Protein 6OWO (pdb70)

Nearest PDB structures (foldseek):
  6owo-assembly1_M  TM=1.003E+00  e=2.687E-81  Mus musculus
  6oxl-assembly1_M  TM=9.918E-01  e=1.181E-70  Mus musculus
  1w63-assembly1_M  TM=8.713E-01  e=2.940E-41  Mus musculus
  3ml6-assembly5_E  TM=6.870E-01  e=5.315E-43  Mus musculus
  4hmy-assembly1_M  TM=5.629E-01  e=2.619E-36  Mus musculus

InterPro domains:
  IPR002553 Clathrin/coatomer adaptor, adaptin-like, N-terminal [PF01602] (30-587)
  IPR003164 Clathrin adaptor, alpha-adaptin, appendage, C-terminal subdomain [PF02296] (824-938)
  IPR008152 Clathrin adaptor, alpha/beta/gamma-adaptin, appendage, Ig-like subdomain [PF02883] (712-816)
  IPR008152 Clathrin adaptor, alpha/beta/gamma-adaptin, appendage, Ig-like subdomain [SM00809] (706-819)
  IPR009028 Coatomer/calthrin adaptor appendage, C-terminal subdomain [SSF55711] (825-938)
  IPR011989 Armadillo-like helical [G3DSA:1.25.10.10] (1-620)
  IPR012295 TBP domain superfamily [G3DSA:3.30.310.10] (826-938)
  IPR013041 Clathrin adaptor, appendage, Ig-like subdomain superfamily [SSF49348] (696-824)
  IPR016024 Armadillo-type fold [SSF48371] (9-587)
  IPR017104 Adaptor protein complex AP-2, alpha subunit [PIRSF037091] (8-938)
  IPR050840 Adaptor Complexes Large Subunit [PTHR22780] (15-917)

Foldseek 3Di:
DVQVVLVVVLVPDPDPVSNVVSLVVLVVVLVVVCDDLVVLLSVLSVVVVCVVVPDDDDDSLVSLLVLLPDDDLSSNLSSLVSCLVDPDDDPVSLVSVLVSLVVQCVDQDLSSPLSSLVSCQRNVDVSNLVRPLVPLLVLLQDPSRDLVSVLSSLSSNVSNCVRPVVSNDDDDSLVRLLVQLVDPPVSNVLSSLSNLLVVCLVVVVSSQVSLLSLLVSLLVQLVCPPQDDQNHRNLSSLLSSLSSNLSDEQHDDVVSNVSNVVSLVSLLVVLVDDFPDDDVRSVVSSCSSVLSSLVSCLSRLPDLVSLLSNLVSLLVQCPPDDPVSNQSSLVSLLSSCVRPRCVVNNVVCPVSLLVSLQPDDDPNSNQSSLSNLLSSDDLVCLVVSLVSLLVQLQPDDPPNNLVSLVSSLVSLVVNPPDLLVSLVRVLSSCLRPVVNDDVVSVVVSVVSCVVDPPCLLVNLVVLQVSLVDPDHDLSSLLSNQVSCLVRLVSVCPDPCSNLLVSLVSSVVVCPPHDDVSVLSNLVSLLSCVVPPVVCLVVSLCVLPPCCQCVPPDPSSNVSSVVSNVVNPD/DPPDDCPDDDLVVLLVCLPPDDPVVVLVSLVVVVVCPVVPHDNVVCLVSLLVQCPDDDPSSNVSSLVVLQVCQAPPLVSSVVSLVSLLVQLPDPPCVSNLSSLLSLLSHLDPVSVVVCPPSLVCLLVDPPLVSVLSSLQSLLSVLVNVVSVVVLVSLVVQCPDPQLSSVQSSLVSVVVVVVPDDDQDPDPRLVSLLVSLVPHDPNSVLSSLLNCLPHDDDDLVVLVVSLVSLLVQLVDPDLSSNLSSVLSCVRSQSVVNVVVLQSNQVSLLVQVVDDQVSLLLSLLLVQLCCQVPVVSCLPPLVSLQDDDPHDPSSLVSSLLVNLSSQEPVCVVVLLVRLLVQLPDPPLVNNLVSLLSLLSSCLVYVVCVVVSVVSLLVQVVVVDLSSLLSNLLSVLLSCLAPPPPPLVCLVVNLVNQVSDDDLSSLLSNLQNLLPPVVVPDPSVVSLVVCLVPLPPHDVSNLVSSLLSLLSVCLVDPPVSPPVLVSSLCCQQPVDPDPVRNVSSVVSVVDVVPDSVVVCCVRVPDDDGDHHDDVVLSVQCSSVSNDVCSSVVHHPVVD/DQKKFKAFQVQHTLAIDGLHPVDDPVVSCVCSVPAVLPQADDHDQWDDDDQKIWGWDDFPRMTTIDIDNDPDDNVVVVVLVVLLQVLVCVQAVGDHSVQCNVPVPQNVQVVPQQAHSNRGDDSDNVVCVVRGDDGGDYDDDPDDDQADFFADDPAWAKEKEWEKAKAFEAELVGHTDFIKMWTWIKIAGPHGGFKKKKWAKDDLADVVDDWDKDADPQWDDDNRMIIGTDHHGIDTGMTTMGTGSFADQKDWNWDKDDDDPFKIKIKIKIAGADDQVWKKAWKKKKAAAFLFWDDKDKDWPAFDWDQDNVVRIIITTHGMDGHGDMIMMMMMTGGDDPDGDGDWTWMWIKIFAARSNMDTDDMWIDHDPDPDTRVSYHYYYTYIYIYDRYTYTD/DWAWKWKDFLVQDTLDIDGLDDDDPVVSVVVSNVVSVPVVVDDPPDAQWDADPQAIWGWDDDVTMIIIITGGNPDDNVVVNVLSVLLVVLVCVVVVNDDSCCSVVVVVLSVVSCCLAPNNRHGDDRDSVVSVVVSVVVVVD/DDWLDKAAWKFKFDAPDVAADVNTDVPDGPDHAIWTWDDDDQWIKTFGAHHPPGDTPWIAIDNDQPDDQWDAGPHDLFWIWGDTPNDIIIMGDDDNVVSVSVNVSVVVSNVVSVVVVVVVVD

Secondary structure (DSSP, 8-state):
-HHHHHHHHHHT-SSHHHHHHHHHHHHHHHHHH---HHHHHHHHHHHHHHHHTT------HHHHHHHHT-SSHHHHHHHHHHHHHS----HHHHHHHHHHHHHHHHS--HHHHHHHHHHHHHH--HHHHHHHTTTHHHHHH-TTS-HHHHHHHHHHHHHHHHH-GGGS--STTHHHHGGGGG-S-HHHHHHHHHHHHHHTTT-TTTTTTHHHHHHHHHHHHH--TTTBSSS-B-HHHHHHHHHHGGGSPSPS-HHHHHHHHHHHHHHHHHHHSPPS--SHHHHHHHHHHHHHHHHHHHHH---HHHHHHHHHHHTTTTT-SSHHHHHHHHHHHHHHTTSTTTHHHHGGGHHHHHHHHHH---HHHHHHHHHHHHHT--TTTHHHHHHHHHHHHTS--TTTHHHHHHHHHHHHHHT-SSHHHHHHHHHHHHHHS-TTS-HHHHHHHHHHHHH-STTHHHHHHHHHHHTTSSS--HHHHHHHHHHHHHHSGGGTTSGGG-HHHHHHHHHTTTSSS-HHHHHHHHHHHHHHHHH-TTTHHHHHHHHTSHHHHS-SSHHHHHHHHHHHHHHH-/--S--SSSSHHHHHHHHHTSS-STTTHHHHHHHHHHHHHT---GGGHHHHGGGSSSS-HHHHHHHHHHHHHHHHHSHHHHGGGHHHHHHHTT-SSTHHHHHHHHHHHT---GGGGGTSSTHHHHHTT-SSHHHHHHHHHHHHHHHH--HHHHHHHHHHHHHS-SSHHHHHHHHHHHHHHTT------HHHHHHHHHHHHTTS-HHHHHHHHHHHTT----SHHHHHHHHHHHGGGTTSS-HHHHHHHHHHHHHS---HHHHHHHTTHHHHHGGGGS-HHHHHHHHHHHHHHHHH-TTSSTT-TTTTPPPTTS-HHHHHHHHHHHHHT--GGGHHHHHHHHHHHTTSS-HHHHHHHHHHHHHHHHH-GGGHHHHHHHHHHHHTT--HHHHHHHHHHHHHHHHHSTTSSTTTHHHHTT-GGG--SHHHHHHHHHHHHTTTTTSTTHHHHHHHHHTT-TTS-HHHHHHHHHHHHHHHHHSTTTSHHHHHHHHHIIIII---HHHHHHHHHHHHHHHH-HHHHHHHHSSPPPP-----HHHHHHHHTTSSBHHHHHTS-GGG-/--EEEEE-SSS-EEEEEES-TTS-TTHHHHHIIIIIT-SSPPP-SEEEETTEEEEEEEETTEEEEEEESS--BHHHHHHHHHHHHHHHHHHHSS--HHHHTT-HHHHHHHHHHSEETTEE----TTTGGGT--S----------SSS-S----SS-EEEEEEEEEEEEEE-TTS-EEEEEEEEEEEEEEE-SS--EEEEEE-S-S------EEEE-TT-B----EEEE-PPSEEEEEEEEEE-SS----EEEEEEEEEETTTEEEEEEEEEE-S-TTSEEEEEEEEEE--TTEEEEEEEESSSEEEEETTTTEEEEEEEEEESSEEEEEEEEEEE-----PPPPEEEEEE-SS-TT---EEEEEEE-SSSS--GGGSEEEEEEEEEEEEEEE--/-EEEEEEEEEEEE-------STTS-SSS-SEEEEEEEEEETTEEEEEEE-SSS--EEEEEE-SSSSSSSEEE-SS-SS-EEEEE--EEEEE--SSHHHHHHHHHHHHHHHHHHHHHHHHHT-/-EEEEEEEETTS-EEEEEE-S---HHHHHHHHHTTHHHHTT--TTS-SEEEETTEEEEEEE-SSEEEEEEE-TTS-TTTHHHHHHHHHHHHHHHTTS--SHHHHHTHHHHHHHHHHHEETTEE----HHHHHHHHHHHH--

Radius of gyration: 39.4 Å; Cα contacts (8 Å, |Δi|>4): 2834; chains: 5; bounding box: 85×93×110 Å

Organism: Mus musculus (NCBI:txid10090)

Sequence (1785 aa):
RGLAVFISDIRNCKSKEAEIKRINKELANIRSKFLDGYSKKKYVCKLLFIFLLGHDIDFGHMEAVNLLSSNRYTEKQIGYLFISVLVNSNSELIRLINNAIKNDLASRNPTFMGLALHCIANVGSREMAEAFAGEIPKILVAGDTMDSVKQSAALCLLRLYRTSPDLVPMGDWTSRVVHLLNDQHLGVVTAATSLITTLAQKNPEEFKTSVSLAVSRLSRIVTLQDYTYYFVPAPWLSVKLLRLLQCYPPPEDPAVRGRLTECLETILNKAQEPPKSKKVQHSNAKNAVLFEAISLIIHHDSEPNLLVRACNQLGQFLQHRETNLRYLALESMCTLASSEFSHEAVKTHIETVINALKTERDVSVRQRAVDLLYAMCDRSNAQQIVAEMLSYLETADYSIREEIVLKVAILAEKYAVDYTWYVDTILNLIRIAGDYVSEEVWYRVIQIVINRDDVQGYAAKTVFEALQAPACHENLVKVGGYILGEFGNLIAGDPRSSPLIQFNLLHSKFHLCSVPTRALLLSTYIKFVNLFPEVKATIQDVLRSDSQLKNADVELQQRAVEYLRLSTVKYFTTNKKGEIFELKAELNNEKKEKRKEAVKKVIAAMTVGKDVSSLFPDVVNCMQTDNLELKKLVYLYLMNYAKSQPDMAIMAVNSFVKDCEDPNPLIRALAVRTMGCIRVDKITEYLCEPLRKCLKDEDPYVRKTAAVCVAKLHDIVEDQGFLDSLRDLIADSNPMVVANAVAALSEISESHLLDLNPQNINKLLTALNECTEWGQIFILDCLSNYNPKDDREAQSICERVTPRLSHANSAVVLSAVKVLMKFLEDYYNMLLKKLAPPLVTLLSGEPEVQYVALRNINLIVQKRPEILKQEIKVFFVKYNDPIYVKLEKLDIMIRLASQANIAQVLAELKEYATEVDVDFVRKAVRAIGRCAIKVEQSAERCVSTLLDLIQTKVNYVVQEAIVVIRDIFRKYPNKYESIIATLCENLDSLDEPDARAAMIWIVGEYAERIDNADELLESFLEGFHDESTQVQLTLLTAIVKLFLKKPSETQELVQQVLSLATQDSDNPDLRDRGYIYWRLLSTDPVTAKEVVLSEKPLIDLIEPTLLDELICHIGSLASVYHKPPNAFIGGLFIYNHKGEVLISRVYRDDIGRNAVDAFRVNVIHARQQVRSPVTNIARTSFFHVKRSNIWLAAVTKQNVNAAMVFEFLYKMCDVMAAYFGKISEENIKNNFVLIYELLDEILDFGYPQNSETGALKTFITQQGIKSQVGQIGWRREGIKYRRNELFLDVLESVNLLMSPQGQVLSAHVSGRVVMKSYLSGMPECKFGMNDKIVIIAIDDCTFHQCVRLSERSISFIPPDGEFELMRYRTTKDIILPFRVIPLVREVGRTKLEVKVVIKSNFKPSLLAQKIEVRIPTPLNTSGVQVICMKGKAKYKASENAIVWKIKRMAGMKESQISAEIELLPKKWARPPISMNFEVPFAPSGLKVRYLKVFEPKLNYSDHDVIKWVRYIGRSGIYETRCMIRFILIQNRAGKTRLAKWYMQFDDDEKQKLIEEVHAVVTVRDAKHTNFVEFRNFKIIYRRYAGLYFCICVDVNDNNLAYLEAIHNFVEVLNEYFHNVCELDLVFNFYKVYTVVDEMFLAGEIRETSQTKVLKQLLMLQSLESVLCVKPEVHVYRIPPGYRASEWQLDQPSWSGRLRITAKGKVAYIKLEDRTSGELFAQAPVDQFPGTAVESVTDSSRYFVIRIERAFIGLGFGDRGDAFDFNVALQDHFKWVKQQCEFAKQ

GO terms:
  GO:0019901 protein kinase binding (F, IPI)
  GO:0005886 plasma membrane (C, EXP)
  GO:0005515 protein binding (F, IPI)
  GO:0019900 kinase binding (F, IPI)
  GO:0030117 membrane coat (C, IDA)
  GO:0030141 secretory granule (C, TAS)
  GO:0016192 vesicle-mediated transport (P, TAS)
  GO:0006886 intracellular protein transport (P, TAS)
  GO:0031410 cytoplasmic vesicle (C, IDA)
  GO:0097718 disordered domain specific binding (F, IPI)
  GO:0019904 protein domain specific binding (F, IPI)
  GO:0030122 AP-2 adaptor complex (C, IDA)
  GO:0072583 clathrin-dependent endocytosis (P, IDA)
  GO:0048488 synaptic vesicle endocytosis (P, IDA)
  GO:0048488 synaptic vesicle endocytosis (P, IMP)

Structure (mmCIF, N/CA/C/O backbone):
data_6OWO
#
_entry.id   6OWO
#
_cell.length_a   1.00
_cell.length_b   1.00
_cell.length_c   1.00
_cell.angle_alpha   90.00
_cell.angle_beta   90.00
_cell.angle_gamma   90.00
#
_symmetry.space_group_name_H-M   'P 1'
#
loop_
_entity.id
_entity.type
_entity.pdbx_description
1 polymer 'AP-2 complex subunit alpha-2'
2 polymer 'AP-2 complex subunit beta'
3 polymer 'AP-2 complex subunit mu'
4 polymer 'AP-2 complex subunit sigma'
5 polymer 'Adaptin ear-binding coat-associated protein 2'
#
loop_
_atom_site.group_PDB
_atom_site.id
_atom_site.type_symbol
_atom_site.label_atom_id
_atom_site.label_alt_id
_atom_site.label_comp_id
_atom_site.label_asym_id
_atom_site.label_entity_id
_atom_site.label_seq_id
_atom_site.pdbx_PDB_ins_code
_atom_site.Cartn_x
_atom_site.Cartn_y
_atom_site.Cartn_z
_atom_site.occupancy
_atom_site.B_iso_or_equiv
_atom_site.auth_seq_id
_atom_site.auth_comp_id
_atom_site.auth_asym_id
_atom_site.auth_atom_id
_atom_site.pdbx_PDB_model_num
ATOM 1 N N . ARG A 1 11 ? 170.671 206.011 136.016 1.00 118.68 11 ARG A N 1
ATOM 2 C CA . ARG A 1 11 ? 171.676 206.322 137.022 1.00 113.06 11 ARG A CA 1
ATOM 3 C C . ARG A 1 11 ? 171.010 206.497 138.370 1.00 97.24 11 ARG A C 1
ATOM 4 O O . ARG A 1 11 ? 171.681 206.657 139.383 1.00 92.81 11 ARG A O 1
ATOM 6 N N . GLY A 1 12 ? 169.679 206.467 138.375 1.00 96.48 12 GLY A N 1
ATOM 7 C CA . GLY A 1 12 ? 168.953 206.725 139.606 1.00 90.07 12 GLY A CA 1
ATOM 8 C C . GLY A 1 12 ? 168.999 205.565 140.581 1.00 77.88 12 GLY A C 1
ATOM 9 O O . GLY A 1 12 ? 168.762 205.741 141.777 1.00 76.99 12 GLY A O 1
ATOM 10 N N . LEU A 1 13 ? 169.293 204.365 140.085 1.00 77.15 13 LEU A N 1
ATOM 11 C CA . LEU A 1 13 ? 169.336 203.200 140.960 1.00 71.32 13 LEU A CA 1
ATOM 12 C C . LEU A 1 13 ? 170.604 203.190 141.797 1.00 70.59 13 LEU A C 1
ATOM 13 O O . LEU A 1 13 ? 170.559 202.933 143.004 1.00 75.10 13 LEU A O 1
ATOM 18 N N . ALA A 1 14 ? 171.745 203.492 141.175 1.00 70.98 14 ALA A N 1
ATOM 19 C CA . ALA A 1 14 ? 173.025 203.415 141.872 1.00 70.06 14 ALA A CA 1
ATOM 20 C C . ALA A 1 14 ? 173.155 204.504 142.929 1.00 71.13 14 ALA A C 1
ATOM 21 O O . ALA A 1 14 ? 173.940 204.372 143.874 1.00 70.05 14 ALA A O 1
ATOM 23 N N . VAL A 1 15 ? 172.396 205.591 142.782 1.00 74.88 15 VAL A N 1
ATOM 24 C CA . VAL A 1 15 ? 172.340 206.614 143.820 1.00 71.76 15 VAL A CA 1
ATOM 25 C C . VAL A 1 15 ? 171.608 206.080 145.043 1.00 70.66 15 VAL A C 1
ATOM 26 O O . VAL A 1 15 ? 172.034 206.282 146.186 1.00 72.71 15 VAL A O 1
ATOM 30 N N . PHE A 1 16 ? 170.505 205.367 144.816 1.00 68.38 16 PHE A N 1
ATOM 31 C CA . PHE A 1 16 ? 169.666 204.914 145.919 1.00 66.21 16 PHE A CA 1
ATOM 32 C C . PHE A 1 16 ? 170.321 203.779 146.693 1.00 66.02 16 PHE A C 1
ATOM 33 O O . PHE A 1 16 ? 170.121 203.646 147.905 1.00 67.24 16 PHE A O 1
ATOM 41 N N . ILE A 1 17 ? 171.110 202.951 146.010 1.00 64.48 17 ILE A N 1
ATOM 42 C CA . ILE A 1 17 ? 171.743 201.816 146.675 1.00 60.48 17 ILE A CA 1
ATOM 43 C C . ILE A 1 17 ? 172.837 202.298 147.616 1.00 68.66 17 ILE A C 1
ATOM 44 O O . ILE A 1 17 ? 172.910 201.880 148.777 1.00 74.55 17 ILE A O 1
ATOM 49 N N . SER A 1 18 ? 173.677 203.220 147.144 1.00 68.26 18 SER A N 1
ATOM 50 C CA . SER A 1 18 ? 174.732 203.753 147.996 1.00 66.06 18 SER A CA 1
ATOM 51 C C . SER A 1 18 ? 174.182 204.718 149.034 1.00 69.99 18 SER A C 1
ATOM 52 O O . SER A 1 18 ? 174.868 205.028 150.011 1.00 75.20 18 SER A O 1
ATOM 55 N N . ASP A 1 19 ? 172.959 205.207 148.844 1.00 68.98 19 ASP A N 1
ATOM 56 C CA . ASP A 1 19 ? 172.299 205.954 149.907 1.00 72.84 19 ASP A CA 1
ATOM 57 C C . ASP A 1 19 ? 171.875 205.015 151.031 1.00 71.57 19 ASP A C 1
ATOM 58 O O . ASP A 1 19 ? 171.809 205.414 152.197 1.00 74.40 19 ASP A O 1
ATOM 63 N N . ILE A 1 20 ? 171.588 203.756 150.697 1.00 69.93 20 ILE A N 1
ATOM 64 C CA . ILE A 1 20 ? 171.312 202.751 151.718 1.00 68.95 20 ILE A CA 1
ATOM 65 C C . ILE A 1 20 ? 172.604 202.278 152.365 1.00 70.35 20 ILE A C 1
ATOM 66 O O . ILE A 1 20 ? 172.672 202.089 153.585 1.00 75.46 20 ILE A O 1
ATOM 71 N N . ARG A 1 21 ? 173.659 202.112 151.570 1.00 69.37 21 ARG A N 1
ATOM 72 C CA . ARG A 1 21 ? 174.909 201.588 152.104 1.00 71.72 21 ARG A CA 1
ATOM 73 C C . ARG A 1 21 ? 175.635 202.606 152.970 1.00 77.86 21 ARG A C 1
ATOM 74 O O . ARG A 1 21 ? 176.490 202.231 153.778 1.00 83.13 21 ARG A O 1
ATOM 82 N N . ASN A 1 22 ? 175.325 203.888 152.818 1.00 76.50 22 ASN A N 1
ATOM 83 C CA . ASN A 1 22 ? 175.905 204.911 153.668 1.00 75.39 22 ASN A CA 1
ATOM 84 C C . ASN A 1 22 ? 175.073 205.173 154.910 1.00 75.87 22 ASN A C 1
ATOM 85 O O . ASN A 1 22 ? 175.270 206.198 155.567 1.00 81.23 22 ASN A O 1
ATOM 90 N N . CYS A 1 23 ? 174.135 204.289 155.232 1.00 75.72 23 CYS A N 1
ATOM 91 C CA . CYS A 1 23 ? 173.458 204.373 156.512 1.00 77.82 23 CYS A CA 1
ATOM 92 C C . CYS A 1 23 ? 174.356 203.811 157.601 1.00 83.61 23 CYS A C 1
ATOM 93 O O . CYS A 1 23 ? 175.028 202.793 157.420 1.00 83.26 23 CYS A O 1
ATOM 96 N N . LYS A 1 24 ? 174.372 204.488 158.739 1.00 87.86 24 LYS A N 1
ATOM 97 C CA . LYS A 1 24 ? 175.220 204.065 159.839 1.00 87.69 24 LYS A CA 1
ATOM 98 C C . LYS A 1 24 ? 174.459 203.316 160.920 1.00 84.25 24 LYS A C 1
ATOM 99 O O . LYS A 1 24 ? 175.037 203.027 161.973 1.00 85.17 24 LYS A O 1
ATOM 105 N N . SER A 1 25 ? 173.190 202.998 160.692 1.00 78.27 25 SER A N 1
ATOM 106 C CA . SER A 1 25 ? 172.419 202.234 161.660 1.00 77.17 25 SER A CA 1
ATOM 107 C C . SER A 1 25 ? 171.321 201.500 160.912 1.00 79.41 25 SER A C 1
ATOM 108 O O . SER A 1 25 ? 171.077 201.748 159.730 1.00 83.91 25 SER A O 1
ATOM 111 N N . LYS A 1 26 ? 170.663 200.582 161.618 1.00 76.99 26 LYS A N 1
ATOM 112 C CA . LYS A 1 26 ? 169.531 199.879 161.029 1.00 75.85 26 LYS A CA 1
ATOM 113 C C . LYS A 1 26 ? 168.326 200.795 160.901 1.00 77.72 26 LYS A C 1
ATOM 114 O O . LYS A 1 26 ? 167.620 200.756 159.890 1.00 84.02 26 LYS A O 1
ATOM 120 N N . GLU A 1 27 ? 168.088 201.649 161.901 1.00 78.95 27 GLU A N 1
ATOM 121 C CA . GLU A 1 27 ? 166.915 202.518 161.865 1.00 81.42 27 GLU A CA 1
ATOM 122 C C . GLU A 1 27 ? 167.075 203.639 160.848 1.00 81.43 27 GLU A C 1
ATOM 123 O O . GLU A 1 27 ? 166.082 204.236 160.419 1.00 79.97 27 GLU A O 1
ATOM 129 N N . ALA A 1 28 ? 168.312 203.948 160.459 1.00 78.77 28 ALA A N 1
ATOM 130 C CA . ALA A 1 28 ? 168.519 204.899 159.374 1.00 76.17 28 ALA A CA 1
ATOM 131 C C . ALA A 1 28 ? 168.105 204.299 158.041 1.00 72.24 28 ALA A C 1
ATOM 132 O O . ALA A 1 28 ? 167.719 205.024 157.120 1.00 74.28 28 ALA A O 1
ATOM 134 N N . GLU A 1 29 ? 168.183 202.977 157.916 1.00 72.18 29 GLU A N 1
ATOM 135 C CA . GLU A 1 29 ? 167.730 202.335 156.692 1.00 69.81 29 GLU A CA 1
ATOM 136 C C . GLU A 1 29 ? 166.216 202.346 156.603 1.00 68.71 29 GLU A C 1
ATOM 137 O O . GLU A 1 29 ? 165.656 202.633 155.543 1.00 72.94 29 GLU A O 1
ATOM 143 N N . ILE A 1 30 ? 165.539 202.052 157.719 1.00 70.42 30 ILE A N 1
ATOM 144 C CA . ILE A 1 30 ? 164.083 201.920 157.727 1.00 68.16 30 ILE A CA 1
ATOM 145 C C . ILE A 1 30 ? 163.424 203.253 157.403 1.00 70.96 30 ILE A C 1
ATOM 146 O O . ILE A 1 30 ? 162.403 203.305 156.710 1.00 72.59 30 ILE A O 1
ATOM 151 N N . LYS A 1 31 ? 164.018 204.352 157.861 1.00 72.66 31 LYS A N 1
ATOM 152 C CA . LYS A 1 31 ? 163.486 205.664 157.523 1.00 71.08 31 LYS A CA 1
ATOM 153 C C . LYS A 1 31 ? 163.826 206.045 156.089 1.00 70.55 31 LYS A C 1
ATOM 154 O O . LYS A 1 31 ? 163.067 206.766 155.435 1.00 76.24 31 LYS A O 1
ATOM 160 N N . ARG A 1 32 ? 164.958 205.566 155.575 1.00 66.63 32 ARG A N 1
ATOM 161 C CA . ARG A 1 32 ? 165.327 205.903 154.205 1.00 62.85 32 ARG A CA 1
ATOM 162 C C . ARG A 1 32 ? 164.575 205.032 153.213 1.00 62.70 32 ARG A C 1
ATOM 163 O O . ARG A 1 32 ? 164.232 205.481 152.114 1.00 69.00 32 ARG A O 1
ATOM 171 N N . ILE A 1 33 ? 164.300 203.784 153.587 1.00 63.91 33 ILE A N 1
ATOM 172 C CA . ILE A 1 33 ? 163.431 202.934 152.780 1.00 62.92 33 ILE A CA 1
ATOM 173 C C . ILE A 1 33 ? 162.019 203.504 152.742 1.00 65.57 33 ILE A C 1
ATOM 174 O O . ILE A 1 33 ? 161.416 203.636 151.671 1.00 70.41 33 ILE A O 1
ATOM 179 N N . ASN A 1 34 ? 161.487 203.889 153.905 1.00 65.24 34 ASN A N 1
ATOM 180 C CA . ASN A 1 34 ? 160.087 204.293 153.967 1.00 64.41 34 ASN A CA 1
ATOM 181 C C . ASN A 1 34 ? 159.863 205.656 153.331 1.00 67.66 34 ASN A C 1
ATOM 182 O O . ASN A 1 34 ? 158.751 205.957 152.887 1.00 72.26 34 ASN A O 1
ATOM 187 N N . LYS A 1 35 ? 160.899 206.493 153.260 1.00 68.95 35 LYS A N 1
ATOM 188 C CA . LYS A 1 35 ? 160.732 207.748 152.536 1.00 68.93 35 LYS A CA 1
ATOM 189 C C . LYS A 1 35 ? 160.861 207.519 151.039 1.00 68.23 35 LYS A C 1
ATOM 190 O O . LYS A 1 35 ? 160.470 208.372 150.235 1.00 70.17 35 LYS A O 1
ATOM 196 N N . GLU A 1 36 ? 161.401 206.369 150.644 1.00 68.43 36 GLU A N 1
ATOM 197 C CA . GLU A 1 36 ? 161.425 206.028 149.229 1.00 67.01 36 GLU A CA 1
ATOM 198 C C . GLU A 1 36 ? 160.201 205.210 148.850 1.00 66.95 36 GLU A C 1
ATOM 199 O O . GLU A 1 36 ? 159.680 205.348 147.740 1.00 73.86 36 GLU A O 1
ATOM 205 N N . LEU A 1 37 ? 159.724 204.359 149.762 1.00 63.71 37 LEU A N 1
ATOM 206 C CA . LEU A 1 37 ? 158.472 203.650 149.525 1.00 62.57 37 LEU A CA 1
ATOM 207 C C . LEU A 1 37 ? 157.297 204.609 149.453 1.00 66.65 37 LEU A C 1
ATOM 208 O O . LEU A 1 37 ? 156.350 204.378 148.696 1.00 73.20 37 LEU A O 1
ATOM 213 N N . ALA A 1 38 ? 157.340 205.689 150.229 1.00 67.62 38 ALA A N 1
ATOM 214 C CA . ALA A 1 38 ? 156.298 206.701 150.127 1.00 67.96 38 ALA A CA 1
ATOM 215 C C . ALA A 1 38 ? 156.432 207.491 148.837 1.00 72.01 38 ALA A C 1
ATOM 216 O O . ALA A 1 38 ? 155.431 207.949 148.276 1.00 76.91 38 ALA A O 1
ATOM 218 N N . ASN A 1 39 ? 157.661 207.661 148.350 1.00 69.02 39 ASN A N 1
ATOM 219 C CA . ASN A 1 39 ? 157.870 208.368 147.094 1.00 67.03 39 ASN A CA 1
ATOM 220 C C . ASN A 1 39 ? 157.372 207.539 145.920 1.00 73.26 39 ASN A C 1
ATOM 221 O O . ASN A 1 39 ? 156.706 208.059 145.020 1.00 78.59 39 ASN A O 1
ATOM 226 N N . ILE A 1 40 ? 157.685 206.241 145.920 1.00 74.98 40 ILE A N 1
ATOM 227 C CA . ILE A 1 40 ? 157.321 205.372 144.804 1.00 70.56 40 ILE A CA 1
ATOM 228 C C . ILE A 1 40 ? 155.814 205.159 144.761 1.00 73.07 40 ILE A C 1
ATOM 229 O O . ILE A 1 40 ? 155.212 205.099 143.682 1.00 81.37 40 ILE A O 1
ATOM 234 N N . ARG A 1 41 ? 155.175 205.097 145.930 1.00 72.05 41 ARG A N 1
ATOM 235 C CA . ARG A 1 41 ? 153.730 204.911 145.979 1.00 70.90 41 ARG A CA 1
ATOM 236 C C . ARG A 1 41 ? 153.007 206.139 145.443 1.00 78.91 41 ARG A C 1
ATOM 237 O O . ARG A 1 41 ? 151.937 206.030 144.833 1.00 88.63 41 ARG A O 1
ATOM 245 N N . SER A 1 42 ? 153.603 207.318 145.629 1.00 80.41 42 SER A N 1
ATOM 246 C CA . SER A 1 42 ? 153.020 208.542 145.096 1.00 82.21 42 SER A CA 1
ATOM 247 C C . SER A 1 42 ? 153.132 208.606 143.582 1.00 85.24 42 SER A C 1
ATOM 248 O O . SER A 1 42 ? 152.317 209.264 142.930 1.00 91.93 42 SER A O 1
ATOM 251 N N . LYS A 1 43 ? 154.128 207.932 143.006 1.00 84.27 43 LYS A N 1
ATOM 252 C CA . LYS A 1 43 ? 154.273 207.929 141.556 1.00 82.04 43 LYS A CA 1
ATOM 253 C C . LYS A 1 43 ? 153.294 206.963 140.909 1.00 86.19 43 LYS A C 1
ATOM 254 O O . LYS A 1 43 ? 153.078 207.011 139.695 1.00 92.01 43 LYS A O 1
ATOM 260 N N . PHE A 1 44 ? 152.708 206.072 141.694 1.00 85.29 44 PHE A N 1
ATOM 261 C CA . PHE A 1 44 ? 151.799 205.073 141.155 1.00 88.14 44 PHE A CA 1
ATOM 262 C C . PHE A 1 44 ? 150.360 205.423 141.517 1.00 99.78 44 PHE A C 1
ATOM 263 O O . PHE A 1 44 ? 149.979 206.593 141.540 1.00 104.36 44 PHE A O 1
ATOM 271 N N . LEU A 1 50 ? 153.530 207.657 133.485 1.00 119.92 50 LEU A N 1
ATOM 272 C CA . LEU A 1 50 ? 154.972 207.619 133.679 1.00 112.36 50 LEU A CA 1
ATOM 273 C C . LEU A 1 50 ? 155.685 207.143 132.430 1.00 106.72 50 LEU A C 1
ATOM 274 O O . LEU A 1 50 ? 155.135 206.370 131.649 1.00 106.98 50 LEU A O 1
ATOM 279 N N . ASP A 1 51 ? 156.915 207.610 132.249 1.00 104.92 51 ASP A N 1
ATOM 280 C CA . ASP A 1 51 ? 157.781 207.058 131.220 1.00 103.22 51 ASP A CA 1
ATOM 281 C C . ASP A 1 51 ? 158.143 205.627 131.592 1.00 101.00 51 ASP A C 1
ATOM 282 O O . ASP A 1 51 ? 158.265 205.300 132.776 1.00 97.42 51 ASP A O 1
ATOM 287 N N . GLY A 1 52 ? 158.306 204.776 130.578 1.00 94.58 52 GLY A N 1
ATOM 288 C CA . GLY A 1 52 ? 158.682 203.398 130.833 1.00 85.85 52 GLY A CA 1
ATOM 289 C C . GLY A 1 52 ? 160.078 203.261 131.397 1.00 84.67 52 GLY A C 1
ATOM 290 O O . GLY A 1 52 ? 160.352 202.336 132.163 1.00 85.32 52 GLY A O 1
ATOM 291 N N . TYR A 1 53 ? 160.979 204.176 131.033 1.00 88.03 53 TYR A N 1
ATOM 292 C CA . TYR A 1 53 ? 162.288 204.216 131.673 1.00 86.30 53 TYR A CA 1
ATOM 293 C C . TYR A 1 53 ? 162.156 204.608 133.135 1.00 85.41 53 TYR A C 1
ATOM 294 O O . TYR A 1 53 ? 162.836 204.056 134.006 1.00 84.18 53 TYR A O 1
ATOM 303 N N . SER A 1 54 ? 161.273 205.561 133.424 1.00 84.88 54 SER A N 1
ATOM 304 C CA . SER A 1 54 ? 161.071 205.973 134.804 1.00 83.22 54 SER A CA 1
ATOM 305 C C . SER A 1 54 ? 160.223 204.968 135.564 1.00 78.73 54 SER A C 1
ATOM 306 O O . SER A 1 54 ? 160.204 204.985 136.798 1.00 82.75 54 SER A O 1
ATOM 309 N N . LYS A 1 55 ? 159.508 204.101 134.850 1.00 76.21 55 LYS A N 1
ATOM 310 C CA . LYS A 1 55 ? 158.716 203.081 135.523 1.00 73.26 55 LYS A CA 1
ATOM 311 C C . LYS A 1 55 ? 159.573 201.878 135.885 1.00 68.55 55 LYS A C 1
ATOM 312 O O . LYS A 1 55 ? 159.414 201.299 136.964 1.00 67.70 55 LYS A O 1
ATOM 318 N N . LYS A 1 56 ? 160.499 201.488 135.002 1.00 68.02 56 LYS A N 1
ATOM 319 C CA . LYS A 1 56 ? 161.337 200.335 135.317 1.00 62.46 56 LYS A CA 1
ATOM 320 C C . LYS A 1 56 ? 162.403 200.691 136.336 1.00 63.39 56 LYS A C 1
ATOM 321 O O . LYS A 1 56 ? 162.952 199.800 136.987 1.00 68.14 56 LYS A O 1
ATOM 327 N N . LYS A 1 57 ? 162.713 201.979 136.485 1.00 68.73 57 LYS A N 1
ATOM 328 C CA . LYS A 1 57 ? 163.689 202.391 137.482 1.00 64.44 57 LYS A CA 1
ATOM 329 C C . LYS A 1 57 ? 163.118 202.229 138.876 1.00 58.92 57 LYS A C 1
ATOM 330 O O . LYS A 1 57 ? 163.837 201.879 139.815 1.00 62.23 57 LYS A O 1
ATOM 336 N N . TYR A 1 58 ? 161.814 202.438 139.014 1.00 60.99 58 TYR A N 1
ATOM 337 C CA . TYR A 1 58 ? 161.188 202.323 140.319 1.00 59.19 58 TYR A CA 1
ATOM 338 C C . TYR A 1 58 ? 160.983 200.869 140.699 1.00 56.61 58 TYR A C 1
ATOM 339 O O . TYR A 1 58 ? 161.034 200.523 141.882 1.00 61.98 58 TYR A O 1
ATOM 348 N N . VAL A 1 59 ? 160.757 200.003 139.715 1.00 53.76 59 VAL A N 1
ATOM 349 C CA . VAL A 1 59 ? 160.614 198.585 140.014 1.00 51.66 59 VAL A CA 1
ATOM 350 C C . VAL A 1 59 ? 161.954 197.997 140.440 1.00 51.53 59 VAL A C 1
ATOM 351 O O . VAL A 1 59 ? 162.013 197.156 141.342 1.00 56.31 59 VAL A O 1
ATOM 355 N N . CYS A 1 60 ? 163.054 198.463 139.838 1.00 55.13 60 CYS A N 1
ATOM 356 C CA . CYS A 1 60 ? 164.378 198.091 140.329 1.00 49.98 60 CYS A CA 1
ATOM 357 C C . CYS A 1 60 ? 164.625 198.633 141.725 1.00 51.57 60 CYS A C 1
ATOM 358 O O . CYS A 1 60 ? 165.334 198.010 142.520 1.00 56.31 60 CYS A O 1
ATOM 361 N N . LYS A 1 61 ? 164.058 199.796 142.045 1.00 49.86 61 LYS A N 1
ATOM 362 C CA . LYS A 1 61 ? 164.098 200.245 143.427 1.00 47.71 61 LYS A CA 1
ATOM 363 C C . LYS A 1 61 ? 163.232 199.358 144.303 1.00 51.30 61 LYS A C 1
ATOM 364 O O . LYS A 1 61 ? 163.647 198.970 145.395 1.00 55.66 61 LYS A O 1
ATOM 370 N N . LEU A 1 62 ? 162.040 198.994 143.824 1.00 50.18 62 LEU A N 1
ATOM 371 C CA . LEU A 1 62 ? 161.150 198.155 144.620 1.00 46.96 62 LEU A CA 1
ATOM 372 C C . LEU A 1 62 ? 161.674 196.733 144.737 1.00 48.37 62 LEU A C 1
ATOM 373 O O . LEU A 1 62 ? 161.392 196.044 145.721 1.00 54.58 62 LEU A O 1
ATOM 378 N N . LEU A 1 63 ? 162.425 196.269 143.741 1.00 46.58 63 LEU A N 1
ATOM 379 C CA . LEU A 1 63 ? 162.993 194.931 143.824 1.00 43.57 63 LEU A CA 1
ATOM 380 C C . LEU A 1 63 ? 164.162 194.907 144.791 1.00 44.23 63 LEU A C 1
ATOM 381 O O . LEU A 1 63 ? 164.336 193.949 145.547 1.00 50.50 63 LEU A O 1
ATOM 386 N N . PHE A 1 64 ? 164.971 195.967 144.784 1.00 45.51 64 PHE A N 1
ATOM 387 C CA . PHE A 1 64 ? 166.126 196.030 145.669 1.00 43.84 64 PHE A CA 1
ATOM 388 C C . PHE A 1 64 ? 165.698 196.179 147.118 1.00 47.36 64 PHE A C 1
ATOM 389 O O . PHE A 1 64 ? 166.385 195.713 148.031 1.00 52.31 64 PHE A O 1
ATOM 397 N N . ILE A 1 65 ? 164.566 196.840 147.349 1.00 49.00 65 ILE A N 1
ATOM 398 C CA . ILE A 1 65 ? 164.024 196.937 148.697 1.00 44.71 65 ILE A CA 1
ATOM 399 C C . ILE A 1 65 ? 163.524 195.577 149.167 1.00 49.64 65 ILE A C 1
ATOM 400 O O . ILE A 1 65 ? 163.672 195.217 150.341 1.00 55.16 65 ILE A O 1
ATOM 405 N N . PHE A 1 66 ? 162.978 194.777 148.248 1.00 49.12 66 PHE A N 1
ATOM 406 C CA . PHE A 1 66 ? 162.488 193.451 148.610 1.00 46.32 66 PHE A CA 1
ATOM 407 C C . PHE A 1 66 ? 163.632 192.510 148.959 1.00 47.71 66 PHE A C 1
ATOM 408 O O . PHE A 1 66 ? 163.523 191.703 149.886 1.00 52.26 66 PHE A O 1
ATOM 416 N N . LEU A 1 67 ? 164.740 192.599 148.226 1.00 49.13 67 LEU A N 1
ATOM 417 C CA . LEU A 1 67 ? 165.826 191.647 148.418 1.00 45.17 67 LEU A CA 1
ATOM 418 C C . LEU A 1 67 ? 166.612 191.944 149.682 1.00 49.04 67 LEU A C 1
ATOM 419 O O . LEU A 1 67 ? 167.340 191.078 150.173 1.00 54.71 67 LEU A O 1
ATOM 424 N N . LEU A 1 68 ? 166.486 193.155 150.220 1.00 52.51 68 LEU A N 1
ATOM 425 C CA . LEU A 1 68 ? 167.006 193.417 151.553 1.00 52.35 68 LEU A CA 1
ATOM 426 C C . LEU A 1 68 ? 166.133 192.802 152.631 1.00 52.06 68 LEU A C 1
ATOM 427 O O . LEU A 1 68 ? 166.591 192.658 153.767 1.00 57.07 68 LEU A O 1
ATOM 432 N N . GLY A 1 69 ? 164.901 192.435 152.304 1.00 52.73 69 GLY A N 1
ATOM 433 C CA . GLY A 1 69 ? 164.032 191.743 153.222 1.00 52.75 69 GLY A CA 1
ATOM 434 C C . GLY A 1 69 ? 162.818 192.517 153.659 1.00 56.17 69 GLY A C 1
ATOM 435 O O . GLY A 1 69 ? 162.039 192.002 154.466 1.00 62.82 69 GLY A O 1
ATOM 436 N N . HIS A 1 70 ? 162.625 193.727 153.159 1.00 58.16 70 HIS A N 1
ATOM 437 C CA . HIS A 1 70 ? 161.510 194.555 153.577 1.00 58.11 70 HIS A CA 1
ATOM 438 C C . HIS A 1 70 ? 160.253 194.136 152.837 1.00 59.91 70 HIS A C 1
ATOM 439 O O . HIS A 1 70 ? 160.311 193.615 151.724 1.00 63.21 70 HIS A O 1
ATOM 446 N N . ASP A 1 71 ? 159.111 194.370 153.465 1.00 62.28 71 ASP A N 1
ATOM 447 C CA . ASP A 1 71 ? 157.845 193.905 152.918 1.00 66.77 71 ASP A CA 1
ATOM 448 C C . ASP A 1 71 ? 157.412 194.858 151.810 1.00 68.85 71 ASP A C 1
ATOM 449 O O . ASP A 1 71 ? 157.376 196.076 152.003 1.00 72.20 71 ASP A O 1
ATOM 454 N N . ILE A 1 72 ? 157.106 194.304 150.646 1.00 63.43 72 ILE A N 1
ATOM 455 C CA . ILE A 1 72 ? 156.568 195.069 149.530 1.00 61.98 72 ILE A CA 1
ATOM 456 C C . ILE A 1 72 ? 155.153 194.581 149.260 1.00 70.12 72 ILE A C 1
ATOM 457 O O . ILE A 1 72 ? 154.929 193.386 149.051 1.00 70.06 72 ILE A O 1
ATOM 462 N N . ASP A 1 73 ? 154.194 195.506 149.260 1.00 75.48 73 ASP A N 1
ATOM 463 C CA . ASP A 1 73 ? 152.786 195.164 149.104 1.00 74.92 73 ASP A CA 1
ATOM 464 C C . ASP A 1 73 ? 152.130 195.882 147.930 1.00 74.26 73 ASP A C 1
ATOM 465 O O . ASP A 1 73 ? 150.902 195.981 147.881 1.00 75.91 73 ASP A O 1
ATOM 470 N N . PHE A 1 74 ? 152.917 196.388 146.988 1.00 68.70 74 PHE A N 1
ATOM 471 C CA . PHE A 1 74 ? 152.361 197.015 145.798 1.00 67.33 74 PHE A CA 1
ATOM 472 C C . PHE A 1 74 ? 153.347 196.814 144.660 1.00 67.69 74 PHE A C 1
ATOM 473 O O . PHE A 1 74 ? 154.345 196.105 144.796 1.00 67.76 74 PHE A O 1
ATOM 481 N N . GLY A 1 75 ? 153.054 197.446 143.531 1.00 68.74 75 GLY A N 1
ATOM 482 C CA . GLY A 1 75 ? 153.950 197.435 142.400 1.00 67.42 75 GLY A CA 1
ATOM 483 C C . GLY A 1 75 ? 153.733 196.311 141.418 1.00 65.04 75 GLY A C 1
ATOM 484 O O . GLY A 1 75 ? 154.456 196.239 140.419 1.00 67.52 75 GLY A O 1
ATOM 485 N N . HIS A 1 76 ? 152.759 195.439 141.656 1.00 64.08 76 HIS A N 1
ATOM 486 C CA . HIS A 1 76 ? 152.546 194.321 140.749 1.00 62.77 76 HIS A CA 1
ATOM 487 C C . HIS A 1 76 ? 151.886 194.773 139.457 1.00 66.74 76 HIS A C 1
ATOM 488 O O . HIS A 1 76 ? 152.230 194.284 138.378 1.00 69.00 76 HIS A O 1
ATOM 495 N N . MET A 1 77 ? 150.933 195.702 139.545 1.00 67.66 77 MET A N 1
ATOM 496 C CA . MET A 1 77 ? 150.266 196.185 138.342 1.00 67.46 77 MET A CA 1
ATOM 497 C C . MET A 1 77 ? 151.197 197.033 137.495 1.00 67.00 77 MET A C 1
ATOM 498 O O . MET A 1 77 ? 151.028 197.115 136.275 1.00 69.80 77 MET A O 1
ATOM 503 N N . GLU A 1 78 ? 152.187 197.666 138.117 1.00 65.75 78 GLU A N 1
ATOM 504 C CA . GLU A 1 78 ? 153.156 198.418 137.337 1.00 65.29 78 GLU A CA 1
ATOM 505 C C . GLU A 1 78 ? 154.148 197.495 136.654 1.00 64.09 78 GLU A C 1
ATOM 506 O O . GLU A 1 78 ? 154.681 197.837 135.596 1.00 66.48 78 GLU A O 1
ATOM 512 N N . ALA A 1 79 ? 154.388 196.319 137.229 1.00 61.49 79 ALA A N 1
ATOM 513 C CA . ALA A 1 79 ? 155.339 195.388 136.638 1.00 57.13 79 ALA A CA 1
ATOM 514 C C . ALA A 1 79 ? 154.737 194.665 135.445 1.00 59.12 79 ALA A C 1
ATOM 515 O O . ALA A 1 79 ? 155.434 194.389 134.464 1.00 61.86 79 ALA A O 1
ATOM 517 N N . VAL A 1 80 ? 153.446 194.340 135.515 1.00 61.63 80 VAL A N 1
ATOM 518 C CA . VAL A 1 80 ? 152.773 193.683 134.398 1.00 58.82 80 VAL A CA 1
ATOM 519 C C . VAL A 1 80 ? 152.628 194.650 133.229 1.00 58.19 80 VAL A C 1
ATOM 520 O O . VAL A 1 80 ? 152.663 194.248 132.059 1.00 59.70 80 VAL A O 1
ATOM 524 N N . ASN A 1 81 ? 152.528 195.946 133.524 1.00 60.57 81 ASN A N 1
ATOM 525 C CA . ASN A 1 81 ? 152.531 196.949 132.465 1.00 61.58 81 ASN A CA 1
ATOM 526 C C . ASN A 1 81 ? 153.884 197.019 131.772 1.00 60.74 81 ASN A C 1
ATOM 527 O O . ASN A 1 81 ? 153.971 197.426 130.609 1.00 65.04 81 ASN A O 1
ATOM 532 N N . LEU A 1 82 ? 154.952 196.622 132.466 1.00 57.90 82 LEU A N 1
ATOM 533 C CA . LEU A 1 82 ? 156.249 196.514 131.813 1.00 55.50 82 LEU A CA 1
ATOM 534 C C . LEU A 1 82 ? 156.340 195.278 130.933 1.00 56.65 82 LEU A C 1
ATOM 535 O O . LEU A 1 82 ? 157.166 195.241 130.017 1.00 60.68 82 LEU A O 1
ATOM 540 N N . LEU A 1 83 ? 155.515 194.260 131.190 1.00 56.38 83 LEU A N 1
ATOM 541 C CA . LEU A 1 83 ? 155.587 193.039 130.396 1.00 51.59 83 LEU A CA 1
ATOM 542 C C . LEU A 1 83 ? 155.056 193.267 128.995 1.00 57.49 83 LEU A C 1
ATOM 543 O O . LEU A 1 83 ? 155.489 192.611 128.043 1.00 60.18 83 LEU A O 1
ATOM 548 N N . SER A 1 84 ? 154.117 194.199 128.850 1.00 63.04 84 SER A N 1
ATOM 549 C CA . SER A 1 84 ? 153.523 194.501 127.558 1.00 62.17 84 SER A CA 1
ATOM 550 C C . SER A 1 84 ? 154.347 195.480 126.740 1.00 61.27 84 SER A C 1
ATOM 551 O O . SER A 1 84 ? 153.898 195.889 125.667 1.00 67.94 84 SER A O 1
ATOM 554 N N . SER A 1 85 ? 155.527 195.867 127.211 1.00 62.03 85 SER A N 1
ATOM 555 C CA . SER A 1 85 ? 156.371 196.777 126.461 1.00 64.59 85 SER A CA 1
ATOM 556 C C . SER A 1 85 ? 157.058 196.047 125.310 1.00 65.18 85 SER A C 1
ATOM 557 O O . SER A 1 85 ? 156.862 194.851 125.083 1.00 66.06 85 SER A O 1
ATOM 560 N N . ASN A 1 86 ? 157.880 196.790 124.571 1.00 69.14 86 ASN A N 1
ATOM 561 C CA . ASN A 1 86 ? 158.548 196.262 123.391 1.00 69.81 86 ASN A CA 1
ATOM 562 C C . ASN A 1 86 ? 160.053 196.480 123.420 1.00 68.11 86 ASN A C 1
ATOM 563 O O . ASN A 1 86 ? 160.751 196.070 122.491 1.00 68.88 86 ASN A O 1
ATOM 568 N N . ARG A 1 87 ? 160.570 197.118 124.461 1.00 67.45 87 ARG A N 1
ATOM 569 C CA . ARG A 1 87 ? 162.003 197.192 124.684 1.00 67.33 87 ARG A CA 1
ATOM 570 C C . ARG A 1 87 ? 162.401 196.092 125.650 1.00 64.59 87 ARG A C 1
ATOM 571 O O . ARG A 1 87 ? 161.615 195.707 126.518 1.00 65.63 87 ARG A O 1
ATOM 579 N N . TYR A 1 88 ? 163.622 195.581 125.480 1.00 63.06 88 TYR A N 1
ATOM 580 C CA . TYR A 1 88 ? 164.036 194.381 126.199 1.00 60.49 88 TYR A CA 1
ATOM 581 C C . TYR A 1 88 ? 164.217 194.650 127.681 1.00 61.65 88 TYR A C 1
ATOM 582 O O . TYR A 1 88 ? 163.848 193.820 128.518 1.00 63.17 88 TYR A O 1
ATOM 591 N N . THR A 1 89 ? 164.801 195.798 128.023 1.00 60.57 89 THR A N 1
ATOM 592 C CA . THR A 1 89 ? 165.183 196.039 129.408 1.00 59.96 89 THR A CA 1
ATOM 593 C C . THR A 1 89 ? 163.953 196.282 130.270 1.00 59.20 89 THR A C 1
ATOM 594 O O . THR A 1 89 ? 163.916 195.895 131.441 1.00 61.80 89 THR A O 1
ATOM 598 N N . GLU A 1 90 ? 162.915 196.885 129.693 1.00 58.37 90 GLU A N 1
ATOM 599 C CA . GLU A 1 90 ? 161.667 197.049 130.426 1.00 56.02 90 GLU A CA 1
ATOM 600 C C . GLU A 1 90 ? 160.961 195.716 130.617 1.00 55.18 90 GLU A C 1
ATOM 601 O O . GLU A 1 90 ? 160.239 195.526 131.598 1.00 59.03 90 GLU A O 1
ATOM 607 N N . LYS A 1 91 ? 161.157 194.776 129.694 1.00 54.76 91 LYS A N 1
ATOM 608 C CA . LYS A 1 91 ? 160.506 193.481 129.841 1.00 51.93 91 LYS A CA 1
ATOM 609 C C . LYS A 1 91 ? 161.224 192.613 130.860 1.00 51.61 91 LYS A C 1
ATOM 610 O O . LYS A 1 91 ? 160.583 191.988 131.709 1.00 53.90 91 LYS A O 1
ATOM 616 N N . GLN A 1 92 ? 162.555 192.567 130.796 1.00 52.17 92 GLN A N 1
ATOM 617 C CA . GLN A 1 92 ? 163.296 191.611 131.610 1.00 50.85 92 GLN A CA 1
ATOM 618 C C . GLN A 1 92 ? 163.368 192.067 133.056 1.00 48.31 92 GLN A C 1
ATOM 619 O O . GLN A 1 92 ? 163.677 191.277 133.948 1.00 50.00 92 GLN A O 1
ATOM 625 N N . ILE A 1 93 ? 163.105 193.347 133.304 1.00 49.94 93 ILE A N 1
ATOM 626 C CA . ILE A 1 93 ? 162.920 193.823 134.669 1.00 45.68 93 ILE A CA 1
ATOM 627 C C . ILE A 1 93 ? 161.485 193.578 135.118 1.00 46.94 93 ILE A C 1
ATOM 628 O O . ILE A 1 93 ? 161.219 193.305 136.295 1.00 49.68 93 ILE A O 1
ATOM 633 N N . GLY A 1 94 ? 160.546 193.611 134.175 1.00 46.47 94 GLY A N 1
ATOM 634 C CA . GLY A 1 94 ? 159.174 193.263 134.501 1.00 45.25 94 GLY A CA 1
ATOM 635 C C . GLY A 1 94 ? 159.013 191.795 134.840 1.00 45.32 94 GLY A C 1
ATOM 636 O O . GLY A 1 94 ? 158.296 191.440 135.775 1.00 49.00 94 GLY A O 1
ATOM 637 N N . TYR A 1 95 ? 159.685 190.919 134.089 1.00 47.10 95 TYR A N 1
ATOM 638 C CA . TYR A 1 95 ? 159.615 189.494 134.394 1.00 44.44 95 TYR A CA 1
ATOM 639 C C . TYR A 1 95 ? 160.394 189.152 135.650 1.00 45.15 95 TYR A C 1
ATOM 640 O O . TYR A 1 95 ? 160.063 188.189 136.348 1.00 50.05 95 TYR A O 1
ATOM 649 N N . LEU A 1 96 ? 161.442 189.916 135.942 1.00 44.46 96 LEU A N 1
ATOM 650 C CA . LEU A 1 96 ? 162.251 189.638 137.118 1.00 40.50 96 LEU A CA 1
ATOM 651 C C . LEU A 1 96 ? 161.488 189.965 138.390 1.00 43.37 96 LEU A C 1
ATOM 652 O O . LEU A 1 96 ? 161.663 189.302 139.416 1.00 50.87 96 LEU A O 1
ATOM 657 N N . PHE A 1 97 ? 160.618 190.971 138.337 1.00 44.22 97 PHE A N 1
ATOM 658 C CA . PHE A 1 97 ? 159.775 191.272 139.485 1.00 42.60 97 PHE A CA 1
ATOM 659 C C . PHE A 1 97 ? 158.765 190.160 139.715 1.00 45.45 97 PHE A C 1
ATOM 660 O O . PHE A 1 97 ? 158.478 189.790 140.856 1.00 52.66 97 PHE A O 1
ATOM 668 N N . ILE A 1 98 ? 158.205 189.627 138.632 1.00 47.05 98 ILE A N 1
ATOM 669 C CA . ILE A 1 98 ? 157.173 188.601 138.731 1.00 45.78 98 ILE A CA 1
ATOM 670 C C . ILE A 1 98 ? 157.764 187.299 139.244 1.00 50.02 98 ILE A C 1
ATOM 671 O O . ILE A 1 98 ? 157.152 186.596 140.058 1.00 55.85 98 ILE A O 1
ATOM 676 N N . SER A 1 99 ? 158.981 186.981 138.808 1.00 50.19 99 SER A N 1
ATOM 677 C CA . SER A 1 99 ? 159.607 185.720 139.179 1.00 47.18 99 SER A CA 1
ATOM 678 C C . SER A 1 99 ? 160.027 185.719 140.641 1.00 50.86 99 SER A C 1
ATOM 679 O O . SER A 1 99 ? 160.009 184.674 141.298 1.00 54.57 99 SER A O 1
ATOM 682 N N . VAL A 1 100 ? 160.391 186.880 141.173 1.00 49.35 100 VAL A N 1
ATOM 683 C CA . VAL A 1 100 ? 160.856 186.946 142.551 1.00 46.72 100 VAL A CA 1
ATOM 684 C C . VAL A 1 100 ? 159.689 187.135 143.511 1.00 52.27 100 VAL A C 1
ATOM 685 O O . VAL A 1 100 ? 159.544 186.390 144.484 1.00 57.76 100 VAL A O 1
ATOM 689 N N . LEU A 1 101 ? 158.832 188.122 143.252 1.00 54.38 101 LEU A N 1
ATOM 690 C CA . LEU A 1 101 ? 157.694 188.413 144.125 1.00 56.49 101 LEU A CA 1
ATOM 691 C C . LEU A 1 101 ? 156.453 187.733 143.557 1.00 63.83 101 LEU A C 1
ATOM 692 O O . LEU A 1 101 ? 155.736 188.279 142.720 1.00 67.14 101 LEU A O 1
ATOM 697 N N . VAL A 1 102 ? 156.187 186.526 144.040 1.00 66.23 102 VAL A N 1
ATOM 698 C CA . VAL A 1 102 ? 155.077 185.735 143.521 1.00 74.95 102 VAL A CA 1
ATOM 699 C C . VAL A 1 102 ? 153.806 186.099 144.276 1.00 81.55 102 VAL A C 1
ATOM 700 O O . VAL A 1 102 ? 153.666 185.792 145.464 1.00 78.76 102 VAL A O 1
ATOM 704 N N . ASN A 1 103 ? 152.873 186.747 143.584 1.00 85.68 103 ASN A N 1
ATOM 705 C CA . ASN A 1 103 ? 151.575 187.087 144.137 1.00 90.31 103 ASN A CA 1
ATOM 706 C C . ASN A 1 103 ? 150.555 186.075 143.631 1.00 95.21 103 ASN A C 1
ATOM 707 O O . ASN A 1 103 ? 150.686 185.515 142.542 1.00 93.87 103 ASN A O 1
ATOM 712 N N . SER A 1 104 ? 149.515 185.850 144.428 1.00 99.46 104 SER A N 1
ATOM 713 C CA . SER A 1 104 ? 148.473 184.887 144.108 1.00 97.95 104 SER A CA 1
ATOM 714 C C . SER A 1 104 ? 147.131 185.566 143.888 1.00 95.94 104 SER A C 1
ATOM 715 O O . SER A 1 104 ? 146.085 184.946 144.095 1.00 100.37 104 SER A O 1
ATOM 718 N N . ASN A 1 105 ? 147.142 186.835 143.495 1.00 96.57 105 ASN A N 1
ATOM 719 C CA . ASN A 1 105 ? 145.936 187.512 143.040 1.00 94.43 105 ASN A CA 1
ATOM 720 C C . ASN A 1 105 ? 145.498 186.855 141.741 1.00 97.13 105 ASN A C 1
ATOM 721 O O . ASN A 1 105 ? 146.295 186.723 140.808 1.00 89.85 105 ASN A O 1
ATOM 726 N N . SER A 1 106 ? 144.230 186.446 141.682 1.00 93.61 106 SER A N 1
ATOM 727 C CA . SER A 1 106 ? 143.726 185.747 140.506 1.00 93.93 106 SER A CA 1
ATOM 728 C C . SER A 1 106 ? 143.633 186.667 139.298 1.00 93.20 106 SER A C 1
ATOM 729 O O . SER A 1 106 ? 143.682 186.198 138.156 1.00 92.69 106 SER A O 1
ATOM 732 N N . GLU A 1 107 ? 143.497 187.972 139.527 1.00 92.16 107 GLU A N 1
ATOM 733 C CA . GLU A 1 107 ? 143.503 188.921 138.422 1.00 91.78 107 GLU A CA 1
ATOM 734 C C . GLU A 1 107 ? 144.898 189.074 137.835 1.00 86.11 107 GLU A C 1
ATOM 735 O O . GLU A 1 107 ? 145.052 189.196 136.614 1.00 86.12 107 GLU A O 1
ATOM 741 N N . LEU A 1 108 ? 145.924 189.049 138.685 1.00 84.94 108 LEU A N 1
ATOM 742 C CA . LEU A 1 108 ? 147.292 189.191 138.200 1.00 83.75 108 LEU A CA 1
ATOM 743 C C . LEU A 1 108 ? 147.729 187.983 137.392 1.00 80.06 108 LEU A C 1
ATOM 744 O O . LEU A 1 108 ? 148.416 188.132 136.378 1.00 82.69 108 LEU A O 1
ATOM 749 N N . ILE A 1 109 ? 147.333 186.785 137.824 1.00 81.35 109 ILE A N 1
ATOM 750 C CA . ILE A 1 109 ? 147.748 185.563 137.144 1.00 77.13 109 ILE A CA 1
ATOM 751 C C . ILE A 1 109 ? 147.134 185.500 135.751 1.00 78.20 109 ILE A C 1
ATOM 752 O O . ILE A 1 109 ? 147.760 185.029 134.794 1.00 78.20 109 ILE A O 1
ATOM 757 N N . ARG A 1 110 ? 145.926 186.043 135.604 1.00 80.84 110 ARG A N 1
ATOM 758 C CA . ARG A 1 110 ? 145.322 186.159 134.283 1.00 79.93 110 ARG A CA 1
ATOM 759 C C . ARG A 1 110 ? 146.067 187.177 133.424 1.00 77.65 110 ARG A C 1
ATOM 760 O O . ARG A 1 110 ? 146.248 186.976 132.218 1.00 74.79 110 ARG A O 1
ATOM 768 N N . LEU A 1 111 ? 146.521 188.272 134.037 1.00 76.12 111 LEU A N 1
ATOM 769 C CA . LEU A 1 111 ? 147.239 189.299 133.288 1.00 75.43 111 LEU A CA 1
ATOM 770 C C . LEU A 1 111 ? 148.640 188.845 132.906 1.00 73.49 111 LEU A C 1
ATOM 771 O O . LEU A 1 111 ? 149.168 189.249 131.865 1.00 73.79 111 LEU A O 1
ATOM 776 N N . ILE A 1 112 ? 149.266 188.021 133.745 1.00 71.37 112 ILE A N 1
ATOM 777 C CA . ILE A 1 112 ? 150.614 187.547 133.453 1.00 64.42 112 ILE A CA 1
ATOM 778 C C . ILE A 1 112 ? 150.578 186.514 132.336 1.00 67.33 112 ILE A C 1
ATOM 779 O O . ILE A 1 112 ? 151.395 186.553 131.410 1.00 70.00 112 ILE A O 1
ATOM 784 N N . ASN A 1 113 ? 149.599 185.601 132.387 1.00 67.36 113 ASN A N 1
ATOM 785 C CA . ASN A 1 113 ? 149.507 184.534 131.393 1.00 64.52 113 ASN A CA 1
ATOM 786 C C . ASN A 1 113 ? 149.190 185.082 130.009 1.00 67.10 113 ASN A C 1
ATOM 787 O O . ASN A 1 113 ? 149.610 184.513 128.998 1.00 69.27 113 ASN A O 1
ATOM 792 N N . ASN A 1 114 ? 148.454 186.188 129.944 1.00 70.05 114 ASN A N 1
ATOM 793 C CA . ASN A 1 114 ? 148.216 186.828 128.658 1.00 70.49 114 ASN A CA 1
ATOM 794 C C . ASN A 1 114 ? 149.455 187.564 128.175 1.00 66.91 114 ASN A C 1
ATOM 795 O O . ASN A 1 114 ? 149.652 187.741 126.969 1.00 68.80 114 ASN A O 1
ATOM 800 N N . ALA A 1 115 ? 150.304 188.003 129.102 1.00 62.86 115 ALA A N 1
ATOM 801 C CA . ALA A 1 115 ? 151.542 188.658 128.710 1.00 60.61 115 ALA A CA 1
ATOM 802 C C . ALA A 1 115 ? 152.569 187.639 128.255 1.00 64.43 115 ALA A C 1
ATOM 803 O O . ALA A 1 115 ? 153.517 187.976 127.538 1.00 70.13 115 ALA A O 1
ATOM 805 N N . ILE A 1 116 ? 152.401 186.385 128.667 1.00 63.93 116 ILE A N 1
ATOM 806 C CA . ILE A 1 116 ? 153.333 185.342 128.258 1.00 60.92 116 ILE A CA 1
ATOM 807 C C . ILE A 1 116 ? 152.900 184.730 126.933 1.00 64.36 116 ILE A C 1
ATOM 808 O O . ILE A 1 116 ? 153.737 184.433 126.070 1.00 65.92 116 ILE A O 1
ATOM 813 N N . LYS A 1 117 ? 151.584 184.578 126.727 1.00 66.88 117 LYS A N 1
ATOM 814 C CA . LYS A 1 117 ? 151.081 184.100 125.441 1.00 64.24 117 LYS A CA 1
ATOM 815 C C . LYS A 1 117 ? 151.384 185.083 124.322 1.00 66.01 117 LYS A C 1
ATOM 816 O O . LYS A 1 117 ? 151.546 184.680 123.167 1.00 68.11 117 LYS A O 1
ATOM 822 N N . ASN A 1 118 ? 151.470 186.373 124.643 1.00 65.06 118 ASN A N 1
ATOM 823 C CA . ASN A 1 118 ? 151.919 187.343 123.654 1.00 66.18 118 ASN A CA 1
ATOM 824 C C . ASN A 1 118 ? 153.388 187.143 123.318 1.00 66.54 118 ASN A C 1
ATOM 825 O O . ASN A 1 118 ? 153.794 187.296 122.162 1.00 71.38 118 ASN A O 1
ATOM 830 N N . ASP A 1 119 ? 154.202 186.795 124.312 1.00 63.05 119 ASP A N 1
ATOM 831 C CA . ASP A 1 119 ? 155.623 186.625 124.046 1.00 63.16 119 ASP A CA 1
ATOM 832 C C . ASP A 1 119 ? 155.933 185.265 123.444 1.00 63.55 119 ASP A C 1
ATOM 833 O O . ASP A 1 119 ? 156.860 185.149 122.639 1.00 64.12 119 ASP A O 1
ATOM 838 N N . LEU A 1 120 ? 155.181 184.230 123.814 1.00 64.19 120 LEU A N 1
ATOM 839 C CA . LEU A 1 120 ? 155.388 182.926 123.198 1.00 61.74 120 LEU A CA 1
ATOM 840 C C . LEU A 1 120 ? 154.900 182.890 121.758 1.00 65.23 120 LEU A C 1
ATOM 841 O O . LEU A 1 120 ? 155.480 182.178 120.933 1.00 66.59 120 LEU A O 1
ATOM 846 N N . ALA A 1 121 ? 153.841 183.638 121.433 1.00 70.87 121 ALA A N 1
ATOM 847 C CA . ALA A 1 121 ? 153.371 183.683 120.052 1.00 68.07 121 ALA A CA 1
ATOM 848 C C . ALA A 1 121 ? 154.276 184.535 119.182 1.00 67.94 121 ALA A C 1
ATOM 849 O O . ALA A 1 121 ? 154.266 184.391 117.955 1.00 72.73 121 ALA A O 1
ATOM 851 N N . SER A 1 122 ? 155.038 185.439 119.787 1.00 68.62 122 SER A N 1
ATOM 852 C CA . SER A 1 122 ? 156.067 186.162 119.060 1.00 69.27 122 SER A CA 1
ATOM 853 C C . SER A 1 122 ? 157.156 185.206 118.605 1.00 69.93 122 SER A C 1
ATOM 854 O O . SER A 1 122 ? 157.372 184.156 119.211 1.00 77.98 122 SER A O 1
ATOM 857 N N . ARG A 1 123 ? 157.828 185.558 117.521 1.00 70.93 123 ARG A N 1
ATOM 858 C CA . ARG A 1 123 ? 158.942 184.750 117.055 1.00 72.04 123 ARG A CA 1
ATOM 859 C C . ARG A 1 123 ? 160.281 185.408 117.323 1.00 70.50 123 ARG A C 1
ATOM 860 O O . ARG A 1 123 ? 161.274 185.051 116.685 1.00 69.90 123 ARG A O 1
ATOM 868 N N . ASN A 1 124 ? 160.325 186.363 118.241 1.00 66.71 124 ASN A N 1
ATOM 869 C CA . ASN A 1 124 ? 161.579 186.913 118.717 1.00 62.08 124 ASN A CA 1
ATOM 870 C C . ASN A 1 124 ? 162.152 185.905 119.701 1.00 61.29 124 ASN A C 1
ATOM 871 O O . ASN A 1 124 ? 161.478 185.543 120.672 1.00 63.73 124 ASN A O 1
ATOM 876 N N . PRO A 1 125 ? 163.362 185.401 119.465 1.00 58.71 125 PRO A N 1
ATOM 877 C CA . PRO A 1 125 ? 163.924 184.390 120.372 1.00 57.23 125 PRO A CA 1
ATOM 878 C C . PRO A 1 125 ? 164.269 184.923 121.743 1.00 59.04 125 PRO A C 1
ATOM 879 O O . PRO A 1 125 ? 164.279 184.158 122.713 1.00 60.36 125 PRO A O 1
ATOM 883 N N . THR A 1 126 ? 164.556 186.215 121.858 1.00 58.46 126 THR A N 1
ATOM 884 C CA . THR A 1 126 ? 164.816 186.792 123.164 1.00 54.53 126 THR A CA 1
ATOM 885 C C . THR A 1 126 ? 163.538 187.079 123.935 1.00 54.34 126 THR A C 1
ATOM 886 O O . THR A 1 126 ? 163.554 187.034 125.167 1.00 60.32 126 THR A O 1
ATOM 890 N N . PHE A 1 127 ? 162.437 187.373 123.248 1.00 52.53 127 PHE A N 1
ATOM 891 C CA . PHE A 1 127 ? 161.180 187.575 123.957 1.00 50.75 127 PHE A CA 1
ATOM 892 C C . PHE A 1 127 ? 160.584 186.252 124.398 1.00 50.57 127 PHE A C 1
ATOM 893 O O . PHE A 1 127 ? 159.930 186.183 125.441 1.00 55.36 127 PHE A O 1
ATOM 901 N N . MET A 1 128 ? 160.791 185.193 123.618 1.00 52.43 128 MET A N 1
ATOM 902 C CA . MET A 1 128 ? 160.369 183.873 124.062 1.00 51.46 128 MET A CA 1
ATOM 903 C C . MET A 1 128 ? 161.255 183.372 125.188 1.00 50.41 128 MET A C 1
ATOM 904 O O . MET A 1 128 ? 160.797 182.627 126.057 1.00 53.58 128 MET A O 1
ATOM 909 N N . GLY A 1 129 ? 162.524 183.780 125.192 1.00 50.91 129 GLY A N 1
ATOM 910 C CA . GLY A 1 129 ? 163.433 183.344 126.238 1.00 47.01 129 GLY A CA 1
ATOM 911 C C . GLY A 1 129 ? 163.069 183.902 127.598 1.00 45.91 129 GLY A C 1
ATOM 912 O O . GLY A 1 129 ? 163.248 183.239 128.618 1.00 49.78 129 GLY A O 1
ATOM 913 N N . LEU A 1 130 ? 162.545 185.126 127.632 1.00 46.61 130 LEU A N 1
ATOM 914 C CA . LEU A 1 130 ? 162.069 185.677 128.895 1.00 43.72 130 LEU A CA 1
ATOM 915 C C . LEU A 1 130 ? 160.812 184.972 129.363 1.00 45.66 130 LEU A C 1
ATOM 916 O O . LEU A 1 130 ? 160.624 184.756 130.563 1.00 49.82 130 LEU A O 1
ATOM 921 N N . ALA A 1 131 ? 159.937 184.612 128.430 1.00 46.18 131 ALA A N 1
ATOM 922 C CA . ALA A 1 131 ? 158.678 183.989 128.804 1.00 43.99 131 ALA A CA 1
ATOM 923 C C . ALA A 1 131 ? 158.901 182.568 129.288 1.00 45.94 131 ALA A C 1
ATOM 924 O O . ALA A 1 131 ? 158.239 182.109 130.220 1.00 49.72 131 ALA A O 1
ATOM 926 N N . LEU A 1 132 ? 159.848 181.860 128.676 1.00 46.72 132 LEU A N 1
ATOM 927 C CA . LEU A 1 132 ? 160.104 180.487 129.084 1.00 44.34 132 LEU A CA 1
ATOM 928 C C . LEU A 1 132 ? 160.810 180.430 130.429 1.00 47.26 132 LEU A C 1
ATOM 929 O O . LEU A 1 132 ? 160.661 179.455 131.171 1.00 53.58 132 LEU A O 1
ATOM 934 N N . HIS A 1 133 ? 161.577 181.463 130.767 1.00 45.47 133 HIS A N 1
ATOM 935 C CA . HIS A 1 133 ? 162.212 181.486 132.076 1.00 41.07 133 HIS A CA 1
ATOM 936 C C . HIS A 1 133 ? 161.207 181.833 133.161 1.00 46.01 133 HIS A C 1
ATOM 937 O O . HIS A 1 133 ? 161.274 181.289 134.264 1.00 53.96 133 HIS A O 1
ATOM 944 N N . CYS A 1 134 ? 160.248 182.707 132.855 1.00 47.27 134 CYS A N 1
ATOM 945 C CA . CYS A 1 134 ? 159.288 183.141 133.866 1.00 46.46 134 CYS A CA 1
ATOM 946 C C . CYS A 1 134 ? 158.318 182.025 134.222 1.00 47.98 134 CYS A C 1
ATOM 947 O O . CYS A 1 134 ? 157.813 181.961 135.346 1.00 55.49 134 CYS A O 1
ATOM 950 N N . ILE A 1 135 ? 158.044 181.130 133.276 1.00 48.53 135 ILE A N 1
ATOM 951 C CA . ILE A 1 135 ? 157.265 179.942 133.601 1.00 50.21 135 ILE A CA 1
ATOM 952 C C . ILE A 1 135 ? 158.110 178.987 134.428 1.00 51.86 135 ILE A C 1
ATOM 953 O O . ILE A 1 135 ? 157.635 178.375 135.390 1.00 55.67 135 ILE A O 1
ATOM 958 N N . ALA A 1 136 ? 159.396 178.889 134.094 1.00 51.06 136 ALA A N 1
ATOM 959 C CA . ALA A 1 136 ? 160.264 177.929 134.761 1.00 47.88 136 ALA A CA 1
ATOM 960 C C . ALA A 1 136 ? 160.813 178.481 136.068 1.00 51.74 136 ALA A C 1
ATOM 961 O O . ALA A 1 136 ? 161.524 177.778 136.791 1.00 55.95 136 ALA A O 1
ATOM 963 N N . ASN A 1 137 ? 160.518 179.739 136.389 1.00 51.71 137 ASN A N 1
ATOM 964 C CA . ASN A 1 137 ? 160.919 180.247 137.695 1.00 48.63 137 ASN A CA 1
ATOM 965 C C . ASN A 1 137 ? 159.749 180.251 138.661 1.00 52.81 137 ASN A C 1
ATOM 966 O O . ASN A 1 137 ? 159.915 179.943 139.844 1.00 59.52 137 ASN A O 1
ATOM 971 N N . VAL A 1 138 ? 158.559 180.592 138.184 1.00 52.89 138 VAL A N 1
ATOM 972 C CA . VAL A 1 138 ? 157.401 180.613 139.062 1.00 51.57 138 VAL A CA 1
ATOM 973 C C . VAL A 1 138 ? 156.899 179.188 139.212 1.00 59.31 138 VAL A C 1
ATOM 974 O O . VAL A 1 138 ? 156.940 178.617 140.306 1.00 64.70 138 VAL A O 1
ATOM 978 N N . GLY A 1 139 ? 156.446 178.599 138.108 1.00 61.25 139 GLY A N 1
ATOM 979 C CA . GLY A 1 139 ? 156.114 177.188 138.084 1.00 63.12 139 GLY A CA 1
ATOM 980 C C . GLY A 1 139 ? 154.904 176.772 138.884 1.00 68.09 139 GLY A C 1
ATOM 981 O O . GLY A 1 139 ? 154.854 175.638 139.357 1.00 71.56 139 GLY A O 1
ATOM 982 N N . SER A 1 140 ? 153.920 177.648 139.047 1.00 69.68 140 SER A N 1
ATOM 983 C CA . SER A 1 140 ? 152.710 177.289 139.765 1.00 75.51 140 SER A CA 1
ATOM 984 C C . SER A 1 140 ? 151.808 176.416 138.896 1.00 79.05 140 SER A C 1
ATOM 985 O O . SER A 1 140 ? 152.085 176.173 137.720 1.00 80.52 140 SER A O 1
ATOM 988 N N . ARG A 1 141 ? 150.712 175.937 139.491 1.00 78.68 141 ARG A N 1
ATOM 989 C CA . ARG A 1 141 ? 149.765 175.146 138.712 1.00 81.43 141 ARG A CA 1
ATOM 990 C C . ARG A 1 141 ? 148.971 176.005 137.745 1.00 81.71 141 ARG A C 1
ATOM 991 O O . ARG A 1 141 ? 148.639 175.544 136.649 1.00 80.79 141 ARG A O 1
ATOM 999 N N . GLU A 1 142 ? 148.672 177.250 138.122 1.00 80.95 142 GLU A N 1
ATOM 1000 C CA . GLU A 1 142 ? 147.886 178.132 137.268 1.00 81.54 142 GLU A CA 1
ATOM 1001 C C . GLU A 1 142 ? 148.617 178.492 135.986 1.00 80.74 142 GLU A C 1
ATOM 1002 O O . GLU A 1 142 ? 147.972 178.820 134.986 1.00 81.47 142 GLU A O 1
ATOM 1008 N N . MET A 1 143 ? 149.943 178.431 135.991 1.00 77.95 143 MET A N 1
ATOM 1009 C CA . MET A 1 143 ? 150.727 178.552 134.776 1.00 73.26 143 MET A CA 1
ATOM 1010 C C . MET A 1 143 ? 150.920 177.216 134.088 1.00 73.25 143 MET A C 1
ATOM 1011 O O . MET A 1 143 ? 151.178 177.176 132.887 1.00 77.05 143 MET A O 1
ATOM 1016 N N . ALA A 1 144 ? 150.801 176.113 134.823 1.00 72.71 144 ALA A N 1
ATOM 1017 C CA . ALA A 1 144 ? 150.820 174.807 134.181 1.00 73.22 144 ALA A CA 1
ATOM 1018 C C . ALA A 1 144 ? 149.497 174.529 133.485 1.00 75.55 144 ALA A C 1
ATOM 1019 O O . ALA A 1 144 ? 149.457 173.836 132.462 1.00 74.74 144 ALA A O 1
ATOM 1021 N N . GLU A 1 145 ? 148.401 175.071 134.023 1.00 78.04 145 GLU A N 1
ATOM 1022 C CA . GLU A 1 145 ? 147.089 174.839 133.430 1.00 77.66 145 GLU A CA 1
ATOM 1023 C C . GLU A 1 145 ? 146.921 175.582 132.117 1.00 75.08 145 GLU A C 1
ATOM 1024 O O . GLU A 1 145 ? 146.036 175.244 131.325 1.00 80.67 145 GLU A O 1
ATOM 1030 N N . ALA A 1 146 ? 147.749 176.589 131.865 1.00 73.59 146 ALA A N 1
ATOM 1031 C CA . ALA A 1 146 ? 147.591 177.395 130.667 1.00 71.63 146 ALA A CA 1
ATOM 1032 C C . ALA A 1 146 ? 148.664 177.135 129.621 1.00 70.01 146 ALA A C 1
ATOM 1033 O O . ALA A 1 146 ? 148.477 177.502 128.457 1.00 72.81 146 ALA A O 1
ATOM 1035 N N . PHE A 1 147 ? 149.775 176.503 129.991 1.00 67.92 147 PHE A N 1
ATOM 1036 C CA . PHE A 1 147 ? 150.952 176.481 129.139 1.00 64.19 147 PHE A CA 1
ATOM 1037 C C . PHE A 1 147 ? 151.498 175.103 128.821 1.00 65.45 147 PHE A C 1
ATOM 1038 O O . PHE A 1 147 ? 152.218 174.971 127.829 1.00 66.82 147 PHE A O 1
ATOM 1046 N N . ALA A 1 148 ? 151.150 174.069 129.594 1.00 66.62 148 ALA A N 1
ATOM 1047 C CA . ALA A 1 148 ? 151.834 172.783 129.472 1.00 63.70 148 ALA A CA 1
ATOM 1048 C C . ALA A 1 148 ? 151.467 172.039 128.193 1.00 65.58 148 ALA A C 1
ATOM 1049 O O . ALA A 1 148 ? 152.088 171.022 127.874 1.00 67.61 148 ALA A O 1
ATOM 1051 N N . GLY A 1 149 ? 150.466 172.507 127.461 1.00 67.08 149 GLY A N 1
ATOM 1052 C CA . GLY A 1 149 ? 150.189 171.985 126.144 1.00 68.07 149 GLY A CA 1
ATOM 1053 C C . GLY A 1 149 ? 150.868 172.725 125.018 1.00 68.28 149 GLY A C 1
ATOM 1054 O O . GLY A 1 149 ? 150.888 172.233 123.887 1.00 70.94 149 GLY A O 1
ATOM 1055 N N . GLU A 1 150 ? 151.431 173.897 125.294 1.00 65.47 150 GLU A N 1
ATOM 1056 C CA . GLU A 1 150 ? 152.150 174.704 124.316 1.00 65.47 150 GLU A CA 1
ATOM 1057 C C . GLU A 1 150 ? 153.651 174.466 124.344 1.00 66.24 150 GLU A C 1
ATOM 1058 O O . GLU A 1 150 ? 154.307 174.539 123.303 1.00 66.10 150 GLU A O 1
ATOM 1064 N N . ILE A 1 151 ? 154.183 174.137 125.526 1.00 64.80 151 ILE A N 1
ATOM 1065 C CA . ILE A 1 151 ? 155.634 173.961 125.664 1.00 57.91 151 ILE A CA 1
ATOM 1066 C C . ILE A 1 151 ? 156.189 172.781 124.881 1.00 62.21 151 ILE A C 1
ATOM 1067 O O . ILE A 1 151 ? 157.258 172.936 124.267 1.00 64.31 151 ILE A O 1
ATOM 1072 N N . PRO A 1 152 ? 155.555 171.585 124.824 1.00 60.80 152 PRO A N 1
ATOM 1073 C CA . PRO A 1 152 ? 156.108 170.564 123.919 1.00 56.64 152 PRO A CA 1
ATOM 1074 C C . PRO A 1 152 ? 155.965 170.907 122.449 1.00 60.12 152 PRO A C 1
ATOM 1075 O O . PRO A 1 152 ? 156.732 170.396 121.631 1.00 67.19 152 PRO A O 1
ATOM 1079 N N . LYS A 1 153 ? 155.021 171.772 122.088 1.00 60.35 153 LYS A N 1
ATOM 1080 C CA . LYS A 1 153 ? 154.882 172.150 120.687 1.00 63.80 153 LYS A CA 1
ATOM 1081 C C . LYS A 1 153 ? 156.015 173.068 120.249 1.00 65.65 153 LYS A C 1
ATOM 1082 O O . LYS A 1 153 ? 156.430 173.038 119.085 1.00 67.45 153 LYS A O 1
ATOM 1088 N N . ILE A 1 154 ? 156.532 173.885 121.169 1.00 64.59 154 ILE A N 1
ATOM 1089 C CA . ILE A 1 154 ? 157.666 174.753 120.860 1.00 60.29 154 ILE A CA 1
ATOM 1090 C C . ILE A 1 154 ? 158.942 173.933 120.760 1.00 60.85 154 ILE A C 1
ATOM 1091 O O . ILE A 1 154 ? 159.804 174.184 119.908 1.00 62.46 154 ILE A O 1
ATOM 1096 N N . LEU A 1 155 ? 159.069 172.925 121.618 1.00 61.50 155 LEU A N 1
ATOM 1097 C CA . LEU A 1 155 ? 160.256 172.081 121.622 1.00 60.04 155 LEU A CA 1
ATOM 1098 C C . LEU A 1 155 ? 160.308 171.200 120.381 1.00 64.31 155 LEU A C 1
ATOM 1099 O O . LEU A 1 155 ? 161.385 170.918 119.846 1.00 66.06 155 LEU A O 1
ATOM 1104 N N . VAL A 1 156 ? 159.142 170.775 119.898 1.00 64.24 156 VAL A N 1
ATOM 1105 C CA . VAL A 1 156 ? 159.070 169.916 118.721 1.00 64.85 156 VAL A CA 1
ATOM 1106 C C . VAL A 1 156 ? 159.420 170.681 117.450 1.00 71.41 156 VAL A C 1
ATOM 1107 O O . VAL A 1 156 ? 160.196 170.192 116.618 1.00 75.51 156 VAL A O 1
ATOM 1111 N N . ALA A 1 157 ? 158.880 171.890 117.296 1.00 71.45 157 ALA A N 1
ATOM 1112 C CA . ALA A 1 157 ? 158.837 172.617 116.032 1.00 72.47 157 ALA A CA 1
ATOM 1113 C C . ALA A 1 157 ? 160.223 172.937 115.495 1.00 75.97 157 ALA A C 1
ATOM 1114 O O . ALA A 1 157 ? 161.137 173.267 116.255 1.00 78.67 157 ALA A O 1
ATOM 1116 N N . GLY A 1 158 ? 160.382 172.805 114.178 1.00 80.04 158 GLY A N 1
ATOM 1117 C CA . GLY A 1 158 ? 161.687 172.952 113.563 1.00 80.17 158 GLY A CA 1
ATOM 1118 C C . GLY A 1 158 ? 162.146 174.385 113.407 1.00 82.58 158 GLY A C 1
ATOM 1119 O O . GLY A 1 158 ? 163.338 174.623 113.196 1.00 82.75 158 GLY A O 1
ATOM 1120 N N . ASP A 1 159 ? 161.232 175.347 113.498 1.00 82.44 159 ASP A N 1
ATOM 1121 C CA . ASP A 1 159 ? 161.591 176.753 113.379 1.00 83.13 159 ASP A CA 1
ATOM 1122 C C . ASP A 1 159 ? 162.098 177.346 114.684 1.00 84.46 159 ASP A C 1
ATOM 1123 O O . ASP A 1 159 ? 162.537 178.500 114.697 1.00 85.47 159 ASP A O 1
ATOM 1128 N N . THR A 1 160 ? 162.031 176.587 115.772 1.00 81.30 160 THR A N 1
ATOM 1129 C CA . THR A 1 160 ? 162.425 177.085 117.079 1.00 71.52 160 THR A CA 1
ATOM 1130 C C . THR A 1 160 ? 163.937 177.238 117.145 1.00 70.87 160 THR A C 1
ATOM 1131 O O . THR A 1 160 ? 164.683 176.354 116.720 1.00 74.43 160 THR A O 1
ATOM 1135 N N . MET A 1 161 ? 164.382 178.388 117.647 1.00 67.97 161 MET A N 1
ATOM 1136 C CA . MET A 1 161 ? 165.804 178.655 117.784 1.00 66.62 161 MET A CA 1
ATOM 1137 C C . MET A 1 161 ? 166.403 177.725 118.832 1.00 64.48 161 MET A C 1
ATOM 1138 O O . MET A 1 161 ? 165.708 177.275 119.748 1.00 64.82 161 MET A O 1
ATOM 1143 N N . ASP A 1 162 ? 167.693 177.411 118.668 1.00 63.38 162 ASP A N 1
ATOM 1144 C CA . ASP A 1 162 ? 168.354 176.437 119.531 1.00 62.79 162 ASP A CA 1
ATOM 1145 C C . ASP A 1 162 ? 168.433 176.910 120.977 1.00 59.42 162 ASP A C 1
ATOM 1146 O O . ASP A 1 162 ? 168.320 176.103 121.905 1.00 59.67 162 ASP A O 1
ATOM 1151 N N . SER A 1 163 ? 168.615 178.212 121.193 1.00 57.87 163 SER A N 1
ATOM 1152 C CA . SER A 1 163 ? 168.609 178.720 122.558 1.00 52.95 163 SER A CA 1
ATOM 1153 C C . SER A 1 163 ? 167.209 178.709 123.146 1.00 52.54 163 SER A C 1
ATOM 1154 O O . SER A 1 163 ? 167.051 178.672 124.369 1.00 56.81 163 SER A O 1
ATOM 1157 N N . VAL A 1 164 ? 166.186 178.744 122.300 1.00 53.38 164 VAL A N 1
ATOM 1158 C CA . VAL A 1 164 ? 164.826 178.590 122.793 1.00 49.31 164 VAL A CA 1
ATOM 1159 C C . VAL A 1 164 ? 164.529 177.117 123.035 1.00 50.25 164 VAL A C 1
ATOM 1160 O O . VAL A 1 164 ? 163.766 176.765 123.941 1.00 52.40 164 VAL A O 1
ATOM 1164 N N . LYS A 1 165 ? 165.168 176.228 122.266 1.00 51.30 165 LYS A N 1
ATOM 1165 C CA . LYS A 1 165 ? 165.027 174.794 122.510 1.00 49.36 165 LYS A CA 1
ATOM 1166 C C . LYS A 1 165 ? 165.659 174.382 123.831 1.00 48.52 165 LYS A C 1
ATOM 1167 O O . LYS A 1 165 ? 165.218 173.414 124.458 1.00 48.71 165 LYS A O 1
ATOM 1173 N N . GLN A 1 166 ? 166.700 175.094 124.265 1.00 47.34 166 GLN A N 1
ATOM 1174 C CA . GLN A 1 166 ? 167.251 174.846 125.590 1.00 40.23 166 GLN A CA 1
ATOM 1175 C C . GLN A 1 166 ? 166.262 175.249 126.666 1.00 41.90 166 GLN A C 1
ATOM 1176 O O . GLN A 1 166 ? 165.988 174.484 127.594 1.00 47.68 166 GLN A O 1
ATOM 1182 N N . SER A 1 167 ? 165.719 176.458 126.559 1.00 44.31 167 SER A N 1
ATOM 1183 C CA . SER A 1 167 ? 164.886 176.988 127.628 1.00 39.99 167 SER A CA 1
ATOM 1184 C C . SER A 1 167 ? 163.524 176.321 127.654 1.00 41.44 167 SER A C 1
ATOM 1185 O O . SER A 1 167 ? 162.887 176.263 128.706 1.00 45.97 167 SER A O 1
ATOM 1188 N N . ALA A 1 168 ? 163.058 175.809 126.515 1.00 43.35 168 ALA A N 1
ATOM 1189 C CA . ALA A 1 168 ? 161.753 175.160 126.498 1.00 41.62 168 ALA A CA 1
ATOM 1190 C C . ALA A 1 168 ? 161.826 173.765 127.089 1.00 42.61 168 ALA A C 1
ATOM 1191 O O . ALA A 1 168 ? 160.863 173.295 127.702 1.00 46.59 168 ALA A O 1
ATOM 1193 N N . ALA A 1 169 ? 162.956 173.085 126.908 1.00 41.97 169 ALA A N 1
ATOM 1194 C CA . ALA A 1 169 ? 163.099 171.736 127.440 1.00 37.53 169 ALA A CA 1
ATOM 1195 C C . ALA A 1 169 ? 163.208 171.755 128.953 1.00 40.19 169 ALA A C 1
ATOM 1196 O O . ALA A 1 169 ? 162.620 170.911 129.636 1.00 44.38 169 ALA A O 1
ATOM 1198 N N . LEU A 1 170 ? 163.928 172.730 129.499 1.00 40.77 170 LEU A N 1
ATOM 1199 C CA . LEU A 1 170 ? 164.041 172.834 130.945 1.00 37.43 170 LEU A CA 1
ATOM 1200 C C . LEU A 1 170 ? 162.778 173.406 131.564 1.00 41.62 170 LEU A C 1
ATOM 1201 O O . LEU A 1 170 ? 162.493 173.143 132.735 1.00 45.83 170 LEU A O 1
ATOM 1206 N N . CYS A 1 171 ? 162.008 174.181 130.802 1.00 44.40 171 CYS A N 1
ATOM 1207 C CA . CYS A 1 171 ? 160.720 174.655 131.294 1.00 42.91 171 CYS A CA 1
ATOM 1208 C C . CYS A 1 171 ? 159.712 173.520 131.358 1.00 42.89 171 CYS A C 1
ATOM 1209 O O . CYS A 1 171 ? 158.865 173.476 132.254 1.00 45.90 171 CYS A O 1
ATOM 1212 N N . LEU A 1 172 ? 159.789 172.587 130.409 1.00 43.53 172 LEU A N 1
ATOM 1213 C CA . LEU A 1 172 ? 158.922 171.416 130.453 1.00 44.00 172 LEU A CA 1
ATOM 1214 C C . LEU A 1 172 ? 159.350 170.470 131.563 1.00 44.50 172 LEU A C 1
ATOM 1215 O O . LEU A 1 172 ? 158.549 169.668 132.055 1.00 50.04 172 LEU A O 1
ATOM 1220 N N . LEU A 1 173 ? 160.612 170.561 131.979 1.00 43.88 173 LEU A N 1
ATOM 1221 C CA . LEU A 1 173 ? 161.107 169.731 133.069 1.00 41.47 173 LEU A CA 1
ATOM 1222 C C . LEU A 1 173 ? 160.465 170.123 134.386 1.00 43.73 173 LEU A C 1
ATOM 1223 O O . LEU A 1 173 ? 160.094 169.262 135.188 1.00 49.66 173 LEU A O 1
ATOM 1228 N N . ARG A 1 174 ? 160.329 171.425 134.628 1.00 45.52 174 ARG A N 1
ATOM 1229 C CA . ARG A 1 174 ? 159.742 171.867 135.883 1.00 45.30 174 ARG A CA 1
ATOM 1230 C C . ARG A 1 174 ? 158.240 171.633 135.898 1.00 47.59 174 ARG A C 1
ATOM 1231 O O . ARG A 1 174 ? 157.668 171.286 136.938 1.00 54.36 174 ARG A O 1
ATOM 1239 N N . LEU A 1 175 ? 157.588 171.777 134.744 1.00 49.02 175 LEU A N 1
ATOM 1240 C CA . LEU A 1 175 ? 156.158 171.503 134.671 1.00 47.40 175 LEU A CA 1
ATOM 1241 C C . LEU A 1 175 ? 155.871 170.023 134.869 1.00 51.81 175 LEU A C 1
ATOM 1242 O O . LEU A 1 175 ? 154.794 169.653 135.343 1.00 60.63 175 LEU A O 1
ATOM 1247 N N . TYR A 1 176 ? 156.831 169.163 134.539 1.00 50.23 176 TYR A N 1
ATOM 1248 C CA . TYR A 1 176 ? 156.695 167.754 134.876 1.00 50.74 176 TYR A CA 1
ATOM 1249 C C . TYR A 1 176 ? 156.977 167.516 136.352 1.00 51.66 176 TYR A C 1
ATOM 1250 O O . TYR A 1 176 ? 156.373 166.643 136.977 1.00 60.50 176 TYR A O 1
ATOM 1259 N N . ARG A 1 177 ? 157.910 168.273 136.924 1.00 51.16 177 ARG A N 1
ATOM 1260 C CA . ARG A 1 177 ? 158.245 168.081 138.330 1.00 50.88 177 ARG A CA 1
ATOM 1261 C C . ARG A 1 177 ? 157.177 168.658 139.242 1.00 54.49 177 ARG A C 1
ATOM 1262 O O . ARG A 1 177 ? 156.886 168.096 140.302 1.00 57.45 177 ARG A O 1
ATOM 1270 N N . THR A 1 178 ? 156.589 169.786 138.855 1.00 56.35 178 THR A N 1
ATOM 1271 C CA . THR A 1 178 ? 155.553 170.393 139.679 1.00 56.61 178 THR A CA 1
ATOM 1272 C C . THR A 1 178 ? 154.256 169.604 139.591 1.00 60.58 178 THR A C 1
ATOM 1273 O O . THR A 1 178 ? 153.660 169.253 140.614 1.00 64.36 178 THR A O 1
ATOM 1277 N N . SER A 1 179 ? 153.807 169.306 138.378 1.00 60.66 179 SER A N 1
ATOM 1278 C CA . SER A 1 179 ? 152.535 168.618 138.170 1.00 61.25 179 SER A CA 1
ATOM 1279 C C . SER A 1 179 ? 152.684 167.624 137.034 1.00 60.80 179 SER A C 1
ATOM 1280 O O . SER A 1 179 ? 152.541 167.971 135.857 1.00 63.68 179 SER A O 1
ATOM 1283 N N . PRO A 1 180 ? 152.961 166.360 137.354 1.00 60.47 180 PRO A N 1
ATOM 1284 C CA . PRO A 1 180 ? 153.146 165.353 136.300 1.00 59.76 180 PRO A CA 1
ATOM 1285 C C . PRO A 1 180 ? 151.871 165.010 135.561 1.00 66.47 180 PRO A C 1
ATOM 1286 O O . PRO A 1 180 ? 151.926 164.551 134.414 1.00 69.42 180 PRO A O 1
ATOM 1290 N N . ASP A 1 181 ? 150.717 165.210 136.193 1.00 68.07 181 ASP A N 1
ATOM 1291 C CA . ASP A 1 181 ? 149.452 164.871 135.561 1.00 66.72 181 ASP A CA 1
ATOM 1292 C C . ASP A 1 181 ? 149.051 165.862 134.481 1.00 68.43 181 ASP A C 1
ATOM 1293 O O . ASP A 1 181 ? 148.300 165.496 133.573 1.00 71.97 181 ASP A O 1
ATOM 1298 N N . LEU A 1 182 ? 149.525 167.100 134.555 1.00 68.35 182 LEU A N 1
ATOM 1299 C CA . LEU A 1 182 ? 149.250 168.073 133.509 1.00 66.13 182 LEU A CA 1
ATOM 1300 C C . LEU A 1 182 ? 150.226 167.992 132.352 1.00 67.28 182 LEU A C 1
ATOM 1301 O O . LEU A 1 182 ? 150.054 168.715 131.367 1.00 69.13 182 LEU A O 1
ATOM 1306 N N . VAL A 1 183 ? 151.235 167.135 132.442 1.00 65.32 183 VAL A N 1
ATOM 1307 C CA . VAL A 1 183 ? 152.132 166.873 131.324 1.00 66.47 183 VAL A CA 1
ATOM 1308 C C . VAL A 1 183 ? 151.980 165.398 130.973 1.00 70.79 183 VAL A C 1
ATOM 1309 O O . VAL A 1 183 ? 152.685 164.549 131.540 1.00 71.24 183 VAL A O 1
ATOM 1313 N N . PRO A 1 184 ? 151.048 165.033 130.100 1.00 71.93 184 PRO A N 1
ATOM 1314 C CA . PRO A 1 184 ? 150.978 163.640 129.667 1.00 73.47 184 PRO A CA 1
ATOM 1315 C C . PRO A 1 184 ? 151.845 163.424 128.441 1.00 72.73 184 PRO A C 1
ATOM 1316 O O . PRO A 1 184 ? 152.097 164.340 127.656 1.00 70.91 184 PRO A O 1
ATOM 1320 N N . MET A 1 185 ? 152.314 162.195 128.289 1.00 74.50 185 MET A N 1
ATOM 1321 C CA . MET A 1 185 ? 153.191 161.878 127.179 1.00 76.04 185 MET A CA 1
ATOM 1322 C C . MET A 1 185 ? 152.374 161.543 125.936 1.00 75.46 185 MET A C 1
ATOM 1323 O O . MET A 1 185 ? 151.175 161.270 126.002 1.00 78.28 185 MET A O 1
ATOM 1328 N N . GLY A 1 186 ? 153.038 161.582 124.791 1.00 74.20 186 GLY A N 1
ATOM 1329 C CA . GLY A 1 186 ? 152.341 161.368 123.543 1.00 72.47 186 GLY A CA 1
ATOM 1330 C C . GLY A 1 186 ? 153.279 161.460 122.365 1.00 75.71 186 GLY A C 1
ATOM 1331 O O . GLY A 1 186 ? 154.368 160.883 122.370 1.00 78.24 186 GLY A O 1
ATOM 1332 N N . ASP A 1 187 ? 152.836 162.199 121.351 1.00 77.10 187 ASP A N 1
ATOM 1333 C CA . ASP A 1 187 ? 153.532 162.290 120.074 1.00 78.83 187 ASP A CA 1
ATOM 1334 C C . ASP A 1 187 ? 154.868 163.012 120.175 1.00 75.76 187 ASP A C 1
ATOM 1335 O O . ASP A 1 187 ? 155.800 162.714 119.423 1.00 76.03 187 ASP A O 1
ATOM 1340 N N . TRP A 1 188 ? 154.967 163.962 121.103 1.00 72.82 188 TRP A N 1
ATOM 1341 C CA . TRP A 1 188 ? 156.168 164.779 121.202 1.00 68.44 188 TRP A CA 1
ATOM 1342 C C . TRP A 1 188 ? 157.338 164.028 121.811 1.00 70.02 188 TRP A C 1
ATOM 1343 O O . TRP A 1 188 ? 158.477 164.477 121.673 1.00 72.63 188 TRP A O 1
ATOM 1354 N N . THR A 1 189 ? 157.088 162.894 122.464 1.00 69.23 189 THR A N 1
ATOM 1355 C CA . THR A 1 189 ? 158.156 162.182 123.153 1.00 67.73 189 THR A CA 1
ATOM 1356 C C . THR A 1 189 ? 159.108 161.500 122.184 1.00 66.15 189 THR A C 1
ATOM 1357 O O . THR A 1 189 ? 160.293 161.342 122.490 1.00 68.17 189 THR A O 1
ATOM 1361 N N . SER A 1 190 ? 158.620 161.100 121.016 1.00 65.41 190 SER A N 1
ATOM 1362 C CA . SER A 1 190 ? 159.487 160.445 120.049 1.00 67.70 190 SER A CA 1
ATOM 1363 C C . SER A 1 190 ? 160.369 161.441 119.317 1.00 69.64 190 SER A C 1
ATOM 1364 O O . SER A 1 190 ? 161.331 161.040 118.656 1.00 70.14 190 SER A O 1
ATOM 1367 N N . ARG A 1 191 ? 160.054 162.732 119.411 1.00 69.60 191 ARG A N 1
ATOM 1368 C CA . ARG A 1 191 ? 160.877 163.738 118.754 1.00 68.43 191 ARG A CA 1
ATOM 1369 C C . ARG A 1 191 ? 161.760 164.469 119.750 1.00 66.75 191 ARG A C 1
ATOM 1370 O O . ARG A 1 191 ? 162.629 165.248 119.349 1.00 68.04 191 ARG A O 1
ATOM 1378 N N . VAL A 1 192 ? 161.549 164.236 121.046 1.00 65.89 192 VAL A N 1
ATOM 1379 C CA . VAL A 1 192 ? 162.498 164.709 122.047 1.00 59.86 192 VAL A CA 1
ATOM 1380 C C . VAL A 1 192 ? 163.789 163.912 121.964 1.00 58.86 192 VAL A C 1
ATOM 1381 O O . VAL A 1 192 ? 164.887 164.475 122.027 1.00 59.74 192 VAL A O 1
ATOM 1385 N N . VAL A 1 193 ? 163.682 162.597 121.753 1.00 59.52 193 VAL A N 1
ATOM 1386 C CA . VAL A 1 193 ? 164.870 161.753 121.732 1.00 54.56 193 VAL A CA 1
ATOM 1387 C C . VAL A 1 193 ? 165.719 161.994 120.492 1.00 56.66 193 VAL A C 1
ATOM 1388 O O . VAL A 1 193 ? 166.894 161.624 120.478 1.00 60.53 193 VAL A O 1
ATOM 1392 N N . HIS A 1 194 ? 165.169 162.633 119.457 1.00 61.51 194 HIS A N 1
ATOM 1393 C CA . HIS A 1 194 ? 165.971 162.990 118.294 1.00 63.25 194 HIS A CA 1
ATOM 1394 C C . HIS A 1 194 ? 166.897 164.161 118.571 1.00 62.44 194 HIS A C 1
ATOM 1395 O O . HIS A 1 194 ? 167.821 164.403 117.790 1.00 62.10 194 HIS A O 1
ATOM 1402 N N . LEU A 1 195 ? 166.674 164.892 119.665 1.00 61.22 195 LEU A N 1
ATOM 1403 C CA . LEU A 1 195 ? 167.535 166.018 119.999 1.00 56.22 195 LEU A CA 1
ATOM 1404 C C . LEU A 1 195 ? 168.896 165.575 120.503 1.00 54.58 195 LEU A C 1
ATOM 1405 O O . LEU A 1 195 ? 169.794 166.407 120.627 1.00 58.35 195 LEU A O 1
ATOM 1410 N N . LEU A 1 196 ? 169.075 164.287 120.788 1.00 54.39 196 LEU A N 1
ATOM 1411 C CA . LEU A 1 196 ? 170.392 163.769 121.112 1.00 52.74 196 LEU A CA 1
ATOM 1412 C C . LEU A 1 196 ? 171.294 163.675 119.889 1.00 56.96 196 LEU A C 1
ATOM 1413 O O . LEU A 1 196 ? 172.509 163.524 120.046 1.00 57.00 196 LEU A O 1
ATOM 1418 N N . ASN A 1 197 ? 170.734 163.764 118.685 1.00 60.38 197 ASN A N 1
ATOM 1419 C CA . ASN A 1 197 ? 171.501 163.794 117.449 1.00 60.75 197 ASN A CA 1
ATOM 1420 C C . ASN A 1 197 ? 171.858 165.207 117.017 1.00 63.44 197 ASN A C 1
ATOM 1421 O O . ASN A 1 197 ? 172.494 165.380 115.972 1.00 67.83 197 ASN A O 1
ATOM 1426 N N . ASP A 1 198 ? 171.490 166.215 117.801 1.00 61.55 198 ASP A N 1
ATOM 1427 C CA . ASP A 1 198 ? 171.615 167.597 117.364 1.00 62.49 198 ASP A CA 1
ATOM 1428 C C . ASP A 1 198 ? 173.061 168.070 117.477 1.00 64.19 198 ASP A C 1
ATOM 1429 O O . ASP A 1 198 ? 173.819 167.641 118.348 1.00 66.61 198 ASP A O 1
ATOM 1434 N N . GLN A 1 199 ? 173.432 168.980 116.578 1.00 65.48 199 GLN A N 1
ATOM 1435 C CA . GLN A 1 199 ? 174.788 169.507 116.538 1.00 67.44 199 GLN A CA 1
ATOM 1436 C C . GLN A 1 199 ? 175.079 170.467 117.675 1.00 64.87 199 GLN A C 1
ATOM 1437 O O . GLN A 1 199 ? 176.214 170.514 118.159 1.00 69.74 199 GLN A O 1
ATOM 1443 N N . HIS A 1 200 ? 174.086 171.231 118.112 1.00 62.54 200 HIS A N 1
ATOM 1444 C CA . HIS A 1 200 ? 174.279 172.193 119.188 1.00 57.67 200 HIS A CA 1
ATOM 1445 C C . HIS A 1 200 ? 174.243 171.433 120.502 1.00 57.99 200 HIS A C 1
ATOM 1446 O O . HIS A 1 200 ? 173.193 170.914 120.890 1.00 59.71 200 HIS A O 1
ATOM 1453 N N . LEU A 1 201 ? 175.389 171.351 121.184 1.00 53.29 201 LEU A N 1
ATOM 1454 C CA . LEU A 1 201 ? 175.476 170.541 122.394 1.00 49.64 201 LEU A CA 1
ATOM 1455 C C . LEU A 1 201 ? 174.708 171.150 123.551 1.00 51.52 201 LEU A C 1
ATOM 1456 O O . LEU A 1 201 ? 174.365 170.440 124.501 1.00 52.87 201 LEU A O 1
ATOM 1461 N N . GLY A 1 202 ? 174.441 172.452 123.497 1.00 51.18 202 GLY A N 1
ATOM 1462 C CA . GLY A 1 202 ? 173.599 173.057 124.507 1.00 49.63 202 GLY A CA 1
ATOM 1463 C C . GLY A 1 202 ? 172.163 172.589 124.413 1.00 48.17 202 GLY A C 1
ATOM 1464 O O . GLY A 1 202 ? 171.453 172.538 125.416 1.00 52.00 202 GLY A O 1
ATOM 1465 N N . VAL A 1 203 ? 171.720 172.236 123.207 1.00 49.07 203 VAL A N 1
ATOM 1466 C CA . VAL A 1 203 ? 170.396 171.648 123.046 1.00 46.41 203 VAL A CA 1
ATOM 1467 C C . VAL A 1 203 ? 170.394 170.223 123.567 1.00 47.37 203 VAL A C 1
ATOM 1468 O O . VAL A 1 203 ? 169.419 169.770 124.179 1.00 50.55 203 VAL A O 1
ATOM 1472 N N . VAL A 1 204 ? 171.495 169.500 123.351 1.00 47.10 204 VAL A N 1
ATOM 1473 C CA . VAL A 1 204 ? 171.603 168.132 123.845 1.00 43.27 204 VAL A CA 1
ATOM 1474 C C . VAL A 1 204 ? 171.669 168.127 125.366 1.00 47.08 204 VAL A C 1
ATOM 1475 O O . VAL A 1 204 ? 171.107 167.242 126.020 1.00 50.41 204 VAL A O 1
ATOM 1479 N N . THR A 1 205 ? 172.307 169.146 125.950 1.00 46.29 205 THR A N 1
ATOM 1480 C CA . THR A 1 205 ? 172.447 169.230 127.402 1.00 41.98 205 THR A CA 1
ATOM 1481 C C . THR A 1 205 ? 171.095 169.439 128.069 1.00 42.05 205 THR A C 1
ATOM 1482 O O . THR A 1 205 ? 170.798 168.843 129.107 1.00 46.54 205 THR A O 1
ATOM 1486 N N . ALA A 1 206 ? 170.241 170.255 127.457 1.00 43.46 206 ALA A N 1
ATOM 1487 C CA . ALA A 1 206 ? 168.897 170.434 127.986 1.00 39.77 206 ALA A CA 1
ATOM 1488 C C . ALA A 1 206 ? 168.000 169.262 127.623 1.00 41.73 206 ALA A C 1
ATOM 1489 O O . ALA A 1 206 ? 166.930 169.084 128.210 1.00 46.19 206 ALA A O 1
ATOM 1491 N N . ALA A 1 207 ? 168.408 168.456 126.645 1.00 45.63 207 ALA A N 1
ATOM 1492 C CA . ALA A 1 207 ? 167.606 167.296 126.283 1.00 42.45 207 ALA A CA 1
ATOM 1493 C C . ALA A 1 207 ? 167.844 166.144 127.245 1.00 44.81 207 ALA A C 1
ATOM 1494 O O . ALA A 1 207 ? 166.893 165.481 127.667 1.00 49.59 207 ALA A O 1
ATOM 1496 N N . THR A 1 208 ? 169.108 165.900 127.607 1.00 45.07 208 THR A N 1
ATOM 1497 C CA . THR A 1 208 ? 169.456 164.781 128.479 1.00 39.37 208 THR A CA 1
ATOM 1498 C C . THR A 1 208 ? 168.876 164.930 129.869 1.00 40.19 208 THR A C 1
ATOM 1499 O O . THR A 1 208 ? 168.522 163.931 130.492 1.00 45.16 208 THR A O 1
ATOM 1503 N N . SER A 1 209 ? 168.768 166.159 130.368 1.00 41.19 209 SER A N 1
ATOM 1504 C CA . SER A 1 209 ? 168.121 166.374 131.653 1.00 36.42 209 SER A CA 1
ATOM 1505 C C . SER A 1 209 ? 166.627 166.129 131.552 1.00 39.52 209 SER A C 1
ATOM 1506 O O . SER A 1 209 ? 165.983 165.749 132.533 1.00 45.71 209 SER A O 1
ATOM 1509 N N . LEU A 1 210 ? 166.055 166.351 130.372 1.00 40.61 210 LEU A N 1
ATOM 1510 C CA . LEU A 1 210 ? 164.627 166.135 130.199 1.00 38.75 210 LEU A CA 1
ATOM 1511 C C . LEU A 1 210 ? 164.318 164.658 130.027 1.00 43.08 210 LEU A C 1
ATOM 1512 O O . LEU A 1 210 ? 163.331 164.155 130.567 1.00 51.35 210 LEU A O 1
ATOM 1517 N N . ILE A 1 211 ? 165.161 163.942 129.287 1.00 42.83 211 ILE A N 1
ATOM 1518 C CA . ILE A 1 211 ? 164.933 162.518 129.068 1.00 41.14 211 ILE A CA 1
ATOM 1519 C C . ILE A 1 211 ? 165.205 161.732 130.347 1.00 45.17 211 ILE A C 1
ATOM 1520 O O . ILE A 1 211 ? 164.563 160.708 130.606 1.00 52.61 211 ILE A O 1
ATOM 1525 N N . THR A 1 212 ? 166.116 162.228 131.194 1.00 43.33 212 THR A N 1
ATOM 1526 C CA . THR A 1 212 ? 166.486 161.513 132.417 1.00 41.84 212 THR A CA 1
ATOM 1527 C C . THR A 1 212 ? 165.334 161.468 133.406 1.00 47.24 212 THR A C 1
ATOM 1528 O O . THR A 1 212 ? 165.001 160.410 133.947 1.00 56.12 212 THR A O 1
ATOM 1532 N N . THR A 1 213 ? 164.709 162.616 133.645 1.00 46.73 213 THR A N 1
ATOM 1533 C CA . THR A 1 213 ? 163.647 162.690 134.638 1.00 45.70 213 THR A CA 1
ATOM 1534 C C . THR A 1 213 ? 162.380 162.027 134.127 1.00 50.34 213 THR A C 1
ATOM 1535 O O . THR A 1 213 ? 161.648 161.390 134.894 1.00 58.97 213 THR A O 1
ATOM 1539 N N . LEU A 1 214 ? 162.127 162.122 132.825 1.00 50.13 214 LEU A N 1
ATOM 1540 C CA . LEU A 1 214 ? 160.947 161.478 132.267 1.00 50.50 214 LEU A CA 1
ATOM 1541 C C . LEU A 1 214 ? 161.101 159.966 132.206 1.00 53.53 214 LEU A C 1
ATOM 1542 O O . LEU A 1 214 ? 160.100 159.244 132.217 1.00 60.09 214 LEU A O 1
ATOM 1547 N N . ALA A 1 215 ? 162.329 159.465 132.158 1.00 49.52 215 ALA A N 1
ATOM 1548 C CA . ALA A 1 215 ? 162.503 158.022 132.166 1.00 54.58 215 ALA A CA 1
ATOM 1549 C C . ALA A 1 215 ? 162.524 157.439 133.565 1.00 58.98 215 ALA A C 1
ATOM 1550 O O . ALA A 1 215 ? 162.712 156.228 133.704 1.00 65.18 215 ALA A O 1
ATOM 1552 N N . GLN A 1 216 ? 162.353 158.258 134.599 1.00 59.28 216 GLN A N 1
ATOM 1553 C CA . GLN A 1 216 ? 162.274 157.726 135.951 1.00 60.72 216 GLN A CA 1
ATOM 1554 C C . GLN A 1 216 ? 160.979 156.962 136.175 1.00 64.99 216 GLN A C 1
ATOM 1555 O O . GLN A 1 216 ? 160.955 155.996 136.942 1.00 65.28 216 GLN A O 1
ATOM 1561 N N . LYS A 1 217 ? 159.895 157.381 135.526 1.00 67.85 217 LYS A N 1
ATOM 1562 C CA . LYS A 1 217 ? 158.597 156.753 135.710 1.00 67.02 217 LYS A CA 1
ATOM 1563 C C . LYS A 1 217 ? 158.066 156.046 134.478 1.00 67.64 217 LYS 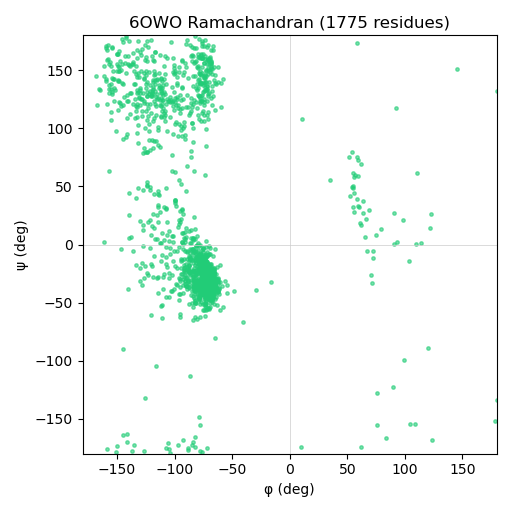A C 1
ATOM 1564 O O . LYS A 1 217 ? 157.295 155.099 134.620 1.00 72.59 217 LYS A O 1
ATOM 1570 N N . ASN A 1 218 ? 158.443 156.472 133.278 1.00 64.38 218 ASN A N 1
ATOM 1571 C CA . ASN A 1 218 ? 158.096 155.755 132.052 1.00 66.54 218 ASN A CA 1
ATOM 1572 C C . ASN A 1 218 ? 159.380 155.429 131.308 1.00 67.96 218 ASN A C 1
ATOM 1573 O O . ASN A 1 218 ? 159.745 156.103 130.339 1.00 69.55 218 ASN A O 1
ATOM 1578 N N . PRO A 1 219 ? 160.093 154.381 131.733 1.00 66.72 219 PRO A N 1
ATOM 1579 C CA . PRO A 1 219 ? 161.410 154.114 131.141 1.00 64.83 219 PRO A CA 1
ATOM 1580 C C . PRO A 1 219 ? 161.345 153.555 129.737 1.00 70.32 219 PRO A C 1
ATOM 1581 O O . PRO A 1 219 ? 162.181 153.904 128.898 1.00 72.63 219 PRO A O 1
ATOM 1585 N N . GLU A 1 220 ? 160.361 152.698 129.457 1.00 75.06 220 GLU A N 1
ATOM 1586 C CA . GLU A 1 220 ? 160.364 151.934 128.214 1.00 77.28 220 GLU A CA 1
ATOM 1587 C C . GLU A 1 220 ? 159.935 152.792 127.034 1.00 74.07 220 GLU A C 1
ATOM 1588 O O . GLU A 1 220 ? 160.172 152.435 125.876 1.00 74.97 220 GLU A O 1
ATOM 1594 N N . GLU A 1 221 ? 159.287 153.925 127.307 1.00 71.69 221 GLU A N 1
ATOM 1595 C CA . GLU A 1 221 ? 158.896 154.809 126.220 1.00 70.74 221 GLU A CA 1
ATOM 1596 C C . GLU A 1 221 ? 160.107 155.528 125.649 1.00 67.45 221 GLU A C 1
ATOM 1597 O O . GLU A 1 221 ? 160.182 155.763 124.439 1.00 67.35 221 GLU A O 1
ATOM 1603 N N . PHE A 1 222 ? 161.067 155.870 126.500 1.00 66.92 222 PHE A N 1
ATOM 1604 C CA . PHE A 1 222 ? 162.284 156.551 126.096 1.00 63.11 222 PHE A CA 1
ATOM 1605 C C . PHE A 1 222 ? 163.437 155.589 125.855 1.00 63.53 222 PHE A C 1
ATOM 1606 O O . PHE A 1 222 ? 164.595 155.973 126.032 1.00 64.03 222 PHE A O 1
ATOM 1614 N N . LYS A 1 223 ? 163.145 154.350 125.451 1.00 64.03 223 LYS A N 1
ATOM 1615 C CA . LYS A 1 223 ? 164.177 153.326 125.350 1.00 64.47 223 LYS A CA 1
ATOM 1616 C C . LYS A 1 223 ? 165.110 153.564 124.172 1.00 63.48 223 LYS A C 1
ATOM 1617 O O . LYS A 1 223 ? 166.287 153.196 124.241 1.00 65.91 223 LYS A O 1
ATOM 1623 N N . THR A 1 224 ? 164.637 154.226 123.117 1.00 63.40 224 THR A N 1
ATOM 1624 C CA . THR A 1 224 ? 165.486 154.465 121.956 1.00 63.68 224 THR A CA 1
ATOM 1625 C C . THR A 1 224 ? 166.548 155.524 122.212 1.00 61.48 224 THR A C 1
ATOM 1626 O O . THR A 1 224 ? 167.426 155.716 121.367 1.00 63.57 224 THR A O 1
ATOM 1630 N N . SER A 1 225 ? 166.491 156.215 123.350 1.00 59.90 225 SER A N 1
ATOM 1631 C CA . SER A 1 225 ? 167.534 157.168 123.695 1.00 58.17 225 SER A CA 1
ATOM 1632 C C . SER A 1 225 ? 168.788 156.490 124.223 1.00 57.81 225 SER A C 1
ATOM 1633 O O . SER A 1 225 ? 169.830 157.142 124.310 1.00 58.17 225 SER A O 1
ATOM 1636 N N . VAL A 1 226 ? 168.709 155.206 124.576 1.00 57.64 226 VAL A N 1
ATOM 1637 C CA . VAL A 1 226 ? 169.872 154.495 125.099 1.00 56.06 226 VAL A CA 1
ATOM 1638 C C . VAL A 1 226 ? 170.912 154.317 124.004 1.00 57.48 226 VAL A C 1
ATOM 1639 O O . VAL A 1 226 ? 172.115 154.488 124.228 1.00 62.12 226 VAL A O 1
ATOM 1643 N N . SER A 1 227 ? 170.461 153.994 122.795 1.00 59.38 227 SER A N 1
ATOM 1644 C CA . SER A 1 227 ? 171.387 153.864 121.680 1.00 61.52 227 SER A CA 1
ATOM 1645 C C . SER A 1 227 ? 171.880 155.220 121.201 1.00 57.76 227 SER A C 1
ATOM 1646 O O . SER A 1 227 ? 172.979 155.318 120.649 1.00 59.33 227 SER A O 1
ATOM 1649 N N . LEU A 1 228 ? 171.091 156.271 121.402 1.00 56.15 228 LEU A N 1
ATOM 1650 C CA . LEU A 1 228 ? 171.513 157.592 120.960 1.00 55.22 228 LEU A CA 1
ATOM 1651 C C . LEU A 1 228 ? 172.447 158.234 121.971 1.00 56.33 228 LEU A C 1
ATOM 1652 O O . LEU A 1 228 ? 173.224 159.129 121.626 1.00 58.34 228 LEU A O 1
ATOM 1657 N N . ALA A 1 229 ? 172.387 157.789 123.225 1.00 54.93 229 ALA A N 1
ATOM 1658 C CA . ALA A 1 229 ? 173.252 158.364 124.245 1.00 50.33 229 ALA A CA 1
ATOM 1659 C C . ALA A 1 229 ? 174.672 157.845 124.117 1.00 54.09 229 ALA A C 1
ATOM 1660 O O . ALA A 1 229 ? 175.629 158.613 124.243 1.00 57.15 229 ALA A O 1
ATOM 1662 N N . VAL A 1 230 ? 174.827 156.546 123.856 1.00 53.93 230 VAL A N 1
ATOM 1663 C CA . VAL A 1 230 ? 176.153 155.940 123.800 1.00 51.69 230 VAL A CA 1
ATOM 1664 C C . VAL A 1 230 ? 176.904 156.414 122.564 1.00 56.73 230 VAL A C 1
ATOM 1665 O O . VAL A 1 230 ? 178.108 156.690 122.618 1.00 59.30 230 VAL A O 1
ATOM 1669 N N . SER A 1 231 ? 176.198 156.548 121.442 1.00 56.60 231 SER A N 1
ATOM 1670 C CA . SER A 1 231 ? 176.850 156.931 120.196 1.00 56.55 231 SER A CA 1
ATOM 1671 C C . SER A 1 231 ? 177.308 158.381 120.232 1.00 60.14 231 SER A C 1
ATOM 1672 O O . SER A 1 231 ? 178.343 158.724 119.651 1.00 64.73 231 SER A O 1
ATOM 1675 N N . ARG A 1 232 ? 176.552 159.245 120.906 1.00 58.34 232 ARG A N 1
ATOM 1676 C CA . ARG A 1 232 ? 177.010 160.615 121.096 1.00 58.40 232 ARG A CA 1
ATOM 1677 C C . ARG A 1 232 ? 178.147 160.678 122.106 1.00 58.11 232 ARG A C 1
ATOM 1678 O O . ARG A 1 232 ? 179.110 161.428 121.912 1.00 60.32 232 ARG A O 1
ATOM 1686 N N . LEU A 1 233 ? 178.066 159.877 123.170 1.00 56.05 233 LEU A N 1
ATOM 1687 C CA . LEU A 1 233 ? 179.098 159.877 124.203 1.00 53.43 233 LEU A CA 1
ATOM 1688 C C . LEU A 1 233 ? 180.420 159.355 123.665 1.00 58.65 233 LEU A C 1
ATOM 1689 O O . LEU A 1 233 ? 181.492 159.811 124.075 1.00 62.92 233 LEU A O 1
ATOM 1694 N N . SER A 1 234 ? 180.359 158.410 122.726 1.00 61.23 234 SER A N 1
ATOM 1695 C CA . SER A 1 234 ? 181.571 157.887 122.107 1.00 60.73 234 SER A CA 1
ATOM 1696 C C . SER A 1 234 ? 182.258 158.933 121.242 1.00 63.48 234 SER A C 1
ATOM 1697 O O . SER A 1 234 ? 183.477 158.879 121.059 1.00 66.55 234 SER A O 1
ATOM 1700 N N . ARG A 1 235 ? 181.500 159.887 120.700 1.00 63.10 235 ARG A N 1
ATOM 1701 C CA . ARG A 1 235 ? 182.122 160.972 119.951 1.00 62.52 235 ARG A CA 1
ATOM 1702 C C . ARG A 1 235 ? 182.679 162.038 120.881 1.00 66.86 235 ARG A C 1
ATOM 1703 O O . ARG A 1 235 ? 183.702 162.658 120.575 1.00 72.40 235 ARG A O 1
ATOM 1711 N N . ILE A 1 236 ? 182.025 162.262 122.021 1.00 64.94 236 ILE A N 1
ATOM 1712 C CA . ILE A 1 236 ? 182.452 163.315 122.937 1.00 64.22 236 ILE A CA 1
ATOM 1713 C C . ILE A 1 236 ? 183.736 162.913 123.647 1.00 66.09 236 ILE A C 1
ATOM 1714 O O . ILE A 1 236 ? 184.670 163.712 123.773 1.00 70.85 236 ILE A O 1
ATOM 1719 N N . VAL A 1 237 ? 183.808 161.661 124.096 1.00 67.51 237 VAL A N 1
ATOM 1720 C CA . VAL A 1 237 ? 184.980 161.191 124.828 1.00 68.04 237 VAL A CA 1
ATOM 1721 C C . VAL A 1 237 ? 186.182 161.068 123.903 1.00 73.79 237 VAL A C 1
ATOM 1722 O O . VAL A 1 237 ? 187.243 161.646 124.161 1.00 76.07 237 VAL A O 1
ATOM 1726 N N . THR A 1 238 ? 186.033 160.329 122.811 1.00 76.11 238 THR A N 1
ATOM 1727 C CA . THR A 1 238 ? 187.101 160.184 121.834 1.00 77.65 238 THR A CA 1
ATOM 1728 C C . THR A 1 238 ? 187.289 161.461 121.024 1.00 83.66 238 THR A C 1
ATOM 1729 O O . THR A 1 238 ? 186.660 161.644 119.985 1.00 91.06 238 THR A O 1
ATOM 1733 N N . LEU A 1 244 ? 185.168 170.581 118.999 1.00 103.02 244 LEU A N 1
ATOM 1734 C CA . LEU A 1 244 ? 184.332 171.186 120.028 1.00 88.80 244 LEU A CA 1
ATOM 1735 C C . LEU A 1 244 ? 185.109 172.226 120.799 1.00 82.40 244 LEU A C 1
ATOM 1736 O O . LEU A 1 244 ? 185.284 172.093 122.000 1.00 80.55 244 LEU A O 1
ATOM 1741 N N . GLN A 1 245 ? 185.566 173.266 120.101 1.00 87.29 245 GLN A N 1
ATOM 1742 C CA . GLN A 1 245 ? 186.412 174.277 120.727 1.00 82.63 245 GLN A CA 1
ATOM 1743 C C . GLN A 1 245 ? 185.632 175.114 121.725 1.00 77.26 245 GLN A C 1
ATOM 1744 O O . GLN A 1 245 ? 186.209 175.648 122.677 1.00 75.53 245 GLN A O 1
ATOM 1750 N N . ASP A 1 246 ? 184.323 175.231 121.528 1.00 77.54 246 ASP A N 1
ATOM 1751 C CA . ASP A 1 246 ? 183.493 176.039 122.405 1.00 71.30 246 ASP A CA 1
ATOM 1752 C C . ASP A 1 246 ? 182.987 175.271 123.615 1.00 65.57 246 ASP A C 1
ATOM 1753 O O . ASP A 1 246 ? 182.485 175.890 124.555 1.00 63.10 246 ASP A O 1
ATOM 1758 N N . TYR A 1 247 ? 183.096 173.944 123.612 1.00 64.81 247 TYR A N 1
ATOM 1759 C CA . TYR A 1 247 ? 182.594 173.122 124.703 1.00 58.04 247 TYR A CA 1
ATOM 1760 C C . TYR A 1 247 ? 183.689 172.383 125.451 1.00 58.21 247 TYR A C 1
ATOM 1761 O O . TYR A 1 247 ? 183.384 171.571 126.324 1.00 59.51 247 TYR A O 1
ATOM 1770 N N . THR A 1 248 ? 184.950 172.621 125.133 1.00 57.90 248 THR A N 1
ATOM 1771 C CA . THR A 1 248 ? 185.968 172.113 126.031 1.00 53.76 248 THR A CA 1
ATOM 1772 C C . THR A 1 248 ? 186.065 173.020 127.245 1.00 54.95 248 THR A C 1
ATOM 1773 O O . THR A 1 248 ? 185.859 174.231 127.169 1.00 61.44 248 THR A O 1
ATOM 1777 N N . TYR A 1 249 ? 186.375 172.415 128.382 1.00 51.62 249 TYR A N 1
ATOM 1778 C CA . TYR A 1 249 ? 186.533 173.166 129.619 1.00 49.28 249 TYR A CA 1
ATOM 1779 C C . TYR A 1 249 ? 187.821 172.692 130.260 1.00 50.54 249 TYR A C 1
ATOM 1780 O O . TYR A 1 249 ? 187.817 171.673 130.956 1.00 53.27 249 TYR A O 1
ATOM 1789 N N . TYR A 1 250 ? 188.895 173.435 130.010 1.00 49.77 250 TYR A N 1
ATOM 1790 C CA . TYR A 1 250 ? 190.254 173.111 130.437 1.00 51.25 250 TYR A CA 1
ATOM 1791 C C . TYR A 1 250 ? 190.653 171.726 129.951 1.00 55.14 250 TYR A C 1
ATOM 1792 O O . TYR A 1 250 ? 190.858 170.795 130.732 1.00 56.82 250 TYR A O 1
ATOM 1801 N N . PHE A 1 251 ? 190.670 171.598 128.622 1.00 56.16 251 PHE A N 1
ATOM 1802 C CA . PHE A 1 251 ? 191.212 170.473 127.869 1.00 55.24 251 PHE A CA 1
ATOM 1803 C C . PHE A 1 251 ? 190.413 169.198 128.106 1.00 54.67 251 PHE A C 1
ATOM 1804 O O . PHE A 1 251 ? 190.920 168.093 127.897 1.00 59.77 251 PHE A O 1
ATOM 1812 N N . VAL A 1 252 ? 189.164 169.341 128.534 1.00 52.72 252 VAL A N 1
ATOM 1813 C CA . VAL A 1 252 ? 188.271 168.204 128.723 1.00 49.94 252 VAL A CA 1
ATOM 1814 C C . VAL A 1 252 ? 187.097 168.362 127.768 1.00 50.36 252 VAL A C 1
ATOM 1815 O O . VAL A 1 252 ? 186.390 169.373 127.835 1.00 55.00 252 VAL A O 1
ATOM 1819 N N . PRO A 1 253 ? 186.854 167.413 126.869 1.00 48.66 253 PRO A N 1
ATOM 1820 C CA . PRO A 1 253 ? 185.786 167.599 125.880 1.00 50.85 253 PRO A CA 1
ATOM 1821 C C . PRO A 1 253 ? 184.406 167.375 126.483 1.00 50.00 253 PRO A C 1
ATOM 1822 O O . PRO A 1 253 ? 184.005 166.239 126.737 1.00 52.86 253 PRO A O 1
ATOM 1826 N N . ALA A 1 254 ? 183.681 168.485 126.695 1.00 47.91 254 ALA A N 1
ATOM 1827 C CA . ALA A 1 254 ? 182.303 168.575 127.178 1.00 43.31 254 ALA A CA 1
ATOM 1828 C C . ALA A 1 254 ? 182.071 167.777 128.452 1.00 43.98 254 ALA A C 1
ATOM 1829 O O . ALA A 1 254 ? 181.493 166.686 128.394 1.00 46.54 254 ALA A O 1
ATOM 1831 N N . PRO A 1 255 ? 182.531 168.258 129.608 1.00 40.43 255 PRO A N 1
ATOM 1832 C CA . PRO A 1 255 ? 182.383 167.472 130.837 1.00 35.81 255 PRO A CA 1
ATOM 1833 C C . PRO A 1 255 ? 180.962 167.360 131.339 1.00 37.44 255 PRO A C 1
ATOM 1834 O O . PRO A 1 255 ? 180.564 166.258 131.720 1.00 43.61 255 PRO A O 1
ATOM 1838 N N . TRP A 1 256 ? 180.175 168.431 131.342 1.00 36.81 256 TRP A N 1
ATOM 1839 C CA . TRP A 1 256 ? 178.840 168.361 131.922 1.00 35.11 256 TRP A CA 1
ATOM 1840 C C . TRP A 1 256 ? 177.862 167.596 131.056 1.00 38.03 256 TRP A C 1
ATOM 1841 O O . TRP A 1 256 ? 176.926 166.996 131.582 1.00 42.58 256 TRP A O 1
ATOM 1852 N N . LEU A 1 257 ? 178.050 167.604 129.739 1.00 38.93 257 LEU A N 1
ATOM 1853 C CA . LEU A 1 257 ? 177.195 166.789 128.891 1.00 37.05 257 LEU A CA 1
ATOM 1854 C C . LEU A 1 257 ? 177.536 165.319 129.048 1.00 37.10 257 LEU A C 1
ATOM 1855 O O . LEU A 1 257 ? 176.648 164.463 129.073 1.00 44.38 257 LEU A O 1
ATOM 1860 N N . SER A 1 258 ? 178.820 165.010 129.201 1.00 36.54 258 SER A N 1
ATOM 1861 C CA . SER A 1 258 ? 179.206 163.624 129.411 1.00 36.06 258 SER A CA 1
ATOM 1862 C C . SER A 1 258 ? 178.824 163.136 130.801 1.00 37.91 258 SER A C 1
ATOM 1863 O O . SER A 1 258 ? 178.662 161.936 131.003 1.00 44.08 258 SER A O 1
ATOM 1866 N N . VAL A 1 259 ? 178.671 164.036 131.767 1.00 38.53 259 VAL A N 1
ATOM 1867 C CA . VAL A 1 259 ? 178.117 163.639 133.058 1.00 34.31 259 VAL A CA 1
ATOM 1868 C C . VAL A 1 259 ? 176.629 163.336 132.923 1.00 38.99 259 VAL A C 1
ATOM 1869 O O . VAL A 1 259 ? 176.137 162.326 133.436 1.00 46.71 259 VAL A O 1
ATOM 1873 N N . LYS A 1 260 ? 175.903 164.177 132.184 1.00 39.66 260 LYS A N 1
ATOM 1874 C CA . LYS A 1 260 ? 174.466 163.981 132.016 1.00 36.89 260 LYS A CA 1
ATOM 1875 C C . LYS A 1 260 ? 174.154 162.784 131.133 1.00 40.15 260 LYS A C 1
ATOM 1876 O O . LYS A 1 260 ? 173.092 162.170 131.269 1.00 44.81 260 LYS A O 1
ATOM 1882 N N . LEU A 1 261 ? 175.046 162.452 130.202 1.00 40.43 261 LEU A N 1
ATOM 1883 C CA . LEU A 1 261 ? 174.837 161.255 129.399 1.00 37.03 261 LEU A CA 1
ATOM 1884 C C . LEU A 1 261 ? 175.049 160.002 130.227 1.00 40.50 261 LEU A C 1
ATOM 1885 O O . LEU A 1 261 ? 174.355 159.000 130.035 1.00 46.46 261 LEU A O 1
ATOM 1890 N N . LEU A 1 262 ? 175.983 160.045 131.172 1.00 38.75 262 LEU A N 1
ATOM 1891 C CA . LEU A 1 262 ? 176.207 158.881 132.016 1.00 35.06 262 LEU A CA 1
ATOM 1892 C C . LEU A 1 262 ? 175.110 158.730 133.059 1.00 39.80 262 LEU A C 1
ATOM 1893 O O . LEU A 1 262 ? 174.854 157.620 133.526 1.00 47.76 262 LEU A O 1
ATOM 1898 N N . ARG A 1 263 ? 174.446 159.821 133.436 1.00 41.66 263 ARG A N 1
ATOM 1899 C CA . ARG A 1 263 ? 173.291 159.686 134.316 1.00 40.38 263 ARG A CA 1
ATOM 1900 C C . ARG A 1 263 ? 172.066 159.230 133.544 1.00 44.47 263 ARG A C 1
ATOM 1901 O O . ARG A 1 263 ? 171.133 158.680 134.133 1.00 49.80 263 ARG A O 1
ATOM 1909 N N . LEU A 1 264 ? 172.046 159.479 132.236 1.00 46.44 264 LEU A N 1
ATOM 1910 C CA . LEU A 1 264 ? 170.951 159.011 131.398 1.00 43.74 264 LEU A CA 1
ATOM 1911 C C . LEU A 1 264 ? 170.988 157.500 131.262 1.00 47.31 264 LEU A C 1
ATOM 1912 O O . LEU A 1 264 ? 169.945 156.840 131.235 1.00 53.12 264 LEU A O 1
ATOM 1917 N N . LEU A 1 265 ? 172.190 156.934 131.204 1.00 44.19 265 LEU A N 1
ATOM 1918 C CA . LEU A 1 265 ? 172.319 155.497 131.026 1.00 40.59 265 LEU A CA 1
ATOM 1919 C C . LEU A 1 265 ? 172.027 154.741 132.313 1.00 46.20 265 LEU A C 1
ATOM 1920 O O . LEU A 1 265 ? 171.793 153.531 132.277 1.00 52.16 265 LEU A O 1
ATOM 1925 N N . GLN A 1 266 ? 172.027 155.429 133.454 1.00 46.45 266 GLN A N 1
ATOM 1926 C CA . GLN A 1 266 ? 171.747 154.776 134.724 1.00 46.06 266 GLN A CA 1
ATOM 1927 C C . GLN A 1 266 ? 170.263 154.607 134.994 1.00 52.18 266 GLN A C 1
ATOM 1928 O O . GLN A 1 266 ? 169.905 153.994 136.003 1.00 60.71 266 GLN A O 1
ATOM 1934 N N . CYS A 1 267 ? 169.395 155.151 134.149 1.00 50.93 267 CYS A N 1
ATOM 1935 C CA . CYS A 1 267 ? 167.972 154.870 134.267 1.00 52.60 267 CYS A CA 1
ATOM 1936 C C . CYS A 1 267 ? 167.566 153.596 133.546 1.00 56.21 267 CYS A C 1
ATOM 1937 O O . CYS A 1 267 ? 166.368 153.363 133.363 1.00 62.01 267 CYS A O 1
ATOM 1940 N N . TYR A 1 268 ? 168.519 152.776 133.136 1.00 55.91 268 TYR A N 1
ATOM 1941 C CA . TYR A 1 268 ? 168.278 151.621 132.292 1.00 57.54 268 TYR A CA 1
ATOM 1942 C C . TYR A 1 268 ? 169.178 150.467 132.690 1.00 62.09 268 TYR A C 1
ATOM 1943 O O . TYR A 1 268 ? 170.246 150.672 133.275 1.00 63.49 268 TYR A O 1
ATOM 1952 N N . PRO A 1 269 ? 168.780 149.238 132.374 1.00 63.72 269 PRO A N 1
ATOM 1953 C CA . PRO A 1 269 ? 169.720 148.115 132.398 1.00 64.83 269 PRO A CA 1
ATOM 1954 C C . PRO A 1 269 ? 170.710 148.221 131.250 1.00 66.42 269 PRO A C 1
ATOM 1955 O O . PRO A 1 269 ? 170.568 149.115 130.402 1.00 70.39 269 PRO A O 1
ATOM 1959 N N . PRO A 1 270 ? 171.746 147.376 131.208 1.00 66.52 270 PRO A N 1
ATOM 1960 C CA . PRO A 1 270 ? 172.607 147.312 130.014 1.00 69.57 270 PRO A CA 1
ATOM 1961 C C . PRO A 1 270 ? 171.795 146.978 128.777 1.00 78.41 270 PRO A C 1
ATOM 1962 O O . PRO A 1 270 ? 170.840 146.191 128.860 1.00 82.60 270 PRO A O 1
ATOM 1966 N N . PRO A 1 271 ? 172.129 147.578 127.633 1.00 74.37 271 PRO A N 1
ATOM 1967 C CA . PRO A 1 271 ? 171.195 147.632 126.499 1.00 78.96 271 PRO A CA 1
ATOM 1968 C C . PRO A 1 271 ? 170.893 146.277 125.873 1.00 91.57 271 PRO A C 1
ATOM 1969 O O . PRO A 1 271 ? 171.504 145.262 126.205 1.00 95.22 271 PRO A O 1
ATOM 1973 N N . GLU A 1 272 ? 169.913 146.261 124.974 1.00 93.10 272 GLU A N 1
ATOM 1974 C CA . GLU A 1 272 ? 169.516 145.001 124.361 1.00 98.35 272 GLU A CA 1
ATOM 1975 C C . GLU A 1 272 ? 170.449 144.632 123.217 1.00 97.97 272 GLU A C 1
ATOM 1976 O O . GLU A 1 272 ? 170.744 143.451 123.002 1.00 98.54 272 GLU A O 1
ATOM 1982 N N . ASP A 1 273 ? 170.931 145.629 122.484 1.00 96.77 273 ASP A N 1
ATOM 1983 C CA . ASP A 1 273 ? 171.774 145.423 121.315 1.00 95.25 273 ASP A CA 1
ATOM 1984 C C . ASP A 1 273 ? 173.224 145.259 121.749 1.00 93.83 273 ASP A C 1
ATOM 1985 O O . ASP A 1 273 ? 173.790 146.172 122.360 1.00 81.84 273 ASP A O 1
ATOM 1990 N N . PRO A 1 274 ? 173.861 144.128 121.438 1.00 92.52 274 PRO A N 1
ATOM 1991 C CA . PRO A 1 274 ? 175.280 143.964 121.792 1.00 90.63 274 PRO A CA 1
ATOM 1992 C C . PRO A 1 274 ? 176.218 144.850 120.995 1.00 86.65 274 PRO A C 1
ATOM 1993 O O . PRO A 1 274 ? 177.375 145.023 121.394 1.00 88.24 274 PRO A O 1
ATOM 1997 N N . ALA A 1 275 ? 175.767 145.402 119.869 1.00 86.61 275 ALA A N 1
ATOM 1998 C CA . ALA A 1 275 ? 176.566 146.410 119.186 1.00 87.47 275 ALA A CA 1
ATOM 1999 C C . ALA A 1 275 ? 176.582 147.713 119.971 1.00 84.85 275 ALA A C 1
ATOM 2000 O O . ALA A 1 275 ? 177.581 148.439 119.963 1.00 84.30 275 ALA A O 1
ATOM 2002 N N . VAL A 1 276 ? 175.481 148.026 120.651 1.00 84.22 276 VAL A N 1
ATOM 2003 C CA . VAL A 1 276 ? 175.456 149.179 121.540 1.00 78.56 276 VAL A CA 1
ATOM 2004 C C . VAL A 1 276 ? 176.278 148.894 122.788 1.00 79.27 276 VAL A C 1
ATOM 2005 O O . VAL A 1 276 ? 177.043 149.748 123.251 1.00 78.04 276 VAL A O 1
ATOM 2009 N N . ARG A 1 277 ? 176.156 147.674 123.324 1.00 83.32 277 ARG A N 1
ATOM 2010 C CA . ARG A 1 277 ? 176.853 147.306 124.553 1.00 78.25 277 ARG A CA 1
ATOM 2011 C C . ARG A 1 277 ? 178.353 147.264 124.345 1.00 73.13 277 ARG A C 1
ATOM 2012 O O . ARG A 1 277 ? 179.123 147.593 125.252 1.00 74.43 277 ARG A O 1
ATOM 2020 N N . GLY A 1 278 ? 178.785 146.819 123.168 1.00 73.24 278 GLY A N 1
ATOM 2021 C CA . GLY A 1 278 ? 180.208 146.774 122.896 1.00 72.52 278 GLY A CA 1
ATOM 2022 C C . GLY A 1 278 ? 180.792 148.159 122.752 1.00 72.92 278 GLY A C 1
ATOM 2023 O O . GLY A 1 278 ? 181.898 148.431 123.215 1.00 74.85 278 GLY A O 1
ATOM 2024 N N . ARG A 1 279 ? 180.033 149.061 122.133 1.00 72.34 279 ARG A N 1
ATOM 2025 C CA . ARG A 1 279 ? 180.456 150.448 122.003 1.00 71.08 279 ARG A CA 1
ATOM 2026 C C . ARG A 1 279 ? 180.470 151.137 123.359 1.00 69.48 279 ARG A C 1
ATOM 2027 O O . ARG A 1 279 ? 181.254 152.063 123.588 1.00 70.10 279 ARG A O 1
ATOM 2035 N N . LEU A 1 280 ? 179.615 150.681 124.277 1.00 70.05 280 LEU A N 1
ATOM 2036 C CA . LEU A 1 280 ? 179.591 151.231 125.626 1.00 65.35 280 LEU A CA 1
ATOM 2037 C C . LEU A 1 280 ? 180.803 150.778 126.429 1.00 65.13 280 LEU A C 1
ATOM 2038 O O . LEU A 1 280 ? 181.172 151.415 127.419 1.00 68.55 280 LEU A O 1
ATOM 2043 N N . THR A 1 281 ? 181.436 149.678 126.028 1.00 63.56 281 THR A N 1
ATOM 2044 C CA . THR A 1 281 ? 182.616 149.236 126.757 1.00 62.32 281 THR A CA 1
ATOM 2045 C C . THR A 1 281 ? 183.837 150.092 126.462 1.00 65.02 281 THR A C 1
ATOM 2046 O O . THR A 1 281 ? 184.531 150.492 127.401 1.00 69.02 281 THR A O 1
ATOM 2050 N N . GLU A 1 282 ? 184.133 150.398 125.194 1.00 65.57 282 GLU A N 1
ATOM 2051 C CA . GLU A 1 282 ? 185.411 151.059 124.941 1.00 67.84 282 GLU A CA 1
ATOM 2052 C C . GLU A 1 282 ? 185.337 152.548 125.223 1.00 67.24 282 GLU A C 1
ATOM 2053 O O . GLU A 1 282 ? 186.374 153.200 125.380 1.00 68.22 282 GLU A O 1
ATOM 2059 N N . CYS A 1 283 ? 184.133 153.116 125.280 1.00 64.98 283 CYS A N 1
ATOM 2060 C CA . CYS A 1 283 ? 184.028 154.487 125.764 1.00 64.09 283 CYS A CA 1
ATOM 2061 C C . CYS A 1 283 ? 184.294 154.536 127.259 1.00 64.91 283 CYS A C 1
ATOM 2062 O O . CYS A 1 283 ? 184.920 155.475 127.758 1.00 67.70 283 CYS A O 1
ATOM 2065 N N . LEU A 1 284 ? 183.836 153.520 127.991 1.00 61.35 284 LEU A N 1
ATOM 2066 C CA . LEU A 1 284 ? 184.175 153.436 129.406 1.00 56.17 284 LEU A CA 1
ATOM 2067 C C . LEU A 1 284 ? 185.626 153.032 129.601 1.00 60.36 284 LEU A C 1
ATOM 2068 O O . LEU A 1 284 ? 186.244 153.388 130.607 1.00 62.84 284 LEU A O 1
ATOM 2073 N N . GLU A 1 285 ? 186.193 152.297 128.646 1.00 62.88 285 GLU A N 1
ATOM 2074 C CA . GLU A 1 285 ? 187.618 152.004 128.713 1.00 63.30 285 GLU A CA 1
ATOM 2075 C C . GLU A 1 285 ? 188.450 153.234 128.389 1.00 65.63 285 GLU A C 1
ATOM 2076 O O . GLU A 1 285 ? 189.565 153.383 128.895 1.00 70.29 285 GLU A O 1
ATOM 2082 N N . THR A 1 286 ? 187.928 154.129 127.549 1.00 64.68 286 THR A N 1
ATOM 2083 C CA . THR A 1 286 ? 188.680 155.327 127.189 1.00 64.84 286 THR A CA 1
ATOM 2084 C C . THR A 1 286 ? 188.743 156.302 128.355 1.00 62.44 286 THR A C 1
ATOM 2085 O O . THR A 1 286 ? 189.777 156.936 128.590 1.00 64.69 286 THR A O 1
ATOM 2089 N N . ILE A 1 287 ? 187.644 156.410 129.108 1.00 63.45 287 ILE A N 1
ATOM 2090 C CA . ILE A 1 287 ? 187.592 157.265 130.291 1.00 62.11 287 ILE A CA 1
ATOM 2091 C C . ILE A 1 287 ? 188.567 156.770 131.348 1.00 65.55 287 ILE A C 1
ATOM 2092 O O . ILE A 1 287 ? 189.260 157.563 131.998 1.00 69.97 287 ILE A O 1
ATOM 2097 N N . LEU A 1 288 ? 188.668 155.451 131.508 1.00 62.17 288 LEU A N 1
ATOM 2098 C CA . LEU A 1 288 ? 189.620 154.905 132.464 1.00 61.61 288 LEU A CA 1
ATOM 2099 C C . LEU A 1 288 ? 191.051 155.076 131.976 1.00 69.31 288 LEU A C 1
ATOM 2100 O O . LEU A 1 288 ? 191.960 155.314 132.777 1.00 71.77 288 LEU A O 1
ATOM 2105 N N . ASN A 1 289 ? 191.268 154.976 130.662 1.00 69.36 289 ASN A N 1
ATOM 2106 C CA . ASN A 1 289 ? 192.623 155.078 130.130 1.00 68.43 289 ASN A CA 1
ATOM 2107 C C . ASN A 1 289 ? 193.133 156.510 130.176 1.00 74.37 289 ASN A C 1
ATOM 2108 O O . ASN A 1 289 ? 194.339 156.737 130.317 1.00 78.47 289 ASN A O 1
ATOM 2113 N N . LYS A 1 290 ? 192.234 157.489 130.061 1.00 73.28 290 LYS A N 1
ATOM 2114 C CA . LYS A 1 290 ? 192.640 158.881 130.214 1.00 72.69 290 LYS A CA 1
ATOM 2115 C C . LYS A 1 290 ? 193.024 159.189 131.652 1.00 74.86 290 LYS A C 1
ATOM 2116 O O . LYS A 1 290 ? 193.832 160.088 131.904 1.00 76.49 290 LYS A O 1
ATOM 2122 N N . ALA A 1 291 ? 192.455 158.453 132.607 1.00 75.34 291 ALA A N 1
ATOM 2123 C CA . ALA A 1 291 ? 192.739 158.704 134.014 1.00 73.90 291 ALA A CA 1
ATOM 2124 C C . ALA A 1 291 ? 194.166 158.314 134.371 1.00 79.68 291 ALA A C 1
ATOM 2125 O O . ALA A 1 291 ? 194.802 158.958 135.212 1.00 81.86 291 ALA A O 1
ATOM 2127 N N . GLN A 1 292 ? 194.691 157.272 133.729 1.00 82.94 292 GLN A N 1
ATOM 2128 C CA . GLN A 1 292 ? 196.054 156.823 133.974 1.00 83.59 292 GLN A CA 1
ATOM 2129 C C . GLN A 1 292 ? 197.105 157.763 133.401 1.00 85.50 292 GLN A C 1
ATOM 2130 O O . GLN A 1 292 ? 198.236 157.774 133.895 1.00 90.72 292 GLN A O 1
ATOM 2136 N N . GLU A 1 293 ? 196.763 158.538 132.393 1.00 85.31 293 GLU A N 1
ATOM 2137 C CA . GLU A 1 293 ? 197.654 159.417 131.658 1.00 86.90 293 GLU A CA 1
ATOM 2138 C C . GLU A 1 293 ? 198.109 160.576 132.532 1.00 87.70 293 GLU A C 1
ATOM 2139 O O . GLU A 1 293 ? 197.445 160.918 133.513 1.00 89.95 293 GLU A O 1
ATOM 2145 N N . PRO A 1 294 ? 199.260 161.185 132.230 1.00 88.88 294 PRO A N 1
ATOM 2146 C CA . PRO A 1 294 ? 199.632 162.410 132.927 1.00 88.11 294 PRO A CA 1
ATOM 2147 C C . PRO A 1 294 ? 198.709 163.556 132.514 1.00 89.08 294 PRO A C 1
ATOM 2148 O O . PRO A 1 294 ? 198.225 163.586 131.375 1.00 89.74 294 PRO A O 1
ATOM 2152 N N . PRO A 1 295 ? 198.445 164.494 133.417 1.00 86.42 295 PRO A N 1
ATOM 2153 C CA . PRO A 1 295 ? 197.453 165.532 133.114 1.00 80.82 295 PRO A CA 1
ATOM 2154 C C . PRO A 1 295 ? 197.967 166.557 132.119 1.00 77.06 295 PRO A C 1
ATOM 2155 O O . PRO A 1 295 ? 199.133 166.953 132.136 1.00 80.50 295 PRO A O 1
ATOM 2159 N N . LYS A 1 296 ? 197.058 166.995 131.252 1.00 75.95 296 LYS A N 1
ATOM 2160 C CA . LYS A 1 296 ? 197.333 168.004 130.242 1.00 72.39 296 LYS A CA 1
ATOM 2161 C C . LYS A 1 296 ? 197.309 169.417 130.800 1.00 71.78 296 LYS A C 1
ATOM 2162 O O . LYS A 1 296 ? 197.493 170.371 130.042 1.00 76.60 296 LYS A O 1
ATOM 2168 N N . SER A 1 297 ? 197.074 169.574 132.097 1.00 69.22 297 SER A N 1
ATOM 2169 C CA . SER A 1 297 ? 197.115 170.877 132.732 1.00 70.65 297 SER A CA 1
ATOM 2170 C C . SER A 1 297 ? 197.424 170.684 134.204 1.00 72.27 297 SER A C 1
ATOM 2171 O O . SER A 1 297 ? 197.137 169.635 134.783 1.00 73.03 297 SER A O 1
ATOM 2174 N N . LYS A 1 298 ? 198.018 171.710 134.795 1.00 74.96 298 LYS A N 1
ATOM 2175 C CA . LYS A 1 298 ? 198.397 171.675 136.196 1.00 76.74 298 LYS A CA 1
ATOM 2176 C C . LYS A 1 298 ? 197.271 172.135 137.112 1.00 74.46 298 LYS A C 1
ATOM 2177 O O . LYS A 1 298 ? 197.218 171.703 138.269 1.00 78.92 298 LYS A O 1
ATOM 2183 N N . LYS A 1 299 ? 196.340 172.938 136.599 1.00 71.49 299 LYS A N 1
ATOM 2184 C CA . LYS A 1 299 ? 195.313 173.565 137.421 1.00 66.25 299 LYS A CA 1
ATOM 2185 C C . LYS A 1 299 ? 194.326 172.535 137.947 1.00 62.73 299 LYS A C 1
ATOM 2186 O O . LYS A 1 299 ? 194.088 171.505 137.310 1.00 63.32 299 LYS A O 1
ATOM 2192 N N . VAL A 1 300 ? 193.755 172.815 139.121 1.00 60.90 300 VAL A N 1
ATOM 2193 C CA . VAL A 1 300 ? 192.877 171.851 139.773 1.00 56.79 300 VAL A CA 1
ATOM 2194 C C . VAL A 1 300 ? 191.538 171.777 139.055 1.00 54.73 300 VAL A C 1
ATOM 2195 O O . VAL A 1 300 ? 190.826 170.770 139.153 1.00 55.49 300 VAL A O 1
ATOM 2199 N N . GLN A 1 301 ? 191.189 172.810 138.282 1.00 53.14 301 GLN A N 1
ATOM 2200 C CA . GLN A 1 301 ? 189.928 172.775 137.559 1.00 47.37 301 GLN A CA 1
ATOM 2201 C C . GLN A 1 301 ? 190.008 171.854 136.355 1.00 49.05 301 GLN A C 1
ATOM 2202 O O . GLN A 1 301 ? 188.973 171.444 135.824 1.00 52.69 301 GLN A O 1
ATOM 2208 N N . HIS A 1 302 ? 191.215 171.536 135.893 1.00 50.85 302 HIS A N 1
ATOM 2209 C CA . HIS A 1 302 ? 191.350 170.468 134.914 1.00 49.02 302 HIS A CA 1
ATOM 2210 C C . HIS A 1 302 ? 191.051 169.122 135.542 1.00 48.30 302 HIS A C 1
ATOM 2211 O O . HIS A 1 302 ? 190.285 168.328 134.992 1.00 52.32 302 HIS A O 1
ATOM 2218 N N . SER A 1 303 ? 191.634 168.856 136.707 1.00 48.47 303 SER A N 1
ATOM 2219 C CA . SER A 1 303 ? 191.514 167.534 137.300 1.00 46.10 303 SER A CA 1
ATOM 2220 C C . SER A 1 303 ? 190.146 167.313 137.921 1.00 46.06 303 SER A C 1
ATOM 2221 O O . SER A 1 303 ? 189.706 166.171 138.035 1.00 47.84 303 SER A O 1
ATOM 2224 N N . ASN A 1 304 ? 189.454 168.377 138.322 1.00 47.47 304 ASN A N 1
ATOM 2225 C CA . ASN A 1 304 ? 188.096 168.202 138.823 1.00 42.92 304 ASN A CA 1
ATOM 2226 C C . ASN A 1 304 ? 187.130 167.924 137.683 1.00 42.78 304 ASN A C 1
ATOM 2227 O O . ASN A 1 304 ? 186.205 167.118 137.821 1.00 44.20 304 ASN A O 1
ATOM 2232 N N . ALA A 1 305 ? 187.342 168.570 136.539 1.00 43.79 305 ALA A N 1
ATOM 2233 C CA . ALA A 1 305 ? 186.504 168.311 135.378 1.00 40.38 305 ALA A CA 1
ATOM 2234 C C . ALA A 1 305 ? 186.824 166.961 134.761 1.00 43.85 305 ALA A C 1
ATOM 2235 O O . ALA A 1 305 ? 185.939 166.287 134.226 1.00 47.62 305 ALA A O 1
ATOM 2237 N N . LYS A 1 306 ? 188.090 166.554 134.827 1.00 43.84 306 LYS A N 1
ATOM 2238 C CA . LYS A 1 306 ? 188.497 165.251 134.319 1.00 37.99 306 LYS A CA 1
ATOM 2239 C C . LYS A 1 306 ? 187.930 164.137 135.175 1.00 41.94 306 LYS A C 1
ATOM 2240 O O . LYS A 1 306 ? 187.559 163.075 134.668 1.00 44.53 306 LYS A O 1
ATOM 2246 N N . ASN A 1 307 ? 187.850 164.367 136.486 1.00 44.48 307 ASN A N 1
ATOM 2247 C CA . ASN A 1 307 ? 187.387 163.326 137.393 1.00 40.14 307 ASN A CA 1
ATOM 2248 C C . ASN A 1 307 ? 185.880 163.357 137.572 1.00 40.82 307 ASN A C 1
ATOM 2249 O O . ASN A 1 307 ? 185.312 162.418 138.134 1.00 46.22 307 ASN A O 1
ATOM 2254 N N . ALA A 1 308 ? 185.219 164.423 137.119 1.00 40.55 308 ALA A N 1
ATOM 2255 C CA . ALA A 1 308 ? 183.765 164.456 137.172 1.00 36.94 308 ALA A CA 1
ATOM 2256 C C . ALA A 1 308 ? 183.168 163.461 136.194 1.00 40.32 308 ALA A C 1
ATOM 2257 O O . ALA A 1 308 ? 182.123 162.862 136.463 1.00 46.06 308 ALA A O 1
ATOM 2259 N N . VAL A 1 309 ? 183.823 163.273 135.051 1.00 40.97 309 VAL A N 1
ATOM 2260 C CA . VAL A 1 309 ? 183.404 162.248 134.106 1.00 38.04 309 VAL A CA 1
ATOM 2261 C C . VAL A 1 309 ? 183.705 160.870 134.671 1.00 41.33 309 VAL A C 1
ATOM 2262 O O . VAL A 1 309 ? 182.949 159.914 134.472 1.00 45.51 309 VAL A O 1
ATOM 2266 N N . LEU A 1 310 ? 184.804 160.761 135.418 1.00 43.25 310 LEU A N 1
ATOM 2267 C CA . LEU A 1 310 ? 185.301 159.462 135.853 1.00 41.36 310 LEU A CA 1
ATOM 2268 C C . LEU A 1 310 ? 184.414 158.858 136.929 1.00 41.83 310 LEU A C 1
ATOM 2269 O O . LEU A 1 310 ? 184.118 157.661 136.903 1.00 46.62 310 LEU A O 1
ATOM 2274 N N . PHE A 1 311 ? 183.964 159.676 137.878 1.00 41.39 311 PHE A N 1
ATOM 2275 C CA . PHE A 1 311 ? 183.135 159.165 138.961 1.00 38.32 311 PHE A CA 1
ATOM 2276 C C . PHE A 1 311 ? 181.718 158.856 138.498 1.00 44.12 311 PHE A C 1
ATOM 2277 O O . PHE A 1 311 ? 181.039 158.026 139.109 1.00 48.72 311 PHE A O 1
ATOM 2285 N N . GLU A 1 312 ? 181.250 159.504 137.432 1.00 43.87 312 GLU A N 1
ATOM 2286 C CA . GLU A 1 312 ? 179.986 159.088 136.832 1.00 41.43 312 GLU A CA 1
ATOM 2287 C C . GLU A 1 312 ? 180.177 157.881 135.935 1.00 44.23 312 GLU A C 1
ATOM 2288 O O . GLU A 1 312 ? 179.230 157.127 135.694 1.00 47.88 312 GLU A O 1
ATOM 2294 N N . ALA A 1 313 ? 181.385 157.698 135.409 1.00 40.51 313 ALA A N 1
ATOM 2295 C CA . ALA A 1 313 ? 181.676 156.473 134.683 1.00 38.72 313 ALA A CA 1
ATOM 2296 C C . ALA A 1 313 ? 181.705 155.289 135.632 1.00 43.35 313 ALA A C 1
ATOM 2297 O O . ALA A 1 313 ? 181.150 154.230 135.328 1.00 48.32 313 ALA A O 1
ATOM 2299 N N . ILE A 1 314 ? 182.312 155.470 136.805 1.00 42.93 314 ILE A N 1
ATOM 2300 C CA . ILE A 1 314 ? 182.401 154.396 137.788 1.00 41.57 314 ILE A CA 1
ATOM 2301 C C . ILE A 1 314 ? 181.026 154.075 138.355 1.00 44.97 314 ILE A C 1
ATOM 2302 O O . ILE A 1 314 ? 180.690 152.905 138.572 1.00 51.55 314 ILE A O 1
ATOM 2307 N N . SER A 1 315 ? 180.183 155.094 138.530 1.00 43.79 315 SER A N 1
ATOM 2308 C CA . SER A 1 315 ? 178.835 154.862 139.041 1.00 43.36 315 SER A CA 1
ATOM 2309 C C . SER A 1 315 ? 177.973 154.121 138.028 1.00 44.61 315 SER A C 1
ATOM 2310 O O . SER A 1 315 ? 177.028 153.422 138.402 1.00 49.66 315 SER A O 1
ATOM 2313 N N . LEU A 1 316 ? 178.288 154.248 136.742 1.00 46.06 316 LEU A N 1
ATOM 2314 C CA . LEU A 1 316 ? 177.567 153.478 135.737 1.00 46.05 316 LEU A CA 1
ATOM 2315 C C . LEU A 1 316 ? 178.014 152.026 135.733 1.00 50.46 316 LEU A C 1
ATOM 2316 O O . LEU A 1 316 ? 177.189 151.117 135.594 1.00 57.15 316 LEU A O 1
ATOM 2321 N N . ILE A 1 317 ? 179.317 151.792 135.888 1.00 49.14 317 ILE A N 1
ATOM 2322 C CA . ILE A 1 317 ? 179.854 150.435 135.895 1.00 44.79 317 ILE A CA 1
ATOM 2323 C C . ILE A 1 317 ? 179.364 149.679 137.126 1.00 50.12 317 ILE A C 1
ATOM 2324 O O . ILE A 1 317 ? 179.066 148.480 137.066 1.00 57.76 317 ILE A O 1
ATOM 2329 N N . ILE A 1 318 ? 179.233 150.383 138.252 1.00 49.78 318 ILE A N 1
ATOM 2330 C CA . ILE A 1 318 ? 178.655 149.786 139.453 1.00 48.22 318 ILE A CA 1
ATOM 2331 C C . ILE A 1 318 ? 177.168 149.530 139.257 1.00 51.13 318 ILE A C 1
ATOM 2332 O O . ILE A 1 318 ? 176.627 148.526 139.738 1.00 62.23 318 ILE A O 1
ATOM 2337 N N . HIS A 1 319 ? 176.490 150.407 138.514 1.00 51.65 319 HIS A N 1
ATOM 2338 C CA . HIS A 1 319 ? 175.057 150.236 138.290 1.00 54.25 319 HIS A CA 1
ATOM 2339 C C . HIS A 1 319 ? 174.766 149.021 137.423 1.00 56.98 319 HIS A C 1
ATOM 2340 O O . HIS A 1 319 ? 173.811 148.281 137.675 1.00 64.86 319 HIS A O 1
ATOM 2347 N N . HIS A 1 320 ? 175.568 148.809 136.386 1.00 56.72 320 HIS A N 1
ATOM 2348 C CA . HIS A 1 320 ? 175.367 147.639 135.547 1.00 57.81 320 HIS A CA 1
ATOM 2349 C C . HIS A 1 320 ? 175.799 146.373 136.266 1.00 64.80 320 HIS A C 1
ATOM 2350 O O . HIS A 1 320 ? 175.037 145.398 136.307 1.00 71.07 320 HIS A O 1
ATOM 2357 N N . ASP A 1 321 ? 177.001 146.394 136.858 1.00 64.41 321 ASP A N 1
ATOM 2358 C CA . ASP A 1 321 ? 177.616 145.259 137.555 1.00 65.58 321 ASP A CA 1
ATOM 2359 C C . ASP A 1 321 ? 177.687 144.041 136.636 1.00 72.78 321 ASP A C 1
ATOM 2360 O O . ASP A 1 321 ? 177.287 142.934 136.995 1.00 78.23 321 ASP A O 1
ATOM 2365 N N . SER A 1 322 ? 178.186 144.258 135.422 1.00 69.67 322 SER A N 1
ATOM 2366 C CA . SER A 1 322 ? 178.132 143.239 134.390 1.00 70.38 322 SER A CA 1
ATOM 2367 C C . SER A 1 322 ? 179.472 142.925 133.747 1.00 73.31 322 SER A C 1
ATOM 2368 O O . SER A 1 322 ? 179.657 141.793 133.292 1.00 76.85 322 SER A O 1
ATOM 2371 N N . GLU A 1 323 ? 180.405 143.871 133.687 1.00 70.93 323 GLU A N 1
ATOM 2372 C CA . GLU A 1 323 ? 181.740 143.606 133.158 1.00 70.14 323 GLU A CA 1
ATOM 2373 C C . GLU A 1 323 ? 182.743 143.609 134.301 1.00 69.26 323 GLU A C 1
ATOM 2374 O O . GLU A 1 323 ? 183.077 144.682 134.833 1.00 70.51 323 GLU A O 1
ATOM 2380 N N . PRO A 1 324 ? 183.245 142.441 134.701 1.00 67.54 324 PRO A N 1
ATOM 2381 C CA . PRO A 1 324 ? 184.194 142.393 135.822 1.00 66.48 324 PRO A CA 1
ATOM 2382 C C . PRO A 1 324 ? 185.555 142.970 135.499 1.00 66.84 324 PRO A C 1
ATOM 2383 O O . PRO A 1 324 ? 186.296 143.328 136.418 1.00 69.88 324 PRO A O 1
ATOM 2387 N N . ASN A 1 325 ? 185.917 143.051 134.220 1.00 66.53 325 ASN A N 1
ATOM 2388 C CA . ASN A 1 325 ? 187.182 143.675 133.854 1.00 67.51 325 ASN A CA 1
ATOM 2389 C C . ASN A 1 325 ? 187.134 145.174 134.113 1.00 68.16 325 ASN A C 1
ATOM 2390 O O . ASN A 1 325 ? 188.132 145.780 134.516 1.00 68.45 325 ASN A O 1
ATOM 2395 N N . LEU A 1 326 ? 185.972 145.789 133.896 1.00 67.37 326 LEU A N 1
ATOM 2396 C CA . LEU A 1 326 ? 185.836 147.211 134.183 1.00 62.19 326 LEU A CA 1
ATOM 2397 C C . LEU A 1 326 ? 185.803 147.471 135.678 1.00 60.88 326 LEU A C 1
ATOM 2398 O O . LEU A 1 326 ? 186.279 148.512 136.137 1.00 67.30 326 LEU A O 1
ATOM 2403 N N . LEU A 1 327 ? 185.265 146.534 136.453 1.00 60.34 327 LEU A N 1
ATOM 2404 C CA . LEU A 1 327 ? 185.180 146.730 137.895 1.00 58.35 327 LEU A CA 1
ATOM 2405 C C . LEU A 1 327 ? 186.549 146.624 138.548 1.00 58.89 327 LEU A C 1
ATOM 2406 O O . LEU A 1 327 ? 186.834 147.326 139.522 1.00 64.42 327 LEU A O 1
ATOM 2411 N N . VAL A 1 328 ? 187.414 145.764 138.016 1.00 58.42 328 VAL A N 1
ATOM 2412 C CA . VAL A 1 328 ? 188.758 145.627 138.562 1.00 57.82 328 VAL A CA 1
ATOM 2413 C C . VAL A 1 328 ? 189.590 146.859 138.240 1.00 60.47 328 VAL A C 1
ATOM 2414 O O . VAL A 1 328 ? 190.323 147.370 139.096 1.00 61.33 328 VAL A O 1
ATOM 2418 N N . ARG A 1 329 ? 189.457 147.383 137.021 1.00 61.10 329 ARG A N 1
ATOM 2419 C CA . ARG A 1 329 ? 190.183 148.592 136.653 1.00 58.92 329 ARG A CA 1
ATOM 2420 C C . ARG A 1 329 ? 189.635 149.807 137.382 1.00 57.75 329 ARG A C 1
ATOM 2421 O O . ARG A 1 329 ? 190.373 150.760 137.656 1.00 59.27 329 ARG A O 1
ATOM 2429 N N . ALA A 1 330 ? 188.342 149.794 137.708 1.00 55.92 330 ALA A N 1
ATOM 2430 C CA . ALA A 1 330 ? 187.767 150.911 138.445 1.00 55.01 330 ALA A CA 1
ATOM 2431 C C . ALA A 1 330 ? 188.244 150.918 139.885 1.00 57.22 330 ALA A C 1
ATOM 2432 O O . ALA A 1 330 ? 188.544 151.980 140.436 1.00 62.30 330 ALA A O 1
ATOM 2434 N N . CYS A 1 331 ? 188.337 149.742 140.506 1.00 55.98 331 CYS A N 1
ATOM 2435 C CA . CYS A 1 331 ? 188.837 149.665 141.873 1.00 52.76 331 CYS A CA 1
ATOM 2436 C C . CYS A 1 331 ? 190.318 150.012 141.936 1.00 54.98 331 CYS A C 1
ATOM 2437 O O . CYS A 1 331 ? 190.791 150.591 142.919 1.00 57.84 331 CYS A O 1
ATOM 2440 N N . ASN A 1 332 ? 191.064 149.690 140.879 1.00 57.10 332 ASN A N 1
ATOM 2441 C CA . ASN A 1 332 ? 192.476 150.049 140.843 1.00 58.21 332 ASN A CA 1
ATOM 2442 C C . ASN A 1 332 ? 192.658 151.542 140.617 1.00 57.47 332 ASN A C 1
ATOM 2443 O O . ASN A 1 332 ? 193.676 152.118 141.015 1.00 61.01 332 ASN A O 1
ATOM 2448 N N . GLN A 1 333 ? 191.680 152.188 139.987 1.00 54.54 333 GLN A N 1
ATOM 2449 C CA . GLN A 1 333 ? 191.763 153.630 139.805 1.00 53.82 333 GLN A CA 1
ATOM 2450 C C . GLN A 1 333 ? 191.391 154.358 141.086 1.00 54.47 333 GLN A C 1
ATOM 2451 O O . GLN A 1 333 ? 191.954 155.414 141.393 1.00 57.45 333 GLN A O 1
ATOM 2457 N N . LEU A 1 334 ? 190.459 153.798 141.857 1.00 53.25 334 LEU A N 1
ATOM 2458 C CA . LEU A 1 334 ? 190.061 154.428 143.110 1.00 49.83 334 LEU A CA 1
ATOM 2459 C C . LEU A 1 334 ? 191.146 154.292 144.167 1.00 54.11 334 LEU A C 1
ATOM 2460 O O . LEU A 1 334 ? 191.232 155.117 145.081 1.00 58.00 334 LEU A O 1
ATOM 2465 N N . GLY A 1 335 ? 191.993 153.269 144.057 1.00 55.44 335 GLY A N 1
ATOM 2466 C CA . GLY A 1 335 ? 193.113 153.154 144.975 1.00 54.51 335 GLY A CA 1
ATOM 2467 C C . GLY A 1 335 ? 194.177 154.205 144.726 1.00 57.99 335 GLY A C 1
ATOM 2468 O O . GLY A 1 335 ? 194.975 154.518 145.610 1.00 61.50 335 GLY A O 1
ATOM 2469 N N . GLN A 1 336 ? 194.204 154.760 143.515 1.00 57.30 336 GLN A N 1
ATOM 2470 C CA . GLN A 1 336 ? 195.139 155.833 143.210 1.00 57.90 336 GLN A CA 1
ATOM 2471 C C . GLN A 1 336 ? 194.721 157.140 143.860 1.00 58.00 336 GLN A C 1
ATOM 2472 O O . GLN A 1 336 ? 195.559 158.018 144.079 1.00 62.41 336 GLN A O 1
ATOM 2478 N N . PHE A 1 337 ? 193.430 157.294 144.159 1.00 54.80 337 PHE A N 1
ATOM 2479 C CA . PHE A 1 337 ? 192.934 158.550 144.710 1.00 51.59 337 PHE A CA 1
ATOM 2480 C C . PHE A 1 337 ? 193.005 158.579 146.226 1.00 53.85 337 PHE A C 1
ATOM 2481 O O . PHE A 1 337 ? 192.725 159.613 146.836 1.00 57.79 337 PHE A O 1
ATOM 2489 N N . LEU A 1 338 ? 193.375 157.466 146.853 1.00 56.64 338 LEU A N 1
ATOM 2490 C CA . LEU A 1 338 ? 193.465 157.444 148.306 1.00 53.82 338 LEU A CA 1
ATOM 2491 C C . LEU A 1 338 ? 194.715 158.161 148.785 1.00 59.69 338 LEU A C 1
ATOM 2492 O O . LEU A 1 338 ? 194.703 158.821 149.828 1.00 59.71 338 LEU A O 1
ATOM 2497 N N . GLN A 1 339 ? 195.811 158.019 148.052 1.00 65.43 339 GLN A N 1
ATOM 2498 C CA . GLN A 1 339 ? 197.032 158.772 148.323 1.00 65.31 339 GLN A CA 1
ATOM 2499 C C . GLN A 1 339 ? 197.129 159.956 147.360 1.00 64.92 339 GLN A C 1
ATOM 2500 O O . GLN A 1 339 ? 198.054 160.098 146.562 1.00 71.19 339 GLN A O 1
ATOM 2506 N N . HIS A 1 340 ? 196.146 160.843 147.470 1.00 62.38 340 HIS A N 1
ATOM 2507 C CA . HIS A 1 340 ? 196.088 161.990 146.581 1.00 63.96 340 HIS A CA 1
ATOM 2508 C C . HIS A 1 340 ? 196.214 163.260 147.406 1.00 65.23 340 HIS A C 1
ATOM 2509 O O . HIS A 1 340 ? 195.962 163.254 148.614 1.00 64.18 340 HIS A O 1
ATOM 2516 N N . ARG A 1 341 ? 196.625 164.337 146.738 1.00 67.21 341 ARG A N 1
ATOM 2517 C CA . ARG A 1 341 ? 196.829 165.638 147.358 1.00 67.82 341 ARG A CA 1
ATOM 2518 C C . ARG A 1 341 ? 195.573 166.217 147.988 1.00 64.54 341 ARG A C 1
ATOM 2519 O O . ARG A 1 341 ? 195.591 166.539 149.178 1.00 68.16 341 ARG A O 1
ATOM 2527 N N . GLU A 1 342 ? 194.494 166.374 147.229 1.00 64.76 342 GLU A N 1
ATOM 2528 C CA . GLU A 1 342 ? 193.359 167.149 147.709 1.00 60.00 342 GLU A CA 1
ATOM 2529 C C . GLU A 1 342 ? 192.363 166.258 148.437 1.00 56.65 342 GLU A C 1
ATOM 2530 O O . GLU A 1 342 ? 192.307 165.049 148.200 1.00 58.18 342 GLU A O 1
ATOM 2536 N N . THR A 1 343 ? 191.572 166.869 149.318 1.00 51.01 343 THR A N 1
ATOM 2537 C CA . THR A 1 343 ? 190.663 166.105 150.160 1.00 48.18 343 THR A CA 1
ATOM 2538 C C . THR A 1 343 ? 189.433 165.675 149.373 1.00 46.83 343 THR A C 1
ATOM 2539 O O . THR A 1 343 ? 188.792 164.672 149.703 1.00 51.46 343 THR A O 1
ATOM 2543 N N . ASN A 1 344 ? 189.124 166.399 148.296 1.00 44.43 344 ASN A N 1
ATOM 2544 C CA . ASN A 1 344 ? 187.906 166.148 147.532 1.00 40.76 344 ASN A CA 1
ATOM 2545 C C . ASN A 1 344 ? 187.960 164.819 146.800 1.00 43.39 344 ASN A C 1
ATOM 2546 O O . ASN A 1 344 ? 186.922 164.202 146.546 1.00 45.48 344 ASN A O 1
ATOM 2551 N N . LEU A 1 345 ? 189.157 164.359 146.452 1.00 46.16 345 LEU A N 1
ATOM 2552 C CA . LEU A 1 345 ? 189.257 163.087 145.757 1.00 41.57 345 LEU A CA 1
ATOM 2553 C C . LEU A 1 345 ? 189.434 161.926 146.718 1.00 42.70 345 LEU A C 1
ATOM 2554 O O . LEU A 1 345 ? 189.057 160.799 146.391 1.00 46.51 345 LEU A O 1
ATOM 2559 N N . ARG A 1 346 ? 190.020 162.165 147.892 1.00 42.60 346 ARG A N 1
ATOM 2560 C CA . ARG A 1 346 ? 190.121 161.092 148.875 1.00 42.92 346 ARG A CA 1
ATOM 2561 C C . ARG A 1 346 ? 188.759 160.737 149.442 1.00 45.00 346 ARG A C 1
ATOM 2562 O O . ARG A 1 346 ? 188.496 159.574 149.757 1.00 51.82 346 ARG A O 1
ATOM 2570 N N . TYR A 1 347 ? 187.880 161.724 149.579 1.00 44.75 347 TYR A N 1
ATOM 2571 C CA . TYR A 1 347 ? 186.563 161.460 150.140 1.00 42.01 347 TYR A CA 1
ATOM 2572 C C . TYR A 1 347 ? 185.689 160.700 149.156 1.00 43.33 347 TYR A C 1
ATOM 2573 O O . TYR A 1 347 ? 184.999 159.748 149.529 1.00 47.35 347 TYR A O 1
ATOM 2582 N N . LEU A 1 348 ? 185.712 161.106 147.889 1.00 44.22 348 LEU A N 1
ATOM 2583 C CA . LEU A 1 348 ? 184.823 160.504 146.903 1.00 41.68 348 LEU A CA 1
ATOM 2584 C C . LEU A 1 348 ? 185.301 159.125 146.486 1.00 44.85 348 LEU A C 1
ATOM 2585 O O . LEU A 1 348 ? 184.508 158.300 146.024 1.00 48.89 348 LEU A O 1
ATOM 2590 N N . ALA A 1 349 ? 186.597 158.860 146.624 1.00 43.21 349 ALA A N 1
ATOM 2591 C CA . ALA A 1 349 ? 187.091 157.521 146.351 1.00 39.05 349 ALA A CA 1
ATOM 2592 C C . ALA A 1 349 ? 186.695 156.558 147.458 1.00 44.56 349 ALA A C 1
ATOM 2593 O O . ALA A 1 349 ? 186.557 155.354 147.221 1.00 49.68 349 ALA A O 1
ATOM 2595 N N . LEU A 1 350 ? 186.512 157.064 148.677 1.00 45.51 350 LEU A N 1
ATOM 2596 C CA . LEU A 1 350 ? 186.122 156.192 149.777 1.00 40.77 350 LEU A CA 1
ATOM 2597 C C . LEU A 1 350 ? 184.631 155.888 149.756 1.00 44.97 350 LEU A C 1
ATOM 2598 O O . LEU A 1 350 ? 184.220 154.794 150.149 1.00 48.64 350 LEU A O 1
ATOM 2603 N N . GLU A 1 351 ? 183.800 156.849 149.334 1.00 45.54 351 GLU A N 1
ATOM 2604 C CA . GLU A 1 351 ? 182.380 156.560 149.141 1.00 44.84 351 GLU A CA 1
ATOM 2605 C C . GLU A 1 351 ? 182.168 155.519 148.061 1.00 48.95 351 GLU A C 1
ATOM 2606 O O . GLU A 1 351 ? 181.277 154.671 148.170 1.00 51.38 351 GLU A O 1
ATOM 2612 N N . SER A 1 352 ? 182.971 155.580 147.003 1.00 49.32 352 SER A N 1
ATOM 2613 C CA . SER A 1 352 ? 182.763 154.701 145.865 1.00 44.79 352 SER A CA 1
ATOM 2614 C C . SER A 1 352 ? 183.208 153.285 146.183 1.00 47.30 352 SER A C 1
ATOM 2615 O O . SER A 1 352 ? 182.558 152.318 145.777 1.00 51.15 352 SER A O 1
ATOM 2618 N N . MET A 1 353 ? 184.295 153.138 146.940 1.00 44.73 353 MET A N 1
ATOM 2619 C CA . MET A 1 353 ? 184.784 151.800 147.238 1.00 44.73 353 MET A CA 1
ATOM 2620 C C . MET A 1 353 ? 183.924 151.095 148.274 1.00 48.22 353 MET A C 1
ATOM 2621 O O . MET A 1 353 ? 183.979 149.867 148.381 1.00 53.11 353 MET A O 1
ATOM 2626 N N . CYS A 1 354 ? 183.137 151.838 149.052 1.00 48.44 354 CYS A N 1
ATOM 2627 C CA . CYS A 1 354 ? 182.190 151.179 149.943 1.00 47.90 354 CYS A CA 1
ATOM 2628 C C . CYS A 1 354 ? 181.047 150.550 149.165 1.00 52.68 354 CYS A C 1
ATOM 2629 O O . CYS A 1 354 ? 180.604 149.448 149.500 1.00 56.99 354 CYS A O 1
ATOM 2632 N N . THR A 1 355 ? 180.569 151.219 148.120 1.00 51.52 355 THR A N 1
ATOM 2633 C CA . THR A 1 355 ? 179.553 150.655 147.242 1.00 51.83 355 THR A CA 1
ATOM 2634 C C . THR A 1 355 ? 180.116 149.623 146.290 1.00 52.96 355 THR A C 1
ATOM 2635 O O . THR A 1 355 ? 179.365 148.798 145.766 1.00 58.04 355 THR A O 1
ATOM 2639 N N . LEU A 1 356 ? 181.424 149.664 146.058 1.00 53.84 356 LEU A N 1
ATOM 2640 C CA . LEU A 1 356 ? 182.042 148.756 145.104 1.00 50.54 356 LEU A CA 1
ATOM 2641 C C . LEU A 1 356 ? 182.393 147.434 145.761 1.00 53.77 356 LEU A C 1
ATOM 2642 O O . LEU A 1 356 ? 182.361 146.384 145.114 1.00 61.93 356 LEU A O 1
ATOM 2647 N N . ALA A 1 357 ? 182.708 147.464 147.056 1.00 53.65 357 ALA A N 1
ATOM 2648 C CA . ALA A 1 357 ? 183.114 146.255 147.757 1.00 54.07 357 ALA A CA 1
ATOM 2649 C C . ALA A 1 357 ? 181.956 145.308 148.005 1.00 57.58 357 ALA A C 1
ATOM 2650 O O . ALA A 1 357 ? 182.187 144.149 148.354 1.00 66.48 357 ALA A O 1
ATOM 2652 N N . SER A 1 358 ? 180.720 145.769 147.850 1.00 57.04 358 SER A N 1
ATOM 2653 C CA . SER A 1 358 ? 179.580 144.899 148.079 1.00 58.75 358 SER A CA 1
ATOM 2654 C C . SER A 1 358 ? 179.257 144.028 146.878 1.00 63.81 358 SER A C 1
ATOM 2655 O O . SER A 1 358 ? 178.476 143.083 147.013 1.00 70.23 358 SER A O 1
ATOM 2658 N N . SER A 1 359 ? 179.828 144.324 145.716 1.00 64.77 359 SER A N 1
ATOM 2659 C CA . SER A 1 359 ? 179.525 143.570 144.509 1.00 66.13 359 SER A CA 1
ATOM 2660 C C . SER A 1 359 ? 180.180 142.199 144.554 1.00 69.01 359 SER A C 1
ATOM 2661 O O . SER A 1 359 ? 181.102 141.968 145.330 1.00 71.29 359 SER A O 1
ATOM 2664 N N . GLU A 1 360 ? 179.698 141.279 143.716 1.00 72.85 360 GLU A N 1
ATOM 2665 C CA . GLU A 1 360 ? 180.298 139.949 143.678 1.00 76.02 360 GLU A CA 1
ATOM 2666 C C . GLU A 1 360 ? 181.662 139.947 143.011 1.00 75.18 360 GLU A C 1
ATOM 2667 O O . GLU A 1 360 ? 182.473 139.060 143.290 1.00 78.68 360 GLU A O 1
ATOM 2673 N N . PHE A 1 361 ? 181.929 140.915 142.140 1.00 71.63 361 PHE A N 1
ATOM 2674 C CA . PHE A 1 361 ? 183.061 140.861 141.226 1.00 69.99 361 PHE A CA 1
ATOM 2675 C C . PHE A 1 361 ? 184.270 141.621 141.754 1.00 70.15 361 PHE A C 1
ATOM 2676 O O . PHE A 1 361 ? 185.390 141.108 141.731 1.00 74.39 361 PHE A O 1
ATOM 2684 N N . SER A 1 362 ? 184.059 142.846 142.226 1.00 68.81 362 SER A N 1
ATOM 2685 C CA . SER A 1 362 ? 185.163 143.686 142.665 1.00 64.95 362 SER A CA 1
ATOM 2686 C C . SER A 1 362 ? 185.558 143.433 144.108 1.00 66.11 362 SER A C 1
ATOM 2687 O O . SER A 1 362 ? 186.538 144.023 144.569 1.00 68.85 362 SER A O 1
ATOM 2690 N N . HIS A 1 363 ? 184.824 142.574 144.820 1.00 66.75 363 HIS A N 1
ATOM 2691 C CA . HIS A 1 363 ? 185.017 142.419 146.260 1.00 66.31 363 HIS A CA 1
ATOM 2692 C C . HIS A 1 363 ? 186.363 141.798 146.587 1.00 67.99 363 HIS A C 1
ATOM 2693 O O . HIS A 1 363 ? 186.950 142.087 147.634 1.00 72.45 363 HIS A O 1
ATOM 2700 N N . GLU A 1 364 ? 186.876 140.956 145.698 1.00 67.92 364 GLU A N 1
ATOM 2701 C CA . GLU A 1 364 ? 188.203 140.406 145.914 1.00 69.61 364 GLU A CA 1
ATOM 2702 C C . GLU A 1 364 ? 189.286 141.417 145.572 1.00 69.03 364 GLU A C 1
ATOM 2703 O O . GLU A 1 364 ? 190.423 141.284 146.034 1.00 70.77 364 GLU A O 1
ATOM 2709 N N . ALA A 1 365 ? 188.954 142.434 144.775 1.00 68.39 365 ALA A N 1
ATOM 2710 C CA . ALA A 1 365 ? 189.958 143.407 144.361 1.00 67.09 365 ALA A CA 1
ATOM 2711 C C . ALA A 1 365 ? 190.032 144.579 145.326 1.00 63.74 365 ALA A C 1
ATOM 2712 O O . ALA A 1 365 ? 191.053 145.271 145.387 1.00 65.35 365 ALA A O 1
ATOM 2714 N N . VAL A 1 366 ? 188.953 144.834 146.068 1.00 64.46 366 VAL A N 1
ATOM 2715 C CA . VAL A 1 366 ? 188.992 145.856 147.110 1.00 62.49 366 VAL A CA 1
ATOM 2716 C C . VAL A 1 366 ? 189.887 145.396 148.250 1.00 64.92 366 VAL A C 1
ATOM 2717 O O . VAL A 1 366 ? 190.626 146.191 148.845 1.00 68.58 366 VAL A O 1
ATOM 2721 N N . LYS A 1 367 ? 189.887 144.088 148.521 1.00 65.06 367 LYS A N 1
ATOM 2722 C CA . LYS A 1 367 ? 190.675 143.517 149.607 1.00 64.15 367 LYS A CA 1
ATOM 2723 C C . LYS A 1 367 ? 192.171 143.633 149.379 1.00 67.70 367 LYS A C 1
ATOM 2724 O O . LYS A 1 367 ? 192.940 143.536 150.338 1.00 71.62 367 LYS A O 1
ATOM 2730 N N . THR A 1 368 ? 192.606 143.829 148.139 1.00 66.13 368 THR A N 1
ATOM 2731 C CA . THR A 1 368 ? 194.014 144.074 147.880 1.00 65.64 368 THR A CA 1
ATOM 2732 C C . THR A 1 368 ? 194.456 145.456 148.332 1.00 65.27 368 THR A C 1
ATOM 2733 O O . THR A 1 368 ? 195.659 145.703 148.438 1.00 67.94 368 THR A O 1
ATOM 2737 N N . HIS A 1 369 ? 193.516 146.356 148.597 1.00 64.16 369 HIS A N 1
ATOM 2738 C CA . HIS A 1 369 ? 193.809 147.706 149.041 1.00 63.56 369 HIS A CA 1
ATOM 2739 C C . HIS A 1 369 ? 193.749 147.850 150.550 1.00 63.64 369 HIS A C 1
ATOM 2740 O O . HIS A 1 369 ? 193.589 148.968 151.041 1.00 65.93 369 HIS A O 1
ATOM 2747 N N . ILE A 1 370 ? 193.880 146.748 151.291 1.00 62.93 370 ILE A N 1
ATOM 2748 C CA . ILE A 1 370 ? 193.780 146.796 152.748 1.00 62.56 370 ILE A CA 1
ATOM 2749 C C . ILE A 1 370 ? 194.949 147.571 153.345 1.00 64.44 370 ILE A C 1
ATOM 2750 O O . ILE A 1 370 ? 194.793 148.285 154.342 1.00 65.65 370 ILE A O 1
ATOM 2755 N N . GLU A 1 371 ? 196.116 147.504 152.708 1.00 67.18 371 GLU A N 1
ATOM 2756 C CA . GLU A 1 371 ? 197.265 148.261 153.185 1.00 70.86 371 GLU A CA 1
ATOM 2757 C C . GLU A 1 371 ? 197.096 149.746 152.894 1.00 69.51 371 GLU A C 1
ATOM 2758 O O . GLU A 1 371 ? 197.566 150.597 153.657 1.00 69.74 371 GLU A O 1
ATOM 2764 N N . THR A 1 372 ? 196.383 150.076 151.818 1.00 66.07 372 THR A N 1
ATOM 2765 C CA . THR A 1 372 ? 196.270 151.470 151.409 1.00 66.43 372 THR A CA 1
ATOM 2766 C C . THR A 1 372 ? 195.266 152.219 152.276 1.00 66.97 372 THR A C 1
ATOM 2767 O O . THR A 1 372 ? 195.463 153.400 152.588 1.00 68.13 372 THR A O 1
ATOM 2771 N N . VAL A 1 373 ? 194.200 151.540 152.701 1.00 64.69 373 VAL A N 1
ATOM 2772 C CA . VAL A 1 373 ? 193.145 152.201 153.463 1.00 60.31 373 VAL A CA 1
ATOM 2773 C C . VAL A 1 373 ? 193.626 152.527 154.873 1.00 64.72 373 VAL A C 1
ATOM 2774 O O . VAL A 1 373 ? 193.388 153.627 155.386 1.00 65.26 373 VAL A O 1
ATOM 2778 N N . ILE A 1 374 ? 194.330 151.583 155.506 1.00 65.96 374 ILE A N 1
ATOM 2779 C CA . ILE A 1 374 ? 194.820 151.770 156.870 1.00 63.97 374 ILE A CA 1
ATOM 2780 C C . ILE A 1 374 ? 195.862 152.875 156.922 1.00 66.59 374 ILE A C 1
ATOM 2781 O O . ILE A 1 374 ? 195.879 153.686 157.857 1.00 67.02 374 ILE A O 1
ATOM 2786 N N . ASN A 1 375 ? 196.708 152.960 155.899 1.00 68.77 375 ASN A N 1
ATOM 2787 C CA . ASN A 1 375 ? 197.694 154.030 155.837 1.00 69.81 375 ASN A CA 1
ATOM 2788 C C . ASN A 1 375 ? 197.033 155.371 155.554 1.00 70.21 375 ASN A C 1
ATOM 2789 O O . ASN A 1 375 ? 197.594 156.425 155.869 1.00 70.24 375 ASN A O 1
ATOM 2794 N N . ALA A 1 376 ? 195.838 155.349 154.961 1.00 68.99 376 ALA A N 1
ATOM 2795 C CA . ALA A 1 376 ? 195.065 156.575 154.821 1.00 68.86 376 ALA A CA 1
ATOM 2796 C C . ALA A 1 376 ? 194.363 156.934 156.121 1.00 66.84 376 ALA A C 1
ATOM 2797 O O . ALA A 1 376 ? 194.162 158.115 156.419 1.00 69.21 376 ALA A O 1
ATOM 2799 N N . LEU A 1 377 ? 193.976 155.929 156.906 1.00 65.45 377 LEU A N 1
ATOM 2800 C CA . LEU A 1 377 ? 193.268 156.192 158.155 1.00 63.85 377 LEU A CA 1
ATOM 2801 C C . LEU A 1 377 ? 194.192 156.811 159.193 1.00 66.82 377 LEU A C 1
ATOM 2802 O O . LEU A 1 377 ? 193.776 157.667 159.982 1.00 67.62 377 LEU A O 1
ATOM 2807 N N . LYS A 1 378 ? 195.461 156.407 159.191 1.00 67.47 378 LYS A N 1
ATOM 2808 C CA . LYS A 1 378 ? 196.369 156.858 160.235 1.00 66.85 378 LYS A CA 1
ATOM 2809 C C . LYS A 1 378 ? 196.813 158.295 160.023 1.00 68.29 378 LYS A C 1
ATOM 2810 O O . LYS A 1 378 ? 197.169 158.980 160.987 1.00 66.86 378 LYS A O 1
ATOM 2816 N N . THR A 1 379 ? 196.786 158.775 158.782 1.00 71.14 379 THR A N 1
ATOM 2817 C CA . THR A 1 379 ? 197.356 160.075 158.465 1.00 70.33 379 THR A CA 1
ATOM 2818 C C . THR A 1 379 ? 196.327 161.130 158.100 1.00 71.90 379 THR A C 1
ATOM 2819 O O . THR A 1 379 ? 196.694 162.302 157.976 1.00 77.40 379 THR A O 1
ATOM 2823 N N . GLU A 1 380 ? 195.065 160.764 157.919 1.00 70.39 380 GLU A N 1
ATOM 2824 C CA . GLU A 1 380 ? 194.086 161.753 157.500 1.00 68.34 380 GLU A CA 1
ATOM 2825 C C . GLU A 1 380 ? 193.640 162.590 158.686 1.00 68.32 380 GLU A C 1
ATOM 2826 O O . GLU A 1 380 ? 193.350 162.058 159.759 1.00 70.98 380 GLU A O 1
ATOM 2832 N N . ARG A 1 381 ? 193.589 163.904 158.490 1.00 72.37 381 ARG A N 1
ATOM 2833 C CA . ARG A 1 381 ? 193.130 164.806 159.531 1.00 75.34 381 ARG A CA 1
ATOM 2834 C C . ARG A 1 381 ? 191.627 165.022 159.522 1.00 70.51 381 ARG A C 1
ATOM 2835 O O . ARG A 1 381 ? 191.048 165.256 160.587 1.00 73.80 381 ARG A O 1
ATOM 2843 N N . ASP A 1 382 ? 190.984 164.962 158.361 1.00 69.23 382 ASP A N 1
ATOM 2844 C CA . ASP A 1 382 ? 189.607 165.417 158.224 1.00 65.89 382 ASP A CA 1
ATOM 2845 C C . ASP A 1 382 ? 188.695 164.336 158.785 1.00 63.35 382 ASP A C 1
ATOM 2846 O O . ASP A 1 382 ? 188.775 163.176 158.375 1.00 64.95 382 ASP A O 1
ATOM 2851 N N . VAL A 1 383 ? 187.821 164.723 159.717 1.00 62.98 383 VAL A N 1
ATOM 2852 C CA . VAL A 1 383 ? 187.032 163.753 160.470 1.00 62.70 383 VAL A CA 1
ATOM 2853 C C . VAL A 1 383 ? 185.963 163.111 159.595 1.00 59.68 383 VAL A C 1
ATOM 2854 O O . VAL A 1 383 ? 185.511 161.995 159.870 1.00 61.54 383 VAL A O 1
ATOM 2858 N N . SER A 1 384 ? 185.578 163.770 158.502 1.00 59.54 384 SER A N 1
ATOM 2859 C CA . SER A 1 384 ? 184.628 163.159 157.584 1.00 57.55 384 SER A CA 1
ATOM 2860 C C . SER A 1 384 ? 185.287 162.099 156.720 1.00 53.97 384 SER A C 1
ATOM 2861 O O . SER A 1 384 ? 184.690 161.051 156.472 1.00 55.86 384 SER A O 1
ATOM 2864 N N . VAL A 1 385 ? 186.510 162.349 156.266 1.00 55.96 385 VAL A N 1
ATOM 2865 C CA . VAL A 1 385 ? 187.238 161.370 155.469 1.00 52.65 385 VAL A CA 1
ATOM 2866 C C . VAL A 1 385 ? 187.706 160.223 156.348 1.00 51.95 385 VAL A C 1
ATOM 2867 O O . VAL A 1 385 ? 187.792 159.070 155.912 1.00 55.72 385 VAL A O 1
ATOM 2871 N N . ARG A 1 386 ? 187.972 160.525 157.616 1.00 54.38 386 ARG A N 1
ATOM 2872 C CA . ARG A 1 386 ? 188.497 159.530 158.538 1.00 53.59 386 ARG A CA 1
ATOM 2873 C C . ARG A 1 386 ? 187.438 158.492 158.877 1.00 52.40 386 ARG A C 1
ATOM 2874 O O . ARG A 1 386 ? 187.751 157.323 159.115 1.00 55.82 386 ARG A O 1
ATOM 2882 N N . GLN A 1 387 ? 186.169 158.898 158.879 1.00 53.67 387 GLN A N 1
ATOM 2883 C CA . GLN A 1 387 ? 185.115 157.973 159.278 1.00 51.69 387 GLN A CA 1
ATOM 2884 C C . GLN A 1 387 ? 184.515 157.249 158.083 1.00 49.11 387 GLN A C 1
ATOM 2885 O O . GLN A 1 387 ? 183.777 156.275 158.252 1.00 51.75 387 GLN A O 1
ATOM 2891 N N . ARG A 1 388 ? 184.795 157.715 156.867 1.00 51.74 388 ARG A N 1
ATOM 2892 C CA . ARG A 1 388 ? 184.486 156.892 155.703 1.00 50.17 388 ARG A CA 1
ATOM 2893 C C . ARG A 1 388 ? 185.610 155.904 155.438 1.00 48.81 388 ARG A C 1
ATOM 2894 O O . ARG A 1 388 ? 185.440 154.943 154.681 1.00 50.24 388 ARG A O 1
ATOM 2902 N N . ALA A 1 389 ? 186.775 156.137 156.041 1.00 48.80 389 ALA A N 1
ATOM 2903 C CA . ALA A 1 389 ? 187.846 155.153 155.981 1.00 43.47 389 ALA A CA 1
ATOM 2904 C C . ALA A 1 389 ? 187.526 153.963 156.860 1.00 44.97 389 ALA A C 1
ATOM 2905 O O . ALA A 1 389 ? 187.885 152.827 156.536 1.00 50.22 389 ALA A O 1
ATOM 2907 N N . VAL A 1 390 ? 186.850 154.205 157.983 1.00 45.66 390 VAL A N 1
ATOM 2908 C CA . VAL A 1 390 ? 186.489 153.123 158.891 1.00 43.95 390 VAL A CA 1
ATOM 2909 C C . VAL A 1 390 ? 185.358 152.295 158.297 1.00 46.03 390 VAL A C 1
ATOM 2910 O O . VAL A 1 390 ? 185.315 151.070 158.458 1.00 49.91 390 VAL A O 1
ATOM 2914 N N . ASP A 1 391 ? 184.450 152.943 157.564 1.00 47.04 391 ASP A N 1
ATOM 2915 C CA . ASP A 1 391 ? 183.324 152.232 156.968 1.00 43.80 391 ASP A CA 1
ATOM 2916 C C . ASP A 1 391 ? 183.777 151.316 155.847 1.00 45.44 391 ASP A C 1
ATOM 2917 O O . ASP A 1 391 ? 183.134 150.301 155.567 1.00 47.37 391 ASP A O 1
ATOM 2922 N N . LEU A 1 392 ? 184.878 151.661 155.185 1.00 46.84 392 LEU A N 1
ATOM 2923 C CA . LEU A 1 392 ? 185.397 150.788 154.144 1.00 43.09 392 LEU A CA 1
ATOM 2924 C C . LEU A 1 392 ? 186.059 149.562 154.748 1.00 46.04 392 LEU A C 1
ATOM 2925 O O . LEU A 1 392 ? 185.944 148.461 154.205 1.00 53.02 392 LEU A O 1
ATOM 2930 N N . LEU A 1 393 ? 186.729 149.733 155.890 1.00 45.33 393 LEU A N 1
ATOM 2931 C CA . LEU A 1 393 ? 187.369 148.611 156.567 1.00 42.11 393 LEU A CA 1
ATOM 2932 C C . LEU A 1 393 ? 186.345 147.613 157.077 1.00 45.23 393 LEU A C 1
ATOM 2933 O O . LEU A 1 393 ? 186.569 146.401 157.022 1.00 52.55 393 LEU A O 1
ATOM 2938 N N . TYR A 1 394 ? 185.210 148.104 157.566 1.00 44.39 394 TYR A N 1
ATOM 2939 C CA . TYR A 1 394 ? 184.150 147.215 158.016 1.00 42.87 394 TYR A CA 1
ATOM 2940 C C . TYR A 1 394 ? 183.484 146.513 156.841 1.00 47.43 394 TYR A C 1
ATOM 2941 O O . TYR A 1 394 ? 183.047 145.365 156.955 1.00 48.76 394 TYR A O 1
ATOM 2950 N N . ALA A 1 395 ? 183.413 147.189 155.695 1.00 51.69 395 ALA A N 1
ATOM 2951 C CA . ALA A 1 395 ? 182.677 146.647 154.559 1.00 48.97 395 ALA A CA 1
ATOM 2952 C C . ALA A 1 395 ? 183.451 145.539 153.866 1.00 51.04 395 ALA A C 1
ATOM 2953 O O . ALA A 1 395 ? 182.855 144.586 153.355 1.00 56.93 395 ALA A O 1
ATOM 2955 N N . MET A 1 396 ? 184.775 145.648 153.819 1.00 51.14 396 MET A N 1
ATOM 2956 C CA . MET A 1 396 ? 185.585 144.655 153.133 1.00 51.08 396 MET A CA 1
ATOM 2957 C C . MET A 1 396 ? 186.160 143.610 154.072 1.00 55.75 396 MET A C 1
ATOM 2958 O O . MET A 1 396 ? 187.069 142.875 153.678 1.00 63.05 396 MET A O 1
ATOM 2963 N N . CYS A 1 397 ? 185.647 143.509 155.292 1.00 56.89 397 CYS A N 1
ATOM 2964 C CA . CYS A 1 397 ? 186.169 142.525 156.225 1.00 54.25 397 CYS A CA 1
ATOM 2965 C C . CYS A 1 397 ? 185.685 141.134 155.839 1.00 58.37 397 CYS A C 1
ATOM 2966 O O . CYS A 1 397 ? 184.559 140.958 155.371 1.00 62.48 397 CYS A O 1
ATOM 2969 N N . ASP A 1 398 ? 186.552 140.144 156.021 1.00 59.94 398 ASP A N 1
ATOM 2970 C CA . ASP A 1 398 ? 186.247 138.778 155.632 1.00 59.97 398 ASP A CA 1
ATOM 2971 C C . ASP A 1 398 ? 186.888 137.855 156.660 1.00 64.13 398 ASP A C 1
ATOM 2972 O O . ASP A 1 398 ? 187.592 138.306 157.564 1.00 66.89 398 ASP A O 1
ATOM 2977 N N . ARG A 1 399 ? 186.617 136.552 156.528 1.00 66.68 399 ARG A N 1
ATOM 2978 C CA . ARG A 1 399 ? 187.311 135.538 157.317 1.00 67.07 399 ARG A CA 1
ATOM 2979 C C . ARG A 1 399 ? 188.815 135.581 157.097 1.00 67.68 399 ARG A C 1
ATOM 2980 O O . ARG A 1 399 ? 189.586 135.375 158.040 1.00 70.32 399 ARG A O 1
ATOM 2988 N N . SER A 1 400 ? 189.248 135.873 155.871 1.00 65.90 400 SER A N 1
ATOM 2989 C CA . SER A 1 400 ? 190.661 135.845 155.526 1.00 63.46 400 SER A CA 1
ATOM 2990 C C . SER A 1 400 ? 191.449 137.014 156.092 1.00 61.60 400 SER A C 1
ATOM 2991 O O . SER A 1 400 ? 192.666 136.891 156.250 1.00 66.75 400 SER A O 1
ATOM 2994 N N . ASN A 1 401 ? 190.809 138.137 156.397 1.00 62.22 401 ASN A N 1
ATOM 2995 C CA . ASN A 1 401 ? 191.549 139.301 156.858 1.00 60.68 401 ASN A CA 1
ATOM 2996 C C . ASN A 1 401 ? 191.004 139.935 158.125 1.00 59.34 401 ASN A C 1
ATOM 2997 O O . ASN A 1 401 ? 191.305 141.104 158.374 1.00 60.16 401 ASN A O 1
ATOM 3002 N N . ALA A 1 402 ? 190.220 139.215 158.926 1.00 58.48 402 ALA A N 1
ATOM 3003 C CA . ALA A 1 402 ? 189.628 139.823 160.110 1.00 54.76 402 ALA A CA 1
ATOM 3004 C C . ALA A 1 402 ? 190.662 140.051 161.195 1.00 54.17 402 ALA A C 1
ATOM 3005 O O . ALA A 1 402 ? 190.582 141.037 161.929 1.00 59.20 402 ALA A O 1
ATOM 3007 N N . GLN A 1 403 ? 191.634 139.145 161.321 1.00 55.69 403 GLN A N 1
ATOM 3008 C CA . GLN A 1 403 ? 192.680 139.330 162.322 1.00 57.22 403 GLN A CA 1
ATOM 3009 C C . GLN A 1 403 ? 193.557 140.521 161.972 1.00 56.54 403 GLN A C 1
ATOM 3010 O O . GLN A 1 403 ? 194.087 141.197 162.859 1.00 55.63 403 GLN A O 1
ATOM 3016 N N . GLN A 1 404 ? 193.699 140.807 160.680 1.00 56.82 404 GLN A N 1
ATOM 3017 C CA . GLN A 1 404 ? 194.519 141.931 160.259 1.00 56.26 404 GLN A CA 1
ATOM 3018 C C . GLN A 1 404 ? 193.804 143.250 160.507 1.00 58.62 404 GLN A C 1
ATOM 3019 O O . GLN A 1 404 ? 194.411 144.207 160.992 1.00 60.76 404 GLN A O 1
ATOM 3025 N N . ILE A 1 405 ? 192.504 143.306 160.211 1.00 57.62 405 ILE A N 1
ATOM 3026 C CA . ILE A 1 405 ? 191.753 144.553 160.340 1.00 52.35 405 ILE A CA 1
ATOM 3027 C C . ILE A 1 405 ? 191.552 144.912 161.807 1.00 54.24 405 ILE A C 1
ATOM 3028 O O . ILE A 1 405 ? 191.741 146.066 162.204 1.00 58.08 405 ILE A O 1
ATOM 3033 N N . VAL A 1 406 ? 191.214 143.920 162.636 1.00 52.51 406 VAL A N 1
ATOM 3034 C CA . VAL A 1 406 ? 190.932 144.164 164.050 1.00 49.93 406 VAL A CA 1
ATOM 3035 C C . VAL A 1 406 ? 192.192 144.603 164.787 1.00 53.86 406 VAL A C 1
ATOM 3036 O O . VAL A 1 406 ? 192.157 145.519 165.618 1.00 54.23 406 VAL A O 1
ATOM 3040 N N . ALA A 1 407 ? 193.335 144.006 164.446 1.00 57.26 407 ALA A N 1
ATOM 3041 C CA . ALA A 1 407 ? 194.588 144.381 165.093 1.00 56.02 407 ALA A CA 1
ATOM 3042 C C . ALA A 1 407 ? 195.060 145.758 164.648 1.00 56.06 407 ALA A C 1
ATOM 3043 O O . ALA A 1 407 ? 195.797 146.431 165.375 1.00 57.35 407 ALA A O 1
ATOM 3045 N N . GLU A 1 408 ? 194.659 146.191 163.454 1.00 57.48 408 GLU A N 1
ATOM 3046 C CA . GLU A 1 408 ? 195.029 147.527 163.007 1.00 58.28 408 GLU A CA 1
ATOM 3047 C C . GLU A 1 408 ? 194.083 148.582 163.556 1.00 59.41 408 GLU A C 1
ATOM 3048 O O . GLU A 1 408 ? 194.475 149.741 163.728 1.00 63.39 408 GLU A O 1
ATOM 3054 N N . MET A 1 409 ? 192.834 148.210 163.833 1.00 56.39 409 MET A N 1
ATOM 3055 C CA . MET A 1 409 ? 191.921 149.147 164.476 1.00 53.02 409 MET A CA 1
ATOM 3056 C C . MET A 1 409 ? 192.290 149.349 165.939 1.00 56.08 409 MET A C 1
ATOM 3057 O O . MET A 1 409 ? 192.180 150.462 166.463 1.00 62.30 409 MET A O 1
ATOM 3062 N N . LEU A 1 410 ? 192.745 148.289 166.612 1.00 56.32 410 LEU A N 1
ATOM 3063 C CA . LEU A 1 410 ? 193.183 148.424 167.998 1.00 56.76 410 LEU A CA 1
ATOM 3064 C C . LEU A 1 410 ? 194.473 149.221 168.100 1.00 58.34 410 LEU A C 1
ATOM 3065 O O . LEU A 1 410 ? 194.707 149.906 169.100 1.00 62.64 410 LEU A O 1
ATOM 3070 N N . SER A 1 411 ? 195.323 149.143 167.078 1.00 60.53 411 SER A N 1
ATOM 3071 C CA . SER A 1 411 ? 196.512 149.981 167.060 1.00 62.70 411 SER A CA 1
ATOM 3072 C C . SER A 1 411 ? 196.156 151.432 166.786 1.00 61.22 411 SER A C 1
ATOM 3073 O O . SER A 1 411 ? 196.933 152.332 167.114 1.00 65.12 411 SER A O 1
ATOM 3076 N N . TYR A 1 412 ? 194.994 151.677 166.184 1.00 58.95 412 TYR A N 1
ATOM 3077 C CA . TYR A 1 412 ? 194.562 153.048 165.967 1.00 58.54 412 TYR A CA 1
ATOM 3078 C C . TYR A 1 412 ? 193.909 153.623 167.218 1.00 60.63 412 TYR A C 1
ATOM 3079 O O . TYR A 1 412 ? 194.003 154.825 167.477 1.00 62.32 412 TYR A O 1
ATOM 3088 N N . LEU A 1 413 ? 193.255 152.774 168.015 1.00 61.35 413 LEU A N 1
ATOM 3089 C CA . LEU A 1 413 ? 192.475 153.263 169.151 1.00 60.44 413 LEU A CA 1
ATOM 3090 C C . LEU A 1 413 ? 193.342 153.755 170.297 1.00 65.39 413 LEU A C 1
ATOM 3091 O O . LEU A 1 413 ? 192.848 154.463 171.179 1.00 66.76 413 LEU A O 1
ATOM 3096 N N . GLU A 1 414 ? 194.620 153.384 170.326 1.00 65.71 414 GLU A N 1
ATOM 3097 C CA . GLU A 1 414 ? 195.466 153.827 171.426 1.00 65.17 414 GLU A CA 1
ATOM 3098 C C . GLU A 1 414 ? 195.849 155.288 171.278 1.00 67.77 414 GLU A C 1
ATOM 3099 O O . GLU A 1 414 ? 196.102 155.969 172.275 1.00 72.16 414 GLU A O 1
ATOM 3105 N N . THR A 1 415 ? 195.892 155.788 170.047 1.00 71.68 415 THR A N 1
ATOM 3106 C CA . THR A 1 415 ? 196.209 157.180 169.778 1.00 73.21 415 THR A CA 1
ATOM 3107 C C . THR A 1 415 ? 195.087 157.916 169.067 1.00 71.63 415 THR A C 1
ATOM 3108 O O . THR A 1 415 ? 195.329 158.994 168.515 1.00 72.38 415 THR A O 1
ATOM 3112 N N . ALA A 1 416 ? 193.876 157.369 169.052 1.00 70.41 416 ALA A N 1
ATOM 3113 C CA . ALA A 1 416 ? 192.788 158.005 168.329 1.00 72.25 416 ALA A CA 1
ATOM 3114 C C . ALA A 1 416 ? 192.242 159.192 169.105 1.00 72.56 416 ALA A C 1
ATOM 3115 O O . ALA A 1 416 ? 192.476 159.346 170.305 1.00 73.12 416 ALA A O 1
ATOM 3117 N N . ASP A 1 417 ? 191.508 160.036 168.395 1.00 73.49 417 ASP A N 1
ATOM 3118 C CA . ASP A 1 417 ? 190.811 161.138 169.032 1.00 76.74 417 ASP A CA 1
ATOM 3119 C C . ASP A 1 417 ? 189.483 160.634 169.576 1.00 78.84 417 ASP A C 1
ATOM 3120 O O . ASP A 1 417 ? 188.996 159.574 169.178 1.00 79.72 417 ASP A O 1
ATOM 3125 N N . TYR A 1 418 ? 188.888 161.398 170.492 1.00 79.90 418 TYR A N 1
ATOM 3126 C CA . TYR A 1 418 ? 187.635 160.975 171.104 1.00 78.50 418 TYR A CA 1
ATOM 3127 C C . TYR A 1 418 ? 186.434 161.166 170.188 1.00 77.87 418 TYR A C 1
ATOM 3128 O O . TYR A 1 418 ? 185.323 160.773 170.556 1.00 78.57 418 TYR A O 1
ATOM 3137 N N . SER A 1 419 ? 186.622 161.760 169.013 1.00 77.83 419 SER A N 1
ATOM 3138 C CA . SER A 1 419 ? 185.528 161.976 168.078 1.00 75.86 419 SER A CA 1
ATOM 3139 C C . SER A 1 419 ? 185.133 160.685 167.377 1.00 72.74 419 SER A C 1
ATOM 3140 O O . SER A 1 419 ? 183.944 160.401 167.207 1.00 76.85 419 SER A O 1
ATOM 3143 N N . ILE A 1 420 ? 186.123 159.902 166.954 1.00 66.56 420 ILE A N 1
ATOM 3144 C CA . ILE A 1 420 ? 185.829 158.722 166.153 1.00 64.13 420 ILE A CA 1
ATOM 3145 C C . ILE A 1 420 ? 185.812 157.477 167.028 1.00 62.03 420 ILE A C 1
ATOM 3146 O O . ILE A 1 420 ? 185.450 156.387 166.570 1.00 63.92 420 ILE A O 1
ATOM 3151 N N . ARG A 1 421 ? 186.162 157.623 168.309 1.00 65.19 421 ARG A N 1
ATOM 3152 C CA . ARG A 1 421 ? 186.481 156.468 169.143 1.00 62.09 421 ARG A CA 1
ATOM 3153 C C . ARG A 1 421 ? 185.257 155.609 169.429 1.00 55.03 421 ARG A C 1
ATOM 3154 O O . ARG A 1 421 ? 185.368 154.388 169.548 1.00 57.39 421 ARG A O 1
ATOM 3162 N N . GLU A 1 422 ? 184.075 156.224 169.465 1.00 57.65 422 GLU A N 1
ATOM 3163 C CA . GLU A 1 422 ? 182.856 155.503 169.826 1.00 58.12 422 GLU A CA 1
ATOM 3164 C C . GLU A 1 422 ? 182.458 154.491 168.759 1.00 53.54 422 GLU A C 1
ATOM 3165 O O . GLU A 1 422 ? 182.046 153.370 169.073 1.00 53.44 422 GLU A O 1
ATOM 3171 N N . GLU A 1 423 ? 182.597 154.860 167.488 1.00 57.68 423 GLU A N 1
ATOM 3172 C CA . GLU A 1 423 ? 182.103 153.995 166.424 1.00 53.61 423 GLU A CA 1
ATOM 3173 C C . GLU A 1 423 ? 183.104 152.902 166.082 1.00 50.99 423 GLU A C 1
ATOM 3174 O O . GLU A 1 423 ? 182.731 151.874 165.509 1.00 50.88 423 GLU A O 1
ATOM 3180 N N . ILE A 1 424 ? 184.376 153.094 166.428 1.00 50.43 424 ILE A N 1
ATOM 3181 C CA . ILE A 1 424 ? 185.375 152.069 166.145 1.00 44.81 424 ILE A CA 1
ATOM 3182 C C . ILE A 1 424 ? 185.299 150.962 167.189 1.00 46.67 424 ILE A C 1
ATOM 3183 O O . ILE A 1 424 ? 185.449 149.779 166.868 1.00 50.00 424 ILE A O 1
ATOM 3188 N N . VAL A 1 425 ? 185.005 151.328 168.442 1.00 46.11 425 VAL A N 1
ATOM 3189 C CA . VAL A 1 425 ? 184.823 150.342 169.510 1.00 42.67 425 VAL A CA 1
ATOM 3190 C C . VAL A 1 425 ? 183.637 149.440 169.207 1.00 44.47 425 VAL A C 1
ATOM 3191 O O . VAL A 1 425 ? 183.677 148.224 169.435 1.00 50.19 425 VAL A O 1
ATOM 3195 N N . LEU A 1 426 ? 182.588 150.012 168.628 1.00 45.87 426 LEU A N 1
ATOM 3196 C CA . LEU A 1 426 ? 181.432 149.218 168.242 1.00 42.31 426 LEU A CA 1
ATOM 3197 C C . LEU A 1 426 ? 181.768 148.284 167.088 1.00 42.60 426 LEU A C 1
ATOM 3198 O O . LEU A 1 426 ? 181.290 147.148 167.037 1.00 45.03 426 LEU A O 1
ATOM 3203 N N . LYS A 1 427 ? 182.625 148.724 166.171 1.00 42.95 427 LYS A N 1
ATOM 3204 C CA . LYS A 1 427 ? 182.929 147.890 165.017 1.00 41.61 427 LYS A CA 1
ATOM 3205 C C . LYS A 1 427 ? 183.967 146.829 165.342 1.00 43.16 427 LYS A C 1
ATOM 3206 O O . LYS A 1 427 ? 184.029 145.799 164.667 1.00 48.04 427 LYS A O 1
ATOM 3212 N N . VAL A 1 428 ? 184.804 147.059 166.353 1.00 43.13 428 VAL A N 1
ATOM 3213 C CA . VAL A 1 428 ? 185.743 146.017 166.764 1.00 40.52 428 VAL A CA 1
ATOM 3214 C C . VAL A 1 428 ? 184.994 144.866 167.419 1.00 45.40 428 VAL A C 1
ATOM 3215 O O . VAL A 1 428 ? 185.231 143.693 167.112 1.00 49.68 428 VAL A O 1
ATOM 3219 N N . ALA A 1 429 ? 184.031 145.188 168.282 1.00 44.57 429 ALA A N 1
ATOM 3220 C CA . ALA A 1 429 ? 183.311 144.156 169.018 1.00 41.18 429 ALA A CA 1
ATOM 3221 C C . ALA A 1 429 ? 182.337 143.403 168.124 1.00 44.30 429 ALA A C 1
ATOM 3222 O O . ALA A 1 429 ? 181.931 142.285 168.448 1.00 52.70 429 ALA A O 1
ATOM 3224 N N . ILE A 1 430 ? 181.947 143.996 166.997 1.00 45.80 430 ILE A N 1
ATOM 3225 C CA . ILE A 1 430 ? 181.053 143.311 166.066 1.00 43.67 430 ILE A CA 1
ATOM 3226 C C . ILE A 1 430 ? 181.845 142.384 165.155 1.00 47.45 430 ILE A C 1
ATOM 3227 O O . ILE A 1 430 ? 181.435 141.250 164.886 1.00 53.42 430 ILE A O 1
ATOM 3232 N N . LEU A 1 431 ? 183.015 142.831 164.706 1.00 48.43 431 LEU A N 1
ATOM 3233 C CA . LEU A 1 431 ? 183.852 141.974 163.875 1.00 47.40 431 LEU A CA 1
ATOM 3234 C C . LEU A 1 431 ? 184.484 140.853 164.686 1.00 49.29 431 LEU A C 1
ATOM 3235 O O . LEU A 1 431 ? 184.813 139.799 164.135 1.00 57.09 431 LEU A O 1
ATOM 3240 N N . ALA A 1 432 ? 184.658 141.057 165.992 1.00 47.46 432 ALA A N 1
ATOM 3241 C CA . ALA A 1 432 ? 185.348 140.058 166.799 1.00 47.94 432 ALA A CA 1
ATOM 3242 C C . ALA A 1 432 ? 184.483 138.830 167.018 1.00 53.50 432 ALA A C 1
ATOM 3243 O O . ALA A 1 432 ? 184.959 137.701 166.874 1.00 62.85 432 ALA A O 1
ATOM 3245 N N . GLU A 1 433 ? 183.212 139.024 167.360 1.00 54.54 433 GLU A N 1
ATOM 3246 C CA . GLU A 1 433 ? 182.348 137.875 167.597 1.00 55.41 433 GLU A CA 1
ATOM 3247 C C . GLU A 1 433 ? 181.959 137.192 166.297 1.00 58.05 433 GLU A C 1
ATOM 3248 O O . GLU A 1 433 ? 181.772 135.973 166.267 1.00 60.13 433 GLU A O 1
ATOM 3254 N N . LYS A 1 434 ? 181.854 137.961 165.217 1.00 61.05 434 LYS A N 1
ATOM 3255 C CA . LYS A 1 434 ? 181.348 137.419 163.963 1.00 60.83 434 LYS A CA 1
ATOM 3256 C C . LYS A 1 434 ? 182.383 136.537 163.288 1.00 63.61 434 LYS A C 1
ATOM 3257 O O . LYS A 1 434 ? 182.055 135.468 162.762 1.00 67.37 434 LYS A O 1
ATOM 3263 N N . TYR A 1 435 ? 183.638 136.963 163.301 1.00 61.64 435 TYR A N 1
ATOM 3264 C CA . TYR A 1 435 ? 184.712 136.318 162.561 1.00 59.92 435 TYR A CA 1
ATOM 3265 C C . TYR A 1 435 ? 185.741 135.711 163.504 1.00 64.68 435 TYR A C 1
ATOM 3266 O O . TYR A 1 435 ? 186.938 135.697 163.215 1.00 67.04 435 TYR A O 1
ATOM 3275 N N . ALA A 1 436 ? 185.285 135.222 164.652 1.00 67.69 436 ALA A N 1
ATOM 3276 C CA . ALA A 1 436 ? 186.185 134.620 165.625 1.00 68.18 436 ALA A CA 1
ATOM 3277 C C . ALA A 1 436 ? 186.690 133.282 165.109 1.00 75.80 436 ALA A C 1
ATOM 3278 O O . ALA A 1 436 ? 185.913 132.339 164.938 1.00 79.18 436 ALA A O 1
ATOM 3280 N N . VAL A 1 437 ? 187.992 133.212 164.842 1.00 78.18 437 VAL A N 1
ATOM 3281 C CA . VAL A 1 437 ? 188.589 131.977 164.349 1.00 79.63 437 VAL A CA 1
ATOM 3282 C C . VAL A 1 437 ? 188.641 130.919 165.449 1.00 81.43 437 VAL A C 1
ATOM 3283 O O . VAL A 1 437 ? 188.252 129.765 165.235 1.00 81.60 437 VAL A O 1
ATOM 3287 N N . ASP A 1 438 ? 189.082 131.293 166.645 1.00 79.96 438 ASP A N 1
ATOM 3288 C CA . ASP A 1 438 ? 189.037 130.414 167.803 1.00 80.59 438 ASP A CA 1
ATOM 3289 C C . ASP A 1 438 ? 188.682 131.257 169.018 1.00 78.04 438 ASP A C 1
ATOM 3290 O O . ASP A 1 438 ? 188.518 132.476 168.928 1.00 75.93 438 ASP A O 1
ATOM 3295 N N . TYR A 1 439 ? 188.582 130.598 170.165 1.00 77.42 439 TYR A N 1
ATOM 3296 C CA . TYR A 1 439 ? 188.123 131.295 171.354 1.00 73.16 439 TYR A CA 1
ATOM 3297 C C . TYR A 1 439 ? 189.288 131.845 172.156 1.00 69.84 439 TYR A C 1
ATOM 3298 O O . TYR A 1 439 ? 189.079 132.525 173.161 1.00 70.95 439 TYR A O 1
ATOM 3307 N N . THR A 1 440 ? 190.517 131.561 171.733 1.00 70.26 440 THR A N 1
ATOM 3308 C CA . THR A 1 440 ? 191.672 132.189 172.358 1.00 68.77 440 THR A CA 1
ATOM 3309 C C . THR A 1 440 ? 191.926 133.577 171.795 1.00 63.56 440 THR A C 1
ATOM 3310 O O . THR A 1 440 ? 192.468 134.437 172.496 1.00 62.14 440 THR A O 1
ATOM 3314 N N . TRP A 1 441 ? 191.558 133.806 170.535 1.00 66.64 441 TRP A N 1
ATOM 3315 C CA . TRP A 1 441 ? 191.798 135.103 169.917 1.00 63.93 441 TRP A CA 1
ATOM 3316 C C . TRP A 1 441 ? 190.769 136.121 170.369 1.00 61.19 441 TRP A C 1
ATOM 3317 O O . TRP A 1 441 ? 191.093 137.296 170.572 1.00 63.07 441 TRP A O 1
ATOM 3328 N N . TYR A 1 442 ? 189.517 135.686 170.506 1.00 61.10 442 TYR A N 1
ATOM 3329 C CA . TYR A 1 442 ? 188.433 136.594 170.857 1.00 54.81 442 TYR A CA 1
ATOM 3330 C C . TYR A 1 442 ? 188.604 137.143 172.264 1.00 54.95 442 TYR A C 1
ATOM 3331 O O . TYR A 1 442 ? 188.335 138.321 172.518 1.00 56.37 442 TYR A O 1
ATOM 3340 N N . VAL A 1 443 ? 189.059 136.303 173.190 1.00 57.34 443 VAL A N 1
ATOM 3341 C CA . VAL A 1 443 ? 189.278 136.747 174.560 1.00 53.02 443 VAL A CA 1
ATOM 3342 C C . VAL A 1 443 ? 190.453 137.713 174.620 1.00 52.73 443 VAL A C 1
ATOM 3343 O O . VAL A 1 443 ? 190.415 138.718 175.337 1.00 53.79 443 VAL A O 1
ATOM 3347 N N . ASP A 1 444 ? 191.490 137.453 173.826 1.00 58.16 444 ASP A N 1
ATOM 3348 C CA . ASP A 1 444 ? 192.625 138.367 173.755 1.00 58.82 444 ASP A CA 1
ATOM 3349 C C . ASP A 1 444 ? 192.235 139.673 173.087 1.00 55.68 444 ASP A C 1
ATOM 3350 O O . ASP A 1 444 ? 192.806 140.728 173.378 1.00 56.49 444 ASP A O 1
ATOM 3355 N N . THR A 1 445 ? 191.247 139.623 172.199 1.00 55.78 445 THR A N 1
ATOM 3356 C CA . THR A 1 445 ? 190.838 140.816 171.473 1.00 51.12 445 THR A CA 1
ATOM 3357 C C . THR A 1 445 ? 190.067 141.774 172.367 1.00 50.34 445 THR A C 1
ATOM 3358 O O . THR A 1 445 ? 190.389 142.965 172.440 1.00 50.70 445 THR A O 1
ATOM 3362 N N . ILE A 1 446 ? 189.044 141.272 173.060 1.00 50.89 446 ILE A N 1
ATOM 3363 C CA . ILE A 1 446 ? 188.157 142.168 173.791 1.00 46.98 446 ILE A CA 1
ATOM 3364 C C . ILE A 1 446 ? 188.826 142.667 175.063 1.00 48.48 446 ILE A C 1
ATOM 3365 O O . ILE A 1 446 ? 188.617 143.813 175.466 1.00 53.76 446 ILE A O 1
ATOM 3370 N N . LEU A 1 447 ? 189.652 141.835 175.706 1.00 47.20 447 LEU A N 1
ATOM 3371 C CA . LEU A 1 447 ? 190.407 142.309 176.864 1.00 45.90 447 LEU A CA 1
ATOM 3372 C C . LEU A 1 447 ? 191.396 143.392 176.468 1.00 48.77 447 LEU A C 1
ATOM 3373 O O . LEU A 1 447 ? 191.666 144.314 177.244 1.00 49.51 447 LEU A O 1
ATOM 3378 N N . ASN A 1 448 ? 191.924 143.308 175.252 1.00 52.07 448 ASN A N 1
ATOM 3379 C CA . ASN A 1 448 ? 192.730 144.394 174.726 1.00 50.36 448 ASN A CA 1
ATOM 3380 C C . ASN A 1 448 ? 191.858 145.604 174.420 1.00 50.41 448 ASN A C 1
ATOM 3381 O O . ASN A 1 448 ? 192.317 146.744 174.510 1.00 55.17 448 ASN A O 1
ATOM 3386 N N . LEU A 1 449 ? 190.587 145.376 174.092 1.00 48.68 449 LEU A N 1
ATOM 3387 C CA . LEU A 1 449 ? 189.686 146.483 173.789 1.00 47.19 449 LEU A CA 1
ATOM 3388 C C . LEU A 1 449 ? 189.237 147.200 175.055 1.00 48.22 449 LEU A C 1
ATOM 3389 O O . LEU A 1 449 ? 189.084 148.426 175.065 1.00 51.70 449 LEU A O 1
ATOM 3394 N N . ILE A 1 450 ? 189.027 146.450 176.140 1.00 49.49 450 ILE A N 1
ATOM 3395 C CA . ILE A 1 450 ? 188.597 147.053 177.400 1.00 47.14 450 ILE A CA 1
ATOM 3396 C C . ILE A 1 450 ? 189.737 147.849 178.024 1.00 50.50 450 ILE A C 1
ATOM 3397 O O . ILE A 1 450 ? 189.520 148.877 178.675 1.00 52.31 450 ILE A O 1
ATOM 3402 N N . ARG A 1 451 ? 190.975 147.414 177.797 1.00 51.63 451 ARG A N 1
ATOM 3403 C CA . ARG A 1 451 ? 192.126 148.155 178.301 1.00 52.39 451 ARG A CA 1
ATOM 3404 C C . ARG A 1 451 ? 192.298 149.484 177.575 1.00 53.73 451 ARG A C 1
ATOM 3405 O O . ARG A 1 451 ? 192.547 150.519 178.200 1.00 53.98 451 ARG A O 1
ATOM 3413 N N . ILE A 1 452 ? 192.153 149.472 176.250 1.00 53.80 452 ILE A N 1
ATOM 3414 C CA . ILE A 1 452 ? 192.341 150.688 175.467 1.00 52.40 452 ILE A CA 1
ATOM 3415 C C . ILE A 1 452 ? 191.161 151.632 175.649 1.00 56.02 452 ILE A C 1
ATOM 3416 O O . ILE A 1 452 ? 191.318 152.759 176.130 1.00 60.12 452 ILE A O 1
ATOM 3421 N N . ALA A 1 453 ? 189.962 151.191 175.266 1.00 55.09 453 ALA A N 1
ATOM 3422 C CA . ALA A 1 453 ? 188.776 152.024 175.386 1.00 53.68 453 ALA A CA 1
ATOM 3423 C C . ALA A 1 453 ? 187.681 151.191 176.046 1.00 52.88 453 ALA A C 1
ATOM 3424 O O . ALA A 1 453 ? 186.849 150.575 175.398 1.00 53.85 453 ALA A O 1
ATOM 3426 N N . GLY A 1 454 ? 187.668 151.195 177.378 1.00 55.39 454 GLY A N 1
ATOM 3427 C CA . GLY A 1 454 ? 186.703 150.397 178.106 1.00 53.91 454 GLY A CA 1
ATOM 3428 C C . GLY A 1 454 ? 185.425 151.124 178.441 1.00 56.08 454 GLY A C 1
ATOM 3429 O O . GLY A 1 454 ? 184.424 150.478 178.761 1.00 59.63 454 GLY A O 1
ATOM 3430 N N . ASP A 1 455 ? 185.430 152.450 178.376 1.00 55.65 455 ASP A N 1
ATOM 3431 C CA . ASP A 1 455 ? 184.229 153.207 178.690 1.00 55.44 455 ASP A CA 1
ATOM 3432 C C . ASP A 1 455 ? 183.193 153.187 177.575 1.00 56.76 455 ASP A C 1
ATOM 3433 O O . ASP A 1 455 ? 182.059 153.618 177.805 1.00 60.63 455 ASP A O 1
ATOM 3438 N N . TYR A 1 456 ? 183.544 152.705 176.388 1.00 54.77 456 TYR A N 1
ATOM 3439 C CA . TYR A 1 456 ? 182.624 152.620 175.265 1.00 52.45 456 TYR A CA 1
ATOM 3440 C C . TYR A 1 456 ? 182.145 151.200 175.023 1.00 51.84 456 TYR A C 1
ATOM 3441 O O . TYR A 1 456 ? 181.318 150.976 174.135 1.00 55.19 456 TYR A O 1
ATOM 3450 N N . VAL A 1 457 ? 182.645 150.237 175.784 1.00 47.56 457 VAL A N 1
ATOM 3451 C CA . VAL A 1 457 ? 182.300 148.835 175.606 1.00 46.23 457 VAL A CA 1
ATOM 3452 C C . VAL A 1 457 ? 180.994 148.574 176.331 1.00 49.94 457 VAL A C 1
ATOM 3453 O O . VAL A 1 457 ? 180.873 148.851 177.529 1.00 54.37 457 VAL A O 1
ATOM 3457 N N . SER A 1 458 ? 180.013 148.059 175.598 1.00 50.34 458 SER A N 1
ATOM 3458 C CA . SER A 1 458 ? 178.734 147.724 176.196 1.00 48.32 458 SER A CA 1
ATOM 3459 C C . SER A 1 458 ? 178.890 146.545 177.136 1.00 55.50 458 SER A C 1
ATOM 3460 O O . SER A 1 458 ? 179.810 145.738 176.996 1.00 60.43 458 SER A O 1
ATOM 3463 N N . GLU A 1 459 ? 177.981 146.443 178.101 1.00 55.96 459 GLU A N 1
ATOM 3464 C CA . GLU A 1 459 ? 178.153 145.422 179.117 1.00 54.42 459 GLU A CA 1
ATOM 3465 C C . GLU A 1 459 ? 177.803 144.037 178.609 1.00 54.60 459 GLU A C 1
ATOM 3466 O O . GLU A 1 459 ? 178.373 143.065 179.100 1.00 63.54 459 GLU A O 1
ATOM 3472 N N . GLU A 1 460 ? 176.925 143.909 177.612 1.00 53.50 460 GLU A N 1
ATOM 3473 C CA . GLU A 1 460 ? 176.650 142.570 177.110 1.00 56.66 460 GLU A CA 1
ATOM 3474 C C . GLU A 1 460 ? 177.780 142.079 176.221 1.00 56.79 460 GLU A C 1
ATOM 3475 O O . GLU A 1 460 ? 177.930 140.869 176.029 1.00 64.75 460 GLU A O 1
ATOM 3481 N N . VAL A 1 461 ? 178.585 142.992 175.680 1.00 54.65 461 VAL A N 1
ATOM 3482 C CA . VAL A 1 461 ? 179.874 142.602 175.120 1.00 56.95 461 VAL A CA 1
ATOM 3483 C C . VAL A 1 461 ? 180.796 142.133 176.233 1.00 53.96 461 VAL A C 1
ATOM 3484 O O . VAL A 1 461 ? 181.405 141.061 176.152 1.00 58.09 461 VAL A O 1
ATOM 3488 N N . TRP A 1 462 ? 180.863 142.912 177.310 1.00 52.87 462 TRP A N 1
ATOM 3489 C CA . TRP A 1 462 ? 181.740 142.614 178.435 1.00 48.92 462 TRP A CA 1
ATOM 3490 C C . TRP A 1 462 ? 181.266 141.397 179.231 1.00 49.93 462 TRP A C 1
ATOM 3491 O O . TRP A 1 462 ? 182.078 140.679 179.818 1.00 54.60 462 TRP A O 1
ATOM 3502 N N . TYR A 1 463 ? 179.959 141.125 179.233 1.00 52.29 463 TYR A N 1
ATOM 3503 C CA . TYR A 1 463 ? 179.459 139.954 179.951 1.00 47.82 463 TYR A CA 1
ATOM 3504 C C . TYR A 1 463 ? 179.881 138.657 179.282 1.00 53.48 463 TYR A C 1
ATOM 3505 O O . TYR A 1 463 ? 180.149 137.663 179.962 1.00 60.68 463 TYR A O 1
ATOM 3514 N N . ARG A 1 464 ? 179.932 138.636 177.950 1.00 56.01 464 ARG A N 1
ATOM 3515 C CA . ARG A 1 464 ? 180.210 137.384 177.253 1.00 54.89 464 ARG A CA 1
ATOM 3516 C C . ARG A 1 464 ? 181.683 137.030 177.279 1.00 52.45 464 ARG A C 1
ATOM 3517 O O . ARG A 1 464 ? 182.039 135.886 176.991 1.00 59.70 464 ARG A O 1
ATOM 3525 N N . VAL A 1 465 ? 182.548 137.998 177.579 1.00 49.83 465 VAL A N 1
ATOM 3526 C CA . VAL A 1 465 ? 183.977 137.726 177.686 1.00 47.85 465 VAL A CA 1
ATOM 3527 C C . VAL A 1 465 ? 184.240 136.790 178.850 1.00 52.82 465 VAL A C 1
ATOM 3528 O O . VAL A 1 465 ? 185.037 135.851 178.758 1.00 58.47 465 VAL A O 1
ATOM 3532 N N . ILE A 1 466 ? 183.524 137.005 179.946 1.00 54.05 466 ILE A N 1
ATOM 3533 C CA . ILE A 1 466 ? 183.708 136.194 181.137 1.00 49.08 466 ILE A CA 1
ATOM 3534 C C . ILE A 1 466 ? 183.082 134.820 180.949 1.00 52.44 466 ILE A C 1
ATOM 3535 O O . ILE A 1 466 ? 183.612 133.813 181.430 1.00 63.02 466 ILE A O 1
ATOM 3540 N N . GLN A 1 467 ? 181.986 134.746 180.189 1.00 53.88 467 GLN A N 1
ATOM 3541 C CA . GLN A 1 467 ? 181.325 133.465 179.950 1.00 56.05 467 GLN A CA 1
ATOM 3542 C C . GLN A 1 467 ? 182.195 132.530 179.126 1.00 59.61 467 GLN A C 1
ATOM 3543 O O . GLN A 1 467 ? 182.047 131.309 179.201 1.00 70.18 467 GLN A O 1
ATOM 3549 N N . ILE A 1 468 ? 183.105 133.082 178.333 1.00 58.64 468 ILE A N 1
ATOM 3550 C CA . ILE A 1 468 ? 184.005 132.243 177.557 1.00 61.14 468 ILE A CA 1
ATOM 3551 C C . ILE A 1 468 ? 185.196 131.822 178.406 1.00 65.14 468 ILE A C 1
ATOM 3552 O O . ILE A 1 468 ? 185.729 130.717 178.255 1.00 76.96 468 ILE A O 1
ATOM 3557 N N . VAL A 1 469 ? 185.593 132.669 179.352 1.00 59.89 469 VAL A N 1
ATOM 3558 C CA . VAL A 1 469 ? 186.671 132.312 180.266 1.00 57.41 469 VAL A CA 1
ATOM 3559 C C . VAL A 1 469 ? 186.205 131.246 181.252 1.00 65.40 469 VAL A C 1
ATOM 3560 O O . VAL A 1 469 ? 186.934 130.295 181.546 1.00 71.97 469 VAL A O 1
ATOM 3564 N N . ILE A 1 470 ? 184.973 131.360 181.746 1.00 65.55 470 ILE A N 1
ATOM 3565 C CA . ILE A 1 470 ? 184.481 130.391 182.722 1.00 67.99 470 ILE A CA 1
ATOM 3566 C C . ILE A 1 470 ? 184.208 129.045 182.061 1.00 71.33 470 ILE A C 1
ATOM 3567 O O . ILE A 1 470 ? 184.532 127.990 182.618 1.00 78.90 470 ILE A O 1
ATOM 3572 N N . ASN A 1 471 ? 183.645 129.056 180.854 1.00 72.12 471 ASN A N 1
ATOM 3573 C CA . ASN A 1 471 ? 183.252 127.806 180.214 1.00 78.20 471 ASN A CA 1
ATOM 3574 C C . ASN A 1 471 ? 184.469 127.038 179.710 1.00 80.57 471 ASN A C 1
ATOM 3575 O O . ASN A 1 471 ? 184.495 125.805 179.748 1.00 85.76 471 ASN A O 1
ATOM 3580 N N . ARG A 1 472 ? 185.494 127.742 179.251 1.00 79.95 472 ARG A N 1
ATOM 3581 C CA . ARG A 1 472 ? 186.630 127.066 178.648 1.00 82.31 472 ARG A CA 1
ATOM 3582 C C . ARG A 1 472 ? 187.909 127.290 179.442 1.00 85.43 472 ARG A C 1
ATOM 3583 O O . ARG A 1 472 ? 188.261 128.415 179.798 1.00 82.88 472 ARG A O 1
ATOM 3591 N N . ASP A 1 473 ? 188.619 126.191 179.685 1.00 89.94 473 ASP A N 1
ATOM 3592 C CA . ASP A 1 473 ? 189.728 126.135 180.627 1.00 91.48 473 ASP A CA 1
ATOM 3593 C C . ASP A 1 473 ? 191.065 126.573 180.052 1.00 90.77 473 ASP A C 1
ATOM 3594 O O . ASP A 1 473 ? 191.950 126.975 180.814 1.00 88.54 473 ASP A O 1
ATOM 3599 N N . ASP A 1 474 ? 191.233 126.491 178.734 1.00 90.25 474 ASP A N 1
ATOM 3600 C CA . ASP A 1 474 ? 192.547 126.683 178.135 1.00 89.36 474 ASP A CA 1
ATOM 3601 C C . ASP A 1 474 ? 192.975 128.146 178.153 1.00 88.01 474 ASP A C 1
ATOM 3602 O O . ASP A 1 474 ? 194.165 128.451 178.285 1.00 84.57 474 ASP A O 1
ATOM 3607 N N . VAL A 1 475 ? 192.021 129.069 178.035 1.00 84.72 475 VAL A N 1
ATOM 3608 C CA . VAL A 1 475 ? 192.352 130.490 178.032 1.00 77.43 475 VAL A CA 1
ATOM 3609 C C . VAL A 1 475 ? 192.515 131.069 179.424 1.00 77.69 475 VAL A C 1
ATOM 3610 O O . VAL A 1 475 ? 192.919 132.233 179.548 1.00 75.85 475 VAL A O 1
ATOM 3614 N N . GLN A 1 476 ? 192.226 130.295 180.470 1.00 79.61 476 GLN A N 1
ATOM 3615 C CA . GLN A 1 476 ? 192.116 130.854 181.813 1.00 78.15 476 GLN A CA 1
ATOM 3616 C C . GLN A 1 476 ? 193.474 131.245 182.373 1.00 75.91 476 GLN A C 1
ATOM 3617 O O . GLN A 1 476 ? 193.589 132.224 183.118 1.00 73.95 476 GLN A O 1
ATOM 3623 N N . GLY A 1 477 ? 194.516 130.495 182.028 1.00 75.11 477 GLY A N 1
ATOM 3624 C CA . GLY A 1 477 ? 195.854 130.934 182.368 1.00 76.60 477 GLY A CA 1
ATOM 3625 C C . GLY A 1 477 ? 196.264 132.149 181.565 1.00 75.60 477 GLY A C 1
ATOM 3626 O O . GLY A 1 477 ? 197.015 132.999 182.046 1.00 73.91 477 GLY A O 1
ATOM 3627 N N . TYR A 1 478 ? 195.757 132.257 180.337 1.00 76.38 478 TYR A N 1
ATOM 3628 C CA . TYR A 1 478 ? 196.122 133.375 179.479 1.00 75.53 478 TYR A CA 1
ATOM 3629 C C . TYR A 1 478 ? 195.294 134.610 179.797 1.00 76.73 478 TYR A C 1
ATOM 3630 O O . TYR A 1 478 ? 195.801 135.735 179.753 1.00 76.68 478 TYR A O 1
ATOM 3639 N N . ALA A 1 479 ? 194.013 134.419 180.121 1.00 74.84 479 ALA A N 1
ATOM 3640 C CA . ALA A 1 479 ? 193.145 135.560 180.392 1.00 68.37 479 ALA A CA 1
ATOM 3641 C C . ALA A 1 479 ? 193.476 136.194 181.730 1.00 70.38 479 ALA A C 1
ATOM 3642 O O . ALA A 1 479 ? 193.533 137.421 181.846 1.00 72.89 479 ALA A O 1
ATOM 3644 N N . ALA A 1 480 ? 193.710 135.371 182.752 1.00 70.40 480 ALA A N 1
ATOM 3645 C CA . ALA A 1 480 ? 194.047 135.908 184.065 1.00 69.68 480 ALA A CA 1
ATOM 3646 C C . ALA A 1 480 ? 195.430 136.537 184.061 1.00 74.05 480 ALA A C 1
ATOM 3647 O O . ALA A 1 480 ? 195.723 137.414 184.879 1.00 74.26 480 ALA A O 1
ATOM 3649 N N . LYS A 1 481 ? 196.288 136.114 183.133 1.00 74.54 481 LYS A N 1
ATOM 3650 C CA . LYS A 1 481 ? 197.585 136.757 182.985 1.00 74.59 481 LYS A CA 1
ATOM 3651 C C . LYS A 1 481 ? 197.446 138.144 182.373 1.00 73.84 481 LYS A C 1
ATOM 3652 O O . LYS A 1 481 ? 197.881 139.132 182.968 1.00 72.82 481 LYS A O 1
ATOM 3658 N N . THR A 1 482 ? 196.817 138.236 181.191 1.00 74.10 482 THR A N 1
ATOM 3659 C CA . THR A 1 482 ? 196.781 139.482 180.421 1.00 76.38 482 THR A CA 1
ATOM 3660 C C . THR A 1 482 ? 196.008 140.585 181.122 1.00 71.46 482 THR A C 1
ATOM 3661 O O . THR A 1 482 ? 196.261 141.769 180.880 1.00 72.07 482 THR A O 1
ATOM 3665 N N . VAL A 1 483 ? 195.065 140.212 181.978 1.00 70.97 483 VAL A N 1
ATOM 3666 C CA . VAL A 1 483 ? 194.345 141.180 182.792 1.00 66.64 483 VAL A CA 1
ATOM 3667 C C . VAL A 1 483 ? 195.277 141.821 183.819 1.00 71.36 483 VAL A C 1
ATOM 3668 O O . VAL A 1 483 ? 195.188 143.025 184.099 1.00 70.43 483 VAL A O 1
ATOM 3672 N N . PHE A 1 484 ? 196.234 141.042 184.333 1.00 72.22 484 PHE A N 1
ATOM 3673 C CA . PHE A 1 484 ? 197.075 141.487 185.443 1.00 72.69 484 PHE A CA 1
ATOM 3674 C C . PHE A 1 484 ? 198.008 142.623 185.030 1.00 75.30 484 PHE A C 1
ATOM 3675 O O . PHE A 1 484 ? 198.150 143.611 185.758 1.00 75.77 484 PHE A O 1
ATOM 3683 N N . GLU A 1 485 ? 198.638 142.517 183.856 1.00 77.53 485 GLU A N 1
ATOM 3684 C CA . GLU A 1 485 ? 199.480 143.619 183.391 1.00 80.18 485 GLU A CA 1
ATOM 3685 C C . GLU A 1 485 ? 198.638 144.780 182.888 1.00 77.29 485 GLU A C 1
ATOM 3686 O O . GLU A 1 485 ? 199.102 145.925 182.862 1.00 75.87 485 GLU A O 1
ATOM 3692 N N . ALA A 1 486 ? 197.399 144.502 182.478 1.00 76.64 486 ALA A N 1
ATOM 3693 C CA . ALA A 1 486 ? 196.499 145.573 182.073 1.00 71.89 486 ALA A CA 1
ATOM 3694 C C . ALA A 1 486 ? 196.101 146.426 183.265 1.00 74.80 486 ALA A C 1
ATOM 3695 O O . ALA A 1 486 ? 195.889 147.635 183.130 1.00 76.63 486 ALA A O 1
ATOM 3697 N N . LEU A 1 487 ? 196.020 145.819 184.445 1.00 74.59 487 LEU A N 1
ATOM 3698 C CA . LEU A 1 487 ? 195.710 146.542 185.668 1.00 74.57 487 LEU A CA 1
ATOM 3699 C C . LEU A 1 487 ? 196.905 147.285 186.247 1.00 78.50 487 LEU A C 1
ATOM 3700 O O . LEU A 1 487 ? 196.727 148.071 187.180 1.00 79.92 487 LEU A O 1
ATOM 3705 N N . GLN A 1 488 ? 198.109 147.064 185.728 1.00 80.07 488 GLN A N 1
ATOM 3706 C CA . GLN A 1 488 ? 199.279 147.756 186.248 1.00 81.12 488 GLN A CA 1
ATOM 3707 C C . GLN A 1 488 ? 199.388 149.189 185.754 1.00 81.83 488 GLN A C 1
ATOM 3708 O O . GLN A 1 488 ? 200.221 149.940 186.269 1.00 84.79 488 GLN A O 1
ATOM 3714 N N . ALA A 1 489 ? 198.578 149.580 184.777 1.00 83.42 489 ALA A N 1
ATOM 3715 C CA . ALA A 1 489 ? 198.567 150.954 184.318 1.00 88.94 489 ALA A CA 1
ATOM 3716 C C . ALA A 1 489 ? 197.933 151.854 185.377 1.00 91.26 489 ALA A C 1
ATOM 3717 O O . ALA A 1 489 ? 197.074 151.412 186.142 1.00 91.37 489 ALA A O 1
ATOM 3719 N N . PRO A 1 490 ? 198.350 153.120 185.458 1.00 90.96 490 PRO A N 1
ATOM 3720 C CA . PRO A 1 490 ? 197.724 154.034 186.421 1.00 94.12 490 PRO A CA 1
ATOM 3721 C C . PRO A 1 490 ? 196.381 154.584 185.979 1.00 96.27 490 PRO A C 1
ATOM 3722 O O . PRO A 1 490 ? 195.678 155.175 186.808 1.00 99.86 490 PRO A O 1
ATOM 3726 N N . ALA A 1 491 ? 196.000 154.419 184.718 1.00 94.89 491 ALA A N 1
ATOM 3727 C CA . ALA A 1 491 ? 194.815 155.060 184.164 1.00 93.81 491 ALA A CA 1
ATOM 3728 C C . ALA A 1 491 ? 193.823 154.037 183.633 1.00 91.95 491 ALA A C 1
ATOM 3729 O O . ALA A 1 491 ? 193.350 154.140 182.500 1.00 91.97 491 ALA A O 1
ATOM 3731 N N . CYS A 1 492 ? 193.511 153.024 184.435 1.00 87.31 492 CYS A N 1
ATOM 3732 C CA . CYS A 1 492 ? 192.604 151.979 183.988 1.00 80.67 492 CYS A CA 1
ATOM 3733 C C . CYS A 1 492 ? 191.168 152.482 183.928 1.00 73.84 492 CYS A C 1
ATOM 3734 O O . CYS A 1 492 ? 190.741 153.317 184.728 1.00 74.01 492 CYS A O 1
ATOM 3737 N N . HIS A 1 493 ? 190.429 151.978 182.946 1.00 69.46 493 HIS A N 1
ATOM 3738 C CA . HIS A 1 493 ? 189.001 152.230 182.869 1.00 64.51 493 HIS A CA 1
ATOM 3739 C C . HIS A 1 493 ? 188.301 151.455 183.971 1.00 64.54 493 HIS A C 1
ATOM 3740 O O . HIS A 1 493 ? 188.832 150.472 184.493 1.00 65.30 493 HIS A O 1
ATOM 3747 N N . GLU A 1 494 ? 187.097 151.898 184.325 1.00 65.32 494 GLU A N 1
ATOM 3748 C CA . GLU A 1 494 ? 186.412 151.240 185.429 1.00 63.20 494 GLU A CA 1
ATOM 3749 C C . GLU A 1 494 ? 185.826 149.907 184.993 1.00 60.38 494 GLU A C 1
ATOM 3750 O O . GLU A 1 494 ? 185.602 149.031 185.831 1.00 65.73 494 GLU A O 1
ATOM 3756 N N . ASN A 1 495 ? 185.578 149.730 183.696 1.00 57.94 495 ASN A N 1
ATOM 3757 C CA . ASN A 1 495 ? 185.184 148.416 183.211 1.00 54.02 495 ASN A CA 1
ATOM 3758 C C . ASN A 1 495 ? 186.356 147.457 183.208 1.00 56.12 495 ASN A C 1
ATOM 3759 O O . ASN A 1 495 ? 186.155 146.241 183.266 1.00 59.47 495 ASN A O 1
ATOM 3764 N N . LEU A 1 496 ? 187.579 147.980 183.124 1.00 56.85 496 LEU A N 1
ATOM 3765 C CA . LEU A 1 496 ? 188.750 147.122 183.236 1.00 57.67 496 LEU A CA 1
ATOM 3766 C C . LEU A 1 496 ? 188.925 146.627 184.661 1.00 59.30 496 LEU A C 1
ATOM 3767 O O . LEU A 1 496 ? 189.356 145.492 184.876 1.00 57.59 496 LEU A O 1
ATOM 3772 N N . VAL A 1 497 ? 188.577 147.458 185.644 1.00 59.87 497 VAL A N 1
ATOM 3773 C CA . VAL A 1 497 ? 188.658 147.043 187.038 1.00 55.13 497 VAL A CA 1
ATOM 3774 C C . VAL A 1 497 ? 187.626 145.962 187.318 1.00 54.81 497 VAL A C 1
ATOM 3775 O O . VAL A 1 497 ? 187.892 144.995 188.042 1.00 56.01 497 VAL A O 1
ATOM 3779 N N . LYS A 1 498 ? 186.441 146.091 186.718 1.00 56.96 498 LYS A N 1
ATOM 3780 C CA . LYS A 1 498 ? 185.377 145.120 186.947 1.00 51.44 498 LYS A CA 1
ATOM 3781 C C . LYS A 1 498 ? 185.676 143.796 186.264 1.00 52.21 498 LYS A C 1
ATOM 3782 O O . LYS A 1 498 ? 185.396 142.727 186.811 1.00 57.77 498 LYS A O 1
ATOM 3788 N N . VAL A 1 499 ? 186.259 143.837 185.069 1.00 53.09 499 VAL A N 1
ATOM 3789 C CA . VAL A 1 499 ? 186.719 142.582 184.488 1.00 52.00 499 VAL A CA 1
ATOM 3790 C C . VAL A 1 499 ? 188.035 142.169 185.134 1.00 52.89 499 VAL A C 1
ATOM 3791 O O . VAL A 1 499 ? 188.438 141.004 185.056 1.00 54.36 499 VAL A O 1
ATOM 3795 N N . GLY A 1 500 ? 188.710 143.102 185.808 1.00 53.56 500 GLY A N 1
ATOM 3796 C CA . GLY A 1 500 ? 189.959 142.766 186.463 1.00 55.05 500 GLY A CA 1
ATOM 3797 C C . GLY A 1 500 ? 189.756 141.976 187.736 1.00 54.59 500 GLY A C 1
ATOM 3798 O O . GLY A 1 500 ? 190.478 141.014 188.004 1.00 58.62 500 GLY A O 1
ATOM 3799 N N . GLY A 1 501 ? 188.775 142.379 188.538 1.00 53.90 501 GLY A N 1
ATOM 3800 C CA . GLY A 1 501 ? 188.555 141.710 189.802 1.00 50.98 501 GLY A CA 1
ATOM 3801 C C . GLY A 1 501 ? 188.012 140.310 189.628 1.00 51.76 501 GLY A C 1
ATOM 3802 O O . GLY A 1 501 ? 188.466 139.376 190.290 1.00 55.73 501 GLY A O 1
ATOM 3803 N N . TYR A 1 502 ? 187.074 140.137 188.698 1.00 50.85 502 TYR A N 1
ATOM 3804 C CA . TYR A 1 502 ? 186.333 138.885 188.625 1.00 50.59 502 TYR A CA 1
ATOM 3805 C C . TYR A 1 502 ? 187.196 137.758 188.073 1.00 54.21 502 TYR A C 1
ATOM 3806 O O . TYR A 1 502 ? 187.000 136.590 188.420 1.00 59.46 502 TYR A O 1
ATOM 3815 N N . ILE A 1 503 ? 188.163 138.082 187.218 1.00 55.83 503 ILE A N 1
ATOM 3816 C CA . ILE A 1 503 ? 188.992 137.023 186.649 1.00 52.29 503 ILE A CA 1
ATOM 3817 C C . ILE A 1 503 ? 190.107 136.646 187.613 1.00 58.14 503 ILE A C 1
ATOM 3818 O O . ILE A 1 503 ? 190.395 135.459 187.816 1.00 65.50 503 ILE A O 1
ATOM 3823 N N . LEU A 1 504 ? 190.743 137.642 188.234 1.00 56.47 504 LEU A N 1
ATOM 3824 C CA . LEU A 1 504 ? 191.771 137.349 189.226 1.00 57.72 504 LEU A CA 1
ATOM 3825 C C . LEU A 1 504 ? 191.181 136.711 190.472 1.00 60.34 504 LEU A C 1
ATOM 3826 O O . LEU A 1 504 ? 191.844 135.904 191.127 1.00 64.65 504 LEU A O 1
ATOM 3831 N N . GLY A 1 505 ? 189.940 137.054 190.811 1.00 63.79 505 GLY A N 1
ATOM 3832 C CA . GLY A 1 505 ? 189.290 136.407 191.934 1.00 59.88 505 GLY A CA 1
ATOM 3833 C C . GLY A 1 505 ? 188.948 134.961 191.648 1.00 60.74 505 GLY A C 1
ATOM 3834 O O . GLY A 1 505 ? 188.898 134.135 192.557 1.00 66.53 505 GLY A O 1
ATOM 3835 N N . GLU A 1 506 ? 188.706 134.637 190.382 1.00 61.51 506 GLU A N 1
ATOM 3836 C CA . GLU A 1 506 ? 188.436 133.253 190.023 1.00 66.84 506 GLU A CA 1
ATOM 3837 C C . GLU A 1 506 ? 189.712 132.502 189.682 1.00 68.63 506 GLU A C 1
ATOM 3838 O O . GLU A 1 506 ? 189.832 131.310 189.983 1.00 70.58 506 GLU A O 1
ATOM 3844 N N . PHE A 1 507 ? 190.676 133.175 189.052 1.00 68.13 507 PHE A N 1
ATOM 3845 C CA . PHE A 1 507 ? 191.837 132.485 188.508 1.00 69.28 507 PHE A CA 1
ATOM 3846 C C . PHE A 1 507 ? 193.146 133.176 188.867 1.00 71.83 507 PHE A C 1
ATOM 3847 O O . PHE A 1 507 ? 194.040 133.260 188.026 1.00 75.69 507 PHE A O 1
ATOM 3855 N N . GLY A 1 508 ? 193.282 133.668 190.096 1.00 71.35 508 GLY A N 1
ATOM 3856 C CA . GLY A 1 508 ? 194.557 134.218 190.516 1.00 75.58 508 GLY A CA 1
ATOM 3857 C C . GLY A 1 508 ? 195.572 133.148 190.854 1.00 83.81 508 GLY A C 1
ATOM 3858 O O . GLY A 1 508 ? 196.779 133.397 190.812 1.00 88.09 508 GLY A O 1
ATOM 3859 N N . ASN A 1 509 ? 195.101 131.950 191.202 1.00 82.40 509 ASN A N 1
ATOM 3860 C CA . ASN A 1 509 ? 195.977 130.819 191.470 1.00 84.13 509 ASN A CA 1
ATOM 3861 C C . ASN A 1 509 ? 196.727 130.332 190.243 1.00 89.40 509 ASN A C 1
ATOM 3862 O O . ASN A 1 509 ? 197.833 129.799 190.393 1.00 92.56 509 ASN A O 1
ATOM 3867 N N . LEU A 1 510 ? 196.163 130.500 189.048 1.00 86.93 510 LEU A N 1
ATOM 3868 C CA . LEU A 1 510 ? 196.815 130.084 187.816 1.00 84.51 510 LEU A CA 1
ATOM 3869 C C . LEU A 1 510 ? 198.051 130.906 187.492 1.00 84.98 510 LEU A C 1
ATOM 3870 O O . LEU A 1 510 ? 198.901 130.440 186.729 1.00 91.75 510 LEU A O 1
ATOM 3875 N N . ILE A 1 511 ? 198.169 132.115 188.041 1.00 85.63 511 ILE A N 1
ATOM 3876 C CA . ILE A 1 511 ? 199.368 132.924 187.885 1.00 90.46 511 ILE A CA 1
ATOM 3877 C C . ILE A 1 511 ? 200.003 133.289 189.216 1.00 98.94 511 ILE A C 1
ATOM 3878 O O . ILE A 1 511 ? 200.771 134.248 189.279 1.00 104.00 511 ILE A O 1
ATOM 3883 N N . ALA A 1 512 ? 199.719 132.548 190.288 1.00 94.47 512 ALA A N 1
ATOM 3884 C CA . ALA A 1 512 ? 200.344 132.852 191.570 1.00 97.76 512 ALA A CA 1
ATOM 3885 C C . ALA A 1 512 ? 201.792 132.381 191.622 1.00 107.56 512 ALA A C 1
ATOM 3886 O O . ALA A 1 512 ? 202.551 132.821 192.492 1.00 108.09 512 ALA A O 1
ATOM 3888 N N . GLY A 1 513 ? 202.192 131.492 190.707 1.00 109.30 513 GLY A N 1
ATOM 3889 C CA . GLY A 1 513 ? 203.553 130.984 190.685 1.00 115.52 513 GLY A CA 1
ATOM 3890 C C . GLY A 1 513 ? 204.601 132.016 190.324 1.00 114.85 513 GLY A C 1
ATOM 3891 O O . GLY A 1 513 ? 205.763 131.860 190.710 1.00 119.42 513 GLY A O 1
ATOM 3892 N N . ASP A 1 514 ? 204.221 133.053 189.593 1.00 116.86 514 ASP A N 1
ATOM 3893 C CA . ASP A 1 514 ? 205.129 134.151 189.295 1.00 115.94 514 ASP A CA 1
ATOM 3894 C C . ASP A 1 514 ? 205.355 134.955 190.569 1.00 117.32 514 ASP A C 1
ATOM 3895 O O . ASP A 1 514 ? 204.380 135.335 191.225 1.00 111.99 514 ASP A O 1
ATOM 3900 N N . PRO A 1 515 ? 206.601 135.201 190.975 1.00 119.45 515 PRO A N 1
ATOM 3901 C CA . PRO A 1 515 ? 206.830 136.107 192.112 1.00 118.71 515 PRO A CA 1
ATOM 3902 C C . PRO A 1 515 ? 206.470 137.553 191.821 1.00 115.70 515 PRO A C 1
ATOM 3903 O O . PRO A 1 515 ? 206.280 138.335 192.760 1.00 116.00 515 PRO A O 1
ATOM 3907 N N . ARG A 1 516 ? 206.382 137.940 190.549 1.00 117.25 516 ARG A N 1
ATOM 3908 C CA . ARG A 1 516 ? 205.852 139.251 190.206 1.00 116.44 516 ARG A CA 1
ATOM 3909 C C . ARG A 1 516 ? 204.337 139.300 190.317 1.00 111.01 516 ARG A C 1
ATOM 3910 O O . ARG A 1 516 ? 203.770 140.391 190.431 1.00 105.54 516 ARG A O 1
ATOM 3918 N N . SER A 1 517 ? 203.681 138.144 190.278 1.00 108.68 517 SER A N 1
ATOM 3919 C CA . SER A 1 517 ? 202.235 138.007 190.377 1.00 100.92 517 SER A CA 1
ATOM 3920 C C . SER A 1 517 ? 201.855 137.195 191.608 1.00 101.23 517 SER A C 1
ATOM 3921 O O . SER A 1 517 ? 200.998 136.310 191.558 1.00 98.35 517 SER A O 1
ATOM 3924 N N . SER A 1 518 ? 202.520 137.488 192.719 1.00 105.89 518 SER A N 1
ATOM 3925 C CA . SER A 1 518 ? 202.243 136.827 193.983 1.00 98.63 518 SER A CA 1
ATOM 3926 C C . SER A 1 518 ? 200.862 137.237 194.490 1.00 93.93 518 SER A C 1
ATOM 3927 O O . SER A 1 518 ? 200.386 138.326 194.151 1.00 94.20 518 SER A O 1
ATOM 3930 N N . PRO A 1 519 ? 200.174 136.369 195.270 1.00 91.52 519 PRO A N 1
ATOM 3931 C CA . PRO A 1 519 ? 198.828 136.694 195.775 1.00 92.09 519 PRO A CA 1
ATOM 3932 C C . PRO A 1 519 ? 198.694 137.978 196.579 1.00 89.50 519 PRO A C 1
ATOM 3933 O O . PRO A 1 519 ? 197.651 138.636 196.540 1.00 89.93 519 PRO A O 1
ATOM 3937 N N . LEU A 1 520 ? 199.741 138.351 197.302 1.00 87.37 520 LEU A N 1
ATOM 3938 C CA . LEU A 1 520 ? 199.701 139.603 198.042 1.00 89.37 520 LEU A CA 1
ATOM 3939 C C . LEU A 1 520 ? 199.844 140.797 197.107 1.00 89.92 520 LEU A C 1
ATOM 3940 O O . LEU A 1 520 ? 199.427 141.910 197.443 1.00 91.39 520 LEU A O 1
ATOM 3945 N N . ILE A 1 521 ? 200.439 140.586 195.933 1.00 91.79 521 ILE A N 1
ATOM 3946 C CA . ILE A 1 521 ? 200.578 141.662 194.956 1.00 92.45 521 ILE A CA 1
ATOM 3947 C C . ILE A 1 521 ? 199.289 141.834 194.156 1.00 89.83 521 ILE A C 1
ATOM 3948 O O . ILE A 1 521 ? 198.880 142.963 193.849 1.00 87.06 521 ILE A O 1
ATOM 3953 N N . GLN A 1 522 ? 198.607 140.725 193.852 1.00 89.58 522 GLN A N 1
ATOM 3954 C CA . GLN A 1 522 ? 197.317 140.789 193.169 1.00 82.47 522 GLN A CA 1
ATOM 3955 C C . GLN A 1 522 ? 196.280 141.525 194.007 1.00 81.62 522 GLN A C 1
ATOM 3956 O O . GLN A 1 522 ? 195.490 142.311 193.477 1.00 81.92 522 GLN A O 1
ATOM 3962 N N . PHE A 1 523 ? 196.285 141.296 195.324 1.00 83.37 523 PHE A N 1
ATOM 3963 C CA . PHE A 1 523 ? 195.386 142.022 196.214 1.00 79.19 523 PHE A CA 1
ATOM 3964 C C . PHE A 1 523 ? 195.734 143.502 196.261 1.00 81.57 523 PHE A C 1
ATOM 3965 O O . PHE A 1 523 ? 194.845 144.359 196.256 1.00 82.87 523 PHE A O 1
ATOM 3973 N N . ASN A 1 524 ? 197.026 143.820 196.323 1.00 81.05 524 ASN A N 1
ATOM 3974 C CA . ASN A 1 524 ? 197.426 145.217 196.421 1.00 84.57 524 ASN A CA 1
ATOM 3975 C C . ASN A 1 524 ? 197.225 145.939 195.103 1.00 83.24 524 ASN A C 1
ATOM 3976 O O . ASN A 1 524 ? 197.089 147.166 195.074 1.00 82.69 524 ASN A O 1
ATOM 3981 N N . LEU A 1 525 ? 197.214 145.195 194.000 1.00 83.28 525 LEU A N 1
ATOM 3982 C CA . LEU A 1 525 ? 196.938 145.812 192.711 1.00 84.21 525 LEU A CA 1
ATOM 3983 C C . LEU A 1 525 ? 195.466 146.170 192.596 1.00 81.55 525 LEU A C 1
ATOM 3984 O O . LEU A 1 525 ? 195.113 147.234 192.078 1.00 83.77 525 LEU A O 1
ATOM 3989 N N . LEU A 1 526 ? 194.592 145.296 193.095 1.00 78.08 526 LEU A N 1
ATOM 3990 C CA . LEU A 1 526 ? 193.165 145.581 193.056 1.00 74.89 526 LEU A CA 1
ATOM 3991 C C . LEU A 1 526 ? 192.795 146.667 194.051 1.00 77.75 526 LEU A C 1
ATOM 3992 O O . LEU A 1 526 ? 192.038 147.587 193.722 1.00 78.64 526 LEU A O 1
ATOM 3997 N N . HIS A 1 527 ? 193.339 146.594 195.266 1.00 81.11 527 HIS A N 1
ATOM 3998 C CA . HIS A 1 527 ? 192.906 147.512 196.309 1.00 80.06 527 HIS A CA 1
ATOM 3999 C C . HIS A 1 527 ? 193.494 148.902 196.110 1.00 80.40 527 HIS A C 1
ATOM 4000 O O . HIS A 1 527 ? 192.972 149.878 196.660 1.00 83.92 527 HIS A O 1
ATOM 4007 N N . SER A 1 528 ? 194.543 149.022 195.294 1.00 81.70 528 SER A N 1
ATOM 4008 C CA . SER A 1 528 ? 194.995 150.340 194.867 1.00 84.18 528 SER A CA 1
ATOM 4009 C C . SER A 1 528 ? 193.960 151.022 193.986 1.00 84.25 528 SER A C 1
ATOM 4010 O O . SER A 1 528 ? 193.928 152.254 193.899 1.00 86.23 528 SER A O 1
ATOM 4013 N N . LYS A 1 529 ? 193.107 150.242 193.332 1.00 81.95 529 LYS A N 1
ATOM 4014 C CA . LYS A 1 529 ? 192.032 150.770 192.517 1.00 82.15 529 LYS A CA 1
ATOM 4015 C C . LYS A 1 529 ? 190.663 150.511 193.125 1.00 85.81 529 LYS A C 1
ATOM 4016 O O . LYS A 1 529 ? 189.653 150.728 192.452 1.00 89.10 529 LYS A O 1
ATOM 4022 N N . PHE A 1 530 ? 190.606 150.047 194.378 1.00 83.76 530 PHE A N 1
ATOM 4023 C CA . PHE A 1 530 ? 189.317 149.896 195.046 1.00 81.51 530 PHE A CA 1
ATOM 4024 C C . PHE A 1 530 ? 188.693 151.250 195.333 1.00 83.40 530 PHE A C 1
ATOM 4025 O O . PHE A 1 530 ? 187.469 151.391 195.345 1.00 83.19 530 PHE A O 1
ATOM 4033 N N . HIS A 1 531 ? 189.508 152.250 195.606 1.00 88.22 531 HIS A N 1
ATOM 4034 C CA . HIS A 1 531 ? 188.966 153.592 195.622 1.00 90.93 531 HIS A CA 1
ATOM 4035 C C . HIS A 1 531 ? 189.071 154.178 194.223 1.00 95.51 531 HIS A C 1
ATOM 4036 O O . HIS A 1 531 ? 189.596 153.546 193.302 1.00 92.18 531 HIS A O 1
ATOM 4043 N N . LEU A 1 532 ? 188.528 155.390 194.075 1.00 98.34 532 LEU A N 1
ATOM 4044 C CA . LEU A 1 532 ? 188.507 156.150 192.819 1.00 103.04 532 LEU A CA 1
ATOM 4045 C C . LEU A 1 532 ? 187.764 155.392 191.720 1.00 99.50 532 LEU A C 1
ATOM 4046 O O . LEU A 1 532 ? 188.089 155.502 190.537 1.00 102.86 532 LEU A O 1
ATOM 4051 N N . CYS A 1 533 ? 186.758 154.615 192.112 1.00 93.15 533 CYS A N 1
ATOM 4052 C CA . CYS A 1 533 ? 185.925 153.898 191.160 1.00 85.51 533 CYS A CA 1
ATOM 4053 C C . CYS A 1 533 ? 184.492 153.928 191.668 1.00 79.44 533 CYS A C 1
ATOM 4054 O O . CYS A 1 533 ? 184.205 154.456 192.744 1.00 79.91 533 CYS A O 1
ATOM 4057 N N . SER A 1 534 ? 183.589 153.351 190.886 1.00 74.18 534 SER A N 1
ATOM 4058 C CA . SER A 1 534 ? 182.174 153.578 191.120 1.00 69.03 534 SER A CA 1
ATOM 4059 C C . SER A 1 534 ? 181.640 152.662 192.211 1.00 66.64 534 SER A C 1
ATOM 4060 O O . SER A 1 534 ? 182.353 151.838 192.785 1.00 69.29 534 SER A O 1
ATOM 4063 N N . VAL A 1 535 ? 180.349 152.819 192.481 1.00 63.82 535 VAL A N 1
ATOM 4064 C CA . VAL A 1 535 ? 179.723 152.048 193.551 1.00 61.70 535 VAL A CA 1
ATOM 4065 C C . VAL A 1 535 ? 179.513 150.583 193.184 1.00 60.24 535 VAL A C 1
ATOM 4066 O O . VAL A 1 535 ? 179.854 149.716 194.007 1.00 65.05 535 VAL A O 1
ATOM 4070 N N . PRO A 1 536 ? 178.999 150.215 191.988 1.00 57.40 536 PRO A N 1
ATOM 4071 C CA . PRO A 1 536 ? 178.980 148.775 191.669 1.00 58.55 536 PRO A CA 1
ATOM 4072 C C . PRO A 1 536 ? 180.350 148.202 191.357 1.00 62.19 536 PRO A C 1
ATOM 4073 O O . PRO A 1 536 ? 180.506 146.977 191.309 1.00 62.47 536 PRO A O 1
ATOM 4077 N N . THR A 1 537 ? 181.348 149.054 191.123 1.00 60.81 537 THR A N 1
ATOM 4078 C CA . THR A 1 537 ? 182.705 148.565 190.927 1.00 55.42 537 THR A CA 1
ATOM 4079 C C . THR A 1 537 ? 183.315 148.137 192.252 1.00 58.19 537 THR A C 1
ATOM 4080 O O . THR A 1 537 ? 184.020 147.125 192.327 1.00 60.92 537 THR A O 1
ATOM 4084 N N . ARG A 1 538 ? 183.047 148.901 193.313 1.00 58.20 538 ARG A N 1
ATOM 4085 C CA . ARG A 1 538 ? 183.521 148.525 194.639 1.00 56.49 538 ARG A CA 1
ATOM 4086 C C . ARG A 1 538 ? 182.811 147.287 195.146 1.00 54.46 538 ARG A C 1
ATOM 4087 O O . ARG A 1 538 ? 183.396 146.486 195.878 1.00 61.88 538 ARG A O 1
ATOM 4095 N N . ALA A 1 539 ? 181.551 147.109 194.760 1.00 52.30 539 ALA A N 1
ATOM 4096 C CA . ALA A 1 539 ? 180.796 145.954 195.222 1.00 49.89 539 ALA A CA 1
ATOM 4097 C C . ALA A 1 539 ? 181.251 144.684 194.530 1.00 53.45 539 ALA A C 1
ATOM 4098 O O . ALA A 1 539 ? 181.062 143.583 195.053 1.00 59.45 539 ALA A O 1
ATOM 4100 N N . LEU A 1 540 ? 181.841 144.806 193.345 1.00 52.90 540 LEU A N 1
ATOM 4101 C CA . LEU A 1 540 ? 182.371 143.621 192.684 1.00 51.95 540 LEU A CA 1
ATOM 4102 C C . LEU A 1 540 ? 183.742 143.257 193.234 1.00 54.55 540 LEU A C 1
ATOM 4103 O O . LEU A 1 540 ? 184.104 142.078 193.295 1.00 59.64 540 LEU A O 1
ATOM 4108 N N . LEU A 1 541 ? 184.512 144.253 193.664 1.00 54.16 541 LEU A N 1
ATOM 4109 C CA . LEU A 1 541 ? 185.833 143.967 194.203 1.00 53.71 541 LEU A CA 1
ATOM 4110 C C . LEU A 1 541 ? 185.743 143.363 195.595 1.00 58.26 541 LEU A C 1
ATOM 4111 O O . LEU A 1 541 ? 186.655 142.650 196.026 1.00 66.91 541 LEU A O 1
ATOM 4116 N N . LEU A 1 542 ? 184.653 143.631 196.313 1.00 54.55 542 LEU A N 1
ATOM 4117 C CA . LEU A 1 542 ? 184.448 142.958 197.588 1.00 53.67 542 LEU A CA 1
ATOM 4118 C C . LEU A 1 542 ? 184.172 141.481 197.381 1.00 54.04 542 LEU A C 1
ATOM 4119 O O . LEU A 1 542 ? 184.503 140.657 198.237 1.00 62.31 542 LEU A O 1
ATOM 4124 N N . SER A 1 543 ? 183.564 141.128 196.247 1.00 52.37 543 SER A N 1
ATOM 4125 C CA . SER A 1 543 ? 183.208 139.741 195.986 1.00 54.35 543 SER A CA 1
ATOM 4126 C C . SER A 1 543 ? 184.433 138.878 195.736 1.00 61.65 543 SER A C 1
ATOM 4127 O O . SER A 1 543 ? 184.380 137.661 195.930 1.00 65.23 543 SER A O 1
ATOM 4130 N N . THR A 1 544 ? 185.536 139.482 195.299 1.00 59.31 544 THR A N 1
ATOM 4131 C CA . THR A 1 544 ? 186.722 138.696 194.993 1.00 57.64 544 THR A CA 1
ATOM 4132 C C . THR A 1 544 ? 187.728 138.736 196.131 1.00 63.44 544 THR A C 1
ATOM 4133 O O . THR A 1 544 ? 188.617 137.881 196.194 1.00 67.63 544 THR A O 1
ATOM 4137 N N . TYR A 1 545 ? 187.603 139.717 197.030 1.00 63.70 545 TYR A N 1
ATOM 4138 C CA . TYR A 1 545 ? 188.392 139.726 198.258 1.00 59.52 545 TYR A CA 1
ATOM 4139 C C . TYR A 1 545 ? 188.089 138.511 199.117 1.00 62.90 545 TYR A C 1
ATOM 4140 O O . TYR A 1 545 ? 188.989 137.957 199.753 1.00 76.36 545 TYR A O 1
ATOM 4149 N N . ILE A 1 546 ? 186.831 138.081 199.153 1.00 59.82 546 ILE A N 1
ATOM 4150 C CA . ILE A 1 546 ? 186.521 136.882 199.910 1.00 62.50 546 ILE A CA 1
ATOM 4151 C C . ILE A 1 546 ? 186.943 135.644 199.129 1.00 69.05 546 ILE A C 1
ATOM 4152 O O . ILE A 1 546 ? 187.160 134.576 199.711 1.00 79.41 546 ILE A O 1
ATOM 4157 N N . LYS A 1 547 ? 187.119 135.766 197.814 1.00 65.93 547 LYS A N 1
ATOM 4158 C CA . LYS A 1 547 ? 187.638 134.640 197.048 1.00 67.64 547 LYS A CA 1
ATOM 4159 C C . LYS A 1 547 ? 189.139 134.497 197.242 1.00 71.85 547 LYS A C 1
ATOM 4160 O O . LYS A 1 547 ? 189.697 133.410 197.059 1.00 79.73 547 LYS A O 1
ATOM 4166 N N . PHE A 1 548 ? 189.814 135.588 197.605 1.00 70.96 548 PHE A N 1
ATOM 4167 C CA . PHE A 1 548 ? 191.214 135.480 197.990 1.00 71.32 548 PHE A CA 1
ATOM 4168 C C . PHE A 1 548 ? 191.360 134.886 199.381 1.00 78.06 548 PHE A C 1
ATOM 4169 O O . PHE A 1 548 ? 192.410 134.332 199.706 1.00 82.95 548 PHE A O 1
ATOM 4177 N N . VAL A 1 549 ? 190.327 134.988 200.212 1.00 75.06 549 VAL A N 1
ATOM 4178 C CA . VAL A 1 549 ? 190.358 134.316 201.505 1.00 75.02 549 VAL A CA 1
ATOM 4179 C C . VAL A 1 549 ? 190.223 132.813 201.315 1.00 76.38 549 VAL A C 1
ATOM 4180 O O . VAL A 1 549 ? 190.897 132.021 201.983 1.00 88.42 549 VAL A O 1
ATOM 4184 N N . ASN A 1 550 ? 189.386 132.398 200.370 1.00 74.89 550 ASN A N 1
ATOM 4185 C CA . ASN A 1 550 ? 189.171 130.976 200.140 1.00 81.18 550 ASN A CA 1
ATOM 4186 C C . ASN A 1 550 ? 190.366 130.341 199.434 1.00 86.67 550 ASN A C 1
ATOM 4187 O O . ASN A 1 550 ? 190.763 129.217 199.757 1.00 91.73 550 ASN A O 1
ATOM 4192 N N . LEU A 1 551 ? 190.955 131.045 198.466 1.00 88.18 551 LEU A N 1
ATOM 4193 C CA . LEU A 1 551 ? 192.025 130.445 197.672 1.00 86.65 551 LEU A CA 1
ATOM 4194 C C . LEU A 1 551 ? 193.389 130.639 198.313 1.00 87.91 551 LEU A C 1
ATOM 4195 O O . LEU A 1 551 ? 194.253 129.762 198.220 1.00 90.18 551 LEU A O 1
ATOM 4200 N N . PHE A 1 552 ? 193.615 131.789 198.937 1.00 86.38 552 PHE A N 1
ATOM 4201 C CA . PHE A 1 552 ? 194.948 132.224 199.351 1.00 91.73 552 PHE A CA 1
ATOM 4202 C C . PHE A 1 552 ? 194.939 132.462 200.854 1.00 92.22 552 PHE A C 1
ATOM 4203 O O . PHE A 1 552 ? 194.669 133.581 201.309 1.00 94.67 552 PHE A O 1
ATOM 4211 N N . PRO A 1 553 ? 195.240 131.435 201.656 1.00 93.99 553 PRO A N 1
ATOM 4212 C CA . PRO A 1 553 ? 195.154 131.600 203.119 1.00 96.54 553 PRO A CA 1
ATOM 4213 C C . PRO A 1 553 ? 196.211 132.521 203.711 1.00 93.77 553 PRO A C 1
ATOM 4214 O O . PRO A 1 553 ? 196.032 133.030 204.822 1.00 92.50 553 PRO A O 1
ATOM 4218 N N . GLU A 1 554 ? 197.301 132.768 202.987 1.00 95.61 554 GLU A N 1
ATOM 4219 C CA . GLU A 1 554 ? 198.369 133.623 203.485 1.00 96.65 554 GLU A CA 1
ATOM 4220 C C . GLU A 1 554 ? 198.108 135.106 203.257 1.00 97.30 554 GLU A C 1
ATOM 4221 O O . GLU A 1 554 ? 198.994 135.920 203.537 1.00 95.78 554 GLU A O 1
ATOM 4227 N N . VAL A 1 555 ? 196.933 135.473 202.755 1.00 94.94 555 VAL A N 1
ATOM 4228 C CA . VAL A 1 555 ? 196.604 136.859 202.448 1.00 95.10 555 VAL A CA 1
ATOM 4229 C C . VAL A 1 555 ? 195.534 137.287 203.447 1.00 96.14 555 VAL A C 1
ATOM 4230 O O . VAL A 1 555 ? 195.286 138.482 203.654 1.00 95.67 555 VAL A O 1
ATOM 4234 N N . LYS A 1 556 ? 194.957 136.293 204.128 1.00 96.51 556 LYS A N 1
ATOM 4235 C CA . LYS A 1 556 ? 193.758 136.390 204.958 1.00 93.60 556 LYS A CA 1
ATOM 4236 C C . LYS A 1 556 ? 193.820 137.462 206.041 1.00 94.04 556 LYS A C 1
ATOM 4237 O O . LYS A 1 556 ? 192.812 138.107 206.332 1.00 97.31 556 LYS A O 1
ATOM 4243 N N . ALA A 1 557 ? 194.999 137.690 206.616 1.00 93.66 557 ALA A N 1
ATOM 4244 C CA . ALA A 1 557 ? 195.128 138.746 207.614 1.00 97.20 557 ALA A CA 1
ATOM 4245 C C . ALA A 1 557 ? 195.070 140.124 206.971 1.00 98.11 557 ALA A C 1
ATOM 4246 O O . ALA A 1 557 ? 194.596 141.087 207.585 1.00 98.30 557 ALA A O 1
ATOM 4248 N N . THR A 1 558 ? 195.551 140.239 205.734 1.00 96.23 558 THR A N 1
ATOM 4249 C CA . THR A 1 558 ? 195.617 141.539 205.081 1.00 98.00 558 THR A CA 1
ATOM 4250 C C . THR A 1 558 ? 194.286 141.943 204.472 1.00 98.68 558 THR A C 1
ATOM 4251 O O . THR A 1 558 ? 194.136 143.088 204.036 1.00 101.96 558 THR A O 1
ATOM 4255 N N . ILE A 1 559 ? 193.332 141.017 204.396 1.00 94.36 559 ILE A N 1
ATOM 4256 C CA . ILE A 1 559 ? 192.031 141.324 203.811 1.00 90.48 559 ILE A CA 1
ATOM 4257 C C . ILE A 1 559 ? 191.037 141.706 204.897 1.00 90.53 559 ILE A C 1
ATOM 4258 O O . ILE A 1 559 ? 190.198 142.596 204.710 1.00 89.14 559 ILE A O 1
ATOM 4263 N N . GLN A 1 560 ? 191.133 141.053 206.059 1.00 94.65 560 GLN A N 1
ATOM 4264 C CA . GLN A 1 560 ? 190.092 141.184 207.073 1.00 92.05 560 GLN A CA 1
ATOM 4265 C C . GLN A 1 560 ? 190.105 142.554 207.730 1.00 95.77 560 GLN A C 1
ATOM 4266 O O . GLN A 1 560 ? 189.051 143.066 208.120 1.00 95.43 560 GLN A O 1
ATOM 4272 N N . ASP A 1 561 ? 191.282 143.168 207.855 1.00 98.66 561 ASP A N 1
ATOM 4273 C CA . ASP A 1 561 ? 191.338 144.527 208.383 1.00 100.47 561 ASP A CA 1
ATOM 4274 C C . ASP A 1 561 ? 190.767 145.525 207.387 1.00 97.92 561 ASP A C 1
ATOM 4275 O O . ASP A 1 561 ? 190.218 146.562 207.776 1.00 97.50 561 ASP A O 1
ATOM 4280 N N . VAL A 1 562 ? 190.897 145.227 206.095 1.00 96.72 562 VAL A N 1
ATOM 4281 C CA . VAL A 1 562 ? 190.256 146.037 205.067 1.00 95.16 562 VAL A CA 1
ATOM 4282 C C . VAL A 1 562 ? 188.742 145.887 205.151 1.00 93.51 562 VAL A C 1
ATOM 4283 O O . VAL A 1 562 ? 187.995 146.866 205.050 1.00 90.73 562 VAL A O 1
ATOM 4287 N N . LEU A 1 563 ? 188.272 144.659 205.377 1.00 92.27 563 LEU A N 1
ATOM 4288 C CA . LEU A 1 563 ? 186.841 144.422 205.520 1.00 90.10 563 LEU A CA 1
ATOM 4289 C C . LEU A 1 563 ? 186.296 145.011 206.813 1.00 91.73 563 LEU A C 1
ATOM 4290 O O . LEU A 1 563 ? 185.222 145.620 206.805 1.00 92.98 563 LEU A O 1
ATOM 4295 N N . ARG A 1 564 ? 187.015 144.865 207.930 1.00 99.42 564 ARG A N 1
ATOM 4296 C CA . ARG A 1 564 ? 186.488 145.376 209.191 1.00 93.90 564 ARG A CA 1
ATOM 4297 C C . ARG A 1 564 ? 186.775 146.852 209.402 1.00 93.07 564 ARG A C 1
ATOM 4298 O O . ARG A 1 564 ? 186.463 147.377 210.476 1.00 95.54 564 ARG A O 1
ATOM 4306 N N . SER A 1 565 ? 187.353 147.530 208.418 1.00 93.44 565 SER A N 1
ATOM 4307 C CA . SER A 1 565 ? 187.593 148.957 208.538 1.00 91.90 565 SER A CA 1
ATOM 4308 C C . SER A 1 565 ? 186.278 149.719 208.517 1.00 89.22 565 SER A C 1
ATOM 4309 O O . SER A 1 565 ? 185.252 149.213 208.059 1.00 92.02 565 SER A O 1
ATOM 4312 N N . ASP A 1 566 ? 186.316 150.948 209.024 1.00 90.56 566 ASP A N 1
ATOM 4313 C CA . ASP A 1 566 ? 185.120 151.774 209.081 1.00 88.10 566 ASP A CA 1
ATOM 4314 C C . ASP A 1 566 ? 184.675 152.262 207.711 1.00 89.96 566 ASP A C 1
ATOM 4315 O O . ASP A 1 566 ? 183.523 152.672 207.557 1.00 90.58 566 ASP A O 1
ATOM 4320 N N . SER A 1 567 ? 185.557 152.232 206.715 1.00 89.33 567 SER A N 1
ATOM 4321 C CA . SER A 1 567 ? 185.176 152.697 205.390 1.00 91.05 567 SER A CA 1
ATOM 4322 C C . SER A 1 567 ? 184.381 151.652 204.620 1.00 85.80 567 SER A C 1
ATOM 4323 O O . SER A 1 567 ? 183.858 151.955 203.544 1.00 84.99 567 SER A O 1
ATOM 4326 N N . GLN A 1 568 ? 184.276 150.437 205.145 1.00 84.95 568 GLN A N 1
ATOM 4327 C CA . GLN A 1 568 ? 183.496 149.374 204.529 1.00 79.18 568 GLN A CA 1
ATOM 4328 C C . GLN A 1 568 ? 182.358 148.876 205.404 1.00 80.42 568 GLN A C 1
ATOM 4329 O O . GLN A 1 568 ? 181.354 148.398 204.879 1.00 79.25 568 GLN A O 1
ATOM 4335 N N . LEU A 1 569 ? 182.489 148.963 206.729 1.00 83.26 569 LEU A N 1
ATOM 4336 C CA . LEU A 1 569 ? 181.384 148.589 207.605 1.00 81.11 569 LEU A CA 1
ATOM 4337 C C . LEU A 1 569 ? 180.411 149.740 207.800 1.00 78.13 569 LEU A C 1
ATOM 4338 O O . LEU A 1 569 ? 179.196 149.527 207.832 1.00 77.25 569 LEU A O 1
ATOM 4343 N N . LYS A 1 570 ? 180.921 150.954 207.939 1.00 77.18 570 LYS A N 1
ATOM 4344 C CA . LYS A 1 570 ? 180.121 152.155 208.133 1.00 76.20 570 LYS A CA 1
ATOM 4345 C C . LYS A 1 570 ? 179.970 152.866 206.785 1.00 78.53 570 LYS A C 1
ATOM 4346 O O . LYS A 1 570 ? 179.891 154.087 206.679 1.00 82.18 570 LYS A O 1
ATOM 4352 N N . ASN A 1 571 ? 179.913 152.086 205.714 1.00 79.11 571 ASN A N 1
ATOM 4353 C CA . ASN A 1 571 ? 179.773 152.677 204.394 1.00 75.76 571 ASN A CA 1
ATOM 4354 C C . ASN A 1 571 ? 178.321 153.070 204.164 1.00 73.08 571 ASN A C 1
ATOM 4355 O O . ASN A 1 571 ? 177.396 152.373 204.588 1.00 70.04 571 ASN A O 1
ATOM 4360 N N . ALA A 1 572 ? 178.131 154.202 203.484 1.00 70.83 572 ALA A N 1
ATOM 4361 C CA . ALA A 1 572 ? 176.812 154.817 203.419 1.00 68.38 572 ALA A CA 1
ATOM 4362 C C . ALA A 1 572 ? 175.880 154.073 202.479 1.00 70.17 572 ALA A C 1
ATOM 4363 O O . ALA A 1 572 ? 174.658 154.204 202.597 1.00 70.56 572 ALA A O 1
ATOM 4365 N N . ASP A 1 573 ? 176.421 153.301 201.540 1.00 70.07 573 ASP A N 1
ATOM 4366 C CA . ASP A 1 573 ? 175.564 152.485 200.695 1.00 64.27 573 ASP A CA 1
ATOM 4367 C C . ASP A 1 573 ? 175.086 151.272 201.473 1.00 62.95 573 ASP A C 1
ATOM 4368 O O . ASP A 1 573 ? 175.797 150.745 202.331 1.00 67.90 573 ASP A O 1
ATOM 4373 N N . VAL A 1 574 ? 173.875 150.828 201.155 1.00 60.06 574 VAL A N 1
ATOM 4374 C CA . VAL A 1 574 ? 173.349 149.607 201.744 1.00 56.62 574 VAL A CA 1
ATOM 4375 C C . VAL A 1 574 ? 174.087 148.399 201.194 1.00 59.44 574 VAL A C 1
ATOM 4376 O O . VAL A 1 574 ? 174.515 147.513 201.942 1.00 65.39 574 VAL A O 1
ATOM 4380 N N . GLU A 1 575 ? 174.259 148.355 199.875 1.00 61.61 575 GLU A N 1
ATOM 4381 C CA . GLU A 1 575 ? 174.780 147.153 199.238 1.00 57.76 575 GLU A CA 1
ATOM 4382 C C . GLU A 1 575 ? 176.273 146.995 199.475 1.00 60.23 575 GLU A C 1
ATOM 4383 O O . GLU A 1 575 ? 176.773 145.871 199.576 1.00 69.20 575 GLU A O 1
ATOM 4389 N N . LEU A 1 576 ? 177.001 148.102 199.593 1.00 59.46 576 LEU A N 1
ATOM 4390 C CA . LEU A 1 576 ? 178.406 148.004 199.965 1.00 57.91 576 LEU A CA 1
ATOM 4391 C C . LEU A 1 576 ? 178.565 147.564 201.413 1.00 59.12 576 LEU A C 1
ATOM 4392 O O . LEU A 1 576 ? 179.551 146.912 201.762 1.00 61.22 576 LEU A O 1
ATOM 4397 N N . GLN A 1 577 ? 177.602 147.901 202.268 1.00 61.17 577 GLN A N 1
ATOM 4398 C CA . GLN A 1 577 ? 177.691 147.489 203.661 1.00 61.07 577 GLN A CA 1
ATOM 4399 C C . GLN A 1 577 ? 177.285 146.038 203.830 1.00 57.75 577 GLN A C 1
ATOM 4400 O O . GLN A 1 577 ? 177.974 145.270 204.505 1.00 62.19 577 GLN A O 1
ATOM 4406 N N . GLN A 1 578 ? 176.166 145.648 203.212 1.00 57.69 578 GLN A N 1
ATOM 4407 C CA . GLN A 1 578 ? 175.627 144.299 203.357 1.00 58.55 578 GLN A CA 1
ATOM 4408 C C . GLN A 1 578 ? 176.585 143.259 202.801 1.00 58.60 578 GLN A C 1
ATOM 4409 O O . GLN A 1 578 ? 176.663 142.133 203.297 1.00 63.72 578 GLN A O 1
ATOM 4415 N N . ARG A 1 579 ? 177.358 143.638 201.790 1.00 61.80 579 ARG A N 1
ATOM 4416 C CA . ARG A 1 579 ? 178.296 142.700 201.195 1.00 58.45 579 ARG A CA 1
ATOM 4417 C C . ARG A 1 579 ? 179.597 142.651 201.985 1.00 58.65 579 ARG A C 1
ATOM 4418 O O . ARG A 1 579 ? 180.274 141.619 202.017 1.00 62.50 579 ARG A O 1
ATOM 4426 N N . ALA A 1 580 ? 179.947 143.744 202.660 1.00 60.18 580 ALA A N 1
ATOM 4427 C CA . ALA A 1 580 ? 181.183 143.755 203.431 1.00 57.83 580 ALA A CA 1
ATOM 4428 C C . ALA A 1 580 ? 181.006 143.051 204.766 1.00 61.35 580 ALA A C 1
ATOM 4429 O O . ALA A 1 580 ? 181.942 142.426 205.273 1.00 69.74 580 ALA A O 1
ATOM 4431 N N . VAL A 1 581 ? 179.819 143.153 205.359 1.00 61.54 581 VAL A N 1
ATOM 4432 C CA . VAL A 1 581 ? 179.587 142.550 206.665 1.00 56.87 581 VAL A CA 1
ATOM 4433 C C . VAL A 1 581 ? 179.472 141.037 206.542 1.00 61.06 581 VAL A C 1
ATOM 4434 O O . VAL A 1 581 ? 180.001 140.296 207.378 1.00 72.84 581 VAL A O 1
ATOM 4438 N N . GLU A 1 582 ? 178.813 140.554 205.483 1.00 57.74 582 GLU A N 1
ATOM 4439 C CA . GLU A 1 582 ? 178.673 139.114 205.283 1.00 60.44 582 GLU A CA 1
ATOM 4440 C C . GLU A 1 582 ? 180.015 138.448 205.024 1.00 69.98 582 GLU A C 1
ATOM 4441 O O . GLU A 1 582 ? 180.230 137.295 205.411 1.00 77.52 582 GLU A O 1
ATOM 4447 N N . TYR A 1 583 ? 180.931 139.155 204.372 1.00 67.68 583 TYR A N 1
ATOM 4448 C CA . TYR A 1 583 ? 182.198 138.531 204.021 1.00 67.64 583 TYR A CA 1
ATOM 4449 C C . TYR A 1 583 ? 183.154 138.527 205.197 1.00 73.51 583 TYR A C 1
ATOM 4450 O O . TYR A 1 583 ? 184.045 137.678 205.274 1.00 83.80 583 TYR A O 1
ATOM 4459 N N . LEU A 1 584 ? 182.990 139.468 206.122 1.00 75.05 584 LEU A N 1
ATOM 4460 C CA . LEU A 1 584 ? 183.783 139.441 207.342 1.00 76.99 584 LEU A CA 1
ATOM 4461 C C . LEU A 1 584 ? 183.374 138.266 208.213 1.00 77.45 584 LEU A C 1
ATOM 4462 O O . LEU A 1 584 ? 184.193 137.697 208.940 1.00 88.30 584 LEU A O 1
ATOM 4467 N N . ARG A 1 585 ? 182.110 137.866 208.122 1.00 80.68 585 ARG A N 1
ATOM 4468 C CA . ARG A 1 585 ? 181.642 136.744 208.916 1.00 83.35 585 ARG A CA 1
ATOM 4469 C C . ARG A 1 585 ? 181.878 135.422 208.208 1.00 82.87 585 ARG A C 1
ATOM 4470 O O . ARG A 1 585 ? 181.860 134.369 208.850 1.00 95.19 585 ARG A O 1
ATOM 4478 N N . LEU A 1 586 ? 182.098 135.445 206.896 1.00 81.91 586 LEU A N 1
ATOM 4479 C CA . LEU A 1 586 ? 182.533 134.227 206.224 1.00 85.94 586 LEU A CA 1
ATOM 4480 C C . LEU A 1 586 ? 183.997 133.942 206.498 1.00 89.52 586 LEU A C 1
ATOM 4481 O O . LEU A 1 586 ? 184.423 132.783 206.502 1.00 99.44 586 LEU A O 1
ATOM 4486 N N . SER A 1 587 ? 184.786 134.985 206.722 1.00 88.33 587 SER A N 1
ATOM 4487 C CA . SER A 1 587 ? 186.210 134.794 206.923 1.00 90.98 587 SER A CA 1
ATOM 4488 C C . SER A 1 587 ? 186.544 134.346 208.335 1.00 98.41 587 SER A C 1
ATOM 4489 O O . SER A 1 587 ? 187.464 133.544 208.512 1.00 99.75 587 SER A O 1
ATOM 4492 N N . THR A 1 588 ? 185.806 134.813 209.339 1.00 100.43 588 THR A N 1
ATOM 4493 C CA . THR A 1 588 ? 186.057 134.388 210.708 1.00 100.72 588 THR A CA 1
ATOM 4494 C C . THR A 1 588 ? 185.407 133.058 211.038 1.00 104.67 588 THR A C 1
ATOM 4495 O O . THR A 1 588 ? 186.083 132.159 211.545 1.00 110.76 588 THR A O 1
ATOM 4499 N N . VAL A 1 589 ? 184.123 132.907 210.741 1.00 106.75 589 VAL A N 1
ATOM 4500 C CA . VAL A 1 589 ? 183.409 131.672 211.000 1.00 112.69 589 VAL A CA 1
ATOM 4501 C C . VAL A 1 589 ? 183.703 130.648 209.913 1.00 116.40 589 VAL A C 1
ATOM 4502 O O . VAL A 1 589 ? 184.812 130.128 209.822 1.00 106.50 589 VAL A O 1
ATOM 4506 N N . LYS B 2 5 ? 191.460 185.425 143.605 1.00 71.56 5 LYS B N 1
ATOM 4507 C CA . LYS B 2 5 ? 192.081 185.650 142.307 1.00 69.87 5 LYS B CA 1
ATOM 4508 C C . LYS B 2 5 ? 191.077 186.337 141.391 1.00 65.59 5 LYS B C 1
ATOM 4509 O O . LYS B 2 5 ? 191.451 187.030 140.448 1.00 64.47 5 LYS B O 1
ATOM 4511 N N . TYR B 2 6 ? 189.794 186.140 141.676 1.00 57.23 6 TYR B N 1
ATOM 4512 C CA . TYR B 2 6 ? 188.730 186.718 140.870 1.00 53.21 6 TYR B CA 1
ATOM 4513 C C . TYR B 2 6 ? 188.057 187.907 141.530 1.00 54.40 6 TYR B C 1
ATOM 4514 O O . TYR B 2 6 ? 187.834 188.928 140.871 1.00 57.94 6 TYR B O 1
ATOM 4523 N N . PHE B 2 7 ? 187.729 187.817 142.812 1.00 47.45 7 PHE B N 1
ATOM 4524 C CA . PHE B 2 7 ? 187.082 188.914 143.516 1.00 46.67 7 PHE B CA 1
ATOM 4525 C C . PHE B 2 7 ? 188.069 189.787 144.265 1.00 52.33 7 PHE B C 1
ATOM 4526 O O . PHE B 2 7 ? 187.679 190.511 145.185 1.00 54.70 7 PHE B O 1
ATOM 4534 N N . THR B 2 8 ? 189.340 189.723 143.899 1.00 57.33 8 THR B N 1
ATOM 4535 C CA . THR B 2 8 ? 190.354 190.646 144.369 1.00 58.92 8 THR B CA 1
ATOM 4536 C C . THR B 2 8 ? 190.797 191.506 143.200 1.00 63.88 8 THR B C 1
ATOM 4537 O O . THR B 2 8 ? 191.457 191.034 142.274 1.00 68.23 8 THR B O 1
ATOM 4541 N N . THR B 2 9 ? 190.420 192.777 143.243 1.00 70.58 9 THR B N 1
ATOM 4542 C CA . THR B 2 9 ? 190.644 193.629 142.086 1.00 78.90 9 THR B CA 1
ATOM 4543 C C . THR B 2 9 ? 191.706 194.686 142.347 1.00 84.81 9 THR B C 1
ATOM 4544 O O . THR B 2 9 ? 192.640 194.829 141.551 1.00 87.02 9 THR B O 1
ATOM 4548 N N . ASN B 2 10 ? 191.547 195.434 143.447 1.00 84.13 10 ASN B N 1
ATOM 4549 C CA . ASN B 2 10 ? 192.357 196.607 143.795 1.00 86.77 10 ASN B CA 1
ATOM 4550 C C . ASN B 2 10 ? 192.357 197.673 142.701 1.00 86.97 10 ASN B C 1
ATOM 4551 O O . ASN B 2 10 ? 193.320 198.427 142.563 1.00 91.63 10 ASN B O 1
ATOM 4556 N N . LYS B 2 11 ? 191.287 197.741 141.911 1.00 81.21 11 LYS B N 1
ATOM 4557 C CA . LYS B 2 11 ? 191.110 198.792 140.921 1.00 80.23 11 LYS B CA 1
ATOM 4558 C C . LYS B 2 11 ? 189.726 199.388 141.105 1.00 78.37 11 LYS B C 1
ATOM 4559 O O . LYS B 2 11 ? 189.501 200.574 140.848 1.00 80.91 11 LYS B O 1
ATOM 4565 N N . LYS B 2 12 ? 188.797 198.552 141.548 1.00 76.03 12 LYS B N 1
ATOM 4566 C CA . LYS B 2 12 ? 187.456 198.971 141.910 1.00 72.61 12 LYS B CA 1
ATOM 4567 C C . LYS B 2 12 ? 186.990 198.048 143.019 1.00 72.74 12 LYS B C 1
ATOM 4568 O O . LYS B 2 12 ? 187.582 196.993 143.255 1.00 76.35 12 LYS B O 1
ATOM 4574 N N . GLY B 2 13 ? 185.937 198.454 143.706 1.00 68.72 13 GLY B N 1
ATOM 4575 C CA . GLY B 2 13 ? 185.410 197.687 144.812 1.00 70.67 13 GLY B CA 1
ATOM 4576 C C . GLY B 2 13 ? 185.367 198.502 146.086 1.00 75.50 13 GLY B C 1
ATOM 4577 O O . GLY B 2 13 ? 185.539 199.718 146.087 1.00 81.11 13 GLY B O 1
ATOM 4578 N N . GLU B 2 14 ? 185.126 197.797 147.191 1.00 76.16 14 GLU B N 1
ATOM 4579 C CA . GLU B 2 14 ? 184.948 198.486 148.463 1.00 77.46 14 GLU B CA 1
ATOM 4580 C C . GLU B 2 14 ? 186.283 198.885 149.074 1.00 74.75 14 GLU B C 1
ATOM 4581 O O . GLU B 2 14 ? 186.403 199.966 149.657 1.00 79.51 14 GLU B O 1
ATOM 4587 N N . ILE B 2 15 ? 187.300 198.031 148.947 1.00 71.07 15 ILE B N 1
ATOM 4588 C CA . ILE B 2 15 ? 188.631 198.373 149.442 1.00 69.53 15 ILE B CA 1
ATOM 4589 C C . ILE B 2 15 ? 189.221 199.519 148.629 1.00 71.80 15 ILE B C 1
ATOM 4590 O O . ILE B 2 15 ? 189.902 200.400 149.170 1.00 79.28 15 ILE B O 1
ATOM 4595 N N . PHE B 2 16 ? 188.927 199.553 147.328 1.00 71.72 16 PHE B N 1
ATOM 4596 C CA . PHE B 2 16 ? 189.369 200.657 146.485 1.00 68.16 16 PHE B CA 1
ATOM 4597 C C . PHE B 2 16 ? 188.699 201.957 146.890 1.00 69.92 16 PHE B C 1
ATOM 4598 O O . PHE B 2 16 ? 189.341 203.010 146.946 1.00 76.34 16 PHE B O 1
ATOM 4606 N N . GLU B 2 17 ? 187.400 201.905 147.166 1.00 70.90 17 GLU B N 1
ATOM 4607 C CA . GLU B 2 17 ? 186.672 203.126 147.480 1.00 72.03 17 GLU B CA 1
ATOM 4608 C C . GLU B 2 17 ? 186.982 203.610 148.884 1.00 75.72 17 GLU B C 1
ATOM 4609 O O . GLU B 2 17 ? 186.912 204.809 149.159 1.00 76.76 17 GLU B O 1
ATOM 4615 N N . LEU B 2 18 ? 187.327 202.692 149.789 1.00 74.64 18 LEU B N 1
ATOM 4616 C CA . LEU B 2 18 ? 187.761 203.105 151.120 1.00 70.44 18 LEU B CA 1
ATOM 4617 C C . LEU B 2 18 ? 189.129 203.755 151.077 1.00 71.26 18 LEU B C 1
ATOM 4618 O O . LEU B 2 18 ? 189.389 204.714 151.807 1.00 80.06 18 LEU B O 1
ATOM 4623 N N . LYS B 2 19 ? 190.010 203.256 150.214 1.00 70.46 19 LYS B N 1
ATOM 4624 C CA . LYS B 2 19 ? 191.367 203.782 150.127 1.00 71.96 19 LYS B CA 1
ATOM 4625 C C . LYS B 2 19 ? 191.370 205.179 149.514 1.00 73.95 19 LYS B C 1
ATOM 4626 O O . LYS B 2 19 ? 192.317 205.951 149.695 1.00 79.51 19 LYS B O 1
ATOM 4632 N N . ALA B 2 20 ? 190.292 205.534 148.814 1.00 74.54 20 ALA B N 1
ATOM 4633 C CA . ALA B 2 20 ? 190.231 206.820 148.136 1.00 74.96 20 ALA B CA 1
ATOM 4634 C C . ALA B 2 20 ? 190.089 207.974 149.117 1.00 76.05 20 ALA B C 1
ATOM 4635 O O . ALA B 2 20 ? 190.898 208.908 149.097 1.00 81.92 20 ALA B O 1
ATOM 4637 N N . GLU B 2 21 ? 189.076 207.943 149.987 1.00 80.44 21 GLU B N 1
ATOM 4638 C CA . GLU B 2 21 ? 188.819 209.141 150.781 1.00 83.09 21 GLU B CA 1
ATOM 4639 C C . GLU B 2 21 ? 189.673 209.150 152.039 1.00 80.26 21 GLU B C 1
ATOM 4640 O O . GLU B 2 21 ? 189.786 210.181 152.709 1.00 87.44 21 GLU B O 1
ATOM 4646 N N . LEU B 2 22 ? 190.292 208.014 152.365 1.00 77.82 22 LEU B N 1
ATOM 4647 C CA . LEU B 2 22 ? 191.368 208.018 153.348 1.00 76.80 22 LEU B CA 1
ATOM 4648 C C . LEU B 2 22 ? 192.549 208.858 152.887 1.00 81.34 22 LEU B C 1
ATOM 4649 O O . LEU B 2 22 ? 193.276 209.409 153.718 1.00 87.36 22 LEU B O 1
ATOM 4654 N N . ASN B 2 23 ? 192.765 208.956 151.581 1.00 81.82 23 ASN B N 1
ATOM 4655 C CA . ASN B 2 23 ? 193.820 209.784 151.022 1.00 82.29 23 ASN B CA 1
ATOM 4656 C C . ASN B 2 23 ? 193.389 211.223 150.802 1.00 88.43 23 ASN B C 1
ATOM 4657 O O . ASN B 2 23 ? 194.220 212.049 150.416 1.00 94.00 23 ASN B O 1
ATOM 4662 N N . ASN B 2 24 ? 192.123 211.546 151.051 1.00 91.10 24 ASN B N 1
ATOM 4663 C CA . ASN B 2 24 ? 191.627 212.887 150.786 1.00 92.89 24 ASN B CA 1
ATOM 4664 C C . ASN B 2 24 ? 192.110 213.848 151.870 1.00 103.61 24 ASN B C 1
ATOM 4665 O O . ASN B 2 24 ? 192.728 213.438 152.855 1.00 104.07 24 ASN B O 1
ATOM 4670 N N . GLU B 2 25 ? 191.841 215.139 151.687 1.00 105.46 25 GLU B N 1
ATOM 4671 C CA . GLU B 2 25 ? 192.484 216.120 152.552 1.00 107.17 25 GLU B CA 1
ATOM 4672 C C . GLU B 2 25 ? 191.587 216.563 153.703 1.00 107.45 25 GLU B C 1
ATOM 4673 O O . GLU B 2 25 ? 192.094 217.081 154.704 1.00 109.68 25 GLU B O 1
ATOM 4679 N N . LYS B 2 26 ? 190.271 216.385 153.593 1.00 106.63 26 LYS B N 1
ATOM 4680 C CA . LYS B 2 26 ? 189.391 216.799 154.678 1.00 105.83 26 LYS B CA 1
ATOM 4681 C C . LYS B 2 26 ? 189.533 215.853 155.860 1.00 100.17 26 LYS B C 1
ATOM 4682 O O . LYS B 2 26 ? 189.527 214.629 155.697 1.00 121.28 26 LYS B O 1
ATOM 4688 N N . LYS B 2 27 ? 189.680 216.429 157.051 1.00 104.88 27 LYS B N 1
ATOM 4689 C CA . LYS B 2 27 ? 189.923 215.616 158.234 1.00 101.63 27 LYS B CA 1
ATOM 4690 C C . LYS B 2 27 ? 188.654 214.916 158.684 1.00 99.35 27 LYS B C 1
ATOM 4691 O O . LYS B 2 27 ? 188.699 213.772 159.146 1.00 99.13 27 LYS B O 1
ATOM 4697 N N . GLU B 2 28 ? 187.507 215.579 158.527 1.00 101.98 28 GLU B N 1
ATOM 4698 C CA . GLU B 2 28 ? 186.288 215.113 159.176 1.00 100.75 28 GLU B CA 1
ATOM 4699 C C . GLU B 2 28 ? 185.686 213.911 158.463 1.00 97.55 28 GLU B C 1
ATOM 4700 O O . GLU B 2 28 ? 184.886 213.175 159.051 1.00 95.93 28 GLU B O 1
ATOM 4706 N N . LYS B 2 29 ? 186.049 213.689 157.202 1.00 98.58 29 LYS B N 1
ATOM 4707 C CA . LYS B 2 29 ? 185.514 212.523 156.511 1.00 95.41 29 LYS B CA 1
ATOM 4708 C C . LYS B 2 29 ? 186.603 211.499 156.210 1.00 86.64 29 LYS B C 1
ATOM 4709 O O . LYS B 2 29 ? 186.333 210.464 155.592 1.00 84.55 29 LYS B O 1
ATOM 4715 N N . ARG B 2 30 ? 187.844 211.773 156.617 1.00 86.79 30 ARG B N 1
ATOM 4716 C CA . ARG B 2 30 ? 188.760 210.670 156.876 1.00 84.43 30 ARG B CA 1
ATOM 4717 C C . ARG B 2 30 ? 188.429 210.011 158.201 1.00 83.37 30 ARG B C 1
ATOM 4718 O O . ARG B 2 30 ? 188.708 208.824 158.401 1.00 80.87 30 ARG B O 1
ATOM 4726 N N . LYS B 2 31 ? 187.850 210.775 159.131 1.00 84.70 31 LYS B N 1
ATOM 4727 C CA . LYS B 2 31 ? 187.379 210.187 160.376 1.00 77.61 31 LYS B CA 1
ATOM 4728 C C . LYS B 2 31 ? 186.202 209.263 160.126 1.00 75.43 31 LYS B C 1
ATOM 4729 O O . LYS B 2 31 ? 186.051 208.247 160.809 1.00 76.96 31 LYS B O 1
ATOM 4735 N N . GLU B 2 32 ? 185.366 209.585 159.142 1.00 75.63 32 GLU B N 1
ATOM 4736 C CA . GLU B 2 32 ? 184.276 208.682 158.799 1.00 72.74 32 GLU B CA 1
ATOM 4737 C C . GLU B 2 32 ? 184.807 207.437 158.103 1.00 70.87 32 GLU B C 1
ATOM 4738 O O . GLU B 2 32 ? 184.202 206.364 158.188 1.00 71.97 32 GLU B O 1
ATOM 4744 N N . ALA B 2 33 ? 185.963 207.556 157.448 1.00 70.96 33 ALA B N 1
ATOM 4745 C CA . ALA B 2 33 ? 186.526 206.429 156.713 1.00 65.88 33 ALA B CA 1
ATOM 4746 C C . ALA B 2 33 ? 187.087 205.372 157.650 1.00 61.83 33 ALA B C 1
ATOM 4747 O O . ALA B 2 33 ? 186.849 204.179 157.448 1.00 65.42 33 ALA B O 1
ATOM 4749 N N . VAL B 2 34 ? 187.834 205.787 158.676 1.00 64.31 34 VAL B N 1
ATOM 4750 C CA . VAL B 2 34 ? 188.472 204.832 159.582 1.00 62.21 34 VAL B CA 1
ATOM 4751 C C . VAL B 2 34 ? 187.421 204.108 160.418 1.00 59.98 34 VAL B C 1
ATOM 4752 O O . VAL B 2 34 ? 187.581 202.932 160.767 1.00 61.43 34 VAL B O 1
ATOM 4756 N N . LYS B 2 35 ? 186.308 204.786 160.712 1.00 60.50 35 LYS B N 1
ATOM 4757 C CA . LYS B 2 35 ? 185.175 204.129 161.354 1.00 55.17 35 LYS B CA 1
ATOM 4758 C C . LYS B 2 35 ? 184.575 203.052 160.460 1.00 57.35 35 LYS B C 1
ATOM 4759 O O . LYS B 2 35 ? 184.038 202.055 160.953 1.00 58.69 35 LYS B O 1
ATOM 4765 N N . LYS B 2 36 ? 184.652 203.235 159.142 1.00 61.00 36 LYS B N 1
ATOM 4766 C CA . LYS B 2 36 ? 184.188 202.198 158.232 1.00 56.35 36 LYS B CA 1
ATOM 4767 C C . LYS B 2 36 ? 185.205 201.077 158.113 1.00 54.46 36 LYS B C 1
ATOM 4768 O O . LYS B 2 36 ? 184.866 199.975 157.679 1.00 60.03 36 LYS B O 1
ATOM 4774 N N . VAL B 2 37 ? 186.457 201.336 158.484 1.00 55.79 37 VAL B N 1
ATOM 4775 C CA . VAL B 2 37 ? 187.466 200.283 158.441 1.00 52.99 37 VAL B CA 1
ATOM 4776 C C . VAL B 2 37 ? 187.389 199.435 159.706 1.00 53.79 37 VAL B C 1
ATOM 4777 O O . VAL B 2 37 ? 187.578 198.213 159.666 1.00 59.60 37 VAL B O 1
ATOM 4781 N N . ILE B 2 38 ? 187.077 200.061 160.843 1.00 54.96 38 ILE B N 1
ATOM 4782 C CA . ILE B 2 38 ? 186.906 199.315 162.089 1.00 52.51 38 ILE B CA 1
ATOM 4783 C C . ILE B 2 38 ? 185.642 198.468 162.026 1.00 56.60 38 ILE B C 1
ATOM 4784 O O . ILE B 2 38 ? 185.628 197.300 162.430 1.00 59.52 38 ILE B O 1
ATOM 4789 N N . ALA B 2 39 ? 184.568 199.037 161.480 1.00 55.07 39 ALA B N 1
ATOM 4790 C CA . ALA B 2 39 ? 183.309 198.311 161.408 1.00 50.97 39 ALA B CA 1
ATOM 4791 C C . ALA B 2 39 ? 183.332 197.259 160.307 1.00 56.82 39 ALA B C 1
ATOM 4792 O O . ALA B 2 39 ? 182.473 196.375 160.272 1.00 62.15 39 ALA B O 1
ATOM 4794 N N . ALA B 2 40 ? 184.291 197.344 159.385 1.00 57.00 40 ALA B N 1
ATOM 4795 C CA . ALA B 2 40 ? 184.448 196.272 158.412 1.00 55.06 40 ALA B CA 1
ATOM 4796 C C . ALA B 2 40 ? 185.181 195.093 159.023 1.00 56.23 40 ALA B C 1
ATOM 4797 O O . ALA B 2 40 ? 184.754 193.944 158.882 1.00 62.69 40 ALA B O 1
ATOM 4799 N N . MET B 2 41 ? 186.279 195.358 159.720 1.00 57.08 41 MET B N 1
ATOM 4800 C CA . MET B 2 41 ? 187.092 194.284 160.258 1.00 58.28 41 MET B CA 1
ATOM 4801 C C . MET B 2 41 ? 186.527 193.702 161.541 1.00 59.48 41 MET B C 1
ATOM 4802 O O . MET B 2 41 ? 186.989 192.644 161.977 1.00 63.14 41 MET B O 1
ATOM 4807 N N . THR B 2 42 ? 185.562 194.373 162.169 1.00 58.63 42 THR B N 1
ATOM 4808 C CA . THR B 2 42 ? 184.880 193.772 163.309 1.00 57.94 42 THR B CA 1
ATOM 4809 C C . THR B 2 42 ? 183.991 192.628 162.856 1.00 59.94 42 THR B C 1
ATOM 4810 O O . THR B 2 42 ? 184.001 191.546 163.453 1.00 63.64 42 THR B O 1
ATOM 4814 N N . VAL B 2 43 ? 183.237 192.845 161.778 1.00 62.54 43 VAL B N 1
ATOM 4815 C CA . VAL B 2 43 ? 182.333 191.827 161.260 1.00 58.75 43 VAL B CA 1
ATOM 4816 C C . VAL B 2 43 ? 183.127 190.693 160.625 1.00 59.94 43 VAL B C 1
ATOM 4817 O O . VAL B 2 43 ? 182.709 189.530 160.644 1.00 61.06 43 VAL B O 1
ATOM 4821 N N . GLY B 2 44 ? 184.310 190.998 160.110 1.00 62.42 44 GLY B N 1
ATOM 4822 C CA . GLY B 2 44 ? 185.172 189.957 159.598 1.00 62.13 44 GLY B CA 1
ATOM 4823 C C . GLY B 2 44 ? 185.567 190.139 158.153 1.00 62.23 44 GLY B C 1
ATOM 4824 O O . GLY B 2 44 ? 185.857 189.164 157.459 1.00 63.87 44 GLY B O 1
ATOM 4825 N N . LYS B 2 45 ? 185.583 191.379 157.687 1.00 61.77 45 LYS B N 1
ATOM 4826 C CA . LYS B 2 45 ? 186.039 191.676 156.342 1.00 61.58 45 LYS B CA 1
ATOM 4827 C C . LYS B 2 45 ? 187.539 191.917 156.345 1.00 66.34 45 LYS B C 1
ATOM 4828 O O . LYS B 2 45 ? 188.093 192.508 157.273 1.00 70.30 45 LYS B O 1
ATOM 4834 N N . ASP B 2 46 ? 188.195 191.459 155.286 1.00 68.73 46 ASP B N 1
ATOM 4835 C CA . ASP B 2 46 ? 189.651 191.483 155.207 1.00 70.18 46 ASP B CA 1
ATOM 4836 C C . ASP B 2 46 ? 190.105 192.846 154.706 1.00 72.97 46 ASP B C 1
ATOM 4837 O O . ASP B 2 46 ? 190.008 193.151 153.518 1.00 75.14 46 ASP B O 1
ATOM 4842 N N . VAL B 2 47 ? 190.615 193.667 155.615 1.00 67.75 47 VAL B N 1
ATOM 4843 C CA . VAL B 2 47 ? 191.124 194.984 155.277 1.00 66.73 47 VAL B CA 1
ATOM 4844 C C . VAL B 2 47 ? 192.629 195.067 155.513 1.00 70.93 47 VAL B C 1
ATOM 4845 O O . VAL B 2 47 ? 193.152 196.131 155.838 1.00 75.00 47 VAL B O 1
ATOM 4849 N N . SER B 2 48 ? 193.334 193.951 155.328 1.00 70.38 48 SER B N 1
ATOM 4850 C CA . SER B 2 48 ? 194.773 193.920 155.564 1.00 72.82 48 SER B CA 1
ATOM 4851 C C . SER B 2 48 ? 195.546 194.733 154.532 1.00 73.80 48 SER B C 1
ATOM 4852 O O . SER B 2 48 ? 196.670 195.164 154.804 1.00 75.32 48 SER B O 1
ATOM 4855 N N . SER B 2 49 ? 194.969 194.956 153.353 1.00 70.81 49 SER B N 1
ATOM 4856 C CA . SER B 2 49 ? 195.638 195.747 152.331 1.00 69.93 49 SER B CA 1
ATOM 4857 C C . SER B 2 49 ? 195.573 197.240 152.603 1.00 71.68 49 SER B C 1
ATOM 4858 O O . SER B 2 49 ? 196.302 198.001 151.961 1.00 74.63 49 SER B O 1
ATOM 4861 N N . LEU B 2 50 ? 194.719 197.679 153.519 1.00 69.81 50 LEU B N 1
ATOM 4862 C CA . LEU B 2 50 ? 194.619 199.085 153.873 1.00 69.68 50 LEU B CA 1
ATOM 4863 C C . LEU B 2 50 ? 195.597 199.501 154.953 1.00 71.66 50 LEU B C 1
ATOM 4864 O O . LEU B 2 50 ? 195.580 200.668 155.350 1.00 74.81 50 LEU B O 1
ATOM 4869 N N . PHE B 2 51 ? 196.435 198.585 155.434 1.00 70.14 51 PHE B N 1
ATOM 4870 C CA . PHE B 2 51 ? 197.258 198.860 156.612 1.00 71.46 51 PHE B CA 1
ATOM 4871 C C . PHE B 2 51 ? 198.290 199.975 156.436 1.00 73.82 51 PHE B C 1
ATOM 4872 O O . PHE B 2 51 ? 198.390 200.817 157.342 1.00 77.58 51 PHE B O 1
ATOM 4880 N N . PRO B 2 52 ? 199.079 200.069 155.350 1.00 74.06 52 PRO B N 1
ATOM 4881 C CA . PRO B 2 52 ? 199.952 201.245 155.233 1.00 72.40 52 PRO B CA 1
ATOM 4882 C C . PRO B 2 52 ? 199.221 202.511 154.839 1.00 73.93 52 PRO B C 1
ATOM 4883 O O . PRO B 2 52 ? 199.838 203.581 154.829 1.00 76.60 52 PRO B O 1
ATOM 4887 N N . ASP B 2 53 ? 197.936 202.435 154.520 1.00 74.40 53 ASP B N 1
ATOM 4888 C CA . ASP B 2 53 ? 197.185 203.632 154.185 1.00 76.19 53 ASP B CA 1
ATOM 4889 C C . ASP B 2 53 ? 196.471 204.231 155.388 1.00 75.59 53 ASP B C 1
ATOM 4890 O O . ASP B 2 53 ? 196.187 205.433 155.396 1.00 76.63 53 ASP B O 1
ATOM 4895 N N . VAL B 2 54 ? 196.159 203.420 156.399 1.00 73.53 54 VAL B N 1
ATOM 4896 C CA . VAL B 2 54 ? 195.547 203.951 157.612 1.00 72.02 54 VAL B CA 1
ATOM 4897 C C . VAL B 2 54 ? 196.592 204.673 158.450 1.00 73.62 54 VAL B C 1
ATOM 4898 O O . VAL B 2 54 ? 196.336 205.751 158.999 1.00 75.70 54 VAL B O 1
ATOM 4902 N N . VAL B 2 55 ? 197.808 204.125 158.508 1.00 73.41 55 VAL B N 1
ATOM 4903 C CA . VAL B 2 55 ? 198.859 204.708 159.334 1.00 72.64 55 VAL B CA 1
ATOM 4904 C C . VAL B 2 55 ? 199.419 205.990 158.738 1.00 74.66 55 VAL B C 1
ATOM 4905 O O . VAL B 2 55 ? 200.200 206.681 159.395 1.00 78.02 55 VAL B O 1
ATOM 4909 N N . ASN B 2 56 ? 199.052 206.326 157.500 1.00 77.76 56 ASN B N 1
ATOM 4910 C CA . ASN B 2 56 ? 199.313 207.663 156.985 1.00 80.70 56 ASN B CA 1
ATOM 4911 C C . ASN B 2 56 ? 198.438 208.712 157.649 1.00 83.04 56 ASN B C 1
ATOM 4912 O O . ASN B 2 56 ? 198.786 209.896 157.623 1.00 91.13 56 ASN B O 1
ATOM 4917 N N . CYS B 2 57 ? 197.312 208.312 158.242 1.00 78.36 57 CYS B N 1
ATOM 4918 C CA . CYS B 2 57 ? 196.489 209.256 158.982 1.00 80.01 57 CYS B CA 1
ATOM 4919 C C . CYS B 2 57 ? 197.009 209.502 160.388 1.00 85.82 57 CYS B C 1
ATOM 4920 O O . CYS B 2 57 ? 196.407 210.295 161.119 1.00 89.43 57 CYS B O 1
ATOM 4923 N N . MET B 2 58 ? 198.094 208.832 160.784 1.00 85.08 58 MET B N 1
ATOM 4924 C CA . MET B 2 58 ? 198.697 209.076 162.088 1.00 86.78 58 MET B CA 1
ATOM 4925 C C . MET B 2 58 ? 199.287 210.474 162.182 1.00 92.43 58 MET B C 1
ATOM 4926 O O . MET B 2 58 ? 199.116 211.154 163.200 1.00 96.16 58 MET B O 1
ATOM 4931 N N . GLN B 2 59 ? 199.979 210.919 161.134 1.00 95.33 59 GLN B N 1
ATOM 4932 C CA . GLN B 2 59 ? 200.666 212.208 161.142 1.00 97.99 59 GLN B CA 1
ATOM 4933 C C . GLN B 2 59 ? 199.623 213.319 161.048 1.00 98.96 59 GLN B C 1
ATOM 4934 O O . GLN B 2 59 ? 199.288 213.828 159.976 1.00 101.84 59 GLN B O 1
ATOM 4940 N N . THR B 2 60 ? 199.096 213.683 162.210 1.00 96.57 60 THR B N 1
ATOM 4941 C CA . THR B 2 60 ? 198.062 214.702 162.303 1.00 97.68 60 THR B CA 1
ATOM 4942 C C . THR B 2 60 ? 198.187 215.383 163.659 1.00 100.51 60 THR B C 1
ATOM 4943 O O . THR B 2 60 ? 199.072 215.070 164.462 1.00 100.08 60 THR B O 1
ATOM 4947 N N . ASP B 2 61 ? 197.291 216.325 163.917 1.00 99.98 61 ASP B N 1
ATOM 4948 C CA . ASP B 2 61 ? 197.205 216.951 165.228 1.00 100.09 61 ASP B CA 1
ATOM 4949 C C . ASP B 2 61 ? 195.843 216.768 165.875 1.00 98.31 61 ASP B C 1
ATOM 4950 O O . ASP B 2 61 ? 195.599 217.374 166.921 1.00 98.42 61 ASP B O 1
ATOM 4955 N N . ASN B 2 62 ? 194.954 215.961 165.301 1.00 96.01 62 ASN B N 1
ATOM 4956 C CA . ASN B 2 62 ? 193.595 215.797 165.801 1.00 86.24 62 ASN B CA 1
ATOM 4957 C C . ASN B 2 62 ? 193.565 214.603 166.748 1.00 80.75 62 ASN B C 1
ATOM 4958 O O . ASN B 2 62 ? 194.115 213.542 166.443 1.00 82.47 62 ASN B O 1
ATOM 4963 N N . LEU B 2 63 ? 192.910 214.776 167.896 1.00 78.05 63 LEU B N 1
ATOM 4964 C CA . LEU B 2 63 ? 192.896 213.731 168.912 1.00 77.19 63 LEU B CA 1
ATOM 4965 C C . LEU B 2 63 ? 191.928 212.613 168.551 1.00 75.27 63 LEU B C 1
ATOM 4966 O O . LEU B 2 63 ? 192.205 211.434 168.795 1.00 77.14 63 LEU B O 1
ATOM 4971 N N . GLU B 2 64 ? 190.779 212.968 167.971 1.00 75.54 64 GLU B N 1
ATOM 4972 C CA . GLU B 2 64 ? 189.776 211.964 167.636 1.00 73.48 64 GLU B CA 1
ATOM 4973 C C . GLU B 2 64 ? 190.257 211.068 166.506 1.00 70.98 64 GLU B C 1
ATOM 4974 O O . GLU B 2 64 ? 190.058 209.850 166.534 1.00 71.65 64 GLU B O 1
ATOM 4980 N N . LEU B 2 65 ? 190.913 211.658 165.510 1.00 71.16 65 LEU B N 1
ATOM 4981 C CA . LEU B 2 65 ? 191.415 210.886 164.382 1.00 69.81 65 LEU B CA 1
ATOM 4982 C C . LEU B 2 65 ? 192.588 210.009 164.794 1.00 66.36 65 LEU B C 1
ATOM 4983 O O . LEU B 2 65 ? 192.771 208.910 164.263 1.00 69.79 65 LEU B O 1
ATOM 4988 N N . LYS B 2 66 ? 193.385 210.467 165.758 1.00 66.39 66 LYS B N 1
ATOM 4989 C CA . LYS B 2 66 ? 194.551 209.694 166.162 1.00 64.52 66 LYS B CA 1
ATOM 4990 C C . LYS B 2 66 ? 194.145 208.497 167.012 1.00 64.17 66 LYS B C 1
ATOM 4991 O O . LYS B 2 66 ? 194.832 207.470 167.019 1.00 69.19 66 LYS B O 1
ATOM 4997 N N . LYS B 2 67 ? 193.017 208.596 167.718 1.00 64.46 67 LYS B N 1
ATOM 4998 C CA . LYS B 2 67 ? 192.548 207.448 168.486 1.00 62.68 67 LYS B CA 1
ATOM 4999 C C . LYS B 2 67 ? 191.990 206.365 167.581 1.00 62.52 67 LYS B C 1
ATOM 5000 O O . LYS B 2 67 ? 192.157 205.173 167.858 1.00 61.94 67 LYS B O 1
ATOM 5006 N N . LEU B 2 68 ? 191.323 206.761 166.495 1.00 61.24 68 LEU B N 1
ATOM 5007 C CA . LEU B 2 68 ? 190.716 205.788 165.596 1.00 56.48 68 LEU B CA 1
ATOM 5008 C C . LEU B 2 68 ? 191.773 204.996 164.848 1.00 59.42 68 LEU B C 1
ATOM 5009 O O . LEU B 2 68 ? 191.533 203.855 164.443 1.00 65.43 68 LEU B O 1
ATOM 5014 N N . VAL B 2 69 ? 192.950 205.582 164.655 1.00 57.84 69 VAL B N 1
ATOM 5015 C CA . VAL B 2 69 ? 194.053 204.821 164.097 1.00 55.50 69 VAL B CA 1
ATOM 5016 C C . VAL B 2 69 ? 194.575 203.837 165.130 1.00 58.10 69 VAL B C 1
ATOM 5017 O O . VAL B 2 69 ? 194.858 202.678 164.814 1.00 65.31 69 VAL B O 1
ATOM 5021 N N . TYR B 2 70 ? 194.658 204.268 166.388 1.00 58.80 70 TYR B N 1
ATOM 5022 C CA . TYR B 2 70 ? 195.144 203.402 167.458 1.00 58.12 70 TYR B CA 1
ATOM 5023 C C . TYR B 2 70 ? 194.178 202.265 167.756 1.00 58.59 70 TYR B C 1
ATOM 5024 O O . TYR B 2 70 ? 194.602 201.184 168.179 1.00 63.28 70 TYR B O 1
ATOM 5033 N N . LEU B 2 71 ? 192.880 202.477 167.533 1.00 58.89 71 LEU B N 1
ATOM 5034 C CA . LEU B 2 71 ? 191.929 201.386 167.719 1.00 56.69 71 LEU B CA 1
ATOM 5035 C C . LEU B 2 71 ? 192.037 200.375 166.591 1.00 57.41 71 LEU B C 1
ATOM 5036 O O . LEU B 2 71 ? 191.820 199.178 166.797 1.00 64.60 71 LEU B O 1
ATOM 5041 N N . TYR B 2 72 ? 192.361 200.844 165.390 1.00 55.76 72 TYR B N 1
ATOM 5042 C CA . TYR B 2 72 ? 192.632 199.943 164.279 1.00 57.21 72 TYR B CA 1
ATOM 5043 C C . TYR B 2 72 ? 193.896 199.137 164.532 1.00 60.92 72 TYR B C 1
ATOM 5044 O O . TYR B 2 72 ? 193.975 197.955 164.187 1.00 63.48 72 TYR B O 1
ATOM 5053 N N . LEU B 2 73 ? 194.894 199.765 165.149 1.00 60.86 73 LEU B N 1
ATOM 5054 C CA . LEU B 2 73 ? 196.157 199.091 165.409 1.00 60.26 73 LEU B CA 1
ATOM 5055 C C . LEU B 2 73 ? 196.043 198.093 166.543 1.00 62.17 73 LEU B C 1
ATOM 5056 O O . LEU B 2 73 ? 196.778 197.102 166.565 1.00 69.44 73 LEU B O 1
ATOM 5061 N N . MET B 2 74 ? 195.141 198.335 167.492 1.00 59.75 74 MET B N 1
ATOM 5062 C CA . MET B 2 74 ? 195.057 197.460 168.651 1.00 61.41 74 MET B CA 1
ATOM 5063 C C . MET B 2 74 ? 194.453 196.114 168.284 1.00 65.37 74 MET B C 1
ATOM 5064 O O . MET B 2 74 ? 194.795 195.093 168.891 1.00 71.48 74 MET B O 1
ATOM 5069 N N . ASN B 2 75 ? 193.599 196.081 167.259 1.00 64.83 75 ASN B N 1
ATOM 5070 C CA . ASN B 2 75 ? 192.995 194.823 166.839 1.00 65.39 75 ASN B CA 1
ATOM 5071 C C . ASN B 2 75 ? 194.016 193.905 166.186 1.00 70.50 75 ASN B C 1
ATOM 5072 O O . ASN B 2 75 ? 193.834 192.684 166.166 1.00 75.36 75 ASN B O 1
ATOM 5077 N N . TYR B 2 76 ? 195.094 194.473 165.650 1.00 72.28 76 TYR B N 1
ATOM 5078 C CA . TYR B 2 76 ? 196.177 193.673 165.100 1.00 71.58 76 TYR B CA 1
ATOM 5079 C C . TYR B 2 76 ? 197.196 193.286 166.155 1.00 74.57 76 TYR B C 1
ATOM 5080 O O . TYR B 2 76 ? 198.019 192.405 165.909 1.00 81.69 76 TYR B O 1
ATOM 5089 N N . ALA B 2 77 ? 197.151 193.910 167.332 1.00 71.60 77 ALA B N 1
ATOM 5090 C CA . ALA B 2 77 ? 198.240 193.764 168.291 1.00 72.40 77 ALA B CA 1
ATOM 5091 C C . ALA B 2 77 ? 198.255 192.400 168.956 1.00 72.03 77 ALA B C 1
ATOM 5092 O O . ALA B 2 77 ? 199.264 192.012 169.549 1.00 79.24 77 ALA B O 1
ATOM 5094 N N . LYS B 2 78 ? 197.159 191.656 168.872 1.00 74.07 78 LYS B N 1
ATOM 5095 C CA . LYS B 2 78 ? 197.084 190.354 169.516 1.00 76.87 78 LYS B CA 1
ATOM 5096 C C . LYS B 2 78 ? 196.970 189.201 168.530 1.00 82.94 78 LYS B C 1
ATOM 5097 O O . LYS B 2 78 ? 197.615 188.168 168.723 1.00 87.09 78 LYS B O 1
ATOM 5103 N N . SER B 2 79 ? 196.171 189.345 167.477 1.00 84.16 79 SER B N 1
ATOM 5104 C CA . SER B 2 79 ? 196.018 188.261 166.517 1.00 86.37 79 SER B CA 1
ATOM 5105 C C . SER B 2 79 ? 197.193 188.154 165.563 1.00 89.52 79 SER B C 1
ATOM 5106 O O . SER B 2 79 ? 197.757 187.066 165.415 1.00 94.75 79 SER B O 1
ATOM 5109 N N . GLN B 2 80 ? 197.579 189.255 164.914 1.00 87.27 80 GLN B N 1
ATOM 5110 C CA . GLN B 2 80 ? 198.695 189.257 163.965 1.00 84.04 80 GLN B CA 1
ATOM 5111 C C . GLN B 2 80 ? 199.685 190.338 164.370 1.00 84.75 80 GLN B C 1
ATOM 5112 O O . GLN B 2 80 ? 199.714 191.427 163.787 1.00 86.71 80 GLN B O 1
ATOM 5118 N N . PRO B 2 81 ? 200.527 190.066 165.371 1.00 82.87 81 PRO B N 1
ATOM 5119 C CA . PRO B 2 81 ? 201.380 191.130 165.923 1.00 82.75 81 PRO B CA 1
ATOM 5120 C C . PRO B 2 81 ? 202.502 191.555 165.004 1.00 90.58 81 PRO B C 1
ATOM 5121 O O . PRO B 2 81 ? 203.039 192.656 165.168 1.00 93.60 81 PRO B O 1
ATOM 5125 N N . ASP B 2 82 ? 202.872 190.724 164.033 1.00 91.74 82 ASP B N 1
ATOM 5126 C CA . ASP B 2 82 ? 203.941 191.067 163.105 1.00 93.00 82 ASP B CA 1
ATOM 5127 C C . ASP B 2 82 ? 203.536 192.115 162.083 1.00 92.68 82 ASP B C 1
ATOM 5128 O O . ASP B 2 82 ? 204.408 192.625 161.375 1.00 96.36 82 ASP B O 1
ATOM 5133 N N . MET B 2 83 ? 202.254 192.448 161.975 1.00 90.77 83 MET B N 1
ATOM 5134 C CA . MET B 2 83 ? 201.853 193.558 161.125 1.00 89.97 83 MET B CA 1
ATOM 5135 C C . MET B 2 83 ? 201.839 194.886 161.859 1.00 90.31 83 MET B C 1
ATOM 5136 O O . MET B 2 83 ? 202.244 195.899 161.291 1.00 90.86 83 MET B O 1
ATOM 5141 N N . ALA B 2 84 ? 201.413 194.900 163.123 1.00 85.98 84 ALA B N 1
ATOM 5142 C CA . ALA B 2 84 ? 201.261 196.163 163.836 1.00 82.58 84 ALA B CA 1
ATOM 5143 C C . ALA B 2 84 ? 202.604 196.724 164.283 1.00 88.67 84 ALA B C 1
ATOM 5144 O O . ALA B 2 84 ? 202.687 197.875 164.720 1.00 91.01 84 ALA B O 1
ATOM 5146 N N . ILE B 2 85 ? 203.672 195.929 164.177 1.00 91.14 85 ILE B N 1
ATOM 5147 C CA . ILE B 2 85 ? 205.015 196.420 164.455 1.00 90.59 85 ILE B CA 1
ATOM 5148 C C . ILE B 2 85 ? 205.524 197.296 163.313 1.00 89.80 85 ILE B C 1
ATOM 5149 O O . ILE B 2 85 ? 206.500 198.034 163.477 1.00 90.91 85 ILE B O 1
ATOM 5154 N N . MET B 2 86 ? 204.848 197.274 162.163 1.00 88.07 86 MET B N 1
ATOM 5155 C CA . MET B 2 86 ? 205.314 198.034 161.010 1.00 88.01 86 MET B CA 1
ATOM 5156 C C . MET B 2 86 ? 205.030 199.524 161.151 1.00 88.62 86 MET B C 1
ATOM 5157 O O . MET B 2 86 ? 205.512 200.323 160.343 1.00 93.42 86 MET B O 1
ATOM 5162 N N . ALA B 2 87 ? 204.236 199.916 162.142 1.00 86.67 87 ALA B N 1
ATOM 5163 C CA . ALA B 2 87 ? 203.993 201.322 162.426 1.00 87.00 87 ALA B CA 1
ATOM 5164 C C . ALA B 2 87 ? 204.581 201.768 163.754 1.00 88.15 87 ALA B C 1
ATOM 5165 O O . ALA B 2 87 ? 204.062 202.711 164.358 1.00 90.07 87 ALA B O 1
ATOM 5167 N N . VAL B 2 88 ? 205.655 201.125 164.216 1.00 90.13 88 VAL B N 1
ATOM 5168 C CA . VAL B 2 88 ? 206.153 201.369 165.565 1.00 87.83 88 VAL B CA 1
ATOM 5169 C C . VAL B 2 88 ? 206.919 202.683 165.631 1.00 87.97 88 VAL B C 1
ATOM 5170 O O . VAL B 2 88 ? 207.114 203.250 166.712 1.00 90.82 88 VAL B O 1
ATOM 5174 N N . ASN B 2 89 ? 207.329 203.210 164.478 1.00 90.05 89 ASN B N 1
ATOM 5175 C CA . ASN B 2 89 ? 208.025 204.487 164.457 1.00 93.99 89 ASN B CA 1
ATOM 5176 C C . ASN B 2 89 ? 207.074 205.638 164.743 1.00 96.62 89 ASN B C 1
ATOM 5177 O O . ASN B 2 89 ? 207.506 206.710 165.176 1.00 99.74 89 ASN B O 1
ATOM 5182 N N . SER B 2 90 ? 205.783 205.437 164.509 1.00 91.14 90 SER B N 1
ATOM 5183 C CA . SER B 2 90 ? 204.794 206.458 164.805 1.00 92.23 90 SER B CA 1
ATOM 5184 C C . SER B 2 90 ? 204.355 206.425 166.257 1.00 91.47 90 SER B C 1
ATOM 5185 O O . SER B 2 90 ? 203.878 207.439 166.775 1.00 93.62 90 SER B O 1
ATOM 5188 N N . PHE B 2 91 ? 204.511 205.275 166.917 1.00 90.78 91 PHE B N 1
ATOM 5189 C CA . PHE B 2 91 ? 204.277 205.195 168.354 1.00 89.29 91 PHE B CA 1
ATOM 5190 C C . PHE B 2 91 ? 205.294 206.030 169.111 1.00 92.54 91 PHE B C 1
ATOM 5191 O O . PHE B 2 91 ? 204.931 206.880 169.932 1.00 94.73 91 PHE B O 1
ATOM 5199 N N . VAL B 2 92 ? 206.579 205.826 168.808 1.00 90.84 92 VAL B N 1
ATOM 5200 C CA . VAL B 2 92 ? 207.661 206.429 169.572 1.00 94.26 92 VAL B CA 1
ATOM 5201 C C . VAL B 2 92 ? 207.797 207.918 169.307 1.00 95.93 92 VAL B C 1
ATOM 5202 O O . VAL B 2 92 ? 208.565 208.594 169.995 1.00 97.87 92 VAL B O 1
ATOM 5206 N N . LYS B 2 93 ? 207.102 208.446 168.308 1.00 93.15 93 LYS B N 1
ATOM 5207 C CA . LYS B 2 93 ? 206.998 209.884 168.133 1.00 96.22 93 LYS B CA 1
ATOM 5208 C C . LYS B 2 93 ? 205.852 210.456 168.947 1.00 101.53 93 LYS B C 1
ATOM 5209 O O . LYS B 2 93 ? 205.859 211.644 169.280 1.00 95.58 93 LYS B O 1
ATOM 5215 N N . ASP B 2 94 ? 204.863 209.622 169.270 1.00 96.27 94 ASP B N 1
ATOM 5216 C CA . ASP B 2 94 ? 203.684 210.117 169.969 1.00 93.28 94 ASP B CA 1
ATOM 5217 C C . ASP B 2 94 ? 203.865 210.060 171.477 1.00 95.12 94 ASP B C 1
ATOM 5218 O O . ASP B 2 94 ? 203.181 210.777 172.215 1.00 94.06 94 ASP B O 1
ATOM 5223 N N . CYS B 2 95 ? 204.796 209.235 171.959 1.00 92.25 95 CYS B N 1
ATOM 5224 C CA . CYS B 2 95 ? 204.914 209.038 173.398 1.00 87.97 95 CYS B CA 1
ATOM 5225 C C . CYS B 2 95 ? 205.688 210.148 174.100 1.00 92.21 95 CYS B C 1
ATOM 5226 O O . CYS B 2 95 ? 205.974 210.011 175.292 1.00 93.54 95 CYS B O 1
ATOM 5229 N N . GLU B 2 96 ? 206.040 211.225 173.401 1.00 98.77 96 GLU B N 1
ATOM 5230 C CA . GLU B 2 96 ? 206.537 212.448 174.017 1.00 95.14 96 GLU B CA 1
ATOM 5231 C C . GLU B 2 96 ? 205.764 213.675 173.565 1.00 92.51 96 GLU B C 1
ATOM 5232 O O . GLU B 2 96 ? 206.199 214.801 173.822 1.00 94.45 96 GLU B O 1
ATOM 5238 N N . ASP B 2 97 ? 204.629 213.476 172.908 1.00 92.27 97 ASP B N 1
ATOM 5239 C CA . ASP B 2 97 ? 203.788 214.557 172.438 1.00 95.48 97 ASP B CA 1
ATOM 5240 C C . ASP B 2 97 ? 203.115 215.236 173.631 1.00 92.61 97 ASP B C 1
ATOM 5241 O O . ASP B 2 97 ? 203.005 214.647 174.703 1.00 93.22 97 ASP B O 1
ATOM 5246 N N . PRO B 2 98 ? 202.650 216.475 173.482 1.00 92.90 98 PRO B N 1
ATOM 5247 C CA . PRO B 2 98 ? 201.677 217.006 174.445 1.00 89.89 98 PRO B CA 1
ATOM 5248 C C . PRO B 2 98 ? 200.314 216.355 174.252 1.00 92.23 98 PRO B C 1
ATOM 5249 O O . PRO B 2 98 ? 200.143 215.455 173.427 1.00 94.56 98 PRO B O 1
ATOM 5253 N N . ASN B 2 99 ? 199.321 216.853 175.017 1.00 87.12 99 ASN B N 1
ATOM 5254 C CA . ASN B 2 99 ? 198.012 216.217 175.194 1.00 85.09 99 ASN B CA 1
ATOM 5255 C C . ASN B 2 99 ? 198.231 214.784 175.657 1.00 79.42 99 ASN B C 1
ATOM 5256 O O . ASN B 2 99 ? 198.178 213.855 174.844 1.00 79.37 99 ASN B O 1
ATOM 5261 N N . PRO B 2 100 ? 198.513 214.578 176.953 1.00 79.84 100 PRO B N 1
ATOM 5262 C CA . PRO B 2 100 ? 199.046 213.295 177.441 1.00 78.61 100 PRO B CA 1
ATOM 5263 C C . PRO B 2 100 ? 198.133 212.082 177.306 1.00 80.03 100 PRO B C 1
ATOM 5264 O O . PRO B 2 100 ? 198.538 210.967 177.646 1.00 80.17 100 PRO B O 1
ATOM 5268 N N . LEU B 2 101 ? 196.900 212.286 176.833 1.00 80.09 101 LEU B N 1
ATOM 5269 C CA . LEU B 2 101 ? 196.079 211.173 176.377 1.00 74.39 101 LEU B CA 1
ATOM 5270 C C . LEU B 2 101 ? 196.753 210.443 175.227 1.00 73.70 101 LEU B C 1
ATOM 5271 O O . LEU B 2 101 ? 196.610 209.226 175.086 1.00 76.36 101 LEU B O 1
ATOM 5276 N N . ILE B 2 102 ? 197.499 211.175 174.401 1.00 77.09 102 ILE B N 1
ATOM 5277 C CA . ILE B 2 102 ? 198.232 210.567 173.300 1.00 74.52 102 ILE B CA 1
ATOM 5278 C C . ILE B 2 102 ? 199.423 209.772 173.820 1.00 73.08 102 ILE B C 1
ATOM 5279 O O . ILE B 2 102 ? 199.731 208.692 173.302 1.00 74.43 102 ILE B O 1
ATOM 5284 N N . ARG B 2 103 ? 200.090 210.268 174.866 1.00 72.81 103 ARG B N 1
ATOM 5285 C CA . ARG B 2 103 ? 201.267 209.575 175.381 1.00 73.63 103 ARG B CA 1
ATOM 5286 C C . ARG B 2 103 ? 200.895 208.258 176.040 1.00 72.63 103 ARG B C 1
ATOM 5287 O O . ARG B 2 103 ? 201.584 207.250 175.858 1.00 74.38 103 ARG B O 1
ATOM 5295 N N . ALA B 2 104 ? 199.804 208.247 176.804 1.00 72.27 104 ALA B N 1
ATOM 5296 C CA . ALA B 2 104 ? 199.385 207.024 177.476 1.00 68.68 104 ALA B CA 1
ATOM 5297 C C . ALA B 2 104 ? 198.872 205.999 176.477 1.00 72.25 104 ALA B C 1
ATOM 5298 O O . ALA B 2 104 ? 199.154 204.801 176.599 1.00 71.55 104 ALA B O 1
ATOM 5300 N N . LEU B 2 105 ? 198.145 206.460 175.461 1.00 71.99 105 LEU B N 1
ATOM 5301 C CA . LEU B 2 105 ? 197.579 205.553 174.472 1.00 68.01 105 LEU B CA 1
ATOM 5302 C C . LEU B 2 105 ? 198.661 205.004 173.554 1.00 68.26 105 LEU B C 1
ATOM 5303 O O . LEU B 2 105 ? 198.509 203.929 172.964 1.00 68.53 105 LEU B O 1
ATOM 5308 N N . ALA B 2 106 ? 199.779 205.718 173.443 1.00 70.96 106 ALA B N 1
ATOM 5309 C CA . ALA B 2 106 ? 200.922 205.181 172.722 1.00 67.95 106 ALA B CA 1
ATOM 5310 C C . ALA B 2 106 ? 201.585 204.061 173.507 1.00 70.68 106 ALA B C 1
ATOM 5311 O O . ALA B 2 106 ? 201.979 203.042 172.934 1.00 72.67 106 ALA B O 1
ATOM 5313 N N . VAL B 2 107 ? 201.691 204.222 174.826 1.00 70.96 107 VAL B N 1
ATOM 5314 C CA . VAL B 2 107 ? 202.405 203.250 175.649 1.00 69.75 107 VAL B CA 1
ATOM 5315 C C . VAL B 2 107 ? 201.574 201.984 175.828 1.00 72.90 107 VAL B C 1
ATOM 5316 O O . VAL B 2 107 ? 202.116 200.871 175.851 1.00 76.16 107 VAL B O 1
ATOM 5320 N N . ARG B 2 108 ? 200.246 202.129 175.917 1.00 73.08 108 ARG B N 1
ATOM 5321 C CA . ARG B 2 108 ? 199.367 200.960 175.919 1.00 68.00 108 ARG B CA 1
ATOM 5322 C C . ARG B 2 108 ? 199.471 200.175 174.624 1.00 72.02 108 ARG B C 1
ATOM 5323 O O . ARG B 2 108 ? 199.487 198.941 174.640 1.00 75.32 108 ARG B O 1
ATOM 5331 N N . THR B 2 109 ? 199.546 200.873 173.495 1.00 71.98 109 THR B N 1
ATOM 5332 C CA . THR B 2 109 ? 199.540 200.194 172.208 1.00 70.80 109 THR B CA 1
ATOM 5333 C C . THR B 2 109 ? 200.860 199.479 171.971 1.00 74.34 109 THR B C 1
ATOM 5334 O O . THR B 2 109 ? 200.895 198.406 171.360 1.00 77.58 109 THR B O 1
ATOM 5338 N N . MET B 2 110 ? 201.952 200.039 172.488 1.00 76.29 110 MET B N 1
ATOM 5339 C CA . MET B 2 110 ? 203.249 199.391 172.356 1.00 77.41 110 MET B CA 1
ATOM 5340 C C . MET B 2 110 ? 203.350 198.173 173.260 1.00 77.56 110 MET B C 1
ATOM 5341 O O . MET B 2 110 ? 203.957 197.163 172.893 1.00 81.69 110 MET B O 1
ATOM 5346 N N . GLY B 2 111 ? 202.765 198.251 174.451 1.00 74.19 111 GLY B N 1
ATOM 5347 C CA . GLY B 2 111 ? 202.886 197.155 175.392 1.00 75.45 111 GLY B CA 1
ATOM 5348 C C . GLY B 2 111 ? 202.069 195.939 175.010 1.00 77.05 111 GLY B C 1
ATOM 5349 O O . GLY B 2 111 ? 202.432 194.811 175.350 1.00 76.74 111 GLY B O 1
ATOM 5350 N N . CYS B 2 112 ? 200.975 196.140 174.279 1.00 75.97 112 CYS B N 1
ATOM 5351 C CA . CYS B 2 112 ? 200.092 195.037 173.935 1.00 75.88 112 CYS B CA 1
ATOM 5352 C C . CYS B 2 112 ? 200.591 194.205 172.765 1.00 77.30 112 CYS B C 1
ATOM 5353 O O . CYS B 2 112 ? 199.924 193.237 172.390 1.00 80.13 112 CYS B O 1
ATOM 5356 N N . ILE B 2 113 ? 201.734 194.544 172.182 1.00 80.46 113 ILE B N 1
ATOM 5357 C CA . ILE B 2 113 ? 202.253 193.833 171.022 1.00 80.13 113 ILE B CA 1
ATOM 5358 C C . ILE B 2 113 ? 203.212 192.753 171.510 1.00 85.44 113 ILE B C 1
ATOM 5359 O O . ILE B 2 113 ? 204.247 193.050 172.108 1.00 87.37 113 ILE B O 1
ATOM 5364 N N . ARG B 2 114 ? 202.869 191.493 171.247 1.00 90.50 114 ARG B N 1
ATOM 5365 C CA . ARG B 2 114 ? 203.698 190.350 171.627 1.00 94.86 114 ARG B CA 1
ATOM 5366 C C . ARG B 2 114 ? 204.749 190.088 170.545 1.00 97.95 114 ARG B C 1
ATOM 5367 O O . ARG B 2 114 ? 204.638 189.192 169.709 1.00 98.89 114 ARG B O 1
ATOM 5375 N N . VAL B 2 115 ? 205.767 190.942 170.538 1.00 100.10 115 VAL B N 1
ATOM 5376 C CA . VAL B 2 115 ? 206.926 190.800 169.665 1.00 103.34 115 VAL B CA 1
ATOM 5377 C C . VAL B 2 115 ? 208.160 191.001 170.532 1.00 112.58 115 VAL B C 1
ATOM 5378 O O . VAL B 2 115 ? 208.207 191.933 171.339 1.00 109.08 115 VAL B O 1
ATOM 5382 N N . ASP B 2 116 ? 209.140 190.104 170.389 1.00 115.44 116 ASP B N 1
ATOM 5383 C CA . ASP B 2 116 ? 210.357 190.169 171.190 1.00 118.50 116 ASP B CA 1
ATOM 5384 C C . ASP B 2 116 ? 211.188 191.404 170.862 1.00 116.72 116 ASP B C 1
ATOM 5385 O O . ASP B 2 116 ? 211.937 191.904 171.710 1.00 120.32 116 ASP B O 1
ATOM 5390 N N . LYS B 2 117 ? 211.056 191.916 169.638 1.00 113.00 117 LYS B N 1
ATOM 5391 C CA . LYS B 2 117 ? 211.886 193.025 169.191 1.00 111.19 117 LYS B CA 1
ATOM 5392 C C . LYS B 2 117 ? 211.419 194.350 169.784 1.00 103.77 117 LYS B C 1
ATOM 5393 O O . LYS B 2 117 ? 212.187 195.317 169.819 1.00 118.54 117 LYS B O 1
ATOM 5399 N N . ILE B 2 118 ? 210.186 194.408 170.295 1.00 105.28 118 ILE B N 1
ATOM 5400 C CA . ILE B 2 118 ? 209.635 195.683 170.741 1.00 100.29 118 ILE B CA 1
ATOM 5401 C C . ILE B 2 118 ? 210.197 196.091 172.101 1.00 106.59 118 ILE B C 1
ATOM 5402 O O . ILE B 2 118 ? 210.027 197.239 172.526 1.00 102.97 118 ILE B O 1
ATOM 5407 N N . THR B 2 119 ? 210.900 195.184 172.785 1.00 104.24 119 THR B N 1
ATOM 5408 C CA . THR B 2 119 ? 211.566 195.529 174.035 1.00 100.53 119 THR B CA 1
ATOM 5409 C C . THR B 2 119 ? 212.697 196.531 173.835 1.00 108.39 119 THR B C 1
ATOM 5410 O O . THR B 2 119 ? 213.090 197.208 174.791 1.00 107.96 119 THR B O 1
ATOM 5414 N N . GLU B 2 120 ? 213.224 196.640 172.612 1.00 109.58 120 GLU B N 1
ATOM 5415 C CA . GLU B 2 120 ? 214.149 197.708 172.260 1.00 113.83 120 GLU B CA 1
ATOM 5416 C C . GLU B 2 120 ? 213.452 199.054 172.143 1.00 105.60 120 GLU B C 1
ATOM 5417 O O . GLU B 2 120 ? 214.123 200.089 172.129 1.00 103.57 120 GLU B O 1
ATOM 5423 N N . TYR B 2 121 ? 212.127 199.056 172.054 1.00 110.23 121 TYR B N 1
ATOM 5424 C CA . TYR B 2 121 ? 211.331 200.267 171.927 1.00 111.44 121 TYR B CA 1
ATOM 5425 C C . TYR B 2 121 ? 210.578 200.622 173.197 1.00 105.43 121 TYR B C 1
ATOM 5426 O O . TYR B 2 121 ? 210.181 201.776 173.365 1.00 100.80 121 TYR B O 1
ATOM 5435 N N . LEU B 2 122 ? 210.394 199.659 174.103 1.00 106.65 122 LEU B N 1
ATOM 5436 C CA . LEU B 2 122 ? 209.878 199.976 175.430 1.00 102.62 122 LEU B CA 1
ATOM 5437 C C . LEU B 2 122 ? 211.021 200.193 176.416 1.00 106.94 122 LEU B C 1
ATOM 5438 O O . LEU B 2 122 ? 210.895 199.896 177.608 1.00 103.52 122 LEU B O 1
ATOM 5443 N N . CYS B 2 123 ? 212.149 200.689 175.915 1.00 100.33 123 CYS B N 1
ATOM 5444 C CA . CYS B 2 123 ? 213.278 201.253 176.638 1.00 111.83 123 CYS B CA 1
ATOM 5445 C C . CYS B 2 123 ? 212.924 202.671 177.044 1.00 106.11 123 CYS B C 1
ATOM 5446 O O . CYS B 2 123 ? 211.764 202.969 177.324 1.00 88.13 123 CYS B O 1
ATOM 5449 N N . GLU B 2 124 ? 213.940 203.535 177.099 1.00 109.71 124 GLU B N 1
ATOM 5450 C CA . GLU B 2 124 ? 214.027 204.934 177.526 1.00 111.65 124 GLU B CA 1
ATOM 5451 C C . GLU B 2 124 ? 212.764 205.796 177.360 1.00 106.00 124 GLU B C 1
ATOM 5452 O O . GLU B 2 124 ? 212.494 206.599 178.261 1.00 107.42 124 GLU B O 1
ATOM 5458 N N . PRO B 2 125 ? 211.958 205.701 176.280 1.00 97.09 125 PRO B N 1
ATOM 5459 C CA . PRO B 2 125 ? 210.624 206.334 176.339 1.00 107.27 125 PRO B CA 1
ATOM 5460 C C . PRO B 2 125 ? 209.671 205.761 177.384 1.00 102.65 125 PRO B C 1
ATOM 5461 O O . PRO B 2 125 ? 208.709 206.449 177.741 1.00 97.15 125 PRO B O 1
ATOM 5465 N N . LEU B 2 126 ? 209.884 204.546 177.890 1.00 97.29 126 LEU B N 1
ATOM 5466 C CA . LEU B 2 126 ? 209.014 204.052 178.954 1.00 94.65 126 LEU B CA 1
ATOM 5467 C C . LEU B 2 126 ? 209.367 204.677 180.299 1.00 97.12 126 LEU B C 1
ATOM 5468 O O . LEU B 2 126 ? 208.480 204.920 181.126 1.00 95.30 126 LEU B O 1
ATOM 5473 N N . ARG B 2 127 ? 210.652 204.952 180.539 1.00 99.14 127 ARG B N 1
ATOM 5474 C CA . ARG B 2 127 ? 211.057 205.422 181.861 1.00 94.29 127 ARG B CA 1
ATOM 5475 C C . ARG B 2 127 ? 210.742 206.900 182.045 1.00 88.31 127 ARG B C 1
ATOM 5476 O O . ARG B 2 127 ? 210.728 207.401 183.174 1.00 97.93 127 ARG B O 1
ATOM 5484 N N . LYS B 2 128 ? 210.512 207.628 180.949 1.00 100.49 128 LYS B N 1
ATOM 5485 C CA . LYS B 2 128 ? 209.954 208.966 181.104 1.00 91.53 128 LYS B CA 1
ATOM 5486 C C . LYS B 2 128 ? 208.494 208.893 181.507 1.00 94.56 128 LYS B C 1
ATOM 5487 O O . LYS B 2 128 ? 207.998 209.758 182.237 1.00 87.36 128 LYS B O 1
ATOM 5493 N N . CYS B 2 129 ? 207.792 207.864 181.041 1.00 92.05 129 CYS B N 1
ATOM 5494 C CA . CYS B 2 129 ? 206.393 207.706 181.404 1.00 85.14 129 CYS B CA 1
ATOM 5495 C C . CYS B 2 129 ? 206.243 207.217 182.834 1.00 84.98 129 CYS B C 1
ATOM 5496 O O . CYS B 2 129 ? 205.229 207.499 183.480 1.00 83.02 129 CYS B O 1
ATOM 5499 N N . LEU B 2 130 ? 207.245 206.510 183.355 1.00 87.17 130 LEU B N 1
ATOM 5500 C CA . LEU B 2 130 ? 207.254 206.183 184.774 1.00 81.87 130 LEU B CA 1
ATOM 5501 C C . LEU B 2 130 ? 207.506 207.406 185.640 1.00 83.84 130 LEU B C 1
ATOM 5502 O O . LEU B 2 130 ? 207.164 207.391 186.826 1.00 87.93 130 LEU B O 1
ATOM 5507 N N . LYS B 2 131 ? 208.093 208.461 185.079 1.00 86.26 131 LYS B N 1
ATOM 5508 C CA . LYS B 2 131 ? 208.391 209.677 185.819 1.00 82.88 131 LYS B CA 1
ATOM 5509 C C . LYS B 2 131 ? 207.590 210.871 185.325 1.00 80.09 131 LYS B C 1
ATOM 5510 O O . LYS B 2 131 ? 207.971 212.012 185.597 1.00 84.45 131 LYS B O 1
ATOM 5516 N N . ASP B 2 132 ? 206.493 210.629 184.613 1.00 79.44 132 ASP B N 1
ATOM 5517 C CA . ASP B 2 132 ? 205.728 211.695 183.982 1.00 81.97 132 ASP B CA 1
ATOM 5518 C C . ASP B 2 132 ? 205.020 212.538 185.034 1.00 81.57 132 ASP B C 1
ATOM 5519 O O . ASP B 2 132 ? 204.769 212.082 186.148 1.00 85.80 132 ASP B O 1
ATOM 5524 N N . GLU B 2 133 ? 204.722 213.791 184.690 1.00 84.87 133 GLU B N 1
ATOM 5525 C CA . GLU B 2 133 ? 204.068 214.678 185.645 1.00 87.09 133 GLU B CA 1
ATOM 5526 C C . GLU B 2 133 ? 202.549 214.614 185.578 1.00 84.64 133 GLU B C 1
ATOM 5527 O O . GLU B 2 133 ? 201.887 215.078 186.510 1.00 85.56 133 GLU B O 1
ATOM 5533 N N . ASP B 2 134 ? 201.976 214.077 184.504 1.00 85.01 134 ASP B N 1
ATOM 5534 C CA . ASP B 2 134 ? 200.549 213.786 184.485 1.00 83.90 134 ASP B CA 1
ATOM 5535 C C . ASP B 2 134 ? 200.356 212.414 185.106 1.00 77.87 134 ASP B C 1
ATOM 5536 O O . ASP B 2 134 ? 200.948 211.441 184.618 1.00 78.33 134 ASP B O 1
ATOM 5541 N N . PRO B 2 135 ? 199.571 212.279 186.177 1.00 77.67 135 PRO B N 1
ATOM 5542 C CA . PRO B 2 135 ? 199.391 210.964 186.803 1.00 77.17 135 PRO B CA 1
ATOM 5543 C C . PRO B 2 135 ? 198.615 209.963 185.965 1.00 78.14 135 PRO B C 1
ATOM 5544 O O . PRO B 2 135 ? 198.672 208.761 186.234 1.00 74.00 135 PRO B O 1
ATOM 5548 N N . TYR B 2 136 ? 197.889 210.438 184.950 1.00 78.60 136 TYR B N 1
ATOM 5549 C CA . TYR B 2 136 ? 197.231 209.517 184.030 1.00 75.08 136 TYR B CA 1
ATOM 5550 C C . TYR B 2 136 ? 198.251 208.743 183.205 1.00 74.86 136 TYR B C 1
ATOM 5551 O O . TYR B 2 136 ? 197.992 207.610 182.786 1.00 73.85 136 TYR B O 1
ATOM 5560 N N . VAL B 2 137 ? 199.427 209.327 182.984 1.00 72.69 137 VAL B N 1
ATOM 5561 C CA . VAL B 2 137 ? 200.455 208.650 182.206 1.00 71.09 137 VAL B CA 1
ATOM 5562 C C . VAL B 2 137 ? 201.238 207.681 183.085 1.00 70.38 137 VAL B C 1
ATOM 5563 O O . VAL B 2 137 ? 201.626 206.594 182.638 1.00 71.72 137 VAL B O 1
ATOM 5567 N N . ARG B 2 138 ? 201.475 208.051 184.348 1.00 69.83 138 ARG B N 1
ATOM 5568 C CA . ARG B 2 138 ? 202.157 207.145 185.267 1.00 69.97 138 ARG B CA 1
ATOM 5569 C C . ARG B 2 138 ? 201.291 205.940 185.578 1.00 68.95 138 ARG B C 1
ATOM 5570 O O . ARG B 2 138 ? 201.805 204.842 185.814 1.00 70.31 138 ARG B O 1
ATOM 5578 N N . LYS B 2 139 ? 199.972 206.135 185.584 1.00 71.10 139 LYS B N 1
ATOM 5579 C CA . LYS B 2 139 ? 199.031 205.036 185.753 1.00 69.50 139 LYS B CA 1
ATOM 5580 C C . LYS B 2 139 ? 199.149 204.042 184.611 1.00 67.86 139 LYS B C 1
ATOM 5581 O O . LYS B 2 139 ? 199.082 202.825 184.811 1.00 68.13 139 LYS B O 1
ATOM 5587 N N . THR B 2 140 ? 199.332 204.558 183.400 1.00 68.66 140 THR B N 1
ATOM 5588 C CA . THR B 2 140 ? 199.457 203.711 182.225 1.00 65.39 140 THR B CA 1
ATOM 5589 C C . THR B 2 140 ? 200.796 202.994 182.213 1.00 65.64 140 THR B C 1
ATOM 5590 O O . THR B 2 140 ? 200.879 201.803 181.895 1.00 67.19 140 THR B O 1
ATOM 5594 N N . ALA B 2 141 ? 201.856 203.705 182.595 1.00 67.03 141 ALA B N 1
ATOM 5595 C CA . ALA B 2 141 ? 203.194 203.134 182.540 1.00 65.09 141 ALA B CA 1
ATOM 5596 C C . ALA B 2 141 ? 203.395 202.087 183.619 1.00 66.43 141 ALA B C 1
ATOM 5597 O O . ALA B 2 141 ? 204.247 201.205 183.483 1.00 71.01 141 ALA B O 1
ATOM 5599 N N . ALA B 2 142 ? 202.620 202.171 184.699 1.00 66.60 142 ALA B N 1
ATOM 5600 C CA . ALA B 2 142 ? 202.738 201.207 185.784 1.00 60.81 142 ALA B CA 1
ATOM 5601 C C . ALA B 2 142 ? 202.238 199.837 185.355 1.00 66.91 142 ALA B C 1
ATOM 5602 O O . ALA B 2 142 ? 202.794 198.808 185.750 1.00 70.16 142 ALA B O 1
ATOM 5604 N N . VAL B 2 143 ? 201.199 199.806 184.525 1.00 65.20 143 VAL B N 1
ATOM 5605 C CA . VAL B 2 143 ? 200.658 198.535 184.062 1.00 66.54 143 VAL B CA 1
ATOM 5606 C C . VAL B 2 143 ? 201.563 197.932 182.998 1.00 70.58 143 VAL B C 1
ATOM 5607 O O . VAL B 2 143 ? 201.755 196.711 182.941 1.00 72.02 143 VAL B O 1
ATOM 5611 N N . CYS B 2 144 ? 202.175 198.783 182.171 1.00 72.63 144 CYS B N 1
ATOM 5612 C CA . CYS B 2 144 ? 202.933 198.298 181.024 1.00 67.97 144 CYS B CA 1
ATOM 5613 C C . CYS B 2 144 ? 204.266 197.693 181.431 1.00 71.91 144 CYS B C 1
ATOM 5614 O O . CYS B 2 144 ? 204.923 197.043 180.612 1.00 74.62 144 CYS B O 1
ATOM 5617 N N . VAL B 2 145 ? 204.687 197.898 182.679 1.00 72.33 145 VAL B N 1
ATOM 5618 C CA . VAL B 2 145 ? 205.816 197.139 183.203 1.00 76.48 145 VAL B CA 1
ATOM 5619 C C . VAL B 2 145 ? 205.432 195.672 183.337 1.00 78.53 145 VAL B C 1
ATOM 5620 O O . VAL B 2 145 ? 206.230 194.774 183.044 1.00 80.57 145 VAL B O 1
ATOM 5624 N N . ALA B 2 146 ? 204.188 195.407 183.742 1.00 74.46 146 ALA B N 1
ATOM 5625 C CA . ALA B 2 146 ? 203.733 194.028 183.872 1.00 75.79 146 ALA B CA 1
ATOM 5626 C C . ALA B 2 146 ? 203.483 193.399 182.511 1.00 79.20 146 ALA B C 1
ATOM 5627 O O . ALA B 2 146 ? 203.576 192.176 182.361 1.00 85.38 146 ALA B O 1
ATOM 5629 N N . LYS B 2 147 ? 203.144 194.214 181.512 1.00 76.84 147 LYS B N 1
ATOM 5630 C CA . LYS B 2 147 ? 203.111 193.719 180.141 1.00 76.39 147 LYS B CA 1
ATOM 5631 C C . LYS B 2 147 ? 204.509 193.370 179.667 1.00 87.64 147 LYS B C 1
ATOM 5632 O O . LYS B 2 147 ? 204.715 192.351 178.998 1.00 92.42 147 LYS B O 1
ATOM 5638 N N . LEU B 2 148 ? 205.483 194.215 180.009 1.00 87.48 148 LEU B N 1
ATOM 5639 C CA . LEU B 2 148 ? 206.857 193.996 179.583 1.00 89.57 148 LEU B CA 1
ATOM 5640 C C . LEU B 2 148 ? 207.487 192.837 180.337 1.00 94.72 148 LEU B C 1
ATOM 5641 O O . LEU B 2 148 ? 208.277 192.076 179.771 1.00 98.83 148 LEU B O 1
ATOM 5646 N N . HIS B 2 149 ? 207.140 192.685 181.618 1.00 96.97 149 HIS B N 1
ATOM 5647 C CA . HIS B 2 149 ? 207.658 191.569 182.398 1.00 99.01 149 HIS B CA 1
ATOM 5648 C C . HIS B 2 149 ? 207.082 190.245 181.924 1.00 98.12 149 HIS B C 1
ATOM 5649 O O . HIS B 2 149 ? 207.740 189.204 182.022 1.00 103.69 149 HIS B O 1
ATOM 5656 N N . ASP B 2 150 ? 205.866 190.263 181.380 1.00 100.06 150 ASP B N 1
ATOM 5657 C CA . ASP B 2 150 ? 205.269 189.018 180.912 1.00 104.93 150 ASP B CA 1
ATOM 5658 C C . ASP B 2 150 ? 205.892 188.574 179.597 1.00 112.63 150 ASP B C 1
ATOM 5659 O O . ASP B 2 150 ? 205.806 187.397 179.227 1.00 113.44 150 ASP B O 1
ATOM 5664 N N . ILE B 2 151 ? 206.514 189.506 178.870 1.00 111.47 151 ILE B N 1
ATOM 5665 C CA . ILE B 2 151 ? 207.345 189.121 177.737 1.00 113.50 151 ILE B CA 1
ATOM 5666 C C . ILE B 2 151 ? 208.531 188.324 178.253 1.00 124.94 151 ILE B C 1
ATOM 5667 O O . ILE B 2 151 ? 209.336 188.820 179.052 1.00 123.11 151 ILE B O 1
ATOM 5672 N N . VAL B 2 156 ? 217.320 192.953 182.605 1.00 142.49 156 VAL B N 1
ATOM 5673 C CA . VAL B 2 156 ? 217.891 193.572 183.803 1.00 128.30 156 VAL B CA 1
ATOM 5674 C C . VAL B 2 156 ? 217.585 195.073 183.851 1.00 128.82 156 VAL B C 1
ATOM 5675 O O . VAL B 2 156 ? 217.508 195.676 184.929 1.00 126.82 156 VAL B O 1
ATOM 5679 N N . GLU B 2 157 ? 217.377 195.697 182.691 1.00 121.58 157 GLU B N 1
ATOM 5680 C CA . GLU B 2 157 ? 216.904 197.076 182.678 1.00 124.12 157 GLU B CA 1
ATOM 5681 C C . GLU B 2 157 ? 215.472 197.173 183.195 1.00 117.48 157 GLU B C 1
ATOM 5682 O O . GLU B 2 157 ? 215.124 198.131 183.896 1.00 146.18 157 GLU B O 1
ATOM 5688 N N . ASP B 2 158 ? 214.629 196.183 182.869 1.00 140.72 158 ASP B N 1
ATOM 5689 C CA . ASP B 2 158 ? 213.290 196.102 183.456 1.00 127.29 158 ASP B CA 1
ATOM 5690 C C . ASP B 2 158 ? 213.366 195.725 184.930 1.00 136.31 158 ASP B C 1
ATOM 5691 O O . ASP B 2 158 ? 212.462 196.047 185.705 1.00 105.00 158 ASP B O 1
ATOM 5696 N N . GLN B 2 159 ? 214.444 195.053 185.342 1.00 148.78 159 GLN B N 1
ATOM 5697 C CA . GLN B 2 159 ? 214.696 194.875 186.768 1.00 121.61 159 GLN B CA 1
ATOM 5698 C C . GLN B 2 159 ? 215.041 196.209 187.425 1.00 122.86 159 GLN B C 1
ATOM 5699 O O . GLN B 2 159 ? 214.867 196.376 188.638 1.00 94.25 159 GLN B O 1
ATOM 5705 N N . GLY B 2 160 ? 215.540 197.168 186.638 1.00 116.36 160 GLY B N 1
ATOM 5706 C CA . GLY B 2 160 ? 215.628 198.539 187.114 1.00 117.01 160 GLY B CA 1
ATOM 5707 C C . GLY B 2 160 ? 214.289 199.255 187.097 1.00 104.47 160 GLY B C 1
ATOM 5708 O O . GLY B 2 160 ? 214.090 200.234 187.822 1.00 104.90 160 GLY B O 1
ATOM 5709 N N . PHE B 2 161 ? 213.352 198.783 186.266 1.00 107.57 161 PHE B N 1
ATOM 5710 C CA . PHE B 2 161 ? 212.001 199.340 186.275 1.00 99.32 161 PHE B CA 1
ATOM 5711 C C . PHE B 2 161 ? 211.201 198.856 187.471 1.00 139.04 161 PHE B C 1
ATOM 5712 O O . PHE B 2 161 ? 210.219 199.501 187.851 1.00 108.46 161 PHE B O 1
ATOM 5720 N N . LEU B 2 162 ? 211.591 197.721 188.059 1.00 127.69 162 LEU B N 1
ATOM 5721 C CA . LEU B 2 162 ? 210.835 197.155 189.171 1.00 104.44 162 LEU B CA 1
ATOM 5722 C C . LEU B 2 162 ? 210.907 198.046 190.398 1.00 125.93 162 LEU B C 1
ATOM 5723 O O . LEU B 2 162 ? 209.945 198.135 191.167 1.00 96.04 162 LEU B O 1
ATOM 5728 N N . ASP B 2 163 ? 212.031 198.730 190.586 1.00 111.96 163 ASP B N 1
ATOM 5729 C CA . ASP B 2 163 ? 212.135 199.656 191.703 1.00 102.50 163 ASP B CA 1
ATOM 5730 C C . ASP B 2 163 ? 211.396 200.953 191.415 1.00 91.53 163 ASP B C 1
ATOM 5731 O O . ASP B 2 163 ? 211.100 201.714 192.342 1.00 120.03 163 ASP B O 1
ATOM 5736 N N . SER B 2 164 ? 211.094 201.223 190.145 1.00 99.36 164 SER B N 1
ATOM 5737 C CA . SER B 2 164 ? 210.308 202.405 189.816 1.00 100.70 164 SER B CA 1
ATOM 5738 C C . SER B 2 164 ? 208.842 202.200 190.162 1.00 95.18 164 SER B C 1
ATOM 5739 O O . SER B 2 164 ? 208.122 203.170 190.413 1.00 100.34 164 SER B O 1
ATOM 5742 N N . LEU B 2 165 ? 208.379 200.946 190.171 1.00 91.52 165 LEU B N 1
ATOM 5743 C CA . LEU B 2 165 ? 207.028 200.657 190.646 1.00 89.15 165 LEU B CA 1
ATOM 5744 C C . LEU B 2 165 ? 206.901 200.937 192.134 1.00 97.03 165 LEU B C 1
ATOM 5745 O O . LEU B 2 165 ? 205.855 201.400 192.603 1.00 88.41 165 LEU B O 1
ATOM 5750 N N . ARG B 2 166 ? 207.963 200.661 192.889 1.00 93.99 166 ARG B N 1
ATOM 5751 C CA . ARG B 2 166 ? 207.971 200.948 194.316 1.00 97.71 166 ARG B CA 1
ATOM 5752 C C . ARG B 2 166 ? 207.977 202.447 194.568 1.00 97.87 166 ARG B C 1
ATOM 5753 O O . ARG B 2 166 ? 207.446 202.921 195.579 1.00 93.08 166 ARG B O 1
ATOM 5761 N N . ASP B 2 167 ? 208.574 203.209 193.652 1.00 99.71 167 ASP B N 1
ATOM 5762 C CA . ASP B 2 167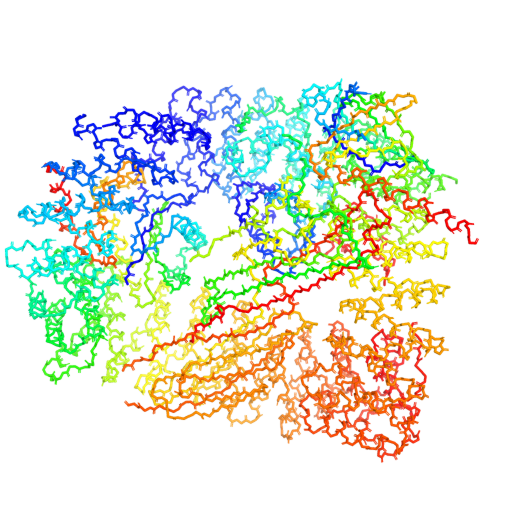 ? 208.596 204.658 193.789 1.00 94.63 167 ASP B CA 1
ATOM 5763 C C . ASP B 2 167 ? 207.228 205.251 193.498 1.00 97.25 167 ASP B C 1
ATOM 5764 O O . ASP B 2 167 ? 206.885 206.322 194.008 1.00 100.31 167 ASP B O 1
ATOM 5769 N N . LEU B 2 168 ? 206.431 204.565 192.674 1.00 94.70 168 LEU B N 1
ATOM 5770 C CA . LEU B 2 168 ? 205.111 205.070 192.320 1.00 91.65 168 LEU B CA 1
ATOM 5771 C C . LEU B 2 168 ? 204.095 204.827 193.423 1.00 89.56 168 LEU B C 1
ATOM 5772 O O . LEU B 2 168 ? 203.010 205.416 193.398 1.00 87.83 168 LEU B O 1
ATOM 5777 N N . ILE B 2 169 ? 204.417 203.957 194.381 1.00 88.45 169 ILE B N 1
ATOM 5778 C CA . ILE B 2 169 ? 203.528 203.740 195.517 1.00 87.37 169 ILE B CA 1
ATOM 5779 C C . ILE B 2 169 ? 203.471 204.994 196.381 1.00 88.49 169 ILE B C 1
ATOM 5780 O O . ILE B 2 169 ? 202.420 205.347 196.929 1.00 88.82 169 ILE B O 1
ATOM 5785 N N . ALA B 2 170 ? 204.582 205.719 196.469 1.00 90.53 170 ALA B N 1
ATOM 5786 C CA . ALA B 2 170 ? 204.591 207.023 197.123 1.00 92.01 170 ALA B CA 1
ATOM 5787 C C . ALA B 2 170 ? 204.178 208.090 196.109 1.00 94.08 170 ALA B C 1
ATOM 5788 O O . ALA B 2 170 ? 204.999 208.793 195.517 1.00 97.99 170 ALA B O 1
ATOM 5790 N N . ASP B 2 171 ? 202.869 208.203 195.907 1.00 89.34 171 ASP B N 1
ATOM 5791 C CA . ASP B 2 171 ? 202.327 209.216 195.015 1.00 91.30 171 ASP B CA 1
ATOM 5792 C C . ASP B 2 171 ? 201.114 209.872 195.661 1.00 95.70 171 ASP B C 1
ATOM 5793 O O . ASP B 2 171 ? 200.448 209.293 196.521 1.00 94.25 171 ASP B O 1
ATOM 5798 N N . SER B 2 172 ? 200.836 211.102 195.225 1.00 95.33 172 SER B N 1
ATOM 5799 C CA . SER B 2 172 ? 199.715 211.865 195.754 1.00 101.15 172 SER B CA 1
ATOM 5800 C C . SER B 2 172 ? 198.391 211.503 195.097 1.00 97.68 172 SER B C 1
ATOM 5801 O O . SER B 2 172 ? 197.353 211.573 195.762 1.00 97.78 172 SER B O 1
ATOM 5804 N N . ASN B 2 173 ? 198.395 211.137 193.812 1.00 91.63 173 ASN B N 1
ATOM 5805 C CA . ASN B 2 173 ? 197.194 210.617 193.174 1.00 89.24 173 ASN B CA 1
ATOM 5806 C C . ASN B 2 173 ? 197.147 209.129 193.476 1.00 82.21 173 ASN B C 1
ATOM 5807 O O . ASN B 2 173 ? 198.067 208.396 193.088 1.00 83.50 173 ASN B O 1
ATOM 5812 N N . PRO B 2 174 ? 196.123 208.638 194.173 1.00 83.89 174 PRO B N 1
ATOM 5813 C CA . PRO B 2 174 ? 196.164 207.251 194.648 1.00 80.53 174 PRO B CA 1
ATOM 5814 C C . PRO B 2 174 ? 195.872 206.211 193.584 1.00 75.94 174 PRO B C 1
ATOM 5815 O O . PRO B 2 174 ? 196.156 205.032 193.818 1.00 75.55 174 PRO B O 1
ATOM 5819 N N . MET B 2 175 ? 195.318 206.585 192.426 1.00 77.70 175 MET B N 1
ATOM 5820 C CA . MET B 2 175 ? 195.074 205.574 191.401 1.00 76.71 175 MET B CA 1
ATOM 5821 C C . MET B 2 175 ? 196.369 205.142 190.730 1.00 74.49 175 MET B C 1
ATOM 5822 O O . MET B 2 175 ? 196.431 204.054 190.149 1.00 73.33 175 MET B O 1
ATOM 5827 N N . VAL B 2 176 ? 197.404 205.978 190.796 1.00 72.25 176 VAL B N 1
ATOM 5828 C CA . VAL B 2 176 ? 198.734 205.565 190.367 1.00 66.59 176 VAL B CA 1
ATOM 5829 C C . VAL B 2 176 ? 199.284 204.522 191.326 1.00 69.97 176 VAL B C 1
ATOM 5830 O O . VAL B 2 176 ? 199.947 203.560 190.918 1.00 72.36 176 VAL B O 1
ATOM 5834 N N . VAL B 2 177 ? 198.989 204.691 192.616 1.00 72.01 177 VAL B N 1
ATOM 5835 C CA . VAL B 2 177 ? 199.423 203.740 193.634 1.00 71.99 177 VAL B CA 1
ATOM 5836 C C . VAL B 2 177 ? 198.710 202.411 193.438 1.00 70.46 177 VAL B C 1
ATOM 5837 O O . VAL B 2 177 ? 199.276 201.339 193.670 1.00 68.63 177 VAL B O 1
ATOM 5841 N N . ALA B 2 178 ? 197.470 202.474 192.949 1.00 71.01 178 ALA B N 1
ATOM 5842 C CA . ALA B 2 178 ? 196.617 201.297 192.849 1.00 65.24 178 ALA B CA 1
ATOM 5843 C C . ALA B 2 178 ? 197.119 200.331 191.785 1.00 67.80 178 ALA B C 1
ATOM 5844 O O . ALA B 2 178 ? 197.272 199.133 192.043 1.00 69.79 178 ALA B O 1
ATOM 5846 N N . ASN B 2 179 ? 197.387 200.837 190.582 1.00 66.09 179 ASN B N 1
ATOM 5847 C CA . ASN B 2 179 ? 197.839 199.970 189.503 1.00 65.72 179 ASN B CA 1
ATOM 5848 C C . ASN B 2 179 ? 199.275 199.515 189.701 1.00 68.24 179 ASN B C 1
ATOM 5849 O O . ASN B 2 179 ? 199.665 198.471 189.173 1.00 68.61 179 ASN B O 1
ATOM 5854 N N . ALA B 2 180 ? 200.067 200.272 190.460 1.00 69.62 180 ALA B N 1
ATOM 5855 C CA . ALA B 2 180 ? 201.436 199.856 190.736 1.00 72.19 180 ALA B CA 1
ATOM 5856 C C . ALA B 2 180 ? 201.469 198.665 191.682 1.00 74.81 180 ALA B C 1
ATOM 5857 O O . ALA B 2 180 ? 202.309 197.770 191.534 1.00 78.19 180 ALA B O 1
ATOM 5859 N N . VAL B 2 181 ? 200.564 198.640 192.663 1.00 70.97 181 VAL B N 1
ATOM 5860 C CA . VAL B 2 181 ? 200.462 197.499 193.569 1.00 69.42 181 VAL B CA 1
ATOM 5861 C C . VAL B 2 181 ? 199.949 196.281 192.816 1.00 71.72 181 VAL B C 1
ATOM 5862 O O . VAL B 2 181 ? 200.435 195.159 193.004 1.00 76.27 181 VAL B O 1
ATOM 5866 N N . ALA B 2 182 ? 198.990 196.497 191.913 1.00 71.06 182 ALA B N 1
ATOM 5867 C CA . ALA B 2 182 ? 198.480 195.405 191.092 1.00 69.31 182 ALA B CA 1
ATOM 5868 C C . ALA B 2 182 ? 199.531 194.921 190.104 1.00 75.23 182 ALA B C 1
ATOM 5869 O O . ALA B 2 182 ? 199.539 193.746 189.723 1.00 83.64 182 ALA B O 1
ATOM 5871 N N . ALA B 2 183 ? 200.436 195.809 189.687 1.00 74.82 183 ALA B N 1
ATOM 5872 C CA . ALA B 2 183 ? 201.519 195.397 188.803 1.00 72.30 183 ALA B CA 1
ATOM 5873 C C . ALA B 2 183 ? 202.556 194.571 189.549 1.00 84.64 183 ALA B C 1
ATOM 5874 O O . ALA B 2 183 ? 202.998 193.528 189.057 1.00 87.25 183 ALA B O 1
ATOM 5876 N N . LEU B 2 184 ? 202.952 195.024 190.742 1.00 82.97 184 LEU B N 1
ATOM 5877 C CA . LEU B 2 184 ? 203.954 194.308 191.527 1.00 88.80 184 LEU B CA 1
ATOM 5878 C C . LEU B 2 184 ? 203.455 192.946 191.971 1.00 83.68 184 LEU B C 1
ATOM 5879 O O . LEU B 2 184 ? 204.231 191.988 192.038 1.00 98.46 184 LEU B O 1
ATOM 5884 N N . SER B 2 185 ? 202.162 192.842 192.275 1.00 89.28 185 SER B N 1
ATOM 5885 C CA . SER B 2 185 ? 201.600 191.589 192.755 1.00 94.45 185 SER B CA 1
ATOM 5886 C C . SER B 2 185 ? 201.587 190.517 191.677 1.00 96.29 185 SER B C 1
ATOM 5887 O O . SER B 2 185 ? 201.743 189.332 191.986 1.00 105.33 185 SER B O 1
ATOM 5890 N N . GLU B 2 186 ? 201.411 190.901 190.415 1.00 86.13 186 GLU B N 1
ATOM 5891 C CA . GLU B 2 186 ? 201.460 189.904 189.354 1.00 94.81 186 GLU B CA 1
ATOM 5892 C C . GLU B 2 186 ? 202.901 189.542 189.028 1.00 108.36 186 GLU B C 1
ATOM 5893 O O . GLU B 2 186 ? 203.193 188.399 188.658 1.00 115.31 186 GLU B O 1
ATOM 5899 N N . ILE B 2 187 ? 203.812 190.507 189.158 1.00 93.95 187 ILE B N 1
ATOM 5900 C CA . ILE B 2 187 ? 205.233 190.234 188.965 1.00 95.04 187 ILE B CA 1
ATOM 5901 C C . ILE B 2 187 ? 205.768 189.367 190.098 1.00 131.89 187 ILE B C 1
ATOM 5902 O O . ILE B 2 187 ? 206.590 188.469 189.877 1.00 128.16 187 ILE B O 1
ATOM 5907 N N . SER B 2 188 ? 205.254 189.565 191.316 1.00 96.89 188 SER B N 1
ATOM 5908 C CA . SER B 2 188 ? 205.703 188.776 192.457 1.00 91.86 188 SER B CA 1
ATOM 5909 C C . SER B 2 188 ? 205.229 187.331 192.412 1.00 131.64 188 SER B C 1
ATOM 5910 O O . SER B 2 188 ? 205.683 186.529 193.233 1.00 159.04 188 SER B O 1
ATOM 5913 N N . GLU B 2 189 ? 204.331 186.979 191.492 1.00 107.86 189 GLU B N 1
ATOM 5914 C CA . GLU B 2 189 ? 203.990 185.582 191.266 1.00 119.93 189 GLU B CA 1
ATOM 5915 C C . GLU B 2 189 ? 205.165 184.788 190.711 1.00 131.71 189 GLU B C 1
ATOM 5916 O O . GLU B 2 189 ? 205.252 183.580 190.953 1.00 139.80 189 GLU B O 1
ATOM 5922 N N . SER B 2 190 ? 206.084 185.440 190.003 1.00 123.90 190 SER B N 1
ATOM 5923 C CA . SER B 2 190 ? 207.257 184.778 189.430 1.00 157.49 190 SER B CA 1
ATOM 5924 C C . SER B 2 190 ? 208.430 185.746 189.566 1.00 181.27 190 SER B C 1
ATOM 5925 O O . SER B 2 190 ? 208.663 186.584 188.691 1.00 142.31 190 SER B O 1
ATOM 5928 N N . HIS B 2 191 ? 209.165 185.624 190.665 1.00 183.63 191 HIS B N 1
ATOM 5929 C CA . HIS B 2 191 ? 210.250 186.553 190.958 1.00 163.75 191 HIS B CA 1
ATOM 5930 C C . HIS B 2 191 ? 211.558 185.814 191.210 1.00 129.74 191 HIS B C 1
ATOM 5931 O O . HIS B 2 191 ? 211.563 184.706 191.750 1.00 181.96 191 HIS B O 1
ATOM 5938 N N . LEU B 2 196 ? 208.729 191.793 196.250 1.00 152.71 196 LEU B N 1
ATOM 5939 C CA . LEU B 2 196 ? 208.096 192.792 197.109 1.00 148.14 196 LEU B CA 1
ATOM 5940 C C . LEU B 2 196 ? 208.010 192.360 198.563 1.00 146.15 196 LEU B C 1
ATOM 5941 O O . LEU B 2 196 ? 207.364 191.367 198.885 1.00 147.69 196 LEU B O 1
ATOM 5946 N N . LEU B 2 197 ? 208.679 193.100 199.444 1.00 141.24 197 LEU B N 1
ATOM 5947 C CA . LEU B 2 197 ? 208.471 192.951 200.879 1.00 142.60 197 LEU B CA 1
ATOM 5948 C C . LEU B 2 197 ? 207.780 194.199 201.430 1.00 152.30 197 LEU B C 1
ATOM 5949 O O . LEU B 2 197 ? 208.182 195.327 201.124 1.00 143.94 197 LEU B O 1
ATOM 5954 N N . ASP B 2 198 ? 206.703 194.013 202.195 1.00 145.66 198 ASP B N 1
ATOM 5955 C CA . ASP B 2 198 ? 205.941 195.130 202.762 1.00 139.33 198 ASP B CA 1
ATOM 5956 C C . ASP B 2 198 ? 206.299 195.300 204.236 1.00 124.59 198 ASP B C 1
ATOM 5957 O O . ASP B 2 198 ? 205.555 194.914 205.141 1.00 131.90 198 ASP B O 1
ATOM 5962 N N . LEU B 2 199 ? 207.459 195.893 204.487 1.00 154.78 199 LEU B N 1
ATOM 5963 C CA . LEU B 2 199 ? 207.862 196.140 205.868 1.00 131.62 199 LEU B CA 1
ATOM 5964 C C . LEU B 2 199 ? 207.149 197.387 206.367 1.00 135.82 199 LEU B C 1
ATOM 5965 O O . LEU B 2 199 ? 207.062 198.392 205.661 1.00 145.52 199 LEU B O 1
ATOM 5970 N N . ASN B 2 200 ? 206.668 197.316 207.613 1.00 122.27 200 ASN B N 1
ATOM 5971 C CA . ASN B 2 200 ? 205.731 198.189 208.320 1.00 130.70 200 ASN B CA 1
ATOM 5972 C C . ASN B 2 200 ? 205.868 199.703 208.113 1.00 124.68 200 ASN B C 1
ATOM 5973 O O . ASN B 2 200 ? 204.923 200.301 207.582 1.00 115.58 200 ASN B O 1
ATOM 5978 N N . PRO B 2 201 ? 206.973 200.299 208.587 1.00 131.98 201 PRO B N 1
ATOM 5979 C CA . PRO B 2 201 ? 207.018 201.743 208.898 1.00 136.06 201 PRO B CA 1
ATOM 5980 C C . PRO B 2 201 ? 206.511 202.769 207.912 1.00 131.22 201 PRO B C 1
ATOM 5981 O O . PRO B 2 201 ? 205.879 203.744 208.318 1.00 134.94 201 PRO B O 1
ATOM 5985 N N . GLN B 2 202 ? 206.776 202.566 206.651 1.00 134.73 202 GLN B N 1
ATOM 5986 C CA . GLN B 2 202 ? 206.327 203.483 205.610 1.00 125.95 202 GLN B CA 1
ATOM 5987 C C . GLN B 2 202 ? 205.490 202.774 204.552 1.00 129.31 202 GLN B C 1
ATOM 5988 O O . GLN B 2 202 ? 204.665 203.416 203.902 1.00 139.19 202 GLN B O 1
ATOM 5994 N N . ASN B 2 203 ? 205.681 201.469 204.340 1.00 147.74 203 ASN B N 1
ATOM 5995 C CA . ASN B 2 203 ? 204.866 200.777 203.343 1.00 136.19 203 ASN B CA 1
ATOM 5996 C C . ASN B 2 203 ? 203.421 200.640 203.800 1.00 115.25 203 ASN B C 1
ATOM 5997 O O . ASN B 2 203 ? 202.505 201.095 203.108 1.00 107.14 203 ASN B O 1
ATOM 6002 N N . ILE B 2 204 ? 203.206 200.045 204.973 1.00 119.77 204 ILE B N 1
ATOM 6003 C CA . ILE B 2 204 ? 201.862 199.708 205.422 1.00 91.68 204 ILE B CA 1
ATOM 6004 C C . ILE B 2 204 ? 201.061 200.964 205.739 1.00 101.81 204 ILE B C 1
ATOM 6005 O O . ILE B 2 204 ? 199.873 201.049 205.417 1.00 107.41 204 ILE B O 1
ATOM 6010 N N . ASN B 2 205 ? 201.707 201.980 206.309 1.00 133.70 205 ASN B N 1
ATOM 6011 C CA . ASN B 2 205 ? 200.982 203.196 206.658 1.00 104.39 205 ASN B CA 1
ATOM 6012 C C . ASN B 2 205 ? 200.610 204.001 205.421 1.00 114.07 205 ASN B C 1
ATOM 6013 O O . ASN B 2 205 ? 199.562 204.652 205.394 1.00 101.42 205 ASN B O 1
ATOM 6018 N N . LYS B 2 206 ? 201.440 203.963 204.379 1.00 111.66 206 LYS B N 1
ATOM 6019 C CA . LYS B 2 206 ? 201.080 204.695 203.171 1.00 111.34 206 LYS B CA 1
ATOM 6020 C C . LYS B 2 206 ? 200.117 203.899 202.301 1.00 100.52 206 LYS B C 1
ATOM 6021 O O . LYS B 2 206 ? 199.363 204.484 201.516 1.00 98.02 206 LYS B O 1
ATOM 6027 N N . LEU B 2 207 ? 200.125 202.567 202.418 1.00 99.03 207 LEU B N 1
ATOM 6028 C CA . LEU B 2 207 ? 199.103 201.772 201.741 1.00 93.65 207 LEU B CA 1
ATOM 6029 C C . LEU B 2 207 ? 197.732 201.993 202.360 1.00 87.96 207 LEU B C 1
ATOM 6030 O O . LEU B 2 207 ? 196.746 202.187 201.641 1.00 84.18 207 LEU B O 1
ATOM 6035 N N . LEU B 2 208 ? 197.650 201.976 203.691 1.00 89.77 208 LEU B N 1
ATOM 6036 C CA . LEU B 2 208 ? 196.354 202.073 204.350 1.00 85.61 208 LEU B CA 1
ATOM 6037 C C . LEU B 2 208 ? 195.777 203.478 204.271 1.00 88.67 208 LEU B C 1
ATOM 6038 O O . LEU B 2 208 ? 194.555 203.643 204.325 1.00 83.00 208 LEU B O 1
ATOM 6043 N N . THR B 2 209 ? 196.626 204.500 204.146 1.00 95.17 209 THR B N 1
ATOM 6044 C CA . THR B 2 209 ? 196.107 205.844 203.921 1.00 93.64 209 THR B CA 1
ATOM 6045 C C . THR B 2 209 ? 195.684 206.045 202.476 1.00 92.71 209 THR B C 1
ATOM 6046 O O . THR B 2 209 ? 194.733 206.789 202.209 1.00 95.08 209 THR B O 1
ATOM 6050 N N . ALA B 2 210 ? 196.361 205.389 201.533 1.00 90.87 210 ALA B N 1
ATOM 6051 C CA . ALA B 2 210 ? 195.895 205.414 200.152 1.00 84.70 210 ALA B CA 1
ATOM 6052 C C . ALA B 2 210 ? 194.654 204.550 199.985 1.00 86.61 210 ALA B C 1
ATOM 6053 O O . ALA B 2 210 ? 193.861 204.764 199.062 1.00 81.97 210 ALA B O 1
ATOM 6055 N N . LEU B 2 211 ? 194.476 203.574 200.880 1.00 83.94 211 LEU B N 1
ATOM 6056 C CA . LEU B 2 211 ? 193.299 202.714 200.862 1.00 75.04 211 LEU B CA 1
ATOM 6057 C C . LEU B 2 211 ? 192.027 203.499 201.143 1.00 73.69 211 LEU B C 1
ATOM 6058 O O . LEU B 2 211 ? 190.964 203.195 200.594 1.00 78.89 211 LEU B O 1
ATOM 6063 N N . ASN B 2 212 ? 192.119 204.524 201.978 1.00 81.11 212 ASN B N 1
ATOM 6064 C CA . ASN B 2 212 ? 190.962 205.317 202.358 1.00 78.64 212 ASN B CA 1
ATOM 6065 C C . ASN B 2 212 ? 190.594 206.368 201.326 1.00 82.73 212 ASN B C 1
ATOM 6066 O O . ASN B 2 212 ? 189.615 207.092 201.527 1.00 87.24 212 ASN B O 1
ATOM 6071 N N . GLU B 2 213 ? 191.346 206.482 200.233 1.00 86.05 213 GLU B N 1
ATOM 6072 C CA . GLU B 2 213 ? 191.077 207.562 199.295 1.00 84.79 213 GLU B CA 1
ATOM 6073 C C . GLU B 2 213 ? 191.044 207.106 197.842 1.00 83.14 213 GLU B C 1
ATOM 6074 O O . GLU B 2 213 ? 190.520 207.824 196.986 1.00 82.53 213 GLU B O 1
ATOM 6080 N N . CYS B 2 214 ? 191.591 205.931 197.543 1.00 85.81 214 CYS B N 1
ATOM 6081 C CA . CYS B 2 214 ? 191.644 205.512 196.153 1.00 74.20 214 CYS B CA 1
ATOM 6082 C C . CYS B 2 214 ? 190.290 204.972 195.701 1.00 72.38 214 CYS B C 1
ATOM 6083 O O . CYS B 2 214 ? 189.331 204.874 196.472 1.00 71.27 214 CYS B O 1
ATOM 6086 N N . THR B 2 215 ? 190.222 204.630 194.418 1.00 69.44 215 THR B N 1
ATOM 6087 C CA . THR B 2 215 ? 188.980 204.194 193.811 1.00 63.84 215 THR B CA 1
ATOM 6088 C C . THR B 2 215 ? 188.623 202.785 194.267 1.00 62.04 215 THR B C 1
ATOM 6089 O O . THR B 2 215 ? 189.377 202.112 194.972 1.00 63.14 215 THR B O 1
ATOM 6093 N N . GLU B 2 216 ? 187.452 202.333 193.821 1.00 61.77 216 GLU B N 1
ATOM 6094 C CA . GLU B 2 216 ? 186.887 201.087 194.324 1.00 56.60 216 GLU B CA 1
ATOM 6095 C C . GLU B 2 216 ? 187.637 199.877 193.794 1.00 51.95 216 GLU B C 1
ATOM 6096 O O . GLU B 2 216 ? 187.594 198.801 194.397 1.00 53.93 216 GLU B O 1
ATOM 6102 N N . TRP B 2 217 ? 188.348 200.032 192.680 1.00 53.43 217 TRP B N 1
ATOM 6103 C CA . TRP B 2 217 ? 189.074 198.898 192.132 1.00 47.97 217 TRP B CA 1
ATOM 6104 C C . TRP B 2 217 ? 190.464 198.818 192.729 1.00 49.26 217 TRP B C 1
ATOM 6105 O O . TRP B 2 217 ? 191.085 197.752 192.728 1.00 51.67 217 TRP B O 1
ATOM 6116 N N . GLY B 2 218 ? 190.970 199.939 193.238 1.00 50.85 218 GLY B N 1
ATOM 6117 C CA . GLY B 2 218 ? 192.284 199.924 193.850 1.00 52.17 218 GLY B CA 1
ATOM 6118 C C . GLY B 2 218 ? 192.249 199.426 195.278 1.00 52.13 218 GLY B C 1
ATOM 6119 O O . GLY B 2 218 ? 193.239 198.895 195.784 1.00 54.47 218 GLY B O 1
ATOM 6120 N N . GLN B 2 219 ? 191.107 199.591 195.944 1.00 51.03 219 GLN B N 1
ATOM 6121 C CA . GLN B 2 219 ? 190.958 199.083 197.301 1.00 48.61 219 GLN B CA 1
ATOM 6122 C C . GLN B 2 219 ? 190.945 197.566 197.316 1.00 47.51 219 GLN B C 1
ATOM 6123 O O . GLN B 2 219 ? 191.342 196.947 198.307 1.00 53.93 219 GLN B O 1
ATOM 6129 N N . ILE B 2 220 ? 190.477 196.951 196.232 1.00 48.36 220 ILE B N 1
ATOM 6130 C CA . ILE B 2 220 ? 190.641 195.514 196.057 1.00 43.89 220 ILE B CA 1
ATOM 6131 C C . ILE B 2 220 ? 192.117 195.175 195.955 1.00 48.26 220 ILE B C 1
ATOM 6132 O O . ILE B 2 220 ? 192.589 194.187 196.523 1.00 53.98 220 ILE B O 1
ATOM 6137 N N . PHE B 2 221 ? 192.873 196.021 195.259 1.00 49.74 221 PHE B N 1
ATOM 6138 C CA . PHE B 2 221 ? 194.255 195.690 194.938 1.00 48.15 221 PHE B CA 1
ATOM 6139 C C . PHE B 2 221 ? 195.145 195.843 196.159 1.00 54.16 221 PHE B C 1
ATOM 6140 O O . PHE B 2 221 ? 196.115 195.097 196.329 1.00 58.25 221 PHE B O 1
ATOM 6148 N N . ILE B 2 222 ? 194.818 196.794 197.031 1.00 54.03 222 ILE B N 1
ATOM 6149 C CA . ILE B 2 222 ? 195.586 196.971 198.254 1.00 52.75 222 ILE B CA 1
ATOM 6150 C C . ILE B 2 222 ? 195.249 195.879 199.259 1.00 56.83 222 ILE B C 1
ATOM 6151 O O . ILE B 2 222 ? 196.142 195.295 199.883 1.00 63.95 222 ILE B O 1
ATOM 6156 N N . LEU B 2 223 ? 193.962 195.552 199.400 1.00 56.12 223 LEU B N 1
ATOM 6157 C CA . LEU B 2 223 ? 193.558 194.532 200.362 1.00 53.67 223 LEU B CA 1
ATOM 6158 C C . LEU B 2 223 ? 193.920 193.130 199.887 1.00 58.26 223 LEU B C 1
ATOM 6159 O O . LEU B 2 223 ? 193.960 192.193 200.689 1.00 64.47 223 LEU B O 1
ATOM 6164 N N . ASP B 2 224 ? 194.170 192.955 198.588 1.00 59.69 224 ASP B N 1
ATOM 6165 C CA . ASP B 2 224 ? 194.702 191.679 198.122 1.00 61.63 224 ASP B CA 1
ATOM 6166 C C . ASP B 2 224 ? 196.187 191.565 198.410 1.00 64.89 224 ASP B C 1
ATOM 6167 O O . ASP B 2 224 ? 196.725 190.458 198.496 1.00 73.38 224 ASP B O 1
ATOM 6172 N N . CYS B 2 225 ? 196.874 192.698 198.545 1.00 65.63 225 CYS B N 1
ATOM 6173 C CA . CYS B 2 225 ? 198.311 192.654 198.785 1.00 69.77 225 CYS B CA 1
ATOM 6174 C C . CYS B 2 225 ? 198.616 192.472 200.265 1.00 74.98 225 CYS B C 1
ATOM 6175 O O . CYS B 2 225 ? 199.617 191.847 200.632 1.00 78.73 225 CYS B O 1
ATOM 6178 N N . LEU B 2 226 ? 197.751 193.004 201.134 1.00 71.11 226 LEU B N 1
ATOM 6179 C CA . LEU B 2 226 ? 197.964 192.891 202.572 1.00 65.80 226 LEU B CA 1
ATOM 6180 C C . LEU B 2 226 ? 197.778 191.468 203.063 1.00 69.86 226 LEU B C 1
ATOM 6181 O O . LEU B 2 226 ? 198.308 191.104 204.116 1.00 79.15 226 LEU B O 1
ATOM 6186 N N . SER B 2 227 ? 197.027 190.654 202.325 1.00 71.97 227 SER B N 1
ATOM 6187 C CA . SER B 2 227 ? 196.830 189.268 202.717 1.00 74.71 227 SER B CA 1
ATOM 6188 C C . SER B 2 227 ? 198.098 188.445 202.567 1.00 81.54 227 SER B C 1
ATOM 6189 O O . SER B 2 227 ? 198.227 187.407 203.218 1.00 85.91 227 SER B O 1
ATOM 6192 N N . ASN B 2 228 ? 199.033 188.881 201.731 1.00 82.30 228 ASN B N 1
ATOM 6193 C CA . ASN B 2 228 ? 200.335 188.242 201.644 1.00 87.12 228 ASN B CA 1
ATOM 6194 C C . ASN B 2 228 ? 201.248 188.626 202.795 1.00 96.09 228 ASN B C 1
ATOM 6195 O O . ASN B 2 228 ? 202.215 187.907 203.067 1.00 98.26 228 ASN B O 1
ATOM 6200 N N . TYR B 2 229 ? 200.957 189.731 203.473 1.00 96.20 229 TYR B N 1
ATOM 6201 C CA . TYR B 2 229 ? 201.809 190.213 204.548 1.00 99.74 229 TYR B CA 1
ATOM 6202 C C . TYR B 2 229 ? 201.664 189.349 205.791 1.00 103.87 229 TYR B C 1
ATOM 6203 O O . TYR B 2 229 ? 200.561 188.934 206.155 1.00 104.18 229 TYR B O 1
ATOM 6212 N N . ASN B 2 230 ? 202.793 189.085 206.447 1.00 107.21 230 ASN B N 1
ATOM 6213 C CA . ASN B 2 230 ? 202.841 188.312 207.684 1.00 109.26 230 ASN B CA 1
ATOM 6214 C C . ASN B 2 230 ? 203.159 189.279 208.816 1.00 113.31 230 ASN B C 1
ATOM 6215 O O . ASN B 2 230 ? 204.249 189.869 208.858 1.00 116.52 230 ASN B O 1
ATOM 6220 N N . PRO B 2 231 ? 202.232 189.477 209.745 1.00 115.63 231 PRO B N 1
ATOM 6221 C CA . PRO B 2 231 ? 202.507 190.373 210.866 1.00 122.32 231 PRO B CA 1
ATOM 6222 C C . PRO B 2 231 ? 203.345 189.668 211.917 1.00 130.68 231 PRO B C 1
ATOM 6223 O O . PRO B 2 231 ? 203.461 188.441 211.930 1.00 133.78 231 PRO B O 1
ATOM 6227 N N . LYS B 2 232 ? 203.925 190.458 212.813 1.00 130.55 232 LYS B N 1
ATOM 6228 C CA . LYS B 2 232 ? 204.770 189.913 213.865 1.00 134.43 232 LYS B CA 1
ATOM 6229 C C . LYS B 2 232 ? 204.174 190.044 215.253 1.00 134.98 232 LYS B C 1
ATOM 6230 O O . LYS B 2 232 ? 204.064 189.045 215.963 1.00 126.10 232 LYS B O 1
ATOM 6236 N N . ASP B 2 233 ? 203.769 191.240 215.655 1.00 134.60 233 ASP B N 1
ATOM 6237 C CA . ASP B 2 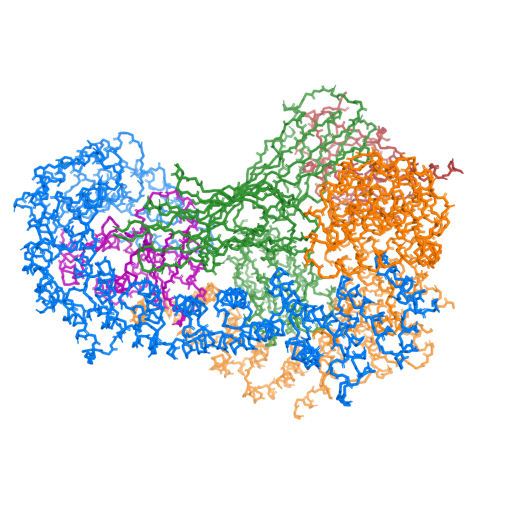233 ? 203.286 191.445 217.010 1.00 133.70 233 ASP B CA 1
ATOM 6238 C C . ASP B 2 233 ? 201.762 191.446 217.008 1.00 126.46 233 ASP B C 1
ATOM 6239 O O . ASP B 2 233 ? 201.135 191.865 216.032 1.00 127.00 233 ASP B O 1
ATOM 6244 N N . ASP B 2 234 ? 201.167 190.961 218.105 1.00 129.09 234 ASP B N 1
ATOM 6245 C CA . ASP B 2 234 ? 199.720 190.752 218.133 1.00 125.99 234 ASP B CA 1
ATOM 6246 C C . ASP B 2 234 ? 198.950 192.060 218.152 1.00 129.38 234 ASP B C 1
ATOM 6247 O O . ASP B 2 234 ? 197.856 192.139 217.584 1.00 119.95 234 ASP B O 1
ATOM 6252 N N . ARG B 2 235 ? 199.482 193.093 218.801 1.00 126.15 235 ARG B N 1
ATOM 6253 C CA . ARG B 2 235 ? 198.805 194.378 218.716 1.00 123.99 235 ARG B CA 1
ATOM 6254 C C . ARG B 2 235 ? 199.258 195.166 217.496 1.00 119.02 235 ARG B C 1
ATOM 6255 O O . ARG B 2 235 ? 198.650 196.189 217.168 1.00 113.44 235 ARG B O 1
ATOM 6263 N N . GLU B 2 236 ? 200.317 194.718 216.821 1.00 121.62 236 GLU B N 1
ATOM 6264 C CA . GLU B 2 236 ? 200.641 195.286 215.518 1.00 117.96 236 GLU B CA 1
ATOM 6265 C C . GLU B 2 236 ? 199.666 194.786 214.462 1.00 110.53 236 GLU B C 1
ATOM 6266 O O . GLU B 2 236 ? 199.223 195.548 213.595 1.00 106.26 236 GLU B O 1
ATOM 6272 N N . ALA B 2 237 ? 199.315 193.497 214.526 1.00 115.87 237 ALA B N 1
ATOM 6273 C CA . ALA B 2 237 ? 198.291 192.962 213.635 1.00 105.35 237 ALA B CA 1
ATOM 6274 C C . ALA B 2 237 ? 196.917 193.493 214.007 1.00 99.25 237 ALA B C 1
ATOM 6275 O O . ALA B 2 237 ? 196.045 193.629 213.144 1.00 94.18 237 ALA B O 1
ATOM 6277 N N . GLN B 2 238 ? 196.701 193.794 215.287 1.00 100.78 238 GLN B N 1
ATOM 6278 C CA . GLN B 2 238 ? 195.467 194.458 215.692 1.00 97.56 238 GLN B CA 1
ATOM 6279 C C . GLN B 2 238 ? 195.399 195.874 215.134 1.00 96.04 238 GLN B C 1
ATOM 6280 O O . GLN B 2 238 ? 194.343 196.320 214.675 1.00 95.09 238 GLN B O 1
ATOM 6286 N N . SER B 2 239 ? 196.535 196.577 215.128 1.00 97.67 239 SER B N 1
ATOM 6287 C CA . SER B 2 239 ? 196.569 197.971 214.691 1.00 94.07 239 SER B CA 1
ATOM 6288 C C . SER B 2 239 ? 196.288 198.115 213.203 1.00 97.84 239 SER B C 1
ATOM 6289 O O . SER B 2 239 ? 195.886 199.192 212.751 1.00 96.42 239 SER B O 1
ATOM 6292 N N . ILE B 2 240 ? 196.514 197.056 212.426 1.00 94.69 240 ILE B N 1
ATOM 6293 C CA . ILE B 2 240 ? 196.054 197.036 211.043 1.00 87.75 240 ILE B CA 1
ATOM 6294 C C . ILE B 2 240 ? 194.535 196.961 210.999 1.00 85.25 240 ILE B C 1
ATOM 6295 O O . ILE B 2 240 ? 193.883 197.670 210.223 1.00 82.34 240 ILE B O 1
ATOM 6300 N N . CYS B 2 241 ? 193.952 196.142 211.879 1.00 83.65 241 CYS B N 1
ATOM 6301 C CA . CYS B 2 241 ? 192.560 195.734 211.735 1.00 75.86 241 CYS B CA 1
ATOM 6302 C C . CYS B 2 241 ? 191.578 196.857 212.025 1.00 75.09 241 CYS B C 1
ATOM 6303 O O . CYS B 2 241 ? 190.432 196.788 211.580 1.00 75.71 241 CYS B O 1
ATOM 6306 N N . GLU B 2 242 ? 191.988 197.901 212.749 1.00 78.71 242 GLU B N 1
ATOM 6307 C CA . GLU B 2 242 ? 191.068 199.020 212.935 1.00 81.52 242 GLU B CA 1
ATOM 6308 C C . GLU B 2 242 ? 190.998 199.887 211.690 1.00 75.89 242 GLU B C 1
ATOM 6309 O O . GLU B 2 242 ? 190.107 200.734 211.568 1.00 78.11 242 GLU B O 1
ATOM 6315 N N . ARG B 2 243 ? 191.930 199.701 210.757 1.00 74.87 243 ARG B N 1
ATOM 6316 C CA . ARG B 2 243 ? 191.858 200.440 209.504 1.00 79.01 243 ARG B CA 1
ATOM 6317 C C . ARG B 2 243 ? 191.150 199.629 208.428 1.00 72.91 243 ARG B C 1
ATOM 6318 O O . ARG B 2 243 ? 190.573 200.193 207.493 1.00 71.35 243 ARG B O 1
ATOM 6326 N N . VAL B 2 244 ? 191.175 198.305 208.550 1.00 69.52 244 VAL B N 1
ATOM 6327 C CA . VAL B 2 244 ? 190.525 197.451 207.565 1.00 60.91 244 VAL B CA 1
ATOM 6328 C C . VAL B 2 244 ? 189.029 197.362 207.853 1.00 64.19 244 VAL B C 1
ATOM 6329 O O . VAL B 2 244 ? 188.207 197.266 206.935 1.00 65.59 244 VAL B O 1
ATOM 6333 N N . THR B 2 245 ? 188.662 197.431 209.134 1.00 64.46 245 THR B N 1
ATOM 6334 C CA . THR B 2 245 ? 187.272 197.358 209.594 1.00 61.40 245 THR B CA 1
ATOM 6335 C C . THR B 2 245 ? 186.301 198.357 208.955 1.00 61.43 245 THR B C 1
ATOM 6336 O O . THR B 2 245 ? 185.183 197.940 208.613 1.00 66.09 245 THR B O 1
ATOM 6340 N N . PRO B 2 246 ? 186.627 199.642 208.725 1.00 63.80 246 PRO B N 1
ATOM 6341 C CA . PRO B 2 246 ? 185.659 200.480 207.997 1.00 64.77 246 PRO B CA 1
ATOM 6342 C C . PRO B 2 246 ? 185.559 200.177 206.510 1.00 66.55 246 PRO B C 1
ATOM 6343 O O . PRO B 2 246 ? 184.729 200.801 205.839 1.00 70.21 246 PRO B O 1
ATOM 6347 N N . ARG B 2 247 ? 186.350 199.247 205.966 1.00 65.81 247 ARG B N 1
ATOM 6348 C CA . ARG B 2 247 ? 186.226 198.965 204.543 1.00 64.61 247 ARG B CA 1
ATOM 6349 C C . ARG B 2 247 ? 185.164 197.924 204.238 1.00 64.21 247 ARG B C 1
ATOM 6350 O O . ARG B 2 247 ? 184.880 197.686 203.063 1.00 71.44 247 ARG B O 1
ATOM 6358 N N . LEU B 2 248 ? 184.586 197.283 205.246 1.00 59.60 248 LEU B N 1
ATOM 6359 C CA . LEU B 2 248 ? 183.451 196.400 205.031 1.00 54.73 248 LEU B CA 1
ATOM 6360 C C . LEU B 2 248 ? 182.160 197.173 205.263 1.00 59.78 248 LEU B C 1
ATOM 6361 O O . LEU B 2 248 ? 181.287 196.738 206.015 1.00 59.38 248 LEU B O 1
ATOM 6366 N N . SER B 2 249 ? 182.043 198.317 204.603 1.00 58.91 249 SER B N 1
ATOM 6367 C CA . SER B 2 249 ? 180.801 199.072 204.564 1.00 61.49 249 SER B CA 1
ATOM 6368 C C . SER B 2 249 ? 180.610 199.607 203.156 1.00 61.22 249 SER B C 1
ATOM 6369 O O . SER B 2 249 ? 179.664 200.353 202.881 1.00 59.59 249 SER B O 1
ATOM 6372 N N . HIS B 2 250 ? 181.507 199.205 202.262 1.00 61.97 250 HIS B N 1
ATOM 6373 C CA . HIS B 2 250 ? 181.547 199.745 200.914 1.00 68.09 250 HIS B CA 1
ATOM 6374 C C . HIS B 2 250 ? 180.424 199.141 200.084 1.00 74.16 250 HIS B C 1
ATOM 6375 O O . HIS B 2 250 ? 179.859 198.107 200.442 1.00 73.12 250 HIS B O 1
ATOM 6382 N N . ALA B 2 251 ? 180.078 199.810 198.984 1.00 50.00 251 ALA B N 1
ATOM 6383 C CA . ALA B 2 251 ? 178.990 199.331 198.141 1.00 50.00 251 ALA B CA 1
ATOM 6384 C C . ALA B 2 251 ? 179.388 198.080 197.371 1.00 50.00 251 ALA B C 1
ATOM 6385 O O . ALA B 2 251 ? 178.554 197.200 197.136 1.00 50.00 251 ALA B O 1
ATOM 6387 N N . ASN B 2 252 ? 180.650 197.982 196.963 1.00 50.00 252 ASN B N 1
ATOM 6388 C CA . ASN B 2 252 ? 181.091 196.843 196.172 1.00 50.00 252 ASN B CA 1
ATOM 6389 C C . ASN B 2 252 ? 181.271 195.612 197.039 1.00 50.00 252 ASN B C 1
ATOM 6390 O O . ASN B 2 252 ? 181.811 195.683 198.143 1.00 50.00 252 ASN B O 1
ATOM 6395 N N . SER B 2 253 ? 180.841 194.473 196.508 1.00 48.30 253 SER B N 1
ATOM 6396 C CA . SER B 2 253 ? 180.998 193.217 197.220 1.00 43.38 253 SER B CA 1
ATOM 6397 C C . SER B 2 253 ? 182.421 192.704 197.131 1.00 43.75 253 SER B C 1
ATOM 6398 O O . SER B 2 253 ? 182.842 191.873 197.941 1.00 48.64 253 SER B O 1
ATOM 6401 N N . ALA B 2 254 ? 183.167 193.154 196.130 1.00 42.88 254 ALA B N 1
ATOM 6402 C CA . ALA B 2 254 ? 184.547 192.716 196.007 1.00 41.04 254 ALA B CA 1
ATOM 6403 C C . ALA B 2 254 ? 185.421 193.382 197.054 1.00 45.53 254 ALA B C 1
ATOM 6404 O O . ALA B 2 254 ? 186.425 192.813 197.492 1.00 48.06 254 ALA B O 1
ATOM 6406 N N . VAL B 2 255 ? 185.054 194.594 197.461 1.00 50.09 255 VAL B N 1
ATOM 6407 C CA . VAL B 2 255 ? 185.781 195.283 198.517 1.00 43.98 255 VAL B CA 1
ATOM 6408 C C . VAL B 2 255 ? 185.489 194.644 199.866 1.00 44.02 255 VAL B C 1
ATOM 6409 O O . VAL B 2 255 ? 186.382 194.505 200.708 1.00 46.89 255 VAL B O 1
ATOM 6413 N N . VAL B 2 256 ? 184.246 194.208 200.078 1.00 42.66 256 VAL B N 1
ATOM 6414 C CA . VAL B 2 256 ? 183.866 193.621 201.360 1.00 38.49 256 VAL B CA 1
ATOM 6415 C C . VAL B 2 256 ? 184.525 192.261 201.541 1.00 40.67 256 VAL B C 1
ATOM 6416 O O . VAL B 2 256 ? 185.095 191.970 202.596 1.00 48.99 256 VAL B O 1
ATOM 6420 N N . LEU B 2 257 ? 184.489 191.423 200.506 1.00 38.90 257 LEU B N 1
ATOM 6421 C CA . LEU B 2 257 ? 185.086 190.095 200.612 1.00 36.41 257 LEU B CA 1
ATOM 6422 C C . LEU B 2 257 ? 186.601 190.154 200.691 1.00 41.65 257 LEU B C 1
ATOM 6423 O O . LEU B 2 257 ? 187.231 189.238 201.225 1.00 48.55 257 LEU B O 1
ATOM 6428 N N . SER B 2 258 ? 187.211 191.203 200.151 1.00 43.60 258 SER B N 1
ATOM 6429 C CA . SER B 2 258 ? 188.647 191.353 200.327 1.00 41.67 258 SER B CA 1
ATOM 6430 C C . SER B 2 258 ? 188.962 191.859 201.722 1.00 44.79 258 SER B C 1
ATOM 6431 O O . SER B 2 258 ? 189.991 191.500 202.301 1.00 49.83 258 SER B O 1
ATOM 6434 N N . ALA B 2 259 ? 188.073 192.683 202.283 1.00 42.60 259 ALA B N 1
ATOM 6435 C CA . ALA B 2 259 ? 188.258 193.148 203.651 1.00 39.19 259 ALA B CA 1
ATOM 6436 C C . ALA B 2 259 ? 188.100 192.006 204.636 1.00 44.45 259 ALA B C 1
ATOM 6437 O O . ALA B 2 259 ? 188.803 191.952 205.647 1.00 50.48 259 ALA B O 1
ATOM 6439 N N . VAL B 2 260 ? 187.200 191.069 204.340 1.00 45.77 260 VAL B N 1
ATOM 6440 C CA . VAL B 2 260 ? 187.003 189.911 205.204 1.00 40.30 260 VAL B CA 1
ATOM 6441 C C . VAL B 2 260 ? 188.222 189.000 205.162 1.00 44.28 260 VAL B C 1
ATOM 6442 O O . VAL B 2 260 ? 188.656 188.479 206.194 1.00 53.95 260 VAL B O 1
ATOM 6446 N N . LYS B 2 261 ? 188.835 188.852 203.984 1.00 45.22 261 LYS B N 1
ATOM 6447 C CA . LYS B 2 261 ? 189.982 187.960 203.821 1.00 42.91 261 LYS B CA 1
ATOM 6448 C C . LYS B 2 261 ? 191.189 188.447 204.608 1.00 48.80 261 LYS B C 1
ATOM 6449 O O . LYS B 2 261 ? 191.968 187.648 205.141 1.00 54.16 261 LYS B O 1
ATOM 6455 N N . VAL B 2 262 ? 191.346 189.766 204.710 1.00 48.92 262 VAL B N 1
ATOM 6456 C CA . VAL B 2 262 ? 192.369 190.326 205.583 1.00 47.54 262 VAL B CA 1
ATOM 6457 C C . VAL B 2 262 ? 192.019 190.058 207.039 1.00 54.83 262 VAL B C 1
ATOM 6458 O O . VAL B 2 262 ? 192.871 189.645 207.834 1.00 60.25 262 VAL B O 1
ATOM 6462 N N . LEU B 2 263 ? 190.749 190.243 207.399 1.00 52.73 263 LEU B N 1
ATOM 6463 C CA . LEU B 2 263 ? 190.353 190.119 208.794 1.00 48.80 263 LEU B CA 1
ATOM 6464 C C . LEU B 2 263 ? 190.247 188.667 209.223 1.00 51.38 263 LEU B C 1
ATOM 6465 O O . LEU B 2 263 ? 190.373 188.359 210.411 1.00 63.67 263 LEU B O 1
ATOM 6470 N N . MET B 2 264 ? 190.010 187.757 208.285 1.00 47.98 264 MET B N 1
ATOM 6471 C CA . MET B 2 264 ? 190.050 186.344 208.638 1.00 50.33 264 MET B CA 1
ATOM 6472 C C . MET B 2 264 ? 191.483 185.861 208.791 1.00 56.95 264 MET B C 1
ATOM 6473 O O . MET B 2 264 ? 191.733 184.844 209.443 1.00 62.88 264 MET B O 1
ATOM 6478 N N . LYS B 2 265 ? 192.436 186.566 208.184 1.00 60.60 265 LYS B N 1
ATOM 6479 C CA . LYS B 2 265 ? 193.837 186.218 208.380 1.00 64.24 265 LYS B CA 1
ATOM 6480 C C . LYS B 2 265 ? 194.392 186.872 209.632 1.00 68.60 265 LYS B C 1
ATOM 6481 O O . LYS B 2 265 ? 194.994 186.203 210.478 1.00 74.29 265 LYS B O 1
ATOM 6487 N N . PHE B 2 266 ? 194.186 188.179 209.779 1.00 67.51 266 PHE B N 1
ATOM 6488 C CA . PHE B 2 266 ? 194.723 188.923 210.919 1.00 64.30 266 PHE B CA 1
ATOM 6489 C C . PHE B 2 266 ? 193.784 188.774 212.113 1.00 70.20 266 PHE B C 1
ATOM 6490 O O . PHE B 2 266 ? 193.202 189.729 212.617 1.00 73.61 266 PHE B O 1
ATOM 6498 N N . LEU B 2 267 ? 193.649 187.534 212.558 1.00 74.08 267 LEU B N 1
ATOM 6499 C CA . LEU B 2 267 ? 192.684 187.139 213.567 1.00 77.20 267 LEU B CA 1
ATOM 6500 C C . LEU B 2 267 ? 193.421 186.458 214.707 1.00 85.89 267 LEU B C 1
ATOM 6501 O O . LEU B 2 267 ? 193.166 185.307 215.064 1.00 87.23 267 LEU B O 1
ATOM 6506 N N . GLU B 2 268 ? 194.418 187.162 215.234 1.00 94.69 268 GLU B N 1
ATOM 6507 C CA . GLU B 2 268 ? 195.227 186.681 216.342 1.00 97.64 268 GLU B CA 1
ATOM 6508 C C . GLU B 2 268 ? 194.878 187.440 217.612 1.00 97.61 268 GLU B C 1
ATOM 6509 O O . GLU B 2 268 ? 194.425 188.581 217.552 1.00 105.13 268 GLU B O 1
ATOM 6515 N N . ASP B 2 275 ? 189.249 190.947 223.839 1.00 105.50 275 ASP B N 1
ATOM 6516 C CA . ASP B 2 275 ? 188.028 191.731 223.699 1.00 100.37 275 ASP B CA 1
ATOM 6517 C C . ASP B 2 275 ? 187.872 192.328 222.302 1.00 100.93 275 ASP B C 1
ATOM 6518 O O . ASP B 2 275 ? 186.756 192.509 221.822 1.00 101.12 275 ASP B O 1
ATOM 6523 N N . TYR B 2 276 ? 188.994 192.656 221.658 1.00 93.16 276 TYR B N 1
ATOM 6524 C CA . TYR B 2 276 ? 188.929 193.091 220.268 1.00 94.21 276 TYR B CA 1
ATOM 6525 C C . TYR B 2 276 ? 188.703 191.903 219.349 1.00 95.22 276 TYR B C 1
ATOM 6526 O O . TYR B 2 276 ? 188.194 192.053 218.234 1.00 89.40 276 TYR B O 1
ATOM 6535 N N . TYR B 2 277 ? 189.087 190.709 219.801 1.00 90.18 277 TYR B N 1
ATOM 6536 C CA . TYR B 2 277 ? 188.746 189.488 219.083 1.00 87.83 277 TYR B CA 1
ATOM 6537 C C . TYR B 2 277 ? 187.242 189.283 219.055 1.00 87.07 277 TYR B C 1
ATOM 6538 O O . TYR B 2 277 ? 186.674 188.888 218.033 1.00 89.55 277 TYR B O 1
ATOM 6547 N N . ASN B 2 278 ? 186.579 189.543 220.179 1.00 88.30 278 ASN B N 1
ATOM 6548 C CA . ASN B 2 278 ? 185.140 189.337 220.241 1.00 86.94 278 ASN B CA 1
ATOM 6549 C C . ASN B 2 278 ? 184.401 190.422 219.477 1.00 85.14 278 ASN B C 1
ATOM 6550 O O . ASN B 2 278 ? 183.354 190.167 218.874 1.00 91.47 278 ASN B O 1
ATOM 6555 N N . MET B 2 279 ? 184.934 191.644 219.485 1.00 87.66 279 MET B N 1
ATOM 6556 C CA . MET B 2 279 ? 184.262 192.737 218.794 1.00 84.25 279 MET B CA 1
ATOM 6557 C C . MET B 2 279 ? 184.403 192.591 217.286 1.00 81.12 279 MET B C 1
ATOM 6558 O O . MET B 2 279 ? 183.525 193.015 216.525 1.00 79.36 279 MET B O 1
ATOM 6563 N N . LEU B 2 280 ? 185.489 191.964 216.836 1.00 78.34 280 LEU B N 1
ATOM 6564 C CA . LEU B 2 280 ? 185.713 191.819 215.404 1.00 76.18 280 LEU B CA 1
ATOM 6565 C C . LEU B 2 280 ? 184.788 190.768 214.807 1.00 71.51 280 LEU B C 1
ATOM 6566 O O . LEU B 2 280 ? 184.282 190.935 213.693 1.00 80.16 280 LEU B O 1
ATOM 6571 N N . LEU B 2 281 ? 184.529 189.686 215.547 1.00 73.88 281 LEU B N 1
ATOM 6572 C CA . LEU B 2 281 ? 183.636 188.651 215.036 1.00 70.11 281 LEU B CA 1
ATOM 6573 C C . LEU B 2 281 ? 182.193 189.129 215.014 1.00 70.32 281 LEU B C 1
ATOM 6574 O O . LEU B 2 281 ? 181.367 188.602 214.264 1.00 71.02 281 LEU B O 1
ATOM 6579 N N . LYS B 2 282 ? 181.866 190.121 215.833 1.00 70.90 282 LYS B N 1
ATOM 6580 C CA . LYS B 2 282 ? 180.538 190.710 215.751 1.00 72.11 282 LYS B CA 1
ATOM 6581 C C . LYS B 2 282 ? 180.451 191.685 214.587 1.00 69.09 282 LYS B C 1
ATOM 6582 O O . LYS B 2 282 ? 179.355 192.011 214.122 1.00 67.50 282 LYS B O 1
ATOM 6588 N N . LYS B 2 283 ? 181.596 192.171 214.108 1.00 68.95 283 LYS B N 1
ATOM 6589 C CA . LYS B 2 283 ? 181.597 193.076 212.966 1.00 66.89 283 LYS B CA 1
ATOM 6590 C C . LYS B 2 283 ? 181.782 192.352 211.643 1.00 63.97 283 LYS B C 1
ATOM 6591 O O . LYS B 2 283 ? 181.873 193.011 210.605 1.00 60.17 283 LYS B O 1
ATOM 6597 N N . LEU B 2 284 ? 181.871 191.023 211.656 1.00 61.94 284 LEU B N 1
ATOM 6598 C CA . LEU B 2 284 ? 181.912 190.283 210.402 1.00 56.45 284 LEU B CA 1
ATOM 6599 C C . LEU B 2 284 ? 180.519 189.862 209.959 1.00 58.70 284 LEU B C 1
ATOM 6600 O O . LEU B 2 284 ? 180.296 189.614 208.771 1.00 59.03 284 LEU B O 1
ATOM 6605 N N . ALA B 2 285 ? 179.574 189.776 210.887 1.00 58.99 285 ALA B N 1
ATOM 6606 C CA . ALA B 2 285 ? 178.260 189.240 210.538 1.00 52.84 285 ALA B CA 1
ATOM 6607 C C . ALA B 2 285 ? 177.357 190.214 209.778 1.00 51.71 285 ALA B C 1
ATOM 6608 O O . ALA B 2 285 ? 176.680 189.754 208.845 1.00 58.33 285 ALA B O 1
ATOM 6610 N N . PRO B 2 286 ? 177.259 191.513 210.096 1.00 52.25 286 PRO B N 1
ATOM 6611 C CA . PRO B 2 286 ? 176.456 192.412 209.229 1.00 47.69 286 PRO B CA 1
ATOM 6612 C C . PRO B 2 286 ? 176.979 192.577 207.806 1.00 49.59 286 PRO B C 1
ATOM 6613 O O . PRO B 2 286 ? 176.143 192.697 206.900 1.00 52.14 286 PRO B O 1
ATOM 6617 N N . PRO B 2 287 ? 178.299 192.622 207.520 1.00 50.79 287 PRO B N 1
ATOM 6618 C CA . PRO B 2 287 ? 178.668 192.726 206.098 1.00 46.99 287 PRO B CA 1
ATOM 6619 C C . PRO B 2 287 ? 178.434 191.462 205.301 1.00 46.49 287 PRO B C 1
ATOM 6620 O O . PRO B 2 287 ? 178.167 191.561 204.100 1.00 51.77 287 PRO B O 1
ATOM 6624 N N . LEU B 2 288 ? 178.510 190.283 205.913 1.00 45.41 288 LEU B N 1
ATOM 6625 C CA . LEU B 2 288 ? 178.263 189.068 205.147 1.00 44.31 288 LEU B CA 1
ATOM 6626 C C . LEU B 2 288 ? 176.777 188.865 204.883 1.00 44.48 288 LEU B C 1
ATOM 6627 O O . LEU B 2 288 ? 176.402 188.196 203.917 1.00 45.54 288 LEU B O 1
ATOM 6632 N N . VAL B 2 289 ? 175.920 189.426 205.728 1.00 45.85 289 VAL B N 1
ATOM 6633 C CA . VAL B 2 289 ? 174.486 189.399 205.465 1.00 41.74 289 VAL B CA 1
ATOM 6634 C C . VAL B 2 289 ? 174.144 190.299 204.285 1.00 44.94 289 VAL B C 1
ATOM 6635 O O . VAL B 2 289 ? 173.395 189.914 203.383 1.00 49.22 289 VAL B O 1
ATOM 6639 N N . THR B 2 290 ? 174.725 191.497 204.248 1.00 46.27 290 THR B N 1
ATOM 6640 C CA . THR B 2 290 ? 174.336 192.475 203.242 1.00 43.52 290 THR B CA 1
ATOM 6641 C C . THR B 2 290 ? 174.945 192.209 201.875 1.00 43.21 290 THR B C 1
ATOM 6642 O O . THR B 2 290 ? 174.674 192.967 200.941 1.00 48.20 290 THR B O 1
ATOM 6646 N N . LEU B 2 291 ? 175.761 191.167 201.728 1.00 43.55 291 LEU B N 1
ATOM 6647 C CA . LEU B 2 291 ? 176.180 190.771 200.391 1.00 40.86 291 LEU B CA 1
ATOM 6648 C C . LEU B 2 291 ? 175.051 190.088 199.641 1.00 41.73 291 LEU B C 1
ATOM 6649 O O . LEU B 2 291 ? 175.048 190.067 198.408 1.00 43.51 291 LEU B O 1
ATOM 6654 N N . LEU B 2 292 ? 174.085 189.533 200.363 1.00 43.50 292 LEU B N 1
ATOM 6655 C CA . LEU B 2 292 ? 173.020 188.758 199.753 1.00 38.53 292 LEU B CA 1
ATOM 6656 C C . LEU B 2 292 ? 171.855 189.598 199.278 1.00 41.19 292 LEU B C 1
ATOM 6657 O O . LEU B 2 292 ? 170.839 189.034 198.872 1.00 47.20 292 LEU B O 1
ATOM 6662 N N . SER B 2 293 ? 171.949 190.912 199.346 1.00 40.86 293 SER B N 1
ATOM 6663 C CA . SER B 2 293 ? 170.989 191.749 198.656 1.00 42.03 293 SER B CA 1
ATOM 6664 C C . SER B 2 293 ? 171.443 192.094 197.250 1.00 44.59 293 SER B C 1
ATOM 6665 O O . SER B 2 293 ? 170.763 192.861 196.565 1.00 51.01 293 SER B O 1
ATOM 6668 N N . GLY B 2 294 ? 172.561 191.537 196.800 1.00 44.21 294 GLY B N 1
ATOM 6669 C CA . GLY B 2 294 ? 173.145 191.915 195.535 1.00 41.28 294 GLY B CA 1
ATOM 6670 C C . GLY B 2 294 ? 172.539 191.189 194.355 1.00 40.87 294 GLY B C 1
ATOM 6671 O O . GLY B 2 294 ? 171.518 190.506 194.454 1.00 43.49 294 GLY B O 1
ATOM 6672 N N . GLU B 2 295 ? 173.187 191.348 193.231 1.00 39.84 295 GLU B N 1
ATOM 6673 C CA . GLU B 2 295 ? 172.857 190.744 191.958 1.00 36.47 295 GLU B CA 1
ATOM 6674 C C . GLU B 2 295 ? 173.251 189.264 192.006 1.00 37.62 295 GLU B C 1
ATOM 6675 O O . GLU B 2 295 ? 174.238 188.914 192.654 1.00 42.40 295 GLU B O 1
ATOM 6681 N N . PRO B 2 296 ? 172.478 188.366 191.357 1.00 31.39 296 PRO B N 1
ATOM 6682 C CA . PRO B 2 296 ? 172.622 186.924 191.607 1.00 27.80 296 PRO B CA 1
ATOM 6683 C C . PRO B 2 296 ? 173.950 186.251 191.320 1.00 31.78 296 PRO B C 1
ATOM 6684 O O . PRO B 2 296 ? 174.165 185.131 191.785 1.00 36.07 296 PRO B O 1
ATOM 6688 N N . GLU B 2 297 ? 174.833 186.863 190.544 1.00 34.76 297 GLU B N 1
ATOM 6689 C CA . GLU B 2 297 ? 176.149 186.260 190.391 1.00 31.01 297 GLU B CA 1
ATOM 6690 C C . GLU B 2 297 ? 177.011 186.557 191.603 1.00 32.77 297 GLU B C 1
ATOM 6691 O O . GLU B 2 297 ? 177.847 185.739 191.992 1.00 39.52 297 GLU B O 1
ATOM 6697 N N . VAL B 2 298 ? 176.799 187.714 192.221 1.00 33.85 298 VAL B N 1
ATOM 6698 C CA . VAL B 2 298 ? 177.564 188.113 193.395 1.00 31.12 298 VAL B CA 1
ATOM 6699 C C . VAL B 2 298 ? 177.168 187.290 194.614 1.00 33.85 298 VAL B C 1
ATOM 6700 O O . VAL B 2 298 ? 178.028 186.894 195.412 1.00 40.85 298 VAL B O 1
ATOM 6704 N N . GLN B 2 299 ? 175.872 186.987 194.755 1.00 35.13 299 GLN B N 1
ATOM 6705 C CA . GLN B 2 299 ? 175.411 186.134 195.849 1.00 29.88 299 GLN B CA 1
ATOM 6706 C C . GLN B 2 299 ? 176.005 184.742 195.750 1.00 32.08 299 GLN B C 1
ATOM 6707 O O . GLN B 2 299 ? 176.277 184.108 196.767 1.00 40.47 299 GLN B O 1
ATOM 6713 N N . TYR B 2 300 ? 176.217 184.253 194.531 1.00 32.41 300 TYR B N 1
ATOM 6714 C CA . TYR B 2 300 ? 176.880 182.970 194.360 1.00 28.87 300 TYR B CA 1
ATOM 6715 C C . TYR B 2 300 ? 178.323 183.043 194.826 1.00 32.75 300 TYR B C 1
ATOM 6716 O O . TYR B 2 300 ? 178.814 182.125 195.481 1.00 40.84 300 TYR B O 1
ATOM 6725 N N . VAL B 2 301 ? 179.011 184.143 194.520 1.00 35.14 301 VAL B N 1
ATOM 6726 C CA . VAL B 2 301 ? 180.397 184.298 194.947 1.00 32.92 301 VAL B CA 1
ATOM 6727 C C . VAL B 2 301 ? 180.466 184.457 196.459 1.00 35.17 301 VAL B C 1
ATOM 6728 O O . VAL B 2 301 ? 181.375 183.937 197.115 1.00 41.22 301 VAL B O 1
ATOM 6732 N N . ALA B 2 302 ? 179.471 185.122 197.041 1.00 34.29 302 ALA B N 1
ATOM 6733 C CA . ALA B 2 302 ? 179.460 185.314 198.483 1.00 26.55 302 ALA B CA 1
ATOM 6734 C C . ALA B 2 302 ? 179.114 184.026 199.218 1.00 32.35 302 ALA B C 1
ATOM 6735 O O . ALA B 2 302 ? 179.788 183.667 200.186 1.00 41.36 302 ALA B O 1
ATOM 6737 N N . LEU B 2 303 ? 178.090 183.300 198.756 1.00 34.02 303 LEU B N 1
ATOM 6738 C CA . LEU B 2 303 ? 177.625 182.113 199.476 1.00 28.53 303 LEU B CA 1
ATOM 6739 C C . LEU B 2 303 ? 178.610 180.959 199.376 1.00 32.35 303 LEU B C 1
ATOM 6740 O O . LEU B 2 303 ? 178.613 180.072 200.231 1.00 39.22 303 LEU B O 1
ATOM 6745 N N . ARG B 2 304 ? 179.433 180.926 198.330 1.00 34.58 304 ARG B N 1
ATOM 6746 C CA . ARG B 2 304 ? 180.490 179.924 198.297 1.00 34.54 304 ARG B CA 1
ATOM 6747 C C . ARG B 2 304 ? 181.591 180.255 199.291 1.00 38.03 304 ARG B C 1
ATOM 6748 O O . ARG B 2 304 ? 182.344 179.366 199.693 1.00 43.76 304 ARG B O 1
ATOM 6756 N N . ASN B 2 305 ? 181.704 181.522 199.691 1.00 38.22 305 ASN B N 1
ATOM 6757 C CA . ASN B 2 305 ? 182.680 181.893 200.708 1.00 35.91 305 ASN B CA 1
ATOM 6758 C C . ASN B 2 305 ? 182.082 181.769 202.097 1.00 37.72 305 ASN B C 1
ATOM 6759 O O . ASN B 2 305 ? 182.772 181.391 203.047 1.00 42.15 305 ASN B O 1
ATOM 6764 N N . ILE B 2 306 ? 180.792 182.085 202.226 1.00 37.05 306 ILE B N 1
ATOM 6765 C CA . ILE B 2 306 ? 180.067 181.889 203.478 1.00 32.18 306 ILE B CA 1
ATOM 6766 C C . ILE B 2 306 ? 180.039 180.412 203.851 1.00 35.46 306 ILE B C 1
ATOM 6767 O O . ILE B 2 306 ? 180.123 180.049 205.029 1.00 43.18 306 ILE B O 1
ATOM 6772 N N . ASN B 2 307 ? 180.011 179.536 202.844 1.00 38.69 307 ASN B N 1
ATOM 6773 C CA . ASN B 2 307 ? 180.120 178.099 203.066 1.00 37.33 307 ASN B CA 1
ATOM 6774 C C . ASN B 2 307 ? 181.485 177.711 203.626 1.00 40.80 307 ASN B C 1
ATOM 6775 O O . ASN B 2 307 ? 181.612 176.685 204.298 1.00 48.68 307 ASN B O 1
ATOM 6780 N N . LEU B 2 308 ? 182.515 178.519 203.382 1.00 40.67 308 LEU B N 1
ATOM 6781 C CA . LEU B 2 308 ? 183.808 178.240 203.996 1.00 40.52 308 LEU B CA 1
ATOM 6782 C C . LEU B 2 308 ? 183.926 178.868 205.372 1.00 41.96 308 LEU B C 1
ATOM 6783 O O . LEU B 2 308 ? 184.574 178.303 206.256 1.00 49.17 308 LEU B O 1
ATOM 6788 N N . ILE B 2 309 ? 183.321 180.040 205.567 1.00 41.22 309 ILE B N 1
ATOM 6789 C CA . ILE B 2 309 ? 183.512 180.779 206.810 1.00 39.10 309 ILE B CA 1
ATOM 6790 C C . ILE B 2 309 ? 182.775 180.101 207.955 1.00 43.12 309 ILE B C 1
ATOM 6791 O O . ILE B 2 309 ? 183.304 179.986 209.066 1.00 52.11 309 ILE B O 1
ATOM 6796 N N . VAL B 2 310 ? 181.574 179.581 207.695 1.00 43.39 310 VAL B N 1
ATOM 6797 C CA . VAL B 2 310 ? 180.833 178.889 208.745 1.00 43.81 310 VAL B CA 1
ATOM 6798 C C . VAL B 2 310 ? 181.414 177.527 209.083 1.00 48.69 310 VAL B C 1
ATOM 6799 O O . VAL B 2 310 ? 180.994 176.923 210.073 1.00 55.60 310 VAL B O 1
ATOM 6803 N N . GLN B 2 311 ? 182.357 177.021 208.294 1.00 46.48 311 GLN B N 1
ATOM 6804 C CA . GLN B 2 311 ? 183.115 175.857 208.721 1.00 47.68 311 GLN B CA 1
ATOM 6805 C C . GLN B 2 311 ? 184.269 176.237 209.636 1.00 53.33 311 GLN B C 1
ATOM 6806 O O . GLN B 2 311 ? 184.460 175.605 210.678 1.00 60.64 311 GLN B O 1
ATOM 6812 N N . LYS B 2 312 ? 185.042 177.262 209.281 1.00 52.16 312 LYS B N 1
ATOM 6813 C CA . LYS B 2 312 ? 186.193 177.604 210.107 1.00 53.25 312 LYS B CA 1
ATOM 6814 C C . LYS B 2 312 ? 185.786 178.396 211.340 1.00 55.07 312 LYS B C 1
ATOM 6815 O O . LYS B 2 312 ? 186.244 178.098 212.447 1.00 62.12 312 LYS B O 1
ATOM 6821 N N . ARG B 2 313 ? 184.931 179.397 211.181 1.00 51.88 313 ARG B N 1
ATOM 6822 C CA . ARG B 2 313 ? 184.417 180.179 212.303 1.00 54.33 313 ARG B CA 1
ATOM 6823 C C . ARG B 2 313 ? 182.906 180.032 212.372 1.00 55.43 313 ARG B C 1
ATOM 6824 O O . ARG B 2 313 ? 182.164 180.900 211.900 1.00 57.95 313 ARG B O 1
ATOM 6832 N N . PRO B 2 314 ? 182.410 178.957 212.989 1.00 54.98 314 PRO B N 1
ATOM 6833 C CA . PRO B 2 314 ? 180.956 178.761 213.044 1.00 55.52 314 PRO B CA 1
ATOM 6834 C C . PRO B 2 314 ? 180.250 179.656 214.041 1.00 58.03 314 PRO B C 1
ATOM 6835 O O . PRO B 2 314 ? 179.020 179.607 214.127 1.00 62.45 314 PRO B O 1
ATOM 6839 N N . GLU B 2 315 ? 180.979 180.468 214.802 1.00 56.53 315 GLU B N 1
ATOM 6840 C CA . GLU B 2 315 ? 180.340 181.354 215.762 1.00 59.05 315 GLU B CA 1
ATOM 6841 C C . GLU B 2 315 ? 180.061 182.742 215.205 1.00 60.65 315 GLU B C 1
ATOM 6842 O O . GLU B 2 315 ? 179.564 183.591 215.949 1.00 65.99 315 GLU B O 1
ATOM 6848 N N . ILE B 2 316 ? 180.370 183.005 213.935 1.00 56.65 316 ILE B N 1
ATOM 6849 C CA . ILE B 2 316 ? 180.023 184.298 213.355 1.00 54.56 316 ILE B CA 1
ATOM 6850 C C . ILE B 2 316 ? 178.545 184.340 213.004 1.00 56.44 316 ILE B C 1
ATOM 6851 O O . ILE B 2 316 ? 177.782 185.150 213.539 1.00 58.12 316 ILE B O 1
ATOM 6856 N N . LEU B 2 317 ? 178.121 183.463 212.098 1.00 55.82 317 LEU B N 1
ATOM 6857 C CA . LEU B 2 317 ? 176.766 183.456 211.570 1.00 53.86 317 LEU B CA 1
ATOM 6858 C C . LEU B 2 317 ? 175.899 182.404 212.238 1.00 55.72 317 LEU B C 1
ATOM 6859 O O . LEU B 2 317 ? 175.055 181.798 211.577 1.00 58.88 317 LEU B O 1
ATOM 6864 N N . LYS B 2 318 ? 176.093 182.174 213.536 1.00 54.98 318 LYS B N 1
ATOM 6865 C CA . LYS B 2 318 ? 175.303 181.180 214.250 1.00 54.21 318 LYS B CA 1
ATOM 6866 C C . LYS B 2 318 ? 173.844 181.599 214.386 1.00 55.72 318 LYS B C 1
ATOM 6867 O O . LYS B 2 318 ? 172.968 180.735 214.469 1.00 60.94 318 LYS B O 1
ATOM 6873 N N . GLN B 2 319 ? 173.556 182.895 214.348 1.00 53.80 319 GLN B N 1
ATOM 6874 C CA . GLN B 2 319 ? 172.216 183.397 214.605 1.00 54.21 319 GLN B CA 1
ATOM 6875 C C . GLN B 2 319 ? 171.495 183.882 213.355 1.00 55.63 319 GLN B C 1
ATOM 6876 O O . GLN B 2 319 ? 170.408 184.454 213.472 1.00 57.18 319 GLN B O 1
ATOM 6882 N N . GLU B 2 320 ? 172.053 183.665 212.166 1.00 54.10 320 GLU B N 1
ATOM 6883 C CA . GLU B 2 320 ? 171.592 184.348 210.964 1.00 51.23 320 GLU B CA 1
ATOM 6884 C C . GLU B 2 320 ? 170.981 183.408 209.934 1.00 47.54 320 GLU B C 1
ATOM 6885 O O . GLU B 2 320 ? 171.249 183.557 208.740 1.00 47.85 320 GLU B O 1
ATOM 6891 N N . ILE B 2 321 ? 170.152 182.456 210.354 1.00 46.25 321 ILE B N 1
ATOM 6892 C CA . ILE B 2 321 ? 169.679 181.468 209.395 1.00 40.51 321 ILE B CA 1
ATOM 6893 C C . ILE B 2 321 ? 168.500 182.008 208.593 1.00 40.81 321 ILE B C 1
ATOM 6894 O O . ILE B 2 321 ? 168.194 181.497 207.511 1.00 46.08 321 ILE B O 1
ATOM 6899 N N . LYS B 2 322 ? 167.852 183.073 209.070 1.00 42.32 322 LYS B N 1
ATOM 6900 C CA . LYS B 2 322 ? 166.714 183.627 208.344 1.00 41.72 322 LYS B CA 1
ATOM 6901 C C . LYS B 2 322 ? 167.164 184.344 207.077 1.00 43.56 322 LYS B C 1
ATOM 6902 O O . LYS B 2 322 ? 166.402 184.451 206.111 1.00 48.08 322 LYS B O 1
ATOM 6908 N N . VAL B 2 323 ? 168.413 184.803 207.050 1.00 44.09 323 VAL B N 1
ATOM 6909 C CA . VAL B 2 323 ? 168.968 185.430 205.857 1.00 39.43 323 VAL B CA 1
ATOM 6910 C C . VAL B 2 323 ? 169.154 184.402 204.752 1.00 39.27 323 VAL B C 1
ATOM 6911 O O . VAL B 2 323 ? 169.018 184.717 203.565 1.00 42.72 323 VAL B O 1
ATOM 6915 N N . PHE B 2 324 ? 169.402 183.150 205.117 1.00 38.66 324 PHE B N 1
ATOM 6916 C CA . PHE B 2 324 ? 169.762 182.106 204.172 1.00 32.19 324 PHE B CA 1
ATOM 6917 C C . PHE B 2 324 ? 168.572 181.302 203.675 1.00 35.49 324 PHE B C 1
ATOM 6918 O O . PHE B 2 324 ? 168.771 180.276 203.025 1.00 36.74 324 PHE B O 1
ATOM 6926 N N . PHE B 2 325 ? 167.345 181.733 203.959 1.00 37.91 325 PHE B N 1
ATOM 6927 C CA . PHE B 2 325 ? 166.187 181.001 203.464 1.00 32.82 325 PHE B CA 1
ATOM 6928 C C . PHE B 2 325 ? 165.991 181.265 201.979 1.00 37.46 325 PHE B C 1
ATOM 6929 O O . PHE B 2 325 ? 166.091 182.397 201.507 1.00 39.44 325 PHE B O 1
ATOM 6937 N N . VAL B 2 326 ? 165.695 180.201 201.248 1.00 37.14 326 VAL B N 1
ATOM 6938 C CA . VAL B 2 326 ? 165.604 180.248 199.796 1.00 30.16 326 VAL B CA 1
ATOM 6939 C C . VAL B 2 326 ? 164.355 181.010 199.386 1.00 33.58 326 VAL B C 1
ATOM 6940 O O . VAL B 2 326 ? 163.243 180.672 199.798 1.00 43.67 326 VAL B O 1
ATOM 6944 N N . LYS B 2 327 ? 164.537 182.051 198.584 1.00 33.47 327 LYS B N 1
ATOM 6945 C CA . LYS B 2 327 ? 163.439 182.804 197.998 1.00 30.49 327 LYS B CA 1
ATOM 6946 C C . LYS B 2 327 ? 163.118 182.202 196.635 1.00 32.84 327 LYS B C 1
ATOM 6947 O O . LYS B 2 327 ? 164.015 181.690 195.964 1.00 37.43 327 LYS B O 1
ATOM 6953 N N . TYR B 2 328 ? 161.842 182.267 196.227 1.00 32.17 328 TYR B N 1
ATOM 6954 C CA . TYR B 2 328 ? 161.364 181.492 195.082 1.00 26.39 328 TYR B CA 1
ATOM 6955 C C . TYR B 2 328 ? 161.986 181.930 193.765 1.00 28.43 328 TYR B C 1
ATOM 6956 O O . TYR B 2 328 ? 162.207 181.096 192.884 1.00 34.35 328 TYR B O 1
ATOM 6965 N N . ASN B 2 329 ? 162.273 183.215 193.598 1.00 30.33 329 ASN B N 1
ATOM 6966 C CA . ASN B 2 329 ? 162.729 183.704 192.308 1.00 26.96 329 ASN B CA 1
ATOM 6967 C C . ASN B 2 329 ? 164.240 183.722 192.179 1.00 30.01 329 ASN B C 1
ATOM 6968 O O . ASN B 2 329 ? 164.759 184.300 191.223 1.00 35.32 329 ASN B O 1
ATOM 6973 N N . ASP B 2 330 ? 164.949 183.124 193.124 1.00 32.32 330 ASP B N 1
ATOM 6974 C CA . ASP B 2 330 ? 166.387 183.001 193.020 1.00 25.65 330 ASP B CA 1
ATOM 6975 C C . ASP B 2 330 ? 166.754 182.052 191.889 1.00 25.75 330 ASP B C 1
ATOM 6976 O O . ASP B 2 330 ? 165.974 181.170 191.533 1.00 33.29 330 ASP B O 1
ATOM 6981 N N . PRO B 2 331 ? 167.932 182.212 191.304 1.00 22.40 331 PRO B N 1
ATOM 6982 C CA . PRO B 2 331 ? 168.376 181.250 190.303 1.00 20.69 331 PRO B CA 1
ATOM 6983 C C . PRO B 2 331 ? 168.742 179.940 190.969 1.00 24.58 331 PRO B C 1
ATOM 6984 O O . PRO B 2 331 ? 168.837 179.853 192.190 1.00 33.41 331 PRO B O 1
ATOM 6988 N N . ILE B 2 332 ? 168.963 178.911 190.154 1.00 22.90 332 ILE B N 1
ATOM 6989 C CA . ILE B 2 332 ? 169.118 177.581 190.726 1.00 22.68 332 ILE B CA 1
ATOM 6990 C C . ILE B 2 332 ? 170.479 177.426 191.382 1.00 27.33 332 ILE B C 1
ATOM 6991 O O . ILE B 2 332 ? 170.641 176.633 192.311 1.00 35.72 332 ILE B O 1
ATOM 6996 N N . TYR B 2 333 ? 171.455 178.227 190.982 1.00 26.81 333 TYR B N 1
ATOM 6997 C CA . TYR B 2 333 ? 172.752 178.136 191.628 1.00 27.27 333 TYR B CA 1
ATOM 6998 C C . TYR B 2 333 ? 172.801 178.904 192.937 1.00 28.39 333 TYR B C 1
ATOM 6999 O O . TYR B 2 333 ? 173.761 178.747 193.689 1.00 33.98 333 TYR B O 1
ATOM 7008 N N . VAL B 2 334 ? 171.796 179.719 193.237 1.00 28.50 334 VAL B N 1
ATOM 7009 C CA . VAL B 2 334 ? 171.724 180.351 194.548 1.00 23.53 334 VAL B CA 1
ATOM 7010 C C . VAL B 2 334 ? 170.830 179.549 195.477 1.00 27.14 334 VAL B C 1
ATOM 7011 O O . VAL B 2 334 ? 171.045 179.529 196.686 1.00 37.64 334 VAL B O 1
ATOM 7015 N N . LYS B 2 335 ? 169.842 178.846 194.922 1.00 26.83 335 LYS B N 1
ATOM 7016 C CA . LYS B 2 335 ? 168.983 177.994 195.736 1.00 22.78 335 LYS B CA 1
ATOM 7017 C C . LYS B 2 335 ? 169.748 176.825 196.324 1.00 24.73 335 LYS B C 1
ATOM 7018 O O . LYS B 2 335 ? 169.505 176.432 197.466 1.00 34.47 335 LYS B O 1
ATOM 7024 N N . LEU B 2 336 ? 170.676 176.255 195.567 1.00 29.40 336 LEU B N 1
ATOM 7025 C CA . LEU B 2 336 ? 171.351 175.061 196.051 1.00 29.30 336 LEU B CA 1
ATOM 7026 C C . LEU B 2 336 ? 172.481 175.413 197.006 1.00 38.96 336 LEU B C 1
ATOM 7027 O O . LEU B 2 336 ? 172.905 174.573 197.803 1.00 43.07 336 LEU B O 1
ATOM 7032 N N . GLU B 2 337 ? 172.991 176.645 196.937 1.00 36.30 337 GLU B N 1
ATOM 7033 C CA . GLU B 2 337 ? 174.048 177.043 197.859 1.00 30.94 337 GLU B CA 1
ATOM 7034 C C . GLU B 2 337 ? 173.473 177.623 199.135 1.00 33.15 337 GLU B C 1
ATOM 7035 O O . GLU B 2 337 ? 174.106 177.546 200.191 1.00 49.27 337 GLU B O 1
ATOM 7041 N N . LYS B 2 338 ? 172.285 178.226 199.059 1.00 32.88 338 LYS B N 1
ATOM 7042 C CA . LYS B 2 338 ? 171.590 178.629 200.273 1.00 26.33 338 LYS B CA 1
ATOM 7043 C C . LYS B 2 338 ? 171.142 177.422 201.068 1.00 32.12 338 LYS B C 1
ATOM 7044 O O . LYS B 2 338 ? 171.019 177.489 202.293 1.00 42.97 338 LYS B O 1
ATOM 7050 N N . LEU B 2 339 ? 170.885 176.309 200.393 1.00 33.40 339 LEU B N 1
ATOM 7051 C CA . LEU B 2 339 ? 170.384 175.130 201.081 1.00 32.52 339 LEU B CA 1
ATOM 7052 C C . LEU B 2 339 ? 171.502 174.414 201.825 1.00 35.59 339 LEU B C 1
ATOM 7053 O O . LEU B 2 339 ? 171.270 173.790 202.863 1.00 45.73 339 LEU B O 1
ATOM 7058 N N . ASP B 2 340 ? 172.732 174.507 201.321 1.00 38.13 340 ASP B N 1
ATOM 7059 C CA . ASP B 2 340 ? 173.852 173.879 202.012 1.00 39.04 340 ASP B CA 1
ATOM 7060 C C . ASP B 2 340 ? 174.259 174.661 203.248 1.00 40.87 340 ASP B C 1
ATOM 7061 O O . ASP B 2 340 ? 174.918 174.119 204.139 1.00 46.96 340 ASP B O 1
ATOM 7066 N N . ILE B 2 341 ? 173.904 175.941 203.314 1.00 38.77 341 ILE B N 1
ATOM 7067 C CA . ILE B 2 341 ? 174.266 176.728 204.485 1.00 34.67 341 ILE B CA 1
ATOM 7068 C C . ILE B 2 341 ? 173.167 176.651 205.539 1.00 39.59 341 ILE B C 1
ATOM 7069 O O . ILE B 2 341 ? 173.438 176.735 206.742 1.00 45.39 341 ILE B O 1
ATOM 7074 N N . MET B 2 342 ? 171.919 176.443 205.110 1.00 38.16 342 MET B N 1
ATOM 7075 C CA . MET B 2 342 ? 170.828 176.208 206.051 1.00 34.23 342 MET B CA 1
ATOM 7076 C C . MET B 2 342 ? 171.036 174.931 206.847 1.00 38.45 342 MET B C 1
ATOM 7077 O O . MET B 2 342 ? 170.609 174.835 208.000 1.00 48.02 342 MET B O 1
ATOM 7082 N N . ILE B 2 343 ? 171.687 173.937 206.251 1.00 39.52 343 ILE B N 1
ATOM 7083 C CA . ILE B 2 343 ? 171.974 172.704 206.971 1.00 39.55 343 ILE B CA 1
ATOM 7084 C C . ILE B 2 343 ? 173.115 172.916 207.955 1.00 44.26 343 ILE B C 1
ATOM 7085 O O . ILE B 2 343 ? 173.083 172.412 209.085 1.00 48.83 343 ILE B O 1
ATOM 7090 N N . ARG B 2 344 ? 174.125 173.693 207.562 1.00 42.76 344 ARG B N 1
ATOM 7091 C CA . ARG B 2 344 ? 175.267 173.902 208.443 1.00 39.14 344 ARG B CA 1
ATOM 7092 C C . ARG B 2 344 ? 174.928 174.815 209.604 1.00 40.05 344 ARG B C 1
ATOM 7093 O O . ARG B 2 344 ? 175.640 174.820 210.611 1.00 47.69 344 ARG B O 1
ATOM 7101 N N . LEU B 2 345 ? 173.864 175.590 209.486 1.00 39.01 345 LEU B N 1
ATOM 7102 C CA . LEU B 2 345 ? 173.383 176.365 210.612 1.00 39.39 345 LEU B CA 1
ATOM 7103 C C . LEU B 2 345 ? 172.177 175.733 211.277 1.00 40.73 345 LEU B C 1
ATOM 7104 O O . LEU B 2 345 ? 171.633 176.316 212.216 1.00 46.54 345 LEU B O 1
ATOM 7109 N N . ALA B 2 346 ? 171.745 174.569 210.812 1.00 40.09 346 ALA B N 1
ATOM 7110 C CA . ALA B 2 346 ? 170.637 173.888 211.454 1.00 39.94 346 ALA B CA 1
ATOM 7111 C C . ALA B 2 346 ? 171.085 173.321 212.788 1.00 43.36 346 ALA B C 1
ATOM 7112 O O . ALA B 2 346 ? 171.892 172.393 212.850 1.00 46.60 346 ALA B O 1
ATOM 7114 N N . SER B 2 347 ? 170.558 173.894 213.861 1.00 46.26 347 SER B N 1
ATOM 7115 C CA . SER B 2 347 ? 170.846 173.420 215.202 1.00 43.06 347 SER B CA 1
ATOM 7116 C C . SER B 2 347 ? 169.518 173.163 215.888 1.00 48.38 347 SER B C 1
ATOM 7117 O O . SER B 2 347 ? 168.454 173.322 215.291 1.00 51.31 347 SER B O 1
ATOM 7120 N N . GLN B 2 348 ? 169.592 172.767 217.158 1.00 49.97 348 GLN B N 1
ATOM 7121 C CA . GLN B 2 348 ? 168.376 172.442 217.891 1.00 52.39 348 GLN B CA 1
ATOM 7122 C C . GLN B 2 348 ? 167.573 173.693 218.216 1.00 50.49 348 GLN B C 1
ATOM 7123 O O . GLN B 2 348 ? 166.344 173.634 218.322 1.00 53.43 348 GLN B O 1
ATOM 7129 N N . ALA B 2 349 ? 168.238 174.842 218.322 1.00 46.17 349 ALA B N 1
ATOM 7130 C CA . ALA B 2 349 ? 167.542 176.078 218.642 1.00 46.94 349 ALA B CA 1
ATOM 7131 C C . ALA B 2 349 ? 166.702 176.601 217.492 1.00 47.09 349 ALA B C 1
ATOM 7132 O O . ALA B 2 349 ? 165.842 177.455 217.719 1.00 50.12 349 ALA B O 1
ATOM 7134 N N . ASN B 2 350 ? 166.925 176.123 216.273 1.00 48.96 350 ASN B N 1
ATOM 7135 C CA . ASN B 2 350 ? 166.134 176.572 215.142 1.00 43.39 350 ASN B CA 1
ATOM 7136 C C . ASN B 2 350 ? 165.747 175.474 214.168 1.00 46.25 350 ASN B C 1
ATOM 7137 O O . ASN B 2 350 ? 165.503 175.783 213.003 1.00 52.35 350 ASN B O 1
ATOM 7142 N N . ILE B 2 351 ? 165.675 174.213 214.596 1.00 46.17 351 ILE B N 1
ATOM 7143 C CA . ILE B 2 351 ? 165.335 173.131 213.677 1.00 42.11 351 ILE B CA 1
ATOM 7144 C C . ILE B 2 351 ? 163.859 173.180 213.306 1.00 45.40 351 ILE B C 1
ATOM 7145 O O . ILE B 2 351 ? 163.454 172.646 212.267 1.00 50.94 351 ILE B O 1
ATOM 7150 N N . ALA B 2 352 ? 163.038 173.855 214.110 1.00 45.76 352 ALA B N 1
ATOM 7151 C CA . ALA B 2 352 ? 161.604 173.834 213.867 1.00 45.05 352 ALA B CA 1
ATOM 7152 C C . ALA B 2 352 ? 161.226 174.749 212.715 1.00 46.25 352 ALA B C 1
ATOM 7153 O O . ALA B 2 352 ? 160.268 174.474 211.987 1.00 48.48 352 ALA B O 1
ATOM 7155 N N . GLN B 2 353 ? 161.967 175.839 212.528 1.00 46.78 353 GLN B N 1
ATOM 7156 C CA . GLN B 2 353 ? 161.681 176.716 211.401 1.00 46.49 353 GLN B CA 1
ATOM 7157 C C . GLN B 2 353 ? 162.420 176.270 210.151 1.00 44.51 353 GLN B C 1
ATOM 7158 O O . GLN B 2 353 ? 162.032 176.634 209.037 1.00 47.11 353 GLN B O 1
ATOM 7164 N N . VAL B 2 354 ? 163.491 175.494 210.312 1.00 42.21 354 VAL B N 1
ATOM 7165 C CA . VAL B 2 354 ? 164.125 174.863 209.161 1.00 36.75 354 VAL B CA 1
ATOM 7166 C C . VAL B 2 354 ? 163.190 173.829 208.556 1.00 39.72 354 VAL B C 1
ATOM 7167 O O . VAL B 2 354 ? 162.981 173.792 207.339 1.00 46.86 354 VAL B O 1
ATOM 7171 N N . LEU B 2 355 ? 162.571 173.006 209.402 1.00 40.87 355 LEU B N 1
ATOM 7172 C CA . LEU B 2 355 ? 161.618 172.023 208.902 1.00 38.20 355 LEU B CA 1
ATOM 7173 C C . LEU B 2 355 ? 160.315 172.663 208.456 1.00 39.04 355 LEU B C 1
ATOM 7174 O O . LEU B 2 355 ? 159.520 172.015 207.776 1.00 43.44 355 LEU B O 1
ATOM 7179 N N . ALA B 2 356 ? 160.061 173.909 208.837 1.00 39.92 356 ALA B N 1
ATOM 7180 C CA . ALA B 2 356 ? 158.977 174.638 208.198 1.00 38.22 356 ALA B CA 1
ATOM 7181 C C . ALA B 2 356 ? 159.374 175.071 206.799 1.00 38.81 356 ALA B C 1
ATOM 7182 O O . ALA B 2 356 ? 158.534 175.130 205.899 1.00 44.57 356 ALA B O 1
ATOM 7184 N N . GLU B 2 357 ? 160.656 175.371 206.592 1.00 40.56 357 GLU B N 1
ATOM 7185 C CA . GLU B 2 357 ? 161.105 175.779 205.267 1.00 34.76 357 GLU B CA 1
ATOM 7186 C C . GLU B 2 357 ? 161.292 174.584 204.354 1.00 34.58 357 GLU B C 1
ATOM 7187 O O . GLU B 2 357 ? 160.855 174.613 203.201 1.00 41.68 357 GLU B O 1
ATOM 7193 N N . LEU B 2 358 ? 161.935 173.528 204.852 1.00 33.17 358 LEU B N 1
ATOM 7194 C CA . LEU B 2 358 ? 162.212 172.360 204.026 1.00 29.59 358 LEU B CA 1
ATOM 7195 C C . LEU B 2 358 ? 160.931 171.648 203.618 1.00 31.27 358 LEU B C 1
ATOM 7196 O O . LEU B 2 358 ? 160.867 171.045 202.545 1.00 36.02 358 LEU B O 1
ATOM 7201 N N . LYS B 2 359 ? 159.901 171.711 204.455 1.00 34.31 359 LYS B N 1
ATOM 7202 C CA . LYS B 2 359 ? 158.602 171.182 204.066 1.00 31.40 359 LYS B CA 1
ATOM 7203 C C . LYS B 2 359 ? 157.978 172.038 202.984 1.00 32.14 359 LYS B C 1
ATOM 7204 O O . LYS B 2 359 ? 157.281 171.531 202.102 1.00 37.95 359 LYS B O 1
ATOM 7210 N N . GLU B 2 360 ? 158.243 173.340 203.022 1.00 34.21 360 GLU B N 1
ATOM 7211 C CA . GLU B 2 360 ? 157.647 174.241 202.049 1.00 32.73 360 GLU B CA 1
ATOM 7212 C C . GLU B 2 360 ? 158.358 174.160 200.710 1.00 32.30 360 GLU B C 1
ATOM 7213 O O . GLU B 2 360 ? 157.714 174.227 199.659 1.00 38.48 360 GLU B O 1
ATOM 7219 N N . TYR B 2 361 ? 159.685 174.007 200.719 1.00 33.16 361 TYR B N 1
ATOM 7220 C CA . TYR B 2 361 ? 160.406 173.952 199.454 1.00 28.39 361 TYR B CA 1
ATOM 7221 C C . TYR B 2 361 ? 160.110 172.660 198.717 1.00 29.57 361 TYR B C 1
ATOM 7222 O O . TYR B 2 361 ? 160.178 172.612 197.489 1.00 36.97 361 TYR B O 1
ATOM 7231 N N . ALA B 2 362 ? 159.740 171.611 199.448 1.00 29.61 362 ALA B N 1
ATOM 7232 C CA . ALA B 2 362 ? 159.454 170.332 198.819 1.00 24.41 362 ALA B CA 1
ATOM 7233 C C . ALA B 2 362 ? 158.115 170.305 198.105 1.00 26.14 362 ALA B C 1
ATOM 7234 O O . ALA B 2 362 ? 157.785 169.291 197.488 1.00 34.28 362 ALA B O 1
ATOM 7236 N N . THR B 2 363 ? 157.331 171.372 198.170 1.00 29.31 363 THR B N 1
ATOM 7237 C CA . THR B 2 363 ? 156.109 171.463 197.390 1.00 27.00 363 THR B CA 1
ATOM 7238 C C . THR B 2 363 ? 156.240 172.395 196.200 1.00 32.80 363 THR B C 1
ATOM 7239 O O . THR B 2 363 ? 155.229 172.740 195.590 1.00 40.70 363 THR B O 1
ATOM 7243 N N . GLU B 2 364 ? 157.450 172.812 195.858 1.00 33.26 364 GLU B N 1
ATOM 7244 C CA . GLU B 2 364 ? 157.638 173.742 194.762 1.00 32.11 364 GLU B CA 1
ATOM 7245 C C . GLU B 2 364 ? 157.605 172.967 193.446 1.00 33.58 364 GLU B C 1
ATOM 7246 O O . GLU B 2 364 ? 157.600 171.738 193.432 1.00 36.11 364 GLU B O 1
ATOM 7252 N N . VAL B 2 365 ? 157.538 173.692 192.329 1.00 27.72 365 VAL B N 1
ATOM 7253 C CA . VAL B 2 365 ? 157.456 173.042 191.032 1.00 23.27 365 VAL B CA 1
ATOM 7254 C C . VAL B 2 365 ? 158.811 172.809 190.400 1.00 26.26 365 VAL B C 1
ATOM 7255 O O . VAL B 2 365 ? 158.881 172.397 189.241 1.00 44.75 365 VAL B O 1
ATOM 7259 N N . ASP B 2 366 ? 159.895 173.094 191.098 1.00 26.97 366 ASP B N 1
ATOM 7260 C CA . ASP B 2 366 ? 161.216 172.861 190.532 1.00 27.19 366 ASP B CA 1
ATOM 7261 C C . ASP B 2 366 ? 161.634 171.468 190.956 1.00 24.15 366 ASP B C 1
ATOM 7262 O O . ASP B 2 366 ? 162.072 171.263 192.085 1.00 35.52 366 ASP B O 1
ATOM 7267 N N . VAL B 2 367 ? 161.517 170.511 190.036 1.00 28.99 367 VAL B N 1
ATOM 7268 C CA . VAL B 2 367 ? 161.726 169.102 190.360 1.00 26.82 367 VAL B CA 1
ATOM 7269 C C . VAL B 2 367 ? 163.181 168.844 190.733 1.00 26.09 367 VAL B C 1
ATOM 7270 O O . VAL B 2 367 ? 163.484 167.985 191.566 1.00 46.34 367 VAL B O 1
ATOM 7274 N N . ASP B 2 368 ? 164.097 169.630 190.173 1.00 34.65 368 ASP B N 1
ATOM 7275 C CA . ASP B 2 368 ? 165.511 169.501 190.512 1.00 30.37 368 ASP B CA 1
ATOM 7276 C C . ASP B 2 368 ? 165.789 169.965 191.937 1.00 29.96 368 ASP B C 1
ATOM 7277 O O . ASP B 2 368 ? 166.679 169.437 192.609 1.00 42.40 368 ASP B O 1
ATOM 7282 N N . PHE B 2 369 ? 165.030 170.953 192.416 1.00 33.20 369 PHE B N 1
ATOM 7283 C CA . PHE B 2 369 ? 165.286 171.534 193.732 1.00 22.29 369 PHE B CA 1
ATOM 7284 C C . PHE B 2 369 ? 164.503 170.825 194.823 1.00 30.67 369 PHE B C 1
ATOM 7285 O O . PHE B 2 369 ? 164.948 170.767 195.972 1.00 37.90 369 PHE B O 1
ATOM 7293 N N . VAL B 2 370 ? 163.324 170.305 194.484 1.00 31.66 370 VAL B N 1
ATOM 7294 C CA . VAL B 2 370 ? 162.509 169.556 195.437 1.00 24.50 370 VAL B CA 1
ATOM 7295 C C . VAL B 2 370 ? 163.222 168.282 195.859 1.00 32.99 370 VAL B C 1
ATOM 7296 O O . VAL B 2 370 ? 163.218 167.907 197.036 1.00 35.57 370 VAL B O 1
ATOM 7300 N N . ARG B 2 371 ? 163.909 167.642 194.913 1.00 31.99 371 ARG B N 1
ATOM 7301 C CA . ARG B 2 371 ? 164.661 166.433 195.223 1.00 29.59 371 ARG B CA 1
ATOM 7302 C C . ARG B 2 371 ? 165.836 166.713 196.148 1.00 31.88 371 ARG B C 1
ATOM 7303 O O . ARG B 2 371 ? 166.302 165.810 196.845 1.00 42.22 371 ARG B O 1
ATOM 7311 N N . LYS B 2 372 ? 166.332 167.949 196.180 1.00 31.90 372 LYS B N 1
ATOM 7312 C CA . LYS B 2 372 ? 167.402 168.246 197.123 1.00 31.38 372 LYS B CA 1
ATOM 7313 C C . LYS B 2 372 ? 166.843 168.748 198.448 1.00 31.26 372 LYS B C 1
ATOM 7314 O O . LYS B 2 372 ? 167.467 168.570 199.498 1.00 39.06 372 LYS B O 1
ATOM 7320 N N . ALA B 2 373 ? 165.650 169.341 198.427 1.00 30.98 373 ALA B N 1
ATOM 7321 C CA . ALA B 2 373 ? 165.029 169.782 199.671 1.00 26.72 373 ALA B CA 1
ATOM 7322 C C . ALA B 2 373 ? 164.584 168.601 200.514 1.00 30.54 373 ALA B C 1
ATOM 7323 O O . ALA B 2 373 ? 164.618 168.664 201.745 1.00 37.54 373 ALA B O 1
ATOM 7325 N N . VAL B 2 374 ? 164.160 167.515 199.872 1.00 31.13 374 VAL B N 1
ATOM 7326 C CA . VAL B 2 374 ? 163.762 166.330 200.622 1.00 28.62 374 VAL B CA 1
ATOM 7327 C C . VAL B 2 374 ? 164.992 165.620 201.177 1.00 33.85 374 VAL B C 1
ATOM 7328 O O . VAL B 2 374 ? 164.981 165.121 202.307 1.00 39.76 374 VAL B O 1
ATOM 7332 N N . ARG B 2 375 ? 166.089 165.608 200.420 1.00 34.98 375 ARG B N 1
ATOM 7333 C CA . ARG B 2 375 ? 167.325 165.017 200.922 1.00 31.36 375 ARG B CA 1
ATOM 7334 C C . ARG B 2 375 ? 167.943 165.880 202.008 1.00 36.59 375 ARG B C 1
ATOM 7335 O O . ARG B 2 375 ? 168.686 165.381 202.858 1.00 43.90 375 ARG B O 1
ATOM 7343 N N . ALA B 2 376 ? 167.631 167.176 202.010 1.00 37.37 376 ALA B N 1
ATOM 7344 C CA . ALA B 2 376 ? 168.118 168.050 203.068 1.00 34.91 376 ALA B CA 1
ATOM 7345 C C . ALA B 2 376 ? 167.367 167.820 204.370 1.00 38.00 376 ALA B C 1
ATOM 7346 O O . ALA B 2 376 ? 167.838 168.224 205.436 1.00 46.49 376 ALA B O 1
ATOM 7348 N N . ILE B 2 377 ? 166.195 167.181 204.310 1.00 37.56 377 ILE B N 1
ATOM 7349 C CA . ILE B 2 377 ? 165.467 166.859 205.535 1.00 36.87 377 ILE B CA 1
ATOM 7350 C C . ILE B 2 377 ? 166.182 165.756 206.301 1.00 38.06 377 ILE B C 1
ATOM 7351 O O . ILE B 2 377 ? 166.343 165.831 207.524 1.00 46.27 377 ILE B O 1
ATOM 7356 N N . GLY B 2 378 ? 166.656 164.736 205.593 1.00 38.45 378 GLY B N 1
ATOM 7357 C CA . GLY B 2 378 ? 167.368 163.662 206.259 1.00 40.05 378 GLY B CA 1
ATOM 7358 C C . GLY B 2 378 ? 168.761 164.061 206.694 1.00 44.23 378 GLY B C 1
ATOM 7359 O O . GLY B 2 378 ? 169.349 163.430 207.572 1.00 53.52 378 GLY B O 1
ATOM 7360 N N . ARG B 2 379 ? 169.314 165.108 206.086 1.00 44.80 379 ARG B N 1
ATOM 7361 C CA . ARG B 2 379 ? 170.576 165.644 206.575 1.00 47.33 379 ARG B CA 1
ATOM 7362 C C . ARG B 2 379 ? 170.367 166.436 207.855 1.00 48.82 379 ARG B C 1
ATOM 7363 O O . ARG B 2 379 ? 171.303 166.628 208.636 1.00 58.33 379 ARG B O 1
ATOM 7371 N N . CYS B 2 380 ? 169.146 166.917 208.078 1.00 48.49 380 CYS B N 1
ATOM 7372 C CA . CYS B 2 380 ? 168.834 167.586 209.334 1.00 46.68 380 CYS B CA 1
ATOM 7373 C C . CYS B 2 380 ? 168.473 166.584 210.419 1.00 50.70 380 CYS B C 1
ATOM 7374 O O . CYS B 2 380 ? 168.576 166.891 211.609 1.00 56.61 380 CYS B O 1
ATOM 7377 N N . ALA B 2 381 ? 168.041 165.384 210.037 1.00 50.66 381 ALA B N 1
ATOM 7378 C CA . ALA B 2 381 ? 167.758 164.362 211.037 1.00 48.35 381 ALA B CA 1
ATOM 7379 C C . ALA B 2 381 ? 169.038 163.706 211.522 1.00 52.58 381 ALA B C 1
ATOM 7380 O O . ALA B 2 381 ? 169.148 163.328 212.692 1.00 58.89 381 ALA B O 1
ATOM 7382 N N . ILE B 2 382 ? 170.016 163.562 210.636 1.00 54.16 382 ILE B N 1
ATOM 7383 C CA . ILE B 2 382 ? 171.293 162.977 211.021 1.00 56.21 382 ILE B CA 1
ATOM 7384 C C . ILE B 2 382 ? 172.105 163.970 211.839 1.00 55.86 382 ILE B C 1
ATOM 7385 O O . ILE B 2 382 ? 172.725 163.610 212.845 1.00 64.50 382 ILE B O 1
ATOM 7390 N N . LYS B 2 383 ? 172.084 165.243 211.444 1.00 56.24 383 LYS B N 1
ATOM 7391 C CA . LYS B 2 383 ? 172.847 166.247 212.177 1.00 55.78 383 LYS B CA 1
ATOM 7392 C C . LYS B 2 383 ? 172.208 166.564 213.521 1.00 57.22 383 LYS B C 1
ATOM 7393 O O . LYS B 2 383 ? 172.869 166.489 214.562 1.00 60.36 383 LYS B O 1
ATOM 7399 N N . VAL B 2 384 ? 170.929 166.916 213.524 1.00 56.04 384 VAL B N 1
ATOM 7400 C CA . VAL B 2 384 ? 170.242 167.220 214.770 1.00 54.31 384 VAL B CA 1
ATOM 7401 C C . VAL B 2 384 ? 169.506 165.975 215.238 1.00 61.82 384 VAL B C 1
ATOM 7402 O O . VAL B 2 384 ? 168.448 165.623 214.705 1.00 61.14 384 VAL B O 1
ATOM 7406 N N . GLU B 2 385 ? 170.069 165.301 216.241 1.00 63.58 385 GLU B N 1
ATOM 7407 C CA . GLU B 2 385 ? 169.536 164.020 216.688 1.00 66.49 385 GLU B CA 1
ATOM 7408 C C . GLU B 2 385 ? 168.240 164.194 217.462 1.00 68.39 385 GLU B C 1
ATOM 7409 O O . GLU B 2 385 ? 167.423 163.271 217.541 1.00 69.99 385 GLU B O 1
ATOM 7415 N N . GLN B 2 386 ? 168.036 165.375 218.041 1.00 67.03 386 GLN B N 1
ATOM 7416 C CA . GLN B 2 386 ? 166.864 165.606 218.871 1.00 67.78 386 GLN B CA 1
ATOM 7417 C C . GLN B 2 386 ? 165.613 165.829 218.042 1.00 66.37 386 GLN B C 1
ATOM 7418 O O . GLN B 2 386 ? 164.504 165.778 218.583 1.00 69.82 386 GLN B O 1
ATOM 7424 N N . SER B 2 387 ? 165.759 166.083 216.745 1.00 64.33 387 SER B N 1
ATOM 7425 C CA . SER B 2 387 ? 164.626 166.312 215.863 1.00 62.59 387 SER B CA 1
ATOM 7426 C C . SER B 2 387 ? 164.398 165.164 214.900 1.00 58.70 387 SER B C 1
ATOM 7427 O O . SER B 2 387 ? 163.951 165.397 213.776 1.00 60.27 387 SER B O 1
ATOM 7430 N N . ALA B 2 388 ? 164.702 163.936 215.308 1.00 58.99 388 ALA B N 1
ATOM 7431 C CA . ALA B 2 388 ? 164.563 162.806 214.402 1.00 55.10 388 ALA B CA 1
ATOM 7432 C C . ALA B 2 388 ? 163.103 162.459 214.171 1.00 54.32 388 ALA B C 1
ATOM 7433 O O . ALA B 2 388 ? 162.724 162.053 213.071 1.00 57.23 388 ALA B O 1
ATOM 7435 N N . GLU B 2 389 ? 162.265 162.616 215.193 1.00 57.26 389 GLU B N 1
ATOM 7436 C CA . GLU B 2 389 ? 160.858 162.271 215.044 1.00 56.53 389 GLU B CA 1
ATOM 7437 C C . GLU B 2 389 ? 160.125 163.314 214.215 1.00 57.07 389 GLU B C 1
ATOM 7438 O O . GLU B 2 389 ? 159.195 162.985 213.470 1.00 59.09 389 GLU B O 1
ATOM 7444 N N . ARG B 2 390 ? 160.545 164.575 214.311 1.00 56.01 390 ARG B N 1
ATOM 7445 C CA . ARG B 2 390 ? 159.899 165.622 213.528 1.00 55.12 390 ARG B CA 1
ATOM 7446 C C . ARG B 2 390 ? 160.271 165.533 212.056 1.00 51.88 390 ARG B C 1
ATOM 7447 O O . ARG B 2 390 ? 159.495 165.950 211.193 1.00 52.57 390 ARG B O 1
ATOM 7455 N N . CYS B 2 391 ? 161.447 164.985 211.744 1.00 51.57 391 CYS B N 1
ATOM 7456 C CA . CYS B 2 391 ? 161.800 164.780 210.344 1.00 45.88 391 CYS B CA 1
ATOM 7457 C C . CYS B 2 391 ? 161.063 163.585 209.769 1.00 47.18 391 CYS B C 1
ATOM 7458 O O . CYS B 2 391 ? 160.762 163.554 208.574 1.00 56.55 391 CYS B O 1
ATOM 7461 N N . VAL B 2 392 ? 160.772 162.585 210.597 1.00 47.84 392 VAL B N 1
ATOM 7462 C CA . VAL B 2 392 ? 160.017 161.429 210.123 1.00 43.45 392 VAL B CA 1
ATOM 7463 C C . VAL B 2 392 ? 158.563 161.811 209.896 1.00 46.62 392 VAL B C 1
ATOM 7464 O O . VAL B 2 392 ? 157.950 161.424 208.896 1.00 54.92 392 VAL B O 1
ATOM 7468 N N . SER B 2 393 ? 158.004 162.621 210.793 1.00 46.84 393 SER B N 1
ATOM 7469 C CA . SER B 2 393 ? 156.638 163.092 210.598 1.00 48.04 393 SER B CA 1
ATOM 7470 C C . SER B 2 393 ? 156.538 164.109 209.469 1.00 50.19 393 SER B C 1
ATOM 7471 O O . SER B 2 393 ? 155.456 164.291 208.903 1.00 53.97 393 SER B O 1
ATOM 7474 N N . THR B 2 394 ? 157.640 164.780 209.129 1.00 48.32 394 THR B N 1
ATOM 7475 C CA . THR B 2 394 ? 157.622 165.707 208.002 1.00 45.27 394 THR B CA 1
ATOM 7476 C C . THR B 2 394 ? 157.564 164.949 206.687 1.00 44.91 394 THR B C 1
ATOM 7477 O O . THR B 2 394 ? 156.834 165.335 205.769 1.00 52.79 394 THR B O 1
ATOM 7481 N N . LEU B 2 395 ? 158.311 163.851 206.590 1.00 42.48 395 LEU B N 1
ATOM 7482 C CA . LEU B 2 395 ? 158.321 163.073 205.361 1.00 38.55 395 LEU B CA 1
ATOM 7483 C C . LEU B 2 395 ? 157.003 162.344 205.158 1.00 43.58 395 LEU B C 1
ATOM 7484 O O . LEU B 2 395 ? 156.572 162.149 204.018 1.00 50.64 395 LEU B O 1
ATOM 7489 N N . LEU B 2 396 ? 156.340 161.949 206.248 1.00 46.27 396 LEU B N 1
ATOM 7490 C CA . LEU B 2 396 ? 155.049 161.281 206.125 1.00 46.69 396 LEU B CA 1
ATOM 7491 C C . LEU B 2 396 ? 153.981 162.219 205.587 1.00 52.43 396 LEU B C 1
ATOM 7492 O O . LEU B 2 396 ? 153.046 161.779 204.911 1.00 55.63 396 LEU B O 1
ATOM 7497 N N . ASP B 2 397 ? 154.096 163.513 205.880 1.00 51.23 397 ASP B N 1
ATOM 7498 C CA . ASP B 2 397 ? 153.138 164.468 205.340 1.00 51.01 397 ASP B CA 1
ATOM 7499 C C . ASP B 2 397 ? 153.407 164.711 203.863 1.00 51.13 397 ASP B C 1
ATOM 7500 O O . ASP B 2 397 ? 152.490 165.021 203.096 1.00 55.50 397 ASP B O 1
ATOM 7505 N N . LEU B 2 398 ? 154.659 164.549 203.440 1.00 46.22 398 LEU B N 1
ATOM 7506 C CA . LEU B 2 398 ? 154.983 164.706 202.030 1.00 40.81 398 LEU B CA 1
ATOM 7507 C C . LEU B 2 398 ? 154.451 163.544 201.211 1.00 44.13 398 LEU B C 1
ATOM 7508 O O . LEU B 2 398 ? 153.997 163.736 200.080 1.00 51.03 398 LEU B O 1
ATOM 7513 N N . ILE B 2 399 ? 154.493 162.335 201.767 1.00 43.26 399 ILE B N 1
ATOM 7514 C CA . ILE B 2 399 ? 154.078 161.156 201.016 1.00 43.18 399 ILE B CA 1
ATOM 7515 C C . ILE B 2 399 ? 152.561 161.137 200.856 1.00 48.93 399 ILE B C 1
ATOM 7516 O O . ILE B 2 399 ? 152.031 160.644 199.853 1.00 52.88 399 ILE B O 1
ATOM 7521 N N . GLN B 2 400 ? 151.842 161.760 201.788 1.00 52.04 400 GLN B N 1
ATOM 7522 C CA . GLN B 2 400 ? 150.395 161.876 201.649 1.00 52.29 400 GLN B CA 1
ATOM 7523 C C . GLN B 2 400 ? 149.961 162.822 200.534 1.00 52.48 400 GLN B C 1
ATOM 7524 O O . GLN B 2 400 ? 148.764 162.870 200.242 1.00 58.12 400 GLN B O 1
ATOM 7530 N N . THR B 2 401 ? 150.873 163.566 199.908 1.00 47.42 401 THR B N 1
ATOM 7531 C CA . THR B 2 401 ? 150.524 164.400 198.768 1.00 45.79 401 THR B CA 1
ATOM 7532 C C . THR B 2 401 ? 150.448 163.623 197.467 1.00 44.21 401 THR B C 1
ATOM 7533 O O . THR B 2 401 ? 149.945 164.162 196.478 1.00 47.01 401 THR B O 1
ATOM 7537 N N . LYS B 2 402 ? 150.962 162.395 197.448 1.00 42.17 402 LYS B N 1
ATOM 7538 C CA . LYS B 2 402 ? 150.960 161.460 196.326 1.00 42.12 402 LYS B CA 1
ATOM 7539 C C . LYS B 2 402 ? 151.692 161.975 195.093 1.00 42.10 402 LYS B C 1
ATOM 7540 O O . LYS B 2 402 ? 151.483 161.443 194.002 1.00 45.94 402 LYS B O 1
ATOM 7546 N N . VAL B 2 403 ? 152.549 162.980 195.233 1.00 38.99 403 VAL B N 1
ATOM 7547 C CA . VAL B 2 403 ? 153.299 163.528 194.110 1.00 35.14 403 VAL B CA 1
ATOM 7548 C C . VAL B 2 403 ? 154.395 162.535 193.760 1.00 37.25 403 VAL B C 1
ATOM 7549 O O . VAL B 2 403 ? 155.018 161.960 194.652 1.00 46.71 403 VAL B O 1
ATOM 7553 N N . ASN B 2 404 ? 154.620 162.324 192.464 1.00 39.02 404 ASN B N 1
ATOM 7554 C CA . ASN B 2 404 ? 155.475 161.235 192.005 1.00 40.84 404 ASN B CA 1
ATOM 7555 C C . ASN B 2 404 ? 156.934 161.453 192.392 1.00 39.04 404 ASN B C 1
ATOM 7556 O O . ASN B 2 404 ? 157.633 160.512 192.766 1.00 44.93 404 ASN B O 1
ATOM 7561 N N . TYR B 2 405 ? 157.412 162.690 192.308 1.00 36.58 405 TYR B N 1
ATOM 7562 C CA . TYR B 2 405 ? 158.825 162.945 192.552 1.00 32.02 405 TYR B CA 1
ATOM 7563 C C . TYR B 2 405 ? 159.137 163.304 193.994 1.00 32.52 405 TYR B C 1
ATOM 7564 O O . TYR B 2 405 ? 160.302 163.551 194.303 1.00 37.21 405 TYR B O 1
ATOM 7573 N N . VAL B 2 406 ? 158.150 163.340 194.879 1.00 34.19 406 VAL B N 1
ATOM 7574 C CA . VAL B 2 406 ? 158.388 163.555 196.300 1.00 29.19 406 VAL B CA 1
ATOM 7575 C C . VAL B 2 406 ? 158.277 162.255 197.074 1.00 34.96 406 VAL B C 1
ATOM 7576 O O . VAL B 2 406 ? 159.074 161.993 197.975 1.00 40.08 406 VAL B O 1
ATOM 7580 N N . VAL B 2 407 ? 157.300 161.421 196.706 1.00 36.12 407 VAL B N 1
ATOM 7581 C CA . VAL B 2 407 ? 157.066 160.153 197.393 1.00 32.91 407 VAL B CA 1
ATOM 7582 C C . VAL B 2 407 ? 158.257 159.228 197.235 1.00 37.70 407 VAL B C 1
ATOM 7583 O O . VAL B 2 407 ? 158.825 158.757 198.222 1.00 45.95 407 VAL B O 1
ATOM 7587 N N . GLN B 2 408 ? 158.699 159.006 196.001 1.00 40.67 408 GLN B N 1
ATOM 7588 C CA . GLN B 2 408 ? 159.824 158.108 195.803 1.00 37.90 408 GLN B CA 1
ATOM 7589 C C . GLN B 2 408 ? 161.156 158.757 196.130 1.00 38.99 408 GLN B C 1
ATOM 7590 O O . GLN B 2 408 ? 162.181 158.076 196.118 1.00 45.36 408 GLN B O 1
ATOM 7596 N N . GLU B 2 409 ? 161.175 160.050 196.408 1.00 39.36 409 GLU B N 1
ATOM 7597 C CA . GLU B 2 409 ? 162.366 160.636 196.993 1.00 37.16 409 GLU B CA 1
ATOM 7598 C C . GLU B 2 409 ? 162.412 160.404 198.496 1.00 39.13 409 GLU B C 1
ATOM 7599 O O . GLU B 2 409 ? 163.481 160.169 199.062 1.00 47.18 409 GLU B O 1
ATOM 7605 N N . ALA B 2 410 ? 161.254 160.450 199.150 1.00 35.64 410 ALA B N 1
ATOM 7606 C CA . ALA B 2 410 ? 161.229 160.375 200.603 1.00 32.94 410 ALA B CA 1
ATOM 7607 C C . ALA B 2 410 ? 161.424 158.950 201.092 1.00 37.34 410 ALA B C 1
ATOM 7608 O O . ALA B 2 410 ? 161.775 158.739 202.254 1.00 44.63 410 ALA B O 1
ATOM 7610 N N . ILE B 2 411 ? 161.196 157.959 200.230 1.00 39.74 411 ILE B N 1
ATOM 7611 C CA . ILE B 2 411 ? 161.470 156.574 200.606 1.00 38.51 411 ILE B CA 1
ATOM 7612 C C . ILE B 2 411 ? 162.968 156.351 200.764 1.00 39.08 411 ILE B C 1
ATOM 7613 O O . ILE B 2 411 ? 163.403 155.620 201.662 1.00 45.05 411 ILE B O 1
ATOM 7618 N N . VAL B 2 412 ? 163.777 156.990 199.919 1.00 38.76 412 VAL B N 1
ATOM 7619 C CA . VAL B 2 412 ? 165.229 156.912 200.042 1.00 36.49 412 VAL B CA 1
ATOM 7620 C C . VAL B 2 412 ? 165.692 157.552 201.344 1.00 38.05 412 VAL B C 1
ATOM 7621 O O . VAL B 2 412 ? 166.607 157.053 202.009 1.00 46.94 412 VAL B O 1
ATOM 7625 N N . VAL B 2 413 ? 165.017 158.616 201.769 1.00 39.67 413 VAL B N 1
ATOM 7626 C CA . VAL B 2 413 ? 165.443 159.342 202.959 1.00 37.65 413 VAL B CA 1
ATOM 7627 C C . VAL B 2 413 ? 165.068 158.569 204.216 1.00 40.16 413 VAL B C 1
ATOM 7628 O O . VAL B 2 413 ? 165.834 158.516 205.185 1.00 45.17 413 VAL B O 1
ATOM 7632 N N . ILE B 2 414 ? 163.897 157.926 204.202 1.00 40.69 414 ILE B N 1
ATOM 7633 C CA . ILE B 2 414 ? 163.446 157.134 205.345 1.00 37.57 414 ILE B CA 1
ATOM 7634 C C . ILE B 2 414 ? 164.337 155.917 205.547 1.00 39.70 414 ILE B C 1
ATOM 7635 O O . ILE B 2 414 ? 164.620 155.527 206.688 1.00 50.08 414 ILE B O 1
ATOM 7640 N N . ARG B 2 415 ? 164.838 155.336 204.452 1.00 38.29 415 ARG B N 1
ATOM 7641 C CA . ARG B 2 415 ? 165.755 154.203 204.546 1.00 39.20 415 ARG B CA 1
ATOM 7642 C C . ARG B 2 415 ? 167.033 154.574 205.284 1.00 43.88 415 ARG B C 1
ATOM 7643 O O . ARG B 2 415 ? 167.547 153.798 206.094 1.00 51.84 415 ARG B O 1
ATOM 7651 N N . ASP B 2 416 ? 167.532 155.785 205.052 1.00 45.06 416 ASP B N 1
ATOM 7652 C CA . ASP B 2 416 ? 168.735 156.225 205.741 1.00 45.82 416 ASP B CA 1
ATOM 7653 C C . ASP B 2 416 ? 168.450 156.604 207.184 1.00 46.27 416 ASP B C 1
ATOM 7654 O O . ASP B 2 416 ? 169.382 156.732 207.979 1.00 51.74 416 ASP B O 1
ATOM 7659 N N . ILE B 2 417 ? 167.181 156.799 207.539 1.00 46.03 417 ILE B N 1
ATOM 7660 C CA . ILE B 2 417 ? 166.835 157.019 208.938 1.00 44.12 417 ILE B CA 1
ATOM 7661 C C . ILE B 2 417 ? 166.719 155.691 209.671 1.00 45.92 417 ILE B C 1
ATOM 7662 O O . ILE B 2 417 ? 167.202 155.551 210.802 1.00 54.21 417 ILE B O 1
ATOM 7667 N N . PHE B 2 418 ? 166.129 154.682 209.020 1.00 45.08 418 PHE B N 1
ATOM 7668 C CA . PHE B 2 418 ? 166.036 153.350 209.617 1.00 43.07 418 PHE B CA 1
ATOM 7669 C C . PHE B 2 418 ? 167.411 152.732 209.823 1.00 47.71 418 PHE B C 1
ATOM 7670 O O . PHE B 2 418 ? 167.603 151.922 210.734 1.00 60.15 418 PHE B O 1
ATOM 7678 N N . ARG B 2 419 ? 168.372 153.074 208.969 1.00 46.11 419 ARG B N 1
ATOM 7679 C CA . ARG B 2 419 ? 169.737 152.627 209.199 1.00 43.73 419 ARG B CA 1
ATOM 7680 C C . ARG B 2 419 ? 170.381 153.412 210.327 1.00 48.88 419 ARG B C 1
ATOM 7681 O O . ARG B 2 419 ? 171.254 152.897 211.031 1.00 58.23 419 ARG B O 1
ATOM 7689 N N . LYS B 2 420 ? 169.966 154.663 210.508 1.00 50.53 420 LYS B N 1
ATOM 7690 C CA . LYS B 2 420 ? 170.569 155.515 211.524 1.00 52.40 420 LYS B CA 1
ATOM 7691 C C . LYS B 2 420 ? 169.917 155.310 212.881 1.00 53.70 420 LYS B C 1
ATOM 7692 O O . LYS B 2 420 ? 170.608 155.219 213.901 1.00 59.42 420 LYS B O 1
ATOM 7698 N N . TYR B 2 421 ? 168.592 155.234 212.913 1.00 53.64 421 TYR B N 1
ATOM 7699 C CA . TYR B 2 421 ? 167.816 155.105 214.146 1.00 52.41 421 TYR B CA 1
ATOM 7700 C C . TYR B 2 421 ? 166.953 153.858 214.026 1.00 53.72 421 TYR B C 1
ATOM 7701 O O . TYR B 2 421 ? 165.762 153.941 213.706 1.00 56.70 421 TYR B O 1
ATOM 7710 N N . PRO B 2 422 ? 167.525 152.679 214.247 1.00 51.08 422 PRO B N 1
ATOM 7711 C CA . PRO B 2 422 ? 166.755 151.454 214.040 1.00 54.33 422 PRO B CA 1
ATOM 7712 C C . PRO B 2 422 ? 165.872 151.157 215.236 1.00 62.82 422 PRO B C 1
ATOM 7713 O O . PRO B 2 422 ? 166.117 151.641 216.345 1.00 66.45 422 PRO B O 1
ATOM 7717 N N . ASN B 2 423 ? 164.824 150.364 214.978 1.00 64.35 423 ASN B N 1
ATOM 7718 C CA . ASN B 2 423 ? 163.876 149.873 215.988 1.00 68.04 423 ASN B CA 1
ATOM 7719 C C . ASN B 2 423 ? 163.167 151.010 216.723 1.00 69.23 423 ASN B C 1
ATOM 7720 O O . ASN B 2 423 ? 162.854 150.902 2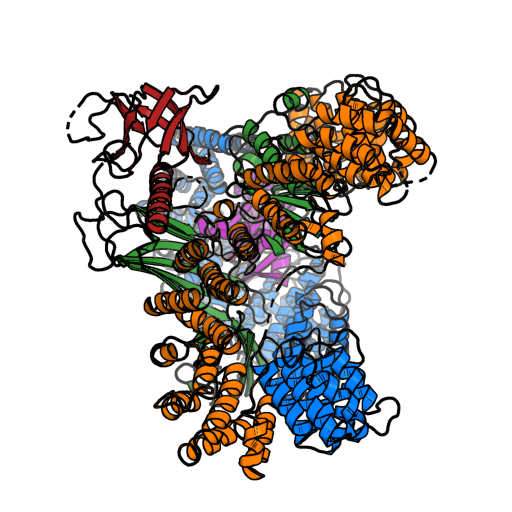17.908 1.00 74.33 423 ASN B O 1
ATOM 7725 N N . LYS B 2 424 ? 162.912 152.113 216.021 1.00 64.23 424 LYS B N 1
ATOM 7726 C CA . LYS B 2 424 ? 162.248 153.245 216.654 1.00 61.91 424 LYS B CA 1
ATOM 7727 C C . LYS B 2 424 ? 161.036 153.716 215.865 1.00 64.54 424 LYS B C 1
ATOM 7728 O O . LYS B 2 424 ? 160.042 154.149 216.454 1.00 69.62 424 LYS B O 1
ATOM 7734 N N . TYR B 2 425 ? 161.102 153.644 214.538 1.00 63.41 425 TYR B N 1
ATOM 7735 C CA . TYR B 2 425 ? 160.142 154.321 213.676 1.00 61.13 425 TYR B CA 1
ATOM 7736 C C . TYR B 2 425 ? 159.350 153.376 212.797 1.00 61.23 425 TYR B C 1
ATOM 7737 O O . TYR B 2 425 ? 158.867 153.796 211.744 1.00 62.47 425 TYR B O 1
ATOM 7746 N N . GLU B 2 426 ? 159.178 152.126 213.206 1.00 62.24 426 GLU B N 1
ATOM 7747 C CA . GLU B 2 426 ? 158.712 151.106 212.282 1.00 62.48 426 GLU B CA 1
ATOM 7748 C C . GLU B 2 426 ? 157.203 150.978 212.280 1.00 63.28 426 GLU B C 1
ATOM 7749 O O . GLU B 2 426 ? 156.670 150.035 211.689 1.00 68.31 426 GLU B O 1
ATOM 7755 N N . SER B 2 427 ? 156.501 151.912 212.918 1.00 62.81 427 SER B N 1
ATOM 7756 C CA . SER B 2 427 ? 155.057 151.982 212.762 1.00 66.27 427 SER B CA 1
ATOM 7757 C C . SER B 2 427 ? 154.662 152.473 211.379 1.00 66.47 427 SER B C 1
ATOM 7758 O O . SER B 2 427 ? 153.565 152.155 210.909 1.00 66.04 427 SER B O 1
ATOM 7761 N N . ILE B 2 428 ? 155.539 153.229 210.715 1.00 65.30 428 ILE B N 1
ATOM 7762 C CA . ILE B 2 428 ? 155.186 153.909 209.476 1.00 63.29 428 ILE B CA 1
ATOM 7763 C C . ILE B 2 428 ? 155.324 153.021 208.256 1.00 62.71 428 ILE B C 1
ATOM 7764 O O . ILE B 2 428 ? 154.929 153.430 207.161 1.00 64.63 428 ILE B O 1
ATOM 7769 N N . ILE B 2 429 ? 155.867 151.815 208.418 1.00 60.74 429 ILE B N 1
ATOM 7770 C CA . ILE B 2 429 ? 156.079 150.921 207.291 1.00 61.21 429 ILE B CA 1
ATOM 7771 C C . ILE B 2 429 ? 154.763 150.387 206.751 1.00 69.02 429 ILE B C 1
ATOM 7772 O O . ILE B 2 429 ? 154.636 150.154 205.542 1.00 72.42 429 ILE B O 1
ATOM 7777 N N . ALA B 2 430 ? 153.752 150.252 207.614 1.00 70.61 430 ALA B N 1
ATOM 7778 C CA . ALA B 2 430 ? 152.418 149.883 207.156 1.00 70.44 430 ALA B CA 1
ATOM 7779 C C . ALA B 2 430 ? 151.805 150.969 206.283 1.00 71.09 430 ALA B C 1
ATOM 7780 O O . ALA B 2 430 ? 150.918 150.686 205.471 1.00 78.24 430 ALA B O 1
ATOM 7782 N N . THR B 2 431 ? 152.265 152.208 206.426 1.00 67.34 431 THR B N 1
ATOM 7783 C CA . THR B 2 431 ? 151.884 153.295 205.540 1.00 72.95 431 THR B CA 1
ATOM 7784 C C . THR B 2 431 ? 152.820 153.478 204.357 1.00 74.87 431 THR B C 1
ATOM 7785 O O . THR B 2 431 ? 152.415 154.076 203.360 1.00 79.36 431 THR B O 1
ATOM 7789 N N . LEU B 2 432 ? 154.065 153.007 204.442 1.00 71.05 432 LEU B N 1
ATOM 7790 C CA . LEU B 2 432 ? 154.956 153.120 203.294 1.00 66.68 432 LEU B CA 1
ATOM 7791 C C . LEU B 2 432 ? 154.678 152.022 202.286 1.00 72.11 432 LEU B C 1
ATOM 7792 O O . LEU B 2 432 ? 154.849 152.219 201.079 1.00 76.50 432 LEU B O 1
ATOM 7797 N N . CYS B 2 433 ? 154.239 150.857 202.764 1.00 72.54 433 CYS B N 1
ATOM 7798 C CA . CYS B 2 433 ? 154.094 149.691 201.906 1.00 75.71 433 CYS B CA 1
ATOM 7799 C C . CYS B 2 433 ? 152.915 149.794 200.952 1.00 82.54 433 CYS B C 1
ATOM 7800 O O . CYS B 2 433 ? 152.853 149.020 199.994 1.00 88.13 433 CYS B O 1
ATOM 7803 N N . GLU B 2 434 ? 151.982 150.716 201.181 1.00 80.30 434 GLU B N 1
ATOM 7804 C CA . GLU B 2 434 ? 150.878 150.914 200.254 1.00 82.34 434 GLU B CA 1
ATOM 7805 C C . GLU B 2 434 ? 151.235 151.835 199.097 1.00 82.27 434 GLU B C 1
ATOM 7806 O O . GLU B 2 434 ? 150.369 152.127 198.268 1.00 84.80 434 GLU B O 1
ATOM 7812 N N . ASN B 2 435 ? 152.487 152.274 199.007 1.00 81.69 435 ASN B N 1
ATOM 7813 C CA . ASN B 2 435 ? 152.923 153.222 197.993 1.00 81.91 435 ASN B CA 1
ATOM 7814 C C . ASN B 2 435 ? 153.782 152.580 196.916 1.00 80.78 435 ASN B C 1
ATOM 7815 O O . ASN B 2 435 ? 154.647 153.252 196.350 1.00 81.19 435 ASN B O 1
ATOM 7820 N N . LEU B 2 436 ? 153.549 151.307 196.599 1.00 81.86 436 LEU B N 1
ATOM 7821 C CA . LEU B 2 436 ? 154.461 150.595 195.712 1.00 84.77 436 LEU B CA 1
ATOM 7822 C C . LEU B 2 436 ? 154.257 150.969 194.253 1.00 85.14 436 LEU B C 1
ATOM 7823 O O . LEU B 2 436 ? 155.216 150.970 193.475 1.00 83.44 436 LEU B O 1
ATOM 7828 N N . ASP B 2 437 ? 153.026 151.293 193.863 1.00 90.46 437 ASP B N 1
ATOM 7829 C CA . ASP B 2 437 ? 152.744 151.557 192.458 1.00 93.28 437 ASP B CA 1
ATOM 7830 C C . ASP B 2 437 ? 153.222 152.932 192.018 1.00 85.50 437 ASP B C 1
ATOM 7831 O O . ASP B 2 437 ? 153.190 153.230 190.821 1.00 86.24 437 ASP B O 1
ATOM 7836 N N . SER B 2 438 ? 153.655 153.771 192.950 1.00 81.23 438 SER B N 1
ATOM 7837 C CA . SER B 2 438 ? 154.204 155.079 192.637 1.00 80.95 438 SER B CA 1
ATOM 7838 C C . SER B 2 438 ? 155.723 155.072 192.560 1.00 78.19 438 SER B C 1
ATOM 7839 O O . SER B 2 438 ? 156.339 156.139 192.625 1.00 73.73 438 SER B O 1
ATOM 7842 N N . LEU B 2 439 ? 156.334 153.902 192.424 1.00 77.62 439 LEU B N 1
ATOM 7843 C CA . LEU B 2 439 ? 157.783 153.752 192.449 1.00 68.27 439 LEU B CA 1
ATOM 7844 C C . LEU B 2 439 ? 158.254 153.353 191.058 1.00 68.80 439 LEU B C 1
ATOM 7845 O O . LEU B 2 439 ? 157.855 152.308 190.539 1.00 74.02 439 LEU B O 1
ATOM 7850 N N . ASP B 2 440 ? 159.097 154.183 190.452 1.00 66.11 440 ASP B N 1
ATOM 7851 C CA . ASP B 2 440 ? 159.694 153.841 189.171 1.00 68.08 440 ASP B CA 1
ATOM 7852 C C . ASP B 2 440 ? 161.181 154.147 189.074 1.00 68.32 440 ASP B C 1
ATOM 7853 O O . ASP B 2 440 ? 161.801 153.795 188.071 1.00 69.66 440 ASP B O 1
ATOM 7858 N N . GLU B 2 441 ? 161.772 154.781 190.080 1.00 62.02 441 GLU B N 1
ATOM 7859 C CA . GLU B 2 441 ? 163.220 154.903 190.107 1.00 55.58 441 GLU B CA 1
ATOM 7860 C C . GLU B 2 441 ? 163.833 153.591 190.581 1.00 55.33 441 GLU B C 1
ATOM 7861 O O . GLU B 2 441 ? 163.230 152.887 191.390 1.00 62.33 441 GLU B O 1
ATOM 7867 N N . PRO B 2 442 ? 165.019 153.229 190.090 1.00 52.79 442 PRO B N 1
ATOM 7868 C CA . PRO B 2 442 ? 165.674 152.024 190.610 1.00 50.18 442 PRO B CA 1
ATOM 7869 C C . PRO B 2 442 ? 166.113 152.164 192.048 1.00 50.08 442 PRO B C 1
ATOM 7870 O O . PRO B 2 442 ? 165.997 151.209 192.820 1.00 56.14 442 PRO B O 1
ATOM 7874 N N . ASP B 2 443 ? 166.586 153.340 192.441 1.00 49.25 443 ASP B N 1
ATOM 7875 C CA . ASP B 2 443 ? 167.048 153.533 193.807 1.00 47.16 443 ASP B CA 1
ATOM 7876 C C . ASP B 2 443 ? 165.869 153.652 194.762 1.00 48.21 443 ASP B C 1
ATOM 7877 O O . ASP B 2 443 ? 165.983 153.326 195.946 1.00 51.47 443 ASP B O 1
ATOM 7882 N N . ALA B 2 444 ? 164.721 154.099 194.260 1.00 47.74 444 ALA B N 1
ATOM 7883 C CA . ALA B 2 444 ? 163.547 154.215 195.113 1.00 44.17 444 ALA B CA 1
ATOM 7884 C C . ALA B 2 444 ? 162.855 152.876 195.307 1.00 46.46 444 ALA B C 1
ATOM 7885 O O . ALA B 2 444 ? 162.290 152.620 196.372 1.00 52.62 444 ALA B O 1
ATOM 7887 N N . ARG B 2 445 ? 162.855 152.025 194.281 1.00 47.79 445 ARG B N 1
ATOM 7888 C CA . ARG B 2 445 ? 162.348 150.669 194.457 1.00 44.82 445 ARG B CA 1
ATOM 7889 C C . ARG B 2 445 ? 163.243 149.874 195.388 1.00 44.70 445 ARG B C 1
ATOM 7890 O O . ARG B 2 445 ? 162.752 149.142 196.248 1.00 50.09 445 ARG B O 1
ATOM 7898 N N . ALA B 2 446 ? 164.559 150.056 195.268 1.00 42.76 446 ALA B N 1
ATOM 7899 C CA . ALA B 2 446 ? 165.505 149.340 196.116 1.00 39.10 446 ALA B CA 1
ATOM 7900 C C . ALA B 2 446 ? 165.431 149.804 197.563 1.00 43.06 446 ALA B C 1
ATOM 7901 O O . ALA B 2 446 ? 165.908 149.111 198.465 1.00 47.11 446 ALA B O 1
ATOM 7903 N N . ALA B 2 447 ? 164.849 150.976 197.809 1.00 45.65 447 ALA B N 1
ATOM 7904 C CA . ALA B 2 447 ? 164.672 151.427 199.181 1.00 41.27 447 ALA B CA 1
ATOM 7905 C C . ALA B 2 447 ? 163.481 150.741 199.831 1.00 41.38 447 ALA B C 1
ATOM 7906 O O . ALA B 2 447 ? 163.516 150.427 201.020 1.00 48.00 447 ALA B O 1
ATOM 7908 N N . MET B 2 448 ? 162.409 150.504 199.074 1.00 42.17 448 MET B N 1
ATOM 7909 C CA . MET B 2 448 ? 161.295 149.742 199.632 1.00 41.26 448 MET B CA 1
ATOM 7910 C C . MET B 2 448 ? 161.620 148.274 199.789 1.00 43.44 448 MET B C 1
ATOM 7911 O O . MET B 2 448 ? 161.114 147.636 200.713 1.00 52.26 448 MET B O 1
ATOM 7916 N N . ILE B 2 449 ? 162.445 147.719 198.910 1.00 43.00 449 ILE B N 1
ATOM 7917 C CA . ILE B 2 449 ? 162.774 146.303 199.009 1.00 40.26 449 ILE B CA 1
ATOM 7918 C C . ILE B 2 449 ? 163.658 146.050 200.224 1.00 41.84 449 ILE B C 1
ATOM 7919 O O . ILE B 2 449 ? 163.562 145.003 200.874 1.00 49.75 449 ILE B O 1
ATOM 7924 N N . TRP B 2 450 ? 164.475 147.033 200.595 1.00 39.84 450 TRP B N 1
ATOM 7925 C CA . TRP B 2 450 ? 165.261 146.920 201.816 1.00 38.37 450 TRP B CA 1
ATOM 7926 C C . TRP B 2 450 ? 164.371 146.958 203.051 1.00 44.02 450 TRP B C 1
ATOM 7927 O O . TRP B 2 450 ? 164.599 146.226 204.018 1.00 50.26 450 TRP B O 1
ATOM 7938 N N . ILE B 2 451 ? 163.348 147.811 203.035 1.00 47.07 451 ILE B N 1
ATOM 7939 C CA . ILE B 2 451 ? 162.469 147.949 204.192 1.00 42.95 451 ILE B CA 1
ATOM 7940 C C . ILE B 2 451 ? 161.530 146.753 204.286 1.00 45.49 451 ILE B C 1
ATOM 7941 O O . ILE B 2 451 ? 161.113 146.355 205.377 1.00 52.92 451 ILE B O 1
ATOM 7946 N N . VAL B 2 452 ? 161.216 146.131 203.153 1.00 45.30 452 VAL B N 1
ATOM 7947 C CA . VAL B 2 452 ? 160.473 144.878 203.202 1.00 44.88 452 VAL B CA 1
ATOM 7948 C C . VAL B 2 452 ? 161.411 143.727 203.552 1.00 48.62 452 VAL B C 1
ATOM 7949 O O . VAL B 2 452 ? 161.025 142.773 204.236 1.00 56.89 452 VAL B O 1
ATOM 7953 N N . GLY B 2 453 ? 162.676 143.828 203.145 1.00 47.89 453 GLY B N 1
ATOM 7954 C CA . GLY B 2 453 ? 163.629 142.769 203.447 1.00 47.35 453 GLY B CA 1
ATOM 7955 C C . GLY B 2 453 ? 164.029 142.738 204.906 1.00 53.74 453 GLY B C 1
ATOM 7956 O O . GLY B 2 453 ? 164.013 141.687 205.546 1.00 60.29 453 GLY B O 1
ATOM 7957 N N . GLU B 2 454 ? 164.374 143.895 205.457 1.00 52.44 454 GLU B N 1
ATOM 7958 C CA . GLU B 2 454 ? 164.371 144.066 206.898 1.00 53.35 454 GLU B CA 1
ATOM 7959 C C . GLU B 2 454 ? 162.942 143.991 207.414 1.00 57.88 454 GLU B C 1
ATOM 7960 O O . GLU B 2 454 ? 161.981 144.014 206.644 1.00 60.52 454 GLU B O 1
ATOM 7966 N N . TYR B 2 455 ? 162.809 143.868 208.733 1.00 60.54 455 TYR B N 1
ATOM 7967 C CA . TYR B 2 455 ? 161.562 144.129 209.453 1.00 63.34 455 TYR B CA 1
ATOM 7968 C C . TYR B 2 455 ? 160.417 143.202 209.044 1.00 64.39 455 TYR B C 1
ATOM 7969 O O . TYR B 2 455 ? 159.264 143.486 209.348 1.00 71.83 455 TYR B O 1
ATOM 7978 N N . ALA B 2 456 ? 160.713 142.083 208.375 1.00 61.10 456 ALA B N 1
ATOM 7979 C CA . ALA B 2 456 ? 159.666 141.306 207.721 1.00 62.13 456 ALA B CA 1
ATOM 7980 C C . ALA B 2 456 ? 158.829 140.521 208.719 1.00 73.38 456 ALA B C 1
ATOM 7981 O O . ALA B 2 456 ? 157.734 140.061 208.382 1.00 75.01 456 ALA B O 1
ATOM 7983 N N . GLU B 2 457 ? 159.313 140.375 209.950 1.00 74.57 457 GLU B N 1
ATOM 7984 C CA . GLU B 2 457 ? 158.489 139.862 211.032 1.00 72.87 457 GLU B CA 1
ATOM 7985 C C . GLU B 2 457 ? 157.498 140.896 211.546 1.00 74.64 457 GLU B C 1
ATOM 7986 O O . GLU B 2 457 ? 156.636 140.549 212.358 1.00 83.48 457 GLU B O 1
ATOM 7992 N N . ARG B 2 458 ? 157.601 142.149 211.108 1.00 73.41 458 ARG B N 1
ATOM 7993 C CA . ARG B 2 458 ? 156.584 143.154 211.369 1.00 74.13 458 ARG B CA 1
ATOM 7994 C C . ARG B 2 458 ? 155.627 143.356 210.207 1.00 75.27 458 ARG B C 1
ATOM 7995 O O . ARG B 2 458 ? 154.451 143.635 210.440 1.00 81.96 458 ARG B O 1
ATOM 8003 N N . ILE B 2 459 ? 156.095 143.228 208.969 1.00 74.74 459 ILE B N 1
ATOM 8004 C CA . ILE B 2 459 ? 155.218 143.314 207.805 1.00 76.22 459 ILE B CA 1
ATOM 8005 C C . ILE B 2 459 ? 154.405 142.029 207.708 1.00 82.52 459 ILE B C 1
ATOM 8006 O O . ILE B 2 459 ? 154.947 140.923 207.824 1.00 81.61 459 ILE B O 1
ATOM 8011 N N . ASP B 2 460 ? 153.091 142.183 207.523 1.00 86.93 460 ASP B N 1
ATOM 8012 C CA . ASP B 2 460 ? 152.177 141.047 207.510 1.00 89.35 460 ASP B CA 1
ATOM 8013 C C . ASP B 2 460 ? 152.391 140.168 206.285 1.00 85.40 460 ASP B C 1
ATOM 8014 O O . ASP B 2 460 ? 152.456 138.939 206.401 1.00 88.30 460 ASP B O 1
ATOM 8019 N N . ASN B 2 461 ? 152.520 140.773 205.111 1.00 81.61 461 ASN B N 1
ATOM 8020 C CA . ASN B 2 461 ? 152.499 140.050 203.847 1.00 84.01 461 ASN B CA 1
ATOM 8021 C C . ASN B 2 461 ? 153.762 140.321 203.039 1.00 82.39 461 ASN B C 1
ATOM 8022 O O . ASN B 2 461 ? 153.703 140.686 201.862 1.00 82.03 461 ASN B O 1
ATOM 8027 N N . ALA B 2 462 ? 154.922 140.147 203.680 1.00 77.96 462 ALA B N 1
ATOM 8028 C CA . ALA B 2 462 ? 156.203 140.466 203.056 1.00 72.96 462 ALA B CA 1
ATOM 8029 C C . ALA B 2 462 ? 156.505 139.582 201.854 1.00 73.71 462 ALA B C 1
ATOM 8030 O O . ALA B 2 462 ? 157.148 140.034 200.903 1.00 79.92 462 ALA B O 1
ATOM 8032 N N . ASP B 2 463 ? 156.048 138.332 201.868 1.00 76.78 463 ASP B N 1
ATOM 8033 C CA . ASP B 2 463 ? 156.262 137.460 200.717 1.00 76.09 463 ASP B CA 1
ATOM 8034 C C . ASP B 2 463 ? 155.357 137.843 199.552 1.00 75.33 463 ASP B C 1
ATOM 8035 O O . ASP B 2 463 ? 155.743 137.708 198.386 1.00 77.89 463 ASP B O 1
ATOM 8040 N N . GLU B 2 464 ? 154.152 138.325 199.847 1.00 77.72 464 GLU B N 1
ATOM 8041 C CA . GLU B 2 464 ? 153.246 138.749 198.789 1.00 76.20 464 GLU B CA 1
ATOM 8042 C C . GLU B 2 464 ? 153.717 140.048 198.155 1.00 74.79 464 GLU B C 1
ATOM 8043 O O . GLU B 2 464 ? 153.357 140.356 197.014 1.00 74.50 464 GLU B O 1
ATOM 8049 N N . LEU B 2 465 ? 154.519 140.824 198.884 1.00 74.13 465 LEU B N 1
ATOM 8050 C CA . LEU B 2 465 ? 155.133 142.008 198.303 1.00 69.50 465 LEU B CA 1
ATOM 8051 C C . LEU B 2 465 ? 156.325 141.634 197.434 1.00 68.92 465 LEU B C 1
ATOM 8052 O O . LEU B 2 465 ? 156.487 142.167 196.332 1.00 72.20 465 LEU B O 1
ATOM 8057 N N . LEU B 2 466 ? 157.162 140.710 197.903 1.00 65.91 466 LEU B N 1
ATOM 8058 C CA . LEU B 2 466 ? 158.365 140.375 197.154 1.00 62.32 466 LEU B CA 1
ATOM 8059 C C . LEU B 2 466 ? 158.068 139.459 195.975 1.00 65.22 466 LEU B C 1
ATOM 8060 O O . LEU B 2 466 ? 158.878 139.373 195.049 1.00 68.81 466 LEU B O 1
ATOM 8065 N N . GLU B 2 467 ? 156.926 138.769 195.983 1.00 69.60 467 GLU B N 1
ATOM 8066 C CA . GLU B 2 467 ? 156.535 137.996 194.807 1.00 70.56 467 GLU B CA 1
ATOM 8067 C C . GLU B 2 467 ? 156.149 138.913 193.656 1.00 71.14 467 GLU B C 1
ATOM 8068 O O . GLU B 2 467 ? 156.397 138.595 192.486 1.00 73.03 467 GLU B O 1
ATOM 8074 N N . SER B 2 468 ? 155.619 140.098 193.971 1.00 68.65 468 SER B N 1
ATOM 8075 C CA . SER B 2 468 ? 155.199 141.044 192.943 1.00 69.18 468 SER B CA 1
ATOM 8076 C C . SER B 2 468 ? 156.368 141.643 192.175 1.00 71.73 468 SER B C 1
ATOM 8077 O O . SER B 2 468 ? 156.146 142.342 191.182 1.00 74.75 468 SER B O 1
ATOM 8080 N N . PHE B 2 469 ? 157.600 141.395 192.611 1.00 66.35 469 PHE B N 1
ATOM 8081 C CA . PHE B 2 469 ? 158.784 141.919 191.954 1.00 61.53 469 PHE B CA 1
ATOM 8082 C C . PHE B 2 469 ? 159.519 140.848 191.162 1.00 64.50 469 PHE B C 1
ATOM 8083 O O . PHE B 2 469 ? 160.230 141.172 190.208 1.00 69.13 469 PHE B O 1
ATOM 8091 N N . LEU B 2 470 ? 159.348 139.572 191.523 1.00 65.08 470 LEU B N 1
ATOM 8092 C CA . LEU B 2 470 ? 160.070 138.507 190.831 1.00 60.71 470 LEU B CA 1
ATOM 8093 C C . LEU B 2 470 ? 159.476 138.200 189.470 1.00 65.32 470 LEU B C 1
ATOM 8094 O O . LEU B 2 470 ? 160.147 137.597 188.628 1.00 64.85 470 LEU B O 1
ATOM 8099 N N . GLU B 2 471 ? 158.221 138.586 189.240 1.00 71.81 471 GLU B N 1
ATOM 8100 C CA . GLU B 2 471 ? 157.610 138.360 187.937 1.00 74.17 471 GLU B CA 1
ATOM 8101 C C . GLU B 2 471 ? 158.248 139.246 186.873 1.00 75.18 471 GLU B C 1
ATOM 8102 O O . GLU B 2 471 ? 158.321 138.862 185.701 1.00 80.77 471 GLU B O 1
ATOM 8108 N N . GLY B 2 472 ? 158.753 140.408 187.272 1.00 72.23 472 GLY B N 1
ATOM 8109 C CA . GLY B 2 472 ? 159.501 141.277 186.391 1.00 68.55 472 GLY B CA 1
ATOM 8110 C C . GLY B 2 472 ? 160.944 141.414 186.827 1.00 67.85 472 GLY B C 1
ATOM 8111 O O . GLY B 2 472 ? 161.456 142.532 186.916 1.00 70.69 472 GLY B O 1
ATOM 8112 N N . PHE B 2 473 ? 161.589 140.287 187.147 1.00 66.93 473 PHE B N 1
ATOM 8113 C CA . PHE B 2 473 ? 162.938 140.311 187.708 1.00 62.33 473 PHE B CA 1
ATOM 8114 C C . PHE B 2 473 ? 163.951 140.817 186.695 1.00 57.20 473 PHE B C 1
ATOM 8115 O O . PHE B 2 473 ? 164.874 141.560 187.038 1.00 59.32 473 PHE B O 1
ATOM 8123 N N . HIS B 2 474 ? 163.801 140.421 185.443 1.00 61.84 474 HIS B N 1
ATOM 8124 C CA . HIS B 2 474 ? 164.623 141.050 184.431 1.00 62.62 474 HIS B CA 1
ATOM 8125 C C . HIS B 2 474 ? 163.981 142.365 184.016 1.00 65.90 474 HIS B C 1
ATOM 8126 O O . HIS B 2 474 ? 162.846 142.669 184.388 1.00 69.20 474 HIS B O 1
ATOM 8133 N N . ASP B 2 475 ? 164.743 143.154 183.253 1.00 66.92 475 ASP B N 1
ATOM 8134 C CA . ASP B 2 475 ? 164.452 144.559 182.947 1.00 71.38 475 ASP B CA 1
ATOM 8135 C C . ASP B 2 475 ? 164.256 145.400 184.206 1.00 68.07 475 ASP B C 1
ATOM 8136 O O . ASP B 2 475 ? 163.475 146.352 184.209 1.00 71.15 475 ASP B O 1
ATOM 8141 N N . GLU B 2 476 ? 164.954 145.050 185.279 1.00 63.00 476 GLU B N 1
ATOM 8142 C CA . GLU B 2 476 ? 165.151 145.917 186.426 1.00 56.48 476 GLU B CA 1
ATOM 8143 C C . GLU B 2 476 ? 166.639 146.148 186.601 1.00 54.16 476 GLU B C 1
ATOM 8144 O O . GLU B 2 476 ? 167.465 145.412 186.058 1.00 60.67 476 GLU B O 1
ATOM 8150 N N . SER B 2 477 ? 166.977 147.190 187.348 1.00 50.02 477 SER B N 1
ATOM 8151 C CA . SER B 2 477 ? 168.377 147.525 187.526 1.00 46.86 477 SER B CA 1
ATOM 8152 C C . SER B 2 477 ? 169.053 146.499 188.417 1.00 48.93 477 SER B C 1
ATOM 8153 O O . SER B 2 477 ? 168.409 145.841 189.235 1.00 53.84 477 SER B O 1
ATOM 8156 N N . THR B 2 478 ? 170.372 146.370 188.254 1.00 48.64 478 THR B N 1
ATOM 8157 C CA . THR B 2 478 ? 171.131 145.428 189.063 1.00 46.29 478 THR B CA 1
ATOM 8158 C C . THR B 2 478 ? 171.147 145.813 190.532 1.00 44.82 478 THR B C 1
ATOM 8159 O O . THR B 2 478 ? 171.373 144.946 191.374 1.00 49.62 478 THR B O 1
ATOM 8163 N N . GLN B 2 479 ? 170.911 147.081 190.859 1.00 45.18 479 GLN B N 1
ATOM 8164 C CA . GLN B 2 479 ? 170.703 147.452 192.251 1.00 44.02 479 GLN B CA 1
ATOM 8165 C C . GLN B 2 479 ? 169.416 146.848 192.783 1.00 41.82 479 GLN B C 1
ATOM 8166 O O . GLN B 2 479 ? 169.369 146.358 193.915 1.00 47.27 479 GLN B O 1
ATOM 8172 N N . VAL B 2 480 ? 168.360 146.873 191.974 1.00 41.38 480 VAL B N 1
ATOM 8173 C CA . VAL B 2 480 ? 167.095 146.287 192.393 1.00 38.24 480 VAL B CA 1
ATOM 8174 C C . VAL B 2 480 ? 167.211 144.774 192.432 1.00 41.04 480 VAL B C 1
ATOM 8175 O O . VAL B 2 480 ? 166.670 144.124 193.327 1.00 48.22 480 VAL B O 1
ATOM 8179 N N . GLN B 2 481 ? 167.959 144.198 191.491 1.00 42.03 481 GLN B N 1
ATOM 8180 C CA . GLN B 2 481 ? 168.106 142.749 191.433 1.00 39.22 481 GLN B CA 1
ATOM 8181 C C . GLN B 2 481 ? 168.901 142.220 192.616 1.00 40.23 481 GLN B C 1
ATOM 8182 O O . GLN B 2 481 ? 168.597 141.148 193.145 1.00 46.65 481 GLN B O 1
ATOM 8188 N N . LEU B 2 482 ? 169.910 142.964 193.057 1.00 41.40 482 LEU B N 1
ATOM 8189 C CA . LEU B 2 482 ? 170.713 142.522 194.189 1.00 38.87 482 LEU B CA 1
ATOM 8190 C C . LEU B 2 482 ? 169.986 142.725 195.509 1.00 38.83 482 LEU B C 1
ATOM 8191 O O . LEU B 2 482 ? 170.124 141.910 196.425 1.00 43.16 482 LEU B O 1
ATOM 8196 N N . THR B 2 483 ? 169.222 143.809 195.633 1.00 40.38 483 THR B N 1
ATOM 8197 C CA . THR B 2 483 ? 168.487 144.056 196.867 1.00 37.55 483 THR B CA 1
ATOM 8198 C C . THR B 2 483 ? 167.316 143.097 196.997 1.00 37.61 483 THR B C 1
ATOM 8199 O O . THR B 2 483 ? 166.999 142.636 198.095 1.00 46.11 483 THR B O 1
ATOM 8203 N N . LEU B 2 484 ? 166.698 142.739 195.876 1.00 38.27 484 LEU B N 1
ATOM 8204 C CA . LEU B 2 484 ? 165.627 141.753 195.900 1.00 35.66 484 LEU B CA 1
ATOM 8205 C C . LEU B 2 484 ? 166.178 140.368 196.170 1.00 40.67 484 LEU B C 1
ATOM 8206 O O . LEU B 2 484 ? 165.493 139.512 196.732 1.00 49.37 484 LEU B O 1
ATOM 8211 N N . LEU B 2 485 ? 167.424 140.131 195.777 1.00 40.53 485 LEU B N 1
ATOM 8212 C CA . LEU B 2 485 ? 168.089 138.889 196.136 1.00 38.74 485 LEU B CA 1
ATOM 8213 C C . LEU B 2 485 ? 168.385 138.846 197.625 1.00 41.69 485 LEU B C 1
ATOM 8214 O O . LEU B 2 485 ? 168.160 137.830 198.286 1.00 49.28 485 LEU B O 1
ATOM 8219 N N . THR B 2 486 ? 168.892 139.952 198.167 1.00 42.90 486 THR B N 1
ATOM 8220 C CA . THR B 2 486 ? 169.241 140.006 199.581 1.00 40.12 486 THR B CA 1
ATOM 8221 C C . THR B 2 486 ? 167.995 139.959 200.456 1.00 43.66 486 THR B C 1
ATOM 8222 O O . THR B 2 486 ? 168.000 139.338 201.523 1.00 53.23 486 THR B O 1
ATOM 8226 N N . ALA B 2 487 ? 166.897 140.550 199.984 1.00 44.36 487 ALA B N 1
ATOM 8227 C CA . ALA B 2 487 ? 165.682 140.620 200.786 1.00 40.62 487 ALA B CA 1
ATOM 8228 C C . ALA B 2 487 ? 165.011 139.262 200.916 1.00 45.27 487 ALA B C 1
ATOM 8229 O O . ALA B 2 487 ? 164.549 138.895 202.000 1.00 54.06 487 ALA B O 1
ATOM 8231 N N . ILE B 2 488 ? 164.953 138.501 199.826 1.00 44.00 488 ILE B N 1
ATOM 8232 C CA . ILE B 2 488 ? 164.245 137.227 199.849 1.00 44.99 488 ILE B CA 1
ATOM 8233 C C . ILE B 2 488 ? 165.040 136.189 200.636 1.00 50.01 488 ILE B C 1
ATOM 8234 O O . ILE B 2 488 ? 164.468 135.313 201.295 1.00 58.92 488 ILE B O 1
ATOM 8239 N N . VAL B 2 489 ? 166.365 136.320 200.650 1.00 48.33 489 VAL B N 1
ATOM 8240 C CA . VAL B 2 489 ? 167.180 135.485 201.528 1.00 47.44 489 VAL B CA 1
ATOM 8241 C C . VAL B 2 489 ? 166.969 135.877 202.987 1.00 52.89 489 VAL B C 1
ATOM 8242 O O . VAL B 2 489 ? 166.863 135.013 203.866 1.00 59.11 489 VAL B O 1
ATOM 8246 N N . LYS B 2 490 ? 166.861 137.180 203.263 1.00 51.51 490 LYS B N 1
ATOM 8247 C CA . LYS B 2 490 ? 166.535 137.625 204.616 1.00 52.58 490 LYS B CA 1
ATOM 8248 C C . LYS B 2 490 ? 165.117 137.235 205.008 1.00 56.57 490 LYS B C 1
ATOM 8249 O O . LYS B 2 490 ? 164.844 136.966 206.179 1.00 68.18 490 LYS B O 1
ATOM 8255 N N . LEU B 2 491 ? 164.200 137.213 204.043 1.00 54.76 491 LEU B N 1
ATOM 8256 C CA . LEU B 2 491 ? 162.838 136.777 204.325 1.00 55.16 491 LEU B CA 1
ATOM 8257 C C . LEU B 2 491 ? 162.802 135.291 204.639 1.00 59.71 491 LEU B C 1
ATOM 8258 O O . LEU B 2 491 ? 161.982 134.831 205.440 1.00 71.49 491 LEU B O 1
ATOM 8263 N N . PHE B 2 492 ? 163.716 134.529 204.041 1.00 59.12 492 PHE B N 1
ATOM 8264 C CA . PHE B 2 492 ? 163.740 133.086 204.236 1.00 63.36 492 PHE B CA 1
ATOM 8265 C C . PHE B 2 492 ? 164.256 132.721 205.617 1.00 66.86 492 PHE B C 1
ATOM 8266 O O . PHE B 2 492 ? 163.712 131.832 206.277 1.00 78.88 492 PHE B O 1
ATOM 8274 N N . LEU B 2 493 ? 165.318 133.384 206.067 1.00 62.01 493 LEU B N 1
ATOM 8275 C CA . LEU B 2 493 ? 165.882 133.034 207.362 1.00 65.31 493 LEU B CA 1
ATOM 8276 C C . LEU B 2 493 ? 165.020 133.555 208.499 1.00 69.31 493 LEU B C 1
ATOM 8277 O O . LEU B 2 493 ? 165.069 133.024 209.612 1.00 77.91 493 LEU B O 1
ATOM 8282 N N . LYS B 2 494 ? 164.230 134.590 208.242 1.00 67.26 494 LYS B N 1
ATOM 8283 C CA . LYS B 2 494 ? 163.254 135.024 209.227 1.00 69.56 494 LYS B CA 1
ATOM 8284 C C . LYS B 2 494 ? 162.018 134.140 209.213 1.00 73.10 494 LYS B C 1
ATOM 8285 O O . LYS B 2 494 ? 161.502 133.780 210.276 1.00 74.54 494 LYS B O 1
ATOM 8291 N N . LYS B 2 495 ? 161.531 133.777 208.032 1.00 73.03 495 LYS B N 1
ATOM 8292 C CA . LYS B 2 495 ? 160.321 132.967 207.900 1.00 76.45 495 LYS B CA 1
ATOM 8293 C C . LYS B 2 495 ? 160.601 131.759 207.021 1.00 76.38 495 LYS B C 1
ATOM 8294 O O . LYS B 2 495 ? 160.231 131.733 205.843 1.00 79.79 495 LYS B O 1
ATOM 8300 N N . PRO B 2 496 ? 161.247 130.723 207.566 1.00 77.43 496 PRO B N 1
ATOM 8301 C CA . PRO B 2 496 ? 161.364 129.479 206.802 1.00 80.68 496 PRO B CA 1
ATOM 8302 C C . PRO B 2 496 ? 160.037 128.748 206.777 1.00 85.72 496 PRO B C 1
ATOM 8303 O O . PRO B 2 496 ? 159.187 128.998 207.638 1.00 95.07 496 PRO B O 1
ATOM 8307 N N . SER B 2 497 ? 159.850 127.897 205.759 1.00 89.40 497 SER B N 1
ATOM 8308 C CA . SER B 2 497 ? 158.690 127.045 205.470 1.00 94.91 497 SER B CA 1
ATOM 8309 C C . SER B 2 497 ? 157.475 127.826 204.979 1.00 95.66 497 SER B C 1
ATOM 8310 O O . SER B 2 497 ? 156.465 127.221 204.607 1.00 94.59 497 SER B O 1
ATOM 8313 N N . GLU B 2 498 ? 157.540 129.157 204.969 1.00 91.60 498 GLU B N 1
ATOM 8314 C CA . GLU B 2 498 ? 156.562 129.909 204.195 1.00 91.53 498 GLU B CA 1
ATOM 8315 C C . GLU B 2 498 ? 157.127 130.308 202.843 1.00 89.38 498 GLU B C 1
ATOM 8316 O O . GLU B 2 498 ? 156.395 130.337 201.848 1.00 88.65 498 GLU B O 1
ATOM 8322 N N . THR B 2 499 ? 158.423 130.606 202.784 1.00 88.82 499 THR B N 1
ATOM 8323 C CA . THR B 2 499 ? 159.050 131.150 201.588 1.00 84.06 499 THR B CA 1
ATOM 8324 C C . THR B 2 499 ? 160.040 130.169 200.979 1.00 80.99 499 THR B C 1
ATOM 8325 O O . THR B 2 499 ? 161.131 130.554 200.564 1.00 80.23 499 THR B O 1
ATOM 8329 N N . GLN B 2 500 ? 159.673 128.892 200.926 1.00 83.75 500 GLN B N 1
ATOM 8330 C CA . GLN B 2 500 ? 160.510 127.931 200.225 1.00 82.96 500 GLN B CA 1
ATOM 8331 C C . GLN B 2 500 ? 160.372 128.097 198.717 1.00 79.70 500 GLN B C 1
ATOM 8332 O O . GLN B 2 500 ? 161.309 127.813 197.965 1.00 82.31 500 GLN B O 1
ATOM 8338 N N . GLU B 2 501 ? 159.224 128.593 198.255 1.00 79.94 501 GLU B N 1
ATOM 8339 C CA . GLU B 2 501 ? 159.035 128.740 196.817 1.00 82.61 501 GLU B CA 1
ATOM 8340 C C . GLU B 2 501 ? 159.760 129.971 196.287 1.00 80.93 501 GLU B C 1
ATOM 8341 O O . GLU B 2 501 ? 160.218 129.972 195.140 1.00 78.98 501 GLU B O 1
ATOM 8347 N N . LEU B 2 502 ? 159.876 131.024 197.103 1.00 74.12 502 LEU B N 1
ATOM 8348 C CA . LEU B 2 502 ? 160.501 132.255 196.630 1.00 68.48 502 LEU B CA 1
ATOM 8349 C C . LEU B 2 502 ? 161.993 132.078 196.405 1.00 71.34 502 LEU B C 1
ATOM 8350 O O . LEU B 2 502 ? 162.537 132.559 195.407 1.00 76.13 502 LEU B O 1
ATOM 8355 N N . VAL B 2 503 ? 162.672 131.390 197.319 1.00 67.49 503 VAL B N 1
ATOM 8356 C CA . VAL B 2 503 ? 164.122 131.288 197.230 1.00 61.23 503 VAL B CA 1
ATOM 8357 C C . VAL B 2 503 ? 164.516 130.315 196.129 1.00 67.46 503 VAL B C 1
ATOM 8358 O O . VAL B 2 503 ? 165.510 130.518 195.421 1.00 70.17 503 VAL B O 1
ATOM 8362 N N . GLN B 2 504 ? 163.698 129.290 195.906 1.00 71.26 504 GLN B N 1
ATOM 8363 C CA . GLN B 2 504 ? 163.931 128.430 194.753 1.00 72.65 504 GLN B CA 1
ATOM 8364 C C . GLN B 2 504 ? 163.539 129.137 193.464 1.00 72.22 504 GLN B C 1
ATOM 8365 O O . GLN B 2 504 ? 163.940 128.722 192.372 1.00 72.39 504 GLN B O 1
ATOM 8371 N N . GLN B 2 505 ? 162.747 130.204 193.567 1.00 70.90 505 GLN B N 1
ATOM 8372 C CA . GLN B 2 505 ? 162.456 131.011 192.391 1.00 68.71 505 GLN B CA 1
ATOM 8373 C C . GLN B 2 505 ? 163.592 131.985 192.109 1.00 67.35 505 GLN B C 1
ATOM 8374 O O . GLN B 2 505 ? 164.103 132.043 190.987 1.00 70.12 505 GLN B O 1
ATOM 8380 N N . VAL B 2 506 ? 164.028 132.735 193.126 1.00 63.18 506 VAL B N 1
ATOM 8381 C CA . VAL B 2 506 ? 164.944 133.846 192.874 1.00 57.78 506 VAL B CA 1
ATOM 8382 C C . VAL B 2 506 ? 166.372 133.357 192.639 1.00 59.10 506 VAL B C 1
ATOM 8383 O O . VAL B 2 506 ? 167.110 133.949 191.844 1.00 62.58 506 VAL B O 1
ATOM 8387 N N . LEU B 2 507 ? 166.782 132.254 193.269 1.00 60.26 507 LEU B N 1
ATOM 8388 C CA . LEU B 2 507 ? 168.122 131.746 193.009 1.00 57.03 507 LEU B CA 1
ATOM 8389 C C . LEU B 2 507 ? 168.190 131.025 191.677 1.00 60.58 507 LEU B C 1
ATOM 8390 O O . LEU B 2 507 ? 169.269 130.909 191.089 1.00 65.62 507 LEU B O 1
ATOM 8395 N N . SER B 2 508 ? 167.054 130.540 191.185 1.00 61.05 508 SER B N 1
ATOM 8396 C CA . SER B 2 508 ? 166.992 130.096 189.803 1.00 61.87 508 SER B CA 1
ATOM 8397 C C . SER B 2 508 ? 167.029 131.277 188.845 1.00 64.32 508 SER B C 1
ATOM 8398 O O . SER B 2 508 ? 167.534 131.149 187.727 1.00 69.45 508 SER B O 1
ATOM 8401 N N . LEU B 2 509 ? 166.497 132.427 189.258 1.00 61.55 509 LEU B N 1
ATOM 8402 C CA . LEU B 2 509 ? 166.583 133.622 188.428 1.00 58.98 509 LEU B CA 1
ATOM 8403 C C . LEU B 2 509 ? 167.992 134.187 188.418 1.00 60.03 509 LEU B C 1
ATOM 8404 O O . LEU B 2 509 ? 168.469 134.658 187.383 1.00 67.03 509 LEU B O 1
ATOM 8409 N N . ALA B 2 510 ? 168.672 134.150 189.562 1.00 55.78 510 ALA B N 1
ATOM 8410 C CA . ALA B 2 510 ? 169.986 134.769 189.652 1.00 53.43 510 ALA B CA 1
ATOM 8411 C C . ALA B 2 510 ? 171.046 133.930 188.961 1.00 58.34 510 ALA B C 1
ATOM 8412 O O . ALA B 2 510 ? 171.793 134.438 188.120 1.00 65.23 510 ALA B O 1
ATOM 8414 N N . THR B 2 511 ? 171.118 132.643 189.281 1.00 60.23 511 THR B N 1
ATOM 8415 C CA . THR B 2 511 ? 172.247 131.841 188.850 1.00 60.42 511 THR B CA 1
ATOM 8416 C C . THR B 2 511 ? 172.060 131.221 187.477 1.00 66.24 511 THR B C 1
ATOM 8417 O O . THR B 2 511 ? 173.059 130.909 186.821 1.00 73.83 511 THR B O 1
ATOM 8421 N N . GLN B 2 512 ? 170.826 131.045 187.017 1.00 66.00 512 GLN B N 1
ATOM 8422 C CA . GLN B 2 512 ? 170.586 130.390 185.738 1.00 68.08 512 GLN B CA 1
ATOM 8423 C C . GLN B 2 512 ? 170.131 131.334 184.641 1.00 69.20 512 GLN B C 1
ATOM 8424 O O . GLN B 2 512 ? 170.637 131.253 183.525 1.00 76.13 512 GLN B O 1
ATOM 8430 N N . ASP B 2 513 ? 169.192 132.234 184.923 1.00 67.86 513 ASP B N 1
ATOM 8431 C CA . ASP B 2 513 ? 168.646 133.092 183.878 1.00 69.37 513 ASP B CA 1
ATOM 8432 C C . ASP B 2 513 ? 169.507 134.322 183.624 1.00 70.46 513 ASP B C 1
ATOM 8433 O O . ASP B 2 513 ? 169.597 134.792 182.487 1.00 72.62 513 ASP B O 1
ATOM 8438 N N . SER B 2 514 ? 170.134 134.858 184.664 1.00 69.14 514 SER B N 1
ATOM 8439 C CA . SER B 2 514 ? 170.891 136.091 184.516 1.00 68.08 514 SER B CA 1
ATOM 8440 C C . SER B 2 514 ? 172.278 135.825 183.961 1.00 67.16 514 SER B C 1
ATOM 8441 O O . SER B 2 514 ? 172.913 134.820 184.285 1.00 71.63 514 SER B O 1
ATOM 8444 N N . ASP B 2 515 ? 172.761 136.754 183.144 1.00 67.30 515 ASP B N 1
ATOM 8445 C CA . ASP B 2 515 ? 174.083 136.653 182.551 1.00 68.75 515 ASP B CA 1
ATOM 8446 C C . ASP B 2 515 ? 175.096 137.589 183.190 1.00 65.71 515 ASP B C 1
ATOM 8447 O O . ASP B 2 515 ? 176.243 137.633 182.743 1.00 66.26 515 ASP B O 1
ATOM 8452 N N . ASN B 2 516 ? 174.701 138.329 184.221 1.00 63.19 516 ASN B N 1
ATOM 8453 C CA . ASN B 2 516 ? 175.615 139.208 184.930 1.00 56.32 516 ASN B CA 1
ATOM 8454 C C . ASN B 2 516 ? 176.472 138.339 185.834 1.00 57.73 516 ASN B C 1
ATOM 8455 O O . ASN B 2 516 ? 175.920 137.571 186.635 1.00 63.07 516 ASN B O 1
ATOM 8460 N N . PRO B 2 517 ? 177.797 138.389 185.728 1.00 56.11 517 PRO B N 1
ATOM 8461 C CA . PRO B 2 517 ? 178.625 137.545 186.599 1.00 54.81 517 PRO B CA 1
ATOM 8462 C C . PRO B 2 517 ? 178.606 137.965 188.055 1.00 55.60 517 PRO B C 1
ATOM 8463 O O . PRO B 2 517 ? 178.723 137.108 188.933 1.00 62.17 517 PRO B O 1
ATOM 8467 N N . ASP B 2 518 ? 178.454 139.258 188.337 1.00 53.84 518 ASP B N 1
ATOM 8468 C CA . ASP B 2 518 ? 178.376 139.711 189.722 1.00 54.75 518 ASP B CA 1
ATOM 8469 C C . ASP B 2 518 ? 177.053 139.316 190.364 1.00 58.64 518 ASP B C 1
ATOM 8470 O O . ASP B 2 518 ? 176.962 139.169 191.586 1.00 62.64 518 ASP B O 1
ATOM 8475 N N . LEU B 2 519 ? 176.011 139.132 189.564 1.00 55.01 519 LEU B N 1
ATOM 8476 C CA . LEU B 2 519 ? 174.748 138.702 190.145 1.00 49.60 519 LEU B CA 1
ATOM 8477 C C . LEU B 2 519 ? 174.738 137.204 190.389 1.00 51.51 519 LEU B C 1
ATOM 8478 O O . LEU B 2 519 ? 174.245 136.744 191.423 1.00 58.22 519 LEU B O 1
ATOM 8483 N N . ARG B 2 520 ? 175.299 136.423 189.468 1.00 52.19 520 ARG B N 1
ATOM 8484 C CA . ARG B 2 520 ? 175.075 134.985 189.523 1.00 54.45 520 ARG B CA 1
ATOM 8485 C C . ARG B 2 520 ? 176.006 134.295 190.508 1.00 56.27 520 ARG B C 1
ATOM 8486 O O . ARG B 2 520 ? 175.794 133.126 190.840 1.00 64.65 520 ARG B O 1
ATOM 8494 N N . ASP B 2 521 ? 177.055 134.971 190.972 1.00 55.62 521 ASP B N 1
ATOM 8495 C CA . ASP B 2 521 ? 177.880 134.344 191.998 1.00 55.54 521 ASP B CA 1
ATOM 8496 C C . ASP B 2 521 ? 177.411 134.739 193.392 1.00 58.69 521 ASP B C 1
ATOM 8497 O O . ASP B 2 521 ? 177.556 133.970 194.347 1.00 66.85 521 ASP B O 1
ATOM 8502 N N . ARG B 2 522 ? 176.841 135.941 193.527 1.00 56.11 522 ARG B N 1
ATOM 8503 C CA . ARG B 2 522 ? 176.115 136.280 194.747 1.00 51.16 522 ARG B CA 1
ATOM 8504 C C . ARG B 2 522 ? 174.900 135.387 194.918 1.00 51.81 522 ARG B C 1
ATOM 8505 O O . ARG B 2 522 ? 174.466 135.128 196.043 1.00 60.13 522 ARG B O 1
ATOM 8513 N N . GLY B 2 523 ? 174.326 134.924 193.809 1.00 52.40 523 GLY B N 1
ATOM 8514 C CA . GLY B 2 523 ? 173.329 133.878 193.893 1.00 51.40 523 GLY B CA 1
ATOM 8515 C C . GLY B 2 523 ? 173.915 132.573 194.388 1.00 58.71 523 GLY B C 1
ATOM 8516 O O . GLY B 2 523 ? 173.257 131.822 195.107 1.00 66.24 523 GLY B O 1
ATOM 8517 N N . TYR B 2 524 ? 175.167 132.293 194.027 1.00 57.16 524 TYR B N 1
ATOM 8518 C CA . TYR B 2 524 ? 175.795 131.059 194.482 1.00 57.30 524 TYR B CA 1
ATOM 8519 C C . TYR B 2 524 ? 176.160 131.113 195.954 1.00 63.42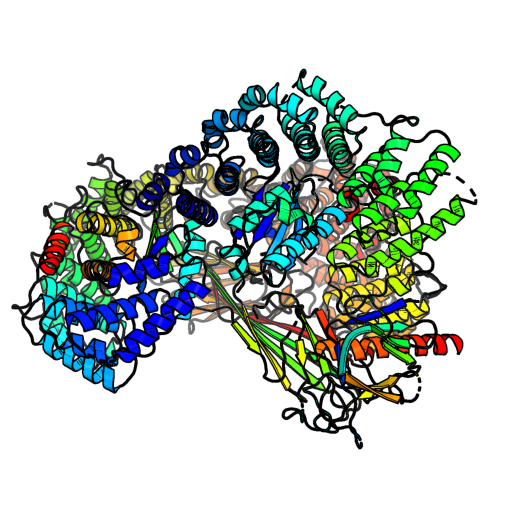 524 TYR B C 1
ATOM 8520 O O . TYR B 2 524 ? 175.931 130.140 196.675 1.00 71.09 524 TYR B O 1
ATOM 8529 N N . ILE B 2 525 ? 176.701 132.241 196.421 1.00 59.30 525 ILE B N 1
ATOM 8530 C CA . ILE B 2 525 ? 177.121 132.369 197.817 1.00 56.59 525 ILE B CA 1
ATOM 8531 C C . ILE B 2 525 ? 175.926 132.229 198.751 1.00 60.45 525 ILE B C 1
ATOM 8532 O O . ILE B 2 525 ? 176.031 131.667 199.845 1.00 69.36 525 ILE B O 1
ATOM 8537 N N . TYR B 2 526 ? 174.754 132.650 198.296 1.00 61.00 526 TYR B N 1
ATOM 8538 C CA . TYR B 2 526 ? 173.545 132.372 199.053 1.00 59.31 526 TYR B CA 1
ATOM 8539 C C . TYR B 2 526 ? 173.106 130.923 198.884 1.00 62.82 526 TYR B C 1
ATOM 8540 O O . TYR B 2 526 ? 172.620 130.307 199.834 1.00 70.83 526 TYR B O 1
ATOM 8549 N N . TRP B 2 527 ? 173.309 130.348 197.699 1.00 60.70 527 TRP B N 1
ATOM 8550 C CA . TRP B 2 527 ? 172.936 128.956 197.464 1.00 63.13 527 TRP B CA 1
ATOM 8551 C C . TRP B 2 527 ? 173.825 128.002 198.253 1.00 69.15 527 TRP B C 1
ATOM 8552 O O . TRP B 2 527 ? 173.386 126.926 198.668 1.00 79.35 527 TRP B O 1
ATOM 8563 N N . ARG B 2 528 ? 175.089 128.376 198.457 1.00 69.40 528 ARG B N 1
ATOM 8564 C CA . ARG B 2 528 ? 175.988 127.531 199.236 1.00 71.64 528 ARG B CA 1
ATOM 8565 C C . ARG B 2 528 ? 175.673 127.596 200.725 1.00 75.15 528 ARG B C 1
ATOM 8566 O O . ARG B 2 528 ? 175.760 126.579 201.421 1.00 80.28 528 ARG B O 1
ATOM 8574 N N . LEU B 2 529 ? 175.305 128.774 201.235 1.00 74.02 529 LEU B N 1
ATOM 8575 C CA . LEU B 2 529 ? 175.080 128.921 202.671 1.00 72.16 529 LEU B CA 1
ATOM 8576 C C . LEU B 2 529 ? 173.775 128.280 203.110 1.00 75.67 529 LEU B C 1
ATOM 8577 O O . LEU B 2 529 ? 173.689 127.726 204.211 1.00 83.50 529 LEU B O 1
ATOM 8582 N N . LEU B 2 530 ? 172.739 128.362 202.281 1.00 72.72 530 LEU B N 1
ATOM 8583 C CA . LEU B 2 530 ? 171.463 127.775 202.664 1.00 73.32 530 LEU B CA 1
ATOM 8584 C C . LEU B 2 530 ? 171.507 126.257 202.577 1.00 79.33 530 LEU B C 1
ATOM 8585 O O . LEU B 2 530 ? 170.781 125.567 203.299 1.00 88.22 530 LEU B O 1
ATOM 8590 N N . SER B 2 531 ? 172.354 125.720 201.702 1.00 80.79 531 SER B N 1
ATOM 8591 C CA . SER B 2 531 ? 172.485 124.277 201.575 1.00 83.12 531 SER B CA 1
ATOM 8592 C C . SER B 2 531 ? 173.541 123.701 202.503 1.00 85.60 531 SER B C 1
ATOM 8593 O O . SER B 2 531 ? 173.691 122.478 202.561 1.00 91.99 531 SER B O 1
ATOM 8596 N N . THR B 2 532 ? 174.294 124.544 203.207 1.00 86.26 532 THR B N 1
ATOM 8597 C CA . THR B 2 532 ? 175.239 124.022 204.186 1.00 89.30 532 THR B CA 1
ATOM 8598 C C . THR B 2 532 ? 174.628 124.006 205.581 1.00 90.08 532 THR B C 1
ATOM 8599 O O . THR B 2 532 ? 174.462 122.938 206.180 1.00 96.13 532 THR B O 1
ATOM 8603 N N . ASP B 2 533 ? 174.272 125.173 206.105 1.00 89.18 533 ASP B N 1
ATOM 8604 C CA . ASP B 2 533 ? 173.595 125.247 207.392 1.00 93.39 533 ASP B CA 1
ATOM 8605 C C . ASP B 2 533 ? 172.792 126.536 207.464 1.00 97.91 533 ASP B C 1
ATOM 8606 O O . ASP B 2 533 ? 173.374 127.628 207.471 1.00 99.15 533 ASP B O 1
ATOM 8611 N N . PRO B 2 534 ? 171.463 126.450 207.525 1.00 98.53 534 PRO B N 1
ATOM 8612 C CA . PRO B 2 534 ? 170.653 127.666 207.691 1.00 97.84 534 PRO B CA 1
ATOM 8613 C C . PRO B 2 534 ? 170.839 128.335 209.036 1.00 96.42 534 PRO B C 1
ATOM 8614 O O . PRO B 2 534 ? 170.577 129.536 209.162 1.00 95.53 534 PRO B O 1
ATOM 8618 N N . VAL B 2 535 ? 171.285 127.595 210.050 1.00 97.59 535 VAL B N 1
ATOM 8619 C CA . VAL B 2 535 ? 171.584 128.207 211.338 1.00 99.77 535 VAL B CA 1
ATOM 8620 C C . VAL B 2 535 ? 172.857 129.036 211.240 1.00 97.63 535 VAL B C 1
ATOM 8621 O O . VAL B 2 535 ? 172.931 130.151 211.767 1.00 101.15 535 VAL B O 1
ATOM 8625 N N . THR B 2 536 ? 173.864 128.517 210.529 1.00 97.49 536 THR B N 1
ATOM 8626 C CA . THR B 2 536 ? 175.095 129.269 210.299 1.00 98.28 536 THR B CA 1
ATOM 8627 C C . THR B 2 536 ? 174.840 130.463 209.387 1.00 95.34 536 THR B C 1
ATOM 8628 O O . THR B 2 536 ? 175.495 131.504 209.505 1.00 92.27 536 THR B O 1
ATOM 8632 N N . ALA B 2 537 ? 173.848 130.352 208.503 1.00 92.12 537 ALA B N 1
ATOM 8633 C CA . ALA B 2 537 ? 173.524 131.464 207.619 1.00 88.38 537 ALA B CA 1
ATOM 8634 C C . ALA B 2 537 ? 172.802 132.581 208.361 1.00 86.31 537 ALA B C 1
ATOM 8635 O O . ALA B 2 537 ? 172.721 133.708 207.863 1.00 90.12 537 ALA B O 1
ATOM 8637 N N . LYS B 2 538 ? 172.269 132.297 209.551 1.00 84.87 538 LYS B N 1
ATOM 8638 C CA . LYS B 2 538 ? 171.544 133.334 210.278 1.00 84.03 538 LYS B CA 1
ATOM 8639 C C . LYS B 2 538 ? 172.484 134.356 210.895 1.00 86.22 538 LYS B C 1
ATOM 8640 O O . LYS B 2 538 ? 172.161 135.547 210.932 1.00 88.71 538 LYS B O 1
ATOM 8646 N N . GLU B 2 539 ? 173.646 133.932 211.390 1.00 87.24 539 GLU B N 1
ATOM 8647 C CA . GLU B 2 539 ? 174.530 134.937 211.964 1.00 89.93 539 GLU B CA 1
ATOM 8648 C C . GLU B 2 539 ? 175.326 135.646 210.887 1.00 85.29 539 GLU B C 1
ATOM 8649 O O . GLU B 2 539 ? 175.885 136.714 211.141 1.00 89.13 539 GLU B O 1
ATOM 8655 N N . VAL B 2 540 ? 175.380 135.085 209.684 1.00 83.37 540 VAL B N 1
ATOM 8656 C CA . VAL B 2 540 ? 176.132 135.695 208.596 1.00 82.58 540 VAL B CA 1
ATOM 8657 C C . VAL B 2 540 ? 175.278 136.774 207.949 1.00 78.69 540 VAL B C 1
ATOM 8658 O O . VAL B 2 540 ? 175.727 137.909 207.754 1.00 79.15 540 VAL B O 1
ATOM 8662 N N . VAL B 2 541 ? 174.032 136.434 207.633 1.00 77.32 541 VAL B N 1
ATOM 8663 C CA . VAL B 2 541 ? 173.176 137.377 206.927 1.00 74.09 541 VAL B CA 1
ATOM 8664 C C . VAL B 2 541 ? 172.513 138.337 207.904 1.00 76.97 541 VAL B C 1
ATOM 8665 O O . VAL B 2 541 ? 172.615 139.560 207.757 1.00 76.94 541 VAL B O 1
ATOM 8669 N N . LEU B 2 542 ? 171.840 137.806 208.925 1.00 80.46 542 LEU B N 1
ATOM 8670 C CA . LEU B 2 542 ? 170.970 138.601 209.781 1.00 77.52 542 LEU B CA 1
ATOM 8671 C C . LEU B 2 542 ? 171.660 139.123 211.027 1.00 77.16 542 LEU B C 1
ATOM 8672 O O . LEU B 2 542 ? 170.999 139.296 212.055 1.00 78.90 542 LEU B O 1
ATOM 8677 N N . SER B 2 543 ? 172.960 139.373 210.974 1.00 80.45 543 SER B N 1
ATOM 8678 C CA . SER B 2 543 ? 173.606 139.999 212.112 1.00 84.48 543 SER B CA 1
ATOM 8679 C C . SER B 2 543 ? 173.255 141.481 212.166 1.00 85.57 543 SER B C 1
ATOM 8680 O O . SER B 2 543 ? 172.773 142.070 211.197 1.00 88.29 543 SER B O 1
ATOM 8683 N N . GLU B 2 544 ? 173.499 142.085 213.321 1.00 88.52 544 GLU B N 1
ATOM 8684 C CA . GLU B 2 544 ? 173.199 143.497 213.477 1.00 89.27 544 GLU B CA 1
ATOM 8685 C C . GLU B 2 544 ? 174.270 144.335 212.799 1.00 86.30 544 GLU B C 1
ATOM 8686 O O . GLU B 2 544 ? 175.465 144.167 213.051 1.00 89.06 544 GLU B O 1
ATOM 8692 N N . LYS B 2 545 ? 173.847 145.227 211.971 1.00 82.78 545 LYS B N 1
ATOM 8693 C CA . LYS B 2 545 ? 174.818 146.012 211.240 1.00 80.17 545 LYS B CA 1
ATOM 8694 C C . LYS B 2 545 ? 175.281 147.189 212.081 1.00 78.50 545 LYS B C 1
ATOM 8695 O O . LYS B 2 545 ? 174.502 147.744 212.857 1.00 82.61 545 LYS B O 1
ATOM 8701 N N . PRO B 2 546 ? 176.552 147.563 211.960 1.00 76.11 546 PRO B N 1
ATOM 8702 C CA . PRO B 2 546 ? 177.036 148.761 212.648 1.00 78.59 546 PRO B CA 1
ATOM 8703 C C . PRO B 2 546 ? 176.372 150.017 212.109 1.00 82.28 546 PRO B C 1
ATOM 8704 O O . PRO B 2 546 ? 176.169 150.170 210.905 1.00 84.76 546 PRO B O 1
ATOM 8708 N N . LEU B 2 547 ? 176.020 150.912 213.024 1.00 81.39 547 LEU B N 1
ATOM 8709 C CA . LEU B 2 547 ? 175.295 152.115 212.661 1.00 78.86 547 LEU B CA 1
ATOM 8710 C C . LEU B 2 547 ? 176.210 153.093 211.946 1.00 85.31 547 LEU B C 1
ATOM 8711 O O . LEU B 2 547 ? 177.421 153.128 212.176 1.00 88.00 547 LEU B O 1
ATOM 8716 N N . ILE B 2 548 ? 175.618 153.886 211.064 1.00 87.89 548 ILE B N 1
ATOM 8717 C CA . ILE B 2 548 ? 176.369 154.871 210.308 1.00 90.27 548 ILE B CA 1
ATOM 8718 C C . ILE B 2 548 ? 176.114 156.267 210.859 1.00 103.20 548 ILE B C 1
ATOM 8719 O O . ILE B 2 548 ? 175.423 156.430 211.865 1.00 98.62 548 ILE B O 1
ATOM 8724 N N . ASP B 2 553 ? 181.477 165.666 204.450 1.00 123.07 553 ASP B N 1
ATOM 8725 C CA . ASP B 2 553 ? 180.527 166.771 204.423 1.00 115.85 553 ASP B CA 1
ATOM 8726 C C . ASP B 2 553 ? 181.108 168.039 205.034 1.00 105.85 553 ASP B C 1
ATOM 8727 O O . ASP B 2 553 ? 180.384 168.981 205.337 1.00 106.53 553 ASP B O 1
ATOM 8732 N N . LEU B 2 554 ? 182.425 168.048 205.212 1.00 101.74 554 LEU B N 1
ATOM 8733 C CA . LEU B 2 554 ? 183.120 169.197 205.773 1.00 94.15 554 LEU B CA 1
ATOM 8734 C C . LEU B 2 554 ? 184.537 169.159 205.229 1.00 89.56 554 LEU B C 1
ATOM 8735 O O . LEU B 2 554 ? 185.146 168.088 205.190 1.00 96.28 554 LEU B O 1
ATOM 8740 N N . ILE B 2 555 ? 185.040 170.307 204.776 1.00 82.67 555 ILE B N 1
ATOM 8741 C CA . ILE B 2 555 ? 186.375 170.356 204.193 1.00 83.83 555 ILE B CA 1
ATOM 8742 C C . ILE B 2 555 ? 187.403 170.144 205.294 1.00 86.84 555 ILE B C 1
ATOM 8743 O O . ILE B 2 555 ? 187.333 170.778 206.355 1.00 85.80 555 ILE B O 1
ATOM 8748 N N . GLU B 2 556 ? 188.341 169.222 205.060 1.00 84.25 556 GLU B N 1
ATOM 8749 C CA . GLU B 2 556 ? 189.358 168.854 206.037 1.00 84.64 556 GLU B CA 1
ATOM 8750 C C . GLU B 2 556 ? 190.286 170.038 206.299 1.00 83.53 556 GLU B C 1
ATOM 8751 O O . GLU B 2 556 ? 190.589 170.800 205.373 1.00 84.41 556 GLU B O 1
ATOM 8757 N N . PRO B 2 557 ? 190.725 170.245 207.555 1.00 82.45 557 PRO B N 1
ATOM 8758 C CA . PRO B 2 557 ? 191.329 171.532 207.942 1.00 82.72 557 PRO B CA 1
ATOM 8759 C C . PRO B 2 557 ? 192.664 171.891 207.302 1.00 84.19 557 PRO B C 1
ATOM 8760 O O . PRO B 2 557 ? 193.117 173.028 207.457 1.00 85.45 557 PRO B O 1
ATOM 8764 N N . THR B 2 558 ? 193.314 170.970 206.595 1.00 82.18 558 THR B N 1
ATOM 8765 C CA . THR B 2 558 ? 194.462 171.373 205.791 1.00 81.90 558 THR B CA 1
ATOM 8766 C C . THR B 2 558 ? 194.009 172.159 204.569 1.00 80.68 558 THR B C 1
ATOM 8767 O O . THR B 2 558 ? 194.502 173.262 204.307 1.00 80.30 558 THR B O 1
ATOM 8771 N N . LEU B 2 559 ? 193.051 171.611 203.818 1.00 80.59 559 LEU B N 1
ATOM 8772 C CA . LEU B 2 559 ? 192.527 172.312 202.652 1.00 74.45 559 LEU B CA 1
ATOM 8773 C C . LEU B 2 559 ? 191.652 173.488 203.064 1.00 71.56 559 LEU B C 1
ATOM 8774 O O . LEU B 2 559 ? 191.601 174.506 202.365 1.00 72.05 559 LEU B O 1
ATOM 8779 N N . LEU B 2 560 ? 190.982 173.378 204.212 1.00 69.94 560 LEU B N 1
ATOM 8780 C CA . LEU B 2 560 ? 190.075 174.430 204.654 1.00 67.98 560 LEU B CA 1
ATOM 8781 C C . LEU B 2 560 ? 190.828 175.697 205.033 1.00 68.63 560 LEU B C 1
ATOM 8782 O O . LEU B 2 560 ? 190.431 176.803 204.656 1.00 70.82 560 LEU B O 1
ATOM 8787 N N . ASP B 2 561 ? 191.940 175.553 205.752 1.00 71.84 561 ASP B N 1
ATOM 8788 C CA . ASP B 2 561 ? 192.685 176.732 206.177 1.00 70.90 561 ASP B CA 1
ATOM 8789 C C . ASP B 2 561 ? 193.474 177.326 205.019 1.00 70.16 561 ASP B C 1
ATOM 8790 O O . ASP B 2 561 ? 193.916 178.478 205.082 1.00 69.46 561 ASP B O 1
ATOM 8795 N N . GLU B 2 562 ? 193.650 176.552 203.947 1.00 69.88 562 GLU B N 1
ATOM 8796 C CA . GLU B 2 562 ? 194.211 177.089 202.715 1.00 66.03 562 GLU B CA 1
ATOM 8797 C C . GLU B 2 562 ? 193.212 177.989 202.004 1.00 65.04 562 GLU B C 1
ATOM 8798 O O . GLU B 2 562 ? 193.569 179.063 201.510 1.00 66.55 562 GLU B O 1
ATOM 8804 N N . LEU B 2 563 ? 191.945 177.576 201.959 1.00 63.00 563 LEU B N 1
ATOM 8805 C CA . LEU B 2 563 ? 190.965 178.302 201.159 1.00 55.93 563 LEU B CA 1
ATOM 8806 C C . LEU B 2 563 ? 190.472 179.556 201.869 1.00 57.71 563 LEU B C 1
ATOM 8807 O O . LEU B 2 563 ? 189.897 180.444 201.234 1.00 61.56 563 LEU B O 1
ATOM 8812 N N . ILE B 2 564 ? 190.690 179.656 203.182 1.00 57.76 564 ILE B N 1
ATOM 8813 C CA . ILE B 2 564 ? 190.417 180.908 203.881 1.00 55.43 564 ILE B CA 1
ATOM 8814 C C . ILE B 2 564 ? 191.477 181.942 203.522 1.00 56.18 564 ILE B C 1
ATOM 8815 O O . ILE B 2 564 ? 191.217 183.150 203.528 1.00 58.07 564 ILE B O 1
ATOM 8820 N N . CYS B 2 565 ? 192.663 181.490 203.120 1.00 60.88 565 CYS B N 1
ATOM 8821 C CA . CYS B 2 565 ? 193.659 182.420 202.607 1.00 62.44 565 CYS B CA 1
ATOM 8822 C C . CYS B 2 565 ? 193.349 182.890 201.193 1.00 59.94 565 CYS B C 1
ATOM 8823 O O . CYS B 2 565 ? 194.071 183.745 200.674 1.00 61.86 565 CYS B O 1
ATOM 8826 N N . HIS B 2 566 ? 192.301 182.362 200.567 1.00 58.59 566 HIS B N 1
ATOM 8827 C CA . HIS B 2 566 ? 191.857 182.750 199.238 1.00 51.95 566 HIS B CA 1
ATOM 8828 C C . HIS B 2 566 ? 190.360 183.002 199.211 1.00 46.20 566 HIS B C 1
ATOM 8829 O O . HIS B 2 566 ? 189.674 182.489 198.333 1.00 47.64 566 HIS B O 1
ATOM 8836 N N . ILE B 2 567 ? 189.825 183.781 200.162 1.00 43.20 567 ILE B N 1
ATOM 8837 C CA . ILE B 2 567 ? 188.371 183.905 200.310 1.00 42.39 567 ILE B CA 1
ATOM 8838 C C . ILE B 2 567 ? 187.737 184.602 199.112 1.00 45.11 567 ILE B C 1
ATOM 8839 O O . ILE B 2 567 ? 186.733 184.129 198.568 1.00 48.64 567 ILE B O 1
ATOM 8844 N N . GLY B 2 568 ? 188.315 185.704 198.660 1.00 43.94 568 GLY B N 1
ATOM 8845 C CA . GLY B 2 568 ? 187.717 186.388 197.531 1.00 41.11 568 GLY B CA 1
ATOM 8846 C C . GLY B 2 568 ? 187.805 185.670 196.201 1.00 40.72 568 GLY B C 1
ATOM 8847 O O . GLY B 2 568 ? 186.880 185.781 195.397 1.00 44.35 568 GLY B O 1
ATOM 8848 N N . SER B 2 569 ? 188.853 184.890 195.981 1.00 41.17 569 SER B N 1
ATOM 8849 C CA . SER B 2 569 ? 189.251 184.466 194.650 1.00 39.02 569 SER B CA 1
ATOM 8850 C C . SER B 2 569 ? 188.487 183.230 194.189 1.00 39.41 569 SER B C 1
ATOM 8851 O O . SER B 2 569 ? 187.548 182.771 194.836 1.00 46.97 569 SER B O 1
ATOM 8854 N N . LEU B 2 570 ? 188.917 182.688 193.043 1.00 37.46 570 LEU B N 1
ATOM 8855 C CA . LEU B 2 570 ? 188.245 181.532 192.453 1.00 35.50 570 LEU B CA 1
ATOM 8856 C C . LEU B 2 570 ? 188.601 180.234 193.144 1.00 38.49 570 LEU B C 1
ATOM 8857 O O . LEU B 2 570 ? 187.984 179.204 192.864 1.00 46.28 570 LEU B O 1
ATOM 8862 N N . ALA B 2 571 ? 189.614 180.244 194.005 1.00 40.20 571 ALA B N 1
ATOM 8863 C CA . ALA B 2 571 ? 189.919 179.050 194.779 1.00 41.94 571 ALA B CA 1
ATOM 8864 C C . ALA B 2 571 ? 188.820 178.765 195.790 1.00 41.06 571 ALA B C 1
ATOM 8865 O O . ALA B 2 571 ? 188.581 177.610 196.152 1.00 45.81 571 ALA B O 1
ATOM 8867 N N . SER B 2 572 ? 188.125 179.807 196.236 1.00 38.64 572 SER B N 1
ATOM 8868 C CA . SER B 2 572 ? 187.019 179.636 197.162 1.00 37.91 572 SER B CA 1
ATOM 8869 C C . SER B 2 572 ? 185.689 179.491 196.447 1.00 40.91 572 SER B C 1
ATOM 8870 O O . SER B 2 572 ? 184.722 179.007 197.036 1.00 43.81 572 SER B O 1
ATOM 8873 N N . VAL B 2 573 ? 185.605 179.938 195.200 1.00 41.16 573 VAL B N 1
ATOM 8874 C CA . VAL B 2 573 ? 184.382 179.743 194.437 1.00 36.03 573 VAL B CA 1
ATOM 8875 C C . VAL B 2 573 ? 184.293 178.300 193.959 1.00 39.78 573 VAL B C 1
ATOM 8876 O O . VAL B 2 573 ? 183.205 177.726 193.850 1.00 48.20 573 VAL B O 1
ATOM 8880 N N . TYR B 2 574 ? 185.436 177.675 193.727 1.00 40.09 574 TYR B N 1
ATOM 8881 C CA . TYR B 2 574 ? 185.501 176.294 193.290 1.00 37.13 574 TYR B CA 1
ATOM 8882 C C . TYR B 2 574 ? 185.685 175.307 194.427 1.00 44.05 574 TYR B C 1
ATOM 8883 O O . TYR B 2 574 ? 185.471 174.111 194.209 1.00 49.87 574 TYR B O 1
ATOM 8892 N N . HIS B 2 575 ? 186.057 175.789 195.621 1.00 43.66 575 HIS B N 1
ATOM 8893 C CA . HIS B 2 575 ? 186.493 174.965 196.759 1.00 42.19 575 HIS B CA 1
ATOM 8894 C C . HIS B 2 575 ? 187.612 174.008 196.361 1.00 47.68 575 HIS B C 1
ATOM 8895 O O . HIS B 2 575 ? 187.626 172.841 196.750 1.00 51.47 575 HIS B O 1
ATOM 8902 N N . LYS B 2 576 ? 188.551 174.511 195.571 1.00 51.22 576 LYS B N 1
ATOM 8903 C CA . LYS B 2 576 ? 189.720 173.790 195.107 1.00 50.28 576 LYS B CA 1
ATOM 8904 C C . LYS B 2 576 ? 190.943 174.667 195.299 1.00 55.98 576 LYS B C 1
ATOM 8905 O O . LYS B 2 576 ? 190.858 175.887 195.147 1.00 57.13 576 LYS B O 1
ATOM 8911 N N . PRO B 2 577 ? 192.089 174.077 195.644 1.00 60.56 577 PRO B N 1
ATOM 8912 C CA . PRO B 2 577 ? 193.310 174.867 195.755 1.00 60.96 577 PRO B CA 1
ATOM 8913 C C . PRO B 2 577 ? 193.752 175.356 194.390 1.00 62.94 577 PRO B C 1
ATOM 8914 O O . PRO B 2 577 ? 193.394 174.760 193.359 1.00 67.82 577 PRO B O 1
ATOM 8918 N N . PRO B 2 578 ? 194.544 176.434 194.324 1.00 62.40 578 PRO B N 1
ATOM 8919 C CA . PRO B 2 578 ? 194.860 177.041 193.017 1.00 63.46 578 PRO B CA 1
ATOM 8920 C C . PRO B 2 578 ? 195.765 176.210 192.120 1.00 71.72 578 PRO B C 1
ATOM 8921 O O . PRO B 2 578 ? 196.034 176.618 190.985 1.00 74.26 578 PRO B O 1
ATOM 8925 N N . ASN B 2 579 ? 196.240 175.057 192.587 1.00 74.15 579 ASN B N 1
ATOM 8926 C CA . ASN B 2 579 ? 197.048 174.162 191.776 1.00 73.55 579 ASN B CA 1
ATOM 8927 C C . ASN B 2 579 ? 196.253 173.498 190.664 1.00 76.38 579 ASN B C 1
ATOM 8928 O O . ASN B 2 579 ? 196.855 173.031 189.694 1.00 79.89 579 ASN B O 1
ATOM 8933 N N . ALA B 2 580 ? 194.930 173.426 190.787 1.00 73.61 580 ALA B N 1
ATOM 8934 C CA . ALA B 2 580 ? 194.103 172.803 189.765 1.00 74.52 580 ALA B CA 1
ATOM 8935 C C . ALA B 2 580 ? 193.541 173.800 188.761 1.00 76.51 580 ALA B C 1
ATOM 8936 O O . ALA B 2 580 ? 192.524 173.503 188.126 1.00 73.75 580 ALA B O 1
ATOM 8938 N N . PHE B 2 581 ? 194.148 174.973 188.613 1.00 79.56 581 PHE B N 1
ATOM 8939 C CA . PHE B 2 581 ? 193.619 175.975 187.693 1.00 78.41 581 PHE B CA 1
ATOM 8940 C C . PHE B 2 581 ? 194.600 176.179 186.551 1.00 81.78 581 PHE B C 1
ATOM 8941 O O . PHE B 2 581 ? 195.705 176.687 186.754 1.00 86.48 581 PHE B O 1
ATOM 8949 N N . ILE C 3 2 ? 191.802 189.309 184.140 1.00 49.33 2 ILE M N 1
ATOM 8950 C CA . ILE C 3 2 ? 190.854 189.156 183.044 1.00 46.52 2 ILE M CA 1
ATOM 8951 C C . ILE C 3 2 ? 191.578 189.067 181.711 1.00 45.11 2 ILE M C 1
ATOM 8952 O O . ILE C 3 2 ? 192.226 190.014 181.286 1.00 49.64 2 ILE M O 1
ATOM 8957 N N . GLY C 3 3 ? 191.469 187.921 181.043 1.00 41.59 3 GLY M N 1
ATOM 8958 C CA . GLY C 3 3 ? 192.197 187.739 179.804 1.00 44.89 3 GLY M CA 1
ATOM 8959 C C . GLY C 3 3 ? 191.495 188.294 178.589 1.00 44.72 3 GLY M C 1
ATOM 8960 O O . GLY C 3 3 ? 192.163 188.669 177.622 1.00 50.11 3 GLY M O 1
ATOM 8961 N N . GLY C 3 4 ? 190.171 188.372 178.613 1.00 44.58 4 GLY M N 1
ATOM 8962 C CA . GLY C 3 4 ? 189.478 188.977 177.497 1.00 39.15 4 GLY M CA 1
ATOM 8963 C C . GLY C 3 4 ? 187.974 189.021 177.610 1.00 36.78 4 GLY M C 1
ATOM 8964 O O . GLY C 3 4 ? 187.343 188.012 177.922 1.00 42.03 4 GLY M O 1
ATOM 8965 N N . LEU C 3 5 ? 187.386 190.179 177.331 1.00 35.26 5 LEU M N 1
ATOM 8966 C CA . LEU C 3 5 ? 185.946 190.364 177.368 1.00 32.94 5 LEU M CA 1
ATOM 8967 C C . LEU C 3 5 ? 185.340 189.965 176.038 1.00 36.17 5 LEU M C 1
ATOM 8968 O O . LEU C 3 5 ? 185.742 190.461 174.986 1.00 41.96 5 LEU M O 1
ATOM 8973 N N . PHE C 3 6 ? 184.363 189.070 176.099 1.00 34.63 6 PHE M N 1
ATOM 8974 C CA . PHE C 3 6 ? 183.688 188.548 174.921 1.00 29.28 6 PHE M CA 1
ATOM 8975 C C . PHE C 3 6 ? 182.223 188.923 175.018 1.00 30.21 6 PHE M C 1
ATOM 8976 O O . PHE C 3 6 ? 181.610 188.748 176.071 1.00 36.05 6 PHE M O 1
ATOM 8984 N N . ILE C 3 7 ? 181.662 189.432 173.930 1.00 31.68 7 ILE M N 1
ATOM 8985 C CA . ILE C 3 7 ? 180.256 189.808 173.869 1.00 29.11 7 ILE M CA 1
ATOM 8986 C C . ILE C 3 7 ? 179.630 189.036 172.719 1.00 32.81 7 ILE M C 1
ATOM 8987 O O . ILE C 3 7 ? 179.929 189.302 171.552 1.00 39.95 7 ILE M O 1
ATOM 8992 N N . TYR C 3 8 ? 178.766 188.080 173.038 1.00 33.08 8 TYR M N 1
ATOM 8993 C CA . TYR C 3 8 ? 178.205 187.176 172.046 1.00 31.67 8 TYR M CA 1
ATOM 8994 C C . TYR C 3 8 ? 176.736 187.502 171.849 1.00 38.81 8 TYR M C 1
ATOM 8995 O O . TYR C 3 8 ? 176.070 187.982 172.765 1.00 46.54 8 TYR M O 1
ATOM 9004 N N . ASN C 3 9 ? 176.210 187.196 170.669 1.00 40.96 9 ASN M N 1
ATOM 9005 C CA . ASN C 3 9 ? 174.828 187.549 170.397 1.00 43.25 9 ASN M CA 1
ATOM 9006 C C . ASN C 3 9 ? 173.878 186.510 170.975 1.00 47.08 9 ASN M C 1
ATOM 9007 O O . ASN C 3 9 ? 174.249 185.672 171.798 1.00 48.07 9 ASN M O 1
ATOM 9012 N N . HIS C 3 10 ? 172.627 186.578 170.528 1.00 53.48 10 HIS M N 1
ATOM 9013 C CA . HIS C 3 10 ? 171.606 185.648 170.990 1.00 55.55 10 HIS M CA 1
ATOM 9014 C C . HIS C 3 10 ? 171.881 184.228 170.523 1.00 54.70 10 HIS M C 1
ATOM 9015 O O . HIS C 3 10 ? 171.599 183.264 171.241 1.00 55.75 10 HIS M O 1
ATOM 9022 N N . LYS C 3 11 ? 172.444 184.080 169.331 1.00 55.69 11 LYS M N 1
ATOM 9023 C CA . LYS C 3 11 ? 172.613 182.771 168.721 1.00 53.41 11 LYS M CA 1
ATOM 9024 C C . LYS C 3 11 ? 173.945 182.127 169.050 1.00 49.32 11 LYS M C 1
ATOM 9025 O O . LYS C 3 11 ? 174.162 180.973 168.674 1.00 50.82 11 LYS M O 1
ATOM 9031 N N . GLY C 3 12 ? 174.838 182.835 169.726 1.00 46.66 12 GLY M N 1
ATOM 9032 C CA . GLY C 3 12 ? 176.131 182.286 170.057 1.00 43.26 12 GLY M CA 1
ATOM 9033 C C . GLY C 3 12 ? 177.250 182.697 169.137 1.00 44.55 12 GLY M C 1
ATOM 9034 O O . GLY C 3 12 ? 178.265 181.999 169.077 1.00 50.47 12 GLY M O 1
ATOM 9035 N N . GLU C 3 13 ? 177.101 183.796 168.412 1.00 44.17 13 GLU M N 1
ATOM 9036 C CA . GLU C 3 13 ? 178.133 184.291 167.517 1.00 44.23 13 GLU M CA 1
ATOM 9037 C C . GLU C 3 13 ? 178.747 185.553 168.094 1.00 40.66 13 GLU M C 1
ATOM 9038 O O . GLU C 3 13 ? 178.060 186.353 168.730 1.00 46.31 13 GLU M O 1
ATOM 9044 N N . VAL C 3 14 ? 180.039 185.737 167.845 1.00 36.68 14 VAL M N 1
ATOM 9045 C CA . VAL C 3 14 ? 180.788 186.808 168.486 1.00 31.57 14 VAL M CA 1
ATOM 9046 C C . VAL C 3 14 ? 180.428 188.131 167.837 1.00 36.26 14 VAL M C 1
ATOM 9047 O O . VAL C 3 14 ? 180.708 188.353 166.656 1.00 47.62 14 VAL M O 1
ATOM 9051 N N . LEU C 3 15 ? 179.810 189.018 168.604 1.00 37.30 15 LEU M N 1
ATOM 9052 C CA . LEU C 3 15 ? 179.584 190.364 168.110 1.00 34.01 15 LEU M CA 1
ATOM 9053 C C . LEU C 3 15 ? 180.861 191.184 168.130 1.00 38.42 15 LEU M C 1
ATOM 9054 O O . LEU C 3 15 ? 181.288 191.698 167.094 1.00 46.56 15 LEU M O 1
ATOM 9059 N N . ILE C 3 16 ? 181.485 191.303 169.298 1.00 37.77 16 ILE M N 1
ATOM 9060 C CA . ILE C 3 16 ? 182.677 192.119 169.451 1.00 36.94 16 ILE M CA 1
ATOM 9061 C C . ILE C 3 16 ? 183.479 191.537 170.604 1.00 37.16 16 ILE M C 1
ATOM 9062 O O . ILE C 3 16 ? 182.920 191.026 171.576 1.00 40.63 16 ILE M O 1
ATOM 9067 N N . SER C 3 17 ? 184.798 191.554 170.467 1.00 40.32 17 SER M N 1
ATOM 9068 C CA . SER C 3 17 ? 185.631 190.893 171.455 1.00 37.46 17 SER M CA 1
ATOM 9069 C C . SER C 3 17 ? 186.962 191.614 171.540 1.00 39.84 17 SER M C 1
ATOM 9070 O O . SER C 3 17 ? 187.399 192.263 170.589 1.00 47.33 17 SER M O 1
ATOM 9073 N N . ARG C 3 18 ? 187.607 191.477 172.690 1.00 39.20 18 ARG M N 1
ATOM 9074 C CA . ARG C 3 18 ? 188.905 192.082 172.928 1.00 40.89 18 ARG M CA 1
ATOM 9075 C C . ARG C 3 18 ? 189.636 191.244 173.957 1.00 42.22 18 ARG M C 1
ATOM 9076 O O . ARG C 3 18 ? 189.131 191.046 175.059 1.00 45.04 18 ARG M O 1
ATOM 9084 N N . VAL C 3 19 ? 190.821 190.766 173.599 1.00 41.59 19 VAL M N 1
ATOM 9085 C CA . VAL C 3 19 ? 191.643 189.974 174.502 1.00 46.83 19 VAL M CA 1
ATOM 9086 C C . VAL C 3 19 ? 192.692 190.911 175.080 1.00 48.96 19 VAL M C 1
ATOM 9087 O O . VAL C 3 19 ? 193.085 191.898 174.449 1.00 50.93 19 VAL M O 1
ATOM 9091 N N . TYR C 3 20 ? 193.115 190.628 176.308 1.00 46.69 20 TYR M N 1
ATOM 9092 C CA . TYR C 3 20 ? 194.082 191.486 176.971 1.00 47.16 20 TYR M CA 1
ATOM 9093 C C . TYR C 3 20 ? 195.332 190.706 177.311 1.00 54.10 20 TYR M C 1
ATOM 9094 O O . TYR C 3 20 ? 196.387 191.286 177.580 1.00 53.98 20 TYR M O 1
ATOM 9103 N N . ARG C 3 21 ? 195.224 189.389 177.323 1.00 56.31 21 ARG M N 1
ATOM 9104 C CA . ARG C 3 21 ? 196.328 188.513 177.663 1.00 62.81 21 ARG M CA 1
ATOM 9105 C C . ARG C 3 21 ? 196.438 187.409 176.623 1.00 63.19 21 ARG M C 1
ATOM 9106 O O . ARG C 3 21 ? 195.448 186.748 176.305 1.00 66.57 21 ARG M O 1
ATOM 9114 N N . ASP C 3 22 ? 197.654 187.188 176.119 1.00 76.51 22 ASP M N 1
ATOM 9115 C CA . ASP C 3 22 ? 197.838 186.200 175.061 1.00 76.97 22 ASP M CA 1
ATOM 9116 C C . ASP C 3 22 ? 197.940 184.785 175.606 1.00 77.09 22 ASP M C 1
ATOM 9117 O O . ASP C 3 22 ? 198.184 183.847 174.840 1.00 76.86 22 ASP M O 1
ATOM 9122 N N . ASP C 3 23 ? 197.759 184.607 176.916 1.00 77.25 23 ASP M N 1
ATOM 9123 C CA . ASP C 3 23 ? 197.488 183.277 177.445 1.00 77.14 23 ASP M CA 1
ATOM 9124 C C . ASP C 3 23 ? 196.155 182.771 176.926 1.00 77.22 23 ASP M C 1
ATOM 9125 O O . ASP C 3 23 ? 195.961 181.567 176.732 1.00 77.42 23 ASP M O 1
ATOM 9130 N N . ILE C 3 24 ? 195.223 183.693 176.691 1.00 76.50 24 ILE M N 1
ATOM 9131 C CA . ILE C 3 24 ? 193.989 183.364 176.001 1.00 75.91 24 ILE M CA 1
ATOM 9132 C C . ILE C 3 24 ? 194.285 183.206 174.521 1.00 75.40 24 ILE M C 1
ATOM 9133 O O . ILE C 3 24 ? 194.954 184.046 173.905 1.00 74.76 24 ILE M O 1
ATOM 9138 N N . GLY C 3 25 ? 193.799 182.114 173.939 1.00 75.28 25 GLY M N 1
ATOM 9139 C CA . GLY C 3 25 ? 193.978 181.873 172.529 1.00 75.12 25 GLY M CA 1
ATOM 9140 C C . GLY C 3 25 ? 192.683 182.115 171.780 1.00 74.91 25 GLY M C 1
ATOM 9141 O O . GLY C 3 25 ? 191.706 182.628 172.320 1.00 74.79 25 GLY M O 1
ATOM 9142 N N . ARG C 3 26 ? 192.699 181.736 170.507 1.00 74.52 26 ARG M N 1
ATOM 9143 C CA . ARG C 3 26 ? 191.475 181.764 169.717 1.00 74.22 26 ARG M CA 1
ATOM 9144 C C . ARG C 3 26 ? 190.672 180.492 169.933 1.00 73.41 26 ARG M C 1
ATOM 9145 O O . ARG C 3 26 ? 189.569 180.339 169.401 1.00 73.75 26 ARG M O 1
ATOM 9153 N N . ASN C 3 27 ? 191.221 179.562 170.708 1.00 72.40 27 ASN M N 1
ATOM 9154 C CA . ASN C 3 27 ? 190.466 178.391 171.126 1.00 71.54 27 ASN M CA 1
ATOM 9155 C C . ASN C 3 27 ? 189.471 178.735 172.222 1.00 70.38 27 ASN M C 1
ATOM 9156 O O . ASN C 3 27 ? 188.519 177.987 172.463 1.00 70.87 27 ASN M O 1
ATOM 9161 N N . ALA C 3 28 ? 189.684 179.861 172.907 1.00 71.03 28 ALA M N 1
ATOM 9162 C CA . ALA C 3 28 ? 188.857 180.189 174.061 1.00 58.81 28 ALA M CA 1
ATOM 9163 C C . ALA C 3 28 ? 187.604 180.937 173.648 1.00 54.95 28 ALA M C 1
ATOM 9164 O O . ALA C 3 28 ? 186.639 181.009 174.413 1.00 58.18 28 ALA M O 1
ATOM 9166 N N . VAL C 3 29 ? 187.592 181.499 172.440 1.00 53.32 29 VAL M N 1
ATOM 9167 C CA . VAL C 3 29 ? 186.390 182.180 171.973 1.00 51.44 29 VAL M CA 1
ATOM 9168 C C . VAL C 3 29 ? 185.333 181.155 171.579 1.00 54.79 29 VAL M C 1
ATOM 9169 O O . VAL C 3 29 ? 184.133 181.449 171.565 1.00 57.12 29 VAL M O 1
ATOM 9173 N N . ASP C 3 30 ? 185.756 179.920 171.300 1.00 53.36 30 ASP M N 1
ATOM 9174 C CA . ASP C 3 30 ? 184.809 178.865 170.971 1.00 54.54 30 ASP M CA 1
ATOM 9175 C C . ASP C 3 30 ? 184.692 177.867 172.108 1.00 56.93 30 ASP M C 1
ATOM 9176 O O . ASP C 3 30 ? 183.817 176.996 172.091 1.00 60.43 30 ASP M O 1
ATOM 9181 N N . ALA C 3 31 ? 185.582 177.960 173.093 1.00 54.34 31 ALA M N 1
ATOM 9182 C CA . ALA C 3 31 ? 185.479 177.146 174.294 1.00 51.97 31 ALA M CA 1
ATOM 9183 C C . ALA C 3 31 ? 184.257 177.568 175.087 1.00 51.80 31 ALA M C 1
ATOM 9184 O O . ALA C 3 31 ? 183.618 176.745 175.749 1.00 55.53 31 ALA M O 1
ATOM 9186 N N . PHE C 3 32 ? 183.927 178.856 175.016 1.00 49.11 32 PHE M N 1
ATOM 9187 C CA . PHE C 3 32 ? 182.742 179.358 175.693 1.00 43.85 32 PHE M CA 1
ATOM 9188 C C . PHE C 3 32 ? 181.484 178.982 174.930 1.00 45.75 32 PHE M C 1
ATOM 9189 O O . PHE C 3 32 ? 180.436 178.736 175.532 1.00 52.84 32 PHE M O 1
ATOM 9197 N N . ARG C 3 33 ? 181.565 178.939 173.600 1.00 46.19 33 ARG M N 1
ATOM 9198 C CA . ARG C 3 33 ? 180.380 178.668 172.794 1.00 46.82 33 ARG M CA 1
ATOM 9199 C C . ARG C 3 33 ? 179.941 177.220 172.934 1.00 49.05 33 ARG M C 1
ATOM 9200 O O . ARG C 3 33 ? 178.747 176.930 173.063 1.00 56.89 33 ARG M O 1
ATOM 9208 N N . VAL C 3 34 ? 180.900 176.297 172.923 1.00 48.89 34 VAL M N 1
ATOM 9209 C CA . VAL C 3 34 ? 180.569 174.879 172.977 1.00 53.64 34 VAL M CA 1
ATOM 9210 C C . VAL C 3 34 ? 180.051 174.497 174.356 1.00 55.28 34 VAL M C 1
ATOM 9211 O O . VAL C 3 34 ? 179.056 173.774 174.481 1.00 62.72 34 VAL M O 1
ATOM 9215 N N . ASN C 3 35 ? 180.676 175.009 175.407 1.00 53.54 35 ASN M N 1
ATOM 9216 C CA . ASN C 3 35 ? 180.490 174.414 176.717 1.00 51.59 35 ASN M CA 1
ATOM 9217 C C . ASN C 3 35 ? 179.731 175.284 177.699 1.00 52.37 35 ASN M C 1
ATOM 9218 O O . ASN C 3 35 ? 179.576 174.881 178.854 1.00 56.91 35 ASN M O 1
ATOM 9223 N N . VAL C 3 36 ? 179.280 176.468 177.300 1.00 51.36 36 VAL M N 1
ATOM 9224 C CA . VAL C 3 36 ? 178.418 177.298 178.138 1.00 46.21 36 VAL M CA 1
ATOM 9225 C C . VAL C 3 36 ? 177.094 177.581 177.453 1.00 46.60 36 VAL M C 1
ATOM 9226 O O . VAL C 3 36 ? 176.036 177.223 177.968 1.00 54.17 36 VAL M O 1
ATOM 9230 N N . ILE C 3 37 ? 177.129 178.235 176.290 1.00 46.50 37 ILE M N 1
ATOM 9231 C CA . ILE C 3 37 ? 175.892 178.612 175.612 1.00 43.90 37 ILE M CA 1
ATOM 9232 C C . ILE C 3 37 ? 175.173 177.383 175.085 1.00 50.65 37 ILE M C 1
ATOM 9233 O O . ILE C 3 37 ? 173.963 177.218 175.280 1.00 53.90 37 ILE M O 1
ATOM 9238 N N . HIS C 3 38 ? 175.906 176.491 174.432 1.00 54.54 38 HIS M N 1
ATOM 9239 C CA . HIS C 3 38 ? 175.328 175.289 173.860 1.00 52.83 38 HIS M CA 1
ATOM 9240 C C . HIS C 3 38 ? 175.539 174.078 174.748 1.00 56.52 38 HIS M C 1
ATOM 9241 O O . HIS C 3 38 ? 175.815 172.981 174.256 1.00 61.68 38 HIS M O 1
ATOM 9248 N N . ALA C 3 39 ? 175.453 174.271 176.057 1.00 61.24 39 ALA M N 1
ATOM 9249 C CA . ALA C 3 39 ? 175.390 173.147 176.971 1.00 67.73 39 ALA M CA 1
ATOM 9250 C C . ALA C 3 39 ? 174.006 172.524 176.899 1.00 72.60 39 ALA M C 1
ATOM 9251 O O . ALA C 3 39 ? 172.999 173.186 177.164 1.00 69.27 39 ALA M O 1
ATOM 9253 N N . ARG C 3 40 ? 173.956 171.247 176.528 1.00 77.66 40 ARG M N 1
ATOM 9254 C CA . ARG C 3 40 ? 172.683 170.579 176.283 1.00 77.23 40 ARG M CA 1
ATOM 9255 C C . ARG C 3 40 ? 171.993 170.210 177.593 1.00 79.79 40 ARG M C 1
ATOM 9256 O O . ARG C 3 40 ? 170.809 170.503 177.782 1.00 78.58 40 ARG M O 1
ATOM 9264 N N . GLN C 3 41 ? 172.724 169.574 178.506 1.00 81.07 41 GLN M N 1
ATOM 9265 C CA . GLN C 3 41 ? 172.154 169.094 179.754 1.00 84.23 41 GLN M CA 1
ATOM 9266 C C . GLN C 3 41 ? 172.825 169.678 180.985 1.00 87.84 41 GLN M C 1
ATOM 9267 O O . GLN C 3 41 ? 172.396 169.379 182.105 1.00 90.84 41 GLN M O 1
ATOM 9273 N N . GLN C 3 42 ? 173.863 170.487 180.817 1.00 87.18 42 GLN M N 1
ATOM 9274 C CA . GLN C 3 42 ? 174.595 171.011 181.959 1.00 89.62 42 GLN M CA 1
ATOM 9275 C C . GLN C 3 42 ? 173.781 172.091 182.661 1.00 91.23 42 GLN M C 1
ATOM 9276 O O . GLN C 3 42 ? 173.168 172.948 182.020 1.00 89.52 42 GLN M O 1
ATOM 9282 N N . VAL C 3 43 ? 173.756 172.027 183.994 1.00 94.04 43 VAL M N 1
ATOM 9283 C CA . VAL C 3 43 ? 173.006 172.999 184.780 1.00 91.20 43 VAL M CA 1
ATOM 9284 C C . VAL C 3 43 ? 173.821 174.278 184.910 1.00 82.75 43 VAL M C 1
ATOM 9285 O O . VAL C 3 43 ? 175.013 174.244 185.246 1.00 78.05 43 VAL M O 1
ATOM 9289 N N . ARG C 3 44 ? 173.165 175.410 184.662 1.00 73.21 44 ARG M N 1
ATOM 9290 C CA . ARG C 3 44 ? 173.829 176.696 184.502 1.00 66.97 44 ARG M CA 1
ATOM 9291 C C . ARG C 3 44 ? 174.513 177.141 185.792 1.00 61.31 44 ARG M C 1
ATOM 9292 O O . ARG C 3 44 ? 174.058 176.830 186.894 1.00 59.91 44 ARG M O 1
ATOM 9300 N N . SER C 3 45 ? 175.643 177.828 185.644 1.00 54.51 45 SER M N 1
ATOM 9301 C CA . SER C 3 45 ? 176.428 178.357 186.745 1.00 41.03 45 SER M CA 1
ATOM 9302 C C . SER C 3 45 ? 177.108 179.617 186.244 1.00 39.76 45 SER M C 1
ATOM 9303 O O . SER C 3 45 ? 177.545 179.654 185.090 1.00 48.05 45 SER M O 1
ATOM 9306 N N . PRO C 3 46 ? 177.207 180.664 187.068 1.00 32.70 46 PRO M N 1
ATOM 9307 C CA . PRO C 3 46 ? 177.745 181.935 186.573 1.00 30.90 46 PRO M CA 1
ATOM 9308 C C . PRO C 3 46 ? 179.233 181.900 186.362 1.00 32.80 46 PRO M C 1
ATOM 9309 O O . PRO C 3 46 ? 179.782 182.801 185.723 1.00 36.59 46 PRO M O 1
ATOM 9313 N N . VAL C 3 47 ? 179.900 180.884 186.884 1.00 35.63 47 VAL M N 1
ATOM 9314 C CA . VAL C 3 47 ? 181.325 180.691 186.708 1.00 34.19 47 VAL M CA 1
ATOM 9315 C C . VAL C 3 47 ? 181.582 179.202 186.533 1.00 37.18 47 VAL M C 1
ATOM 9316 O O . VAL C 3 47 ? 181.164 178.377 187.348 1.00 41.76 47 VAL M O 1
ATOM 9320 N N . THR C 3 48 ? 182.219 178.859 185.422 1.00 38.77 48 THR M N 1
ATOM 9321 C CA . THR C 3 48 ? 182.514 177.476 185.107 1.00 38.06 48 THR M CA 1
ATOM 9322 C C . THR C 3 48 ? 183.963 177.387 184.679 1.00 43.41 48 THR M C 1
ATOM 9323 O O . THR C 3 48 ? 184.588 178.392 184.339 1.00 49.29 48 THR M O 1
ATOM 9327 N N . ASN C 3 49 ? 184.498 176.182 184.737 1.00 44.85 49 ASN M N 1
ATOM 9328 C CA . ASN C 3 49 ? 185.904 175.933 184.468 1.00 46.12 49 ASN M CA 1
ATOM 9329 C C . ASN C 3 49 ? 185.995 174.744 183.532 1.00 51.56 49 ASN M C 1
ATOM 9330 O O . ASN C 3 49 ? 185.547 173.646 183.871 1.00 57.78 49 ASN M O 1
ATOM 9335 N N . ILE C 3 50 ? 186.569 174.958 182.361 1.00 54.13 50 ILE M N 1
ATOM 9336 C CA . ILE C 3 50 ? 186.907 173.873 181.454 1.00 56.11 50 ILE M CA 1
ATOM 9337 C C . ILE C 3 50 ? 188.349 174.085 181.010 1.00 60.03 50 ILE M C 1
ATOM 9338 O O . ILE C 3 50 ? 188.724 175.179 180.569 1.00 62.26 50 ILE M O 1
ATOM 9343 N N . ALA C 3 51 ? 189.166 173.044 181.203 1.00 59.28 51 ALA M N 1
ATOM 9344 C CA . ALA C 3 51 ? 190.516 172.903 180.654 1.00 59.10 51 ALA M CA 1
ATOM 9345 C C . ALA C 3 51 ? 191.414 174.083 181.038 1.00 60.26 51 ALA M C 1
ATOM 9346 O O . ALA C 3 51 ? 191.907 174.824 180.184 1.00 61.50 51 ALA M O 1
ATOM 9348 N N . ARG C 3 52 ? 191.537 174.268 182.356 1.00 62.42 52 ARG M N 1
ATOM 9349 C CA . ARG C 3 52 ? 192.447 175.239 182.984 1.00 64.10 52 ARG M CA 1
ATOM 9350 C C . ARG C 3 52 ? 192.097 176.683 182.618 1.00 61.76 52 ARG M C 1
ATOM 9351 O O . ARG C 3 52 ? 192.954 177.567 182.621 1.00 63.88 52 ARG M O 1
ATOM 9359 N N . THR C 3 53 ? 190.828 176.935 182.306 1.00 61.18 53 THR M N 1
ATOM 9360 C CA . THR C 3 53 ? 190.398 178.265 181.890 1.00 55.06 53 THR M CA 1
ATOM 9361 C C . THR C 3 53 ? 189.006 178.531 182.439 1.00 54.43 53 THR M C 1
ATOM 9362 O O . THR C 3 53 ? 188.092 177.733 182.220 1.00 55.15 53 THR M O 1
ATOM 9366 N N . SER C 3 54 ? 188.847 179.652 183.135 1.00 50.67 54 SER M N 1
ATOM 9367 C CA . SER C 3 54 ? 187.622 179.963 183.856 1.00 41.67 54 SER M CA 1
ATOM 9368 C C . SER C 3 54 ? 186.770 180.944 183.061 1.00 41.25 54 SER M C 1
ATOM 9369 O O . SER C 3 54 ? 187.302 181.809 182.362 1.00 44.29 54 SER M O 1
ATOM 9372 N N . PHE C 3 55 ? 185.450 180.814 183.183 1.00 40.78 55 PHE M N 1
ATOM 9373 C CA . PHE C 3 55 ? 184.490 181.522 182.342 1.00 37.23 55 PHE M CA 1
ATOM 9374 C C . PHE C 3 55 ? 183.455 182.238 183.193 1.00 34.64 55 PHE M C 1
ATOM 9375 O O . PHE C 3 55 ? 182.642 181.596 183.858 1.00 39.90 55 PHE M O 1
ATOM 9383 N N . PHE C 3 56 ? 183.462 183.560 183.123 1.00 30.72 56 PHE M N 1
ATOM 9384 C CA . PHE C 3 56 ? 182.567 184.445 183.846 1.00 29.00 56 PHE M CA 1
ATOM 9385 C C . PHE C 3 56 ? 181.552 185.011 182.873 1.00 30.68 56 PHE M C 1
ATOM 9386 O O . PHE C 3 56 ? 181.937 185.620 181.877 1.00 34.89 56 PHE M O 1
ATOM 9394 N N . HIS C 3 57 ? 180.261 184.854 183.151 1.00 30.61 57 HIS M N 1
ATOM 9395 C CA . HIS C 3 57 ? 179.323 185.449 182.210 1.00 26.80 57 HIS M CA 1
ATOM 9396 C C . HIS C 3 57 ? 178.122 186.039 182.919 1.00 30.39 57 HIS M C 1
ATOM 9397 O O . HIS C 3 57 ? 177.678 185.545 183.954 1.00 36.87 57 HIS M O 1
ATOM 9404 N N . VAL C 3 58 ? 177.610 187.113 182.327 1.00 29.57 58 VAL M N 1
ATOM 9405 C CA . VAL C 3 58 ? 176.404 187.805 182.756 1.00 29.12 58 VAL M CA 1
ATOM 9406 C C . VAL C 3 58 ? 175.564 188.024 181.513 1.00 33.19 58 VAL M C 1
ATOM 9407 O O . VAL C 3 58 ? 176.079 188.501 180.500 1.00 42.04 58 VAL M O 1
ATOM 9411 N N . LYS C 3 59 ? 174.290 187.671 181.569 1.00 32.64 59 LYS M N 1
ATOM 9412 C CA . LYS C 3 59 ? 173.398 187.926 180.453 1.00 30.78 59 LYS M CA 1
ATOM 9413 C C . LYS C 3 59 ? 172.607 189.199 180.687 1.00 36.25 59 LYS M C 1
ATOM 9414 O O . LYS C 3 59 ? 172.142 189.455 181.798 1.00 40.75 59 LYS M O 1
ATOM 9420 N N . ARG C 3 60 ? 172.447 189.994 179.630 1.00 37.37 60 ARG M N 1
ATOM 9421 C CA . ARG C 3 60 ? 171.524 191.127 179.642 1.00 35.61 60 ARG M CA 1
ATOM 9422 C C . ARG C 3 60 ? 170.517 190.906 178.518 1.00 40.42 60 ARG M C 1
ATOM 9423 O O . ARG C 3 60 ? 170.656 191.444 177.419 1.00 48.61 60 ARG M O 1
ATOM 9431 N N . SER C 3 61 ? 169.524 190.073 178.818 1.00 39.07 61 SER M N 1
ATOM 9432 C CA . SER C 3 61 ? 168.267 189.785 178.129 1.00 46.13 61 SER M CA 1
ATOM 9433 C C . SER C 3 61 ? 168.392 189.027 176.815 1.00 50.14 61 SER M C 1
ATOM 9434 O O . SER C 3 61 ? 167.479 188.287 176.444 1.00 56.71 61 SER M O 1
ATOM 9437 N N . ASN C 3 62 ? 169.520 189.139 176.134 1.00 44.06 62 ASN M N 1
ATOM 9438 C CA . ASN C 3 62 ? 169.827 188.266 175.014 1.00 45.75 62 ASN M CA 1
ATOM 9439 C C . ASN C 3 62 ? 171.290 187.902 175.075 1.00 47.52 62 ASN M C 1
ATOM 9440 O O . ASN C 3 62 ? 171.693 186.771 174.797 1.00 51.38 62 ASN M O 1
ATOM 9445 N N . ILE C 3 63 ? 172.078 188.895 175.462 1.00 42.75 63 ILE M N 1
ATOM 9446 C CA . ILE C 3 63 ? 173.483 188.990 175.120 1.00 36.72 63 ILE M CA 1
ATOM 9447 C C . ILE C 3 63 ? 174.335 188.279 176.151 1.00 38.28 63 ILE M C 1
ATOM 9448 O O . ILE C 3 63 ? 174.207 188.524 177.350 1.00 42.90 63 ILE M O 1
ATOM 9453 N N . TRP C 3 64 ? 175.210 187.400 175.692 1.00 35.84 64 TRP M N 1
ATOM 9454 C CA . TRP C 3 64 ? 176.174 186.756 176.559 1.00 31.48 64 TRP M CA 1
ATOM 9455 C C . TRP C 3 64 ? 177.406 187.635 176.673 1.00 33.59 64 TRP M C 1
ATOM 9456 O O . TRP C 3 64 ? 178.131 187.819 175.696 1.00 41.37 64 TRP M O 1
ATOM 9467 N N . LEU C 3 65 ? 177.641 188.166 177.856 1.00 31.21 65 LEU M N 1
ATOM 9468 C CA . LEU C 3 65 ? 178.814 188.985 178.137 1.00 29.26 65 LEU M CA 1
ATOM 9469 C C . LEU C 3 65 ? 179.809 188.097 178.867 1.00 30.89 65 LEU M C 1
ATOM 9470 O O . LEU C 3 65 ? 179.733 187.955 180.086 1.00 37.72 65 LEU M O 1
ATOM 9475 N N . ALA C 3 66 ? 180.744 187.507 178.142 1.00 28.84 66 ALA M N 1
ATOM 9476 C CA . ALA C 3 66 ? 181.685 186.566 178.725 1.00 27.41 66 ALA M CA 1
ATOM 9477 C C . ALA C 3 66 ? 182.952 187.281 179.161 1.00 32.59 66 ALA M C 1
ATOM 9478 O O . ALA C 3 66 ? 183.370 188.256 178.535 1.00 39.11 66 ALA M O 1
ATOM 9480 N N . ALA C 3 67 ? 183.550 186.800 180.245 1.00 31.62 67 ALA M N 1
ATOM 9481 C CA . ALA C 3 67 ? 184.833 187.287 180.731 1.00 28.47 67 ALA M CA 1
ATOM 9482 C C . ALA C 3 67 ? 185.718 186.092 181.027 1.00 33.91 67 ALA M C 1
ATOM 9483 O O . ALA C 3 67 ? 185.367 185.248 181.851 1.00 42.86 67 ALA M O 1
ATOM 9485 N N . VAL C 3 68 ? 186.864 186.027 180.364 1.00 34.73 68 VAL M N 1
ATOM 9486 C CA . VAL C 3 68 ? 187.701 184.837 180.331 1.00 34.79 68 VAL M CA 1
ATOM 9487 C C . VAL C 3 68 ? 189.003 185.141 181.054 1.00 41.52 68 VAL M C 1
ATOM 9488 O O . VAL C 3 68 ? 189.559 186.230 180.897 1.00 45.34 68 VAL M O 1
ATOM 9492 N N . THR C 3 69 ? 189.475 184.200 181.870 1.00 40.81 69 THR M N 1
ATOM 9493 C CA . THR C 3 69 ? 190.723 184.414 182.584 1.00 43.11 69 THR M CA 1
ATOM 9494 C C . THR C 3 69 ? 191.436 183.090 182.819 1.00 47.42 69 THR M C 1
ATOM 9495 O O . THR C 3 69 ? 190.855 182.013 182.679 1.00 49.97 69 THR M O 1
ATOM 9499 N N . LYS C 3 70 ? 192.720 183.191 183.161 1.00 51.83 70 LYS M N 1
ATOM 9500 C CA . LYS C 3 70 ? 193.571 182.041 183.441 1.00 51.64 70 LYS M CA 1
ATOM 9501 C C . LYS C 3 70 ? 194.093 182.031 184.866 1.00 54.34 70 LYS M C 1
ATOM 9502 O O . LYS C 3 70 ? 194.686 181.035 185.287 1.00 63.42 70 LYS M O 1
ATOM 9508 N N . GLN C 3 71 ? 193.908 183.112 185.608 1.00 51.71 71 GLN M N 1
ATOM 9509 C CA . GLN C 3 71 ? 194.514 183.281 186.914 1.00 49.50 71 GLN M CA 1
ATOM 9510 C C . GLN C 3 71 ? 193.475 183.040 187.996 1.00 48.22 71 GLN M C 1
ATOM 9511 O O . GLN C 3 71 ? 192.291 182.850 187.717 1.00 51.51 71 GLN M O 1
ATOM 9517 N N . ASN C 3 72 ? 193.933 183.046 189.245 1.00 47.56 72 ASN M N 1
ATOM 9518 C CA . ASN C 3 72 ? 193.049 182.912 190.399 1.00 39.52 72 ASN M CA 1
ATOM 9519 C C . ASN C 3 72 ? 192.589 184.305 190.818 1.00 43.00 72 ASN M C 1
ATOM 9520 O O . ASN C 3 72 ? 192.943 184.828 191.875 1.00 47.62 72 ASN M O 1
ATOM 9525 N N . VAL C 3 73 ? 191.785 184.914 189.956 1.00 41.62 73 VAL M N 1
ATOM 9526 C CA . VAL C 3 73 ? 191.412 186.308 190.140 1.00 39.56 73 VAL M CA 1
ATOM 9527 C C . VAL C 3 73 ? 190.312 186.394 191.179 1.00 40.21 73 VAL M C 1
ATOM 9528 O O . VAL C 3 73 ? 189.661 185.392 191.487 1.00 44.99 73 VAL M O 1
ATOM 9532 N N . ASN C 3 74 ? 190.123 187.581 191.743 1.00 37.41 74 ASN M N 1
ATOM 9533 C CA . ASN C 3 74 ? 188.989 187.839 192.616 1.00 33.18 74 ASN M CA 1
ATOM 9534 C C . ASN C 3 74 ? 187.719 187.732 191.788 1.00 34.96 74 ASN M C 1
ATOM 9535 O O . ASN C 3 74 ? 187.515 188.500 190.848 1.00 40.62 74 ASN M O 1
ATOM 9540 N N . ALA C 3 75 ? 186.877 186.755 192.118 1.00 36.06 75 ALA M N 1
ATOM 9541 C CA . ALA C 3 75 ? 185.704 186.492 191.298 1.00 28.63 75 ALA M CA 1
ATOM 9542 C C . ALA C 3 75 ? 184.617 187.519 191.546 1.00 32.91 75 ALA M C 1
ATOM 9543 O O . ALA C 3 75 ? 183.838 187.836 190.645 1.00 40.55 75 ALA M O 1
ATOM 9545 N N . ALA C 3 76 ? 184.552 188.062 192.758 1.00 33.87 76 ALA M N 1
ATOM 9546 C CA . ALA C 3 76 ? 183.613 189.145 193.017 1.00 32.43 76 ALA M CA 1
ATOM 9547 C C . ALA C 3 76 ? 184.070 190.436 192.352 1.00 34.91 76 ALA M C 1
ATOM 9548 O O . ALA C 3 76 ? 183.266 191.343 192.129 1.00 37.69 76 ALA M O 1
ATOM 9550 N N . MET C 3 77 ? 185.361 190.539 192.031 1.00 38.82 77 MET M N 1
ATOM 9551 C CA . MET C 3 77 ? 185.850 191.686 191.276 1.00 35.32 77 MET M CA 1
ATOM 9552 C C . MET C 3 77 ? 185.349 191.651 189.848 1.00 34.74 77 MET M C 1
ATOM 9553 O O . MET C 3 77 ? 184.943 192.680 189.301 1.00 42.72 77 MET M O 1
ATOM 9558 N N . VAL C 3 78 ? 185.371 190.475 189.224 1.00 34.63 78 VAL M N 1
ATOM 9559 C CA . VAL C 3 78 ? 185.043 190.403 187.808 1.00 30.48 78 VAL M CA 1
ATOM 9560 C C . VAL C 3 78 ? 183.550 190.587 187.603 1.00 32.26 78 VAL M C 1
ATOM 9561 O O . VAL C 3 78 ? 183.117 191.236 186.645 1.00 37.68 78 VAL M O 1
ATOM 9565 N N . PHE C 3 79 ? 182.739 190.071 188.521 1.00 32.82 79 PHE M N 1
ATOM 9566 C CA . PHE C 3 79 ? 181.301 190.238 188.366 1.00 28.41 79 PHE M CA 1
ATOM 9567 C C . PHE C 3 79 ? 180.863 191.661 188.649 1.00 33.13 79 PHE M C 1
ATOM 9568 O O . PHE C 3 79 ? 180.050 192.206 187.903 1.00 43.81 79 PHE M O 1
ATOM 9576 N N . GLU C 3 80 ? 181.420 192.295 189.684 1.00 35.44 80 GLU M N 1
ATOM 9577 C CA . GLU C 3 80 ? 181.167 193.716 189.915 1.00 33.79 80 GLU M CA 1
ATOM 9578 C C . GLU C 3 80 ? 181.711 194.571 188.782 1.00 34.65 80 GLU M C 1
ATOM 9579 O O . GLU C 3 80 ? 181.220 195.676 188.542 1.00 41.72 80 GLU M O 1
ATOM 9585 N N . PHE C 3 81 ? 182.717 194.073 188.070 1.00 35.51 81 PHE M N 1
ATOM 9586 C CA . PHE C 3 81 ? 183.158 194.738 186.854 1.00 36.26 81 PHE M CA 1
ATOM 9587 C C . PHE C 3 81 ? 182.145 194.570 185.735 1.00 39.25 81 PHE M C 1
ATOM 9588 O O . PHE C 3 81 ? 181.866 195.515 184.993 1.00 44.92 81 PHE M O 1
ATOM 9596 N N . LEU C 3 82 ? 181.579 193.368 185.596 1.00 38.23 82 LEU M N 1
ATOM 9597 C CA . LEU C 3 82 ? 180.685 193.102 184.475 1.00 33.90 82 LEU M CA 1
ATOM 9598 C C . LEU C 3 82 ? 179.333 193.771 184.642 1.00 37.04 82 LEU M C 1
ATOM 9599 O O . LEU C 3 82 ? 178.549 193.815 183.693 1.00 47.29 82 LEU M O 1
ATOM 9604 N N . TYR C 3 83 ? 179.019 194.271 185.834 1.00 35.49 83 TYR M N 1
ATOM 9605 C CA . TYR C 3 83 ? 177.835 195.106 185.961 1.00 36.35 83 TYR M CA 1
ATOM 9606 C C . TYR C 3 83 ? 178.159 196.538 185.590 1.00 42.66 83 TYR M C 1
ATOM 9607 O O . TYR C 3 83 ? 177.335 197.242 185.000 1.00 50.98 83 TYR M O 1
ATOM 9616 N N . LYS C 3 84 ? 179.353 196.995 185.946 1.00 41.80 84 LYS M N 1
ATOM 9617 C CA . LYS C 3 84 ? 179.725 198.359 185.620 1.00 43.07 84 LYS M CA 1
ATOM 9618 C C . LYS C 3 84 ? 180.297 198.452 184.223 1.00 45.01 84 LYS M C 1
ATOM 9619 O O . LYS C 3 84 ? 180.448 199.554 183.694 1.00 50.38 84 LYS M O 1
ATOM 9625 N N . MET C 3 85 ? 180.615 197.318 183.606 1.00 42.34 85 MET M N 1
ATOM 9626 C CA . MET C 3 85 ? 180.934 197.341 182.188 1.00 43.70 85 MET M CA 1
ATOM 9627 C C . MET C 3 85 ? 179.673 197.571 181.374 1.00 44.58 85 MET M C 1
ATOM 9628 O O . MET C 3 85 ? 179.715 198.200 180.315 1.00 52.84 85 MET M O 1
ATOM 9633 N N . CYS C 3 86 ? 178.532 197.093 181.866 1.00 43.62 86 CYS M N 1
ATOM 9634 C CA . CYS C 3 86 ? 177.308 197.231 181.094 1.00 43.91 86 CYS M CA 1
ATOM 9635 C C . CYS C 3 86 ? 176.431 198.373 181.577 1.00 47.76 86 CYS M C 1
ATOM 9636 O O . CYS C 3 86 ? 175.410 198.653 180.947 1.00 55.63 86 CYS M O 1
ATOM 9639 N N . ASP C 3 87 ? 176.787 199.031 182.679 1.00 49.66 87 ASP M N 1
ATOM 9640 C CA . ASP C 3 87 ? 176.107 200.274 183.024 1.00 48.82 87 ASP M CA 1
ATOM 9641 C C . ASP C 3 87 ? 176.744 201.457 182.316 1.00 51.50 87 ASP M C 1
ATOM 9642 O O . ASP C 3 87 ? 176.091 202.482 182.095 1.00 54.04 87 ASP M O 1
ATOM 9647 N N . VAL C 3 88 ? 178.023 201.339 181.970 1.00 49.65 88 VAL M N 1
ATOM 9648 C CA . VAL C 3 88 ? 178.641 202.315 181.084 1.00 47.29 88 VAL M CA 1
ATOM 9649 C C . VAL C 3 88 ? 178.025 202.225 179.696 1.00 48.49 88 VAL M C 1
ATOM 9650 O O . VAL C 3 88 ? 177.705 203.247 179.077 1.00 52.91 88 VAL M O 1
ATOM 9654 N N . MET C 3 89 ? 177.803 201.004 179.207 1.00 49.15 89 MET M N 1
ATOM 9655 C CA . MET C 3 89 ? 177.246 200.839 177.871 1.00 48.35 89 MET M CA 1
ATOM 9656 C C . MET C 3 89 ? 175.788 201.266 177.823 1.00 50.61 89 MET M C 1
ATOM 9657 O O . MET C 3 89 ? 175.349 201.877 176.846 1.00 61.11 89 MET M O 1
ATOM 9662 N N . ALA C 3 90 ? 175.025 200.969 178.875 1.00 49.54 90 ALA M N 1
ATOM 9663 C CA . ALA C 3 90 ? 173.611 201.330 178.886 1.00 52.57 90 ALA M CA 1
ATOM 9664 C C . ALA C 3 90 ? 173.407 202.832 179.005 1.00 54.96 90 ALA M C 1
ATOM 9665 O O . ALA C 3 90 ? 172.387 203.355 178.547 1.00 59.19 90 ALA M O 1
ATOM 9667 N N . ALA C 3 91 ? 174.361 203.542 179.606 1.00 54.48 91 ALA M N 1
ATOM 9668 C CA . ALA C 3 91 ? 174.271 204.994 179.661 1.00 54.44 91 ALA M CA 1
ATOM 9669 C C . ALA C 3 91 ? 174.566 205.638 178.317 1.00 54.53 91 ALA M C 1
ATOM 9670 O O . ALA C 3 91 ? 174.250 206.814 178.124 1.00 60.43 91 ALA M O 1
ATOM 9672 N N . TYR C 3 92 ? 175.170 204.901 177.390 1.00 54.06 92 TYR M N 1
ATOM 9673 C CA . TYR C 3 92 ? 175.431 205.383 176.044 1.00 53.40 92 TYR M CA 1
ATOM 9674 C C . TYR C 3 92 ? 174.498 204.803 174.996 1.00 54.79 92 TYR M C 1
ATOM 9675 O O . TYR C 3 92 ? 174.243 205.458 173.987 1.00 60.06 92 TYR M O 1
ATOM 9684 N N . PHE C 3 93 ? 173.988 203.595 175.204 1.00 56.01 93 PHE M N 1
ATOM 9685 C CA . PHE C 3 93 ? 173.209 202.911 174.181 1.00 53.24 93 PHE M CA 1
ATOM 9686 C C . PHE C 3 93 ? 171.723 202.985 174.452 1.00 56.93 93 PHE M C 1
ATOM 9687 O O . PHE C 3 93 ? 170.928 202.887 173.513 1.00 60.84 93 PHE M O 1
ATOM 9695 N N . GLY C 3 94 ? 171.337 203.132 175.711 1.00 58.62 94 GLY M N 1
ATOM 9696 C CA . GLY C 3 94 ? 169.985 202.833 176.122 1.00 62.32 94 GLY M CA 1
ATOM 9697 C C . GLY C 3 94 ? 169.942 201.463 176.760 1.00 65.75 94 GLY M C 1
ATOM 9698 O O . GLY C 3 94 ? 170.276 201.317 177.937 1.00 71.51 94 GLY M O 1
ATOM 9699 N N . LYS C 3 95 ? 169.530 200.453 176.004 1.00 67.26 95 LYS M N 1
ATOM 9700 C CA . LYS C 3 95 ? 169.585 199.076 176.466 1.00 67.04 95 LYS M CA 1
ATOM 9701 C C . LYS C 3 95 ? 170.743 198.340 175.810 1.00 60.43 95 LYS M C 1
ATOM 9702 O O . LYS C 3 95 ? 171.499 198.908 175.022 1.00 60.96 95 LYS M O 1
ATOM 9708 N N . ILE C 3 96 ? 170.883 197.066 176.153 1.00 59.27 96 ILE M N 1
ATOM 9709 C CA . ILE C 3 96 ? 171.921 196.220 175.581 1.00 53.07 96 ILE M CA 1
ATOM 9710 C C . ILE C 3 96 ? 171.254 195.191 174.683 1.00 54.85 96 ILE M C 1
ATOM 9711 O O . ILE C 3 96 ? 170.492 194.344 175.157 1.00 55.90 96 ILE M O 1
ATOM 9716 N N . SER C 3 97 ? 171.533 195.272 173.386 1.00 54.14 97 SER M N 1
ATOM 9717 C CA . SER C 3 97 ? 171.012 194.338 172.401 1.00 51.84 97 SER M CA 1
ATOM 9718 C C . SER C 3 97 ? 171.926 194.392 171.192 1.00 52.44 97 SER M C 1
ATOM 9719 O O . SER C 3 97 ? 172.753 195.295 171.069 1.00 56.12 97 SER M O 1
ATOM 9722 N N . GLU C 3 98 ? 171.776 193.420 170.289 1.00 52.55 98 GLU M N 1
ATOM 9723 C CA . GLU C 3 98 ? 172.712 193.349 169.172 1.00 51.68 98 GLU M CA 1
ATOM 9724 C C . GLU C 3 98 ? 172.405 194.408 168.129 1.00 54.03 98 GLU M C 1
ATOM 9725 O O . GLU C 3 98 ? 173.243 194.706 167.276 1.00 58.82 98 GLU M O 1
ATOM 9731 N N . GLU C 3 99 ? 171.210 194.989 168.171 1.00 53.08 99 GLU M N 1
ATOM 9732 C CA . GLU C 3 99 ? 170.931 196.096 167.268 1.00 55.28 99 GLU M CA 1
ATOM 9733 C C . GLU C 3 99 ? 171.610 197.368 167.757 1.00 56.20 99 GLU M C 1
ATOM 9734 O O . GLU C 3 99 ? 171.888 198.274 166.967 1.00 61.04 99 GLU M O 1
ATOM 9740 N N . ASN C 3 100 ? 171.886 197.457 169.059 1.00 52.67 100 ASN M N 1
ATOM 9741 C CA . ASN C 3 100 ? 172.616 198.612 169.565 1.00 51.03 100 ASN M CA 1
ATOM 9742 C C . ASN C 3 100 ? 174.119 198.402 169.517 1.00 50.23 100 ASN M C 1
ATOM 9743 O O . ASN C 3 100 ? 174.869 199.367 169.360 1.00 55.49 100 ASN M O 1
ATOM 9748 N N . ILE C 3 101 ? 174.579 197.163 169.661 1.00 48.15 101 ILE M N 1
ATOM 9749 C CA . ILE C 3 101 ? 176.012 196.899 169.648 1.00 44.66 101 ILE M CA 1
ATOM 9750 C C . ILE C 3 101 ? 176.557 197.000 168.231 1.00 48.44 101 ILE M C 1
ATOM 9751 O O . ILE C 3 101 ? 177.641 197.551 168.006 1.00 53.64 101 ILE M O 1
ATOM 9756 N N . LYS C 3 102 ? 175.795 196.515 167.247 1.00 47.86 102 LYS M N 1
ATOM 9757 C CA . LYS C 3 102 ? 176.233 196.612 165.858 1.00 47.88 102 LYS M CA 1
ATOM 9758 C C . LYS C 3 102 ? 176.270 198.050 165.365 1.00 48.91 102 LYS M C 1
ATOM 9759 O O . LYS C 3 102 ? 177.007 198.362 164.425 1.00 50.45 102 LYS M O 1
ATOM 9765 N N . ASN C 3 103 ? 175.507 198.941 165.984 1.00 49.25 103 ASN M N 1
ATOM 9766 C CA . ASN C 3 103 ? 175.626 200.349 165.657 1.00 49.17 103 ASN M CA 1
ATOM 9767 C C . ASN C 3 103 ? 176.788 201.017 166.369 1.00 50.91 103 ASN M C 1
ATOM 9768 O O . ASN C 3 103 ? 177.058 202.192 166.108 1.00 57.82 103 ASN M O 1
ATOM 9773 N N . ASN C 3 104 ? 177.471 200.308 167.260 1.00 46.67 104 ASN M N 1
ATOM 9774 C CA . ASN C 3 104 ? 178.409 200.904 168.194 1.00 43.64 104 ASN M CA 1
ATOM 9775 C C . ASN C 3 104 ? 179.657 200.057 168.351 1.00 43.43 104 ASN M C 1
ATOM 9776 O O . ASN C 3 104 ? 180.133 199.835 169.463 1.00 45.69 104 ASN M O 1
ATOM 9781 N N . PHE C 3 105 ? 180.211 199.567 167.243 1.00 40.87 105 PHE M N 1
ATOM 9782 C CA . PHE C 3 105 ? 181.469 198.834 167.314 1.00 37.23 105 PHE M CA 1
ATOM 9783 C C . PHE C 3 105 ? 182.625 199.750 167.675 1.00 42.35 105 PHE M C 1
ATOM 9784 O O . PHE C 3 105 ? 183.631 199.302 168.232 1.00 48.92 105 PHE M O 1
ATOM 9792 N N . VAL C 3 106 ? 182.500 201.037 167.366 1.00 45.57 106 VAL M N 1
ATOM 9793 C CA . VAL C 3 106 ? 183.601 201.966 167.582 1.00 41.92 106 VAL M CA 1
ATOM 9794 C C . VAL C 3 106 ? 183.601 202.467 169.021 1.00 42.60 106 VAL M C 1
ATOM 9795 O O . VAL C 3 106 ? 184.659 202.671 169.626 1.00 46.96 106 VAL M O 1
ATOM 9799 N N . LEU C 3 107 ? 182.415 202.649 169.601 1.00 42.70 107 LEU M N 1
ATOM 9800 C CA . LEU C 3 107 ? 182.330 203.135 170.974 1.00 42.85 107 LEU M CA 1
ATOM 9801 C C . LEU C 3 107 ? 182.757 202.071 171.976 1.00 43.49 107 LEU M C 1
ATOM 9802 O O . LEU C 3 107 ? 183.369 202.388 173.001 1.00 49.33 107 LEU M O 1
ATOM 9807 N N . ILE C 3 108 ? 182.444 200.805 171.697 1.00 41.86 108 ILE M N 1
ATOM 9808 C CA . ILE C 3 108 ? 182.799 199.723 172.612 1.00 36.35 108 ILE M CA 1
ATOM 9809 C C . ILE C 3 108 ? 184.309 199.533 172.649 1.00 40.44 108 ILE M C 1
ATOM 9810 O O . ILE C 3 108 ? 184.902 199.364 173.718 1.00 48.61 108 ILE M O 1
ATOM 9815 N N . TYR C 3 109 ? 184.957 199.618 171.488 1.00 39.87 109 TYR M N 1
ATOM 9816 C CA . TYR C 3 109 ? 186.412 199.515 171.421 1.00 41.23 109 TYR M CA 1
ATOM 9817 C C . TYR C 3 109 ? 187.108 200.655 172.151 1.00 43.54 109 TYR M C 1
ATOM 9818 O O . TYR C 3 109 ? 188.187 200.465 172.718 1.00 49.09 109 TYR M O 1
ATOM 9827 N N . GLU C 3 110 ? 186.510 201.841 172.164 1.00 43.99 110 GLU M N 1
ATOM 9828 C CA . GLU C 3 110 ? 187.095 202.930 172.933 1.00 44.67 110 GLU M CA 1
ATOM 9829 C C . GLU C 3 110 ? 186.817 202.746 174.420 1.00 47.22 110 GLU M C 1
ATOM 9830 O O . GLU C 3 110 ? 187.584 203.208 175.271 1.00 53.04 110 GLU M O 1
ATOM 9836 N N . LEU C 3 111 ? 185.731 202.049 174.754 1.00 46.17 111 LEU M N 1
ATOM 9837 C CA . LEU C 3 111 ? 185.472 201.737 176.153 1.00 44.00 111 LEU M CA 1
ATOM 9838 C C . LEU C 3 111 ? 186.335 200.585 176.633 1.00 42.97 111 LEU M C 1
ATOM 9839 O O . LEU C 3 111 ? 186.922 200.658 177.713 1.00 50.13 111 LEU M O 1
ATOM 9844 N N . LEU C 3 112 ? 186.462 199.527 175.832 1.00 41.39 112 LEU M N 1
ATOM 9845 C CA . LEU C 3 112 ? 187.189 198.338 176.265 1.00 42.25 112 LEU M CA 1
ATOM 9846 C C . LEU C 3 112 ? 188.693 198.545 176.384 1.00 48.83 112 LEU M C 1
ATOM 9847 O O . LEU C 3 112 ? 189.398 197.597 176.732 1.00 53.14 112 LEU M O 1
ATOM 9852 N N . ASP C 3 113 ? 189.211 199.727 176.077 1.00 50.58 113 ASP M N 1
ATOM 9853 C CA . ASP C 3 113 ? 190.571 200.077 176.440 1.00 51.46 113 ASP M CA 1
ATOM 9854 C C . ASP C 3 113 ? 190.634 200.985 177.656 1.00 53.08 113 ASP M C 1
ATOM 9855 O O . ASP C 3 113 ? 191.503 200.805 178.511 1.00 58.17 113 ASP M O 1
ATOM 9860 N N . GLU C 3 114 ? 189.724 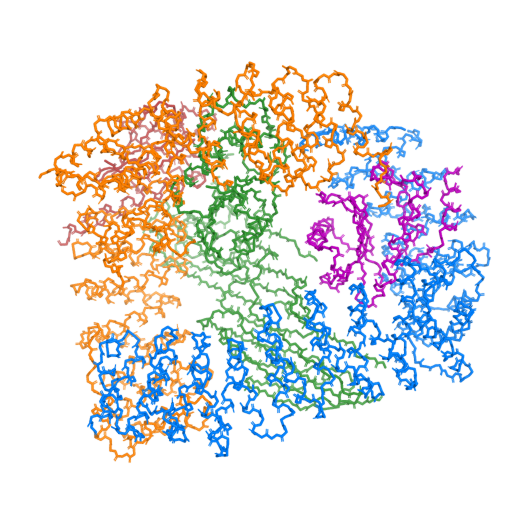201.949 177.759 1.00 48.66 114 GLU M N 1
ATOM 9861 C CA . GLU C 3 114 ? 189.793 202.917 178.844 1.00 50.02 114 GLU M CA 1
ATOM 9862 C C . GLU C 3 114 ? 189.264 202.343 180.147 1.00 50.90 114 GLU M C 1
ATOM 9863 O O . GLU C 3 114 ? 189.562 202.866 181.225 1.00 55.57 114 GLU M O 1
ATOM 9869 N N . ILE C 3 115 ? 188.466 201.286 180.071 1.00 49.12 115 ILE M N 1
ATOM 9870 C CA . ILE C 3 115 ? 187.894 200.712 181.277 1.00 41.18 115 ILE M CA 1
ATOM 9871 C C . ILE C 3 115 ? 188.772 199.596 181.818 1.00 43.10 115 ILE M C 1
ATOM 9872 O O . ILE C 3 115 ? 189.008 199.504 183.024 1.00 47.99 115 ILE M O 1
ATOM 9877 N N . LEU C 3 116 ? 189.291 198.750 180.943 1.00 44.24 116 LEU M N 1
ATOM 9878 C CA . LEU C 3 116 ? 190.059 197.589 181.353 1.00 39.54 116 LEU M CA 1
ATOM 9879 C C . LEU C 3 116 ? 191.420 197.656 180.685 1.00 47.79 116 LEU M C 1
ATOM 9880 O O . LEU C 3 116 ? 191.503 197.822 179.466 1.00 55.67 116 LEU M O 1
ATOM 9885 N N . ASP C 3 117 ? 192.485 197.545 181.475 1.00 53.53 117 ASP M N 1
ATOM 9886 C CA . ASP C 3 117 ? 193.850 197.750 180.995 1.00 57.14 117 ASP M CA 1
ATOM 9887 C C . ASP C 3 117 ? 194.708 196.590 181.474 1.00 55.19 117 ASP M C 1
ATOM 9888 O O . ASP C 3 117 ? 195.112 196.567 182.639 1.00 58.05 117 ASP M O 1
ATOM 9893 N N . PHE C 3 118 ? 194.996 195.655 180.562 1.00 57.54 118 PHE M N 1
ATOM 9894 C CA . PHE C 3 118 ? 195.705 194.402 180.838 1.00 55.45 118 PHE M CA 1
ATOM 9895 C C . PHE C 3 118 ? 195.002 193.610 181.943 1.00 55.59 118 PHE M C 1
ATOM 9896 O O . PHE C 3 118 ? 195.622 193.093 182.871 1.00 60.59 118 PHE M O 1
ATOM 9904 N N . GLY C 3 119 ? 193.678 193.533 181.864 1.00 51.34 119 GLY M N 1
ATOM 9905 C CA . GLY C 3 119 ? 192.896 192.827 182.848 1.00 51.82 119 GLY M CA 1
ATOM 9906 C C . GLY C 3 119 ? 192.735 193.539 184.170 1.00 52.86 119 GLY M C 1
ATOM 9907 O O . GLY C 3 119 ? 192.219 192.939 185.117 1.00 56.53 119 GLY M O 1
ATOM 9908 N N . TYR C 3 120 ? 193.169 194.790 184.272 1.00 49.20 120 TYR M N 1
ATOM 9909 C CA . TYR C 3 120 ? 193.095 195.523 185.518 1.00 47.85 120 TYR M CA 1
ATOM 9910 C C . TYR C 3 120 ? 192.038 196.595 185.372 1.00 47.12 120 TYR M C 1
ATOM 9911 O O . TYR C 3 120 ? 192.221 197.509 184.555 1.00 53.99 120 TYR M O 1
ATOM 9920 N N . PRO C 3 121 ? 190.927 196.515 186.096 1.00 39.78 121 PRO M N 1
ATOM 9921 C CA . PRO C 3 121 ? 189.840 197.472 185.892 1.00 38.74 121 PRO M CA 1
ATOM 9922 C C . PRO C 3 121 ? 190.223 198.866 186.350 1.00 45.97 121 PRO M C 1
ATOM 9923 O O . PRO C 3 121 ? 190.656 199.071 187.482 1.00 51.60 121 PRO M O 1
ATOM 9927 N N . GLN C 3 122 ? 190.074 199.820 185.447 1.00 46.43 122 GLN M N 1
ATOM 9928 C CA . GLN C 3 122 ? 190.384 201.208 185.713 1.00 46.49 122 GLN M CA 1
ATOM 9929 C C . GLN C 3 122 ? 189.124 201.914 186.182 1.00 51.23 122 GLN M C 1
ATOM 9930 O O . GLN C 3 122 ? 188.115 201.281 186.495 1.00 51.24 122 GLN M O 1
ATOM 9936 N N . ASN C 3 123 ? 189.195 203.241 186.236 1.00 57.68 123 ASN M N 1
ATOM 9937 C CA . ASN C 3 123 ? 188.090 204.039 186.745 1.00 59.65 123 ASN M CA 1
ATOM 9938 C C . ASN C 3 123 ? 186.927 204.018 185.765 1.00 61.24 123 ASN M C 1
ATOM 9939 O O . ASN C 3 123 ? 186.994 204.623 184.693 1.00 64.00 123 ASN M O 1
ATOM 9944 N N . SER C 3 124 ? 185.858 203.318 186.135 1.00 61.79 124 SER M N 1
ATOM 9945 C CA . SER C 3 124 ? 184.687 203.171 185.285 1.00 61.98 124 SER M CA 1
ATOM 9946 C C . SER C 3 124 ? 183.616 204.215 185.554 1.00 66.24 124 SER M C 1
ATOM 9947 O O . SER C 3 124 ? 182.439 203.942 185.307 1.00 66.69 124 SER M O 1
ATOM 9950 N N . GLU C 3 125 ? 183.982 205.383 186.066 1.00 73.24 125 GLU M N 1
ATOM 9951 C CA . GLU C 3 125 ? 182.990 206.407 186.355 1.00 77.79 125 GLU M CA 1
ATOM 9952 C C . GLU C 3 125 ? 182.585 207.123 185.076 1.00 79.51 125 GLU M C 1
ATOM 9953 O O . GLU C 3 125 ? 183.437 207.623 184.339 1.00 82.53 125 GLU M O 1
ATOM 9959 N N . THR C 3 126 ? 181.274 207.200 184.830 1.00 82.19 126 THR M N 1
ATOM 9960 C CA . THR C 3 126 ? 180.783 207.763 183.575 1.00 83.62 126 THR M CA 1
ATOM 9961 C C . THR C 3 126 ? 180.965 209.274 183.512 1.00 83.79 126 THR M C 1
ATOM 9962 O O . THR C 3 126 ? 180.902 209.862 182.428 1.00 85.66 126 THR M O 1
ATOM 9966 N N . GLY C 3 127 ? 181.181 209.921 184.655 1.00 82.78 127 GLY M N 1
ATOM 9967 C CA . GLY C 3 127 ? 181.568 211.318 184.629 1.00 84.20 127 GLY M CA 1
ATOM 9968 C C . GLY C 3 127 ? 183.016 211.506 184.221 1.00 82.21 127 GLY M C 1
ATOM 9969 O O . GLY C 3 127 ? 183.362 212.481 183.550 1.00 81.14 127 GLY M O 1
ATOM 9970 N N . ALA C 3 128 ? 183.880 210.569 184.610 1.00 79.97 128 ALA M N 1
ATOM 9971 C CA . ALA C 3 128 ? 185.291 210.680 184.260 1.00 78.88 128 ALA M CA 1
ATOM 9972 C C . ALA C 3 128 ? 185.543 210.238 182.828 1.00 76.59 128 ALA M C 1
ATOM 9973 O O . ALA C 3 128 ? 186.566 210.594 182.234 1.00 79.85 128 ALA M O 1
ATOM 9975 N N . LEU C 3 129 ? 184.624 209.464 182.253 1.00 77.14 129 LEU M N 1
ATOM 9976 C CA . LEU C 3 129 ? 184.838 208.951 180.907 1.00 74.30 129 LEU M CA 1
ATOM 9977 C C . LEU C 3 129 ? 184.560 209.997 179.842 1.00 76.10 129 LEU M C 1
ATOM 9978 O O . LEU C 3 129 ? 185.021 209.853 178.706 1.00 76.68 129 LEU M O 1
ATOM 9983 N N . LYS C 3 130 ? 183.815 211.051 180.180 1.00 79.64 130 LYS M N 1
ATOM 9984 C CA . LYS C 3 130 ? 183.521 212.093 179.205 1.00 78.60 130 LYS M CA 1
ATOM 9985 C C . LYS C 3 130 ? 184.760 212.885 178.822 1.00 76.82 130 LYS M C 1
ATOM 9986 O O . LYS C 3 130 ? 184.784 213.504 177.755 1.00 78.73 130 LYS M O 1
ATOM 9992 N N . THR C 3 131 ? 185.789 212.868 179.661 1.00 75.42 131 THR M N 1
ATOM 9993 C CA . THR C 3 131 ? 187.072 213.461 179.338 1.00 75.52 131 THR M CA 1
ATOM 9994 C C . THR C 3 131 ? 187.971 212.522 178.551 1.00 75.41 131 THR M C 1
ATOM 9995 O O . THR C 3 131 ? 188.982 212.970 178.005 1.00 76.18 131 THR M O 1
ATOM 9999 N N . PHE C 3 132 ? 187.635 211.238 178.482 1.00 73.20 132 PHE M N 1
ATOM 10000 C CA . PHE C 3 132 ? 188.477 210.242 177.831 1.00 70.37 132 PHE M CA 1
ATOM 10001 C C . PHE C 3 132 ? 187.841 209.616 176.606 1.00 69.42 132 PHE M C 1
ATOM 10002 O O . PHE C 3 132 ? 188.563 209.188 175.706 1.00 69.20 132 PHE M O 1
ATOM 10010 N N . ILE C 3 133 ? 186.519 209.528 176.557 1.00 69.23 133 ILE M N 1
ATOM 10011 C CA . ILE C 3 133 ? 185.818 208.889 175.453 1.00 65.07 133 ILE M CA 1
ATOM 10012 C C . ILE C 3 133 ? 185.370 209.969 174.480 1.00 70.58 133 ILE M C 1
ATOM 10013 O O . ILE C 3 133 ? 184.604 210.867 174.846 1.00 72.43 133 ILE M O 1
ATOM 10018 N N . THR C 3 134 ? 185.836 209.878 173.237 1.00 69.67 134 THR M N 1
ATOM 10019 C CA . THR C 3 134 ? 185.547 210.886 172.226 1.00 69.35 134 THR M CA 1
ATOM 10020 C C . THR C 3 134 ? 184.298 210.585 171.416 1.00 71.20 134 THR M C 1
ATOM 10021 O O . THR C 3 134 ? 183.619 211.519 170.981 1.00 75.43 134 THR M O 1
ATOM 10025 N N . GLN C 3 135 ? 183.983 209.313 171.204 1.00 67.75 135 GLN M N 1
ATOM 10026 C CA . GLN C 3 135 ? 182.862 208.931 170.360 1.00 65.58 135 GLN M CA 1
ATOM 10027 C C . GLN C 3 135 ? 181.538 209.135 171.082 1.00 67.05 135 GLN M C 1
ATOM 10028 O O . GLN C 3 135 ? 181.496 209.437 172.276 1.00 71.71 135 GLN M O 1
ATOM 10034 N N . GLN C 3 136 ? 180.449 208.992 170.337 1.00 67.39 136 GLN M N 1
ATOM 10035 C CA . GLN C 3 136 ? 179.114 209.200 170.871 1.00 69.98 136 GLN M CA 1
ATOM 10036 C C . GLN C 3 136 ? 178.235 207.988 170.602 1.00 64.91 136 GLN M C 1
ATOM 10037 O O . GLN C 3 136 ? 178.382 207.305 169.587 1.00 64.42 136 GLN M O 1
ATOM 10043 N N . GLY C 3 137 ? 177.308 207.737 171.521 1.00 61.41 137 GLY M N 1
ATOM 10044 C CA . GLY C 3 137 ? 176.431 206.588 171.392 1.00 61.65 137 GLY M CA 1
ATOM 10045 C C . GLY C 3 137 ? 175.316 206.842 170.392 1.00 66.01 137 GLY M C 1
ATOM 10046 O O . GLY C 3 137 ? 174.746 207.929 170.325 1.00 73.24 137 GLY M O 1
ATOM 10047 N N . ILE C 3 138 ? 175.012 205.820 169.604 1.00 63.87 138 ILE M N 1
ATOM 10048 C CA . ILE C 3 138 ? 173.920 205.888 168.645 1.00 65.47 138 ILE M CA 1
ATOM 10049 C C . ILE C 3 138 ? 172.673 205.338 169.321 1.00 69.26 138 ILE M C 1
ATOM 10050 O O . ILE C 3 138 ? 172.498 204.120 169.424 1.00 68.88 138 ILE M O 1
ATOM 10055 N N . LYS C 3 139 ? 171.812 206.232 169.785 1.00 74.45 139 LYS M N 1
ATOM 10056 C CA . LYS C 3 139 ? 170.556 205.842 170.398 1.00 80.29 139 LYS M CA 1
ATOM 10057 C C . LYS C 3 139 ? 169.598 205.294 169.346 1.00 91.69 139 LYS M C 1
ATOM 10058 O O . LYS C 3 139 ? 169.720 205.562 168.151 1.00 92.93 139 LYS M O 1
ATOM 10064 N N . SER C 3 140 ? 168.621 204.521 169.809 1.00 98.77 140 SER M N 1
ATOM 10065 C CA . SER C 3 140 ? 167.613 203.961 168.926 1.00 111.17 140 SER M CA 1
ATOM 10066 C C . SER C 3 140 ? 166.291 203.919 169.672 1.00 121.46 140 SER M C 1
ATOM 10067 O O . SER C 3 140 ? 166.235 204.154 170.881 1.00 124.49 140 SER M O 1
ATOM 10070 N N . GLN C 3 154 ? 145.186 201.686 179.356 1.00 91.25 154 GLN M N 1
ATOM 10071 C CA . GLN C 3 154 ? 145.269 201.519 180.799 1.00 91.98 154 GLN M CA 1
ATOM 10072 C C . GLN C 3 154 ? 144.030 200.843 181.369 1.00 90.58 154 GLN M C 1
ATOM 10073 O O . GLN C 3 154 ? 142.979 200.833 180.728 1.00 92.22 154 GLN M O 1
ATOM 10079 N N . VAL C 3 155 ? 144.200 200.278 182.567 1.00 83.45 155 VAL M N 1
ATOM 10080 C CA . VAL C 3 155 ? 143.155 199.695 183.422 1.00 82.16 155 VAL M CA 1
ATOM 10081 C C . VAL C 3 155 ? 142.424 198.509 182.799 1.00 82.68 155 VAL M C 1
ATOM 10082 O O . VAL C 3 155 ? 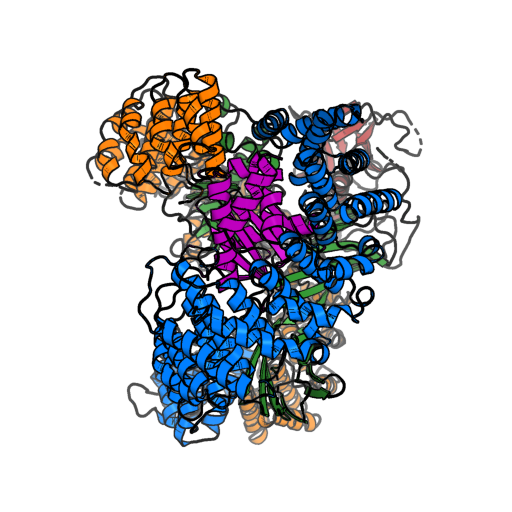141.589 198.668 181.911 1.00 85.86 155 VAL M O 1
ATOM 10097 N N . GLY C 3 157 ? 139.601 196.012 183.119 1.00 80.14 157 GLY M N 1
ATOM 10098 C CA . GLY C 3 157 ? 138.362 195.960 183.860 1.00 84.70 157 GLY M CA 1
ATOM 10099 C C . GLY C 3 157 ? 138.032 194.564 184.325 1.00 80.97 157 GLY M C 1
ATOM 10100 O O . GLY C 3 157 ? 138.410 194.154 185.417 1.00 79.89 157 GLY M O 1
ATOM 10101 N N . GLN C 3 158 ? 137.314 193.827 183.489 1.00 76.94 158 GLN M N 1
ATOM 10102 C CA . GLN C 3 158 ? 136.866 192.506 183.890 1.00 73.33 158 GLN M CA 1
ATOM 10103 C C . GLN C 3 158 ? 137.578 191.431 183.078 1.00 67.94 158 GLN M C 1
ATOM 10104 O O . GLN C 3 158 ? 137.845 191.599 181.887 1.00 66.27 158 GLN M O 1
ATOM 10110 N N . ILE C 3 159 ? 137.901 190.327 183.742 1.00 63.45 159 ILE M N 1
ATOM 10111 C CA . ILE C 3 159 ? 138.520 189.174 183.108 1.00 53.24 159 ILE M CA 1
ATOM 10112 C C . ILE C 3 159 ? 137.486 188.426 182.285 1.00 54.90 159 ILE M C 1
ATOM 10113 O O . ILE C 3 159 ? 136.460 187.986 182.811 1.00 58.09 159 ILE M O 1
ATOM 10118 N N . GLY C 3 160 ? 137.751 188.270 180.990 1.00 51.20 160 GLY M N 1
ATOM 10119 C CA . GLY C 3 160 ? 136.789 187.599 180.133 1.00 47.89 160 GLY M CA 1
ATOM 10120 C C . GLY C 3 160 ? 136.897 186.088 180.189 1.00 44.52 160 GLY M C 1
ATOM 10121 O O . GLY C 3 160 ? 135.895 185.381 180.085 1.00 50.60 160 GLY M O 1
ATOM 10122 N N . TRP C 3 161 ? 138.107 185.575 180.356 1.00 40.51 161 TRP M N 1
ATOM 10123 C CA . TRP C 3 161 ? 138.350 184.148 180.221 1.00 37.87 161 TRP M CA 1
ATOM 10124 C C . TRP C 3 161 ? 138.073 183.356 181.489 1.00 45.64 161 TRP M C 1
ATOM 10125 O O . TRP C 3 161 ? 138.049 182.124 181.432 1.00 51.30 161 TRP M O 1
ATOM 10136 N N . ARG C 3 162 ? 137.858 184.012 182.622 1.00 42.94 162 ARG M N 1
ATOM 10137 C CA . ARG C 3 162 ? 137.680 183.315 183.889 1.00 40.88 162 ARG M CA 1
ATOM 10138 C C . ARG C 3 162 ? 136.432 183.852 184.558 1.00 47.84 162 ARG M C 1
ATOM 10139 O O . ARG C 3 162 ? 136.246 185.068 184.632 1.00 54.49 162 ARG M O 1
ATOM 10147 N N . ARG C 3 163 ? 135.579 182.959 185.037 1.00 49.43 163 ARG M N 1
ATOM 10148 C CA . ARG C 3 163 ? 134.342 183.398 185.654 1.00 52.56 163 ARG M CA 1
ATOM 10149 C C . ARG C 3 163 ? 134.565 183.702 187.131 1.00 53.94 163 ARG M C 1
ATOM 10150 O O . ARG C 3 163 ? 135.623 183.428 187.696 1.00 56.96 163 ARG M O 1
ATOM 10158 N N . GLU C 3 164 ? 133.548 184.273 187.758 1.00 57.74 164 GLU M N 1
ATOM 10159 C CA . GLU C 3 164 ? 133.657 184.760 189.124 1.00 57.00 164 GLU M CA 1
ATOM 10160 C C . GLU C 3 164 ? 133.211 183.707 190.129 1.00 57.18 164 GLU M C 1
ATOM 10161 O O . GLU C 3 164 ? 132.447 182.794 189.812 1.00 60.54 164 GLU M O 1
ATOM 10167 N N . GLY C 3 165 ? 133.692 183.862 191.358 1.00 53.72 165 GLY M N 1
ATOM 10168 C CA . GLY C 3 165 ? 133.226 183.090 192.499 1.00 51.82 165 GLY M CA 1
ATOM 10169 C C . GLY C 3 165 ? 133.470 181.599 192.448 1.00 52.43 165 GLY M C 1
ATOM 10170 O O . GLY C 3 165 ? 132.617 180.823 192.892 1.00 57.43 165 GLY M O 1
ATOM 10171 N N . ILE C 3 166 ? 134.609 181.175 191.921 1.00 48.90 166 ILE M N 1
ATOM 10172 C CA . ILE C 3 166 ? 134.932 179.760 191.814 1.00 42.32 166 ILE M CA 1
ATOM 10173 C C . ILE C 3 166 ? 135.468 179.299 193.160 1.00 42.34 166 ILE M C 1
ATOM 10174 O O . ILE C 3 166 ? 136.283 179.990 193.777 1.00 48.67 166 ILE M O 1
ATOM 10179 N N . LYS C 3 167 ? 134.998 178.150 193.636 1.00 41.96 167 LYS M N 1
ATOM 10180 C CA . LYS C 3 167 ? 135.467 177.591 194.895 1.00 41.52 167 LYS M CA 1
ATOM 10181 C C . LYS C 3 167 ? 135.730 176.105 194.735 1.00 43.29 167 LYS M C 1
ATOM 10182 O O . LYS C 3 167 ? 135.077 175.433 193.935 1.00 47.24 167 LYS M O 1
ATOM 10188 N N . TYR C 3 168 ? 136.695 175.602 195.497 1.00 41.96 168 TYR M N 1
ATOM 10189 C CA . TYR C 3 168 ? 137.054 174.197 195.481 1.00 42.71 168 TYR M CA 1
ATOM 10190 C C . TYR C 3 168 ? 137.326 173.713 196.892 1.00 47.82 168 TYR M C 1
ATOM 10191 O O . TYR C 3 168 ? 137.695 174.486 197.777 1.00 47.59 168 TYR M O 1
ATOM 10200 N N . ARG C 3 169 ? 137.142 172.408 197.076 1.00 51.82 169 ARG M N 1
ATOM 10201 C CA . ARG C 3 169 ? 137.430 171.772 198.351 1.00 57.24 169 ARG M CA 1
ATOM 10202 C C . ARG C 3 169 ? 138.916 171.803 198.664 1.00 55.48 169 ARG M C 1
ATOM 10203 O O . ARG C 3 169 ? 139.303 172.027 199.815 1.00 60.55 169 ARG M O 1
ATOM 10211 N N . ARG C 3 170 ? 139.756 171.609 197.656 1.00 53.58 170 ARG M N 1
ATOM 10212 C CA . ARG C 3 170 ? 141.198 171.600 197.847 1.00 48.23 170 ARG M CA 1
ATOM 10213 C C . ARG C 3 170 ? 141.855 172.146 196.594 1.00 46.80 170 ARG M C 1
ATOM 10214 O O . ARG C 3 170 ? 141.651 171.605 195.506 1.00 48.90 170 ARG M O 1
ATOM 10222 N N . ASN C 3 171 ? 142.635 173.209 196.752 1.00 39.20 171 ASN M N 1
ATOM 10223 C CA . ASN C 3 171 ? 143.298 173.841 195.625 1.00 31.78 171 ASN M CA 1
ATOM 10224 C C . ASN C 3 171 ? 144.447 172.976 195.139 1.00 34.45 171 ASN M C 1
ATOM 10225 O O . ASN C 3 171 ? 145.253 172.501 195.938 1.00 41.77 171 ASN M O 1
ATOM 10230 N N . GLU C 3 172 ? 144.522 172.769 193.830 1.00 33.82 172 GLU M N 1
ATOM 10231 C CA . GLU C 3 172 ? 145.585 171.968 193.256 1.00 29.63 172 GLU M CA 1
ATOM 10232 C C . GLU C 3 172 ? 145.865 172.476 191.855 1.00 32.57 172 GLU M C 1
ATOM 10233 O O . GLU C 3 172 ? 145.062 173.200 191.273 1.00 39.77 172 GLU M O 1
ATOM 10239 N N . LEU C 3 173 ? 147.011 172.087 191.313 1.00 29.15 173 LEU M N 1
ATOM 10240 C CA . LEU C 3 173 ? 147.472 172.671 190.066 1.00 26.55 173 LEU M CA 1
ATOM 10241 C C . LEU C 3 173 ? 148.379 171.674 189.369 1.00 29.15 173 LEU M C 1
ATOM 10242 O O . LEU C 3 173 ? 149.294 171.135 189.989 1.00 36.77 173 LEU M O 1
ATOM 10247 N N . PHE C 3 174 ? 148.140 171.445 188.084 1.00 28.18 174 PHE M N 1
ATOM 10248 C CA . PHE C 3 174 ? 148.844 170.426 187.320 1.00 26.69 174 PHE M CA 1
ATOM 10249 C C . PHE C 3 174 ? 149.502 171.060 186.102 1.00 28.59 174 PHE M C 1
ATOM 10250 O O . PHE C 3 174 ? 148.856 171.800 185.362 1.00 33.23 174 PHE M O 1
ATOM 10258 N N . LEU C 3 175 ? 150.782 170.769 185.888 1.00 27.98 175 LEU M N 1
ATOM 10259 C CA . LEU C 3 175 ? 151.505 171.211 184.702 1.00 20.88 175 LEU M CA 1
ATOM 10260 C C . LEU C 3 175 ? 151.939 169.996 183.913 1.00 27.13 175 LEU M C 1
ATOM 10261 O O . LEU C 3 175 ? 152.335 168.986 184.495 1.00 35.42 175 LEU M O 1
ATOM 10266 N N . ASP C 3 176 ? 151.871 170.101 182.598 1.00 25.52 176 ASP M N 1
ATOM 10267 C CA . ASP C 3 176 ? 152.341 169.071 181.692 1.00 22.79 176 ASP M CA 1
ATOM 10268 C C . ASP C 3 176 ? 153.156 169.759 180.616 1.00 24.57 176 ASP M C 1
ATOM 10269 O O . ASP C 3 176 ? 152.611 170.553 179.850 1.00 35.18 176 ASP M O 1
ATOM 10274 N N . VAL C 3 177 ? 154.449 169.486 180.562 1.00 23.86 177 VAL M N 1
ATOM 10275 C CA . VAL C 3 177 ? 155.287 170.005 179.491 1.00 18.50 177 VAL M CA 1
ATOM 10276 C C . VAL C 3 177 ? 155.351 168.923 178.428 1.00 23.03 177 VAL M C 1
ATOM 10277 O O . VAL C 3 177 ? 156.061 167.928 178.578 1.00 31.17 177 VAL M O 1
ATOM 10281 N N . LEU C 3 178 ? 154.586 169.101 177.363 1.00 23.35 178 LEU M N 1
ATOM 10282 C CA . LEU C 3 178 ? 154.321 168.061 176.381 1.00 20.05 178 LEU M CA 1
ATOM 10283 C C . LEU C 3 178 ? 155.049 168.397 175.099 1.00 23.93 178 LEU M C 1
ATOM 10284 O O . LEU C 3 178 ? 154.661 169.347 174.421 1.00 33.83 178 LEU M O 1
ATOM 10289 N N . GLU C 3 179 ? 156.071 167.625 174.740 1.00 23.14 179 GLU M N 1
ATOM 10290 C CA . GLU C 3 179 ? 156.805 168.013 173.547 1.00 26.61 179 GLU M CA 1
ATOM 10291 C C . GLU C 3 179 ? 157.379 166.826 172.797 1.00 25.35 179 GLU M C 1
ATOM 10292 O O . GLU C 3 179 ? 157.667 165.780 173.377 1.00 32.66 179 GLU M O 1
ATOM 10298 N N . SER C 3 180 ? 157.566 167.027 171.493 1.00 26.30 180 SER M N 1
ATOM 10299 C CA . SER C 3 180 ? 157.819 165.976 170.522 1.00 23.44 180 SER M CA 1
ATOM 10300 C C . SER C 3 180 ? 159.097 166.264 169.750 1.00 27.22 180 SER M C 1
ATOM 10301 O O . SER C 3 180 ? 159.311 167.380 169.284 1.00 35.50 180 SER M O 1
ATOM 10304 N N . VAL C 3 181 ? 159.934 165.246 169.584 1.00 29.64 181 VAL M N 1
ATOM 10305 C CA . VAL C 3 181 ? 161.258 165.401 168.993 1.00 26.80 181 VAL M CA 1
ATOM 10306 C C . VAL C 3 181 ? 161.164 165.006 167.535 1.00 32.97 181 VAL M C 1
ATOM 10307 O O . VAL C 3 181 ? 160.524 164.006 167.199 1.00 39.08 181 VAL M O 1
ATOM 10311 N N . ASN C 3 182 ? 161.795 165.784 166.672 1.00 31.21 182 ASN M N 1
ATOM 10312 C CA . ASN C 3 182 ? 161.951 165.424 165.279 1.00 30.68 182 ASN M CA 1
ATOM 10313 C C . ASN C 3 182 ? 163.429 165.440 164.942 1.00 31.35 182 ASN M C 1
ATOM 10314 O O . ASN C 3 182 ? 164.165 166.293 165.430 1.00 36.47 182 ASN M O 1
ATOM 10319 N N . LEU C 3 183 ? 163.871 164.472 164.150 1.00 28.63 183 LEU M N 1
ATOM 10320 C CA . LEU C 3 183 ? 165.295 164.306 163.900 1.00 25.30 183 LEU M CA 1
ATOM 10321 C C . LEU C 3 183 ? 165.531 163.604 162.577 1.00 28.13 183 LEU M C 1
ATOM 10322 O O . LEU C 3 183 ? 164.877 162.604 162.283 1.00 35.56 183 LEU M O 1
ATOM 10327 N N . LEU C 3 184 ? 166.452 164.137 161.785 1.00 27.32 184 LEU M N 1
ATOM 10328 C CA . LEU C 3 184 ? 167.075 163.395 160.699 1.00 26.77 184 LEU M CA 1
ATOM 10329 C C . LEU C 3 184 ? 168.563 163.346 160.994 1.00 28.47 184 LEU M C 1
ATOM 10330 O O . LEU C 3 184 ? 169.184 164.382 161.233 1.00 35.40 184 LEU M O 1
ATOM 10335 N N . MET C 3 185 ? 169.135 162.152 160.980 1.00 27.05 185 MET M N 1
ATOM 10336 C CA . MET C 3 185 ? 170.536 161.970 161.304 1.00 26.32 185 MET M CA 1
ATOM 10337 C C . MET C 3 185 ? 171.182 161.026 160.303 1.00 32.43 185 MET M C 1
ATOM 10338 O O . MET C 3 185 ? 170.591 160.017 159.918 1.00 38.92 185 MET M O 1
ATOM 10343 N N . SER C 3 186 ? 172.398 161.363 159.886 1.00 35.00 186 SER M N 1
ATOM 10344 C CA . SER C 3 186 ? 173.164 160.562 158.949 1.00 35.99 186 SER M CA 1
ATOM 10345 C C . SER C 3 186 ? 173.594 159.256 159.615 1.00 38.94 186 SER M C 1
ATOM 10346 O O . SER C 3 186 ? 173.595 159.159 160.841 1.00 44.83 186 SER M O 1
ATOM 10349 N N . PRO C 3 187 ? 173.978 158.228 158.843 1.00 41.59 187 PRO M N 1
ATOM 10350 C CA . PRO C 3 187 ? 174.452 156.996 159.488 1.00 41.09 187 PRO M CA 1
ATOM 10351 C C . PRO C 3 187 ? 175.817 157.125 160.132 1.00 47.82 187 PRO M C 1
ATOM 10352 O O . PRO C 3 187 ? 176.257 156.187 160.805 1.00 51.31 187 PRO M O 1
ATOM 10356 N N . GLN C 3 188 ? 176.494 158.252 159.956 1.00 49.19 188 GLN M N 1
ATOM 10357 C CA . GLN C 3 188 ? 177.781 158.503 160.571 1.00 48.26 188 GLN M CA 1
ATOM 10358 C C . GLN C 3 188 ? 177.657 159.101 161.959 1.00 46.50 188 GLN M C 1
ATOM 10359 O O . GLN C 3 188 ? 178.623 159.058 162.721 1.00 51.86 188 GLN M O 1
ATOM 10365 N N . GLY C 3 189 ? 176.500 159.653 162.306 1.00 43.87 189 GLY M N 1
ATOM 10366 C CA . GLY C 3 189 ? 176.311 160.294 163.582 1.00 45.95 189 GLY M CA 1
ATOM 10367 C C . GLY C 3 189 ? 176.167 161.792 163.520 1.00 42.60 189 GLY M C 1
ATOM 10368 O O . GLY C 3 189 ? 176.018 162.429 164.568 1.00 43.69 189 GLY M O 1
ATOM 10369 N N . GLN C 3 190 ? 176.216 162.374 162.331 1.00 44.18 190 GLN M N 1
ATOM 10370 C CA . GLN C 3 190 ? 176.020 163.804 162.159 1.00 40.66 190 GLN M CA 1
ATOM 10371 C C . GLN C 3 190 ? 174.542 164.142 162.239 1.00 37.48 190 GLN M C 1
ATOM 10372 O O . GLN C 3 190 ? 173.744 163.618 161.459 1.00 43.41 190 GLN M O 1
ATOM 10378 N N . VAL C 3 191 ? 174.183 165.042 163.150 1.00 36.85 191 VAL M N 1
ATOM 10379 C CA . VAL C 3 191 ? 172.807 165.507 163.243 1.00 32.66 191 VAL M CA 1
ATOM 10380 C C . VAL C 3 191 ? 172.522 166.462 162.098 1.00 34.37 191 VAL M C 1
ATOM 10381 O O . VAL C 3 191 ? 173.053 167.577 162.051 1.00 41.71 191 VAL M O 1
ATOM 10385 N N . LEU C 3 192 ? 171.673 166.034 161.170 1.00 31.87 192 LEU M N 1
ATOM 10386 C CA . LEU C 3 192 ? 171.358 166.823 159.989 1.00 29.25 192 LEU M CA 1
ATOM 10387 C C . LEU C 3 192 ? 170.270 167.852 160.235 1.00 32.50 192 LEU M C 1
ATOM 10388 O O . LEU C 3 192 ? 170.410 168.998 159.809 1.00 39.58 192 LEU M O 1
ATOM 10393 N N . SER C 3 193 ? 169.194 167.475 160.916 1.00 30.49 193 SER M N 1
ATOM 10394 C CA . SER C 3 193 ? 168.128 168.414 161.227 1.00 28.77 193 SER M CA 1
ATOM 10395 C C . SER C 3 193 ? 167.395 167.923 162.460 1.00 32.81 193 SER M C 1
ATOM 10396 O O . SER C 3 193 ? 167.126 166.732 162.603 1.00 36.98 193 SER M O 1
ATOM 10399 N N . ALA C 3 194 ? 167.070 168.854 163.349 1.00 36.48 194 ALA M N 1
ATOM 10400 C CA . ALA C 3 194 ? 166.364 168.512 164.573 1.00 30.90 194 ALA M CA 1
ATOM 10401 C C . ALA C 3 194 ? 165.581 169.717 165.053 1.00 36.15 194 ALA M C 1
ATOM 10402 O O . ALA C 3 194 ? 166.054 170.846 164.936 1.00 41.63 194 ALA M O 1
ATOM 10404 N N . HIS C 3 195 ? 164.386 169.470 165.587 1.00 35.58 195 HIS M N 1
ATOM 10405 C CA . HIS C 3 195 ? 163.616 170.501 166.269 1.00 34.44 195 HIS M CA 1
ATOM 10406 C C . HIS C 3 195 ? 162.617 169.838 167.197 1.00 36.10 195 HIS M C 1
ATOM 10407 O O . HIS C 3 195 ? 162.286 168.668 167.013 1.00 43.81 195 HIS M O 1
ATOM 10414 N N . VAL C 3 196 ? 162.151 170.585 168.191 1.00 33.18 196 VAL M N 1
ATOM 10415 C CA . VAL C 3 196 ? 161.222 170.094 169.198 1.00 31.28 196 VAL M CA 1
ATOM 10416 C C . VAL C 3 196 ? 159.998 170.987 169.198 1.00 33.67 196 VAL M C 1
ATOM 10417 O O . VAL C 3 196 ? 160.126 172.205 169.299 1.00 39.84 196 VAL M O 1
ATOM 10421 N N . SER C 3 197 ? 158.817 170.389 169.090 1.00 32.19 197 SER M N 1
ATOM 10422 C CA . SER C 3 197 ? 157.562 171.120 169.105 1.00 27.96 197 SER M CA 1
ATOM 10423 C C . SER C 3 197 ? 156.821 170.809 170.385 1.00 26.48 197 SER M C 1
ATOM 10424 O O . SER C 3 197 ? 156.533 169.648 170.661 1.00 35.24 197 SER M O 1
ATOM 10427 N N . GLY C 3 198 ? 156.477 171.835 171.139 1.00 26.82 198 GLY M N 1
ATOM 10428 C CA . GLY C 3 198 ? 155.910 171.583 172.438 1.00 26.20 198 GLY M CA 1
ATOM 10429 C C . GLY C 3 198 ? 154.877 172.583 172.863 1.00 26.11 198 GLY M C 1
ATOM 10430 O O . GLY C 3 198 ? 154.602 173.555 172.164 1.00 35.81 198 GLY M O 1
ATOM 10431 N N . ARG C 3 199 ? 154.309 172.312 174.032 1.00 23.83 199 ARG M N 1
ATOM 10432 C CA . ARG C 3 199 ? 153.294 173.160 174.621 1.00 20.26 199 ARG M CA 1
ATOM 10433 C C . ARG C 3 199 ? 153.181 172.865 176.106 1.00 23.70 199 ARG M C 1
ATOM 10434 O O . ARG C 3 199 ? 153.337 171.727 176.545 1.00 30.52 199 ARG M O 1
ATOM 10442 N N . VAL C 3 200 ? 152.910 173.913 176.876 1.00 24.12 200 VAL M N 1
ATOM 10443 C CA . VAL C 3 200 ? 152.720 173.816 178.316 1.00 18.44 200 VAL M CA 1
ATOM 10444 C C . VAL C 3 200 ? 151.228 173.798 178.582 1.00 22.63 200 VAL M C 1
ATOM 10445 O O . VAL C 3 200 ? 150.556 174.827 178.477 1.00 30.89 200 VAL M O 1
ATOM 10449 N N . VAL C 3 201 ? 150.704 172.631 178.912 1.00 23.63 201 VAL M N 1
ATOM 10450 C CA . VAL C 3 201 ? 149.292 172.451 179.208 1.00 23.05 201 VAL M CA 1
ATOM 10451 C C . VAL C 3 201 ? 149.111 172.530 180.713 1.00 27.52 201 VAL M C 1
ATOM 10452 O O . VAL C 3 201 ? 149.637 171.691 181.450 1.00 34.76 201 VAL M O 1
ATOM 10456 N N . MET C 3 202 ? 148.368 173.526 181.168 1.00 26.51 202 MET M N 1
ATOM 10457 C CA . MET C 3 202 ? 148.144 173.757 182.586 1.00 26.90 202 MET M CA 1
ATOM 10458 C C . MET C 3 202 ? 146.698 173.444 182.942 1.00 32.56 202 MET M C 1
ATOM 10459 O O . MET C 3 202 ? 145.782 173.802 182.203 1.00 44.34 202 MET M O 1
ATOM 10464 N N . LYS C 3 203 ? 146.496 172.772 184.069 1.00 32.43 203 LYS M N 1
ATOM 10465 C CA . LYS C 3 203 ? 145.169 172.391 184.546 1.00 34.23 203 LYS M CA 1
ATOM 10466 C C . LYS C 3 203 ? 144.950 173.054 185.897 1.00 37.01 203 LYS M C 1
ATOM 10467 O O . LYS C 3 203 ? 145.510 172.621 186.904 1.00 43.87 203 LYS M O 1
ATOM 10473 N N . SER C 3 204 ? 144.119 174.085 185.932 1.00 44.90 204 SER M N 1
ATOM 10474 C CA . SER C 3 204 ? 143.998 174.952 187.094 1.00 43.07 204 SER M CA 1
ATOM 10475 C C . SER C 3 204 ? 142.727 174.649 187.868 1.00 44.76 204 SER M C 1
ATOM 10476 O O . SER C 3 204 ? 141.631 174.974 187.410 1.00 55.78 204 SER M O 1
ATOM 10479 N N . TYR C 3 205 ? 142.871 174.069 189.048 1.00 38.14 205 TYR M N 1
ATOM 10480 C CA . TYR C 3 205 ? 141.757 173.887 189.971 1.00 38.47 205 TYR M CA 1
ATOM 10481 C C . TYR C 3 205 ? 142.028 174.770 191.179 1.00 37.27 205 TYR M C 1
ATOM 10482 O O . TYR C 3 205 ? 142.561 174.312 192.185 1.00 40.90 205 TYR M O 1
ATOM 10491 N N . LEU C 3 206 ? 141.657 176.038 191.070 1.00 37.03 206 LEU M N 1
ATOM 10492 C CA . LEU C 3 206 ? 142.045 177.069 192.019 1.00 32.68 206 LEU M CA 1
ATOM 10493 C C . LEU C 3 206 ? 140.852 177.944 192.360 1.00 33.86 206 LEU M C 1
ATOM 10494 O O . LEU C 3 206 ? 140.268 178.576 191.478 1.00 40.02 206 LEU M O 1
ATOM 10499 N N . SER C 3 207 ? 140.511 177.995 193.638 1.00 32.51 207 SER M N 1
ATOM 10500 C CA . SER C 3 207 ? 139.414 178.824 194.091 1.00 33.55 207 SER M CA 1
ATOM 10501 C C . SER C 3 207 ? 139.780 180.297 193.983 1.00 32.72 207 SER M C 1
ATOM 10502 O O . SER C 3 207 ? 140.948 180.668 193.906 1.00 38.65 207 SER M O 1
ATOM 10505 N N . GLY C 3 208 ? 138.758 181.141 193.982 1.00 35.83 208 GLY M N 1
ATOM 10506 C CA . GLY C 3 208 ? 138.984 182.569 193.898 1.00 36.81 208 GLY M CA 1
ATOM 10507 C C . GLY C 3 208 ? 139.350 182.984 192.486 1.00 38.16 208 GLY M C 1
ATOM 10508 O O . GLY C 3 208 ? 139.023 182.308 191.515 1.00 45.93 208 GLY M O 1
ATOM 10509 N N . MET C 3 209 ? 140.048 184.109 192.375 1.00 37.64 209 MET M N 1
ATOM 10510 C CA . MET C 3 209 ? 140.649 184.524 191.109 1.00 37.67 209 MET M CA 1
ATOM 10511 C C . MET C 3 209 ? 142.124 184.799 191.313 1.00 34.64 209 MET M C 1
ATOM 10512 O O . MET C 3 209 ? 142.544 185.946 191.494 1.00 36.66 209 MET M O 1
ATOM 10517 N N . PRO C 3 210 ? 142.949 183.762 191.276 1.00 31.68 210 PRO M N 1
ATOM 10518 C CA . PRO C 3 210 ? 144.362 183.934 191.583 1.00 31.57 210 PRO M CA 1
ATOM 10519 C C . PRO C 3 210 ? 145.126 184.566 190.442 1.00 30.36 210 PRO M C 1
ATOM 10520 O O . PRO C 3 210 ? 144.922 184.264 189.270 1.00 36.99 210 PRO M O 1
ATOM 10524 N N . GLU C 3 211 ? 146.013 185.471 190.808 1.00 27.80 211 GLU M N 1
ATOM 10525 C CA . GLU C 3 211 ? 147.040 185.934 189.902 1.00 28.75 211 GLU M CA 1
ATOM 10526 C C . GLU C 3 211 ? 148.315 185.171 190.203 1.00 29.19 211 GLU M C 1
ATOM 10527 O O . GLU C 3 211 ? 148.748 185.084 191.352 1.00 39.22 211 GLU M O 1
ATOM 10533 N N . CYS C 3 212 ? 148.887 184.565 189.171 1.00 25.34 212 CYS M N 1
ATOM 10534 C CA . CYS C 3 212 ? 150.001 183.667 189.402 1.00 23.94 212 CYS M CA 1
ATOM 10535 C C . CYS C 3 212 ? 151.132 183.982 188.445 1.00 25.31 212 CYS M C 1
ATOM 10536 O O . CYS C 3 212 ? 150.915 184.424 187.320 1.00 31.64 212 CYS M O 1
ATOM 10539 N N . LYS C 3 213 ? 152.349 183.770 188.925 1.00 20.98 213 LYS M N 1
ATOM 10540 C CA . LYS C 3 213 ? 153.557 184.051 188.170 1.00 16.93 213 LYS M CA 1
ATOM 10541 C C . LYS C 3 213 ? 154.246 182.744 187.826 1.00 18.69 213 LYS M C 1
ATOM 10542 O O . LYS C 3 213 ? 154.430 181.895 188.695 1.00 27.87 213 LYS M O 1
ATOM 10548 N N . PHE C 3 214 ? 154.632 182.592 186.568 1.00 18.98 214 PHE M N 1
ATOM 10549 C CA . PHE C 3 214 ? 155.274 181.390 186.058 1.00 17.50 214 PHE M CA 1
ATOM 10550 C C . PHE C 3 214 ? 156.683 181.730 185.617 1.00 19.96 214 PHE M C 1
ATOM 10551 O O . PHE C 3 214 ? 156.919 182.811 185.080 1.00 29.38 214 PHE M O 1
ATOM 10559 N N . GLY C 3 215 ? 157.614 180.818 185.848 1.00 22.12 215 GLY M N 1
ATOM 10560 C CA . GLY C 3 215 ? 159.012 181.056 185.558 1.00 20.55 215 GLY M CA 1
ATOM 10561 C C . GLY C 3 215 ? 159.696 179.796 185.073 1.00 21.98 215 GLY M C 1
ATOM 10562 O O . GLY C 3 215 ? 159.489 178.714 185.611 1.00 30.00 215 GLY M O 1
ATOM 10563 N N . MET C 3 216 ? 160.534 179.953 184.062 1.00 22.74 216 MET M N 1
ATOM 10564 C CA . MET C 3 216 ? 161.175 178.831 183.401 1.00 25.48 216 MET M CA 1
ATOM 10565 C C . MET C 3 216 ? 162.608 179.228 183.106 1.00 28.73 216 MET M C 1
ATOM 10566 O O . MET C 3 216 ? 163.004 180.369 183.327 1.00 38.27 216 MET M O 1
ATOM 10571 N N . ASN C 3 217 ? 163.393 178.288 182.595 1.00 24.50 217 ASN M N 1
ATOM 10572 C CA . ASN C 3 217 ? 164.733 178.655 182.176 1.00 26.70 217 ASN M CA 1
ATOM 10573 C C . ASN C 3 217 ? 164.692 179.262 180.778 1.00 33.42 217 ASN M C 1
ATOM 10574 O O . ASN C 3 217 ? 163.628 179.493 180.206 1.00 40.05 217 ASN M O 1
ATOM 10579 N N . ASP C 3 218 ? 165.860 179.545 180.214 1.00 35.48 218 ASP M N 1
ATOM 10580 C CA . ASP C 3 218 ? 165.951 180.406 179.038 1.00 36.79 218 ASP M CA 1
ATOM 10581 C C . ASP C 3 218 ? 166.094 179.636 177.733 1.00 44.24 218 ASP M C 1
ATOM 10582 O O . ASP C 3 218 ? 166.827 180.066 176.841 1.00 49.93 218 ASP M O 1
ATOM 10587 N N . LYS C 3 219 ? 165.417 178.505 177.577 1.00 40.41 219 LYS M N 1
ATOM 10588 C CA . LYS C 3 219 ? 165.526 177.736 176.347 1.00 36.20 219 LYS M CA 1
ATOM 10589 C C . LYS C 3 219 ? 164.507 178.136 175.293 1.00 40.68 219 LYS M C 1
ATOM 10590 O O . LYS C 3 219 ? 164.418 177.465 174.263 1.00 46.82 219 LYS M O 1
ATOM 10596 N N . ILE C 3 220 ? 163.725 179.188 175.519 1.00 40.94 220 ILE M N 1
ATOM 10597 C CA . ILE C 3 220 ? 162.643 179.577 174.621 1.00 44.17 220 ILE M CA 1
ATOM 10598 C C . ILE C 3 220 ? 162.933 180.972 174.090 1.00 50.14 220 ILE M C 1
ATOM 10599 O O . ILE C 3 220 ? 163.331 181.861 174.851 1.00 54.16 220 ILE M O 1
ATOM 10604 N N . VAL C 3 221 ? 162.743 181.164 172.792 1.00 49.65 221 VAL M N 1
ATOM 10605 C CA . VAL C 3 221 ? 162.993 182.449 172.155 1.00 53.34 221 VAL M CA 1
ATOM 10606 C C . VAL C 3 221 ? 161.679 183.212 172.111 1.00 55.39 221 VAL M C 1
ATOM 10607 O O . VAL C 3 221 ? 160.848 182.980 171.229 1.00 58.08 221 VAL M O 1
ATOM 10611 N N . ILE C 3 222 ? 161.485 184.115 173.065 1.00 60.31 222 ILE M N 1
ATOM 10612 C CA . ILE C 3 222 ? 160.201 184.791 173.219 1.00 61.37 222 ILE M CA 1
ATOM 10613 C C . ILE C 3 222 ? 159.977 185.824 172.127 1.00 71.18 222 ILE M C 1
ATOM 10614 O O . ILE C 3 222 ? 159.008 185.734 171.377 1.00 73.55 222 ILE M O 1
ATOM 10619 N N . ILE C 3 241 ? 160.889 173.268 157.073 1.00 56.42 241 ILE M N 1
ATOM 10620 C CA . ILE C 3 241 ? 161.931 174.026 157.749 1.00 50.44 241 ILE M CA 1
ATOM 10621 C C . ILE C 3 241 ? 161.370 174.654 159.008 1.00 52.97 241 ILE M C 1
ATOM 10622 O O . ILE C 3 241 ? 160.598 175.601 158.937 1.00 57.47 241 ILE M O 1
ATOM 10627 N N . ALA C 3 242 ? 161.762 174.132 160.165 1.00 52.91 242 ALA M N 1
ATOM 10628 C CA . ALA C 3 242 ? 161.258 174.669 161.418 1.00 45.01 242 ALA M CA 1
ATOM 10629 C C . ALA C 3 242 ? 162.001 175.939 161.796 1.00 51.89 242 ALA M C 1
ATOM 10630 O O . ALA C 3 242 ? 163.211 176.052 161.589 1.00 55.63 242 ALA M O 1
ATOM 10632 N N . ILE C 3 243 ? 161.267 176.902 162.350 1.00 51.38 243 ILE M N 1
ATOM 10633 C CA . ILE C 3 243 ? 161.811 178.182 162.786 1.00 47.44 243 ILE M CA 1
ATOM 10634 C C . ILE C 3 243 ? 161.444 178.360 164.251 1.00 47.46 243 ILE M C 1
ATOM 10635 O O . ILE C 3 243 ? 160.334 177.996 164.655 1.00 52.52 243 ILE M O 1
ATOM 10640 N N . ASP C 3 244 ? 162.395 178.858 165.048 1.00 47.20 244 ASP M N 1
ATOM 10641 C CA . ASP C 3 244 ? 162.182 179.092 166.471 1.00 40.58 244 ASP M CA 1
ATOM 10642 C C . ASP C 3 244 ? 161.043 180.070 166.693 1.00 39.98 244 ASP M C 1
ATOM 10643 O O . ASP C 3 244 ? 161.098 181.225 166.273 1.00 47.21 244 ASP M O 1
ATOM 10648 N N . ASP C 3 245 ? 160.010 179.597 167.370 1.00 39.48 245 ASP M N 1
ATOM 10649 C CA . ASP C 3 245 ? 158.728 180.269 167.403 1.00 32.64 245 ASP M CA 1
ATOM 10650 C C . ASP C 3 245 ? 158.091 179.998 168.748 1.00 36.92 245 ASP M C 1
ATOM 10651 O O . ASP C 3 245 ? 158.190 178.897 169.281 1.00 46.04 245 ASP M O 1
ATOM 10656 N N . CYS C 3 246 ? 157.449 181.017 169.302 1.00 37.12 246 CYS M N 1
ATOM 10657 C CA . CYS C 3 246 ? 156.736 180.836 170.557 1.00 30.97 246 CYS M CA 1
ATOM 10658 C C . CYS C 3 246 ? 155.548 181.774 170.604 1.00 33.29 246 CYS M C 1
ATOM 10659 O O . CYS C 3 246 ? 155.722 182.992 170.611 1.00 44.50 246 CYS M O 1
ATOM 10662 N N . THR C 3 247 ? 154.351 181.208 170.642 1.00 26.30 247 THR M N 1
ATOM 10663 C CA . THR C 3 247 ? 153.163 181.993 170.905 1.00 26.26 247 THR M CA 1
ATOM 10664 C C . THR C 3 247 ? 152.671 181.646 172.293 1.00 29.54 247 THR M C 1
ATOM 10665 O O . THR C 3 247 ? 153.062 180.634 172.870 1.00 33.47 247 THR M O 1
ATOM 10669 N N . PHE C 3 248 ? 151.830 182.507 172.832 1.00 29.11 248 PHE M N 1
ATOM 10670 C CA . PHE C 3 248 ? 151.245 182.308 174.141 1.00 24.16 248 PHE M CA 1
ATOM 10671 C C . PHE C 3 248 ? 149.734 182.317 174.048 1.00 28.18 248 PHE M C 1
ATOM 10672 O O . PHE C 3 248 ? 149.145 182.675 173.028 1.00 37.80 248 PHE M O 1
ATOM 10680 N N . HIS C 3 249 ? 149.117 181.938 175.152 1.00 25.31 249 HIS M N 1
ATOM 10681 C CA . HIS C 3 249 ? 147.702 182.170 175.344 1.00 29.42 249 HIS M CA 1
ATOM 10682 C C . HIS C 3 249 ? 147.488 183.665 175.537 1.00 33.80 249 HIS M C 1
ATOM 10683 O O . HIS C 3 249 ? 148.409 184.391 175.909 1.00 38.10 249 HIS M O 1
ATOM 10690 N N . GLN C 3 250 ? 146.268 184.144 175.276 1.00 36.44 250 GLN M N 1
ATOM 10691 C CA . GLN C 3 250 ? 146.043 185.587 175.345 1.00 32.62 250 GLN M CA 1
ATOM 10692 C C . GLN C 3 250 ? 145.988 186.099 176.774 1.00 33.39 250 GLN M C 1
ATOM 10693 O O . GLN C 3 250 ? 145.993 187.313 176.989 1.00 38.53 250 GLN M O 1
ATOM 10699 N N . CYS C 3 251 ? 145.928 185.199 177.749 1.00 33.78 251 CYS M N 1
ATOM 10700 C CA . CYS C 3 251 ? 145.918 185.582 179.152 1.00 30.08 251 CYS M CA 1
ATOM 10701 C C . CYS C 3 251 ? 147.277 186.087 179.609 1.00 30.30 251 CYS M C 1
ATOM 10702 O O . CYS C 3 251 ? 147.368 186.979 180.458 1.00 33.20 251 CYS M O 1
ATOM 10705 N N . VAL C 3 252 ? 148.341 185.529 179.041 1.00 33.15 252 VAL M N 1
ATOM 10706 C CA . VAL C 3 252 ? 149.707 185.823 179.448 1.00 25.69 252 VAL M CA 1
ATOM 10707 C C . VAL C 3 252 ? 150.061 187.258 179.094 1.00 28.89 252 VAL M C 1
ATOM 10708 O O . VAL C 3 252 ? 149.788 187.722 177.982 1.00 40.11 252 VAL M O 1
ATOM 10712 N N . ARG C 3 253 ? 150.634 187.980 180.051 1.00 29.38 253 ARG M N 1
ATOM 10713 C CA . ARG C 3 253 ? 151.200 189.297 179.813 1.00 33.78 253 ARG M CA 1
ATOM 10714 C C . ARG C 3 253 ? 152.709 189.249 179.971 1.00 34.33 253 ARG M C 1
ATOM 10715 O O . ARG C 3 253 ? 153.211 188.879 181.033 1.00 37.40 253 ARG M O 1
ATOM 10717 N N . LEU C 3 254 ? 153.423 189.675 178.944 1.00 39.11 254 LEU M N 1
ATOM 10718 C CA . LEU C 3 254 ? 154.874 189.698 178.960 1.00 39.26 254 LEU M CA 1
ATOM 10719 C C . LEU C 3 254 ? 155.372 191.116 179.180 1.00 55.08 254 LEU M C 1
ATOM 10720 O O . LEU C 3 254 ? 155.033 192.029 178.424 1.00 59.91 254 LEU M O 1
ATOM 10725 N N . SER C 3 255 ? 156.191 191.293 180.210 1.00 58.32 255 SER M N 1
ATOM 10726 C CA . SER C 3 255 ? 156.881 192.559 180.409 1.00 65.53 255 SER M CA 1
ATOM 10727 C C . SER C 3 255 ? 158.126 192.357 181.253 1.00 72.94 255 SER M C 1
ATOM 10728 O O . SER C 3 255 ? 159.059 193.153 181.180 1.00 82.20 255 SER M O 1
ATOM 10731 N N . GLU C 3 260 ? 163.688 190.506 183.265 1.00 73.05 260 GLU M N 1
ATOM 10732 C CA . GLU C 3 260 ? 163.433 189.195 183.843 1.00 71.52 260 GLU M CA 1
ATOM 10733 C C . GLU C 3 260 ? 162.842 188.254 182.818 1.00 67.34 260 GLU M C 1
ATOM 10734 O O . GLU C 3 260 ? 162.499 188.660 181.711 1.00 72.99 260 GLU M O 1
ATOM 10740 N N . ARG C 3 261 ? 162.697 186.994 183.204 1.00 60.13 261 ARG M N 1
ATOM 10741 C CA . ARG C 3 261 ? 162.129 185.968 182.346 1.00 60.60 261 ARG M CA 1
ATOM 10742 C C . ARG C 3 261 ? 160.915 185.363 183.019 1.00 49.48 261 ARG M C 1
ATOM 10743 O O . ARG C 3 261 ? 160.753 184.147 183.096 1.00 45.89 261 ARG M O 1
ATOM 10745 N N . SER C 3 262 ? 160.048 186.219 183.535 1.00 45.27 262 SER M N 1
ATOM 10746 C CA . SER C 3 262 ? 158.872 185.780 184.263 1.00 30.66 262 SER M CA 1
ATOM 10747 C C . SER C 3 262 ? 157.606 186.119 183.487 1.00 30.07 262 SER M C 1
ATOM 10748 O O . SER C 3 262 ? 157.607 186.929 182.566 1.00 41.30 262 SER M O 1
ATOM 10751 N N . ILE C 3 263 ? 156.514 185.473 183.873 1.00 27.19 263 ILE M N 1
ATOM 10752 C CA . ILE C 3 263 ? 155.234 185.549 183.185 1.00 20.09 263 ILE M CA 1
ATOM 10753 C C . ILE C 3 263 ? 154.147 185.598 184.237 1.00 22.67 263 ILE M C 1
ATOM 10754 O O . ILE C 3 263 ? 154.059 184.692 185.064 1.00 30.83 263 ILE M O 1
ATOM 10759 N N . SER C 3 264 ? 153.310 186.626 184.196 1.00 23.26 264 SER M N 1
ATOM 10760 C CA . SER C 3 264 ? 152.175 186.740 185.096 1.00 19.37 264 SER M CA 1
ATOM 10761 C C . SER C 3 264 ? 150.895 186.560 184.306 1.00 25.40 264 SER M C 1
ATOM 10762 O O . SER C 3 264 ? 150.798 187.044 183.179 1.00 36.87 264 SER M O 1
ATOM 10765 N N . PHE C 3 265 ? 149.924 185.864 184.891 1.00 25.73 265 PHE M N 1
ATOM 10766 C CA . PHE C 3 265 ? 148.652 185.616 184.225 1.00 25.96 265 PHE M CA 1
ATOM 10767 C C . PHE C 3 265 ? 147.596 185.263 185.261 1.00 29.79 265 PHE M C 1
ATOM 10768 O O . PHE C 3 265 ? 147.899 185.062 186.435 1.00 39.59 265 PHE M O 1
ATOM 10776 N N . ILE C 3 266 ? 146.344 185.202 184.814 1.00 26.53 266 ILE M N 1
ATOM 10777 C CA . ILE C 3 266 ? 145.230 184.769 185.658 1.00 26.58 266 ILE M CA 1
ATOM 10778 C C . ILE C 3 266 ? 144.561 183.573 184.999 1.00 30.87 266 ILE M C 1
ATOM 10779 O O . ILE C 3 266 ? 143.770 183.752 184.069 1.00 39.46 266 ILE M O 1
ATOM 10784 N N . PRO C 3 267 ? 144.787 182.361 185.488 1.00 29.20 267 PRO M N 1
ATOM 10785 C CA . PRO C 3 267 ? 144.532 181.163 184.693 1.00 37.34 267 PRO M CA 1
ATOM 10786 C C . PRO C 3 267 ? 143.051 180.891 184.517 1.00 44.76 267 PRO M C 1
ATOM 10787 O O . PRO C 3 267 ? 142.268 181.025 185.464 1.00 49.88 267 PRO M O 1
ATOM 10791 N N . PRO C 3 268 ? 142.625 180.535 183.310 1.00 45.63 268 PRO M N 1
ATOM 10792 C CA . PRO C 3 268 ? 141.280 179.994 183.138 1.00 45.44 268 PRO M CA 1
ATOM 10793 C C . PRO C 3 268 ? 141.097 178.697 183.902 1.00 48.84 268 PRO M C 1
ATOM 10794 O O . PRO C 3 268 ? 142.049 177.963 184.157 1.00 49.49 268 PRO M O 1
ATOM 10798 N N . ASP C 3 269 ? 139.854 178.424 184.273 1.00 41.50 269 ASP M N 1
ATOM 10799 C CA . ASP C 3 269 ? 139.535 177.236 185.052 1.00 40.21 269 ASP M CA 1
ATOM 10800 C C . ASP C 3 269 ? 139.569 176.019 184.136 1.00 33.10 269 ASP M C 1
ATOM 10801 O O . ASP C 3 269 ? 138.863 175.975 183.125 1.00 96.31 269 ASP M O 1
ATOM 10806 N N . GLY C 3 270 ? 140.391 175.035 184.479 1.00 32.88 270 GLY M N 1
ATOM 10807 C CA . GLY C 3 270 ? 140.387 173.778 183.764 1.00 43.78 270 GLY M CA 1
ATOM 10808 C C . GLY C 3 270 ? 141.557 173.597 182.826 1.00 44.30 270 GLY M C 1
ATOM 10809 O O . GLY C 3 270 ? 142.624 174.172 183.038 1.00 64.38 270 GLY M O 1
ATOM 10810 N N . GLU C 3 271 ? 141.366 172.781 181.796 1.00 49.60 271 GLU M N 1
ATOM 10811 C CA . GLU C 3 271 ? 142.362 172.568 180.758 1.00 62.16 271 GLU M CA 1
ATOM 10812 C C . GLU C 3 271 ? 142.626 173.845 179.980 1.00 52.55 271 GLU M C 1
ATOM 10813 O O . GLU C 3 271 ? 141.707 174.580 179.619 1.00 61.07 271 GLU M O 1
ATOM 10819 N N . PHE C 3 272 ? 143.899 174.078 179.700 1.00 40.29 272 PHE M N 1
ATOM 10820 C CA . PHE C 3 272 ? 144.379 175.400 179.345 1.00 33.58 272 PHE M CA 1
ATOM 10821 C C . PHE C 3 272 ? 145.792 175.315 178.781 1.00 33.84 272 PHE M C 1
ATOM 10822 O O . PHE C 3 272 ? 146.700 174.823 179.452 1.00 40.36 272 PHE M O 1
ATOM 10830 N N . GLU C 3 273 ? 145.989 175.748 177.541 1.00 28.03 273 GLU M N 1
ATOM 10831 C CA . GLU C 3 273 ? 147.309 175.681 176.918 1.00 23.65 273 GLU M CA 1
ATOM 10832 C C . GLU C 3 273 ? 148.046 176.983 177.172 1.00 25.60 273 GLU M C 1
ATOM 10833 O O . GLU C 3 273 ? 147.786 178.004 176.544 1.00 34.44 273 GLU M O 1
ATOM 10839 N N . LEU C 3 274 ? 149.010 176.928 178.083 1.00 24.64 274 LEU M N 1
ATOM 10840 C CA . LEU C 3 274 ? 149.661 178.138 178.566 1.00 21.44 274 LEU M CA 1
ATOM 10841 C C . LEU C 3 274 ? 150.627 178.701 177.539 1.00 22.72 274 LEU M C 1
ATOM 10842 O O . LEU C 3 274 ? 150.695 179.914 177.336 1.00 32.19 274 LEU M O 1
ATOM 10847 N N . MET C 3 275 ? 151.386 177.838 176.888 1.00 25.28 275 MET M N 1
ATOM 10848 C CA . MET C 3 275 ? 152.458 178.258 176.006 1.00 23.01 275 MET M CA 1
ATOM 10849 C C . MET C 3 275 ? 152.507 177.249 174.874 1.00 24.89 275 MET M C 1
ATOM 10850 O O . MET C 3 275 ? 152.032 176.129 175.033 1.00 32.02 275 MET M O 1
ATOM 10855 N N . ARG C 3 276 ? 153.017 177.654 173.722 1.00 26.25 276 ARG M N 1
ATOM 10856 C CA . ARG C 3 276 ? 153.122 176.799 172.552 1.00 24.28 276 ARG M CA 1
ATOM 10857 C C . ARG C 3 276 ? 154.369 177.191 171.791 1.00 27.44 276 ARG M C 1
ATOM 10858 O O . ARG C 3 276 ? 154.479 178.329 171.340 1.00 40.00 276 ARG M O 1
ATOM 10866 N N . TYR C 3 277 ? 155.302 176.264 171.637 1.00 27.27 277 TYR M N 1
ATOM 10867 C CA . TYR C 3 277 ? 156.604 176.683 171.160 1.00 27.52 277 TYR M CA 1
ATOM 10868 C C . TYR C 3 277 ? 157.206 175.657 170.224 1.00 28.00 277 TYR M C 1
ATOM 10869 O O . TYR C 3 277 ? 156.784 174.504 170.173 1.00 36.82 277 TYR M O 1
ATOM 10878 N N . ARG C 3 278 ? 158.189 176.116 169.466 1.00 26.71 278 ARG M N 1
ATOM 10879 C CA . ARG C 3 278 ? 159.142 175.257 168.792 1.00 28.89 278 ARG M CA 1
ATOM 10880 C C . ARG C 3 278 ? 160.531 175.762 169.118 1.00 32.68 278 ARG M C 1
ATOM 10881 O O . ARG C 3 278 ? 160.725 176.959 169.320 1.00 40.32 278 ARG M O 1
ATOM 10889 N N . THR C 3 279 ? 161.500 174.859 169.165 1.00 33.71 279 THR M N 1
ATOM 10890 C CA . THR C 3 279 ? 162.881 175.283 169.287 1.00 37.22 279 THR M CA 1
ATOM 10891 C C . THR C 3 279 ? 163.742 174.398 168.405 1.00 38.34 279 THR M C 1
ATOM 10892 O O . THR C 3 279 ? 163.357 173.283 168.060 1.00 46.37 279 THR M O 1
ATOM 10896 N N . THR C 3 280 ? 164.890 174.929 167.994 1.00 39.76 280 THR M N 1
ATOM 10897 C CA . THR C 3 280 ? 165.788 174.214 167.102 1.00 42.62 280 THR M CA 1
ATOM 10898 C C . THR C 3 280 ? 167.200 174.061 167.639 1.00 45.21 280 THR M C 1
ATOM 10899 O O . THR C 3 280 ? 167.902 173.140 167.212 1.00 50.02 280 THR M O 1
ATOM 10903 N N . LYS C 3 281 ? 167.644 174.930 168.538 1.00 47.80 281 LYS M N 1
ATOM 10904 C CA . LYS C 3 281 ? 168.989 174.857 169.084 1.00 48.55 281 LYS M CA 1
ATOM 10905 C C . LYS C 3 281 ? 169.028 173.893 170.259 1.00 51.66 281 LYS M C 1
ATOM 10906 O O . LYS C 3 281 ? 167.990 173.591 170.848 1.00 53.21 281 LYS M O 1
ATOM 10912 N N . ASP C 3 282 ? 170.245 173.394 170.534 1.00 50.51 282 ASP M N 1
ATOM 10913 C CA . ASP C 3 282 ? 170.666 172.504 171.643 1.00 48.29 282 ASP M CA 1
ATOM 10914 C C . ASP C 3 282 ? 169.613 171.470 172.055 1.00 48.67 282 ASP M C 1
ATOM 10915 O O . ASP C 3 282 ? 169.229 171.347 173.216 1.00 53.80 282 ASP M O 1
ATOM 10920 N N . ILE C 3 283 ? 169.180 170.689 171.077 1.00 46.39 283 ILE M N 1
ATOM 10921 C CA . ILE C 3 283 ? 168.156 169.677 171.292 1.00 39.52 283 ILE M CA 1
ATOM 10922 C C . ILE C 3 283 ? 168.767 168.478 171.993 1.00 39.34 283 ILE M C 1
ATOM 10923 O O . ILE C 3 283 ? 169.795 167.949 171.563 1.00 48.04 283 ILE M O 1
ATOM 10928 N N . ILE C 3 284 ? 168.145 168.055 173.082 1.00 38.40 284 ILE M N 1
ATOM 10929 C CA . ILE C 3 284 ? 168.554 166.842 173.772 1.00 38.27 284 ILE M CA 1
ATOM 10930 C C . ILE C 3 284 ? 167.968 165.643 173.043 1.00 37.22 284 ILE M C 1
ATOM 10931 O O . ILE C 3 284 ? 166.745 165.492 172.958 1.00 41.62 284 ILE M O 1
ATOM 10936 N N . LEU C 3 285 ? 168.833 164.785 172.517 1.00 33.29 285 LEU M N 1
ATOM 10937 C CA . LEU C 3 285 ? 168.401 163.632 171.735 1.00 29.32 285 LEU M CA 1
ATOM 10938 C C . LEU C 3 285 ? 168.459 162.391 172.609 1.00 31.53 285 LEU M C 1
ATOM 10939 O O . LEU C 3 285 ? 169.550 161.991 173.036 1.00 37.48 285 LEU M O 1
ATOM 10944 N N . PRO C 3 286 ? 167.330 161.745 172.901 1.00 25.91 286 PRO M N 1
ATOM 10945 C CA . PRO C 3 286 ? 167.346 160.646 173.876 1.00 25.99 286 PRO M CA 1
ATOM 10946 C C . PRO C 3 286 ? 168.007 159.373 173.391 1.00 31.22 286 PRO M C 1
ATOM 10947 O O . PRO C 3 286 ? 168.592 158.649 174.199 1.00 39.74 286 PRO M O 1
ATOM 10951 N N . PHE C 3 287 ? 167.922 159.068 172.108 1.00 30.36 287 PHE M N 1
ATOM 10952 C CA . PHE C 3 287 ? 168.381 157.795 171.587 1.00 25.03 287 PHE M CA 1
ATOM 10953 C C . PHE C 3 287 ? 169.299 158.034 170.411 1.00 30.23 287 PHE M C 1
ATOM 10954 O O . PHE C 3 287 ? 169.318 159.119 169.831 1.00 39.08 287 PHE M O 1
ATOM 10962 N N . ARG C 3 288 ? 170.062 157.013 170.065 1.00 29.36 288 ARG M N 1
ATOM 10963 C CA . ARG C 3 288 ? 170.868 157.031 168.860 1.00 27.89 288 ARG M CA 1
ATOM 10964 C C . ARG C 3 288 ? 170.842 155.662 168.198 1.00 33.42 288 ARG M C 1
ATOM 10965 O O . ARG C 3 288 ? 171.092 154.648 168.853 1.00 39.13 288 ARG M O 1
ATOM 10973 N N . VAL C 3 289 ? 170.535 155.639 166.905 1.00 34.98 289 VAL M N 1
ATOM 10974 C CA . VAL C 3 289 ? 170.525 154.430 166.091 1.00 30.22 289 VAL M CA 1
ATOM 10975 C C . VAL C 3 289 ? 171.824 154.409 165.304 1.00 34.09 289 VAL M C 1
ATOM 10976 O O . VAL C 3 289 ? 172.191 155.417 164.691 1.00 40.17 289 VAL M O 1
ATOM 10980 N N . ILE C 3 290 ? 172.528 153.285 165.322 1.00 33.58 290 ILE M N 1
ATOM 10981 C CA . ILE C 3 290 ? 173.793 153.148 164.605 1.00 32.19 290 ILE M CA 1
ATOM 10982 C C . ILE C 3 290 ? 173.634 152.026 163.581 1.00 33.42 290 ILE M C 1
ATOM 10983 O O . ILE C 3 290 ? 173.887 150.860 163.900 1.00 40.18 290 ILE M O 1
ATOM 10988 N N . PRO C 3 291 ? 173.206 152.327 162.362 1.00 32.02 291 PRO M N 1
ATOM 10989 C CA . PRO C 3 291 ? 172.854 151.284 161.391 1.00 32.48 291 PRO M CA 1
ATOM 10990 C C . PRO C 3 291 ? 174.011 150.694 160.599 1.00 42.85 291 PRO M C 1
ATOM 10991 O O . PRO C 3 291 ? 174.328 151.185 159.514 1.00 50.50 291 PRO M O 1
ATOM 10995 N N . LEU C 3 292 ? 174.661 149.656 161.101 1.00 42.71 292 LEU M N 1
ATOM 10996 C CA . LEU C 3 292 ? 175.717 148.985 160.347 1.00 44.13 292 LEU M CA 1
ATOM 10997 C C . LEU C 3 292 ? 175.081 147.962 159.413 1.00 46.88 292 LEU M C 1
ATOM 10998 O O . LEU C 3 292 ? 174.721 146.862 159.834 1.00 51.43 292 LEU M O 1
ATOM 11003 N N . VAL C 3 293 ? 174.951 148.322 158.139 1.00 46.86 293 VAL M N 1
ATOM 11004 C CA . VAL C 3 293 ? 174.268 147.502 157.144 1.00 51.57 293 VAL M CA 1
ATOM 11005 C C . VAL C 3 293 ? 175.261 147.114 156.061 1.00 60.97 293 VAL M C 1
ATOM 11006 O O . VAL C 3 293 ? 175.873 147.986 155.435 1.00 66.20 293 VAL M O 1
ATOM 11010 N N . ARG C 3 294 ? 175.411 145.811 155.828 1.00 60.02 294 ARG M N 1
ATOM 11011 C CA . ARG C 3 294 ? 176.394 145.289 154.890 1.00 60.73 294 ARG M CA 1
ATOM 11012 C C . ARG C 3 294 ? 175.685 144.492 153.808 1.00 65.03 294 ARG M C 1
ATOM 11013 O O . ARG C 3 294 ? 174.908 143.586 154.115 1.00 65.58 294 ARG M O 1
ATOM 11021 N N . GLU C 3 295 ? 175.973 144.813 152.550 1.00 73.13 295 GLU M N 1
ATOM 11022 C CA . GLU C 3 295 ? 175.441 144.092 151.400 1.00 71.92 295 GLU M CA 1
ATOM 11023 C C . GLU C 3 295 ? 176.460 143.053 150.958 1.00 70.35 295 GLU M C 1
ATOM 11024 O O . GLU C 3 295 ? 177.632 143.379 150.758 1.00 72.67 295 GLU M O 1
ATOM 11030 N N . VAL C 3 296 ? 176.020 141.811 150.816 1.00 73.01 296 VAL M N 1
ATOM 11031 C CA . VAL C 3 296 ? 176.889 140.713 150.415 1.00 74.04 296 VAL M CA 1
ATOM 11032 C C . VAL C 3 296 ? 176.403 140.236 149.052 1.00 79.76 296 VAL M C 1
ATOM 11033 O O . VAL C 3 296 ? 175.440 139.468 148.950 1.00 83.20 296 VAL M O 1
ATOM 11037 N N . GLY C 3 297 ? 177.071 140.688 147.999 1.00 78.63 297 GLY M N 1
ATOM 11038 C CA . GLY C 3 297 ? 176.633 140.339 146.661 1.00 80.74 297 GLY M CA 1
ATOM 11039 C C . GLY C 3 297 ? 175.408 141.135 146.272 1.00 81.22 297 GLY M C 1
ATOM 11040 O O . GLY C 3 297 ? 175.389 142.367 146.343 1.00 83.56 297 GLY M O 1
ATOM 11041 N N . ARG C 3 298 ? 174.373 140.430 145.831 1.00 85.55 298 ARG M N 1
ATOM 11042 C CA . ARG C 3 298 ? 173.062 141.028 145.629 1.00 89.22 298 ARG M CA 1
ATOM 11043 C C . ARG C 3 298 ? 171.979 140.087 146.130 1.00 86.15 298 ARG M C 1
ATOM 11044 O O . ARG C 3 298 ? 170.785 140.347 145.962 1.00 90.71 298 ARG M O 1
ATOM 11052 N N . THR C 3 299 ? 172.390 138.998 146.763 1.00 82.91 299 THR M N 1
ATOM 11053 C CA . THR C 3 299 ? 171.482 137.952 147.197 1.00 83.85 299 THR M CA 1
ATOM 11054 C C . THR C 3 299 ? 171.287 137.888 148.700 1.00 81.60 299 THR M C 1
ATOM 11055 O O . THR C 3 299 ? 170.253 137.393 149.149 1.00 82.11 299 THR M O 1
ATOM 11059 N N . LYS C 3 300 ? 172.245 138.359 149.488 1.00 79.64 300 LYS M N 1
ATOM 11060 C CA . LYS C 3 300 ? 172.154 138.307 150.937 1.00 75.66 300 LYS M CA 1
ATOM 11061 C C . LYS C 3 300 ? 172.348 139.701 151.508 1.00 73.15 300 LYS M C 1
ATOM 11062 O O . LYS C 3 300 ? 172.912 140.581 150.857 1.00 75.89 300 LYS M O 1
ATOM 11068 N N . LEU C 3 301 ? 171.862 139.894 152.730 1.00 69.35 301 LEU M N 1
ATOM 11069 C CA . LEU C 3 301 ? 171.915 141.190 153.394 1.00 64.08 301 LEU M CA 1
ATOM 11070 C C . LEU C 3 301 ? 171.885 140.957 154.894 1.00 64.04 301 LEU M C 1
ATOM 11071 O O . LEU C 3 301 ? 171.038 140.207 155.379 1.00 68.10 301 LEU M O 1
ATOM 11076 N N . GLU C 3 302 ? 172.810 141.563 155.631 1.00 61.96 302 GLU M N 1
ATOM 11077 C CA . GLU C 3 302 ? 172.762 141.533 157.087 1.00 59.85 302 GLU M CA 1
ATOM 11078 C C . GLU C 3 302 ? 172.694 142.946 157.646 1.00 59.15 302 GLU M C 1
ATOM 11079 O O . GLU C 3 302 ? 173.367 143.854 157.151 1.00 62.75 302 GLU M O 1
ATOM 11085 N N . VAL C 3 303 ? 171.846 143.135 158.652 1.00 53.27 303 VAL M N 1
ATOM 11086 C CA . VAL C 3 303 ? 171.588 144.446 159.227 1.00 48.82 303 VAL M CA 1
ATOM 11087 C C . VAL C 3 303 ? 171.873 144.381 160.717 1.00 52.07 303 VAL M C 1
ATOM 11088 O O . VAL C 3 303 ? 171.245 143.602 161.442 1.00 56.97 303 VAL M O 1
ATOM 11092 N N . LYS C 3 304 ? 172.806 145.206 161.172 1.00 48.75 304 LYS M N 1
ATOM 11093 C CA . LYS C 3 304 ? 173.089 145.388 162.587 1.00 43.70 304 LYS M CA 1
ATOM 11094 C C . LYS C 3 304 ? 172.668 146.797 162.965 1.00 41.96 304 LYS M C 1
ATOM 11095 O O . LYS C 3 304 ? 173.088 147.763 162.323 1.00 46.04 304 LYS M O 1
ATOM 11101 N N . VAL C 3 305 ? 171.829 146.913 163.987 1.00 36.64 305 VAL M N 1
ATOM 11102 C CA . VAL C 3 305 ? 171.344 148.194 164.477 1.00 33.20 305 VAL M CA 1
ATOM 11103 C C . VAL C 3 305 ? 171.606 148.249 165.972 1.00 34.56 305 VAL M C 1
ATOM 11104 O O . VAL C 3 305 ? 171.294 147.297 166.691 1.00 41.10 305 VAL M O 1
ATOM 11108 N N . VAL C 3 306 ? 172.212 149.338 166.433 1.00 33.08 306 VAL M N 1
ATOM 11109 C CA . VAL C 3 306 ? 172.580 149.513 167.830 1.00 30.36 306 VAL M CA 1
ATOM 11110 C C . VAL C 3 306 ? 171.834 150.723 168.366 1.00 33.98 306 VAL M C 1
ATOM 11111 O O . VAL C 3 306 ? 171.849 151.791 167.747 1.00 38.96 306 VAL M O 1
ATOM 11115 N N . ILE C 3 307 ? 171.177 150.555 169.506 1.00 33.66 307 ILE M N 1
ATOM 11116 C CA . ILE C 3 307 ? 170.436 151.619 170.168 1.00 30.88 307 ILE M CA 1
ATOM 11117 C C . ILE C 3 307 ? 171.214 152.014 171.407 1.00 33.72 307 ILE M C 1
ATOM 11118 O O . ILE C 3 307 ? 171.590 151.152 172.203 1.00 41.15 307 ILE M O 1
ATOM 11123 N N . LYS C 3 308 ? 171.459 153.302 171.577 1.00 29.48 308 LYS M N 1
ATOM 11124 C CA . LYS C 3 308 ? 172.103 153.811 172.773 1.00 27.56 308 LYS M CA 1
ATOM 11125 C C . LYS C 3 308 ? 171.220 154.871 173.395 1.00 32.81 308 LYS M C 1
ATOM 11126 O O . LYS C 3 308 ? 171.005 155.926 172.798 1.00 40.71 308 LYS M O 1
ATOM 11132 N N . SER C 3 309 ? 170.721 154.596 174.592 1.00 32.00 309 SER M N 1
ATOM 11133 C CA . SER C 3 309 ? 169.888 155.542 175.323 1.00 27.86 309 SER M CA 1
ATOM 11134 C C . SER C 3 309 ? 170.783 156.622 175.904 1.00 32.19 309 SER M C 1
ATOM 11135 O O . SER C 3 309 ? 171.625 156.368 176.760 1.00 41.00 309 SER M O 1
ATOM 11138 N N . ASN C 3 310 ? 170.622 157.845 175.407 1.00 33.98 310 ASN M N 1
ATOM 11139 C CA . ASN C 3 310 ? 171.519 158.954 175.732 1.00 34.67 310 ASN M CA 1
ATOM 11140 C C . ASN C 3 310 ? 170.884 159.884 176.773 1.00 37.78 310 ASN M C 1
ATOM 11141 O O . ASN C 3 310 ? 170.642 161.068 176.532 1.00 42.74 310 ASN M O 1
ATOM 11146 N N . PHE C 3 311 ? 170.646 159.339 177.962 1.00 35.16 311 PHE M N 1
ATOM 11147 C CA . PHE C 3 311 ? 170.111 160.125 179.069 1.00 34.69 311 PHE M CA 1
ATOM 11148 C C . PHE C 3 311 ? 170.461 159.431 180.376 1.00 38.09 311 PHE M C 1
ATOM 11149 O O . PHE C 3 311 ? 170.974 158.313 180.380 1.00 40.56 311 PHE M O 1
ATOM 11157 N N . LYS C 3 312 ? 170.184 160.114 181.490 1.00 39.47 312 LYS M N 1
ATOM 11158 C CA . LYS C 3 312 ? 170.716 159.708 182.784 1.00 36.74 312 LYS M CA 1
ATOM 11159 C C . LYS C 3 312 ? 170.008 158.446 183.278 1.00 37.40 312 LYS M C 1
ATOM 11160 O O . LYS C 3 312 ? 168.840 158.228 182.937 1.00 44.52 312 LYS M O 1
ATOM 11166 N N . PRO C 3 313 ? 170.681 157.582 184.045 1.00 37.74 313 PRO M N 1
ATOM 11167 C CA . PRO C 3 313 ? 170.125 156.242 184.290 1.00 36.24 313 PRO M CA 1
ATOM 11168 C C . PRO C 3 313 ? 168.972 156.193 185.275 1.00 38.98 313 PRO M C 1
ATOM 11169 O O . PRO C 3 313 ? 168.302 155.159 185.369 1.00 38.93 313 PRO M O 1
ATOM 11173 N N . SER C 3 314 ? 168.711 157.262 186.018 1.00 41.49 314 SER M N 1
ATOM 11174 C CA . SER C 3 314 ? 167.553 157.261 186.899 1.00 38.96 314 SER M CA 1
ATOM 11175 C C . SER C 3 314 ? 166.239 157.415 186.148 1.00 42.58 314 SER M C 1
ATOM 11176 O O . SER C 3 314 ? 165.184 157.131 186.722 1.00 45.69 314 SER M O 1
ATOM 11179 N N . LEU C 3 315 ? 166.277 157.848 184.891 1.00 42.26 315 LEU M N 1
ATOM 11180 C CA . LEU C 3 315 ? 165.096 157.967 184.053 1.00 34.46 315 LEU M CA 1
ATOM 11181 C C . LEU C 3 315 ? 164.879 156.664 183.305 1.00 36.52 315 LEU M C 1
ATOM 11182 O O . LEU C 3 315 ? 165.719 155.767 183.342 1.00 42.71 315 LEU M O 1
ATOM 11187 N N . LEU C 3 316 ? 163.749 156.562 182.614 1.00 36.92 316 LEU M N 1
ATOM 11188 C CA . LEU C 3 316 ? 163.341 155.287 182.039 1.00 34.69 316 LEU M CA 1
ATOM 11189 C C . LEU C 3 316 ? 162.417 155.518 180.856 1.00 36.10 316 LEU M C 1
ATOM 11190 O O . LEU C 3 316 ? 161.251 155.873 181.040 1.00 40.87 316 LEU M O 1
ATOM 11195 N N . ALA C 3 317 ? 162.927 155.296 179.652 1.00 34.81 317 ALA M N 1
ATOM 11196 C CA . ALA C 3 317 ? 162.132 155.439 178.445 1.00 31.63 317 ALA M CA 1
ATOM 11197 C C . ALA C 3 317 ? 161.198 154.254 178.260 1.00 35.81 317 ALA M C 1
ATOM 11198 O O . ALA C 3 317 ? 161.473 153.143 178.714 1.00 47.58 317 ALA M O 1
ATOM 11200 N N . GLN C 3 318 ? 160.084 154.497 177.576 1.00 32.59 318 GLN M N 1
ATOM 11201 C CA . GLN C 3 318 ? 159.035 153.502 177.420 1.00 37.38 318 GLN M CA 1
ATOM 11202 C C . GLN C 3 318 ? 158.476 153.567 176.008 1.00 37.60 318 GLN M C 1
ATOM 11203 O O . GLN C 3 318 ? 158.676 154.551 175.294 1.00 39.82 318 GLN M O 1
ATOM 11209 N N . LYS C 3 319 ? 157.780 152.488 175.626 1.00 37.90 319 LYS M N 1
ATOM 11210 C CA . LYS C 3 319 ? 157.066 152.340 174.353 1.00 35.07 319 LYS M CA 1
ATOM 11211 C C . LYS C 3 319 ? 157.997 152.554 173.163 1.00 35.75 319 LYS M C 1
ATOM 11212 O O . LYS C 3 319 ? 157.799 153.443 172.341 1.00 40.40 319 LYS M O 1
ATOM 11218 N N . ILE C 3 320 ? 159.024 151.726 173.089 1.00 34.90 320 ILE M N 1
ATOM 11219 C CA . ILE C 3 320 ? 160.125 151.940 172.165 1.00 29.93 320 ILE M CA 1
ATOM 11220 C C . ILE C 3 320 ? 159.987 150.974 171.007 1.00 32.16 320 ILE M C 1
ATOM 11221 O O . ILE C 3 320 ? 159.946 149.757 171.204 1.00 40.19 320 ILE M O 1
ATOM 11226 N N . GLU C 3 321 ? 159.928 151.518 169.801 1.00 32.66 321 GLU M N 1
ATOM 11227 C CA . GLU C 3 321 ? 159.649 150.755 168.596 1.00 32.04 321 GLU M CA 1
ATOM 11228 C C . GLU C 3 321 ? 160.558 151.240 167.483 1.00 34.73 321 GLU M C 1
ATOM 11229 O O . GLU C 3 321 ? 160.419 152.372 167.017 1.00 40.69 321 GLU M O 1
ATOM 11235 N N . VAL C 3 322 ? 161.478 150.388 167.060 1.00 33.24 322 VAL M N 1
ATOM 11236 C CA . VAL C 3 322 ? 162.449 150.708 166.027 1.00 29.49 322 VAL M CA 1
ATOM 11237 C C . VAL C 3 322 ? 162.105 149.867 164.811 1.00 33.41 322 VAL M C 1
ATOM 11238 O O . VAL C 3 322 ? 162.272 148.644 164.839 1.00 39.85 322 VAL M O 1
ATOM 11242 N N . ARG C 3 323 ? 161.626 150.499 163.745 1.00 32.96 323 ARG M N 1
ATOM 11243 C CA . ARG C 3 323 ? 161.240 149.761 162.547 1.00 31.83 323 ARG M CA 1
ATOM 11244 C C . ARG C 3 323 ? 162.352 149.887 161.510 1.00 32.22 323 ARG M C 1
ATOM 11245 O O . ARG C 3 323 ? 162.783 150.991 161.170 1.00 36.62 323 ARG M O 1
ATOM 11253 N N . ILE C 3 324 ? 162.858 148.746 161.071 1.00 33.53 324 ILE M N 1
ATOM 11254 C CA . ILE C 3 324 ? 164.053 148.642 160.244 1.00 33.69 324 ILE M CA 1
ATOM 11255 C C . ILE C 3 324 ? 163.624 148.199 158.853 1.00 40.02 324 ILE M C 1
ATOM 11256 O O . ILE C 3 324 ? 163.105 147.090 158.706 1.00 45.96 324 ILE M O 1
ATOM 11261 N N . PRO C 3 325 ? 163.842 148.999 157.817 1.00 38.87 325 PRO M N 1
ATOM 11262 C CA . PRO C 3 325 ? 163.319 148.649 156.497 1.00 40.32 325 PRO M CA 1
ATOM 11263 C C . PRO C 3 325 ? 164.131 147.566 155.811 1.00 46.37 325 PRO M C 1
ATOM 11264 O O . PRO C 3 325 ? 165.351 147.484 155.949 1.00 51.12 325 PRO M O 1
ATOM 11268 N N . THR C 3 326 ? 163.432 146.741 155.049 1.00 49.07 326 THR M N 1
ATOM 11269 C CA . THR C 3 326 ? 163.999 145.646 154.277 1.00 52.68 326 THR M CA 1
ATOM 11270 C C . THR C 3 326 ? 163.718 145.902 152.809 1.00 57.49 326 THR M C 1
ATOM 11271 O O . THR C 3 326 ? 162.817 146.675 152.470 1.00 61.80 326 THR M O 1
ATOM 11275 N N . PRO C 3 327 ? 164.491 145.298 151.903 1.00 56.52 327 PRO M N 1
ATOM 11276 C CA . PRO C 3 327 ? 164.219 145.490 150.476 1.00 58.25 327 PRO M CA 1
ATOM 11277 C C . PRO C 3 327 ? 162.921 144.850 150.023 1.00 65.60 327 PRO M C 1
ATOM 11278 O O . PRO C 3 327 ? 162.313 144.043 150.727 1.00 69.71 327 PRO M O 1
ATOM 11282 N N . LEU C 3 328 ? 162.512 145.223 148.811 1.00 69.54 328 LEU M N 1
ATOM 11283 C CA . LEU C 3 328 ? 161.230 144.786 148.269 1.00 72.39 328 LEU M CA 1
ATOM 11284 C C . LEU C 3 328 ? 161.257 143.319 147.861 1.00 74.40 328 LEU M C 1
ATOM 11285 O O . LEU C 3 328 ? 160.208 142.669 147.817 1.00 75.98 328 LEU M O 1
ATOM 11290 N N . ASN C 3 329 ? 162.437 142.788 147.550 1.00 72.63 329 ASN M N 1
ATOM 11291 C CA . ASN C 3 329 ? 162.606 141.402 147.149 1.00 71.22 329 ASN M CA 1
ATOM 11292 C C . ASN C 3 329 ? 163.084 140.512 148.286 1.00 71.40 329 ASN M C 1
ATOM 11293 O O . ASN C 3 329 ? 163.922 139.635 148.065 1.00 79.28 329 ASN M O 1
ATOM 11298 N N . THR C 3 330 ? 162.589 140.737 149.495 1.00 69.23 330 THR M N 1
ATOM 11299 C CA . THR C 3 330 ? 162.999 139.945 150.643 1.00 69.66 330 THR M CA 1
ATOM 11300 C C . THR C 3 330 ? 162.258 138.616 150.660 1.00 74.68 330 THR M C 1
ATOM 11301 O O . THR C 3 330 ? 161.029 138.583 150.566 1.00 77.34 330 THR M O 1
ATOM 11305 N N . SER C 3 331 ? 163.004 137.515 150.778 1.00 74.23 331 SER M N 1
ATOM 11306 C CA . SER C 3 331 ? 162.385 136.202 150.910 1.00 75.68 331 SER M CA 1
ATOM 11307 C C . SER C 3 331 ? 161.952 135.902 152.334 1.00 77.32 331 SER M C 1
ATOM 11308 O O . SER C 3 331 ? 160.755 135.735 152.592 1.00 86.31 331 SER M O 1
ATOM 11311 N N . GLY C 3 332 ? 162.897 135.842 153.263 1.00 75.82 332 GLY M N 1
ATOM 11312 C CA . GLY C 3 332 ? 162.606 135.578 154.655 1.00 74.13 332 GLY M CA 1
ATOM 11313 C C . GLY C 3 332 ? 163.837 135.859 155.483 1.00 70.96 332 GLY M C 1
ATOM 11314 O O . GLY C 3 332 ? 164.955 135.627 155.018 1.00 73.49 332 GLY M O 1
ATOM 11315 N N . VAL C 3 333 ? 163.663 136.371 156.701 1.00 63.41 333 VAL M N 1
ATOM 11316 C CA . VAL C 3 333 ? 164.789 136.860 157.480 1.00 63.25 333 VAL M CA 1
ATOM 11317 C C . VAL C 3 333 ? 164.942 136.038 158.750 1.00 64.75 333 VAL M C 1
ATOM 11318 O O . VAL C 3 333 ? 164.056 135.281 159.146 1.00 68.87 333 VAL M O 1
ATOM 11322 N N . GLN C 3 334 ? 166.099 136.201 159.385 1.00 64.12 334 GLN M N 1
ATOM 11323 C CA . GLN C 3 334 ? 166.428 135.551 160.646 1.00 62.03 334 GLN M CA 1
ATOM 11324 C C . GLN C 3 334 ? 166.894 136.620 161.620 1.00 61.46 334 GLN M C 1
ATOM 11325 O O . GLN C 3 334 ? 167.985 137.173 161.457 1.00 64.92 334 GLN M O 1
ATOM 11331 N N . VAL C 3 335 ? 166.085 136.893 162.637 1.00 59.85 335 VAL M N 1
ATOM 11332 C CA . VAL C 3 335 ? 166.296 138.017 163.541 1.00 53.05 335 VAL M CA 1
ATOM 11333 C C . VAL C 3 335 ? 166.601 137.481 164.930 1.00 54.06 335 VAL M C 1
ATOM 11334 O O . VAL C 3 335 ? 165.828 136.685 165.472 1.00 59.70 335 VAL M O 1
ATOM 11338 N N . ILE C 3 336 ? 167.718 137.916 165.509 1.00 53.72 336 ILE M N 1
ATOM 11339 C CA . ILE C 3 336 ? 168.022 137.654 166.911 1.00 52.34 336 ILE M CA 1
ATOM 11340 C C . ILE C 3 336 ? 168.141 138.994 167.623 1.00 53.93 336 ILE M C 1
ATOM 11341 O O . ILE C 3 336 ? 168.665 139.963 167.060 1.00 55.07 336 ILE M O 1
ATOM 11346 N N . CYS C 3 337 ? 167.610 139.060 168.839 1.00 56.56 337 CYS M N 1
ATOM 11347 C CA . CYS C 3 337 ? 167.528 140.289 169.611 1.00 51.19 337 CYS M CA 1
ATOM 11348 C C . CYS C 3 337 ? 168.157 140.082 170.976 1.00 59.62 337 CYS M C 1
ATOM 11349 O O . CYS C 3 337 ? 168.026 139.009 171.572 1.00 65.31 337 CYS M O 1
ATOM 11352 N N . MET C 3 338 ? 168.833 141.111 171.479 1.00 58.80 338 MET M N 1
ATOM 11353 C CA . MET C 3 338 ? 169.343 141.023 172.839 1.00 65.60 338 MET M CA 1
ATOM 11354 C C . MET C 3 338 ? 168.222 141.158 173.856 1.00 65.04 338 MET M C 1
ATOM 11355 O O . MET C 3 338 ? 168.092 140.316 174.750 1.00 69.83 338 MET M O 1
ATOM 11360 N N . LYS C 3 339 ? 167.400 142.192 173.725 1.00 59.07 339 LYS M N 1
ATOM 11361 C CA . LYS C 3 339 ? 166.293 142.416 174.635 1.00 56.18 339 LYS M CA 1
ATOM 11362 C C . LYS C 3 339 ? 165.172 143.089 173.863 1.00 51.88 339 LYS M C 1
ATOM 11363 O O . LYS C 3 339 ? 165.405 143.787 172.876 1.00 52.85 339 LYS M O 1
ATOM 11369 N N . GLY C 3 340 ? 163.954 142.865 174.319 1.00 52.22 340 GLY M N 1
ATOM 11370 C CA . GLY C 3 340 ? 162.807 143.201 173.512 1.00 44.84 340 GLY M CA 1
ATOM 11371 C C . GLY C 3 340 ? 162.520 142.070 172.545 1.00 46.51 340 GLY M C 1
ATOM 11372 O O . GLY C 3 340 ? 163.049 140.967 172.670 1.00 56.15 340 GLY M O 1
ATOM 11373 N N . LYS C 3 341 ? 161.679 142.354 171.559 1.00 44.75 341 LYS M N 1
ATOM 11374 C CA . LYS C 3 341 ? 161.336 141.333 170.585 1.00 43.78 341 LYS M CA 1
ATOM 11375 C C . LYS C 3 341 ? 161.076 141.981 169.238 1.00 43.15 341 LYS M C 1
ATOM 11376 O O . LYS C 3 341 ? 160.630 143.128 169.161 1.00 45.09 341 LYS M O 1
ATOM 11382 N N . ALA C 3 342 ? 161.369 141.239 168.176 1.00 42.20 342 ALA M N 1
ATOM 11383 C CA . ALA C 3 342 ? 161.199 141.750 166.827 1.00 40.32 342 ALA M CA 1
ATOM 11384 C C . ALA C 3 342 ? 160.487 140.721 165.976 1.00 42.22 342 ALA M C 1
ATOM 11385 O O . ALA C 3 342 ? 160.559 139.521 166.236 1.00 50.91 342 ALA M O 1
ATOM 11387 N N . LYS C 3 343 ? 159.805 141.209 164.949 1.00 38.93 343 LYS M N 1
ATOM 11388 C CA . LYS C 3 343 ? 159.105 140.329 164.035 1.00 43.79 343 LYS M CA 1
ATOM 11389 C C . LYS C 3 343 ? 159.094 140.971 162.662 1.00 44.55 343 LYS M C 1
ATOM 11390 O O . LYS C 3 343 ? 158.966 142.188 162.530 1.00 48.97 343 LYS M O 1
ATOM 11396 N N . TYR C 3 344 ? 159.262 140.146 161.641 1.00 43.39 344 TYR M N 1
ATOM 11397 C CA . TYR C 3 344 ? 159.310 140.634 160.275 1.00 45.03 344 TYR M CA 1
ATOM 11398 C C . TYR C 3 344 ? 157.896 140.793 159.746 1.00 52.56 344 TYR M C 1
ATOM 11399 O O . TYR C 3 344 ? 157.048 139.921 159.955 1.00 58.57 344 TYR M O 1
ATOM 11408 N N . LYS C 3 345 ? 157.645 141.900 159.067 1.00 51.96 345 LYS M N 1
ATOM 11409 C CA . LYS C 3 345 ? 156.330 142.222 158.533 1.00 53.70 345 LYS M CA 1
ATOM 11410 C C . LYS C 3 345 ? 156.488 142.500 157.043 1.00 59.11 345 LYS M C 1
ATOM 11411 O O . LYS C 3 345 ? 156.886 143.592 156.640 1.00 63.87 345 LYS M O 1
ATOM 11417 N N . ALA C 3 346 ? 156.159 141.498 156.223 1.00 59.64 346 ALA M N 1
ATOM 11418 C CA . ALA C 3 346 ? 156.317 141.637 154.781 1.00 58.81 346 ALA M CA 1
ATOM 11419 C C . ALA C 3 346 ? 155.261 142.551 154.181 1.00 62.22 346 ALA M C 1
ATOM 11420 O O . ALA C 3 346 ? 155.435 143.046 153.063 1.00 64.32 346 ALA M O 1
ATOM 11422 N N . SER C 3 347 ? 154.153 142.770 154.891 1.00 63.84 347 SER M N 1
ATOM 11423 C CA . SER C 3 347 ? 153.152 143.728 154.441 1.00 66.34 347 SER M CA 1
ATOM 11424 C C . SER C 3 347 ? 153.648 145.160 154.535 1.00 68.08 347 SER M C 1
ATOM 11425 O O . SER C 3 347 ? 153.182 146.018 153.780 1.00 70.88 347 SER M O 1
ATOM 11428 N N . GLU C 3 348 ? 154.575 145.435 155.447 1.00 67.24 348 GLU M N 1
ATOM 11429 C CA . GLU C 3 348 ? 155.179 146.747 155.586 1.00 65.36 348 GLU M CA 1
ATOM 11430 C C . GLU C 3 348 ? 156.567 146.809 154.962 1.00 64.17 348 GLU M C 1
ATOM 11431 O O . GLU C 3 348 ? 157.063 147.913 154.706 1.00 64.94 348 GLU M O 1
ATOM 11437 N N . ASN C 3 349 ? 157.160 145.648 154.647 1.00 60.33 349 ASN M N 1
ATOM 11438 C CA . ASN C 3 349 ? 158.563 145.507 154.243 1.00 56.97 349 ASN M CA 1
ATOM 11439 C C . ASN C 3 349 ? 159.498 146.125 155.273 1.00 54.24 349 ASN M C 1
ATOM 11440 O O . ASN C 3 349 ? 160.390 146.903 154.935 1.00 55.31 349 ASN M O 1
ATOM 11445 N N . ALA C 3 350 ? 159.295 145.773 156.539 1.00 50.21 350 ALA M N 1
ATOM 11446 C CA . ALA C 3 350 ? 160.151 146.284 157.595 1.00 43.81 350 ALA M CA 1
ATOM 11447 C C . ALA C 3 350 ? 160.171 145.318 158.766 1.00 44.02 350 ALA M C 1
ATOM 11448 O O . ALA C 3 350 ? 159.194 144.620 159.029 1.00 51.91 350 ALA M O 1
ATOM 11450 N N . ILE C 3 351 ? 161.301 145.295 159.463 1.00 39.98 351 ILE M N 1
ATOM 11451 C CA . ILE C 3 351 ? 161.443 144.580 160.723 1.00 35.57 351 ILE M CA 1
ATOM 11452 C C . ILE C 3 351 ? 161.071 145.530 161.843 1.00 34.50 351 ILE M C 1
ATOM 11453 O O . ILE C 3 351 ? 161.721 146.558 162.031 1.00 41.15 351 ILE M O 1
ATOM 11458 N N . VAL C 3 352 ? 160.041 145.192 162.599 1.00 35.90 352 VAL M N 1
ATOM 11459 C CA . VAL C 3 352 ? 159.575 146.045 163.680 1.00 33.80 352 VAL M CA 1
ATOM 11460 C C . VAL C 3 352 ? 160.084 145.457 164.981 1.00 37.16 352 VAL M C 1
ATOM 11461 O O . VAL C 3 352 ? 159.809 144.295 165.291 1.00 44.18 352 VAL M O 1
ATOM 11465 N N . TRP C 3 353 ? 160.826 146.251 165.738 1.00 34.47 353 TRP M N 1
ATOM 11466 C CA . TRP C 3 353 ? 161.478 145.799 166.958 1.00 32.78 353 TRP M CA 1
ATOM 11467 C C . TRP C 3 353 ? 160.985 146.624 168.134 1.00 34.65 353 TRP M C 1
ATOM 11468 O O . TRP C 3 353 ? 161.256 147.823 168.216 1.00 39.97 353 TRP M O 1
ATOM 11479 N N . LYS C 3 354 ? 160.269 145.974 169.044 1.00 35.53 354 LYS M N 1
ATOM 11480 C CA . LYS C 3 354 ? 159.628 146.628 170.171 1.00 32.94 354 LYS M CA 1
ATOM 11481 C C . LYS C 3 354 ? 160.316 146.266 171.474 1.00 35.00 354 LYS M C 1
ATOM 11482 O O . LYS C 3 354 ? 160.515 145.089 171.777 1.00 42.29 354 LYS M O 1
ATOM 11488 N N . ILE C 3 355 ? 160.663 147.289 172.247 1.00 33.00 355 ILE M N 1
ATOM 11489 C CA . ILE C 3 355 ? 161.209 147.128 173.584 1.00 32.10 355 ILE M CA 1
ATOM 11490 C C . ILE C 3 355 ? 160.217 147.761 174.543 1.00 38.75 355 ILE M C 1
ATOM 11491 O O . ILE C 3 355 ? 159.667 148.825 174.247 1.00 43.89 355 ILE M O 1
ATOM 11496 N N . LYS C 3 356 ? 159.967 147.106 175.674 1.00 41.12 356 LYS M N 1
ATOM 11497 C CA . LYS C 3 356 ? 159.045 147.679 176.643 1.00 41.05 356 LYS M CA 1
ATOM 11498 C C . LYS C 3 356 ? 159.672 148.870 177.352 1.00 43.71 356 LYS M C 1
ATOM 11499 O O . LYS C 3 356 ? 159.118 149.972 177.339 1.00 48.56 356 LYS M O 1
ATOM 11505 N N . ARG C 3 357 ? 160.824 148.670 177.985 1.00 43.83 357 ARG M N 1
ATOM 11506 C CA . ARG C 3 357 ? 161.488 149.739 178.711 1.00 39.04 357 ARG M CA 1
ATOM 11507 C C . ARG C 3 357 ? 162.975 149.728 178.407 1.00 40.88 357 ARG M C 1
ATOM 11508 O O . ARG C 3 357 ? 163.542 148.702 178.033 1.00 45.64 357 ARG M O 1
ATOM 11516 N N . MET C 3 358 ? 163.604 150.883 178.592 1.00 37.70 358 MET M N 1
ATOM 11517 C CA . MET C 3 358 ? 165.042 151.057 178.413 1.00 31.93 358 MET M CA 1
ATOM 11518 C C . MET C 3 358 ? 165.512 152.063 179.445 1.00 35.48 358 MET M C 1
ATOM 11519 O O . MET C 3 358 ? 165.048 153.204 179.446 1.00 40.68 358 MET M O 1
ATOM 11524 N N . ALA C 3 359 ? 166.420 151.657 180.319 1.00 38.34 359 ALA M N 1
ATOM 11525 C CA . ALA C 3 359 ? 167.015 152.612 181.235 1.00 35.29 359 ALA M CA 1
ATOM 11526 C C . ALA C 3 359 ? 168.077 153.429 180.519 1.00 34.04 359 ALA M C 1
ATOM 11527 O O . ALA C 3 359 ? 168.580 153.044 179.465 1.00 39.89 359 ALA M O 1
ATOM 11529 N N . GLY C 3 360 ? 168.411 154.573 181.096 1.00 34.09 360 GLY M N 1
ATOM 11530 C CA . GLY C 3 360 ? 169.350 155.463 180.446 1.00 34.88 360 GLY M CA 1
ATOM 11531 C C . GLY C 3 360 ? 170.779 154.980 180.581 1.00 36.86 360 GLY M C 1
ATOM 11532 O O . GLY C 3 360 ? 171.100 154.176 181.454 1.00 44.62 360 GLY M O 1
ATOM 11533 N N . MET C 3 361 ? 171.637 155.500 179.695 1.00 36.50 361 MET M N 1
ATOM 11534 C CA . MET C 3 361 ? 173.061 155.154 179.601 1.00 36.49 361 MET M CA 1
ATOM 11535 C C . MET C 3 361 ? 173.280 153.650 179.446 1.00 40.26 361 MET M C 1
ATOM 11536 O O . MET C 3 361 ? 174.068 153.037 180.163 1.00 46.14 361 MET M O 1
ATOM 11541 N N . LYS C 3 362 ? 172.576 153.058 178.490 1.00 39.58 362 LYS M N 1
ATOM 11542 C CA . LYS C 3 362 ? 172.705 151.646 178.173 1.00 37.24 362 LYS M CA 1
ATOM 11543 C C . LYS C 3 362 ? 172.774 151.457 176.670 1.00 41.89 362 LYS M C 1
ATOM 11544 O O . LYS C 3 362 ? 172.855 152.425 175.914 1.00 46.79 362 LYS M O 1
ATOM 11550 N N . GLU C 3 363 ? 172.737 150.200 176.240 1.00 43.56 363 GLU M N 1
ATOM 11551 C CA . GLU C 3 363 ? 172.966 149.859 174.844 1.00 39.82 363 GLU M CA 1
ATOM 11552 C C . GLU C 3 363 ? 172.335 148.522 174.500 1.00 45.56 363 GLU M C 1
ATOM 11553 O O . GLU C 3 363 ? 172.541 147.535 175.210 1.00 55.46 363 GLU M O 1
ATOM 11559 N N . SER C 3 364 ? 171.579 148.494 173.407 1.00 42.45 364 SER M N 1
ATOM 11560 C CA . SER C 3 364 ? 170.981 147.285 172.870 1.00 41.46 364 SER M CA 1
ATOM 11561 C C . SER C 3 364 ? 171.393 147.112 171.419 1.00 39.49 364 SER M C 1
ATOM 11562 O O . SER C 3 364 ? 171.804 148.061 170.751 1.00 41.78 364 SER M O 1
ATOM 11565 N N . GLN C 3 365 ? 171.249 145.887 170.928 1.00 41.78 365 GLN M N 1
ATOM 11566 C CA . GLN C 3 365 ? 171.638 145.558 169.568 1.00 36.10 365 GLN M CA 1
ATOM 11567 C C . GLN C 3 365 ? 170.678 144.519 169.020 1.00 39.05 365 GLN M C 1
ATOM 11568 O O . GLN C 3 365 ? 170.286 143.597 169.733 1.00 48.52 365 GLN M O 1
ATOM 11574 N N . ILE C 3 366 ? 170.297 144.678 167.758 1.00 36.14 366 ILE M N 1
ATOM 11575 C CA . ILE C 3 366 ? 169.533 143.679 167.026 1.00 35.91 366 ILE M CA 1
ATOM 11576 C C . ILE C 3 366 ? 170.379 143.226 165.842 1.00 42.41 366 ILE M C 1
ATOM 11577 O O . ILE C 3 366 ? 171.183 143.996 165.308 1.00 45.75 366 ILE M O 1
ATOM 11582 N N . SER C 3 367 ? 170.257 141.957 165.484 1.00 45.76 367 SER M N 1
ATOM 11583 C CA . SER C 3 367 ? 170.907 141.408 164.309 1.00 46.56 367 SER M CA 1
ATOM 11584 C C . SER C 3 367 ? 169.873 140.755 163.411 1.00 49.28 367 SER M C 1
ATOM 11585 O O . SER C 3 367 ? 168.898 140.180 163.894 1.00 54.39 367 SER M O 1
ATOM 11588 N N . ALA C 3 368 ? 170.098 140.834 162.107 1.00 50.65 368 ALA M N 1
ATOM 11589 C CA . ALA C 3 368 ? 169.165 140.298 161.132 1.00 52.17 368 ALA M CA 1
ATOM 11590 C C . ALA C 3 368 ? 169.938 139.788 159.930 1.00 57.76 368 ALA M C 1
ATOM 11591 O O . ALA C 3 368 ? 171.019 140.291 159.625 1.00 60.54 368 ALA M O 1
ATOM 11593 N N . GLU C 3 369 ? 169.392 138.777 159.264 1.00 60.23 369 GLU M N 1
ATOM 11594 C CA . GLU C 3 369 ? 170.024 138.155 158.109 1.00 63.44 369 GLU M CA 1
ATOM 11595 C C . GLU C 3 369 ? 168.979 137.988 157.015 1.00 65.08 369 GLU M C 1
ATOM 11596 O O . GLU C 3 369 ? 168.091 137.140 157.130 1.00 68.54 369 GLU M O 1
ATOM 11602 N N . ILE C 3 370 ? 169.092 138.780 155.956 1.00 64.98 370 ILE M N 1
ATOM 11603 C CA . ILE C 3 370 ? 168.073 138.870 154.917 1.00 63.52 370 ILE M CA 1
ATOM 11604 C C . ILE C 3 370 ? 168.552 138.068 153.715 1.00 68.71 370 ILE M C 1
ATOM 11605 O O . ILE C 3 370 ? 169.725 138.158 153.334 1.00 76.19 370 ILE M O 1
ATOM 11610 N N . GLU C 3 371 ? 167.661 137.267 153.130 1.00 71.59 371 GLU M N 1
ATOM 11611 C CA . GLU C 3 371 ? 167.929 136.582 151.872 1.00 74.50 371 GLU M CA 1
ATOM 11612 C C . GLU C 3 371 ? 167.056 137.193 150.786 1.00 74.16 371 GLU M C 1
ATOM 11613 O O . GLU C 3 371 ? 165.860 137.416 150.998 1.00 74.07 371 GLU M O 1
ATOM 11619 N N . LEU C 3 372 ? 167.649 137.453 149.628 1.00 76.21 372 LEU M N 1
ATOM 11620 C CA . LEU C 3 372 ? 167.008 138.224 148.575 1.00 77.06 372 LEU M CA 1
ATOM 11621 C C . LEU C 3 372 ? 166.813 137.389 147.313 1.00 81.40 372 LEU M C 1
ATOM 11622 O O . LEU C 3 372 ? 167.383 136.308 147.159 1.00 84.41 372 LEU M O 1
ATOM 11627 N N . LEU C 3 373 ? 165.981 137.906 146.408 1.00 82.40 373 LEU M N 1
ATOM 11628 C CA . LEU C 3 373 ? 165.721 137.270 145.119 1.00 87.95 373 LEU M CA 1
ATOM 11629 C C . LEU C 3 373 ? 166.249 138.165 144.011 1.00 95.94 373 LEU M C 1
ATOM 11630 O O . LEU C 3 373 ? 165.587 139.146 143.641 1.00 99.26 373 LEU M O 1
ATOM 11635 N N . PRO C 3 374 ? 167.421 137.878 143.439 1.00 101.96 374 PRO M N 1
ATOM 11636 C CA . PRO C 3 374 ? 167.953 138.690 142.344 1.00 107.93 374 PRO M CA 1
ATOM 11637 C C . PRO C 3 374 ? 167.218 138.448 141.027 1.00 118.27 374 PRO M C 1
ATOM 11638 O O . PRO C 3 374 ? 166.921 139.402 140.306 1.00 123.57 374 PRO M O 1
ATOM 11642 N N . LYS C 3 379 ? 168.730 146.728 139.749 1.00 128.15 379 LYS M N 1
ATOM 11643 C CA . LYS C 3 379 ? 169.118 147.997 140.355 1.00 125.53 379 LYS M CA 1
ATOM 11644 C C . LYS C 3 379 ? 169.600 147.808 141.782 1.00 123.64 379 LYS M C 1
ATOM 11645 O O . LYS C 3 379 ? 169.741 146.683 142.258 1.00 122.69 379 LYS M O 1
ATOM 11647 N N . LYS C 3 380 ? 169.854 148.923 142.458 1.00 117.39 380 LYS M N 1
ATOM 11648 C CA . LYS C 3 380 ? 170.295 148.927 143.843 1.00 106.75 380 LYS M CA 1
ATOM 11649 C C . LYS C 3 380 ? 169.148 149.378 144.732 1.00 98.69 380 LYS M C 1
ATOM 11650 O O . LYS C 3 380 ? 168.183 149.981 144.256 1.00 102.36 380 LYS M O 1
ATOM 11652 N N . TRP C 3 381 ? 169.247 149.056 146.016 1.00 91.68 381 TRP M N 1
ATOM 11653 C CA . TRP C 3 381 ? 168.179 149.312 146.970 1.00 77.81 381 TRP M CA 1
ATOM 11654 C C . TRP C 3 381 ? 168.250 150.714 147.550 1.00 73.57 381 TRP M C 1
ATOM 11655 O O . TRP C 3 381 ? 169.197 151.055 148.264 1.00 75.00 381 TRP M O 1
ATOM 11666 N N . ALA C 3 382 ? 167.243 151.528 147.247 1.00 70.88 382 ALA M N 1
ATOM 11667 C CA . ALA C 3 382 ? 167.101 152.810 147.917 1.00 67.95 382 ALA M CA 1
ATOM 11668 C C . ALA C 3 382 ? 166.666 152.579 149.353 1.00 66.79 382 ALA M C 1
ATOM 11669 O O . ALA C 3 382 ? 165.703 151.857 149.616 1.00 72.20 382 ALA M O 1
ATOM 11671 N N . ARG C 3 383 ? 167.380 153.197 150.285 1.00 59.71 383 ARG M N 1
ATOM 11672 C CA . ARG C 3 383 ? 167.265 152.865 151.703 1.00 55.43 383 ARG M CA 1
ATOM 11673 C C . ARG C 3 383 ? 166.321 153.817 152.412 1.00 56.26 383 ARG M C 1
ATOM 11674 O O . ARG C 3 383 ? 166.588 155.030 152.474 1.00 55.97 383 ARG M O 1
ATOM 11682 N N . PRO C 3 384 ? 165.213 153.329 152.955 1.00 51.11 384 PRO M N 1
ATOM 11683 C CA . PRO C 3 384 ? 164.390 154.159 153.810 1.00 49.34 384 PRO M CA 1
ATOM 11684 C C . PRO C 3 384 ? 165.096 154.397 155.128 1.00 49.55 384 PRO M C 1
ATOM 11685 O O . PRO C 3 384 ? 165.922 153.575 155.550 1.00 51.73 384 PRO M O 1
ATOM 11689 N N . PRO C 3 385 ? 164.829 155.513 155.791 1.00 40.08 385 PRO M N 1
ATOM 11690 C CA . PRO C 3 385 ? 165.456 155.752 157.087 1.00 38.65 385 PRO M CA 1
ATOM 11691 C C . PRO C 3 385 ? 164.894 154.827 158.152 1.00 39.21 385 PRO M C 1
ATOM 11692 O O . PRO C 3 385 ? 163.727 154.440 158.116 1.00 43.76 385 PRO M O 1
ATOM 11696 N N . ILE C 3 386 ? 165.749 154.452 159.094 1.00 34.69 386 ILE M N 1
ATOM 11697 C CA . ILE C 3 386 ? 165.298 153.691 160.249 1.00 30.11 386 ILE M CA 1
ATOM 11698 C C . ILE C 3 386 ? 164.551 154.632 161.175 1.00 34.58 386 ILE M C 1
ATOM 11699 O O . ILE C 3 386 ? 165.155 155.481 161.834 1.00 40.71 386 ILE M O 1
ATOM 11704 N N . SER C 3 387 ? 163.235 154.509 161.201 1.00 35.76 387 SER M N 1
ATOM 11705 C CA . SER C 3 387 ? 162.396 155.363 162.022 1.00 32.97 387 SER M CA 1
ATOM 11706 C C . SER C 3 387 ? 162.304 154.781 163.419 1.00 34.61 387 SER M C 1
ATOM 11707 O O . SER C 3 387 ? 162.588 153.602 163.626 1.00 41.32 387 SER M O 1
ATOM 11710 N N . MET C 3 388 ? 161.899 155.602 164.374 1.00 32.89 388 MET M N 1
ATOM 11711 C CA . MET C 3 388 ? 161.916 155.192 165.766 1.00 29.79 388 MET M CA 1
ATOM 11712 C C . MET C 3 388 ? 160.833 155.916 166.550 1.00 33.81 388 MET M C 1
ATOM 11713 O O . MET C 3 388 ? 160.678 157.131 166.420 1.00 37.94 388 MET M O 1
ATOM 11718 N N . ASN C 3 389 ? 160.082 155.170 167.351 1.00 31.51 389 ASN M N 1
ATOM 11719 C CA . ASN C 3 389 ? 159.123 155.727 168.291 1.00 30.35 389 ASN M CA 1
ATOM 11720 C C . ASN C 3 389 ? 159.602 155.470 169.707 1.00 30.99 389 ASN M C 1
ATOM 11721 O O . ASN C 3 389 ? 160.160 154.410 169.989 1.00 38.55 389 ASN M O 1
ATOM 11726 N N . PHE C 3 390 ? 159.370 156.432 170.593 1.00 33.29 390 PHE M N 1
ATOM 11727 C CA . PHE C 3 390 ? 159.667 156.262 172.008 1.00 28.05 390 PHE M CA 1
ATOM 11728 C C . PHE C 3 390 ? 158.838 157.247 172.810 1.00 31.72 390 PHE M C 1
ATOM 11729 O O . PHE C 3 390 ? 157.984 157.952 172.272 1.00 37.83 390 PHE M O 1
ATOM 11737 N N . GLU C 3 391 ? 159.085 157.252 174.113 1.00 32.32 391 GLU M N 1
ATOM 11738 C CA . GLU C 3 391 ? 158.493 158.187 175.051 1.00 27.36 391 GLU M CA 1
ATOM 11739 C C . GLU C 3 391 ? 159.356 158.247 176.297 1.00 27.79 391 GLU M C 1
ATOM 11740 O O . GLU C 3 391 ? 159.553 157.234 176.966 1.00 35.70 391 GLU M O 1
ATOM 11746 N N . VAL C 3 392 ? 159.853 159.434 176.617 1.00 25.73 392 VAL M N 1
ATOM 11747 C CA . VAL C 3 392 ? 160.801 159.598 177.714 1.00 24.85 392 VAL M CA 1
ATOM 11748 C C . VAL C 3 392 ? 160.194 160.508 178.774 1.00 27.91 392 VAL M C 1
ATOM 11749 O O . VAL C 3 392 ? 159.371 161.368 178.444 1.00 35.13 392 VAL M O 1
ATOM 11753 N N . PRO C 3 393 ? 160.525 160.347 180.042 1.00 25.28 393 PRO M N 1
ATOM 11754 C CA . PRO C 3 393 ? 160.007 161.243 181.080 1.00 21.74 393 PRO M CA 1
ATOM 11755 C C . PRO C 3 393 ? 160.887 162.458 181.346 1.00 26.57 393 PRO M C 1
ATOM 11756 O O . PRO C 3 393 ? 161.170 162.802 182.490 1.00 32.02 393 PRO M O 1
ATOM 11760 N N . PHE C 3 394 ? 161.325 163.113 180.284 1.00 24.81 394 PHE M N 1
ATOM 11761 C CA . PHE C 3 394 ? 161.962 164.410 180.430 1.00 23.10 394 PHE M CA 1
ATOM 11762 C C . PHE C 3 394 ? 161.624 165.201 179.186 1.00 25.88 394 PHE M C 1
ATOM 11763 O O . PHE C 3 394 ? 161.139 164.656 178.198 1.00 30.44 394 PHE M O 1
ATOM 11771 N N . ALA C 3 395 ? 161.879 166.488 179.253 1.00 26.04 395 ALA M N 1
ATOM 11772 C CA . ALA C 3 395 ? 161.516 167.383 178.179 1.00 25.22 395 ALA M CA 1
ATOM 11773 C C . ALA C 3 395 ? 162.725 167.556 177.283 1.00 31.86 395 ALA M C 1
ATOM 11774 O O . ALA C 3 395 ? 163.726 168.134 177.726 1.00 38.58 395 ALA M O 1
ATOM 11776 N N . PRO C 3 396 ? 162.698 167.087 176.035 1.00 29.59 396 PRO M N 1
ATOM 11777 C CA . PRO C 3 396 ? 163.939 167.054 175.252 1.00 31.28 396 PRO M CA 1
ATOM 11778 C C . PRO C 3 396 ? 164.359 168.384 174.670 1.00 32.52 396 PRO M C 1
ATOM 11779 O O . PRO C 3 396 ? 165.377 168.441 173.977 1.00 41.48 396 PRO M O 1
ATOM 11783 N N . SER C 3 397 ? 163.602 169.452 174.891 1.00 31.73 397 SER M N 1
ATOM 11784 C CA . SER C 3 397 ? 164.058 170.756 174.441 1.00 28.37 397 SER M CA 1
ATOM 11785 C C . SER C 3 397 ? 164.935 171.431 175.473 1.00 32.44 397 SER M C 1
ATOM 11786 O O . SER C 3 397 ? 165.556 172.451 175.168 1.00 39.27 397 SER M O 1
ATOM 11789 N N . GLY C 3 398 ? 165.012 170.880 176.677 1.00 33.46 398 GLY M N 1
ATOM 11790 C CA . GLY C 3 398 ? 165.716 171.514 177.762 1.00 31.20 398 GLY M CA 1
ATOM 11791 C C . GLY C 3 398 ? 164.849 172.375 178.645 1.00 31.80 398 GLY M C 1
ATOM 11792 O O . GLY C 3 398 ? 165.371 172.990 179.580 1.00 34.84 398 GLY M O 1
ATOM 11793 N N . LEU C 3 399 ? 163.550 172.442 178.378 1.00 29.88 399 LEU M N 1
ATOM 11794 C CA . LEU C 3 399 ? 162.665 173.300 179.143 1.00 25.00 399 LEU M CA 1
ATOM 11795 C C . LEU C 3 399 ? 162.473 172.728 180.531 1.00 29.04 399 LEU M C 1
ATOM 11796 O O . LEU C 3 399 ? 162.285 171.523 180.695 1.00 33.92 399 LEU M O 1
ATOM 11801 N N . LYS C 3 400 ? 162.576 173.584 181.534 1.00 28.31 400 LYS M N 1
ATOM 11802 C CA . LYS C 3 400 ? 162.318 173.211 182.910 1.00 23.76 400 LYS M CA 1
ATOM 11803 C C . LYS C 3 400 ? 161.511 174.320 183.551 1.00 28.04 400 LYS M C 1
ATOM 11804 O O . LYS C 3 400 ? 161.553 175.469 183.116 1.00 36.68 400 LYS M O 1
ATOM 11810 N N . VAL C 3 401 ? 160.773 173.971 184.577 1.00 25.57 401 VAL M N 1
ATOM 11811 C CA . VAL C 3 401 ? 159.977 174.933 185.316 1.00 19.79 401 VAL M CA 1
ATOM 11812 C C . VAL C 3 401 ? 160.744 175.299 186.571 1.00 23.69 401 VAL M C 1
ATOM 11813 O O . VAL C 3 401 ? 161.170 174.417 187.316 1.00 32.23 401 VAL M O 1
ATOM 11817 N N . ARG C 3 402 ? 160.957 176.590 186.795 1.00 23.51 402 ARG M N 1
ATOM 11818 C CA . ARG C 3 402 ? 161.730 177.005 187.953 1.00 21.22 402 ARG M CA 1
ATOM 11819 C C . ARG C 3 402 ? 160.880 177.385 189.146 1.00 21.22 402 ARG M C 1
ATOM 11820 O O . ARG C 3 402 ? 161.221 177.023 190.269 1.00 31.49 402 ARG M O 1
ATOM 11828 N N . TYR C 3 403 ? 159.792 178.108 188.943 1.00 21.80 403 TYR M N 1
ATOM 11829 C CA . TYR C 3 403 ? 158.920 178.471 190.044 1.00 19.39 403 TYR M CA 1
ATOM 11830 C C . TYR C 3 403 ? 157.540 178.737 189.484 1.00 21.75 403 TYR M C 1
ATOM 11831 O O . TYR C 3 403 ? 157.382 179.038 188.305 1.00 29.23 403 TYR M O 1
ATOM 11840 N N . LEU C 3 404 ? 156.542 178.611 190.348 1.00 24.78 404 LEU M N 1
ATOM 11841 C CA . LEU C 3 404 ? 155.167 178.922 189.978 1.00 20.18 404 LEU M CA 1
ATOM 11842 C C . LEU C 3 404 ? 154.459 179.370 191.246 1.00 22.68 404 LEU M C 1
ATOM 11843 O O . LEU C 3 404 ? 154.026 178.539 192.041 1.00 32.95 404 LEU M O 1
ATOM 11848 N N . LYS C 3 405 ? 154.366 180.673 191.426 1.00 22.32 405 LYS M N 1
ATOM 11849 C CA . LYS C 3 405 ? 153.901 181.272 192.663 1.00 23.67 405 LYS M CA 1
ATOM 11850 C C . LYS C 3 405 ? 152.457 181.686 192.456 1.00 24.82 405 LYS M C 1
ATOM 11851 O O . LYS C 3 405 ? 152.170 182.495 191.578 1.00 35.16 405 LYS M O 1
ATOM 11857 N N . VAL C 3 406 ? 151.546 181.127 193.233 1.00 24.67 406 VAL M N 1
ATOM 11858 C CA . VAL C 3 406 ? 150.128 181.419 193.086 1.00 21.40 406 VAL M CA 1
ATOM 11859 C C . VAL C 3 406 ? 149.686 182.312 194.228 1.00 26.39 406 VAL M C 1
ATOM 11860 O O . VAL C 3 406 ? 149.834 181.951 195.397 1.00 36.51 406 VAL M O 1
ATOM 11864 N N . PHE C 3 407 ? 149.130 183.469 193.901 1.00 27.51 407 PHE M N 1
ATOM 11865 C CA . PHE C 3 407 ? 148.693 184.427 194.904 1.00 28.55 407 PHE M CA 1
ATOM 11866 C C . PHE C 3 407 ? 147.241 184.815 194.697 1.00 33.22 407 PHE M C 1
ATOM 11867 O O . PHE C 3 407 ? 146.889 185.355 193.647 1.00 39.04 407 PHE M O 1
ATOM 11875 N N . GLU C 3 408 ? 146.416 184.592 195.716 1.00 35.27 408 GLU M N 1
ATOM 11876 C CA . GLU C 3 408 ? 145.028 185.050 195.735 1.00 34.63 408 GLU M CA 1
ATOM 11877 C C . GLU C 3 408 ? 144.938 186.262 196.641 1.00 41.37 408 GLU M C 1
ATOM 11878 O O . GLU C 3 408 ? 145.345 186.205 197.807 1.00 50.50 408 GLU M O 1
ATOM 11884 N N . PRO C 3 409 ? 144.383 187.370 196.155 1.00 41.66 409 PRO M N 1
ATOM 11885 C CA . PRO C 3 409 ? 144.375 188.591 196.968 1.00 46.26 409 PRO M CA 1
ATOM 11886 C C . PRO C 3 409 ? 143.378 188.576 198.106 1.00 51.15 409 PRO M C 1
ATOM 11887 O O . PRO C 3 409 ? 143.629 189.225 199.126 1.00 57.03 409 PRO M O 1
ATOM 11891 N N . LYS C 3 410 ? 142.273 187.851 197.990 1.00 50.85 410 LYS M N 1
ATOM 11892 C CA . LYS C 3 410 ? 141.178 188.031 198.928 1.00 51.60 410 LYS M CA 1
ATOM 11893 C C . LYS C 3 410 ? 140.696 186.749 199.586 1.00 56.74 410 LYS M C 1
ATOM 11894 O O . LYS C 3 410 ? 139.596 186.744 200.144 1.00 66.26 410 LYS M O 1
ATOM 11900 N N . LEU C 3 411 ? 141.470 185.672 199.552 1.00 56.82 411 LEU M N 1
ATOM 11901 C CA . LEU C 3 411 ? 141.103 184.466 200.275 1.00 58.75 411 LEU M CA 1
ATOM 11902 C C . LEU C 3 411 ? 142.231 184.023 201.192 1.00 59.87 411 LEU M C 1
ATOM 11903 O O . LEU C 3 411 ? 143.338 184.566 201.173 1.00 57.05 411 LEU M O 1
ATOM 11908 N N . ASN C 3 412 ? 141.917 183.024 202.011 1.00 64.05 412 ASN M N 1
ATOM 11909 C CA . ASN C 3 412 ? 142.834 182.534 203.033 1.00 66.65 412 ASN M CA 1
ATOM 11910 C C . ASN C 3 412 ? 143.606 181.311 202.537 1.00 65.49 412 ASN M C 1
ATOM 11911 O O . ASN C 3 412 ? 143.601 180.245 203.150 1.00 68.40 412 ASN M O 1
ATOM 11916 N N . TYR C 3 413 ? 144.284 181.479 201.406 1.00 57.37 413 TYR M N 1
ATOM 11917 C CA . TYR C 3 413 ? 145.237 180.464 200.989 1.00 52.57 413 TYR M CA 1
ATOM 11918 C C . TYR C 3 413 ? 146.371 181.161 200.261 1.00 47.26 413 TYR M C 1
ATOM 11919 O O . TYR C 3 413 ? 146.216 182.273 199.755 1.00 47.22 413 TYR M O 1
ATOM 11928 N N . SER C 3 414 ? 147.515 180.490 200.211 1.00 44.88 414 SER M N 1
ATOM 11929 C CA . SER C 3 414 ? 148.636 180.963 199.422 1.00 43.89 414 SER M CA 1
ATOM 11930 C C . SER C 3 414 ? 149.303 179.763 198.774 1.00 41.92 414 SER M C 1
ATOM 11931 O O . SER C 3 414 ? 148.725 178.677 198.704 1.00 45.53 414 SER M O 1
ATOM 11934 N N . ASP C 3 415 ? 150.534 179.970 198.307 1.00 38.97 415 ASP M N 1
ATOM 11935 C CA . ASP C 3 415 ? 151.167 179.013 197.408 1.00 33.86 415 ASP M CA 1
ATOM 11936 C C . ASP C 3 415 ? 151.509 177.707 198.103 1.00 36.91 415 ASP M C 1
ATOM 11937 O O . ASP C 3 415 ? 151.410 176.636 197.500 1.00 42.89 415 ASP M O 1
ATOM 11942 N N . HIS C 3 416 ? 151.908 177.764 199.365 1.00 42.69 416 HIS M N 1
ATOM 11943 C CA . HIS C 3 416 ? 152.260 176.526 200.035 1.00 43.38 416 HIS M CA 1
ATOM 11944 C C . HIS C 3 416 ? 151.043 175.724 200.461 1.00 45.53 416 HIS M C 1
ATOM 11945 O O . HIS C 3 416 ? 151.193 174.544 200.786 1.00 51.16 416 HIS M O 1
ATOM 11952 N N . ASP C 3 417 ? 149.853 176.321 200.462 1.00 43.96 417 ASP M N 1
ATOM 11953 C CA . ASP C 3 417 ? 148.617 175.568 200.625 1.00 40.54 417 ASP M CA 1
ATOM 11954 C C . ASP C 3 417 ? 148.142 174.932 199.331 1.00 39.35 417 ASP M C 1
ATOM 11955 O O . ASP C 3 417 ? 147.190 174.151 199.360 1.00 40.47 417 ASP M O 1
ATOM 11960 N N . VAL C 3 418 ? 148.775 175.247 198.210 1.00 36.55 418 VAL M N 1
ATOM 11961 C CA . VAL C 3 418 ? 148.377 174.765 196.898 1.00 27.82 418 VAL M CA 1
ATOM 11962 C C . VAL C 3 418 ? 149.268 173.596 196.523 1.00 31.18 418 VAL M C 1
ATOM 11963 O O . VAL C 3 418 ? 150.492 173.732 196.483 1.00 40.84 418 VAL M O 1
ATOM 11967 N N . ILE C 3 419 ? 148.663 172.449 196.240 1.00 32.82 419 ILE M N 1
ATOM 11968 C CA . ILE C 3 419 ? 149.419 171.275 195.826 1.00 27.95 419 ILE M CA 1
ATOM 11969 C C . ILE C 3 419 ? 149.724 171.418 194.343 1.00 29.20 419 ILE M C 1
ATOM 11970 O O . ILE C 3 419 ? 148.816 171.565 193.529 1.00 35.82 419 ILE M O 1
ATOM 11975 N N . LYS C 3 420 ? 150.999 171.377 193.985 1.00 29.57 420 LYS M N 1
ATOM 11976 C CA . LYS C 3 420 ? 151.410 171.519 192.598 1.00 24.98 420 LYS M CA 1
ATOM 11977 C C . LYS C 3 420 ? 152.130 170.270 192.114 1.00 27.58 420 LYS M C 1
ATOM 11978 O O . LYS C 3 420 ? 152.919 169.673 192.845 1.00 31.96 420 LYS M O 1
ATOM 11984 N N . TRP C 3 421 ? 151.867 169.896 190.866 1.00 27.53 421 TRP M N 1
ATOM 11985 C CA . TRP C 3 421 ? 152.408 168.687 190.252 1.00 25.90 421 TRP M CA 1
ATOM 11986 C C . TRP C 3 421 ? 153.079 169.108 188.954 1.00 26.51 421 TRP M C 1
ATOM 11987 O O . TRP C 3 421 ? 152.567 169.979 188.250 1.00 34.37 421 TRP M O 1
ATOM 11998 N N . VAL C 3 422 ? 154.208 168.491 188.623 1.00 27.56 422 VAL M N 1
ATOM 11999 C CA . VAL C 3 422 ? 154.903 168.743 187.365 1.00 21.54 422 VAL M CA 1
ATOM 12000 C C . VAL C 3 422 ? 155.202 167.412 186.697 1.00 26.60 422 VAL M C 1
ATOM 12001 O O . VAL C 3 422 ? 155.704 166.489 187.342 1.00 35.57 422 VAL M O 1
ATOM 12005 N N . ARG C 3 423 ? 154.869 167.292 185.416 1.00 25.35 423 ARG M N 1
ATOM 12006 C CA . ARG C 3 423 ? 155.123 166.061 184.690 1.00 22.64 423 ARG M CA 1
ATOM 12007 C C . ARG C 3 423 ? 155.664 166.377 183.309 1.00 25.75 423 ARG M C 1
ATOM 12008 O O . ARG C 3 423 ? 155.100 167.199 182.590 1.00 31.22 423 ARG M O 1
ATOM 12016 N N . TYR C 3 424 ? 156.757 165.722 182.951 1.00 26.81 424 TYR M N 1
ATOM 12017 C CA . TYR C 3 424 ? 157.450 165.914 181.688 1.00 20.81 424 TYR M CA 1
ATOM 12018 C C . TYR C 3 424 ? 157.209 164.701 180.810 1.00 24.48 424 TYR M C 1
ATOM 12019 O O . TYR C 3 424 ? 157.555 163.584 181.196 1.00 31.62 424 TYR M O 1
ATOM 12028 N N . ILE C 3 425 ? 156.627 164.908 179.637 1.00 24.01 425 ILE M N 1
ATOM 12029 C CA . ILE C 3 425 ? 156.321 163.815 178.729 1.00 19.98 425 ILE M CA 1
ATOM 12030 C C . ILE C 3 425 ? 157.018 164.110 177.418 1.00 21.58 425 ILE M C 1
ATOM 12031 O O . ILE C 3 425 ? 156.516 164.887 176.604 1.00 30.87 425 ILE M O 1
ATOM 12036 N N . GLY C 3 426 ? 158.182 163.520 177.223 1.00 23.65 426 GLY M N 1
ATOM 12037 C CA . GLY C 3 426 ? 158.883 163.594 175.962 1.00 24.14 426 GLY M CA 1
ATOM 12038 C C . GLY C 3 426 ? 158.327 162.534 175.037 1.00 26.78 426 GLY M C 1
ATOM 12039 O O . GLY C 3 426 ? 157.769 161.542 175.483 1.00 35.85 426 GLY M O 1
ATOM 12040 N N . ARG C 3 427 ? 158.484 162.751 173.741 1.00 25.21 427 ARG M N 1
ATOM 12041 C CA . ARG C 3 427 ? 157.810 161.930 172.755 1.00 24.09 427 ARG M CA 1
ATOM 12042 C C . ARG C 3 427 ? 158.538 162.109 171.437 1.00 27.03 427 ARG M C 1
ATOM 12043 O O . ARG C 3 427 ? 159.204 163.121 171.235 1.00 36.12 427 ARG M O 1
ATOM 12051 N N . SER C 3 428 ? 158.466 161.112 170.565 1.00 27.85 428 SER M N 1
ATOM 12052 C CA . SER C 3 428 ? 159.092 161.245 169.264 1.00 24.66 428 SER M CA 1
ATOM 12053 C C . SER C 3 428 ? 158.081 161.686 168.223 1.00 30.18 428 SER M C 1
ATOM 12054 O O . SER C 3 428 ? 156.885 161.425 168.336 1.00 43.51 428 SER M O 1
ATOM 12057 N N . GLY C 3 429 ? 158.573 162.355 167.196 1.00 29.17 429 GLY M N 1
ATOM 12058 C CA . GLY C 3 429 ? 157.756 162.611 166.033 1.00 27.72 429 GLY M CA 1
ATOM 12059 C C . GLY C 3 429 ? 158.354 161.902 164.844 1.00 34.15 429 GLY M C 1
ATOM 12060 O O . GLY C 3 429 ? 158.242 160.682 164.727 1.00 43.31 429 GLY M O 1
ATOM 12061 N N . ILE C 3 430 ? 158.996 162.647 163.956 1.00 32.48 430 ILE M N 1
ATOM 12062 C CA . ILE C 3 430 ? 159.762 162.040 162.880 1.00 29.21 430 ILE M CA 1
ATOM 12063 C C . ILE C 3 430 ? 161.184 161.868 163.384 1.00 32.04 430 ILE M C 1
ATOM 12064 O O . ILE C 3 430 ? 162.014 162.771 163.256 1.00 36.42 430 ILE M O 1
ATOM 12069 N N . TYR C 3 431 ? 161.475 160.723 163.976 1.00 29.56 431 TYR M N 1
ATOM 12070 C CA . TYR C 3 431 ? 162.759 160.498 164.626 1.00 26.47 431 TYR M CA 1
ATOM 12071 C C . TYR C 3 431 ? 163.480 159.416 163.834 1.00 30.31 431 TYR M C 1
ATOM 12072 O O . TYR C 3 431 ? 163.408 158.239 164.169 1.00 36.72 431 TYR M O 1
ATOM 12081 N N . GLU C 3 432 ? 164.189 159.805 162.781 1.00 29.65 432 GLU M N 1
ATOM 12082 C CA . GLU C 3 432 ? 164.673 158.824 161.823 1.00 29.71 432 GLU M CA 1
ATOM 12083 C C . GLU C 3 432 ? 166.148 158.997 161.500 1.00 29.55 432 GLU M C 1
ATOM 12084 O O . GLU C 3 432 ? 166.663 160.114 161.438 1.00 33.54 432 GLU M O 1
ATOM 12090 N N . THR C 3 433 ? 166.814 157.864 161.304 1.00 33.54 433 THR M N 1
ATOM 12091 C CA . THR C 3 433 ? 168.240 157.772 161.032 1.00 31.80 433 THR M CA 1
ATOM 12092 C C . THR C 3 433 ? 168.424 157.112 159.677 1.00 35.12 433 THR M C 1
ATOM 12093 O O . THR C 3 433 ? 167.797 156.087 159.403 1.00 41.51 433 THR M O 1
ATOM 12097 N N . ARG C 3 434 ? 169.263 157.702 158.832 1.00 36.44 434 ARG M N 1
ATOM 12098 C CA . ARG C 3 434 ? 169.501 157.148 157.508 1.00 36.84 434 ARG M CA 1
ATOM 12099 C C . ARG C 3 434 ? 170.224 155.814 157.581 1.00 40.15 434 ARG M C 1
ATOM 12100 O O . ARG C 3 434 ? 171.181 155.649 158.337 1.00 45.05 434 ARG M O 1
ATOM 12108 N N . CYS C 3 435 ? 169.761 154.867 156.777 1.00 47.10 435 CYS M N 1
ATOM 12109 C CA . CYS C 3 435 ? 170.229 153.495 156.839 1.00 46.72 435 CYS M CA 1
ATOM 12110 C C . CYS C 3 435 ? 171.575 153.355 156.152 1.00 54.10 435 CYS M C 1
ATOM 12111 O O . CYS C 3 435 ? 172.516 152.785 156.691 1.00 60.37 435 CYS M O 1
ATOM 12115 N N . MET D 4 1 ? 169.085 167.659 141.277 1.00 45.57 1 MET S N 1
ATOM 12116 C CA . MET D 4 1 ? 168.796 168.997 140.788 1.00 42.14 1 MET S CA 1
ATOM 12117 C C . MET D 4 1 ? 169.268 170.045 141.769 1.00 39.79 1 MET S C 1
ATOM 12118 O O . MET D 4 1 ? 169.434 169.765 142.945 1.00 46.73 1 MET S O 1
ATOM 12123 N N . ILE D 4 2 ? 169.476 171.259 141.285 1.00 35.14 2 ILE S N 1
ATOM 12124 C CA . ILE D 4 2 ? 169.913 172.368 142.119 1.00 30.48 2 ILE S CA 1
ATOM 12125 C C . ILE D 4 2 ? 168.698 172.860 142.885 1.00 33.71 2 ILE S C 1
ATOM 12126 O O . ILE D 4 2 ? 167.599 172.928 142.331 1.00 39.84 2 ILE S O 1
ATOM 12131 N N . ARG D 4 3 ? 168.874 173.174 144.162 1.00 31.87 3 ARG S N 1
ATOM 12132 C CA . ARG D 4 3 ? 167.736 173.666 144.916 1.00 30.77 3 ARG S CA 1
ATOM 12133 C C . ARG D 4 3 ? 167.839 175.136 145.280 1.00 32.29 3 ARG S C 1
ATOM 12134 O O . ARG D 4 3 ? 166.799 175.783 145.409 1.00 38.79 3 ARG S O 1
ATOM 12142 N N . PHE D 4 4 ? 169.044 175.682 145.432 1.00 30.24 4 PHE S N 1
ATOM 12143 C CA . PHE D 4 4 ? 169.252 177.126 145.412 1.00 27.70 4 PHE S CA 1
ATOM 12144 C C . PHE D 4 4 ? 170.706 177.424 145.108 1.00 27.79 4 PHE S C 1
ATOM 12145 O O . PHE D 4 4 ? 171.551 176.530 145.090 1.00 33.34 4 PHE S O 1
ATOM 12153 N N . ILE D 4 5 ? 170.976 178.696 144.840 1.00 28.50 5 ILE S N 1
ATOM 12154 C CA . ILE D 4 5 ? 172.321 179.203 144.609 1.00 25.03 5 ILE S CA 1
ATOM 12155 C C . ILE D 4 5 ? 172.490 180.402 145.519 1.00 28.97 5 ILE S C 1
ATOM 12156 O O . ILE D 4 5 ? 171.674 181.324 145.478 1.00 37.62 5 ILE S O 1
ATOM 12161 N N . LEU D 4 6 ? 173.522 180.387 146.349 1.00 29.53 6 LEU S N 1
ATOM 12162 C CA . LEU D 4 6 ? 173.799 181.493 147.246 1.00 27.46 6 LEU S CA 1
ATOM 12163 C C . LEU D 4 6 ? 175.099 182.172 146.867 1.00 28.86 6 LEU S C 1
ATOM 12164 O O . LEU D 4 6 ? 176.029 181.541 146.366 1.00 33.62 6 LEU S O 1
ATOM 12169 N N . ILE D 4 7 ? 175.140 183.477 147.095 1.00 30.19 7 ILE S N 1
ATOM 12170 C CA . ILE D 4 7 ? 176.371 184.246 147.088 1.00 28.38 7 ILE S CA 1
ATOM 12171 C C . ILE D 4 7 ? 176.357 185.110 148.332 1.00 34.16 7 ILE S C 1
ATOM 12172 O O . ILE D 4 7 ? 175.470 185.954 148.488 1.00 40.59 7 ILE S O 1
ATOM 12177 N N . GLN D 4 8 ? 177.328 184.909 149.213 1.00 33.85 8 GLN S N 1
ATOM 12178 C CA . GLN D 4 8 ? 177.364 185.680 150.441 1.00 34.18 8 GLN S CA 1
ATOM 12179 C C . GLN D 4 8 ? 178.804 185.842 150.886 1.00 36.87 8 GLN S C 1
ATOM 12180 O O . GLN D 4 8 ? 179.650 184.991 150.616 1.00 42.86 8 GLN S O 1
ATOM 12186 N N . ASN D 4 9 ? 179.079 186.956 151.553 1.00 36.48 9 ASN S N 1
ATOM 12187 C CA . ASN D 4 9 ? 180.429 187.263 151.990 1.00 38.56 9 ASN S CA 1
ATOM 12188 C C . ASN D 4 9 ? 180.707 186.670 153.367 1.00 43.81 9 ASN S C 1
ATOM 12189 O O . ASN D 4 9 ? 179.886 185.955 153.940 1.00 50.03 9 ASN S O 1
ATOM 12194 N N . ARG D 4 10 ? 181.884 186.984 153.906 1.00 44.11 10 ARG S N 1
ATOM 12195 C CA . ARG D 4 10 ? 182.195 186.547 155.261 1.00 44.52 10 ARG S CA 1
ATOM 12196 C C . ARG D 4 10 ? 181.441 187.359 156.297 1.00 44.40 10 ARG S C 1
ATOM 12197 O O . ARG D 4 10 ? 181.322 186.934 157.450 1.00 47.88 10 ARG S O 1
ATOM 12205 N N . ALA D 4 11 ? 180.915 188.519 155.905 1.00 43.64 11 ALA S N 1
ATOM 12206 C CA . ALA D 4 11 ? 180.090 189.310 156.803 1.00 43.10 11 ALA S CA 1
ATOM 12207 C C . ALA D 4 11 ? 178.744 188.661 157.064 1.00 46.75 11 ALA S C 1
ATOM 12208 O O . ALA D 4 11 ? 178.089 188.993 158.055 1.00 50.03 11 ALA S O 1
ATOM 12210 N N . GLY D 4 12 ? 178.320 187.752 156.201 1.00 47.08 12 GLY S N 1
ATOM 12211 C CA . GLY D 4 12 ? 177.074 187.054 156.370 1.00 45.94 12 GLY S CA 1
ATOM 12212 C C . GLY D 4 12 ? 175.952 187.533 155.488 1.00 45.52 12 GLY S C 1
ATOM 12213 O O . GLY D 4 12 ? 174.951 186.824 155.360 1.00 53.47 12 GLY S O 1
ATOM 12214 N N . LYS D 4 13 ? 176.084 188.695 154.865 1.00 44.83 13 LYS S N 1
ATOM 12215 C CA . LYS D 4 13 ? 174.993 189.277 154.102 1.00 43.16 13 LYS S CA 1
ATOM 12216 C C . LYS D 4 13 ? 175.101 188.886 152.637 1.00 41.64 13 LYS S C 1
ATOM 12217 O O . LYS D 4 13 ? 176.184 188.900 152.051 1.00 48.82 13 LYS S O 1
ATOM 12223 N N . THR D 4 14 ? 173.970 188.511 152.058 1.00 39.68 14 THR S N 1
ATOM 12224 C CA . THR D 4 14 ? 173.978 187.855 150.765 1.00 38.34 14 THR S CA 1
ATOM 12225 C C . THR D 4 14 ? 174.085 188.851 149.627 1.00 39.72 14 THR S C 1
ATOM 12226 O O . THR D 4 14 ? 173.749 190.027 149.749 1.00 45.78 14 THR S O 1
ATOM 12230 N N . ARG D 4 15 ? 174.563 188.343 148.503 1.00 36.38 15 ARG S N 1
ATOM 12231 C CA . ARG D 4 15 ? 174.839 189.147 147.331 1.00 36.76 15 ARG S CA 1
ATOM 12232 C C . ARG D 4 15 ? 174.011 188.633 146.170 1.00 39.71 15 ARG S C 1
ATOM 12233 O O . ARG D 4 15 ? 173.839 189.324 145.163 1.00 50.39 15 ARG S O 1
ATOM 12241 N N . LEU D 4 16 ? 173.503 187.414 146.315 1.00 34.81 16 LEU S N 1
ATOM 12242 C CA . LEU D 4 16 ? 172.587 186.782 145.381 1.00 31.36 16 LEU S CA 1
ATOM 12243 C C . LEU D 4 16 ? 171.972 185.577 146.063 1.00 34.07 16 LEU S C 1
ATOM 12244 O O . LEU D 4 16 ? 172.682 184.781 146.677 1.00 38.91 16 LEU S O 1
ATOM 12249 N N . ALA D 4 17 ? 170.660 185.437 145.947 1.00 33.96 17 ALA S N 1
ATOM 12250 C CA . ALA D 4 17 ? 170.002 184.235 146.394 1.00 30.20 17 ALA S CA 1
ATOM 12251 C C . ALA D 4 17 ? 168.903 183.917 145.385 1.00 34.13 17 ALA S C 1
ATOM 12252 O O . ALA D 4 17 ? 167.898 184.605 145.272 1.00 43.92 17 ALA S O 1
ATOM 12254 N N . LYS D 4 18 ? 169.096 182.865 144.603 1.00 31.17 18 LYS S N 1
ATOM 12255 C CA . LYS D 4 18 ? 168.045 182.420 143.705 1.00 31.73 18 LYS S CA 1
ATOM 12256 C C . LYS D 4 18 ? 167.520 181.074 144.160 1.00 32.58 18 LYS S C 1
ATOM 12257 O O . LYS D 4 18 ? 168.296 180.150 144.402 1.00 34.75 18 LYS S O 1
ATOM 12263 N N . TRP D 4 19 ? 166.204 180.966 144.260 1.00 32.12 19 TRP S N 1
ATOM 12264 C CA . TRP D 4 19 ? 165.557 179.802 144.829 1.00 30.27 19 TRP S CA 1
ATOM 12265 C C . TRP D 4 19 ? 164.904 178.988 143.727 1.00 33.70 19 TRP S C 1
ATOM 12266 O O . TRP D 4 19 ? 164.309 179.540 142.800 1.00 39.57 19 TRP S O 1
ATOM 12277 N N . TYR D 4 20 ? 165.053 177.674 143.826 1.00 33.42 20 TYR S N 1
ATOM 12278 C CA . TYR D 4 20 ? 164.538 176.717 142.862 1.00 30.91 20 TYR S CA 1
ATOM 12279 C C . TYR D 4 20 ? 163.526 175.786 143.498 1.00 35.62 20 TYR S C 1
ATOM 12280 O O . TYR D 4 20 ? 163.186 174.754 142.920 1.00 42.05 20 TYR S O 1
ATOM 12289 N N . MET D 4 21 ? 163.053 176.131 144.687 1.00 37.11 21 MET S N 1
ATOM 12290 C CA . MET D 4 21 ? 162.229 175.252 145.493 1.00 39.66 21 MET S CA 1
ATOM 12291 C C . MET D 4 21 ? 161.274 176.124 146.293 1.00 46.72 21 MET S C 1
ATOM 12292 O O . MET D 4 21 ? 161.600 177.268 146.613 1.00 49.33 21 MET S O 1
ATOM 12297 N N . GLN D 4 22 ? 160.089 175.604 146.589 1.00 51.43 22 GLN S N 1
ATOM 12298 C CA . GLN D 4 22 ? 159.037 176.433 147.167 1.00 54.66 22 GLN S CA 1
ATOM 12299 C C . GLN D 4 22 ? 159.189 176.510 148.679 1.00 54.04 22 GLN S C 1
ATOM 12300 O O . GLN D 4 22 ? 158.846 175.565 149.394 1.00 57.39 22 GLN S O 1
ATOM 12306 N N . PHE D 4 23 ? 159.673 177.648 149.166 1.00 55.52 23 PHE S N 1
ATOM 12307 C CA . PHE D 4 23 ? 159.884 177.900 150.584 1.00 53.77 23 PHE S CA 1
ATOM 12308 C C . PHE D 4 23 ? 159.135 179.158 150.995 1.00 57.44 23 PHE S C 1
ATOM 12309 O O . PHE D 4 23 ? 158.832 180.014 150.164 1.00 63.36 23 PHE S O 1
ATOM 12317 N N . ASP D 4 24 ? 158.845 179.269 152.287 1.00 56.35 24 ASP S N 1
ATOM 12318 C CA . ASP D 4 24 ? 158.297 180.509 152.815 1.00 58.62 24 ASP S CA 1
ATOM 12319 C C . ASP D 4 24 ? 159.395 181.548 152.969 1.00 55.04 24 ASP S C 1
ATOM 12320 O O . ASP D 4 24 ? 160.581 181.226 152.968 1.00 59.98 24 ASP S O 1
ATOM 12325 N N . ASP D 4 25 ? 158.982 182.808 153.116 1.00 57.42 25 ASP S N 1
ATOM 12326 C CA . ASP D 4 25 ? 159.931 183.916 153.113 1.00 58.30 25 ASP S CA 1
ATOM 12327 C C . ASP D 4 25 ? 160.794 183.929 154.363 1.00 57.96 25 ASP S C 1
ATOM 12328 O O . ASP D 4 25 ? 161.922 184.429 154.333 1.00 58.74 25 ASP S O 1
ATOM 12333 N N . ASP D 4 26 ? 160.281 183.398 155.470 1.00 61.96 26 ASP S N 1
ATOM 12334 C CA . ASP D 4 26 ? 161.090 183.291 156.675 1.00 57.39 26 ASP S CA 1
ATOM 12335 C C . ASP D 4 26 ? 161.890 181.999 156.690 1.00 53.30 26 ASP S C 1
ATOM 12336 O O . ASP D 4 26 ? 162.915 181.907 157.371 1.00 55.11 26 ASP S O 1
ATOM 12341 N N . GLU D 4 27 ? 161.428 180.985 155.961 1.00 54.75 27 GLU S N 1
ATOM 12342 C CA . GLU D 4 27 ? 162.216 179.770 155.799 1.00 48.78 27 GLU S CA 1
ATOM 12343 C C . GLU D 4 27 ? 163.400 180.010 154.878 1.00 46.43 27 GLU S C 1
ATOM 12344 O O . GLU D 4 27 ? 164.445 179.371 155.023 1.00 51.16 27 GLU S O 1
ATOM 12350 N N . LYS D 4 28 ? 163.246 180.918 153.916 1.00 46.71 28 LYS S N 1
ATOM 12351 C CA . LYS D 4 28 ? 164.365 181.287 153.060 1.00 42.82 28 LYS S CA 1
ATOM 12352 C C . LYS D 4 28 ? 165.420 182.042 153.847 1.00 42.31 28 LYS S C 1
ATOM 12353 O O . LYS D 4 28 ? 166.617 181.869 153.614 1.00 47.82 28 LYS S O 1
ATOM 12359 N N . GLN D 4 29 ? 164.996 182.870 154.795 1.00 46.29 29 GLN S N 1
ATOM 12360 C CA . GLN D 4 29 ? 165.957 183.571 155.635 1.00 44.89 29 GLN S CA 1
ATOM 12361 C C . GLN D 4 29 ? 166.612 182.616 156.623 1.00 47.18 29 GLN S C 1
ATOM 12362 O O . GLN D 4 29 ? 167.772 182.803 157.006 1.00 50.12 29 GLN S O 1
ATOM 12368 N N . LYS D 4 30 ? 165.892 181.568 157.021 1.00 46.33 30 LYS S N 1
ATOM 12369 C CA . LYS D 4 30 ? 166.414 180.630 158.007 1.00 41.24 30 LYS S CA 1
ATOM 12370 C C . LYS D 4 30 ? 167.525 179.776 157.420 1.00 44.38 30 LYS S C 1
ATOM 12371 O O . LYS D 4 30 ? 168.516 179.483 158.094 1.00 48.94 30 LYS S O 1
ATOM 12377 N N . LEU D 4 31 ? 167.380 179.371 156.158 1.00 45.45 31 LEU S N 1
ATOM 12378 C CA . LEU D 4 31 ? 168.405 178.546 155.532 1.00 37.62 31 LEU S CA 1
ATOM 12379 C C . LEU D 4 31 ? 169.654 179.349 155.237 1.00 38.47 31 LEU S C 1
ATOM 12380 O O . LEU D 4 31 ? 170.767 178.833 155.356 1.00 44.05 31 LEU S O 1
ATOM 12385 N N . ILE D 4 32 ? 169.479 180.612 154.846 1.00 39.63 32 ILE S N 1
ATOM 12386 C CA . ILE D 4 32 ? 170.592 181.483 154.482 1.00 35.50 32 ILE S CA 1
ATOM 12387 C C . ILE D 4 32 ? 171.535 181.694 155.658 1.00 40.22 32 ILE S C 1
ATOM 12388 O O . ILE D 4 32 ? 172.761 181.624 155.508 1.00 45.27 32 ILE S O 1
ATOM 12393 N N . GLU D 4 33 ? 170.986 181.900 156.853 1.00 45.89 33 GLU S N 1
ATOM 12394 C CA . GLU D 4 33 ? 171.837 182.166 158.004 1.00 44.22 33 GLU S CA 1
ATOM 12395 C C . GLU D 4 33 ? 172.528 180.901 158.490 1.00 40.89 33 GLU S C 1
ATOM 12396 O O . GLU D 4 33 ? 173.563 180.973 159.158 1.00 44.25 33 GLU S O 1
ATOM 12402 N N . GLU D 4 34 ? 171.988 179.730 158.154 1.00 42.04 34 GLU S N 1
ATOM 12403 C CA . GLU D 4 34 ? 172.626 178.503 158.614 1.00 39.06 34 GLU S CA 1
ATOM 12404 C C . GLU D 4 34 ? 173.431 177.846 157.507 1.00 39.52 34 GLU S C 1
ATOM 12405 O O . GLU D 4 34 ? 173.929 176.732 157.678 1.00 45.31 34 GLU S O 1
ATOM 12411 N N . VAL D 4 35 ? 173.567 178.515 156.363 1.00 41.04 35 VAL S N 1
ATOM 12412 C CA . VAL D 4 35 ? 174.555 178.086 155.380 1.00 37.55 35 VAL S CA 1
ATOM 12413 C C . VAL D 4 35 ? 175.928 178.634 155.739 1.00 38.97 35 VAL S C 1
ATOM 12414 O O . VAL D 4 35 ? 176.911 177.891 155.789 1.00 43.83 35 VAL S O 1
ATOM 12418 N N . HIS D 4 36 ? 176.020 179.930 156.044 1.00 39.84 36 HIS S N 1
ATOM 12419 C CA . HIS D 4 36 ? 177.326 180.457 156.421 1.00 40.98 36 HIS S CA 1
ATOM 12420 C C . HIS D 4 36 ? 177.694 180.106 157.854 1.00 43.29 36 HIS S C 1
ATOM 12421 O O . HIS D 4 36 ? 178.836 180.323 158.256 1.00 48.78 36 HIS S O 1
ATOM 12428 N N . ALA D 4 37 ? 176.772 179.537 158.625 1.00 44.51 37 ALA S N 1
ATOM 12429 C CA . ALA D 4 37 ? 177.173 178.868 159.856 1.00 41.70 37 ALA S CA 1
ATOM 12430 C C . ALA D 4 37 ? 177.920 177.577 159.553 1.00 44.03 37 ALA S C 1
ATOM 12431 O O . ALA D 4 37 ? 178.616 177.038 160.418 1.00 51.04 37 ALA S O 1
ATOM 12433 N N . VAL D 4 38 ? 177.765 177.050 158.341 1.00 44.62 38 VAL S N 1
ATOM 12434 C CA . VAL D 4 38 ? 178.503 175.864 157.929 1.00 40.43 38 VAL S CA 1
ATOM 12435 C C . VAL D 4 38 ? 179.762 176.249 157.163 1.00 41.83 38 VAL S C 1
ATOM 12436 O O . VAL D 4 38 ? 180.840 175.691 157.387 1.00 48.04 38 VAL S O 1
ATOM 12440 N N . VAL D 4 39 ? 179.653 177.230 156.268 1.00 43.93 39 VAL S N 1
ATOM 12441 C CA . VAL D 4 39 ? 180.714 177.476 155.297 1.00 40.21 39 VAL S CA 1
ATOM 12442 C C . VAL D 4 39 ? 181.864 178.260 155.924 1.00 42.76 39 VAL S C 1
ATOM 12443 O O . VAL D 4 39 ? 183.038 177.973 155.662 1.00 48.32 39 VAL S O 1
ATOM 12447 N N . THR D 4 40 ? 181.557 179.238 156.780 1.00 43.53 40 THR S N 1
ATOM 12448 C CA . THR D 4 40 ? 182.609 180.025 157.424 1.00 45.05 40 THR S CA 1
ATOM 12449 C C . THR D 4 40 ? 183.449 179.228 158.411 1.00 48.90 40 THR S C 1
ATOM 12450 O O . THR D 4 40 ? 184.594 179.610 158.671 1.00 52.39 40 THR S O 1
ATOM 12454 N N . VAL D 4 41 ? 182.911 178.149 158.973 1.00 50.18 41 VAL S N 1
ATOM 12455 C CA . VAL D 4 41 ? 183.657 177.361 159.944 1.00 46.60 41 VAL S CA 1
ATOM 12456 C C . VAL D 4 41 ? 184.734 176.534 159.257 1.00 51.41 41 VAL S C 1
ATOM 12457 O O . VAL D 4 41 ? 185.846 176.394 159.778 1.00 58.53 41 VAL S O 1
ATOM 12461 N N . ARG D 4 42 ? 184.447 176.030 158.065 1.00 52.98 42 ARG S N 1
ATOM 12462 C CA . ARG D 4 42 ? 185.342 175.104 157.391 1.00 50.71 42 ARG S CA 1
ATOM 12463 C C . ARG D 4 42 ? 186.556 175.831 156.833 1.00 55.80 42 ARG S C 1
ATOM 12464 O O . ARG D 4 42 ? 186.466 176.980 156.397 1.00 56.67 42 ARG S O 1
ATOM 12472 N N . ASP D 4 43 ? 187.703 175.162 156.872 1.00 58.42 43 ASP S N 1
ATOM 12473 C CA . ASP D 4 43 ? 188.951 175.744 156.418 1.00 60.24 43 ASP S CA 1
ATOM 12474 C C . ASP D 4 43 ? 189.247 175.320 154.985 1.00 62.55 43 ASP S C 1
ATOM 12475 O O . ASP D 4 43 ? 188.437 174.678 154.315 1.00 62.48 43 ASP S O 1
ATOM 12480 N N . ALA D 4 44 ? 190.447 175.669 154.524 1.00 62.95 44 ALA S N 1
ATOM 12481 C CA . ALA D 4 44 ? 190.840 175.410 153.147 1.00 62.60 44 ALA S CA 1
ATOM 12482 C C . ALA D 4 44 ? 191.246 173.968 152.899 1.00 63.73 44 ALA S C 1
ATOM 12483 O O . ALA D 4 44 ? 191.456 173.599 151.741 1.00 67.11 44 ALA S O 1
ATOM 12485 N N . LYS D 4 45 ? 191.366 173.147 153.935 1.00 64.64 45 LYS S N 1
ATOM 12486 C CA . LYS D 4 45 ? 191.694 171.745 153.736 1.00 65.84 45 LYS S CA 1
ATOM 12487 C C . LYS D 4 45 ? 190.525 170.809 153.994 1.00 61.99 45 LYS S C 1
ATOM 12488 O O . LYS D 4 45 ? 190.676 169.598 153.815 1.00 63.46 45 LYS S O 1
ATOM 12494 N N . HIS D 4 46 ? 189.374 171.327 154.401 1.00 59.36 46 HIS S N 1
ATOM 12495 C CA . HIS D 4 46 ? 188.167 170.520 154.408 1.00 54.56 46 HIS S CA 1
ATOM 12496 C C . HIS D 4 46 ? 187.667 170.307 152.992 1.00 50.53 46 HIS S C 1
ATOM 12497 O O . HIS D 4 46 ? 188.008 171.047 152.068 1.00 53.16 46 HIS S O 1
ATOM 12504 N N . THR D 4 47 ? 186.846 169.279 152.828 1.00 47.45 47 THR S N 1
ATOM 12505 C CA . THR D 4 47 ? 186.249 169.009 151.534 1.00 39.47 47 THR S CA 1
ATOM 12506 C C . THR D 4 47 ? 185.117 169.996 151.296 1.00 38.48 47 THR S C 1
ATOM 12507 O O . THR D 4 47 ? 184.618 170.613 152.239 1.00 42.84 47 THR S O 1
ATOM 12511 N N . ASN D 4 48 ? 184.714 170.167 150.045 1.00 40.68 48 ASN S N 1
ATOM 12512 C CA . ASN D 4 48 ? 183.692 171.135 149.681 1.00 35.69 48 ASN S CA 1
ATOM 12513 C C . ASN D 4 48 ? 182.285 170.572 149.787 1.00 35.15 48 ASN S C 1
ATOM 12514 O O . ASN D 4 48 ? 181.344 171.209 149.315 1.00 36.31 48 ASN S O 1
ATOM 12519 N N . PHE D 4 49 ? 182.118 169.407 150.393 1.00 36.32 49 PHE S N 1
ATOM 12520 C CA . PHE D 4 49 ? 180.888 168.630 150.316 1.00 32.83 49 PHE S CA 1
ATOM 12521 C C . PHE D 4 49 ? 180.340 168.528 151.729 1.00 38.00 49 PHE S C 1
ATOM 12522 O O . PHE D 4 49 ? 180.914 167.826 152.564 1.00 44.58 49 PHE S O 1
ATOM 12530 N N . VAL D 4 50 ? 179.246 169.221 152.014 1.00 35.05 50 VAL S N 1
ATOM 12531 C CA . VAL D 4 50 ? 178.604 169.124 153.317 1.00 30.03 50 VAL S CA 1
ATOM 12532 C C . VAL D 4 50 ? 177.182 168.643 153.098 1.00 36.05 50 VAL S C 1
ATOM 12533 O O . VAL D 4 50 ? 176.455 169.223 152.288 1.00 47.53 50 VAL S O 1
ATOM 12537 N N . GLU D 4 51 ? 176.777 167.601 153.814 1.00 35.21 51 GLU S N 1
ATOM 12538 C CA . GLU D 4 51 ? 175.366 167.247 153.860 1.00 35.82 51 GLU S CA 1
ATOM 12539 C C . GLU D 4 51 ? 174.622 168.300 154.660 1.00 35.02 51 GLU S C 1
ATOM 12540 O O . GLU D 4 51 ? 175.126 168.787 155.672 1.00 43.32 51 GLU S O 1
ATOM 12546 N N . PHE D 4 52 ? 173.429 168.664 154.205 1.00 35.21 52 PHE S N 1
ATOM 12547 C CA . PHE D 4 52 ? 172.732 169.817 154.757 1.00 35.46 52 PHE S CA 1
ATOM 12548 C C . PHE D 4 52 ? 171.236 169.546 154.775 1.00 37.42 52 PHE S C 1
ATOM 12549 O O . PHE D 4 52 ? 170.548 169.784 153.784 1.00 41.59 52 PHE S O 1
ATOM 12557 N N . ARG D 4 53 ? 170.772 168.991 155.884 1.00 36.27 53 ARG S N 1
ATOM 12558 C CA . ARG D 4 53 ? 169.405 168.807 156.367 1.00 35.10 53 ARG S CA 1
ATOM 12559 C C . ARG D 4 53 ? 168.537 167.775 155.659 1.00 35.91 53 ARG S C 1
ATOM 12560 O O . ARG D 4 53 ? 167.675 167.193 156.318 1.00 42.70 53 ARG S O 1
ATOM 12568 N N . ASN D 4 54 ? 168.699 167.560 154.346 1.00 37.00 54 ASN S N 1
ATOM 12569 C CA . ASN D 4 54 ? 168.472 166.263 153.695 1.00 38.65 54 ASN S CA 1
ATOM 12570 C C . ASN D 4 54 ? 169.162 166.195 152.342 1.00 43.79 54 ASN S C 1
ATOM 12571 O O . ASN D 4 54 ? 169.013 165.199 151.630 1.00 46.91 54 ASN S O 1
ATOM 12576 N N . PHE D 4 55 ? 169.874 167.239 151.957 1.00 40.43 55 PHE S N 1
ATOM 12577 C CA . PHE D 4 55 ? 170.531 167.342 150.670 1.00 38.91 55 PHE S CA 1
ATOM 12578 C C . PHE D 4 55 ? 171.906 167.926 150.931 1.00 37.07 55 PHE S C 1
ATOM 12579 O O . PHE D 4 55 ? 172.287 168.120 152.079 1.00 41.62 55 PHE S O 1
ATOM 12587 N N . LYS D 4 56 ? 172.686 168.157 149.886 1.00 36.14 56 LYS S N 1
ATOM 12588 C CA . LYS D 4 56 ? 174.056 168.569 150.134 1.00 31.86 56 LYS S CA 1
ATOM 12589 C C . LYS D 4 56 ? 174.381 169.906 149.489 1.00 32.82 56 LYS S C 1
ATOM 12590 O O . LYS D 4 56 ? 173.842 170.268 148.444 1.00 41.25 56 LYS S O 1
ATOM 12596 N N . ILE D 4 57 ? 175.276 170.635 150.142 1.00 30.47 57 ILE S N 1
ATOM 12597 C CA . ILE D 4 57 ? 175.684 171.974 149.744 1.00 28.37 57 ILE S CA 1
ATOM 12598 C C . ILE D 4 57 ? 177.115 171.876 149.224 1.00 30.30 57 ILE S C 1
ATOM 12599 O O . ILE D 4 57 ? 177.903 171.055 149.703 1.00 36.63 57 ILE S O 1
ATOM 12604 N N . ILE D 4 58 ? 177.424 172.648 148.187 1.00 28.02 58 ILE S N 1
ATOM 12605 C CA . ILE D 4 58 ? 178.722 172.626 147.519 1.00 28.65 58 ILE S CA 1
ATOM 12606 C C . ILE D 4 58 ? 179.194 174.065 147.391 1.00 31.64 58 ILE S C 1
ATOM 12607 O O . ILE D 4 58 ? 178.462 174.914 146.875 1.00 35.95 58 ILE S O 1
ATOM 12612 N N . TYR D 4 59 ? 180.405 174.348 147.855 1.00 31.12 59 TYR S N 1
ATOM 12613 C CA . TYR D 4 59 ? 180.869 175.721 147.926 1.00 26.62 59 TYR S CA 1
ATOM 12614 C C . TYR D 4 59 ? 182.299 175.818 147.432 1.00 31.76 59 TYR S C 1
ATOM 12615 O O . TYR D 4 59 ? 183.011 174.821 147.317 1.00 38.97 59 TYR S O 1
ATOM 12624 N N . ARG D 4 60 ? 182.711 177.049 147.162 1.00 31.14 60 ARG S N 1
ATOM 12625 C CA . ARG D 4 60 ? 184.105 177.399 146.951 1.00 32.96 60 ARG S CA 1
ATOM 12626 C C . ARG D 4 60 ? 184.213 178.883 147.239 1.00 34.06 60 ARG S C 1
ATOM 12627 O O . ARG D 4 60 ? 183.334 179.649 146.847 1.00 37.09 60 ARG S O 1
ATOM 12635 N N . ARG D 4 61 ? 185.257 179.289 147.948 1.00 35.84 61 ARG S N 1
ATOM 12636 C CA . ARG D 4 61 ? 185.383 180.689 148.308 1.00 34.43 61 ARG S CA 1
ATOM 12637 C C . ARG D 4 61 ? 186.309 181.386 147.332 1.00 38.22 61 ARG S C 1
ATOM 12638 O O . ARG D 4 61 ? 187.277 180.795 146.851 1.00 45.16 61 ARG S O 1
ATOM 12646 N N . TYR D 4 62 ? 186.000 182.639 147.036 1.00 37.38 62 TYR S N 1
ATOM 12647 C CA . TYR D 4 62 ? 186.755 183.433 146.077 1.00 35.92 62 TYR S CA 1
ATOM 12648 C C . TYR D 4 62 ? 187.206 184.697 146.785 1.00 38.88 62 TYR S C 1
ATOM 12649 O O . TYR D 4 62 ? 186.919 185.809 146.337 1.00 45.28 62 TYR S O 1
ATOM 12658 N N . ALA D 4 63 ? 187.809 184.490 147.954 1.00 41.70 63 ALA S N 1
ATOM 12659 C CA . ALA D 4 63 ? 188.632 185.422 148.717 1.00 41.19 63 ALA S CA 1
ATOM 12660 C C . ALA D 4 63 ? 187.848 186.543 149.384 1.00 47.48 63 ALA S C 1
ATOM 12661 O O . ALA D 4 63 ? 188.396 187.252 150.230 1.00 55.32 63 ALA S O 1
ATOM 12663 N N . GLY D 4 64 ? 186.581 186.718 149.043 1.00 43.39 64 GLY S N 1
ATOM 12664 C CA . GLY D 4 64 ? 185.710 187.481 149.906 1.00 42.99 64 GLY S CA 1
ATOM 12665 C C . GLY D 4 64 ? 184.289 186.975 149.884 1.00 41.77 64 GLY S C 1
ATOM 12666 O O . GLY D 4 64 ? 183.446 187.455 150.641 1.00 47.63 64 GLY S O 1
ATOM 12667 N N . LEU D 4 65 ? 184.016 185.986 149.046 1.00 39.66 65 LEU S N 1
ATOM 12668 C CA . LEU D 4 65 ? 182.660 185.564 148.751 1.00 34.28 65 LEU S CA 1
ATOM 12669 C C . LEU D 4 65 ? 182.585 184.052 148.680 1.00 35.31 65 LEU S C 1
ATOM 12670 O O . LEU D 4 65 ? 183.568 183.379 148.377 1.00 40.06 65 LEU S O 1
ATOM 12675 N N . TYR D 4 66 ? 181.401 183.533 148.963 1.00 33.75 66 TYR S N 1
ATOM 12676 C CA . TYR D 4 66 ? 181.107 182.112 148.929 1.00 32.58 66 TYR S CA 1
ATOM 12677 C C . TYR D 4 66 ? 180.087 181.890 147.837 1.00 32.99 66 TYR S C 1
ATOM 12678 O O . TYR D 4 66 ? 179.075 182.588 147.798 1.00 39.29 66 TYR S O 1
ATOM 12687 N N . PHE D 4 67 ? 180.336 180.944 146.948 1.00 28.80 67 PHE S N 1
ATOM 12688 C CA . PHE D 4 67 ? 179.306 180.571 145.994 1.00 25.83 67 PHE S CA 1
ATOM 12689 C C . PHE D 4 67 ? 178.817 179.188 146.375 1.00 28.29 67 PHE S C 1
ATOM 12690 O O . PHE D 4 67 ? 179.543 178.207 146.219 1.00 35.38 67 PHE S O 1
ATOM 12698 N N . CYS D 4 68 ? 177.597 179.117 146.876 1.00 28.55 68 CYS S N 1
ATOM 12699 C CA . CYS D 4 68 ? 177.046 177.895 147.425 1.00 28.63 68 CYS S CA 1
ATOM 12700 C C . CYS D 4 68 ? 175.945 177.404 146.509 1.00 31.02 68 CYS S C 1
ATOM 12701 O O . CYS D 4 68 ? 174.978 178.125 146.268 1.00 35.85 68 CYS S O 1
ATOM 12704 N N . ILE D 4 69 ? 176.093 176.194 145.990 1.00 29.38 69 ILE S N 1
ATOM 12705 C CA . ILE D 4 69 ? 175.037 175.524 145.245 1.00 24.99 69 ILE S CA 1
ATOM 12706 C C . ILE D 4 69 ? 174.565 174.350 146.082 1.00 28.76 69 ILE S C 1
ATOM 12707 O O . ILE D 4 69 ? 175.385 173.622 146.650 1.00 37.79 69 ILE S O 1
ATOM 12712 N N . CYS D 4 70 ? 173.250 174.201 146.195 1.00 27.82 70 CYS S N 1
ATOM 12713 C CA . CYS D 4 70 ? 172.638 173.205 147.054 1.00 23.85 70 CYS S CA 1
ATOM 12714 C C . CYS D 4 70 ? 171.862 172.204 146.213 1.00 30.39 70 CYS S C 1
ATOM 12715 O O . CYS D 4 70 ? 170.822 172.537 145.643 1.00 40.22 70 CYS S O 1
ATOM 12718 N N . VAL D 4 71 ? 172.357 170.974 146.161 1.00 28.49 71 VAL S N 1
ATOM 12719 C CA . VAL D 4 71 ? 171.858 169.954 145.256 1.00 28.45 71 VAL S CA 1
ATOM 12720 C C . VAL D 4 71 ? 171.449 168.741 146.062 1.00 35.98 71 VAL S C 1
ATOM 12721 O O . VAL D 4 71 ? 171.688 168.665 147.263 1.00 44.15 71 VAL S O 1
ATOM 12725 N N . ASP D 4 72 ? 170.871 167.766 145.372 1.00 38.79 72 ASP S N 1
ATOM 12726 C CA . ASP D 4 72 ? 170.417 166.553 146.030 1.00 38.34 72 ASP S CA 1
ATOM 12727 C C . ASP D 4 72 ? 171.595 165.657 146.388 1.00 42.43 72 ASP S C 1
ATOM 12728 O O . ASP D 4 72 ? 172.729 165.891 145.974 1.00 53.72 72 ASP S O 1
ATOM 12733 N N . VAL D 4 73 ? 171.314 164.610 147.165 1.00 43.57 73 VAL S N 1
ATOM 12734 C CA . VAL D 4 73 ? 172.373 163.732 147.645 1.00 45.30 73 VAL S CA 1
ATOM 12735 C C . VAL D 4 73 ? 172.938 162.847 146.547 1.00 50.25 73 VAL S C 1
ATOM 12736 O O . VAL D 4 73 ? 174.090 162.417 146.637 1.00 54.85 73 VAL S O 1
ATOM 12740 N N . ASN D 4 74 ? 172.168 162.577 145.501 1.00 50.83 74 ASN S N 1
ATOM 12741 C CA . ASN D 4 74 ? 172.621 161.727 144.413 1.00 50.04 74 ASN S CA 1
ATOM 12742 C C . ASN D 4 74 ? 173.519 162.447 143.430 1.00 53.67 74 ASN S C 1
ATOM 12743 O O . ASN D 4 74 ? 174.126 161.791 142.580 1.00 61.46 74 ASN S O 1
ATOM 12748 N N . ASP D 4 75 ? 173.624 163.764 143.520 1.00 48.15 75 ASP S N 1
ATOM 12749 C CA . ASP D 4 75 ? 174.179 164.530 142.422 1.00 45.36 75 ASP S CA 1
ATOM 12750 C C . ASP D 4 75 ? 175.696 164.476 142.406 1.00 45.57 75 ASP S C 1
ATOM 12751 O O . ASP D 4 75 ? 176.346 164.255 143.429 1.00 48.64 75 ASP S O 1
ATOM 12756 N N . ASN D 4 76 ? 176.256 164.653 141.209 1.00 46.73 76 ASN S N 1
ATOM 12757 C CA . ASN D 4 76 ? 177.700 164.594 141.009 1.00 41.38 76 ASN S CA 1
ATOM 12758 C C . ASN D 4 76 ? 178.297 165.859 141.604 1.00 39.68 76 ASN S C 1
ATOM 12759 O O . ASN D 4 76 ? 178.311 166.931 141.001 1.00 45.15 76 ASN S O 1
ATOM 12764 N N . ASN D 4 77 ? 178.814 165.720 142.815 1.00 40.50 77 ASN S N 1
ATOM 12765 C CA . ASN D 4 77 ? 179.322 166.863 143.554 1.00 40.07 77 ASN S CA 1
ATOM 12766 C C . ASN D 4 77 ? 180.663 167.357 143.043 1.00 36.05 77 ASN S C 1
ATOM 12767 O O . ASN D 4 77 ? 181.114 168.434 143.435 1.00 43.68 77 ASN S O 1
ATOM 12772 N N . LEU D 4 78 ? 181.306 166.603 142.163 1.00 34.80 78 LEU S N 1
ATOM 12773 C CA . LEU D 4 78 ? 182.562 167.083 141.609 1.00 35.91 78 LEU S CA 1
ATOM 12774 C C . LEU D 4 78 ? 182.324 167.794 140.282 1.00 36.24 78 LEU S C 1
ATOM 12775 O O . LEU D 4 78 ? 183.213 168.476 139.767 1.00 39.23 78 LEU S O 1
ATOM 12780 N N . ALA D 4 79 ? 181.122 167.651 139.719 1.00 35.07 79 ALA S N 1
ATOM 12781 C CA . ALA D 4 79 ? 180.761 168.400 138.520 1.00 31.00 79 ALA S CA 1
ATOM 12782 C C . ALA D 4 79 ? 180.100 169.720 138.874 1.00 29.86 79 ALA S C 1
ATOM 12783 O O . ALA D 4 79 ? 180.249 170.713 138.157 1.00 36.21 79 ALA S O 1
ATOM 12785 N N . TYR D 4 80 ? 179.342 169.742 139.965 1.00 34.14 80 TYR S N 1
ATOM 12786 C CA . TYR D 4 80 ? 178.728 170.974 140.442 1.00 29.21 80 TYR S CA 1
ATOM 12787 C C . TYR D 4 80 ? 179.735 171.894 141.110 1.00 31.94 80 TYR S C 1
ATOM 12788 O O . TYR D 4 80 ? 179.436 173.068 141.338 1.00 37.14 80 TYR S O 1
ATOM 12797 N N . LEU D 4 81 ? 180.918 171.389 141.448 1.00 33.82 81 LEU S N 1
ATOM 12798 C CA . LEU D 4 81 ? 181.973 172.265 141.937 1.00 30.96 81 LEU S CA 1
ATOM 12799 C C . LEU D 4 81 ? 182.563 173.071 140.795 1.00 31.59 81 LEU S C 1
ATOM 12800 O O . LEU D 4 81 ? 183.036 174.194 140.988 1.00 39.17 81 LEU S O 1
ATOM 12805 N N . GLU D 4 82 ? 182.536 172.516 139.587 1.00 32.73 82 GLU S N 1
ATOM 12806 C CA . GLU D 4 82 ? 183.100 173.230 138.453 1.00 33.33 82 GLU S CA 1
ATOM 12807 C C . GLU D 4 82 ? 182.065 174.085 137.748 1.00 33.52 82 GLU S C 1
ATOM 12808 O O . GLU D 4 82 ? 182.429 174.998 137.006 1.00 38.21 82 GLU S O 1
ATOM 12814 N N . ALA D 4 83 ? 180.781 173.809 137.948 1.00 32.95 83 ALA S N 1
ATOM 12815 C CA . ALA D 4 83 ? 179.767 174.698 137.401 1.00 28.67 83 ALA S CA 1
ATOM 12816 C C . ALA D 4 83 ? 179.680 175.973 138.219 1.00 30.25 83 ALA S C 1
ATOM 12817 O O . ALA D 4 83 ? 179.252 177.012 137.710 1.00 36.39 83 ALA S O 1
ATOM 12819 N N . ILE D 4 84 ? 180.046 175.898 139.500 1.00 32.10 84 ILE S N 1
ATOM 12820 C CA . ILE D 4 84 ? 180.289 177.098 140.294 1.00 28.33 84 ILE S CA 1
ATOM 12821 C C . ILE D 4 84 ? 181.375 177.938 139.651 1.00 30.97 84 ILE S C 1
ATOM 12822 O O . ILE D 4 84 ? 181.181 179.123 139.374 1.00 35.06 84 ILE S O 1
ATOM 12827 N N . HIS D 4 85 ? 182.525 177.325 139.381 1.00 34.30 85 HIS S N 1
ATOM 12828 C CA . HIS D 4 85 ? 183.673 178.067 138.880 1.00 32.76 85 HIS S CA 1
ATOM 12829 C C . HIS D 4 85 ? 183.455 178.509 137.444 1.00 33.68 85 HIS S C 1
ATOM 12830 O O . HIS D 4 85 ? 184.049 179.487 136.984 1.00 43.44 85 HIS S O 1
ATOM 12837 N N . ASN D 4 86 ? 182.607 177.792 136.718 1.00 34.38 86 ASN S N 1
ATOM 12838 C CA . ASN D 4 86 ? 182.244 178.226 135.380 1.00 32.36 86 ASN S CA 1
ATOM 12839 C C . ASN D 4 86 ? 181.380 179.472 135.442 1.00 33.55 86 ASN S C 1
ATOM 12840 O O . ASN D 4 86 ? 181.433 180.323 134.551 1.00 41.40 86 ASN S O 1
ATOM 12845 N N . PHE D 4 87 ? 180.582 179.591 136.495 1.00 33.89 87 PHE S N 1
ATOM 12846 C CA . PHE D 4 87 ? 179.687 180.728 136.642 1.00 30.91 87 PHE S CA 1
ATOM 12847 C C . PHE D 4 87 ? 180.442 181.978 137.060 1.00 33.90 87 PHE S C 1
ATOM 12848 O O . PHE D 4 87 ? 180.042 183.092 136.721 1.00 38.33 87 PHE S O 1
ATOM 12856 N N . VAL D 4 88 ? 181.554 181.815 137.777 1.00 37.25 88 VAL S N 1
ATOM 12857 C CA . VAL D 4 88 ? 182.339 182.974 138.188 1.00 32.19 88 VAL S CA 1
ATOM 12858 C C . VAL D 4 88 ? 183.093 183.540 137.001 1.00 35.48 88 VAL S C 1
ATOM 12859 O O . VAL D 4 88 ? 183.231 184.758 136.858 1.00 41.42 88 VAL S O 1
ATOM 12863 N N . GLU D 4 89 ? 183.590 182.664 136.131 1.00 36.10 89 GLU S N 1
ATOM 12864 C CA . GLU D 4 89 ? 184.369 183.116 134.986 1.00 37.29 89 GLU S CA 1
ATOM 12865 C C . GLU D 4 89 ? 183.500 183.846 133.981 1.00 38.21 89 GLU S C 1
ATOM 12866 O O . GLU D 4 89 ? 183.969 184.759 133.300 1.00 45.88 89 GLU S O 1
ATOM 12872 N N . VAL D 4 90 ? 182.230 183.463 133.876 1.00 37.56 90 VAL S N 1
ATOM 12873 C CA . VAL D 4 90 ? 181.302 184.225 133.053 1.00 33.03 90 VAL S CA 1
ATOM 12874 C C . VAL D 4 90 ? 181.057 185.594 133.667 1.00 39.99 90 VAL S C 1
ATOM 12875 O O . VAL D 4 90 ? 181.026 186.608 132.963 1.00 46.64 90 VAL S O 1
ATOM 12879 N N . LEU D 4 91 ? 180.950 185.659 134.995 1.00 41.32 91 LEU S N 1
ATOM 12880 C CA . LEU D 4 91 ? 180.806 186.950 135.661 1.00 36.85 91 LEU S CA 1
ATOM 12881 C C . LEU D 4 91 ? 182.091 187.757 135.586 1.00 41.27 91 LEU S C 1
ATOM 12882 O O . LEU D 4 91 ? 182.069 188.985 135.710 1.00 47.14 91 LEU S O 1
ATOM 12887 N N . ASN D 4 92 ? 183.219 187.082 135.384 1.00 42.75 92 ASN S N 1
ATOM 12888 C CA . ASN D 4 92 ? 184.493 187.777 135.322 1.00 40.91 92 ASN S CA 1
ATOM 12889 C C . ASN D 4 92 ? 184.625 188.578 134.037 1.00 47.40 92 ASN S C 1
ATOM 12890 O O . ASN D 4 92 ? 185.059 189.733 134.070 1.00 57.91 92 ASN S O 1
ATOM 12895 N N . GLU D 4 93 ? 184.269 187.992 132.890 1.00 49.33 93 GLU S N 1
ATOM 12896 C CA . GLU D 4 93 ? 184.400 188.756 131.654 1.00 46.53 93 GLU S CA 1
ATOM 12897 C C . GLU D 4 93 ? 183.190 189.641 131.406 1.00 49.08 93 GLU S C 1
ATOM 12898 O O . GLU D 4 93 ? 183.285 190.620 130.661 1.00 55.80 93 GLU S O 1
ATOM 12904 N N . TYR D 4 94 ? 182.046 189.326 132.010 1.00 46.24 94 TYR S N 1
ATOM 12905 C CA . TYR D 4 94 ? 180.874 190.163 131.786 1.00 43.90 94 TYR S CA 1
ATOM 12906 C C . TYR D 4 94 ? 180.975 191.454 132.580 1.00 48.61 94 TYR S C 1
ATOM 12907 O O . TYR D 4 94 ? 180.346 192.460 132.238 1.00 55.99 94 TYR S O 1
ATOM 12916 N N . PHE D 4 95 ? 181.774 191.447 133.641 1.00 49.37 95 PHE S N 1
ATOM 12917 C CA . PHE D 4 95 ? 181.922 192.630 134.470 1.00 48.97 95 PHE S CA 1
ATOM 12918 C C . PHE D 4 95 ? 183.342 193.169 134.470 1.00 51.54 95 PHE S C 1
ATOM 12919 O O . PHE D 4 95 ? 183.619 194.114 135.215 1.00 55.30 95 PHE S O 1
ATOM 12927 N N . HIS D 4 96 ? 184.236 192.584 133.656 1.00 52.94 96 HIS S N 1
ATOM 12928 C CA . HIS D 4 96 ? 185.602 193.062 133.438 1.00 54.58 96 HIS S CA 1
ATOM 12929 C C . HIS D 4 96 ? 186.419 193.129 134.724 1.00 55.75 96 HIS S C 1
ATOM 12930 O O . HIS D 4 96 ? 186.579 194.222 135.276 1.00 57.95 96 HIS S O 1
ATOM 12937 N N . ASN D 4 97 ? 186.857 191.971 135.231 1.00 55.57 97 ASN S N 1
ATOM 12938 C CA . ASN D 4 97 ? 187.490 191.808 136.550 1.00 57.88 97 ASN S CA 1
ATOM 12939 C C . ASN D 4 97 ? 186.524 192.203 137.655 1.00 57.64 97 ASN S C 1
ATOM 12940 O O . ASN D 4 97 ? 186.670 193.229 138.316 1.00 63.08 97 ASN S O 1
ATOM 12945 N N . VAL D 4 98 ? 185.502 191.358 137.800 1.00 53.51 98 VAL S N 1
ATOM 12946 C CA . VAL D 4 98 ? 184.365 191.592 138.680 1.00 47.62 98 VAL S CA 1
ATOM 12947 C C . VAL D 4 98 ? 184.807 191.740 140.131 1.00 51.55 98 VAL S C 1
ATOM 12948 O O . VAL D 4 98 ? 185.733 191.066 140.597 1.00 53.46 98 VAL S O 1
ATOM 12952 N N . CYS D 4 99 ? 184.200 192.697 140.824 1.00 51.79 99 CYS S N 1
ATOM 12953 C CA . CYS D 4 99 ? 184.357 192.901 142.252 1.00 48.09 99 CYS S CA 1
ATOM 12954 C C . CYS D 4 99 ? 183.085 192.459 142.954 1.00 50.44 99 CYS S C 1
ATOM 12955 O O . CYS D 4 99 ? 182.160 191.931 142.340 1.00 56.13 99 CYS S O 1
ATOM 12958 N N . GLU D 4 100 ? 183.037 192.682 144.264 1.00 48.13 100 GLU S N 1
ATOM 12959 C CA . GLU D 4 100 ? 181.827 192.353 145.002 1.00 44.43 100 GLU S CA 1
ATOM 12960 C C . GLU D 4 100 ? 180.727 193.368 144.729 1.00 48.12 100 GLU S C 1
ATOM 12961 O O . GLU D 4 100 ? 179.541 193.024 144.719 1.00 52.93 100 GLU S O 1
ATOM 12967 N N . LEU D 4 101 ? 181.099 194.618 144.458 1.00 50.08 101 LEU S N 1
ATOM 12968 C CA . LEU D 4 101 ? 180.100 195.669 144.319 1.00 51.62 101 LEU S CA 1
ATOM 12969 C C . LEU D 4 101 ? 179.447 195.687 142.949 1.00 51.59 101 LEU S C 1
ATOM 12970 O O . LEU D 4 101 ? 178.464 196.406 142.757 1.00 55.61 101 LEU S O 1
ATOM 12975 N N . ASP D 4 102 ? 179.964 194.924 141.994 1.00 52.28 102 ASP S N 1
ATOM 12976 C CA . ASP D 4 102 ? 179.221 194.720 140.761 1.00 51.68 102 ASP S CA 1
ATOM 12977 C C . ASP D 4 102 ? 177.998 193.854 141.003 1.00 51.19 102 ASP S C 1
ATOM 12978 O O . ASP D 4 102 ? 177.010 193.955 140.273 1.00 53.89 102 ASP S O 1
ATOM 12983 N N . LEU D 4 103 ? 178.048 193.000 142.020 1.00 49.33 103 LEU S N 1
ATOM 12984 C CA . LEU D 4 103 ? 176.892 192.181 142.343 1.00 46.52 103 LEU S CA 1
ATOM 12985 C C . LEU D 4 103 ? 175.863 192.986 143.120 1.00 50.98 103 LEU S C 1
ATOM 12986 O O . LEU D 4 103 ? 174.682 192.631 143.151 1.00 58.05 103 LEU S O 1
ATOM 12991 N N . VAL D 4 104 ? 176.295 194.074 143.758 1.00 52.65 104 VAL S N 1
ATOM 12992 C CA . VAL D 4 104 ? 175.376 194.893 144.538 1.00 51.85 104 VAL S CA 1
ATOM 12993 C C . VAL D 4 104 ? 174.624 195.849 143.630 1.00 53.85 104 VAL S C 1
ATOM 12994 O O . VAL D 4 104 ? 173.394 195.943 143.685 1.00 57.55 104 VAL S O 1
ATOM 12998 N N . PHE D 4 105 ? 175.350 196.577 142.789 1.00 51.40 105 PHE S N 1
ATOM 12999 C CA . PHE D 4 105 ? 174.780 197.618 141.949 1.00 49.77 105 PHE S CA 1
ATOM 13000 C C . PHE D 4 105 ? 174.098 197.070 140.709 1.00 49.97 105 PHE S C 1
ATOM 13001 O O . PHE D 4 105 ? 173.241 197.746 140.140 1.00 54.97 105 PHE S O 1
ATOM 13009 N N . ASN D 4 106 ? 174.452 195.868 140.280 1.00 48.75 106 ASN S N 1
ATOM 13010 C CA . ASN D 4 106 ? 173.951 195.339 139.022 1.00 46.06 106 ASN S CA 1
ATOM 13011 C C . ASN D 4 106 ? 173.333 193.968 139.256 1.00 48.01 106 ASN S C 1
ATOM 13012 O O . ASN D 4 106 ? 173.602 193.014 138.529 1.00 51.71 106 ASN S O 1
ATOM 13017 N N . PHE D 4 107 ? 172.497 193.865 140.291 1.00 48.83 107 PHE S N 1
ATOM 13018 C CA . PHE D 4 107 ? 171.907 192.583 140.662 1.00 46.07 107 PHE S CA 1
ATOM 13019 C C . PHE D 4 107 ? 170.952 192.071 139.595 1.00 47.61 107 PHE S C 1
ATOM 13020 O O . PHE D 4 107 ? 170.829 190.859 139.398 1.00 51.71 107 PHE S O 1
ATOM 13028 N N . TYR D 4 108 ? 170.281 192.977 138.887 1.00 44.25 108 TYR S N 1
ATOM 13029 C CA . TYR D 4 108 ? 169.358 192.569 137.841 1.00 39.54 108 TYR S CA 1
ATOM 13030 C C . TYR D 4 108 ? 170.083 191.993 136.639 1.00 44.16 108 TYR S C 1
ATOM 13031 O O . TYR D 4 108 ? 169.492 191.211 135.892 1.00 49.70 108 TYR S O 1
ATOM 13040 N N . LYS D 4 109 ? 171.345 192.364 136.434 1.00 44.41 109 LYS S N 1
ATOM 13041 C CA . LYS D 4 109 ? 172.145 191.728 135.399 1.00 42.08 109 LYS S CA 1
ATOM 13042 C C . LYS D 4 109 ? 172.681 190.382 135.851 1.00 42.09 109 LYS S C 1
ATOM 13043 O O . LYS D 4 109 ? 173.005 189.539 135.013 1.00 44.90 109 LYS S O 1
ATOM 13049 N N . VAL D 4 110 ? 172.783 190.166 137.161 1.00 40.64 110 VAL S N 1
ATOM 13050 C CA . VAL D 4 110 ? 173.275 188.890 137.665 1.00 35.47 110 VAL S CA 1
ATOM 13051 C C . VAL D 4 110 ? 172.212 187.812 137.504 1.00 37.85 110 VAL S C 1
ATOM 13052 O O . VAL D 4 110 ? 172.522 186.666 137.159 1.00 42.93 110 VAL S O 1
ATOM 13056 N N . TYR D 4 111 ? 170.938 188.171 137.687 1.00 37.89 111 TYR S N 1
ATOM 13057 C CA . TYR D 4 111 ? 169.852 187.225 137.442 1.00 35.41 111 TYR S CA 1
ATOM 13058 C C . TYR D 4 111 ? 169.743 186.852 135.971 1.00 38.13 111 TYR S C 1
ATOM 13059 O O . TYR D 4 111 ? 169.209 185.793 135.631 1.00 42.19 111 TYR S O 1
ATOM 13068 N N . THR D 4 112 ? 170.227 187.716 135.082 1.00 40.10 112 THR S N 1
ATOM 13069 C CA . THR D 4 112 ? 170.257 187.375 133.668 1.00 37.79 112 THR S CA 1
ATOM 13070 C C . THR D 4 112 ? 171.297 186.301 133.404 1.00 38.98 112 THR S C 1
ATOM 13071 O O . THR D 4 112 ? 171.077 185.391 132.599 1.00 44.29 112 THR S O 1
ATOM 13075 N N . VAL D 4 113 ? 172.425 186.368 134.113 1.00 40.43 113 VAL S N 1
ATOM 13076 C CA . VAL D 4 113 ? 173.491 185.388 133.933 1.00 32.34 113 VAL S CA 1
ATOM 13077 C C . VAL D 4 113 ? 173.072 184.041 134.501 1.00 33.06 113 VAL S C 1
ATOM 13078 O O . VAL D 4 113 ? 173.333 182.992 133.903 1.00 39.52 113 VAL S O 1
ATOM 13082 N N . VAL D 4 114 ? 172.393 184.050 135.647 1.00 35.60 114 VAL S N 1
ATOM 13083 C CA . VAL D 4 114 ? 172.013 182.803 136.304 1.00 31.90 114 VAL S CA 1
ATOM 13084 C C . VAL D 4 114 ? 170.928 182.090 135.506 1.00 36.63 114 VAL S C 1
ATOM 13085 O O . VAL D 4 114 ? 170.975 180.870 135.325 1.00 45.22 114 VAL S O 1
ATOM 13089 N N . ASP D 4 115 ? 169.957 182.846 134.983 1.00 40.07 115 ASP S N 1
ATOM 13090 C CA . ASP D 4 115 ? 168.983 182.278 134.052 1.00 37.35 115 ASP S CA 1
ATOM 13091 C C . ASP D 4 115 ? 169.630 181.789 132.770 1.00 39.48 115 ASP S C 1
ATOM 13092 O O . ASP D 4 115 ? 169.134 180.846 132.149 1.00 43.08 115 ASP S O 1
ATOM 13097 N N . GLU D 4 116 ? 170.726 182.414 132.355 1.00 42.17 116 GLU S N 1
ATOM 13098 C CA . GLU D 4 116 ? 171.401 181.986 131.141 1.00 39.02 116 GLU S CA 1
ATOM 13099 C C . GLU D 4 116 ? 172.112 180.662 131.359 1.00 37.12 116 GLU S C 1
ATOM 13100 O O . GLU D 4 116 ? 172.226 179.850 130.436 1.00 42.02 116 GLU S O 1
ATOM 13106 N N . MET D 4 117 ? 172.557 180.405 132.583 1.00 34.68 117 MET S N 1
ATOM 13107 C CA . MET D 4 117 ? 173.392 179.246 132.842 1.00 32.21 117 MET S CA 1
ATOM 13108 C C . MET D 4 117 ? 172.697 178.166 133.650 1.00 32.74 117 MET S C 1
ATOM 13109 O O . MET D 4 117 ? 172.912 176.983 133.384 1.00 36.67 117 MET S O 1
ATOM 13114 N N . PHE D 4 118 ? 171.878 178.528 134.633 1.00 35.07 118 PHE S N 1
ATOM 13115 C CA . PHE D 4 118 ? 171.184 177.552 135.457 1.00 30.27 118 PHE S CA 1
ATOM 13116 C C . PHE D 4 118 ? 169.689 177.814 135.394 1.00 34.56 118 PHE S C 1
ATOM 13117 O O . PHE D 4 118 ? 169.192 178.766 135.992 1.00 41.39 118 PHE S O 1
ATOM 13125 N N . LEU D 4 119 ? 168.961 176.951 134.701 1.00 31.48 119 LEU S N 1
ATOM 13126 C CA . LEU D 4 119 ? 167.536 177.184 134.525 1.00 32.08 119 LEU S CA 1
ATOM 13127 C C . LEU D 4 119 ? 166.761 176.000 135.067 1.00 35.88 119 LEU S C 1
ATOM 13128 O O . LEU D 4 119 ? 167.068 174.860 134.717 1.00 43.65 119 LEU S O 1
ATOM 13133 N N . ALA D 4 120 ? 165.769 176.286 135.916 1.00 36.11 120 ALA S N 1
ATOM 13134 C CA . ALA D 4 120 ? 164.822 175.310 136.472 1.00 35.79 120 ALA S CA 1
ATOM 13135 C C . ALA D 4 120 ? 165.509 174.187 137.235 1.00 39.18 120 ALA S C 1
ATOM 13136 O O . ALA D 4 120 ? 165.102 173.029 137.149 1.00 45.42 120 ALA S O 1
ATOM 13138 N N . GLY D 4 121 ? 166.549 174.517 137.990 1.00 38.48 121 GLY S N 1
ATOM 13139 C CA . GLY D 4 121 ? 167.216 173.536 138.808 1.00 34.90 121 GLY S CA 1
ATOM 13140 C C . GLY D 4 121 ? 168.176 172.635 138.077 1.00 37.23 121 GLY S C 1
ATOM 13141 O O . GLY D 4 121 ? 168.587 171.616 138.637 1.00 43.69 121 GLY S O 1
ATOM 13142 N N . GLU D 4 122 ? 168.537 172.957 136.843 1.00 37.78 122 GLU S N 1
ATOM 13143 C CA . GLU D 4 122 ? 169.512 172.192 136.086 1.00 34.34 122 GLU S CA 1
ATOM 13144 C C . GLU D 4 122 ? 170.534 173.133 135.480 1.00 33.68 122 GLU S C 1
ATOM 13145 O O . GLU D 4 122 ? 170.412 174.352 135.576 1.00 39.57 122 GLU S O 1
ATOM 13151 N N . ILE D 4 123 ? 171.548 172.557 134.847 1.00 32.76 123 ILE S N 1
ATOM 13152 C CA . ILE D 4 123 ? 172.549 173.344 134.139 1.00 32.36 123 ILE S CA 1
ATOM 13153 C C . ILE D 4 123 ? 172.060 173.560 132.714 1.00 34.70 123 ILE S C 1
ATOM 13154 O O . ILE D 4 123 ? 171.872 172.604 131.962 1.00 37.93 123 ILE S O 1
ATOM 13159 N N . ARG D 4 124 ? 171.847 174.818 132.341 1.00 36.13 124 ARG S N 1
ATOM 13160 C CA . ARG D 4 124 ? 171.344 175.108 131.007 1.00 32.65 124 ARG S CA 1
ATOM 13161 C C . ARG D 4 124 ? 172.466 175.162 129.981 1.00 35.95 124 ARG S C 1
ATOM 13162 O O . ARG D 4 124 ? 172.527 174.327 129.076 1.00 45.25 124 ARG S O 1
ATOM 13170 N N . GLU D 4 125 ? 173.373 176.122 130.111 1.00 37.83 125 GLU S N 1
ATOM 13171 C CA . GLU D 4 125 ? 174.415 176.295 129.116 1.00 36.27 125 GLU S CA 1
ATOM 13172 C C . GLU D 4 125 ? 175.764 176.337 129.806 1.00 39.05 125 GLU S C 1
ATOM 13173 O O . GLU D 4 125 ? 175.993 177.168 130.685 1.00 45.70 125 GLU S O 1
ATOM 13179 N N . THR D 4 126 ? 176.663 175.459 129.377 1.00 40.56 126 THR S N 1
ATOM 13180 C CA . THR D 4 126 ? 177.989 175.369 129.956 1.00 39.32 126 THR S CA 1
ATOM 13181 C C . THR D 4 126 ? 179.033 176.180 129.219 1.00 44.66 126 THR S C 1
ATOM 13182 O O . THR D 4 126 ? 180.074 176.481 129.807 1.00 47.47 126 THR S O 1
ATOM 13186 N N . SER D 4 127 ? 178.793 176.533 127.961 1.00 46.21 127 SER S N 1
ATOM 13187 C CA . SER D 4 127 ? 179.801 177.169 127.122 1.00 44.23 127 SER S CA 1
ATOM 13188 C C . SER D 4 127 ? 179.985 178.617 127.535 1.00 44.36 127 SER S C 1
ATOM 13189 O O . SER D 4 127 ? 179.022 179.382 127.573 1.00 50.95 127 SER S O 1
ATOM 13192 N N . GLN D 4 128 ? 181.223 179.003 127.835 1.00 43.03 128 GLN S N 1
ATOM 13193 C CA . GLN D 4 128 ? 181.493 180.400 128.147 1.00 41.68 128 GLN S CA 1
ATOM 13194 C C . GLN D 4 128 ? 181.404 181.259 126.903 1.00 46.43 128 GLN S C 1
ATOM 13195 O O . GLN D 4 128 ? 181.051 182.439 126.979 1.00 50.47 128 GLN S O 1
ATOM 13201 N N . THR D 4 129 ? 181.735 180.684 125.751 1.00 46.17 129 THR S N 1
ATOM 13202 C CA . THR D 4 129 ? 181.695 181.428 124.502 1.00 44.69 129 THR S CA 1
ATOM 13203 C C . THR D 4 129 ? 180.264 181.752 124.109 1.00 48.12 129 THR S C 1
ATOM 13204 O O . THR D 4 129 ? 179.963 182.871 123.685 1.00 56.24 129 THR S O 1
ATOM 13208 N N . LYS D 4 130 ? 179.357 180.791 124.277 1.00 45.88 130 LYS S N 1
ATOM 13209 C CA . LYS D 4 130 ? 177.980 181.002 123.850 1.00 46.35 130 LYS S CA 1
ATOM 13210 C C . LYS D 4 130 ? 177.210 181.875 124.828 1.00 47.10 130 LYS S C 1
ATOM 13211 O O . LYS D 4 130 ? 176.256 182.555 124.437 1.00 50.46 130 LYS S O 1
ATOM 13217 N N . VAL D 4 131 ? 177.591 181.860 126.104 1.00 46.57 131 VAL S N 1
ATOM 13218 C CA . VAL D 4 131 ? 176.922 182.718 127.074 1.00 43.32 131 VAL S CA 1
ATOM 13219 C C . VAL D 4 131 ? 177.354 184.163 126.880 1.00 45.88 131 VAL S C 1
ATOM 13220 O O . VAL D 4 131 ? 176.522 185.078 126.871 1.00 50.74 131 VAL S O 1
ATOM 13224 N N . LEU D 4 132 ? 178.650 184.386 126.663 1.00 45.30 132 LEU S N 1
ATOM 13225 C CA . LEU D 4 132 ? 179.134 185.739 126.419 1.00 44.56 132 LEU S CA 1
ATOM 13226 C C . LEU D 4 132 ? 178.691 186.253 125.057 1.00 50.32 132 LEU S C 1
ATOM 13227 O O . LEU D 4 132 ? 178.597 187.464 124.843 1.00 55.61 132 LEU S O 1
ATOM 13232 N N . LYS D 4 133 ? 178.426 185.346 124.121 1.00 49.43 133 LYS S N 1
ATOM 13233 C CA . LYS D 4 133 ? 177.775 185.734 122.878 1.00 49.29 133 LYS S CA 1
ATOM 13234 C C . LYS D 4 133 ? 176.344 186.182 123.132 1.00 52.53 133 LYS S C 1
ATOM 13235 O O . LYS D 4 133 ? 175.854 187.119 122.496 1.00 58.65 133 LYS S O 1
ATOM 13241 N N . GLN D 4 134 ? 175.668 185.545 124.086 1.00 53.65 134 GLN S N 1
ATOM 13242 C CA . GLN D 4 134 ? 174.265 185.851 124.337 1.00 53.05 134 GLN S CA 1
ATOM 13243 C C . GLN D 4 134 ? 174.109 187.066 125.240 1.00 51.38 134 GLN S C 1
ATOM 13244 O O . GLN D 4 134 ? 173.199 187.876 125.044 1.00 55.30 134 GLN S O 1
ATOM 13250 N N . LEU D 4 135 ? 174.985 187.216 126.234 1.00 50.53 135 LEU S N 1
ATOM 13251 C CA . LEU D 4 135 ? 174.815 188.300 127.195 1.00 49.67 135 LEU S CA 1
ATOM 13252 C C . LEU D 4 135 ? 175.169 189.652 126.593 1.00 55.64 135 LEU S C 1
ATOM 13253 O O . LEU D 4 135 ? 174.568 190.669 126.950 1.00 62.51 135 LEU S O 1
ATOM 13258 N N . LEU D 4 136 ? 176.148 189.692 125.690 1.00 54.86 136 LEU S N 1
ATOM 13259 C CA . LEU D 4 136 ? 176.493 190.962 125.065 1.00 53.85 136 LEU S CA 1
ATOM 13260 C C . LEU D 4 136 ? 175.480 191.336 123.996 1.00 57.02 136 LEU S C 1
ATOM 13261 O O . LEU D 4 136 ? 175.302 192.518 123.686 1.00 63.35 136 LEU S O 1
ATOM 13266 N N . MET D 4 137 ? 174.815 190.340 123.413 1.00 55.69 137 MET S N 1
ATOM 13267 C CA . MET D 4 137 ? 173.747 190.622 122.463 1.00 57.27 137 MET S CA 1
ATOM 13268 C C . MET D 4 137 ? 172.544 191.232 123.168 1.00 62.21 137 MET S C 1
ATOM 13269 O O . MET D 4 137 ? 171.875 192.117 122.626 1.00 69.57 137 MET S O 1
ATOM 13274 N N . LEU D 4 138 ? 172.254 190.771 124.385 1.00 63.25 138 LEU S N 1
ATOM 13275 C CA . LEU D 4 138 ? 171.180 191.367 125.169 1.00 59.56 138 LEU S CA 1
ATOM 13276 C C . LEU D 4 138 ? 171.592 192.716 125.724 1.00 63.91 138 LEU S C 1
ATOM 13277 O O . LEU D 4 138 ? 170.737 193.520 126.107 1.00 70.48 138 LEU S O 1
ATOM 13282 N N . GLN D 4 139 ? 172.897 192.966 125.806 1.00 66.99 139 GLN S N 1
ATOM 13283 C CA . GLN D 4 139 ? 173.385 194.225 126.346 1.00 65.61 139 GLN S CA 1
ATOM 13284 C C . GLN D 4 139 ? 173.121 195.364 125.377 1.00 69.33 139 GLN S C 1
ATOM 13285 O O . GLN D 4 139 ? 172.811 196.486 125.792 1.00 74.67 139 GLN S O 1
ATOM 13291 N N . SER D 4 140 ? 173.228 195.092 124.080 1.00 70.92 140 SER S N 1
ATOM 13292 C CA . SER D 4 140 ? 173.074 196.122 123.066 1.00 72.35 140 SER S CA 1
ATOM 13293 C C . SER D 4 140 ? 171.676 196.179 122.484 1.00 73.43 140 SER S C 1
ATOM 13294 O O . SER D 4 140 ? 171.412 197.032 121.631 1.00 78.08 140 SER S O 1
ATOM 13297 N N . LEU D 4 141 ? 170.780 195.291 122.909 1.00 73.83 141 LEU S N 1
ATOM 13298 C CA . LEU D 4 141 ? 169.443 195.275 122.333 1.00 75.94 141 LEU S CA 1
ATOM 13299 C C . LEU D 4 141 ? 168.625 196.443 122.870 1.00 81.56 141 LEU S C 1
ATOM 13300 O O . LEU D 4 141 ? 167.906 197.109 122.115 1.00 88.72 141 LEU S O 1
ATOM 13305 N N . GLU E 5 7 ? 166.608 197.300 211.023 1.00 74.49 7 GLU N N 1
ATOM 13306 C CA . GLU E 5 7 ? 165.424 196.880 210.285 1.00 70.56 7 GLU N CA 1
ATOM 13307 C C . GLU E 5 7 ? 165.784 196.210 208.971 1.00 65.17 7 GLU N C 1
ATOM 13308 O O . GLU E 5 7 ? 166.814 196.505 208.375 1.00 66.73 7 GLU N O 1
ATOM 13314 N N . SER E 5 8 ? 164.924 195.308 208.523 1.00 64.13 8 SER N N 1
ATOM 13315 C CA . SER E 5 8 ? 165.098 194.626 207.253 1.00 59.84 8 SER N CA 1
ATOM 13316 C C . SER E 5 8 ? 164.207 195.258 206.195 1.00 56.15 8 SER N C 1
ATOM 13317 O O . SER E 5 8 ? 163.170 195.851 206.493 1.00 61.83 8 SER N O 1
ATOM 13320 N N . VAL E 5 9 ? 164.619 195.122 204.943 1.00 46.74 9 VAL N N 1
ATOM 13321 C CA . VAL E 5 9 ? 163.911 195.720 203.820 1.00 45.02 9 VAL N CA 1
ATOM 13322 C C . VAL E 5 9 ? 163.315 194.606 202.982 1.00 50.64 9 VAL N C 1
ATOM 13323 O O . VAL E 5 9 ? 164.046 193.766 202.446 1.00 56.08 9 VAL N O 1
ATOM 13327 N N . LEU E 5 10 ? 161.994 194.612 202.853 1.00 46.83 10 LEU N N 1
ATOM 13328 C CA . LEU E 5 10 ? 161.298 193.524 202.187 1.00 39.79 10 LEU N CA 1
ATOM 13329 C C . LEU E 5 10 ? 161.287 193.662 200.676 1.00 43.28 10 LEU N C 1
ATOM 13330 O O . LEU E 5 10 ? 161.401 192.661 199.965 1.00 49.16 10 LEU N O 1
ATOM 13335 N N . CYS E 5 11 ? 161.151 194.879 200.168 1.00 41.63 11 CYS N N 1
ATOM 13336 C CA . CYS E 5 11 ? 160.932 195.076 198.745 1.00 39.98 11 CYS N CA 1
ATOM 13337 C C . CYS E 5 11 ? 161.306 196.502 198.399 1.00 47.28 11 CYS N C 1
ATOM 13338 O O . CYS E 5 11 ? 161.043 197.416 199.183 1.00 54.22 11 CYS N O 1
ATOM 13341 N N . VAL E 5 12 ? 161.939 196.689 197.247 1.00 46.16 12 VAL N N 1
ATOM 13342 C CA . VAL E 5 12 ? 162.271 198.009 196.729 1.00 45.71 12 VAL N CA 1
ATOM 13343 C C . VAL E 5 12 ? 161.788 198.063 195.292 1.00 47.11 12 VAL N C 1
ATOM 13344 O O . VAL E 5 12 ? 162.218 197.254 194.464 1.00 53.55 12 VAL N O 1
ATOM 13348 N N . LYS E 5 13 ? 160.900 198.995 194.996 1.00 47.21 13 LYS N N 1
ATOM 13349 C CA . LYS E 5 13 ? 160.367 199.149 193.655 1.00 49.36 13 LYS N CA 1
ATOM 13350 C C . LYS E 5 13 ? 160.546 200.576 193.173 1.00 53.51 13 LYS N C 1
ATOM 13351 O O . LYS E 5 13 ? 160.106 201.526 193.829 1.00 57.05 13 LYS N O 1
ATOM 13357 N N . PRO E 5 14 ? 161.215 200.762 192.039 1.00 52.82 14 PRO N N 1
ATOM 13358 C CA . PRO E 5 14 ? 161.239 202.081 191.404 1.00 57.76 14 PRO N CA 1
ATOM 13359 C C . PRO E 5 14 ? 160.023 202.289 190.520 1.00 61.41 14 PRO N C 1
ATOM 13360 O O . PRO E 5 14 ? 159.286 201.330 190.270 1.00 60.02 14 PRO N O 1
ATOM 13364 N N . GLU E 5 15 ? 159.821 203.526 190.057 1.00 64.64 15 GLU N N 1
ATOM 13365 C CA . GLU E 5 15 ? 158.766 203.905 189.108 1.00 68.54 15 GLU N CA 1
ATOM 13366 C C . GLU E 5 15 ? 157.375 203.582 189.644 1.00 61.25 15 GLU N C 1
ATOM 13367 O O . GLU E 5 15 ? 156.611 202.826 189.046 1.00 64.52 15 GLU N O 1
ATOM 13373 N N . VAL E 5 16 ? 157.044 204.163 190.790 1.00 54.66 16 VAL N N 1
ATOM 13374 C CA . VAL E 5 16 ? 155.758 203.935 191.439 1.00 53.50 16 VAL N CA 1
ATOM 13375 C C . VAL E 5 16 ? 155.023 205.261 191.546 1.00 56.78 16 VAL N C 1
ATOM 13376 O O . VAL E 5 16 ? 155.593 206.259 192.001 1.00 64.05 16 VAL N O 1
ATOM 13380 N N . HIS E 5 17 ? 153.764 205.275 191.124 1.00 52.20 17 HIS N N 1
ATOM 13381 C CA . HIS E 5 17 ? 152.982 206.493 191.015 1.00 51.08 17 HIS N CA 1
ATOM 13382 C C . HIS E 5 17 ? 152.033 206.623 192.192 1.00 51.12 17 HIS N C 1
ATOM 13383 O O . HIS E 5 17 ? 151.543 205.631 192.730 1.00 56.73 17 HIS N O 1
ATOM 13390 N N . VAL E 5 18 ? 151.766 207.861 192.578 1.00 51.21 18 VAL N N 1
ATOM 13391 C CA . VAL E 5 18 ? 150.844 208.168 193.659 1.00 54.16 18 VAL N CA 1
ATOM 13392 C C . VAL E 5 18 ? 149.733 209.046 193.114 1.00 61.56 18 VAL N C 1
ATOM 13393 O O . VAL E 5 18 ? 149.990 210.133 192.584 1.00 65.90 18 VAL N O 1
ATOM 13397 N N . TYR E 5 19 ? 148.506 208.566 193.237 1.00 60.71 19 TYR N N 1
ATOM 13398 C CA . TYR E 5 19 ? 147.336 209.245 192.719 1.00 60.73 19 TYR N CA 1
ATOM 13399 C C . TYR E 5 19 ? 146.531 209.768 193.892 1.00 67.64 19 TYR N C 1
ATOM 13400 O O . TYR E 5 19 ? 146.168 209.009 194.794 1.00 68.55 19 TYR N O 1
ATOM 13409 N N . ARG E 5 20 ? 146.265 211.066 193.891 1.00 74.17 20 ARG N N 1
ATOM 13410 C CA . ARG E 5 20 ? 145.351 211.608 194.878 1.00 80.30 20 ARG N CA 1
ATOM 13411 C C . ARG E 5 20 ? 143.944 211.160 194.516 1.00 80.15 20 ARG N C 1
ATOM 13412 O O . ARG E 5 20 ? 143.563 211.151 193.343 1.00 80.59 20 ARG N O 1
ATOM 13420 N N . ILE E 5 21 ? 143.193 210.739 195.523 1.00 78.06 21 ILE N N 1
ATOM 13421 C CA . ILE E 5 21 ? 141.939 210.023 195.319 1.00 80.72 21 ILE N CA 1
ATOM 13422 C C . ILE E 5 21 ? 140.795 211.035 195.320 1.00 88.97 21 ILE N C 1
ATOM 13423 O O . ILE E 5 21 ? 140.696 211.840 196.259 1.00 90.54 21 ILE N O 1
ATOM 13428 N N . PRO E 5 22 ? 139.966 211.078 194.280 1.00 91.01 22 PRO N N 1
ATOM 13429 C CA . PRO E 5 22 ? 138.853 212.038 194.263 1.00 93.44 22 PRO N CA 1
ATOM 13430 C C . PRO E 5 22 ? 137.632 211.595 195.062 1.00 93.53 22 PRO N C 1
ATOM 13431 O O . PRO E 5 22 ? 136.938 212.473 195.600 1.00 98.16 22 PRO N O 1
ATOM 13435 N N . PRO E 5 23 ? 137.303 210.274 195.180 1.00 88.82 23 PRO N N 1
ATOM 13436 C CA . PRO E 5 23 ? 136.235 210.128 196.183 1.00 92.47 23 PRO N CA 1
ATOM 13437 C C . PRO E 5 23 ? 136.763 210.000 197.601 1.00 94.35 23 PRO N C 1
ATOM 13438 O O . PRO E 5 23 ? 135.991 209.841 198.547 1.00 90.75 23 PRO N O 1
ATOM 13442 N N . GLY E 5 29 ? 132.809 199.767 197.023 1.00 73.53 29 GLY N N 1
ATOM 13443 C CA . GLY E 5 29 ? 133.328 200.925 196.320 1.00 81.55 29 GLY N CA 1
ATOM 13444 C C . GLY E 5 29 ? 134.713 200.693 195.754 1.00 80.75 29 GLY N C 1
ATOM 13445 O O . GLY E 5 29 ? 135.077 199.547 195.492 1.00 76.86 29 GLY N O 1
ATOM 13446 N N . TYR E 5 30 ? 135.464 201.785 195.568 1.00 83.77 30 TYR N N 1
ATOM 13447 C CA . TYR E 5 30 ? 136.851 201.782 195.087 1.00 77.39 30 TYR N CA 1
ATOM 13448 C C . TYR E 5 30 ? 136.978 201.134 193.705 1.00 71.81 30 TYR N C 1
ATOM 13449 O O . TYR E 5 30 ? 137.401 199.992 193.551 1.00 73.37 30 TYR N O 1
ATOM 13458 N N . ARG E 5 31 ? 136.500 201.875 192.715 1.00 72.10 31 ARG N N 1
ATOM 13459 C CA . ARG E 5 31 ? 136.814 201.609 191.321 1.00 73.56 31 ARG N CA 1
ATOM 13460 C C . ARG E 5 31 ? 138.017 202.444 190.908 1.00 74.65 31 ARG N C 1
ATOM 13461 O O . ARG E 5 31 ? 138.331 203.451 191.546 1.00 76.91 31 ARG N O 1
ATOM 13469 N N . ALA E 5 32 ? 138.693 202.015 189.841 1.00 71.05 32 ALA N N 1
ATOM 13470 C CA . ALA E 5 32 ? 139.956 202.644 189.470 1.00 72.97 32 ALA N CA 1
ATOM 13471 C C . ALA E 5 32 ? 139.763 203.728 188.425 1.00 75.42 32 ALA N C 1
ATOM 13472 O O . ALA E 5 32 ? 140.543 204.683 188.365 1.00 77.89 32 ALA N O 1
ATOM 13474 N N . SER E 5 33 ? 138.748 203.591 187.572 1.00 73.68 33 SER N N 1
ATOM 13475 C CA . SER E 5 33 ? 138.513 204.608 186.555 1.00 76.66 33 SER N CA 1
ATOM 13476 C C . SER E 5 33 ? 137.963 205.890 187.154 1.00 78.70 33 SER N C 1
ATOM 13477 O O . SER E 5 33 ? 138.040 206.943 186.513 1.00 77.73 33 SER N O 1
ATOM 13480 N N . GLU E 5 34 ? 137.416 205.818 188.371 1.00 80.55 34 GLU N N 1
ATOM 13481 C CA . GLU E 5 34 ? 136.964 206.998 189.095 1.00 81.85 34 GLU N CA 1
ATOM 13482 C C . GLU E 5 34 ? 138.097 207.967 189.395 1.00 80.32 34 GLU N C 1
ATOM 13483 O O . GLU E 5 34 ? 137.855 209.174 189.485 1.00 83.93 34 GLU N O 1
ATOM 13489 N N . TRP E 5 35 ? 139.323 207.474 189.536 1.00 77.95 35 TRP N N 1
ATOM 13490 C CA . TRP E 5 35 ? 140.443 208.339 189.848 1.00 74.77 35 TRP N CA 1
ATOM 13491 C C . TRP E 5 35 ? 140.885 209.070 188.589 1.00 76.54 35 TRP N C 1
ATOM 13492 O O . TRP E 5 35 ? 140.311 208.909 187.510 1.00 76.33 35 TRP N O 1
ATOM 13503 N N . GLN E 5 36 ? 141.946 209.862 188.725 1.00 73.23 36 GLN N N 1
ATOM 13504 C CA . GLN E 5 36 ? 142.405 210.644 187.585 1.00 77.98 36 GLN N CA 1
ATOM 13505 C C . GLN E 5 36 ? 143.105 209.769 186.555 1.00 75.44 36 GLN N C 1
ATOM 13506 O O . GLN E 5 36 ? 142.783 209.832 185.363 1.00 77.27 36 GLN N O 1
ATOM 13512 N N . LEU E 5 37 ? 144.097 208.989 186.992 1.00 71.22 37 LEU N N 1
ATOM 13513 C CA . LEU E 5 37 ? 144.841 207.997 186.213 1.00 69.74 37 LEU N CA 1
ATOM 13514 C C . LEU E 5 37 ? 145.675 208.592 185.085 1.00 73.21 37 LEU N C 1
ATOM 13515 O O . LEU E 5 37 ? 146.269 207.842 184.306 1.00 75.13 37 LEU N O 1
ATOM 13520 N N . ASP E 5 38 ? 145.762 209.910 184.991 1.00 73.88 38 ASP N N 1
ATOM 13521 C CA . ASP E 5 38 ? 146.580 210.593 184.002 1.00 75.90 38 ASP N CA 1
ATOM 13522 C C . ASP E 5 38 ? 147.455 211.657 184.626 1.00 78.31 38 ASP N C 1
ATOM 13523 O O . ASP E 5 38 ? 148.452 212.065 184.030 1.00 79.02 38 ASP N O 1
ATOM 13528 N N . GLN E 5 39 ? 147.087 212.115 185.822 1.00 77.66 39 GLN N N 1
ATOM 13529 C CA . GLN E 5 39 ? 147.854 213.093 186.582 1.00 78.08 39 GLN N CA 1
ATOM 13530 C C . GLN E 5 39 ? 148.315 212.405 187.858 1.00 74.02 39 GLN N C 1
ATOM 13531 O O . GLN E 5 39 ? 147.601 212.420 188.873 1.00 74.63 39 GLN N O 1
ATOM 13537 N N . PRO E 5 40 ? 149.480 211.765 187.840 1.00 69.25 40 PRO N N 1
ATOM 13538 C CA . PRO E 5 40 ? 150.046 211.259 189.090 1.00 65.69 40 PRO N CA 1
ATOM 13539 C C . PRO E 5 40 ? 150.456 212.407 189.993 1.00 65.97 40 PRO N C 1
ATOM 13540 O O . PRO E 5 40 ? 151.284 213.243 189.630 1.00 69.18 40 PRO N O 1
ATOM 13544 N N . SER E 5 41 ? 149.843 212.449 191.178 1.00 66.60 41 SER N N 1
ATOM 13545 C CA . SER E 5 41 ? 150.083 213.541 192.114 1.00 68.60 41 SER N CA 1
ATOM 13546 C C . SER E 5 41 ? 151.498 213.532 192.664 1.00 67.35 41 SER N C 1
ATOM 13547 O O . SER E 5 41 ? 151.985 214.575 193.111 1.00 70.03 41 SER N O 1
ATOM 13550 N N . TRP E 5 42 ? 152.164 212.384 192.630 1.00 64.56 42 TRP N N 1
ATOM 13551 C CA . TRP E 5 42 ? 153.527 212.259 193.107 1.00 64.56 42 TRP N CA 1
ATOM 13552 C C . TRP E 5 42 ? 154.129 211.017 192.479 1.00 62.81 42 TRP N C 1
ATOM 13553 O O . TRP E 5 42 ? 153.455 209.999 192.326 1.00 66.72 42 TRP N O 1
ATOM 13564 N N . SER E 5 43 ? 155.401 211.101 192.125 1.00 61.00 43 SER N N 1
ATOM 13565 C CA . SER E 5 43 ? 156.102 209.949 191.588 1.00 64.59 43 SER N CA 1
ATOM 13566 C C . SER E 5 43 ? 157.335 209.722 192.436 1.00 69.00 43 SER N C 1
ATOM 13567 O O . SER E 5 43 ? 157.881 210.673 193.001 1.00 74.26 43 SER N O 1
ATOM 13570 N N . GLY E 5 44 ? 157.755 208.471 192.550 1.00 64.95 44 GLY N N 1
ATOM 13571 C CA . GLY E 5 44 ? 158.954 208.194 193.302 1.00 67.82 44 GLY N CA 1
ATOM 13572 C C . GLY E 5 44 ? 159.307 206.731 193.404 1.00 67.68 44 GLY N C 1
ATOM 13573 O O . GLY E 5 44 ? 158.984 205.934 192.521 1.00 66.18 44 GLY N O 1
ATOM 13574 N N . ARG E 5 45 ? 159.981 206.378 194.490 1.00 67.99 45 ARG N N 1
ATOM 13575 C CA . ARG E 5 45 ? 160.483 205.035 194.712 1.00 64.72 45 ARG N CA 1
ATOM 13576 C C . ARG E 5 45 ? 159.777 204.428 195.915 1.00 62.41 45 ARG N C 1
ATOM 13577 O O . ARG E 5 45 ? 159.509 205.117 196.902 1.00 65.51 45 ARG N O 1
ATOM 13585 N N . LEU E 5 46 ? 159.477 203.138 195.830 1.00 53.87 46 LEU N N 1
ATOM 13586 C CA . LEU E 5 46 ? 158.712 202.436 196.848 1.00 49.94 46 LEU N CA 1
ATOM 13587 C C . LEU E 5 46 ? 159.627 201.494 197.600 1.00 50.87 46 LEU N C 1
ATOM 13588 O O . LEU E 5 46 ? 160.369 200.724 196.985 1.00 53.30 46 LEU N O 1
ATOM 13593 N N . ARG E 5 47 ? 159.568 201.553 198.924 1.00 48.88 47 ARG N N 1
ATOM 13594 C CA . ARG E 5 47 ? 160.270 200.617 199.784 1.00 45.50 47 ARG N CA 1
ATOM 13595 C C . ARG E 5 47 ? 159.322 200.148 200.867 1.00 45.62 47 ARG N C 1
ATOM 13596 O O . ARG E 5 47 ? 158.752 200.969 201.590 1.00 50.68 47 ARG N O 1
ATOM 13604 N N . ILE E 5 48 ? 159.160 198.840 200.988 1.00 42.10 48 ILE N N 1
ATOM 13605 C CA . ILE E 5 48 ? 158.433 198.252 202.100 1.00 41.69 48 ILE N CA 1
ATOM 13606 C C . ILE E 5 48 ? 159.460 197.776 203.106 1.00 47.05 48 ILE N C 1
ATOM 13607 O O . ILE E 5 48 ? 160.102 196.740 202.902 1.00 53.68 48 ILE N O 1
ATOM 13612 N N . THR E 5 49 ? 159.627 198.522 204.185 1.00 45.19 49 THR N N 1
ATOM 13613 C CA . THR E 5 49 ? 160.507 198.110 205.259 1.00 46.91 49 THR N CA 1
ATOM 13614 C C . THR E 5 49 ? 159.652 197.539 206.374 1.00 50.21 49 THR N C 1
ATOM 13615 O O . THR E 5 49 ? 158.449 197.787 206.451 1.00 51.10 49 THR N O 1
ATOM 13619 N N . ALA E 5 50 ? 160.282 196.762 207.241 1.00 52.81 50 ALA N N 1
ATOM 13620 C CA . ALA E 5 50 ? 159.570 196.155 208.350 1.00 53.16 50 ALA N CA 1
ATOM 13621 C C . ALA E 5 50 ? 160.563 195.886 209.461 1.00 62.06 50 ALA N C 1
ATOM 13622 O O . ALA E 5 50 ? 161.713 195.517 209.213 1.00 67.11 50 ALA N O 1
ATOM 13624 N N . LYS E 5 51 ? 160.106 196.071 210.693 1.00 61.59 51 LYS N N 1
ATOM 13625 C CA . LYS E 5 51 ? 160.913 195.693 211.841 1.00 64.89 51 LYS N CA 1
ATOM 13626 C C . LYS E 5 51 ? 159.980 195.263 212.956 1.00 64.33 51 LYS N C 1
ATOM 13627 O O . LYS E 5 51 ? 159.101 196.027 213.364 1.00 62.76 51 LYS N O 1
ATOM 13633 N N . GLY E 5 52 ? 160.161 194.038 213.426 1.00 63.30 52 GLY N N 1
ATOM 13634 C CA . GLY E 5 52 ? 159.329 193.558 214.508 1.00 66.83 52 GLY N CA 1
ATOM 13635 C C . GLY E 5 52 ? 158.085 192.888 213.973 1.00 62.64 52 GLY N C 1
ATOM 13636 O O . GLY E 5 52 ? 158.151 191.927 213.201 1.00 62.08 52 GLY N O 1
ATOM 13637 N N . LYS E 5 53 ? 156.931 193.400 214.387 1.00 62.76 53 LYS N N 1
ATOM 13638 C CA . LYS E 5 53 ? 155.644 192.801 214.076 1.00 61.81 53 LYS N CA 1
ATOM 13639 C C . LYS E 5 53 ? 154.836 193.621 213.086 1.00 58.60 53 LYS N C 1
ATOM 13640 O O . LYS E 5 53 ? 153.685 193.278 212.813 1.00 60.85 53 LYS N O 1
ATOM 13646 N N . VAL E 5 54 ? 155.394 194.709 212.560 1.00 54.61 54 VAL N N 1
ATOM 13647 C CA . VAL E 5 54 ? 154.675 195.580 211.644 1.00 55.00 54 VAL N CA 1
ATOM 13648 C C . VAL E 5 54 ? 155.522 195.787 210.401 1.00 57.67 54 VAL N C 1
ATOM 13649 O O . VAL E 5 54 ? 156.707 195.455 210.366 1.00 61.89 54 VAL N O 1
ATOM 13653 N N . ALA E 5 55 ? 154.896 196.353 209.375 1.00 54.07 55 ALA N N 1
ATOM 13654 C CA . ALA E 5 55 ? 155.556 196.624 208.110 1.00 50.43 55 ALA N CA 1
ATOM 13655 C C . ALA E 5 55 ? 155.215 198.028 207.643 1.00 50.88 55 ALA N C 1
ATOM 13656 O O . ALA E 5 55 ? 154.067 198.468 207.723 1.00 53.80 55 ALA N O 1
ATOM 13658 N N . TYR E 5 56 ? 156.225 198.716 207.131 1.00 48.34 56 TYR N N 1
ATOM 13659 C CA . TYR E 5 56 ? 156.150 200.137 206.836 1.00 49.06 56 TYR N CA 1
ATOM 13660 C C . TYR E 5 56 ? 156.311 200.362 205.344 1.00 47.33 56 TYR N C 1
ATOM 13661 O O . TYR E 5 56 ? 157.340 200.012 204.765 1.00 54.06 56 TYR N O 1
ATOM 13670 N N . ILE E 5 57 ? 155.298 200.946 204.727 1.00 43.28 57 ILE N N 1
ATOM 13671 C CA . ILE E 5 57 ? 155.309 201.232 203.301 1.00 42.10 57 ILE N CA 1
ATOM 13672 C C . ILE E 5 57 ? 155.813 202.658 203.136 1.00 50.37 57 ILE N C 1
ATOM 13673 O O . ILE E 5 57 ? 155.037 203.615 203.207 1.00 60.52 57 ILE N O 1
ATOM 13678 N N . LYS E 5 58 ? 157.113 202.812 202.929 1.00 46.42 58 LYS N N 1
ATOM 13679 C CA . LYS E 5 58 ? 157.747 204.120 202.898 1.00 48.91 58 LYS N CA 1
ATOM 13680 C C . LYS E 5 58 ? 157.922 204.567 201.460 1.00 54.95 58 LYS N C 1
ATOM 13681 O O . LYS E 5 58 ? 158.511 203.849 200.648 1.00 58.55 58 LYS N O 1
ATOM 13687 N N . LEU E 5 59 ? 157.407 205.749 201.151 1.00 57.37 59 LEU N N 1
ATOM 13688 C CA . LEU E 5 59 ? 157.519 206.339 199.827 1.00 58.34 59 LEU N CA 1
ATOM 13689 C C . LEU E 5 59 ? 158.659 207.344 199.820 1.00 65.05 59 LEU N C 1
ATOM 13690 O O . LEU E 5 59 ? 158.638 208.315 200.580 1.00 69.45 59 LEU N O 1
ATOM 13695 N N . GLU E 5 60 ? 159.648 207.111 198.967 1.00 68.45 60 GLU N N 1
ATOM 13696 C CA . GLU E 5 60 ? 160.799 207.989 198.864 1.00 74.78 60 GLU N CA 1
ATOM 13697 C C . GLU E 5 60 ? 160.850 208.596 197.475 1.00 76.07 60 GLU N C 1
ATOM 13698 O O . GLU E 5 60 ? 160.481 207.957 196.487 1.00 75.25 60 GLU N O 1
ATOM 13704 N N . ASP E 5 61 ? 161.335 209.830 197.412 1.00 78.45 61 ASP N N 1
ATOM 13705 C CA . ASP E 5 61 ? 161.584 210.471 196.132 1.00 79.86 61 ASP N CA 1
ATOM 13706 C C . ASP E 5 61 ? 162.737 209.759 195.441 1.00 81.83 61 ASP N C 1
ATOM 13707 O O . ASP E 5 61 ? 163.542 209.089 196.093 1.00 85.43 61 ASP N O 1
ATOM 13712 N N . ARG E 5 62 ? 162.804 209.892 194.118 1.00 80.85 62 ARG N N 1
ATOM 13713 C CA . ARG E 5 62 ? 163.791 209.167 193.330 1.00 82.51 62 ARG N CA 1
ATOM 13714 C C . ARG E 5 62 ? 165.219 209.609 193.609 1.00 88.55 62 ARG N C 1
ATOM 13715 O O . ARG E 5 62 ? 166.128 208.775 193.557 1.00 88.40 62 ARG N O 1
ATOM 13717 N N . THR E 5 63 ? 165.438 210.886 193.914 1.00 91.69 63 THR N N 1
ATOM 13718 C CA . THR E 5 63 ? 166.786 211.433 193.969 1.00 91.78 63 THR N CA 1
ATOM 13719 C C . THR E 5 63 ? 167.350 211.434 195.381 1.00 91.97 63 THR N C 1
ATOM 13720 O O . THR E 5 63 ? 168.381 210.810 195.650 1.00 93.00 63 THR N O 1
ATOM 13724 N N . SER E 5 64 ? 166.675 212.132 196.292 1.00 91.28 64 SER N N 1
ATOM 13725 C CA . SER E 5 64 ? 167.228 212.341 197.623 1.00 94.86 64 SER N CA 1
ATOM 13726 C C . SER E 5 64 ? 166.823 211.253 198.606 1.00 92.77 64 SER N C 1
ATOM 13727 O O . SER E 5 64 ? 167.622 210.890 199.474 1.00 94.66 64 SER N O 1
ATOM 13730 N N . GLY E 5 65 ? 165.609 210.730 198.497 1.00 89.85 65 GLY N N 1
ATOM 13731 C CA . GLY E 5 65 ? 165.168 209.704 199.411 1.00 82.48 65 GLY N CA 1
ATOM 13732 C C . GLY E 5 65 ? 164.465 210.208 200.645 1.00 82.78 65 GLY N C 1
ATOM 13733 O O . GLY E 5 65 ? 164.506 209.532 201.677 1.00 79.31 65 GLY N O 1
ATOM 13734 N N . GLU E 5 66 ? 163.830 211.376 200.586 1.00 86.77 66 GLU N N 1
ATOM 13735 C CA . GLU E 5 66 ? 163.082 211.850 201.741 1.00 88.68 66 GLU N CA 1
ATOM 13736 C C . GLU E 5 66 ? 161.733 211.149 201.781 1.00 82.87 66 GLU N C 1
ATOM 13737 O O . GLU E 5 66 ? 161.203 210.731 200.748 1.00 80.70 66 GLU N O 1
ATOM 13743 N N . LEU E 5 67 ? 161.191 211.005 202.981 1.00 79.81 67 LEU N N 1
ATOM 13744 C CA . LEU E 5 67 ? 159.991 210.207 203.191 1.00 74.95 67 LEU N CA 1
ATOM 13745 C C . LEU E 5 67 ? 158.783 211.023 202.759 1.00 73.30 67 LEU N C 1
ATOM 13746 O O . LEU E 5 67 ? 158.406 211.993 203.417 1.00 76.53 67 LEU N O 1
ATOM 13751 N N . PHE E 5 68 ? 158.177 210.640 201.636 1.00 73.11 68 PHE N N 1
ATOM 13752 C CA . PHE E 5 68 ? 156.955 211.302 201.196 1.00 71.38 68 PHE N CA 1
ATOM 13753 C C . PHE E 5 68 ? 155.773 210.892 202.059 1.00 68.06 68 PHE N C 1
ATOM 13754 O O . PHE E 5 68 ? 154.960 211.730 202.461 1.00 70.26 68 PHE N O 1
ATOM 13762 N N . ALA E 5 69 ? 155.655 209.600 202.341 1.00 65.61 69 ALA N N 1
ATOM 13763 C CA . ALA E 5 69 ? 154.572 209.092 203.166 1.00 64.74 69 ALA N CA 1
ATOM 13764 C C . ALA E 5 69 ? 155.029 207.797 203.813 1.00 64.75 69 ALA N C 1
ATOM 13765 O O . ALA E 5 69 ? 156.076 207.247 203.467 1.00 66.20 69 ALA N O 1
ATOM 13767 N N . GLN E 5 70 ? 154.230 207.320 204.760 1.00 63.73 70 GLN N N 1
ATOM 13768 C CA . GLN E 5 70 ? 154.549 206.109 205.497 1.00 57.84 70 GLN N CA 1
ATOM 13769 C C . GLN E 5 70 ? 153.265 205.524 206.053 1.00 62.60 70 GLN N C 1
ATOM 13770 O O . GLN E 5 70 ? 152.447 206.250 206.619 1.00 73.69 70 GLN N O 1
ATOM 13776 N N . ALA E 5 71 ? 153.095 204.213 205.899 1.00 58.49 71 ALA N N 1
ATOM 13777 C CA . ALA E 5 71 ? 151.877 203.550 206.323 1.00 60.44 71 ALA N CA 1
ATOM 13778 C C . ALA E 5 71 ? 152.185 202.291 207.115 1.00 56.57 71 ALA N C 1
ATOM 13779 O O . ALA E 5 71 ? 152.661 201.302 206.543 1.00 60.13 71 ALA N O 1
ATOM 13781 N N . PRO E 5 72 ? 151.937 202.295 208.416 1.00 55.79 72 PRO N N 1
ATOM 13782 C CA . PRO E 5 72 ? 152.010 201.050 209.180 1.00 59.77 72 PRO N CA 1
ATOM 13783 C C . PRO E 5 72 ? 150.824 200.158 208.860 1.00 63.52 72 PRO N C 1
ATOM 13784 O O . PRO E 5 72 ? 149.693 200.619 208.702 1.00 65.70 72 PRO N O 1
ATOM 13788 N N . VAL E 5 73 ? 151.095 198.862 208.756 1.00 59.24 73 VAL N N 1
ATOM 13789 C CA . VAL E 5 73 ? 150.144 197.930 208.171 1.00 58.54 73 VAL N CA 1
ATOM 13790 C C . VAL E 5 73 ? 149.556 196.976 209.204 1.00 64.26 73 VAL N C 1
ATOM 13791 O O . VAL E 5 73 ? 148.339 196.926 209.359 1.00 69.99 73 VAL N O 1
ATOM 13795 N N . ASP E 5 74 ? 150.397 196.137 209.815 1.00 59.92 74 ASP N N 1
ATOM 13796 C CA . ASP E 5 74 ? 150.200 195.255 210.975 1.00 61.11 74 ASP N CA 1
ATOM 13797 C C . ASP E 5 74 ? 149.222 194.095 210.755 1.00 63.73 74 ASP N C 1
ATOM 13798 O O . ASP E 5 74 ? 149.071 193.241 211.635 1.00 64.23 74 ASP N O 1
ATOM 13803 N N . GLN E 5 75 ? 148.571 194.055 209.592 1.00 63.04 75 GLN N N 1
ATOM 13804 C CA . GLN E 5 75 ? 147.805 192.920 209.093 1.00 63.57 75 GLN N CA 1
ATOM 13805 C C . GLN E 5 75 ? 147.567 193.161 207.608 1.00 65.39 75 GLN N C 1
ATOM 13806 O O . GLN E 5 75 ? 147.217 194.271 207.199 1.00 64.66 75 GLN N O 1
ATOM 13812 N N . PHE E 5 76 ? 147.811 192.138 206.794 1.00 62.67 76 PHE N N 1
ATOM 13813 C CA . PHE E 5 76 ? 147.787 192.367 205.353 1.00 57.43 76 PHE N CA 1
ATOM 13814 C C . PHE E 5 76 ? 146.399 192.438 204.727 1.00 58.88 76 PHE N C 1
ATOM 13815 O O . PHE E 5 76 ? 146.180 193.364 203.928 1.00 60.44 76 PHE N O 1
ATOM 13823 N N . PRO E 5 77 ? 145.412 191.550 205.017 1.00 60.86 77 PRO N N 1
ATOM 13824 C CA . PRO E 5 77 ? 144.100 191.782 204.398 1.00 63.40 77 PRO N CA 1
ATOM 13825 C C . PRO E 5 77 ? 143.264 192.800 205.162 1.00 70.58 77 PRO N C 1
ATOM 13826 O O . PRO E 5 77 ? 142.066 192.939 204.902 1.00 75.63 77 PRO N O 1
ATOM 13830 N N . GLY E 5 78 ? 143.883 193.528 206.089 1.00 68.62 78 GLY N N 1
ATOM 13831 C CA . GLY E 5 78 ? 143.193 194.489 206.917 1.00 69.99 78 GLY N CA 1
ATOM 13832 C C . GLY E 5 78 ? 142.910 195.794 206.199 1.00 71.16 78 GLY N C 1
ATOM 13833 O O . GLY E 5 78 ? 142.826 195.874 204.973 1.00 69.28 78 GLY N O 1
ATOM 13834 N N . THR E 5 79 ? 142.777 196.846 207.002 1.00 70.68 79 THR N N 1
ATOM 13835 C CA . THR E 5 79 ? 142.254 198.118 206.532 1.00 71.60 79 THR N CA 1
ATOM 13836 C C . THR E 5 79 ? 143.313 199.048 205.959 1.00 68.76 79 THR N C 1
ATOM 13837 O O . THR E 5 79 ? 142.956 200.059 205.347 1.00 69.30 79 THR N O 1
ATOM 13841 N N . ALA E 5 80 ? 144.597 198.746 206.143 1.00 64.78 80 ALA N N 1
ATOM 13842 C CA . ALA E 5 80 ? 145.630 199.683 205.718 1.00 63.60 80 ALA N CA 1
ATOM 13843 C C . ALA E 5 80 ? 145.843 199.638 204.212 1.00 63.00 80 ALA N C 1
ATOM 13844 O O . ALA E 5 80 ? 146.059 200.677 203.580 1.00 62.71 80 ALA N O 1
ATOM 13846 N N . VAL E 5 81 ? 145.793 198.449 203.620 1.00 63.38 81 VAL N N 1
ATOM 13847 C CA . VAL E 5 81 ? 145.954 198.275 202.181 1.00 61.13 81 VAL N CA 1
ATOM 13848 C C . VAL E 5 81 ? 144.719 197.571 201.649 1.00 62.88 81 VAL N C 1
ATOM 13849 O O . VAL E 5 81 ? 144.437 196.429 202.028 1.00 65.07 81 VAL N O 1
ATOM 13853 N N . GLU E 5 82 ? 143.984 198.251 200.776 1.00 62.93 82 GLU N N 1
ATOM 13854 C CA . GLU E 5 82 ? 142.801 197.700 200.137 1.00 62.55 82 GLU N CA 1
ATOM 13855 C C . GLU E 5 82 ? 142.991 197.734 198.631 1.00 61.00 82 GLU N C 1
ATOM 13856 O O . GLU E 5 82 ? 143.398 198.758 198.076 1.00 59.09 82 GLU N O 1
ATOM 13862 N N . SER E 5 83 ? 142.699 196.617 197.976 1.00 61.40 83 SER N N 1
ATOM 13863 C CA . SER E 5 83 ? 142.833 196.528 196.533 1.00 59.83 83 SER N CA 1
ATOM 13864 C C . SER E 5 83 ? 141.655 197.204 195.853 1.00 58.44 83 SER N C 1
ATOM 13865 O O . SER E 5 83 ? 140.533 197.181 196.365 1.00 62.22 83 SER N O 1
ATOM 13868 N N . VAL E 5 84 ? 141.914 197.807 194.697 1.00 56.09 84 VAL N N 1
ATOM 13869 C CA . VAL E 5 84 ? 140.846 198.391 193.902 1.00 54.26 84 VAL N CA 1
ATOM 13870 C C . VAL E 5 84 ? 140.071 197.255 193.248 1.00 59.47 84 VAL N C 1
ATOM 13871 O O . VAL E 5 84 ? 140.581 196.136 193.112 1.00 67.34 84 VAL N O 1
ATOM 13875 N N . THR E 5 85 ? 138.813 197.510 192.887 1.00 62.37 85 THR N N 1
ATOM 13876 C CA . THR E 5 85 ? 137.995 196.433 192.340 1.00 62.63 85 THR N CA 1
ATOM 13877 C C . THR E 5 85 ? 138.143 196.309 190.831 1.00 58.56 85 THR N C 1
ATOM 13878 O O . THR E 5 85 ? 137.862 195.246 190.273 1.00 59.59 85 THR N O 1
ATOM 13882 N N . ASP E 5 86 ? 138.583 197.364 190.153 1.00 60.59 86 ASP N N 1
ATOM 13883 C CA . ASP E 5 86 ? 138.768 197.258 188.714 1.00 64.66 86 ASP N CA 1
ATOM 13884 C C . ASP E 5 86 ? 139.994 196.452 188.334 1.00 63.80 86 ASP N C 1
ATOM 13885 O O . ASP E 5 86 ? 139.862 195.453 187.625 1.00 62.96 86 ASP N O 1
ATOM 13890 N N . SER E 5 87 ? 141.171 196.837 188.814 1.00 59.87 87 SER N N 1
ATOM 13891 C CA . SER E 5 87 ? 142.408 196.287 188.286 1.00 53.48 87 SER N CA 1
ATOM 13892 C C . SER E 5 87 ? 143.180 195.602 189.394 1.00 53.21 87 SER N C 1
ATOM 13893 O O . SER E 5 87 ? 142.764 195.620 190.551 1.00 59.16 87 SER N O 1
ATOM 13896 N N . SER E 5 88 ? 144.296 194.984 189.022 1.00 50.23 88 SER N N 1
ATOM 13897 C CA . SER E 5 88 ? 145.185 194.373 189.995 1.00 48.66 88 SER N CA 1
ATOM 13898 C C . SER E 5 88 ? 146.467 195.162 190.184 1.00 47.59 88 SER N C 1
ATOM 13899 O O . SER E 5 88 ? 147.508 194.558 190.442 1.00 50.57 88 SER N O 1
ATOM 13902 N N . ARG E 5 89 ? 146.432 196.479 190.026 1.00 45.61 89 ARG N N 1
ATOM 13903 C CA . ARG E 5 89 ? 147.629 197.291 190.168 1.00 40.42 89 ARG N CA 1
ATOM 13904 C C . ARG E 5 89 ? 147.466 198.460 191.120 1.00 41.99 89 ARG N C 1
ATOM 13905 O O . ARG E 5 89 ? 148.471 199.043 191.522 1.00 48.33 89 ARG N O 1
ATOM 13913 N N . TYR E 5 90 ? 146.249 198.836 191.480 1.00 42.76 90 TYR N N 1
ATOM 13914 C CA . TYR E 5 90 ? 146.018 200.102 192.159 1.00 42.08 90 TYR N CA 1
ATOM 13915 C C . TYR E 5 90 ? 145.551 199.842 193.578 1.00 46.86 90 TYR N C 1
ATOM 13916 O O . TYR E 5 90 ? 144.688 198.995 193.811 1.00 53.99 90 TYR N O 1
ATOM 13925 N N . PHE E 5 91 ? 146.115 200.582 194.524 1.00 43.56 91 PHE N N 1
ATOM 13926 C CA . PHE E 5 91 ? 145.928 200.279 195.929 1.00 44.96 91 PHE N CA 1
ATOM 13927 C C . PHE E 5 91 ? 145.595 201.550 196.686 1.00 51.50 91 PHE N C 1
ATOM 13928 O O . PHE E 5 91 ? 146.085 202.629 196.356 1.00 54.98 91 PHE N O 1
ATOM 13936 N N . VAL E 5 92 ? 144.769 201.408 197.714 1.00 54.08 92 VAL N N 1
ATOM 13937 C CA . VAL E 5 92 ? 144.384 202.516 198.577 1.00 55.89 92 VAL N CA 1
ATOM 13938 C C . VAL E 5 92 ? 145.138 202.378 199.890 1.00 59.18 92 VAL N C 1
ATOM 13939 O O . VAL E 5 92 ? 145.037 201.353 200.572 1.00 58.86 92 VAL N O 1
ATOM 13943 N N . ILE E 5 93 ? 145.887 203.416 200.246 1.00 58.84 93 ILE N N 1
ATOM 13944 C CA . ILE E 5 93 ? 146.879 203.358 201.310 1.00 59.44 93 ILE N CA 1
ATOM 13945 C C . ILE E 5 93 ? 146.454 204.308 202.419 1.00 66.84 93 ILE N C 1
ATOM 13946 O O . ILE E 5 93 ? 146.224 205.495 202.168 1.00 68.26 93 ILE N O 1
ATOM 13951 N N . ARG E 5 94 ? 146.372 203.801 203.646 1.00 65.24 94 ARG N N 1
ATOM 13952 C CA . ARG E 5 94 ? 146.143 204.662 204.804 1.00 67.12 94 ARG N CA 1
ATOM 13953 C C . ARG E 5 94 ? 147.492 205.091 205.358 1.00 69.93 94 ARG N C 1
ATOM 13954 O O . ARG E 5 94 ? 148.109 204.394 206.161 1.00 71.07 94 ARG N O 1
ATOM 13962 N N . ILE E 5 95 ? 147.956 206.262 204.928 1.00 73.40 95 ILE N N 1
ATOM 13963 C CA . ILE E 5 95 ? 149.241 206.775 205.381 1.00 72.98 95 ILE N CA 1
ATOM 13964 C C . ILE E 5 95 ? 149.082 207.381 206.767 1.00 80.43 95 ILE N C 1
ATOM 13965 O O . ILE E 5 95 ? 147.966 207.698 207.194 1.00 88.81 95 ILE N O 1
ATOM 13970 N N . GLU E 5 96 ? 150.194 207.541 207.476 1.00 81.45 96 GLU N N 1
ATOM 13971 C CA . GLU E 5 96 ? 150.204 208.279 208.736 1.00 90.17 96 GLU N CA 1
ATOM 13972 C C . GLU E 5 96 ? 151.439 209.158 208.829 1.00 98.18 96 GLU N C 1
ATOM 13973 O O . GLU E 5 96 ? 152.069 209.237 209.881 1.00 91.78 96 GLU N O 1
ATOM 13979 N N . ARG E 5 102 ? 144.739 208.426 209.350 1.00 103.05 102 ARG N N 1
ATOM 13980 C CA . ARG E 5 102 ? 144.935 209.798 208.899 1.00 96.27 102 ARG N CA 1
ATOM 13981 C C . ARG E 5 102 ? 144.252 210.061 207.560 1.00 92.21 102 ARG N C 1
ATOM 13982 O O . ARG E 5 102 ? 143.099 210.481 207.514 1.00 95.19 102 ARG N O 1
ATOM 13984 N N . ALA E 5 103 ? 144.970 209.810 206.469 1.00 84.52 103 ALA N N 1
ATOM 13985 C CA . ALA E 5 103 ? 144.455 210.112 205.144 1.00 82.69 103 ALA N CA 1
ATOM 13986 C C . ALA E 5 103 ? 144.615 208.896 204.247 1.00 81.36 103 ALA N C 1
ATOM 13987 O O . ALA E 5 103 ? 145.338 207.952 204.570 1.00 81.05 103 ALA N O 1
ATOM 13989 N N . PHE E 5 104 ? 143.928 208.930 203.108 1.00 77.23 104 PHE N N 1
ATOM 13990 C CA . PHE E 5 104 ? 143.918 207.826 202.160 1.00 72.25 104 PHE N CA 1
ATOM 13991 C C . PHE E 5 104 ? 144.595 208.239 200.863 1.00 70.16 104 PHE N C 1
ATOM 13992 O O . PHE E 5 104 ? 144.339 209.323 200.331 1.00 73.31 104 PHE N O 1
ATOM 14000 N N . ILE E 5 105 ? 145.457 207.358 200.358 1.00 65.57 105 ILE N N 1
ATOM 14001 C CA . ILE E 5 105 ? 146.329 207.627 199.225 1.00 64.90 105 ILE N CA 1
ATOM 14002 C C . ILE E 5 105 ? 146.199 206.486 198.225 1.00 65.02 105 ILE N C 1
ATOM 14003 O O . ILE E 5 105 ? 146.199 205.309 198.588 1.00 65.33 105 ILE N O 1
ATOM 14008 N N . GLY E 5 106 ? 146.069 206.849 196.951 1.00 59.48 106 GLY N N 1
ATOM 14009 C CA . GLY E 5 106 ? 146.070 205.861 195.896 1.00 57.54 106 GLY N CA 1
ATOM 14010 C C . GLY E 5 106 ? 147.437 205.641 195.283 1.00 57.28 106 GLY N C 1
ATOM 14011 O O . GLY E 5 106 ? 148.069 206.591 194.817 1.00 60.29 106 GLY N O 1
ATOM 14012 N N . LEU E 5 107 ? 147.905 204.396 195.285 1.00 51.80 107 LEU N N 1
ATOM 14013 C CA . LEU E 5 107 ? 149.139 204.018 194.615 1.00 43.68 107 LEU N CA 1
ATOM 14014 C C . LEU E 5 107 ? 148.890 203.634 193.173 1.00 44.10 107 LEU N C 1
ATOM 14015 O O . LEU E 5 107 ? 147.772 203.703 192.666 1.00 50.36 107 LEU N O 1
ATOM 14020 N N . GLY E 5 108 ? 149.960 203.222 192.520 1.00 41.11 108 GLY N N 1
ATOM 14021 C CA . GLY E 5 108 ? 149.887 202.734 191.168 1.00 41.68 108 GLY N CA 1
ATOM 14022 C C . GLY E 5 108 ? 151.071 201.847 190.881 1.00 42.06 108 GLY N C 1
ATOM 14023 O O . GLY E 5 108 ? 152.103 201.970 191.537 1.00 50.65 108 GLY N O 1
ATOM 14024 N N . PHE E 5 109 ? 150.950 200.941 189.928 1.00 36.86 109 PHE N N 1
ATOM 14025 C CA . PHE E 5 109 ? 152.091 200.166 189.484 1.00 37.21 109 PHE N CA 1
ATOM 14026 C C . PHE E 5 109 ? 152.175 200.141 187.968 1.00 43.26 109 PHE N C 1
ATOM 14027 O O . PHE E 5 109 ? 151.244 200.537 187.266 1.00 47.90 109 PHE N O 1
ATOM 14035 N N . GLY E 5 110 ? 153.320 199.682 187.471 1.00 53.86 110 GLY N N 1
ATOM 14036 C CA . GLY E 5 110 ? 153.515 199.620 186.034 1.00 58.84 110 GLY N CA 1
ATOM 14037 C C . GLY E 5 110 ? 152.832 198.422 185.411 1.00 56.41 110 GLY N C 1
ATOM 14038 O O . GLY E 5 110 ? 152.133 198.542 184.404 1.00 61.64 110 GLY N O 1
ATOM 14039 N N . ASP E 5 111 ? 153.020 197.248 186.002 1.00 52.50 111 ASP N N 1
ATOM 14040 C CA . ASP E 5 111 ? 152.395 196.037 185.502 1.00 56.43 111 ASP N CA 1
ATOM 14041 C C . ASP E 5 111 ? 151.949 195.182 186.679 1.00 52.93 111 ASP N C 1
ATOM 14042 O O . ASP E 5 111 ? 151.916 195.634 187.825 1.00 52.50 111 ASP N O 1
ATOM 14047 N N . ARG E 5 112 ? 151.548 193.963 186.367 1.00 53.46 112 ARG N N 1
ATOM 14048 C CA . ARG E 5 112 ? 151.171 192.991 187.372 1.00 51.04 112 ARG N CA 1
ATOM 14049 C C . ARG E 5 112 ? 152.363 192.515 188.213 1.00 52.73 112 ARG N C 1
ATOM 14050 O O . ARG E 5 112 ? 152.228 192.273 189.412 1.00 58.18 112 ARG N O 1
ATOM 14058 N N . GLY E 5 113 ? 153.528 192.386 187.577 1.00 48.57 113 GLY N N 1
ATOM 14059 C CA . GLY E 5 113 ? 154.683 191.786 188.227 1.00 45.92 113 GLY N CA 1
ATOM 14060 C C . GLY E 5 113 ? 155.305 192.681 189.281 1.00 48.33 113 GLY N C 1
ATOM 14061 O O . GLY E 5 113 ? 155.996 192.207 190.182 1.00 51.83 113 GLY N O 1
ATOM 14062 N N . ASP E 5 114 ? 155.066 193.985 189.184 1.00 49.32 114 ASP N N 1
ATOM 14063 C CA . ASP E 5 114 ? 155.442 194.885 190.264 1.00 45.28 114 ASP N CA 1
ATOM 14064 C C . ASP E 5 114 ? 154.402 194.862 191.373 1.00 43.14 114 ASP N C 1
ATOM 14065 O O . ASP E 5 114 ? 154.737 194.928 192.558 1.00 46.47 114 ASP N O 1
ATOM 14070 N N . ALA E 5 115 ? 153.129 194.771 191.006 1.00 38.78 115 ALA N N 1
ATOM 14071 C CA . ALA E 5 115 ? 152.091 194.629 192.014 1.00 36.21 115 ALA N CA 1
ATOM 14072 C C . ALA E 5 115 ? 152.085 193.233 192.603 1.00 35.28 115 ALA N C 1
ATOM 14073 O O . ALA E 5 115 ? 151.530 193.022 193.683 1.00 44.74 115 ALA N O 1
ATOM 14075 N N . PHE E 5 116 ? 152.684 192.270 191.906 1.00 34.20 116 PHE N N 1
ATOM 14076 C CA . PHE E 5 116 ? 152.792 190.921 192.441 1.00 31.80 116 PHE N CA 1
ATOM 14077 C C . PHE E 5 116 ? 153.777 190.887 193.594 1.00 34.08 116 PHE N C 1
ATOM 14078 O O . PHE E 5 116 ? 153.502 190.308 194.647 1.00 39.67 116 PHE N O 1
ATOM 14086 N N . ASP E 5 117 ? 154.939 191.506 193.406 1.00 36.06 117 ASP N N 1
ATOM 14087 C CA . ASP E 5 117 ? 155.959 191.508 194.443 1.00 33.40 117 ASP N CA 1
ATOM 14088 C C . ASP E 5 117 ? 155.573 192.421 195.592 1.00 37.49 117 ASP N C 1
ATOM 14089 O O . ASP E 5 117 ? 156.073 192.266 196.707 1.00 44.08 117 ASP N O 1
ATOM 14094 N N . PHE E 5 118 ? 154.704 193.396 195.333 1.00 37.92 118 PHE N N 1
ATOM 14095 C CA . PHE E 5 118 ? 154.162 194.218 196.407 1.00 33.05 118 PHE N CA 1
ATOM 14096 C C . PHE E 5 118 ? 153.293 193.385 197.326 1.00 33.09 118 PHE N C 1
ATOM 14097 O O . PHE E 5 118 ? 153.291 193.568 198.543 1.00 36.77 118 PHE N O 1
ATOM 14105 N N . ASN E 5 119 ? 152.542 192.461 196.747 1.00 33.86 119 ASN N N 1
ATOM 14106 C CA . ASN E 5 119 ? 151.547 191.734 197.511 1.00 33.30 119 ASN N CA 1
ATOM 14107 C C . ASN E 5 119 ? 152.134 190.491 198.148 1.00 37.55 119 ASN N C 1
ATOM 14108 O O . ASN E 5 119 ? 151.692 190.070 199.220 1.00 45.84 119 ASN N O 1
ATOM 14113 N N . VAL E 5 120 ? 153.108 189.873 197.489 1.00 36.77 120 VAL N N 1
ATOM 14114 C CA . VAL E 5 120 ? 153.705 188.666 198.038 1.00 33.09 120 VAL N CA 1
ATOM 14115 C C . VAL E 5 120 ? 154.600 189.004 199.216 1.00 40.26 120 VAL N C 1
ATOM 14116 O O . VAL E 5 120 ? 154.548 188.335 200.252 1.00 46.74 120 VAL N O 1
ATOM 14120 N N . ALA E 5 121 ? 155.385 190.077 199.104 1.00 38.09 121 ALA N N 1
ATOM 14121 C CA . ALA E 5 121 ? 156.331 190.427 200.158 1.00 33.48 121 ALA N CA 1
ATOM 14122 C C . ALA E 5 121 ? 155.615 190.879 201.419 1.00 36.35 121 ALA N C 1
ATOM 14123 O O . ALA E 5 121 ? 156.105 190.665 202.531 1.00 42.73 121 ALA N O 1
ATOM 14125 N N . LEU E 5 122 ? 154.448 191.499 201.265 1.00 37.24 122 LEU N N 1
ATOM 14126 C CA . LEU E 5 122 ? 153.628 191.796 202.430 1.00 35.70 122 LEU N CA 1
ATOM 14127 C C . LEU E 5 122 ? 153.103 190.522 203.059 1.00 40.58 122 LEU N C 1
ATOM 14128 O O . LEU E 5 122 ? 153.204 190.343 204.273 1.00 48.98 122 LEU N O 1
ATOM 14133 N N . GLN E 5 123 ? 152.581 189.605 202.246 1.00 41.30 123 GLN N N 1
ATOM 14134 C CA . GLN E 5 123 ? 152.045 188.365 202.791 1.00 41.78 123 GLN N CA 1
ATOM 14135 C C . GLN E 5 123 ? 153.154 187.478 203.340 1.00 44.51 123 GLN N C 1
ATOM 14136 O O . GLN E 5 123 ? 152.968 186.793 204.351 1.00 50.70 123 GLN N O 1
ATOM 14142 N N . ASP E 5 124 ? 154.330 187.511 202.715 1.00 42.96 124 ASP N N 1
ATOM 14143 C CA . ASP E 5 124 ? 155.435 186.687 203.188 1.00 41.65 124 ASP N CA 1
ATOM 14144 C C . ASP E 5 124 ? 156.003 187.241 204.486 1.00 45.25 124 ASP N C 1
ATOM 14145 O O . AS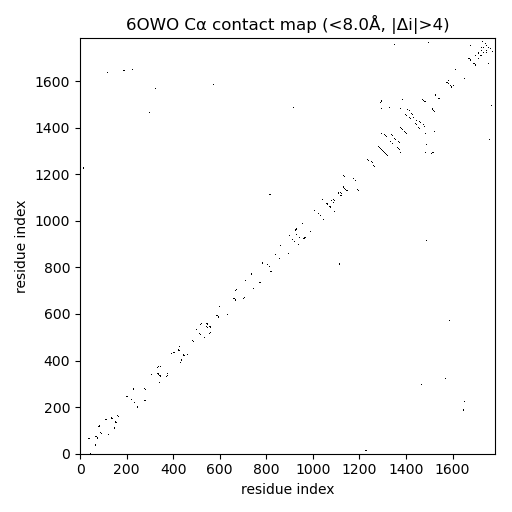P E 5 124 ? 156.617 186.510 205.267 1.00 51.86 124 ASP N O 1
ATOM 14150 N N . HIS E 5 125 ? 155.811 188.535 204.734 1.00 43.64 125 HIS N N 1
ATOM 14151 C CA . HIS E 5 125 ? 156.109 189.067 206.057 1.00 44.21 125 HIS N CA 1
ATOM 14152 C C . HIS E 5 125 ? 155.117 188.554 207.077 1.00 44.49 125 HIS N C 1
ATOM 14153 O O . HIS E 5 125 ? 155.500 187.990 208.104 1.00 52.77 125 HIS N O 1
ATOM 14160 N N . PHE E 5 126 ? 153.831 188.732 206.809 1.00 42.28 126 PHE N N 1
ATOM 14161 C CA . PHE E 5 126 ? 152.848 188.377 207.814 1.00 45.46 126 PHE N CA 1
ATOM 14162 C C . PHE E 5 126 ? 152.566 186.885 207.865 1.00 49.50 126 PHE N C 1
ATOM 14163 O O . PHE E 5 126 ? 151.810 186.445 208.734 1.00 58.87 126 PHE N O 1
ATOM 14171 N N . LYS E 5 127 ? 153.145 186.098 206.965 1.00 47.49 127 LYS N N 1
ATOM 14172 C CA . LYS E 5 127 ? 153.206 184.664 207.202 1.00 47.96 127 LYS N CA 1
ATOM 14173 C C . LYS E 5 127 ? 154.206 184.358 208.300 1.00 52.08 127 LYS N C 1
ATOM 14174 O O . LYS E 5 127 ? 153.959 183.517 209.169 1.00 59.46 127 LYS N O 1
ATOM 14180 N N . TRP E 5 128 ? 155.340 185.052 208.278 1.00 53.12 128 TRP N N 1
ATOM 14181 C CA . TRP E 5 128 ? 156.383 184.827 209.268 1.00 55.11 128 TRP N CA 1
ATOM 14182 C C . TRP E 5 128 ? 155.952 185.310 210.642 1.00 57.36 128 TRP N C 1
ATOM 14183 O O . TRP E 5 128 ? 156.291 184.700 211.660 1.00 64.50 128 TRP N O 1
ATOM 14194 N N . VAL E 5 129 ? 155.202 186.408 210.684 1.00 57.07 129 VAL N N 1
ATOM 14195 C CA . VAL E 5 129 ? 154.721 186.955 211.948 1.00 53.39 129 VAL N CA 1
ATOM 14196 C C . VAL E 5 129 ? 153.705 186.013 212.575 1.00 56.93 129 VAL N C 1
ATOM 14197 O O . VAL E 5 129 ? 153.667 185.835 213.798 1.00 66.66 129 VAL N O 1
ATOM 14201 N N . LYS E 5 130 ? 152.908 185.347 211.742 1.00 57.67 130 LYS N N 1
ATOM 14202 C CA . LYS E 5 130 ? 151.951 184.376 212.255 1.00 61.91 130 LYS N CA 1
ATOM 14203 C C . LYS E 5 130 ? 152.663 183.147 212.803 1.00 68.80 130 LYS N C 1
ATOM 14204 O O . LYS E 5 130 ? 152.192 182.528 213.762 1.00 75.68 130 LYS N O 1
ATOM 14210 N N . GLN E 5 131 ? 153.799 182.775 212.212 1.00 66.52 131 GLN N N 1
ATOM 14211 C CA . GLN E 5 131 ? 154.518 181.609 212.709 1.00 68.71 131 GLN N CA 1
ATOM 14212 C C . GLN E 5 131 ? 155.248 181.919 214.005 1.00 77.93 131 GLN N C 1
ATOM 14213 O O . GLN E 5 131 ? 155.349 181.060 214.888 1.00 83.19 131 GLN N O 1
ATOM 14219 N N . GLN E 5 132 ? 155.779 183.134 214.134 1.00 74.13 132 GLN N N 1
ATOM 14220 C CA . GLN E 5 132 ? 156.482 183.489 215.358 1.00 73.66 132 GLN N CA 1
ATOM 14221 C C . GLN E 5 132 ? 155.511 183.699 216.506 1.00 81.95 132 GLN N C 1
ATOM 14222 O O . GLN E 5 132 ? 155.861 183.469 217.668 1.00 89.90 132 GLN N O 1
ATOM 14228 N N . CYS E 5 133 ? 154.290 184.141 216.205 1.00 81.30 133 CYS N N 1
ATOM 14229 C CA . CYS E 5 133 ? 153.252 184.119 217.224 1.00 79.02 133 CYS N CA 1
ATOM 14230 C C . CYS E 5 133 ? 152.884 182.691 217.585 1.00 89.59 133 CYS N C 1
ATOM 14231 O O . CYS E 5 133 ? 152.687 182.379 218.761 1.00 98.33 133 CYS N O 1
ATOM 14234 N N . GLU E 5 134 ? 152.830 181.800 216.593 1.00 88.28 134 GLU N N 1
ATOM 14235 C CA . GLU E 5 134 ? 152.417 180.426 216.854 1.00 92.32 134 GLU N CA 1
ATOM 14236 C C . GLU E 5 134 ? 153.502 179.663 217.600 1.00 96.54 134 GLU N C 1
ATOM 14237 O O . GLU E 5 134 ? 153.206 178.751 218.378 1.00 102.43 134 GLU N O 1
ATOM 14243 N N . PHE E 5 135 ? 154.766 180.018 217.375 1.00 94.90 135 PHE N N 1
ATOM 14244 C CA . PHE E 5 135 ? 155.842 179.402 218.144 1.00 98.60 135 PHE N CA 1
ATOM 14245 C C . PHE E 5 135 ? 155.834 179.897 219.583 1.00 103.35 135 PHE N C 1
ATOM 14246 O O . PHE E 5 135 ? 156.284 179.190 220.492 1.00 111.28 135 PHE N O 1
ATOM 14254 N N . ALA E 5 136 ? 155.327 181.111 219.809 1.00 102.76 136 ALA N N 1
ATOM 14255 C CA . ALA E 5 136 ? 155.163 181.599 221.172 1.00 109.36 136 ALA N CA 1
ATOM 14256 C C . ALA E 5 136 ? 153.985 180.930 221.866 1.00 117.01 136 ALA N C 1
ATOM 14257 O O . ALA E 5 136 ? 153.987 180.793 223.094 1.00 126.61 136 ALA N O 1
ATOM 14259 N N . LYS E 5 137 ? 152.981 180.493 221.107 1.00 118.06 137 LYS N N 1
ATOM 14260 C CA . LYS E 5 137 ? 151.871 179.709 221.638 1.00 123.76 137 LYS N CA 1
ATOM 14261 C C . LYS E 5 137 ? 152.183 178.222 221.743 1.00 128.08 137 LYS N C 1
ATOM 14262 O O . LYS E 5 137 ? 151.256 177.407 221.718 1.00 135.04 137 LYS N O 1
ATOM 14268 N N . GLN E 5 138 ? 153.453 177.851 221.832 1.00 127.72 138 GLN N N 1
ATOM 14269 C CA . GLN E 5 138 ? 153.834 176.478 222.101 1.00 126.73 138 GLN N CA 1
ATOM 14270 C C . GLN E 5 138 ? 154.349 176.358 223.532 1.00 132.15 138 GLN N C 1
ATOM 14271 O O . GLN E 5 138 ? 154.828 177.332 224.111 1.00 131.63 138 GLN N O 1
#

B-factor: mean 62.53, std 22.84, range [0.38, 250.48]

Solvent-accessible surface area: 73658 Å² total

CATH classification: 1.25.10.10